Protein AF-0000000080646767 (afdb_homodimer)

Secondary structure (DSSP, 8-state):
--HHHHHHHHHHHHHHHHH-SEEEEEETT-TTGGGHHHHHHHH-S-EEEESS-HHHHHHIIIIISTTS-EEEEEESPPPPGGG-TTHHHHHHSEEE---HHHHHHHHHT--SHHHHHHHHHTGGGGG-HHHHHHHHHH--SS--HHHHHHHHHHHHHT-S--SHHHHHHHHHHHTPPPTT----SS--TTGGGT-HHHHHHHHHHHH---S-SSHHHHHHHHHHHHHTT---GGGHHHHHHHHHHHTBGGGHHHHHHHHHHHHHHHTHHHHHTTS-HHHHTT--SSTTHHHHHHHHHHHHHHHTS--HHHHHHHHHHHTTSTTHHHHHHHHHHHHHHHHHHHHHHHH-----SSHHHHHHHIIIIIHHHHHHHHHHHHHHHTS-TT-THHHHHHHHHHIIIIIIIHHHHHHHHHHHHT-SSS-PPP-TTSPPPEEGGGHHHHHTT--S-EEEEEETT--HHHHHHHHHHHHHTSSEEEEEEEEE--SSB-HHHHHHHTS--S-EEE-TTS-EEETTEE--SHHHHHHHHHHHTTT-EEEEEHHHHHH--HHHHHHHHHT-SEEEEEE-SHHHHHTSTTTGGGHHHHHHHHHHHHHHHHHHHHHHS--SEEEEE-S---EE-SSPPPSSTTTEE-PPPBSSEEES---SS-EEEES-B--SSEEEE-TGGGT-SEE-EEEEESTT-EE--SSS--SEE-BS--HHHHEEEEEEEEE-SS--PEEPPEEEE-SSSEE-SSEEEEEEEESS-SBTTEE-EEEEEEEEETTS-B-B--EEEEE----S-HHHH-EEEEEEB-GGGGGGTTEEEEEEEEEEETTEEEEEEEEEEEEE--------S----/--HHHHHHHHHHHHHHHHH-SEEEEEETT-TTGGGHHHHHHHHTS-EEEESS-HHHHHHIIIIISTTS-EEEEEESPPPPGGG-TTHHHHHHSEEE---HHHHHHHHHT--SHHHHHHHHHTGGGGG-HHHHHHHHHH--SS--HHHHHHHHHHHHHT-S--SHHHHHHHHHHHTPPPTT----TT--TTGGGT-HHHHHHHHHHHH---S-SSHHHHHHHHHHHHHTT---GGGHHHHHHHHHHHTBGGGHHHHHHHHHHHHHHHTHHHHHTTS-HHHHTT--SSTTHHHHHHHHHHHHHHHTS--HHHHHHHHHHHTTSTTHHHHHHHHHHHHHHHHHHHHHHHH-----SSHHHHHHHIIIIIHHHHHHHHHHHHHHHTS-TT-THHHHHHHHHHIIIIIIIHHHHHHHHHHHHT-SSS-PPP-TTSPPPEEGGGHHHHHTT--S-EEEEEETT--HHHHHHHHHHHHHTSSEEEEEEEEE--SSB-HHHHHHHTS--S-EEE-TTS-EEETTEE--SHHHHHHHHHHHTTT-EEEEEHHHHHH--HHHHHHHHHT-SEEEEEE-SHHHHHTSTTTGGGHHHHHHHHHHHHHHHHHHHHHHS--SEEEEE-S---EE-SSPPPSSTTTEE-PPPSSSEEES---SS-EEEES----SSEEEE-TGGGT-SEE-EEEEESTT-EE--SSS--SEE-BS--HHHHEEEEEEEEE-SS--PEEPPEEEE-SSSEE-SSEEEEEEEESS-SBTTEE-EEEEEEEEETTS-B-B--EEEEE----S-HHHH-EEEEEEB-GGGGGGTTEEEEEEEEEEETTEEEEEEEEEEEEE--------S----

Foldseek 3Di:
DPPVLLLVVLVVVLVQCVVFQEEEEEAAACLCVVCQVVSCVNNVAEEAEDDPCQPVVCCVDCPVPNRHGYYYYYYHDAPDLVPGSCSCVVPVGHYDYPPVLCSLCVVLVNNDPQQSVLCVLQVVLVSDPQLSVQLSVLDDDDADSLRSLLSSLCSLLVHSDSDLLVSLLSQLLVQQDDAPDDGDPPDRVCVSRPSLVSNVVCCCPQQVDDDDSDSLVVLLVLLVCVLVPNPDPSRVRSVVSVVVSLQDPVRLVSLLRSLAVSCVVVVVCVVCLPPDLVSLLSDQRHPPSVQSNLLVLLVCLLVVNDALVVLVVSLVSNCSGSRCVVCVLSSQLSNLLRHLSRCLVVVPQDAAPALQRLLCVCLQRVLSNVLSLLSNLVSVVVPDPPGSCVVSNVSSQCSCVPRRQQRSLQNNLVRVLPDPFDFAQHDPPGHGAAELLCQVVVVVPPVFQEEEEAEAACWSSLVVVLQVVLVVVLQKFKDKGKYWYFFQLDDQRLVLSNADADAWAQALQRAIDGVRHGCPDQVSSQVSRCVVVVHQEGEEELVVLLPDDLVRLQVVNVRHRYYYYYHYQLCVQCQDLVRNLCNSVSSVVVSVSVSSSCVRCVVRVVGFKYKYKYSWHKAAHNDDDDPDCVAEPADDFDDDDWGDDDFFFKTKAHGTDDDPFWDKDACVSSPHPDHIIMIGTRRNHTYDDDDGRNRIDGRHDRSRTTIMIIMMMGRDDSDDQAAFFKEKAAPDQEAADQKGKIKIFGPAAAGRSHHKFKKWKFKAAPVGHGFWDIDIDIQHHNRPDRVVSMDIDMTGGDPVVVVQAQHKMKIFIFTQDVNDGDPTSYIDIHTYHHDDPDPPPPPPD/DPPVLLLVVLVVVLVQCVVFQEEEAEAAACLCVVCQVVSCVNNVAEEAEDDPCQPVVCCVDCPVPNRHGYYYYYYHDADPLVPGSCSCVVPVGHYDYPPVLCSLCVVLVNNDPQQSVLCVLQVVLVSDPQLSVQLSVLDDDDADSLRSLLSSLCSLLVHSDSDLLVSLLSQLLVQQDDAPDDGDPPDRVCVSRPSLVSNVVCCCVQQVDDDDSTSLVVLLVLLVCVLVPNPDPSRVRSVVSVVVSLQDPVRLVSLLSSLAVSCVVVVVCVVCLPPDLVSLLSDQRHPPSVQSNLLVLLVCLLVVNDALVVLVVSLVSNCSGSRCVVCVLSSQLSNLLRHLSRCLVVVPQDAAPALQRLLCVCLQRVLSNVLSLLSNLVSVVVPDPPGSCVVSNVVSQCSCVPRRQQRSLQNNLVRVLPDPFDFAQADPPGHGAAELLCQVVVVVPDVFFEEEEAEAACWSSLVVVLQVVLVVVLQKFKDKGKYWYFFQLDDQRLVLSNADADAWAQALQRAIDGVRHGPPDQVSSQVSQCVVVVHQEGEEELVVLLPDDLVRLQVVNVRHRYYYYYHYQLCVQCQDLVRNLCNSVSSVVVSVSVSSSCVRCVVRVVGFKYKYKYSWHKAAHNDDDDPDCVAEPADDFDDDDWGDDDFFFKTKAHGTPDDPFWDKDACVSSPHPDHIIMIGTRRNHTYDDDDGRNRIDGRHDRSRTTIMIIMMMGRDDSDDQAAWFKEKAAPDQEAADQKGKIKIWGPAAAGRSHHKFKKWKFKAAPVGHGFWDIDIDIQHHNRPDRVVSMDIDMTGGDPVVVVQAQGKMKIFIFTQDVNDGDPTSYIDIHHYHHDDPDPVPPPPD

Organism: NCBI:txid888439

pLDDT: mean 85.36, std 12.01, range [19.23, 98.75]

Solvent-accessible surface area (backbone atoms only — not comparable to full-atom values): 88769 Å² total; per-residue (Å²): 124,58,70,67,52,51,51,49,52,32,47,56,52,46,59,49,47,73,81,19,56,40,30,36,33,48,33,52,85,42,84,56,67,85,46,46,67,61,44,26,63,72,55,73,37,58,64,44,75,52,71,94,40,44,64,63,49,47,44,42,53,62,62,74,35,61,82,56,56,38,34,39,36,35,55,45,86,76,64,57,63,90,72,30,79,48,31,66,54,59,70,70,34,40,70,41,59,78,52,64,55,58,55,48,22,53,74,69,67,36,69,51,66,66,40,41,52,51,43,56,73,28,46,66,52,66,72,34,68,68,54,45,53,55,42,52,73,65,58,63,95,85,68,52,59,68,53,46,52,29,43,52,50,13,55,74,66,72,41,91,56,48,47,68,60,48,45,47,43,48,50,51,43,55,56,37,30,56,85,96,47,73,56,73,80,88,73,50,89,40,54,83,37,61,44,41,63,59,51,52,48,45,37,31,73,54,31,61,50,81,73,64,97,40,68,70,52,47,52,40,48,52,54,50,35,57,76,61,63,51,85,52,75,74,31,52,55,38,51,54,40,47,52,51,45,64,42,24,57,92,34,42,69,25,44,53,29,46,27,51,49,39,29,59,77,64,45,42,56,70,65,48,69,79,52,56,62,77,62,54,68,72,57,80,63,53,72,64,50,67,57,52,45,47,34,53,50,33,50,30,45,74,72,61,78,51,46,34,65,60,48,46,54,56,51,58,67,42,58,79,40,90,59,26,77,81,42,41,40,53,51,48,15,50,41,22,40,29,42,23,51,44,48,53,72,67,58,65,80,71,79,55,90,34,46,30,47,41,54,46,49,36,77,53,55,52,40,54,42,57,38,20,45,40,48,15,53,38,24,45,68,68,35,61,64,83,36,55,57,55,66,41,47,56,52,46,52,50,43,47,46,64,64,37,50,47,49,46,28,50,43,46,44,57,28,56,71,68,44,90,36,74,65,59,50,46,48,80,92,43,73,47,63,48,47,40,71,54,45,43,66,64,64,71,66,61,89,52,43,34,39,35,36,39,30,37,38,35,24,32,43,58,40,53,50,41,33,52,57,43,35,70,67,45,42,34,42,27,48,75,44,72,29,32,42,56,76,53,12,32,65,70,52,25,56,46,33,55,40,86,69,91,42,43,32,37,40,90,82,74,42,54,28,50,72,80,36,66,51,75,55,64,69,41,40,20,50,52,35,16,64,74,46,78,53,26,23,39,51,39,47,41,70,58,59,59,70,42,47,59,67,54,40,38,59,58,44,72,58,28,45,34,40,37,32,43,36,57,50,31,42,65,34,15,71,26,54,81,38,26,89,45,33,43,52,29,48,52,52,44,46,56,50,51,51,50,46,50,53,49,44,43,68,39,51,71,33,53,34,37,37,38,32,35,26,15,13,42,45,75,49,86,67,80,78,64,97,41,71,84,44,34,34,81,80,73,70,52,50,80,39,80,39,81,78,78,44,44,20,30,39,39,19,41,73,49,39,64,55,95,55,22,51,41,42,48,20,61,38,48,70,25,76,37,64,41,15,36,31,24,41,45,43,84,31,26,37,74,55,91,74,74,48,81,39,28,44,50,17,26,76,40,68,50,12,22,30,16,24,40,31,44,31,36,56,50,71,79,60,84,71,42,71,46,51,46,42,44,44,62,92,59,78,52,43,55,58,66,53,44,68,32,33,37,35,30,76,39,40,23,54,66,59,22,30,57,42,36,27,40,33,33,34,21,39,83,87,64,48,70,25,28,45,77,39,77,42,74,48,53,48,52,41,79,47,54,77,71,31,42,40,80,44,72,33,44,46,40,83,59,37,65,81,45,53,76,33,65,28,30,39,34,28,16,37,36,60,79,85,38,76,47,70,71,61,24,65,29,83,37,32,28,44,64,67,83,74,74,73,62,84,66,63,87,118,124,60,70,67,52,52,50,50,52,32,46,54,51,47,58,49,47,72,83,19,56,41,32,36,34,48,33,52,84,42,82,55,65,85,45,47,68,61,44,25,64,73,56,71,36,57,63,45,75,51,74,96,41,45,64,62,49,46,45,43,52,62,59,74,35,62,82,57,56,39,33,37,36,34,54,43,86,76,65,57,65,92,71,30,78,46,33,65,53,59,70,69,34,41,69,41,59,77,54,62,54,56,55,48,20,54,74,68,66,37,68,51,66,69,40,40,52,52,44,56,73,28,44,64,53,65,72,34,67,66,53,45,53,55,41,53,74,65,58,64,95,85,69,53,60,68,54,47,51,30,42,53,50,13,54,74,66,71,42,91,55,49,48,68,58,49,45,48,44,48,50,52,43,54,57,36,29,58,85,94,46,73,57,72,78,89,72,53,91,38,53,85,38,63,44,41,62,58,52,52,50,44,39,30,72,56,31,62,50,81,72,65,98,39,69,69,53,46,52,40,48,52,53,51,34,57,77,60,62,51,83,52,75,74,30,52,54,39,50,52,40,47,53,51,45,62,41,24,57,93,33,42,71,26,44,52,28,44,26,51,50,39,28,60,76,62,45,43,56,71,66,49,70,78,53,56,61,78,63,53,70,72,58,79,64,53,70,63,49,66,59,53,46,47,32,54,52,34,52,30,46,74,70,61,78,52,45,33,68,60,47,46,52,55,51,57,66,42,59,80,39,90,59,25,77,82,42,41,39,54,52,50,15,49,41,22,40,29,41,25,48,45,47,54,73,68,59,64,79,70,79,53,90,33,46,29,46,41,53,46,49,34,77,50,54,53,40,54,42,58,39,20,46,40,45,16,52,38,24,43,68,69,36,61,63,85,35,55,56,55,66,40,48,56,52,47,50,49,44,47,48,65,64,37,51,46,50,45,27,49,42,47,43,58,25,55,72,68,44,91,38,74,64,60,49,46,48,80,92,41,72,48,64,48,48,39,70,53,44,42,69,67,64,74,66,62,88,52,44,34,40,34,35,40,29,37,37,36,24,33,43,58,40,52,50,41,34,53,56,43,34,69,66,45,42,36,40,26,47,74,45,72,31,31,43,56,74,52,11,32,64,72,54,25,56,45,32,54,41,86,68,89,41,43,32,36,42,88,83,73,41,54,28,50,70,81,36,65,51,74,57,62,69,40,39,20,50,53,36,16,63,74,46,78,53,26,23,39,50,41,46,40,70,58,58,58,69,41,45,59,67,55,40,37,60,58,43,72,57,28,45,33,38,36,32,45,36,55,50,30,42,64,34,15,72,26,53,82,38,27,88,43,32,44,52,30,48,52,51,44,46,56,50,50,52,50,47,51,53,49,44,44,68,40,52,71,34,54,32,37,36,38,33,37,27,15,13,41,44,72,49,86,68,79,80,65,96,41,71,84,42,34,36,80,79,73,70,52,50,80,40,79,40,81,78,74,43,45,20,30,39,39,20,40,73,50,39,63,56,95,55,24,49,40,41,48,20,64,36,48,71,25,77,35,65,42,15,36,30,24,42,47,43,84,30,27,37,73,56,91,74,73,45,80,38,28,44,51,16,27,75,39,67,49,12,22,30,16,24,40,30,44,31,34,56,51,71,80,60,82,71,43,72,44,51,45,43,42,45,62,94,58,77,52,43,55,58,66,53,44,68,33,33,37,32,32,75,39,39,23,52,61,60,23,29,57,43,36,27,38,32,33,34,22,39,81,87,64,48,70,23,28,45,76,40,79,40,74,47,51,45,51,38,78,48,55,78,70,32,41,39,78,42,71,32,45,46,40,83,59,38,65,82,44,54,77,31,63,27,29,38,35,28,17,37,36,59,79,85,37,77,46,72,71,63,22,64,28,82,37,33,27,42,64,67,82,74,73,72,63,82,66,65,86,117

Nearest PDB structures (foldseek):
  6t26-assembly1_A  TM=4.642E-01  e=2.118E-01  Vibrio sp. G15-21
  6qsq-assembly1_A-2  TM=3.668E-01  e=7.960E-02  Vibrio splendidus
  1ani-assembly1_B  TM=2.324E-01  e=2.991E-02  Escherichia coli
  2fsg-assembly1_A  TM=1.992E-01  e=5.085E-01  Escherichia coli
  6umm-assembly1_G  TM=1.490E-01  e=7.036E+00  Mycolicibacterium smegmatis MC2 155

Sequence (1690 aa):
MSGTNLDQLAGALRDKLIYSRIVSWLDLAGEYAEIIEQMETLLGVPIIVVDGNEFSVKIRVLADHPKEKFVLYRKGELPPVEDDWLADIRLGYATFRADSITLQATELGLTADELVATMRAHAGFFNSRDRVTKLRSRLRDSVDSKTLLAMMTSTLLGTADHSFSHLFAELASSAAPPAGEEPAEGKFPLLKYGLDDFFWDGAAKIWNYDGQKDLPALVLWLFLQEQNNWPESANANARADFRSWFNALPNQQAVQAWAAYAAEKLSSLQQLSARPAGELLQNKTVPGVDELLVRQLADELVAGSTNAEAVRKVAAERQNTIWYERSRNTWKALLSGAECLTLIRTMGKPLFADAADGFFQYTDRWWKIDQAYRQFLYFAAGTGGDSPIAVLKQQVETAYIYDYQQPLAHEWDGAIRQLGGWKIPARGSESAPSRQDRFVALNARSGRRTIVIISDALRFEVGKELEEKLNRQGRFTAQTEPWYTLLPSVTKLGMAALLPHGQLEFTEKSEVRLDGASAEGTERRDQILADAFAGRAGALTFEDARSMNRDQIRDYVRERDVVYIYHNEIDAIGDSGSSEMDTPGACQRTLEALCRLCTQWANYANTARIIITADHGFLYQERALEDNDTVLQGQVPAGKQMVGKMKRRYALGKNLQTDDNWTAFTAEQIGLAGGLDVAVPRGLRRHRVSGKGRQFVHGGASLQEITIPVITVTVGRQNKTEDARIELHYSQTAITTPAISARLVQKDPVGGKTAPFTAQIGLYAQDGALLSDLVTVEVNSPSQSQEQRNRNVQLALTAEANAHNNQDVYIRAHKLVNGNQVAAVAEHKVRLLRSGFNAFGGFDIMSGTNLDQLAGALRDKLIYSRIVSWLDLAGEYAEIIEQMETLLGVPIIVVDGNEFSVKIRVLADHPKEKFVLYRKGELPPVEDDWLADIRLGYATFRADSITLQATELGLTADELVATMRAHAGFFNSRDRVTKLRSRLRDSVDSKTLLAMMTSTLLGTADHSFSHLFAELASSAAPPAGEEPAEGKFPLLKYGLDDFFWDGAAKIWNYDGQKDLPALVLWLFLQEQNNWPESANANARADFRSWFNALPNQQAVQAWAAYAAEKLSSLQQLSARPAGELLQNKTVPGVDELLVRQLADELVAGSTNAEAVRKVAAERQNTIWYERSRNTWKALLSGAECLTLIRTMGKPLFADAADGFFQYTDRWWKIDQAYRQFLYFAAGTGGDSPIAVLKQQVETAYIYDYQQPLAHEWDGAIRQLGGWKIPARGSESAPSRQDRFVALNARSGRRTIVIISDALRFEVGKELEEKLNRQGRFTAQTEPWYTLLPSVTKLGMAALLPHGQLEFTEKSEVRLDGASAEGTERRDQILADAFAGRAGALTFEDARSMNRDQIRDYVRERDVVYIYHNEIDAIGDSGSSEMDTPGACQRTLEALCRLCTQWANYANTARIIITADHGFLYQERALEDNDTVLQGQVPAGKQMVGKMKRRYALGKNLQTDDNWTAFTAEQIGLAGGLDVAVPRGLRRHRVSGKGRQFVHGGASLQEITIPVITVTVGRQNKTEDARIELHYSQTAITTPAISARLVQKDPVGGKTAPFTAQIGLYAQDGALLSDLVTVEVNSPSQSQEQRNRNVQLALTAEANAHNNQDVYIRAHKLVNGNQVAAVAEHKVRLLRSGFNAFGGFDI

InterPro domains:
  IPR014060 Alkaline phosphatase-like protein PglZ [TIGR02687] (9-813)

Structure (mmCIF, N/CA/C/O backbone):
data_AF-0000000080646767-model_v1
#
loop_
_entity.id
_entity.type
_entity.pdbx_description
1 polymer 'TIGR02687 family protein'
#
loop_
_atom_site.group_PDB
_atom_site.id
_atom_site.type_symbol
_atom_site.label_atom_id
_atom_site.label_alt_id
_atom_site.label_comp_id
_atom_site.label_asym_id
_atom_site.label_entity_id
_atom_site.label_seq_id
_atom_site.pdbx_PDB_ins_code
_atom_site.Cartn_x
_atom_site.Cartn_y
_atom_site.Cartn_z
_atom_site.occupancy
_atom_site.B_iso_or_equiv
_atom_site.auth_seq_id
_atom_site.auth_comp_id
_atom_site.auth_asym_id
_atom_site.auth_atom_id
_atom_site.pdbx_PDB_model_num
ATOM 1 N N . MET A 1 1 ? -33.812 25.484 31.984 1 41.75 1 MET A N 1
ATOM 2 C CA . MET A 1 1 ? -33.469 26.812 32.5 1 41.75 1 MET A CA 1
ATOM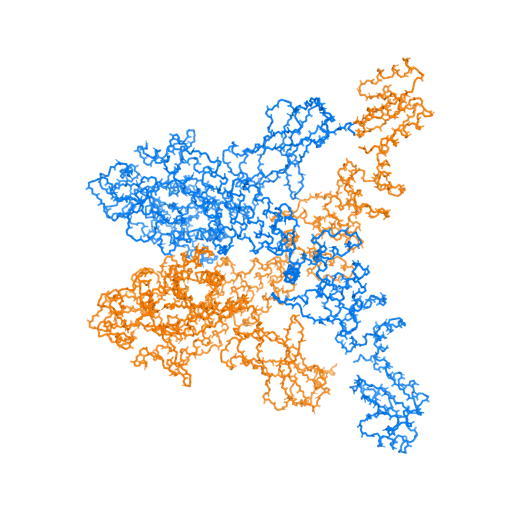 3 C C . MET A 1 1 ? -32.812 26.719 33.875 1 41.75 1 MET A C 1
ATOM 5 O O . MET A 1 1 ? -33.312 26 34.75 1 41.75 1 MET A O 1
ATOM 9 N N . SER A 1 2 ? -31.688 27.125 33.875 1 48.41 2 SER A N 1
ATOM 10 C CA . SER A 1 2 ? -31.016 27.016 35.156 1 48.41 2 SER A CA 1
ATOM 11 C C . SER A 1 2 ? -31.844 27.641 36.281 1 48.41 2 SER A C 1
ATOM 13 O O . SER A 1 2 ? -32.719 28.484 36.031 1 48.41 2 SER A O 1
ATOM 15 N N . GLY A 1 3 ? -31.828 27.109 37.438 1 48.25 3 GLY A N 1
ATOM 16 C CA . GLY A 1 3 ? -32.5 27.578 38.625 1 48.25 3 GLY A CA 1
ATOM 17 C C . GLY A 1 3 ? -32.406 29.094 38.812 1 48.25 3 GLY A C 1
ATOM 18 O O . GLY A 1 3 ? -33.375 29.734 39.188 1 48.25 3 GLY A O 1
ATOM 19 N N . THR A 1 4 ? -31.359 29.578 38.531 1 48.94 4 THR A N 1
ATOM 20 C CA . THR A 1 4 ? -31.109 31.016 38.656 1 48.94 4 THR A CA 1
ATOM 21 C C . THR A 1 4 ? -31.953 31.812 37.656 1 48.94 4 THR A C 1
ATOM 23 O O . THR A 1 4 ? -32.438 32.906 37.969 1 48.94 4 THR A O 1
ATOM 26 N N . ASN A 1 5 ? -32.25 31.172 36.531 1 59.41 5 ASN A N 1
ATOM 27 C CA . ASN A 1 5 ? -33.031 31.844 35.5 1 59.41 5 ASN A CA 1
ATOM 28 C C . ASN A 1 5 ? -34.5 31.906 35.875 1 59.41 5 ASN A C 1
ATOM 30 O O . ASN A 1 5 ? -35.188 32.906 35.594 1 59.41 5 ASN A O 1
ATOM 34 N N . LEU A 1 6 ? -34.781 30.953 36.594 1 69.44 6 LEU A N 1
ATOM 35 C CA . LEU A 1 6 ? -36.188 30.922 37.031 1 69.44 6 LEU A CA 1
ATOM 36 C C . LEU A 1 6 ? -36.438 32 38.094 1 69.44 6 LEU A C 1
ATOM 38 O O . LEU A 1 6 ? -37.469 32.656 38.062 1 69.44 6 LEU A O 1
ATOM 42 N N . ASP A 1 7 ? -35.406 32.188 38.875 1 69.69 7 ASP A N 1
ATOM 43 C CA . ASP A 1 7 ? -35.531 33.188 39.906 1 69.69 7 ASP A CA 1
ATOM 44 C C . ASP A 1 7 ? -35.562 34.594 39.344 1 69.69 7 ASP A C 1
ATOM 46 O O . ASP A 1 7 ? -36.312 35.469 39.781 1 69.69 7 ASP A O 1
ATOM 50 N N . GLN A 1 8 ? -34.75 34.719 38.312 1 71.12 8 GLN A N 1
ATOM 51 C CA . GLN A 1 8 ? -34.719 36.031 37.656 1 71.12 8 GLN A CA 1
ATOM 52 C C . GLN A 1 8 ? -36.031 36.281 36.906 1 71.12 8 GLN A C 1
ATOM 54 O O . GLN A 1 8 ? -36.531 37.406 36.906 1 71.12 8 GLN A O 1
ATOM 59 N N . LEU A 1 9 ? -36.469 35.25 36.281 1 76.19 9 LEU A N 1
ATOM 60 C CA . LEU A 1 9 ? -37.75 35.375 35.594 1 76.19 9 LEU A CA 1
ATOM 61 C C . LEU A 1 9 ? -38.875 35.656 36.594 1 76.19 9 LEU A C 1
ATOM 63 O O . LEU A 1 9 ? -39.719 36.562 36.375 1 76.19 9 LEU A O 1
ATOM 67 N N . ALA A 1 10 ? -38.719 34.969 37.656 1 79.12 10 ALA A N 1
ATOM 68 C CA . ALA A 1 10 ? -39.688 35.188 38.75 1 79.12 10 ALA A CA 1
ATOM 69 C C . ALA A 1 10 ? -39.562 36.594 39.312 1 79.12 10 ALA A C 1
ATOM 71 O O . ALA A 1 10 ? -40.562 37.25 39.625 1 79.12 10 ALA A O 1
ATOM 72 N N . GLY A 1 11 ? -38.281 37.031 39.438 1 77.25 11 GLY A N 1
ATOM 73 C CA . GLY A 1 11 ? -38.062 38.375 39.906 1 77.25 11 GLY A CA 1
ATOM 74 C C . GLY A 1 11 ? -38.625 39.438 39 1 77.25 11 GLY A C 1
ATOM 75 O O . GLY A 1 11 ? -39.25 40.406 39.469 1 77.25 11 GLY A O 1
ATOM 76 N N . ALA A 1 12 ? -38.438 39.281 37.75 1 75.69 12 ALA A N 1
ATOM 77 C CA . ALA A 1 12 ? -38.969 40.25 36.781 1 75.69 12 ALA A CA 1
ATOM 78 C C . ALA A 1 12 ? -40.469 40.281 36.75 1 75.69 12 ALA A C 1
ATOM 80 O O . ALA A 1 12 ? -41.094 41.344 36.656 1 75.69 12 ALA A O 1
ATOM 81 N N . LEU A 1 13 ? -41.031 39.156 36.844 1 82.44 13 LEU A N 1
ATOM 82 C CA . LEU A 1 13 ? -42.469 39.062 36.906 1 82.44 13 LEU A CA 1
ATOM 83 C C . LEU A 1 13 ? -43 39.656 38.188 1 82.44 13 LEU A C 1
ATOM 85 O O . LEU A 1 13 ? -44 40.375 38.188 1 82.44 13 LEU A O 1
ATOM 89 N N . ARG A 1 14 ? -42.25 39.5 39.281 1 80.94 14 ARG A N 1
ATOM 90 C CA . ARG A 1 14 ? -42.625 40.062 40.562 1 80.94 14 ARG A CA 1
ATOM 91 C C . ARG A 1 14 ? -42.594 41.594 40.531 1 80.94 14 ARG A C 1
ATOM 93 O O . ARG A 1 14 ? -43.469 42.25 41.094 1 80.94 14 ARG A O 1
ATOM 100 N N . ASP A 1 15 ? -41.594 42.062 39.875 1 81.06 15 ASP A N 1
ATOM 101 C CA . ASP A 1 15 ? -41.5 43.5 39.75 1 81.06 15 ASP A CA 1
ATOM 102 C C . ASP A 1 15 ? -42.719 44.094 39.031 1 81.06 15 ASP A C 1
ATOM 104 O O . ASP A 1 15 ? -43.219 45.156 39.406 1 81.06 15 ASP A O 1
ATOM 108 N N . LYS A 1 16 ? -43.188 43.375 38.031 1 84 16 LYS A N 1
ATOM 109 C CA . LYS A 1 16 ? -44.375 43.844 37.312 1 84 16 LYS A CA 1
ATOM 110 C C . LYS A 1 16 ? -45.625 43.719 38.156 1 84 16 LYS A C 1
ATOM 112 O O . LYS A 1 16 ? -46.531 44.562 38.094 1 84 16 LYS A O 1
ATOM 117 N N . LEU A 1 17 ? -45.562 42.812 39.031 1 86.44 17 LEU A N 1
ATOM 118 C CA . LEU A 1 17 ? -46.75 42.531 39.844 1 86.44 17 LEU A CA 1
ATOM 119 C C . LEU A 1 17 ? -46.844 43.531 41 1 86.44 17 LEU A C 1
ATOM 121 O O . LEU A 1 17 ? -47.875 43.625 41.656 1 86.44 17 LEU A O 1
ATOM 125 N N . ILE A 1 18 ? -45.75 44.281 41.25 1 83.06 18 ILE A N 1
ATOM 126 C CA . ILE A 1 18 ? -45.781 45.312 42.25 1 83.06 18 ILE A CA 1
ATOM 127 C C . ILE A 1 18 ? -46.719 46.438 41.781 1 83.06 18 ILE A C 1
ATOM 129 O O . ILE A 1 18 ? -47.5 47 42.594 1 83.06 18 ILE A O 1
ATOM 133 N N . TYR A 1 19 ? -46.75 46.688 40.469 1 81.31 19 TYR A N 1
ATOM 134 C CA . TYR A 1 19 ? -47.469 47.875 40 1 81.31 19 TYR A CA 1
ATOM 135 C C . TYR A 1 19 ? -48.719 47.438 39.219 1 81.31 19 TYR A C 1
ATOM 137 O O . TYR A 1 19 ? -49.5 48.281 38.781 1 81.31 19 TYR A O 1
ATOM 145 N N . SER A 1 20 ? -48.875 46.125 38.969 1 85.69 20 SER A N 1
ATOM 146 C CA . SER A 1 20 ? -50.031 45.656 38.219 1 85.69 20 SER A CA 1
ATOM 147 C C . SER A 1 20 ? -50.594 44.375 38.812 1 85.69 20 SER A C 1
ATOM 149 O O . SER A 1 20 ? -49.875 43.438 39.125 1 85.69 20 SER A O 1
ATOM 151 N N . ARG A 1 21 ? -51.844 44.469 39 1 90.38 21 ARG A N 1
ATOM 152 C CA . ARG A 1 21 ? -52.531 43.344 39.594 1 90.38 21 ARG A CA 1
ATOM 153 C C . ARG A 1 21 ? -52.5 42.125 38.656 1 90.38 21 ARG A C 1
ATOM 155 O O . ARG A 1 21 ? -52.406 41 39.125 1 90.38 21 ARG A O 1
ATOM 162 N N . ILE A 1 22 ? -52.656 42.312 37.438 1 91.44 22 ILE A N 1
ATOM 163 C CA . ILE A 1 22 ? -52.594 41.281 36.406 1 91.44 22 ILE A CA 1
ATOM 164 C C . ILE A 1 22 ? -51.406 41.531 35.469 1 91.44 22 ILE A C 1
ATOM 166 O O . ILE A 1 22 ? -51.188 42.688 35.062 1 91.44 22 ILE A O 1
ATOM 170 N N . VAL A 1 23 ? -50.594 40.469 35.188 1 89.94 23 VAL A N 1
ATOM 171 C CA . VAL A 1 23 ? -49.5 40.594 34.219 1 89.94 23 VAL A CA 1
ATOM 172 C C . VAL A 1 23 ? -49.688 39.594 33.094 1 89.94 23 VAL A C 1
ATOM 174 O O . VAL A 1 23 ? -49.875 38.375 33.344 1 89.94 23 VAL A O 1
ATOM 177 N N . SER A 1 24 ? -49.844 40.156 31.891 1 88.19 24 SER A N 1
ATOM 178 C CA . SER A 1 24 ? -49.812 39.281 30.734 1 88.19 24 SER A CA 1
ATOM 179 C C . SER A 1 24 ? -48.406 38.875 30.359 1 88.19 24 SER A C 1
ATOM 181 O O . SER A 1 24 ? -47.625 39.688 29.891 1 88.19 24 SER A O 1
ATOM 183 N N . TRP A 1 25 ? -48 37.625 30.625 1 84.75 25 TRP A N 1
ATOM 184 C CA . TRP A 1 25 ? -46.75 37.062 30.234 1 84.75 25 TRP A CA 1
ATOM 185 C C . TRP A 1 25 ? -46.812 36.5 28.812 1 84.75 25 TRP A C 1
ATOM 187 O O . TRP A 1 25 ? -47.375 35.406 28.594 1 84.75 25 TRP A O 1
ATOM 197 N N . LEU A 1 26 ? -46.25 37.344 27.859 1 78.44 26 LEU A N 1
ATOM 198 C CA . LEU A 1 26 ? -46.281 36.969 26.453 1 78.44 26 LEU A CA 1
ATOM 199 C C . LEU A 1 26 ? -45.031 36.219 26.047 1 78.44 26 LEU A C 1
ATOM 201 O O . LEU A 1 26 ? -43.969 36.781 25.891 1 78.44 26 LEU A O 1
ATOM 205 N N . ASP A 1 27 ? -45.219 34.938 25.922 1 73.81 27 ASP A N 1
ATOM 206 C CA . ASP A 1 27 ? -44.188 34 25.484 1 73.81 27 ASP A CA 1
ATOM 207 C C . ASP A 1 27 ? -44.5 33.469 24.094 1 73.81 27 ASP A C 1
ATOM 209 O O . ASP A 1 27 ? -44.875 32.281 23.953 1 73.81 27 ASP A O 1
ATOM 213 N N . LEU A 1 28 ? -44.312 34.312 23.094 1 65.88 28 LEU A N 1
ATOM 214 C CA . LEU A 1 28 ? -44.812 34.031 21.75 1 65.88 28 LEU A CA 1
ATOM 215 C C . LEU A 1 28 ? -44.188 32.75 21.203 1 65.88 28 LEU A C 1
ATOM 217 O O . LEU A 1 28 ? -44.875 31.984 20.5 1 65.88 28 LEU A O 1
ATOM 221 N N . ALA A 1 29 ? -43.031 32.438 21.578 1 66.12 29 ALA A N 1
ATOM 222 C CA . ALA A 1 29 ? -42.344 31.25 21.047 1 66.12 29 ALA A CA 1
ATOM 223 C C . ALA A 1 29 ? -42.594 30.031 21.938 1 66.12 29 ALA A C 1
ATOM 225 O O . ALA A 1 29 ? -42.219 28.906 21.578 1 66.12 29 ALA A O 1
ATOM 226 N N . GLY A 1 30 ? -43.281 30.281 23.094 1 70 30 GLY A N 1
ATOM 227 C CA . GLY A 1 30 ? -43.625 29.203 24.016 1 70 30 GLY A CA 1
ATOM 228 C C . GLY A 1 30 ? -42.406 28.656 24.75 1 70 30 GLY A C 1
ATOM 229 O O . GLY A 1 30 ? -42.406 27.484 25.141 1 70 30 GLY A O 1
ATOM 230 N N . GLU A 1 31 ? -41.406 29.422 24.906 1 68.25 31 GLU A N 1
ATOM 231 C CA . GLU A 1 31 ? -40.125 29 25.469 1 68.25 31 GLU A CA 1
ATOM 232 C C . GLU A 1 31 ? -40.281 28.594 26.922 1 68.25 31 GLU A C 1
ATOM 234 O O . GLU A 1 31 ? -39.5 27.781 27.422 1 68.25 31 GLU A O 1
ATOM 239 N N . TYR A 1 32 ? -41.375 29.094 27.547 1 73.06 32 TYR A N 1
ATOM 240 C CA . TYR A 1 32 ? -41.469 28.938 29 1 73.06 32 TYR A CA 1
ATOM 241 C C . TYR A 1 32 ? -42.656 28.078 29.375 1 73.06 32 TYR A C 1
ATOM 243 O O . TYR A 1 32 ? -43.062 28.031 30.547 1 73.06 32 TYR A O 1
ATOM 251 N N . ALA A 1 33 ? -43.125 27.422 28.359 1 74.56 33 ALA A N 1
ATOM 252 C CA . ALA A 1 33 ? -44.344 26.641 28.578 1 74.56 33 ALA A CA 1
ATOM 253 C C . ALA A 1 33 ? -44.125 25.531 29.594 1 74.56 33 ALA A C 1
ATOM 255 O O . ALA A 1 33 ? -45 25.219 30.391 1 74.56 33 ALA A O 1
ATOM 256 N N . GLU A 1 34 ? -42.875 25.109 29.688 1 72.94 34 GLU A N 1
ATOM 257 C CA . GLU A 1 34 ? -42.562 23.938 30.516 1 72.94 34 GLU A CA 1
ATOM 258 C C . GLU A 1 34 ? -42.281 24.328 31.953 1 72.94 34 GLU A C 1
ATOM 260 O O . GLU A 1 34 ? -42.312 23.5 32.844 1 72.94 34 GLU A O 1
ATOM 265 N N . ILE A 1 35 ? -42.125 25.562 32.156 1 76.06 35 ILE A N 1
ATOM 266 C CA . ILE A 1 35 ? -41.688 25.938 33.5 1 76.06 35 ILE A CA 1
ATOM 267 C C . ILE A 1 35 ? -42.781 26.688 34.219 1 76.06 35 ILE A C 1
ATOM 269 O O . ILE A 1 35 ? -42.562 27.297 35.281 1 76.06 35 ILE A O 1
ATOM 273 N N . ILE A 1 36 ? -43.969 26.578 33.75 1 82.69 36 ILE A N 1
ATOM 274 C CA . ILE A 1 36 ? -45.031 27.391 34.25 1 82.69 36 ILE A CA 1
ATOM 275 C C . ILE A 1 36 ? -45.344 27 35.688 1 82.69 36 ILE A C 1
ATOM 277 O O . ILE A 1 36 ? -45.531 27.859 36.562 1 82.69 36 ILE A O 1
ATOM 281 N N . GLU A 1 37 ? -45.438 25.766 35.969 1 80.75 37 GLU A N 1
ATOM 282 C CA . GLU A 1 37 ? -45.719 25.297 37.312 1 80.75 37 GLU A CA 1
ATOM 283 C C . GLU A 1 37 ? -44.656 25.719 38.312 1 80.75 37 GLU A C 1
ATOM 285 O O . GLU A 1 37 ? -44.969 26.172 39.406 1 80.75 37 GLU A O 1
ATOM 290 N N . GLN A 1 38 ? -43.469 25.594 37.906 1 81.12 38 GLN A N 1
ATOM 291 C CA . GLN A 1 38 ? -42.344 26 38.75 1 81.12 38 GLN A CA 1
ATOM 292 C C . GLN A 1 38 ? -42.375 27.516 39 1 81.12 38 GLN A C 1
ATOM 294 O O . GLN A 1 38 ? -42.125 27.969 40.094 1 81.12 38 GLN A O 1
ATOM 299 N N . MET A 1 39 ? -42.75 28.125 38 1 84.38 39 MET A N 1
ATOM 300 C CA . MET A 1 39 ? -42.812 29.578 38.062 1 84.38 39 MET A CA 1
ATOM 301 C C . MET A 1 39 ? -43.969 30.016 39 1 84.38 39 MET A C 1
ATOM 303 O O . MET A 1 39 ? -43.812 30.984 39.75 1 84.38 39 MET A O 1
ATOM 307 N N . GLU A 1 40 ? -45.062 29.297 38.938 1 86.31 40 GLU A N 1
ATOM 308 C CA . GLU A 1 40 ? -46.188 29.609 39.812 1 86.31 40 GLU A CA 1
ATOM 309 C C . GLU A 1 40 ? -45.781 29.453 41.281 1 86.31 40 GLU A C 1
ATOM 311 O O . GLU A 1 40 ? -46.125 30.297 42.125 1 86.31 40 GLU A O 1
ATOM 316 N N . THR A 1 41 ? -45 28.469 41.531 1 84.5 41 THR A N 1
ATOM 317 C CA . THR A 1 41 ? -44.562 28.219 42.875 1 84.5 41 THR A CA 1
ATOM 318 C C . THR A 1 41 ? -43.562 29.297 43.344 1 84.5 41 THR A C 1
ATOM 320 O O . THR A 1 41 ? -43.656 29.781 44.469 1 84.5 41 THR A O 1
ATOM 323 N N . LEU A 1 42 ? -42.688 29.672 42.5 1 83.12 42 LEU A N 1
ATOM 324 C CA . LEU A 1 42 ? -41.656 30.656 42.844 1 83.12 42 LEU A CA 1
ATOM 325 C C . LEU A 1 42 ? -42.281 32.062 43 1 83.12 42 LEU A C 1
ATOM 327 O O . LEU A 1 42 ? -41.844 32.812 43.844 1 83.12 42 LEU A O 1
ATOM 331 N N . LEU A 1 43 ? -43.25 32.375 42.219 1 85.38 43 LEU A N 1
ATOM 332 C CA . LEU A 1 43 ? -43.875 33.688 42.219 1 85.38 43 LEU A CA 1
ATOM 333 C C . LEU A 1 43 ? -44.906 33.812 43.375 1 85.38 43 LEU A C 1
ATOM 335 O O . LEU A 1 43 ? -45.094 34.906 43.906 1 85.38 43 LEU A O 1
ATOM 339 N N . GLY A 1 44 ? -45.5 32.781 43.75 1 83.5 44 GLY A N 1
ATOM 340 C CA . GLY A 1 44 ? -46.562 32.781 44.75 1 83.5 44 GLY A CA 1
ATOM 341 C C . GLY A 1 44 ? -47.875 33.375 44.219 1 83.5 44 GLY A C 1
ATOM 342 O O . GLY A 1 44 ? -48.75 33.75 45 1 83.5 44 GLY A O 1
ATOM 343 N N . VAL A 1 45 ? -47.969 33.688 43 1 89.38 45 VAL A N 1
ATOM 344 C CA . VAL A 1 45 ? -49.156 34.188 42.312 1 89.38 45 VAL A CA 1
ATOM 345 C C . VAL A 1 45 ? -49.656 33.188 41.25 1 89.38 45 VAL A C 1
ATOM 347 O O . VAL A 1 45 ? -48.844 32.562 40.562 1 89.38 45 VAL A O 1
ATOM 350 N N . PRO A 1 46 ? -50.906 32.938 41.312 1 89.69 46 PRO A N 1
ATOM 351 C CA . PRO A 1 46 ? -51.406 32 40.312 1 89.69 46 PRO A CA 1
ATOM 352 C C . PRO A 1 46 ? -51.062 32.406 38.875 1 89.69 46 PRO A C 1
ATOM 354 O O . PRO A 1 46 ? -51.219 33.562 38.5 1 89.69 46 PRO A O 1
ATOM 357 N N . ILE A 1 47 ? -50.594 31.422 38.062 1 89.69 47 ILE A N 1
ATOM 358 C CA . ILE A 1 47 ? -50.344 31.594 36.625 1 89.69 47 ILE A CA 1
ATOM 359 C C . ILE A 1 47 ? -51.406 30.859 35.812 1 89.69 47 ILE A C 1
ATOM 361 O O . ILE A 1 47 ? -51.562 29.641 35.969 1 89.69 47 ILE A O 1
ATOM 365 N N . ILE A 1 48 ? -52.156 31.625 35.062 1 89.56 48 ILE A N 1
ATOM 366 C CA . ILE A 1 48 ? -53.188 31.031 34.219 1 89.56 48 ILE A CA 1
ATOM 367 C C . ILE A 1 48 ? -52.688 30.906 32.781 1 89.56 48 ILE A C 1
ATOM 369 O O . ILE A 1 48 ? -52.281 31.906 32.188 1 89.56 48 ILE A O 1
ATOM 373 N N . VAL A 1 49 ? -52.656 29.781 32.219 1 90.19 49 VAL A N 1
ATOM 374 C CA . VAL A 1 49 ? -52.312 29.547 30.812 1 90.19 49 VAL A CA 1
ATOM 375 C C . VAL A 1 49 ? -53.5 29.828 29.906 1 90.19 49 VAL A C 1
ATOM 377 O O . VAL A 1 49 ? -54.562 29.203 30.047 1 90.19 49 VAL A O 1
ATOM 380 N N . VAL A 1 50 ? -53.344 30.797 29.062 1 88.44 50 VAL A N 1
ATOM 381 C CA . VAL A 1 50 ? -54.406 31.188 28.156 1 88.44 50 VAL A CA 1
ATOM 382 C C . VAL A 1 50 ? -54.312 30.391 26.859 1 88.44 50 VAL A C 1
ATOM 384 O O . VAL A 1 50 ? -53.375 30.547 26.094 1 88.44 50 VAL A O 1
ATOM 387 N N . ASP A 1 51 ? -55.156 29.453 26.656 1 86.06 51 ASP A N 1
ATOM 388 C CA . ASP A 1 51 ? -55.188 28.625 25.469 1 86.06 51 ASP A CA 1
ATOM 389 C C . ASP A 1 51 ? -56.625 28.25 25.094 1 86.06 51 ASP A C 1
ATOM 391 O O . ASP A 1 51 ? -57.125 27.188 25.484 1 86.06 51 ASP A O 1
ATOM 395 N N . GLY A 1 52 ? -57.219 29.094 24.328 1 84.75 52 GLY A N 1
ATOM 396 C CA . GLY A 1 52 ? -58.594 28.859 23.906 1 84.75 52 GLY A CA 1
ATOM 397 C C . GLY A 1 52 ? -59.594 29.031 25.031 1 84.75 52 GLY A C 1
ATOM 398 O O . GLY A 1 52 ? -60.75 28.609 24.906 1 84.75 52 GLY A O 1
ATOM 399 N N . ASN A 1 53 ? -59.25 29.609 26.156 1 88.25 53 ASN A N 1
ATOM 400 C CA . ASN A 1 53 ? -60.094 29.812 27.328 1 88.25 53 ASN A CA 1
ATOM 401 C C . ASN A 1 53 ? -60.156 31.281 27.734 1 88.25 53 ASN A C 1
ATOM 403 O O . ASN A 1 53 ? -60.344 31.594 28.906 1 88.25 53 ASN A O 1
ATOM 407 N N . GLU A 1 54 ? -60.031 32.062 26.688 1 91.12 54 GLU A N 1
ATOM 408 C CA . GLU A 1 54 ? -59.875 33.5 26.953 1 91.12 54 GLU A CA 1
ATOM 409 C C . GLU A 1 54 ? -61.094 34.031 27.734 1 91.12 54 GLU A C 1
ATOM 411 O O . GLU A 1 54 ? -60.938 34.812 28.672 1 91.12 54 GLU A O 1
ATOM 416 N N . PHE A 1 55 ? -62.312 33.531 27.406 1 89.31 55 PHE A N 1
ATOM 417 C CA . PHE A 1 55 ? -63.531 34.031 28.047 1 89.31 55 PHE A CA 1
ATOM 418 C C . PHE A 1 55 ? -63.594 33.562 29.5 1 89.31 55 PHE A C 1
ATOM 420 O O . PHE A 1 55 ? -63.906 34.375 30.391 1 89.31 55 PHE A O 1
ATOM 427 N N . SER A 1 56 ? -63.375 32.406 29.719 1 91.31 56 SER A N 1
ATOM 428 C CA . SER A 1 56 ? -63.375 31.875 31.094 1 91.31 56 SER A CA 1
ATOM 429 C C . SER A 1 56 ? -62.312 32.562 31.938 1 91.31 56 SER A C 1
ATOM 431 O O . SER A 1 56 ? -62.531 32.844 33.125 1 91.31 56 SER A O 1
ATOM 433 N N . VAL A 1 57 ? -61.125 32.781 31.344 1 93.31 57 VAL A N 1
ATOM 434 C CA . VAL A 1 57 ? -60.031 33.469 32.062 1 93.31 57 VAL A CA 1
ATOM 435 C C . VAL A 1 57 ? -60.469 34.875 32.406 1 93.31 57 VAL A C 1
ATOM 437 O O . VAL A 1 57 ? -60.219 35.312 33.531 1 93.31 57 VAL A O 1
ATOM 440 N N . LYS A 1 58 ? -61.094 35.5 31.562 1 91.12 58 LYS A N 1
ATOM 441 C CA . LYS A 1 58 ? -61.562 36.875 31.797 1 91.12 58 LYS A CA 1
ATOM 442 C C . LYS A 1 58 ? -62.5 36.938 33 1 91.12 58 LYS A C 1
ATOM 444 O O . LYS A 1 58 ? -62.375 37.781 33.875 1 91.12 58 LYS A O 1
ATOM 449 N N . ILE A 1 59 ? -63.469 36.031 33.062 1 91.12 59 ILE A N 1
ATOM 450 C CA . ILE A 1 59 ? -64.438 36 34.156 1 91.12 59 ILE A CA 1
ATOM 451 C C . ILE A 1 59 ? -63.719 35.688 35.469 1 91.12 59 ILE A C 1
ATOM 453 O O . ILE A 1 59 ? -63.969 36.344 36.5 1 91.12 59 ILE A O 1
ATOM 457 N N . ARG A 1 60 ? -62.812 34.875 35.344 1 93.06 60 ARG A N 1
ATOM 458 C CA . ARG A 1 60 ? -62.094 34.438 36.531 1 93.06 60 ARG A CA 1
ATOM 459 C C . ARG A 1 60 ? -61.281 35.594 37.125 1 93.06 60 ARG A C 1
ATOM 461 O O . ARG A 1 60 ? -61.344 35.844 38.344 1 93.06 60 ARG A O 1
ATOM 468 N N . VAL A 1 61 ? -60.625 36.344 36.312 1 92.81 61 VAL A N 1
ATOM 469 C CA . VAL A 1 61 ? -59.656 37.312 36.812 1 92.81 61 VAL A CA 1
ATOM 470 C C . VAL A 1 61 ? -60.344 38.656 37.125 1 92.81 61 VAL A C 1
ATOM 472 O O . VAL A 1 61 ? -59.938 39.375 38.031 1 92.81 61 VAL A O 1
ATOM 475 N N . LEU A 1 62 ? -61.438 38.906 36.469 1 90.81 62 LEU A N 1
ATOM 476 C CA . LEU A 1 62 ? -62.062 40.219 36.656 1 90.81 62 LEU A CA 1
ATOM 477 C C . LEU A 1 62 ? -63.281 40.125 37.562 1 90.81 62 LEU A C 1
ATOM 479 O O . LEU A 1 62 ? -63.625 41.062 38.25 1 90.81 62 LEU A O 1
ATOM 483 N N . ALA A 1 63 ? -63.969 38.938 37.594 1 89.44 63 ALA A N 1
ATOM 484 C CA . ALA A 1 63 ? -65.25 38.812 38.312 1 89.44 63 ALA A CA 1
ATOM 485 C C . ALA A 1 63 ? -65.125 37.906 39.531 1 89.44 63 ALA A C 1
ATOM 487 O O . ALA A 1 63 ? -65.375 38.344 40.656 1 89.44 63 ALA A O 1
ATOM 488 N N . ASP A 1 64 ? -64.688 36.812 39.281 1 89.94 64 ASP A N 1
ATOM 489 C CA . ASP A 1 64 ? -64.625 35.812 40.344 1 89.94 64 ASP A CA 1
ATOM 490 C C . ASP A 1 64 ? -63.625 36.25 41.406 1 89.94 64 ASP A C 1
ATOM 492 O O . ASP A 1 64 ? -63.906 36.125 42.625 1 89.94 64 ASP A O 1
ATOM 496 N N . HIS A 1 65 ? -62.469 36.688 40.938 1 90.81 65 HIS A N 1
ATOM 497 C CA . HIS A 1 65 ? -61.438 37.094 41.875 1 90.81 65 HIS A CA 1
ATOM 498 C C . HIS A 1 65 ? -60.906 38.469 41.531 1 90.81 65 HIS A C 1
ATOM 500 O O . HIS A 1 65 ? -59.75 38.625 41.094 1 90.81 65 HIS A O 1
ATOM 506 N N . PRO A 1 66 ? -61.656 39.469 41.844 1 85.06 66 PRO A N 1
ATOM 507 C CA . PRO A 1 66 ? -61.344 40.812 41.375 1 85.06 66 PRO A CA 1
ATOM 508 C C . PRO A 1 66 ? -60.219 41.438 42.156 1 85.06 66 PRO A C 1
ATOM 510 O O . PRO A 1 66 ? -59.625 42.438 41.688 1 85.06 66 PRO A O 1
ATOM 513 N N . LYS A 1 67 ? -59.75 40.938 43.188 1 84.62 67 LYS A N 1
ATOM 514 C CA . LYS A 1 67 ? -58.719 41.562 44 1 84.62 67 LYS A CA 1
ATOM 515 C C . LYS A 1 67 ? -57.438 40.75 44 1 84.62 67 LYS A C 1
ATOM 517 O O . LYS A 1 67 ? -56.406 41.25 44.438 1 84.62 67 LYS A O 1
ATOM 522 N N . GLU A 1 68 ? -57.5 39.688 43.5 1 88.81 68 GLU A N 1
ATOM 523 C CA . GLU A 1 68 ? -56.344 38.781 43.5 1 88.81 68 GLU A CA 1
ATOM 524 C C . GLU A 1 68 ? -55.406 39.094 42.375 1 88.81 68 GLU A C 1
ATOM 526 O O . GLU A 1 68 ? -55.812 39.562 41.312 1 88.81 68 GLU A O 1
ATOM 531 N N . LYS A 1 69 ? -54.062 38.812 42.594 1 91.94 69 LYS A N 1
ATOM 532 C CA . LYS A 1 69 ? -53.062 38.969 41.531 1 91.94 69 LYS A CA 1
ATOM 533 C C . LYS A 1 69 ? -52.969 37.75 40.656 1 91.94 69 LYS A C 1
ATOM 535 O O . LYS A 1 69 ? -53.094 36.625 41.156 1 91.94 69 LYS A O 1
ATOM 540 N N . PHE A 1 70 ? -52.844 37.938 39.344 1 93.5 70 PHE A N 1
ATOM 541 C CA . PHE A 1 70 ? -52.688 36.844 38.406 1 93.5 70 PHE A CA 1
ATOM 542 C C . PHE A 1 70 ? -51.594 37.156 37.406 1 93.5 70 PHE A C 1
ATOM 544 O O . PHE A 1 70 ? -51.344 38.312 37.062 1 93.5 70 PHE A O 1
ATOM 551 N N . VAL A 1 71 ? -50.938 36.062 36.906 1 92.06 71 VAL A N 1
ATOM 552 C CA . VAL A 1 71 ? -50.125 36.094 35.719 1 92.06 71 VAL A CA 1
ATOM 553 C C . VAL A 1 71 ? -50.781 35.312 34.594 1 92.06 71 VAL A C 1
ATOM 555 O O . VAL A 1 71 ? -51.125 34.125 34.781 1 92.06 71 VAL A O 1
ATOM 558 N N . LEU A 1 72 ? -51.094 35.969 33.5 1 91.19 72 LEU A N 1
ATOM 559 C CA . LEU A 1 72 ? -51.688 35.312 32.344 1 91.19 72 LEU A CA 1
ATOM 560 C C . LEU A 1 72 ? -50.594 34.938 31.328 1 91.19 72 LEU A C 1
ATOM 562 O O . LEU A 1 72 ? -50.031 35.781 30.672 1 91.19 72 LEU A O 1
ATOM 566 N N . TYR A 1 73 ? -50.312 33.688 31.266 1 90.12 73 TYR A N 1
ATOM 567 C CA . TYR A 1 73 ? -49.312 33.188 30.328 1 90.12 73 TYR A CA 1
ATOM 568 C C . TYR A 1 73 ? -49.938 32.875 28.969 1 90.12 73 TYR A C 1
ATOM 570 O O . TYR A 1 73 ? -50.875 32.094 28.875 1 90.12 73 TYR A O 1
ATOM 578 N N . ARG A 1 74 ? -49.5 33.625 27.969 1 83 74 ARG A N 1
ATOM 579 C CA . ARG A 1 74 ? -50 33.438 26.609 1 83 74 ARG A CA 1
ATOM 580 C C . ARG A 1 74 ? -48.875 33.062 25.656 1 83 74 ARG A C 1
ATOM 582 O O . ARG A 1 74 ? -47.812 33.688 25.656 1 83 74 ARG A O 1
ATOM 589 N N . LYS A 1 75 ? -49.031 31.969 25.031 1 79.12 75 LYS A N 1
ATOM 590 C CA . LYS A 1 75 ? -48.062 31.516 24.016 1 79.12 75 LYS A CA 1
ATOM 591 C C . LYS A 1 75 ? -48.656 31.609 22.609 1 79.12 75 LYS A C 1
ATOM 593 O O . LYS A 1 75 ? -49.875 31.688 22.453 1 79.12 75 LYS A O 1
ATOM 598 N N . GLY A 1 76 ? -47.75 31.75 21.531 1 71.44 76 GLY A N 1
ATOM 599 C CA . GLY A 1 76 ? -48.219 31.797 20.141 1 71.44 76 GLY A CA 1
ATOM 600 C C . GLY A 1 76 ? -48.562 33.188 19.672 1 71.44 76 GLY A C 1
ATOM 601 O O . GLY A 1 76 ? -48.375 34.156 20.406 1 71.44 76 GLY A O 1
ATOM 602 N N . GLU A 1 77 ? -49 33.375 18.422 1 74.44 77 GLU A N 1
ATOM 603 C CA . GLU A 1 77 ? -49.375 34.656 17.859 1 74.44 77 GLU A CA 1
ATOM 604 C C . GLU A 1 77 ? -50.656 35.188 18.547 1 74.44 77 GLU A C 1
ATOM 606 O O . GLU A 1 77 ? -51.625 34.438 18.703 1 74.44 77 GLU A O 1
ATOM 611 N N . LEU A 1 78 ? -50.594 36.375 19.078 1 75.62 78 LEU A N 1
ATOM 612 C CA . LEU A 1 78 ? -51.719 37.031 19.719 1 75.62 78 LEU A CA 1
ATOM 613 C C . LEU A 1 78 ? -52.781 37.438 18.703 1 75.62 78 LEU A C 1
ATOM 615 O O . LEU A 1 78 ? -52.438 37.938 17.625 1 75.62 78 LEU A O 1
ATOM 619 N N . PRO A 1 79 ? -54 37.094 18.891 1 78 79 PRO A N 1
ATOM 620 C CA . PRO A 1 79 ? -55.031 37.625 17.984 1 78 79 PRO A CA 1
ATOM 621 C C . PRO A 1 79 ? -55.062 39.125 17.922 1 78 79 PRO A C 1
ATOM 623 O O . PRO A 1 79 ? -54.562 39.812 18.828 1 78 79 PRO A O 1
ATOM 626 N N . PRO A 1 80 ? -55.531 39.688 16.75 1 81.31 80 PRO A N 1
ATOM 627 C CA . PRO A 1 80 ? -55.75 41.156 16.719 1 81.31 80 PRO A CA 1
ATOM 628 C C . PRO A 1 80 ? -56.562 41.656 17.891 1 81.31 80 PRO A C 1
ATOM 630 O O . PRO A 1 80 ? -57.406 40.906 18.422 1 81.31 80 PRO A O 1
ATOM 633 N N . VAL A 1 81 ? -56.25 42.812 18.359 1 80.94 81 VAL A N 1
ATOM 634 C CA . VAL A 1 81 ? -56.875 43.406 19.547 1 80.94 81 VAL A CA 1
ATOM 635 C C . VAL A 1 81 ? -58.406 43.312 19.453 1 80.94 81 VAL A C 1
ATOM 637 O O . VAL A 1 81 ? -59.062 43 20.453 1 80.94 81 VAL A O 1
ATOM 640 N N . GLU A 1 82 ? -59 43.438 18.297 1 81.69 82 GLU A N 1
ATOM 641 C CA . GLU A 1 82 ? -60.438 43.406 18.078 1 81.69 82 GLU A CA 1
ATOM 642 C C . GLU A 1 82 ? -61 42.031 18.312 1 81.69 82 GLU A C 1
ATOM 644 O O . GLU A 1 82 ? -62.156 41.875 18.656 1 81.69 82 GLU A O 1
ATOM 649 N N . ASP A 1 83 ? -60.125 41.125 18.109 1 83.69 83 ASP A N 1
ATOM 650 C CA . ASP A 1 83 ? -60.594 39.719 18.203 1 83.69 83 ASP A CA 1
ATOM 651 C C . ASP A 1 83 ? -60.094 39.062 19.484 1 83.69 83 ASP A C 1
ATOM 653 O O . ASP A 1 83 ? -60.312 37.875 19.688 1 83.69 83 ASP A O 1
ATOM 657 N N . ASP A 1 84 ? -59.5 39.75 20.234 1 85.56 84 ASP A N 1
ATOM 658 C CA . ASP A 1 84 ? -58.938 39.219 21.469 1 85.56 84 ASP A CA 1
ATOM 659 C C . ASP A 1 84 ? -59.875 39.469 22.641 1 85.56 84 ASP A C 1
ATOM 661 O O . ASP A 1 84 ? -60.094 40.594 23.062 1 85.56 84 ASP A O 1
ATOM 665 N N . TRP A 1 85 ? -60.375 38.375 23.266 1 87.5 85 TRP A N 1
ATOM 666 C CA . TRP A 1 85 ? -61.312 38.5 24.406 1 87.5 85 TRP A CA 1
ATOM 667 C C . TRP A 1 85 ? -60.594 39.094 25.609 1 87.5 85 TRP A C 1
ATOM 669 O O . TRP A 1 85 ? -61.25 39.594 26.531 1 87.5 85 TRP A O 1
ATOM 679 N N . LEU A 1 86 ? -59.312 39.031 25.547 1 88.94 86 LEU A N 1
ATOM 680 C CA . LEU A 1 86 ? -58.562 39.531 26.672 1 88.94 86 LEU A CA 1
ATOM 681 C C . LEU A 1 86 ? -57.844 40.844 26.312 1 88.94 86 LEU A C 1
ATOM 683 O O . LEU A 1 86 ? -56.875 41.219 26.969 1 88.94 86 LEU A O 1
ATOM 687 N N . ALA A 1 87 ? -58.312 41.5 25.312 1 87.56 87 ALA A N 1
ATOM 688 C CA . ALA A 1 87 ? -57.688 42.719 24.828 1 87.56 87 ALA A CA 1
ATOM 689 C C . ALA A 1 87 ? -57.625 43.781 25.922 1 87.56 87 ALA A C 1
ATOM 691 O O . ALA A 1 87 ? -56.656 44.531 26.031 1 87.56 87 ALA A O 1
ATOM 692 N N . ASP A 1 88 ? -58.688 43.875 26.703 1 86 88 ASP A N 1
ATOM 693 C CA . ASP A 1 88 ? -58.75 44.844 27.781 1 86 88 ASP A CA 1
ATOM 694 C C . ASP A 1 88 ? -57.688 44.562 28.844 1 86 88 ASP A C 1
ATOM 696 O O . ASP A 1 88 ? -57.094 45.5 29.375 1 86 88 ASP A O 1
ATOM 700 N N . ILE A 1 89 ? -57.406 43.375 29.094 1 87.69 89 ILE A N 1
ATOM 701 C CA . ILE A 1 89 ? -56.375 43 30.062 1 87.69 89 ILE A CA 1
ATOM 702 C C . ILE A 1 89 ? -55 43.219 29.438 1 87.69 89 ILE A C 1
ATOM 704 O O . ILE A 1 89 ? -54.125 43.781 30.078 1 87.69 89 ILE A O 1
ATOM 708 N N . ARG A 1 90 ? -54.875 42.781 28.188 1 84.56 90 ARG A N 1
ATOM 709 C CA . ARG A 1 90 ? -53.625 42.906 27.438 1 84.56 90 ARG A CA 1
ATOM 710 C C . ARG A 1 90 ? -53.219 44.375 27.344 1 84.56 90 ARG A C 1
ATOM 712 O O . ARG A 1 90 ? -52.031 44.688 27.484 1 84.56 90 ARG A O 1
ATOM 719 N N . LEU A 1 91 ? -54.125 45.188 27.234 1 81.5 91 LEU A N 1
ATOM 720 C CA . LEU A 1 91 ? -53.844 46.625 27.031 1 81.5 91 LEU A CA 1
ATOM 721 C C . LEU A 1 91 ? -53.938 47.375 28.344 1 81.5 91 LEU A C 1
ATOM 723 O O . LEU A 1 91 ? -53.312 48.438 28.484 1 81.5 91 LEU A O 1
ATOM 727 N N . GLY A 1 92 ? -54.719 46.969 29.25 1 83.5 92 GLY A N 1
ATOM 728 C CA . GLY A 1 92 ? -55 47.688 30.469 1 83.5 92 GLY A CA 1
ATOM 729 C C . GLY A 1 92 ? -54.094 47.344 31.609 1 83.5 92 GLY A C 1
ATOM 730 O O . GLY A 1 92 ? -54 48.094 32.594 1 83.5 92 GLY A O 1
ATOM 731 N N . TYR A 1 93 ? -53.5 46.25 31.578 1 86.62 93 TYR A N 1
ATOM 732 C CA . TYR A 1 93 ? -52.594 45.812 32.625 1 86.62 93 TYR A CA 1
ATOM 733 C C . TYR A 1 93 ? -51.188 45.625 32.062 1 86.62 93 TYR A C 1
ATOM 735 O O . TYR A 1 93 ? -50.938 45.781 30.859 1 86.62 93 TYR A O 1
ATOM 743 N N . ALA A 1 94 ? -50.312 45.219 32.969 1 83.06 94 ALA A N 1
ATOM 744 C CA . ALA A 1 94 ? -48.906 45.125 32.625 1 83.06 94 ALA A CA 1
ATOM 745 C C . ALA A 1 94 ? -48.656 43.906 31.734 1 83.06 94 ALA A C 1
ATOM 747 O O . ALA A 1 94 ? -49.312 42.875 31.922 1 83.06 94 ALA A O 1
ATOM 748 N N . THR A 1 95 ? -47.844 44.062 30.734 1 81.06 95 THR A N 1
ATOM 749 C CA . THR A 1 95 ? -47.406 42.969 29.891 1 81.06 95 THR A CA 1
ATOM 750 C C . THR A 1 95 ? -45.938 42.656 30.156 1 81.06 95 THR A C 1
ATOM 752 O O . THR A 1 95 ? -45.125 43.594 30.375 1 81.06 95 THR A O 1
ATOM 755 N N . PHE A 1 96 ? -45.594 41.375 30.328 1 77 96 PHE A N 1
ATOM 756 C CA . PHE A 1 96 ? -44.219 40.906 30.531 1 77 96 PHE A CA 1
ATOM 757 C C . PHE A 1 96 ? -43.781 40.031 29.375 1 77 96 PHE A C 1
ATOM 759 O O . PHE A 1 96 ? -44.5 39.094 28.969 1 77 96 PHE A O 1
ATOM 766 N N . ARG A 1 97 ? -42.875 40.406 28.703 1 64.12 97 ARG A N 1
ATOM 767 C CA . ARG A 1 97 ? -42.188 39.594 27.703 1 64.12 97 ARG A CA 1
ATOM 768 C C . ARG A 1 97 ? -40.781 39.281 28.156 1 64.12 97 ARG A C 1
ATOM 770 O O . ARG A 1 97 ? -39.969 40.156 28.391 1 64.12 97 ARG A O 1
ATOM 777 N N . ALA A 1 98 ? -40.75 38.031 28.672 1 60.28 98 ALA A N 1
ATOM 778 C CA . ALA A 1 98 ? -39.375 37.656 29.031 1 60.28 98 ALA A CA 1
ATOM 779 C C . ALA A 1 98 ? -38.438 37.781 27.828 1 60.28 98 ALA A C 1
ATOM 781 O O . ALA A 1 98 ? -38.75 37.281 26.734 1 60.28 98 ALA A O 1
ATOM 782 N N . ASP A 1 99 ? -37.688 38.781 27.828 1 63.31 99 ASP A N 1
ATOM 783 C CA . ASP A 1 99 ? -36.656 38.875 26.797 1 63.31 99 ASP A CA 1
ATOM 784 C C . ASP A 1 99 ? -35.594 37.812 26.953 1 63.31 99 ASP A C 1
ATOM 786 O O . ASP A 1 99 ? -34.656 37.969 27.719 1 63.31 99 ASP A O 1
ATOM 790 N N . SER A 1 100 ? -36 36.5 26.5 1 71.38 100 SER A N 1
ATOM 791 C CA . SER A 1 100 ? -35.156 35.312 26.641 1 71.38 100 SER A CA 1
ATOM 792 C C . SER A 1 100 ? -33.688 35.656 26.406 1 71.38 100 SER A C 1
ATOM 794 O O . SER A 1 100 ? -32.812 35.125 27.094 1 71.38 100 SER A O 1
ATOM 796 N N . ILE A 1 101 ? -33.5 36.5 25.609 1 80.56 101 ILE A N 1
ATOM 797 C CA . ILE A 1 101 ? -32.125 36.844 25.25 1 80.56 101 ILE A CA 1
ATOM 798 C C . ILE A 1 101 ? -31.453 37.562 26.422 1 80.56 101 ILE A C 1
ATOM 800 O O . ILE A 1 101 ? -30.297 37.312 26.734 1 80.56 101 ILE A O 1
ATOM 804 N N . THR A 1 102 ? -32.188 38.438 27.062 1 76.38 102 THR A N 1
ATOM 805 C CA . THR A 1 102 ? -31.625 39.188 28.188 1 76.38 102 THR A CA 1
ATOM 806 C C . THR A 1 102 ? -31.344 38.281 29.359 1 76.38 102 THR A C 1
ATOM 808 O O . THR A 1 102 ? -30.328 38.438 30.062 1 76.38 102 THR A O 1
ATOM 811 N N . LEU A 1 103 ? -32.188 37.375 29.578 1 73.69 103 LEU A N 1
ATOM 812 C CA . LEU A 1 103 ? -31.984 36.406 30.656 1 73.69 103 LEU A CA 1
ATOM 813 C C . LEU A 1 103 ? -30.75 35.562 30.375 1 73.69 103 LEU A C 1
ATOM 815 O O . LEU A 1 103 ? -29.953 35.312 31.281 1 73.69 103 LEU A O 1
ATOM 819 N N . GLN A 1 104 ? -30.719 35.156 29.203 1 84 104 GLN A N 1
ATOM 820 C CA . GLN A 1 104 ? -29.578 34.344 28.828 1 84 104 GLN A CA 1
ATOM 821 C C . GLN A 1 104 ? -28.281 35.125 28.891 1 84 104 GLN A C 1
ATOM 823 O O . GLN A 1 104 ? -27.234 34.625 29.297 1 84 104 GLN A O 1
ATOM 828 N N . ALA A 1 105 ? -28.328 36.375 28.5 1 85.94 105 ALA A N 1
ATOM 829 C CA . ALA A 1 105 ? -27.172 37.25 28.594 1 85.94 105 ALA A CA 1
ATOM 830 C C . ALA A 1 105 ? -26.688 37.375 30.031 1 85.94 105 ALA A C 1
ATOM 832 O O . ALA A 1 105 ? -25.484 37.344 30.281 1 85.94 105 ALA A O 1
ATOM 833 N N . THR A 1 106 ? -27.578 37.469 30.891 1 77.88 106 THR A N 1
ATOM 834 C CA . THR A 1 106 ? -27.25 37.562 32.312 1 77.88 106 THR A CA 1
ATOM 835 C C . THR A 1 106 ? -26.625 36.25 32.812 1 77.88 106 THR A C 1
ATOM 837 O O . THR A 1 106 ? -25.641 36.281 33.562 1 77.88 106 THR A O 1
ATOM 840 N N . GLU A 1 107 ? -27.172 35.25 32.375 1 76.81 107 GLU A N 1
ATOM 841 C CA . GLU A 1 107 ? -26.656 33.906 32.75 1 76.81 107 GLU A CA 1
ATOM 842 C C . GLU A 1 107 ? -25.234 33.719 32.25 1 76.81 107 GLU A C 1
ATOM 844 O O . GLU A 1 107 ? -24.422 33.094 32.938 1 76.81 107 GLU A O 1
ATOM 849 N N . LEU A 1 108 ? -25.031 34.219 31.078 1 87.94 108 LEU A N 1
ATOM 850 C CA . LEU A 1 108 ? -23.734 34 30.453 1 87.94 108 LEU A CA 1
ATOM 851 C C . LEU A 1 108 ? -22.75 35.094 30.859 1 87.94 108 LEU A C 1
ATOM 853 O O . LEU A 1 108 ? -21.562 35.031 30.516 1 87.94 108 LEU A O 1
ATOM 857 N N . GLY A 1 109 ? -23.266 36.031 31.609 1 82 109 GLY A N 1
ATOM 858 C CA . GLY A 1 109 ? -22.422 37.156 32.031 1 82 109 GLY A CA 1
ATOM 859 C C . GLY A 1 109 ? -22.156 38.156 30.938 1 82 109 GLY A C 1
ATOM 860 O O . GLY A 1 109 ? -21.125 38.844 30.953 1 82 109 GLY A O 1
ATOM 861 N N . LEU A 1 110 ? -23.016 38.156 29.969 1 87.94 110 LEU A N 1
ATOM 862 C CA . LEU A 1 110 ? -22.875 39.062 28.828 1 87.94 110 LEU A CA 1
ATOM 863 C C . LEU A 1 110 ? -23.875 40.219 28.922 1 87.94 110 LEU A C 1
ATOM 865 O O . LEU A 1 110 ? -24.719 40.406 28.031 1 87.94 110 LEU A O 1
ATOM 869 N N . THR A 1 111 ? -23.625 41.062 29.859 1 80.94 111 THR A N 1
ATOM 870 C CA . THR A 1 111 ? -24.656 42 30.234 1 80.94 111 THR A CA 1
ATOM 871 C C . THR A 1 111 ? -24.422 43.375 29.578 1 80.94 111 THR A C 1
ATOM 873 O O . THR A 1 111 ? -25.297 44.25 29.609 1 80.94 111 THR A O 1
ATOM 876 N N . ALA A 1 112 ? -23.281 43.5 28.922 1 84.06 112 ALA A N 1
ATOM 877 C CA . ALA A 1 112 ? -23.047 44.75 28.219 1 84.06 112 ALA A CA 1
ATOM 878 C C . ALA A 1 112 ? -24.078 44.969 27.109 1 84.06 112 ALA A C 1
ATOM 880 O O . ALA A 1 112 ? -24.453 44 26.438 1 84.06 112 ALA A O 1
ATOM 881 N N . ASP A 1 113 ? -24.547 46.156 26.938 1 82.25 113 ASP A N 1
ATOM 882 C CA . ASP A 1 113 ? -25.609 46.5 26 1 82.25 113 ASP A CA 1
ATOM 883 C C . ASP A 1 113 ? -25.25 46.031 24.594 1 82.25 113 ASP A C 1
ATOM 885 O O . ASP A 1 113 ? -26.109 45.5 23.859 1 82.25 113 ASP A O 1
ATOM 889 N N . GLU A 1 114 ? -24.062 46.219 24.266 1 88.44 114 GLU A N 1
ATOM 890 C CA . GLU A 1 114 ? -23.609 45.812 22.938 1 88.44 114 GLU A CA 1
ATOM 891 C C . GLU A 1 114 ? -23.703 44.312 22.75 1 88.44 114 GLU A C 1
ATOM 893 O O . GLU A 1 114 ? -24.047 43.844 21.672 1 88.44 114 GLU A O 1
ATOM 898 N N . LEU A 1 115 ? -23.422 43.562 23.781 1 91.31 115 LEU A N 1
ATOM 899 C CA . LEU A 1 115 ? -23.453 42.094 23.734 1 91.31 115 LEU A CA 1
ATOM 900 C C . LEU A 1 115 ? -24.891 41.594 23.703 1 91.31 115 LEU A C 1
ATOM 902 O O . LEU A 1 115 ? -25.203 40.656 22.984 1 91.31 115 LEU A O 1
ATOM 906 N N . VAL A 1 116 ? -25.734 42.25 24.406 1 85.44 116 VAL A N 1
ATOM 907 C CA . VAL A 1 116 ? -27.141 41.906 24.422 1 85.44 116 VAL A CA 1
ATOM 908 C C . VAL A 1 116 ? -27.75 42.156 23.047 1 85.44 116 VAL A C 1
ATOM 910 O O . VAL A 1 116 ? -28.547 41.344 22.547 1 85.44 116 VAL A O 1
ATOM 913 N N . ALA A 1 117 ? -27.391 43.25 22.531 1 88.5 117 ALA A N 1
ATOM 914 C CA . ALA A 1 117 ? -27.859 43.562 21.188 1 88.5 117 ALA A CA 1
ATOM 915 C C . ALA A 1 117 ? -27.406 42.5 20.188 1 88.5 117 ALA A C 1
ATOM 917 O O . ALA A 1 117 ? -28.172 42.125 19.297 1 88.5 117 ALA A O 1
ATOM 918 N N . THR A 1 118 ? -26.172 42.094 20.297 1 93.19 118 THR A N 1
ATOM 919 C CA . THR A 1 118 ? -25.625 41.062 19.438 1 93.19 118 THR A CA 1
ATOM 920 C C . THR A 1 118 ? -26.391 39.75 19.625 1 93.19 118 THR A C 1
ATOM 922 O O . THR A 1 118 ? -26.719 39.062 18.656 1 93.19 118 THR A O 1
ATOM 925 N N . MET A 1 119 ? -26.703 39.375 20.797 1 91.5 119 MET A N 1
ATOM 926 C CA . MET A 1 119 ? -27.453 38.156 21.094 1 91.5 119 MET A CA 1
ATOM 927 C C . MET A 1 119 ? -28.859 38.219 20.5 1 91.5 119 MET A C 1
ATOM 929 O O . MET A 1 119 ? -29.359 37.25 19.953 1 91.5 119 MET A O 1
ATOM 933 N N . ARG A 1 120 ? -29.406 39.406 20.547 1 85.38 120 ARG A N 1
ATOM 934 C CA . ARG A 1 120 ? -30.75 39.594 20.016 1 85.38 120 ARG A CA 1
ATOM 935 C C . ARG A 1 120 ? -30.766 39.438 18.484 1 85.38 120 ARG A C 1
ATOM 937 O O . ARG A 1 120 ? -31.703 38.844 17.922 1 85.38 120 ARG A O 1
ATOM 944 N N . ALA A 1 121 ? -29.766 39.938 17.938 1 89.69 121 ALA A N 1
ATOM 945 C CA . ALA A 1 121 ? -29.656 39.875 16.484 1 89.69 121 ALA A CA 1
ATOM 946 C C . ALA A 1 121 ? -29.484 38.438 16 1 89.69 121 ALA A C 1
ATOM 948 O O . ALA A 1 121 ? -29.781 38.125 14.844 1 89.69 121 ALA A O 1
ATOM 949 N N . HIS A 1 122 ? -29 37.562 16.875 1 93.06 122 HIS A N 1
ATOM 950 C CA . HIS A 1 122 ? -28.75 36.188 16.531 1 93.06 122 HIS A CA 1
ATOM 951 C C . HIS A 1 122 ? -29.516 35.25 17.469 1 93.06 122 HIS A C 1
ATOM 953 O O . HIS A 1 122 ? -28.953 34.25 17.953 1 93.06 122 HIS A O 1
ATOM 959 N N . ALA A 1 123 ? -30.703 35.562 17.688 1 85.56 123 ALA A N 1
ATOM 960 C CA . ALA A 1 123 ? -31.531 34.906 18.688 1 85.56 123 ALA A CA 1
ATOM 961 C C . ALA A 1 123 ? -31.703 33.406 18.359 1 85.56 123 ALA A C 1
ATOM 963 O O . ALA A 1 123 ? -31.797 32.594 19.266 1 85.56 123 ALA A O 1
ATOM 964 N N . GLY A 1 124 ? -31.625 33.094 17.109 1 85.69 124 GLY A N 1
ATOM 965 C CA . GLY A 1 124 ? -31.766 31.703 16.703 1 85.69 124 GLY A CA 1
ATOM 966 C C . GLY A 1 124 ? -30.703 30.797 17.281 1 85.69 124 GLY A C 1
ATOM 967 O O . GLY A 1 124 ? -30.969 29.625 17.547 1 85.69 124 GLY A O 1
ATOM 968 N N . PHE A 1 125 ? -29.516 31.234 17.484 1 91 125 PHE A N 1
ATOM 969 C CA . PHE A 1 125 ? -28.406 30.484 18.062 1 91 125 PHE A CA 1
ATOM 970 C C . PHE A 1 125 ? -28.734 30.062 19.5 1 91 125 PHE A C 1
ATOM 972 O O . PHE A 1 125 ? -28.406 28.953 19.922 1 91 125 PHE A O 1
ATOM 979 N N . PHE A 1 126 ? -29.438 30.844 20.188 1 87.19 126 PHE A N 1
ATOM 980 C CA . PHE A 1 126 ? -29.609 30.688 21.625 1 87.19 126 PHE A CA 1
ATOM 981 C C . PHE A 1 126 ? -30.875 29.875 21.938 1 87.19 126 PHE A C 1
ATOM 983 O O . PHE A 1 126 ? -31.188 29.609 23.094 1 87.19 126 PHE A O 1
ATOM 990 N N . ASN A 1 127 ? -31.469 29.453 20.844 1 78.44 127 ASN A N 1
ATOM 991 C CA . ASN A 1 127 ? -32.656 28.641 21.016 1 78.44 127 ASN A CA 1
ATOM 992 C C . ASN A 1 127 ? -32.312 27.203 21.391 1 78.44 127 ASN A C 1
ATOM 994 O O . ASN A 1 127 ? -33.188 26.422 21.812 1 78.44 127 ASN A O 1
ATOM 998 N N . SER A 1 128 ? -31.062 26.891 21.297 1 81.06 128 SER A N 1
ATOM 999 C CA . SER A 1 128 ? -30.594 25.562 21.625 1 81.06 128 SER A CA 1
ATOM 1000 C C . SER A 1 128 ? -29.828 25.562 22.953 1 81.06 128 SER A C 1
ATOM 1002 O O . SER A 1 128 ? -28.844 26.281 23.094 1 81.06 128 SER A O 1
ATOM 1004 N N . ARG A 1 129 ? -30.234 24.734 23.812 1 72.38 129 ARG A N 1
ATOM 1005 C CA . ARG A 1 129 ? -29.578 24.641 25.125 1 72.38 129 ARG A CA 1
ATOM 1006 C C . ARG A 1 129 ? -28.172 24.078 24.984 1 72.38 129 ARG A C 1
ATOM 1008 O O . ARG A 1 129 ? -27.266 24.484 25.703 1 72.38 129 ARG A O 1
ATOM 1015 N N . ASP A 1 130 ? -28.094 23.219 24.094 1 83.06 130 ASP A N 1
ATOM 1016 C CA . ASP A 1 130 ? -26.797 22.594 23.859 1 83.06 130 ASP A CA 1
ATOM 1017 C C . ASP A 1 130 ? -25.781 23.641 23.375 1 83.06 130 ASP A C 1
ATOM 1019 O O . ASP A 1 130 ? -24.641 23.672 23.859 1 83.06 130 ASP A O 1
ATOM 1023 N N . ARG A 1 131 ? -26.172 24.453 22.5 1 88.62 131 ARG A N 1
ATOM 1024 C CA . ARG A 1 131 ? -25.281 25.5 21.969 1 88.62 131 ARG A CA 1
ATOM 1025 C C . ARG A 1 131 ? -24.906 26.484 23.062 1 88.62 131 ARG A C 1
ATOM 1027 O O . ARG A 1 131 ? -23.75 26.906 23.156 1 88.62 131 ARG A O 1
ATOM 1034 N N . VAL A 1 132 ? -25.812 26.75 23.875 1 86.19 132 VAL A N 1
ATOM 1035 C CA . VAL A 1 132 ? -25.594 27.719 24.938 1 86.19 132 VAL A CA 1
ATOM 1036 C C . VAL A 1 132 ? -24.609 27.141 25.969 1 86.19 132 VAL A C 1
ATOM 1038 O O . VAL A 1 132 ? -23.703 27.828 26.438 1 86.19 132 VAL A O 1
ATOM 1041 N N . THR A 1 133 ? -24.812 25.922 26.266 1 85.69 133 THR A N 1
ATOM 1042 C CA . THR A 1 133 ? -23.922 25.266 27.203 1 85.69 133 THR A CA 1
ATOM 1043 C C . THR A 1 133 ? -22.5 25.203 26.656 1 85.69 133 THR A C 1
ATOM 1045 O O . THR A 1 133 ? -21.531 25.469 27.391 1 85.69 133 THR A O 1
ATOM 1048 N N . LYS A 1 134 ? -22.391 24.938 25.406 1 88.5 134 LYS A N 1
ATOM 1049 C CA . LYS A 1 134 ? -21.078 24.891 24.781 1 88.5 134 LYS A CA 1
ATOM 1050 C C . LYS A 1 134 ? -20.422 26.266 24.734 1 88.5 134 LYS A C 1
ATOM 1052 O O . LYS A 1 134 ? -19.219 26.391 24.984 1 88.5 134 LYS A O 1
ATOM 1057 N N . LEU A 1 135 ? -21.203 27.219 24.453 1 89.94 135 LEU A N 1
ATOM 1058 C CA . LEU A 1 135 ? -20.688 28.594 24.422 1 89.94 135 LEU A CA 1
ATOM 1059 C C . LEU A 1 135 ? -20.219 29.031 25.797 1 89.94 135 LEU A C 1
ATOM 1061 O O . LEU A 1 135 ? -19.188 29.672 25.922 1 89.94 135 LEU A O 1
ATOM 1065 N N . ARG A 1 136 ? -20.922 28.656 26.797 1 85.38 136 ARG A N 1
ATOM 1066 C CA . ARG A 1 136 ? -20.594 29.031 28.172 1 85.38 136 ARG A CA 1
ATOM 1067 C C . ARG A 1 136 ? -19.234 28.484 28.594 1 85.38 136 ARG A C 1
ATOM 1069 O O . ARG A 1 136 ? -18.453 29.172 29.25 1 85.38 136 ARG A O 1
ATOM 1076 N N . SER A 1 137 ? -19.016 27.359 28.172 1 82.38 137 SER A N 1
ATOM 1077 C CA . SER A 1 137 ? -17.766 26.703 28.531 1 82.38 137 SER A CA 1
ATOM 1078 C C . SER A 1 137 ? -16.578 27.375 27.875 1 82.38 137 SER A C 1
ATOM 1080 O O . SER A 1 137 ? -15.445 27.25 28.344 1 82.38 137 SER A O 1
ATOM 1082 N N . ARG A 1 138 ? -16.859 28.078 26.859 1 81.06 138 ARG A N 1
ATOM 1083 C CA . ARG A 1 138 ? -15.781 28.703 26.094 1 81.06 138 ARG A CA 1
ATOM 1084 C C . ARG A 1 138 ? -15.609 30.172 26.484 1 81.06 138 ARG A C 1
ATOM 1086 O O . ARG A 1 138 ? -14.562 30.766 26.203 1 81.06 138 ARG A O 1
ATOM 1093 N N . LEU A 1 139 ? -16.625 30.656 27.094 1 81.69 139 LEU A N 1
ATOM 1094 C CA . LEU A 1 139 ? -16.641 32.094 27.391 1 81.69 139 LEU A CA 1
ATOM 1095 C C . LEU A 1 139 ? -15.617 32.406 28.469 1 81.69 139 LEU A C 1
ATOM 1097 O O . LEU A 1 139 ? -15.477 31.688 29.453 1 81.69 139 LEU A O 1
ATOM 1101 N N . ARG A 1 140 ? -14.773 33.344 28.031 1 69.44 140 ARG A N 1
ATOM 1102 C CA . ARG A 1 140 ? -13.828 33.906 29.016 1 69.44 140 ARG A CA 1
ATOM 1103 C C . ARG A 1 140 ? -14.328 35.219 29.594 1 69.44 140 ARG A C 1
ATOM 1105 O O . ARG A 1 140 ? -15.352 35.75 29.156 1 69.44 140 ARG A O 1
ATOM 1112 N N . ASP A 1 141 ? -13.617 35.781 30.547 1 61.19 141 ASP A N 1
ATOM 1113 C CA . ASP A 1 141 ? -14.07 36.906 31.375 1 61.19 141 ASP A CA 1
ATOM 1114 C C . ASP A 1 141 ? -14.305 38.156 30.516 1 61.19 141 ASP A C 1
ATOM 1116 O O . ASP A 1 141 ? -15.273 38.875 30.719 1 61.19 141 ASP A O 1
ATOM 1120 N N . SER A 1 142 ? -13.414 38.5 29.531 1 70.56 142 SER A N 1
ATOM 1121 C CA . SER A 1 142 ? -13.641 39.688 28.75 1 70.56 142 SER A CA 1
ATOM 1122 C C . SER A 1 142 ? -13.852 39.375 27.266 1 70.56 142 SER A C 1
ATOM 1124 O O . SER A 1 142 ? -12.961 38.812 26.609 1 70.56 142 SER A O 1
ATOM 1126 N N . VAL A 1 143 ? -15.234 39.438 26.875 1 83 143 VAL A N 1
ATOM 1127 C CA . VAL A 1 143 ? -15.562 39.125 25.484 1 83 143 VAL A CA 1
ATOM 1128 C C . VAL A 1 143 ? -16.219 40.344 24.828 1 83 143 VAL A C 1
ATOM 1130 O O . VAL A 1 143 ? -17.078 41 25.422 1 83 143 VAL A O 1
ATOM 1133 N N . ASP A 1 144 ? -15.727 40.812 23.734 1 87.38 144 ASP A N 1
ATOM 1134 C CA . ASP A 1 144 ? -16.406 41.812 22.938 1 87.38 144 ASP A CA 1
ATOM 1135 C C . ASP A 1 144 ? -17.328 41.188 21.906 1 87.38 144 ASP A C 1
ATOM 1137 O O . ASP A 1 144 ? -17.453 39.969 21.844 1 87.38 144 ASP A O 1
ATOM 1141 N N . SER A 1 145 ? -18.078 42.031 21.25 1 89.94 145 SER A N 1
ATOM 1142 C CA . SER A 1 145 ? -19.078 41.562 20.312 1 89.94 145 SER A CA 1
ATOM 1143 C C . SER A 1 145 ? -18.453 40.688 19.234 1 89.94 145 SER A C 1
ATOM 1145 O O . SER A 1 145 ? -19.016 39.656 18.859 1 89.94 145 SER A O 1
ATOM 1147 N N . LYS A 1 146 ? -17.328 41.094 18.719 1 90.94 146 LYS A N 1
ATOM 1148 C CA . LYS A 1 146 ? -16.656 40.312 17.672 1 90.94 146 LYS A CA 1
ATOM 1149 C C . LYS A 1 146 ? -16.219 38.969 18.172 1 90.94 146 LYS A C 1
ATOM 1151 O O . LYS A 1 146 ? -16.375 37.938 17.484 1 90.94 146 LYS A O 1
ATOM 1156 N N . THR A 1 147 ? -15.719 38.938 19.297 1 90.56 147 THR A N 1
ATOM 1157 C CA . THR A 1 147 ? -15.281 37.688 19.891 1 90.56 147 THR A CA 1
ATOM 1158 C C . THR A 1 147 ? -16.469 36.781 20.188 1 90.56 147 THR A C 1
ATOM 1160 O O . THR A 1 147 ? -16.375 35.562 20.031 1 90.56 147 THR A O 1
ATOM 1163 N N . LEU A 1 148 ? -17.531 37.406 20.656 1 92.44 148 LEU A N 1
ATOM 1164 C CA . LEU A 1 148 ? -18.734 36.625 20.891 1 92.44 148 LEU A CA 1
ATOM 1165 C C . LEU A 1 148 ? -19.219 35.969 19.609 1 92.44 148 LEU A C 1
ATOM 1167 O O . LEU A 1 148 ? -19.562 34.781 19.609 1 92.44 148 LEU A O 1
ATOM 1171 N N . LEU A 1 149 ? -19.25 36.75 18.594 1 94.12 149 LEU A N 1
ATOM 1172 C CA . LEU A 1 149 ? -19.672 36.219 17.312 1 94.12 149 LEU A CA 1
ATOM 1173 C C . LEU A 1 149 ? -18.75 35.062 16.859 1 94.12 149 LEU A C 1
ATOM 1175 O O . LEU A 1 149 ? -19.219 34.062 16.328 1 94.12 149 LEU A O 1
ATOM 1179 N N . ALA A 1 150 ? -17.5 35.219 17.047 1 93.19 150 ALA A N 1
ATOM 1180 C CA . ALA A 1 150 ? -16.531 34.188 16.688 1 93.19 150 ALA A CA 1
ATOM 1181 C C . ALA A 1 150 ? -16.75 32.938 17.5 1 93.19 150 ALA A C 1
ATOM 1183 O O . ALA A 1 150 ? -16.703 31.812 16.953 1 93.19 150 ALA A O 1
ATOM 1184 N N . MET A 1 151 ? -17.047 33.062 18.656 1 90.94 151 MET A N 1
ATOM 1185 C CA . MET A 1 151 ? -17.266 31.938 19.547 1 90.94 151 MET A CA 1
ATOM 1186 C C . MET A 1 151 ? -18.578 31.234 19.203 1 90.94 151 MET A C 1
ATOM 1188 O O . MET A 1 151 ? -18.656 30 19.25 1 90.94 151 MET A O 1
ATOM 1192 N N . MET A 1 152 ? -19.562 32.031 18.891 1 93 152 MET A N 1
ATOM 1193 C CA . MET A 1 152 ? -20.828 31.453 18.438 1 93 152 MET A CA 1
ATOM 1194 C C . MET A 1 152 ? -20.625 30.641 17.172 1 93 152 MET A C 1
ATOM 1196 O O . MET A 1 152 ? -21.125 29.516 17.062 1 93 152 MET A O 1
ATOM 1200 N N . THR A 1 153 ? -19.844 31.172 16.297 1 93 153 THR A N 1
ATOM 1201 C CA . THR A 1 153 ? -19.578 30.5 15.039 1 93 153 THR A CA 1
ATOM 1202 C C . THR A 1 153 ? -18.781 29.219 15.273 1 93 153 THR A C 1
ATOM 1204 O O . THR A 1 153 ? -19.094 28.172 14.688 1 93 153 THR A O 1
ATOM 1207 N N . SER A 1 154 ? -17.797 29.281 16.062 1 91.06 154 SER A N 1
ATOM 1208 C CA . SER A 1 154 ? -16.984 28.109 16.359 1 91.06 154 SER A CA 1
ATOM 1209 C C . SER A 1 154 ? -17.812 27.016 17.047 1 91.06 154 SER A C 1
ATOM 1211 O O . SER A 1 154 ? -17.609 25.828 16.797 1 91.06 154 SER A O 1
ATOM 1213 N N . THR A 1 155 ? -18.719 27.422 17.859 1 89.38 155 THR A N 1
ATOM 1214 C CA . THR A 1 155 ? -19.625 26.484 18.516 1 89.38 155 THR A CA 1
ATOM 1215 C C . THR A 1 155 ? -20.5 25.75 17.5 1 89.38 155 THR A C 1
ATOM 1217 O O . THR A 1 155 ? -20.688 24.547 17.578 1 89.38 155 THR A O 1
ATOM 1220 N N . LEU A 1 156 ? -20.953 26.531 16.641 1 88.31 156 LEU A N 1
ATOM 1221 C CA . LEU A 1 156 ? -21.797 25.953 15.594 1 88.31 156 LEU A CA 1
ATOM 1222 C C . LEU A 1 156 ? -21.016 24.969 14.742 1 88.31 156 LEU A C 1
ATOM 1224 O O . LEU A 1 156 ? -21.562 23.953 14.305 1 88.31 156 LEU A O 1
ATOM 1228 N N . LEU A 1 157 ? -19.766 25.266 14.523 1 88.38 157 LEU A N 1
ATOM 1229 C CA . LEU A 1 157 ? -18.953 24.469 13.625 1 88.38 157 LEU A CA 1
ATOM 1230 C C . LEU A 1 157 ? -18.25 23.344 14.383 1 88.38 157 LEU A C 1
ATOM 1232 O O . LEU A 1 157 ? -17.594 22.484 13.781 1 88.38 157 LEU A O 1
ATOM 1236 N N . GLY A 1 158 ? -18.266 23.359 15.656 1 80.44 158 GLY A N 1
ATOM 1237 C CA . GLY A 1 158 ? -17.734 22.266 16.469 1 80.44 158 GLY A CA 1
ATOM 1238 C C . GLY A 1 158 ? -16.234 22.328 16.641 1 80.44 158 GLY A C 1
ATOM 1239 O O . GLY A 1 158 ? -15.57 21.297 16.734 1 80.44 158 GLY A O 1
ATOM 1240 N N . THR A 1 159 ? -15.688 23.5 16.531 1 80.5 159 THR A N 1
ATOM 1241 C CA . THR A 1 159 ? -14.25 23.672 16.734 1 80.5 159 THR A CA 1
ATOM 1242 C C . THR A 1 159 ? -13.961 24.516 17.969 1 80.5 159 THR A C 1
ATOM 1244 O O . THR A 1 159 ? -14.734 25.422 18.297 1 80.5 159 THR A O 1
ATOM 1247 N N . ALA A 1 160 ? -12.922 24.203 18.625 1 73.75 160 ALA A N 1
ATOM 1248 C CA . ALA A 1 160 ? -12.555 24.922 19.828 1 73.75 160 ALA A CA 1
ATOM 1249 C C . ALA A 1 160 ? -11.93 26.281 19.484 1 73.75 160 ALA A C 1
ATOM 1251 O O . ALA A 1 160 ? -12.133 27.266 20.203 1 73.75 160 ALA A O 1
ATOM 1252 N N . ASP A 1 161 ? -11.219 26.312 18.375 1 76.69 161 ASP A N 1
ATOM 1253 C CA . ASP A 1 161 ? -10.555 27.547 17.953 1 76.69 161 ASP A CA 1
ATOM 1254 C C . ASP A 1 161 ? -11.5 28.453 17.172 1 76.69 161 ASP A C 1
ATOM 1256 O O . ASP A 1 161 ? -12.273 27.969 16.344 1 76.69 161 ASP A O 1
ATOM 1260 N N . HIS A 1 162 ? -11.539 29.75 17.562 1 83.56 162 HIS A N 1
ATOM 1261 C CA . HIS A 1 162 ? -12.492 30.641 16.922 1 83.56 162 HIS A CA 1
ATOM 1262 C C . HIS A 1 162 ? -11.789 31.656 16.016 1 83.56 162 HIS A C 1
ATOM 1264 O O . HIS A 1 162 ? -12.352 32.688 15.688 1 83.56 162 HIS A O 1
ATOM 1270 N N . SER A 1 163 ? -10.516 31.391 15.664 1 84 163 SER A N 1
ATOM 1271 C CA . SER A 1 163 ? -9.859 32.219 14.664 1 84 163 SER A CA 1
ATOM 1272 C C . SER A 1 163 ? -10.508 32.062 13.289 1 84 163 SER A C 1
ATOM 1274 O O . SER A 1 163 ? -11.141 31.031 13.016 1 84 163 SER A O 1
ATOM 1276 N N . PHE A 1 164 ? -10.383 33.062 12.484 1 89.44 164 PHE A N 1
ATOM 1277 C CA . PHE A 1 164 ? -11.016 33.031 11.172 1 89.44 164 PHE A CA 1
ATOM 1278 C C . PHE A 1 164 ? -10.469 31.859 10.344 1 89.44 164 PHE A C 1
ATOM 1280 O O . PHE A 1 164 ? -11.219 31.219 9.609 1 89.44 164 PHE A O 1
ATOM 1287 N N . SER A 1 165 ? -9.18 31.609 10.477 1 88 165 SER A N 1
ATOM 1288 C CA . SER A 1 165 ? -8.539 30.5 9.766 1 88 165 SER A CA 1
ATOM 1289 C C . SER A 1 165 ? -9.188 29.172 10.117 1 88 165 SER A C 1
ATOM 1291 O O . SER A 1 165 ? -9.453 28.344 9.242 1 88 165 SER A O 1
ATOM 1293 N N . HIS A 1 166 ? -9.492 28.969 11.328 1 86.81 166 HIS A N 1
ATOM 1294 C CA . HIS A 1 166 ? -10.078 27.719 11.789 1 86.81 166 HIS A CA 1
ATOM 1295 C C . HIS A 1 166 ? -11.547 27.625 11.406 1 86.81 166 HIS A C 1
ATOM 1297 O O . HIS A 1 166 ? -12.055 26.531 11.102 1 86.81 166 HIS A O 1
ATOM 1303 N N . LEU A 1 167 ? -12.211 28.781 11.523 1 90.81 167 LEU A N 1
ATOM 1304 C CA . LEU A 1 167 ? -13.609 28.797 11.109 1 90.81 167 LEU A CA 1
ATOM 1305 C C . LEU A 1 167 ? -13.742 28.422 9.633 1 90.81 167 LEU A C 1
ATOM 1307 O O . LEU A 1 167 ? -14.594 27.609 9.273 1 90.81 167 LEU A O 1
ATOM 1311 N N . PHE A 1 168 ? -12.867 28.984 8.812 1 92.94 168 PHE A N 1
ATOM 1312 C CA . PHE A 1 168 ? -12.852 28.656 7.387 1 92.94 168 PHE A CA 1
ATOM 1313 C C . PHE A 1 168 ? -12.547 27.172 7.176 1 92.94 168 PHE A C 1
ATOM 1315 O O . PHE A 1 168 ? -13.211 26.516 6.379 1 92.94 168 PHE A O 1
ATOM 1322 N N . ALA A 1 169 ? -11.539 26.688 7.848 1 90.62 169 ALA A N 1
ATOM 1323 C CA . ALA A 1 169 ? -11.109 25.297 7.668 1 90.62 169 ALA A CA 1
ATOM 1324 C C . ALA A 1 169 ? -12.242 24.328 7.969 1 90.62 169 ALA A C 1
ATOM 1326 O O . ALA A 1 169 ? -12.469 23.375 7.223 1 90.62 169 ALA A O 1
ATOM 1327 N N . GLU A 1 170 ? -12.93 24.594 9.023 1 88.88 170 GLU A N 1
ATOM 1328 C CA . GLU A 1 170 ? -14.039 23.719 9.406 1 88.88 170 GLU A CA 1
ATOM 1329 C C . GLU A 1 170 ? -15.18 23.812 8.391 1 88.88 170 GLU A C 1
ATOM 1331 O O . GLU A 1 170 ? -15.797 22.812 8.055 1 88.88 170 GLU A O 1
ATOM 1336 N N . LEU A 1 171 ? -15.461 25 7.996 1 90.06 171 LEU A N 1
ATOM 1337 C CA . LEU A 1 171 ? -16.531 25.203 7.023 1 90.06 171 LEU A CA 1
ATOM 1338 C C . LEU A 1 171 ? -16.188 24.531 5.695 1 90.06 171 LEU A C 1
ATOM 1340 O O . LEU A 1 171 ? -17.031 23.844 5.105 1 90.06 171 LEU A O 1
ATOM 1344 N N . ALA A 1 172 ? -14.969 24.766 5.246 1 90.81 172 ALA A N 1
ATOM 1345 C CA . ALA A 1 172 ? -14.523 24.203 3.979 1 90.81 172 ALA A CA 1
ATOM 1346 C C . ALA A 1 172 ? -14.5 22.672 4.043 1 90.81 172 ALA A C 1
ATOM 1348 O O . ALA A 1 172 ? -14.828 22 3.062 1 90.81 172 ALA A O 1
ATOM 1349 N N . SER A 1 173 ? -14.094 22.141 5.09 1 87.38 173 SER A N 1
ATOM 1350 C CA . SER A 1 173 ? -13.992 20.703 5.238 1 87.38 173 SER A CA 1
ATOM 1351 C C . SER A 1 173 ? -15.367 20.047 5.324 1 87.38 173 SER A C 1
ATOM 1353 O O . SER A 1 173 ? -15.602 19 4.73 1 87.38 173 SER A O 1
ATOM 1355 N N . SER A 1 174 ? -16.281 20.672 5.973 1 82.12 174 SER A N 1
ATOM 1356 C CA . SER A 1 174 ? -17.625 20.109 6.148 1 82.12 174 SER A CA 1
ATOM 1357 C C . SER A 1 174 ? -18.453 20.266 4.879 1 82.12 174 SER A C 1
ATOM 1359 O O . SER A 1 174 ? -19.344 19.453 4.613 1 82.12 174 SER A O 1
ATOM 1361 N N . ALA A 1 175 ? -18.125 21.188 4.141 1 84.62 175 ALA A N 1
ATOM 1362 C CA . ALA A 1 175 ? -18.953 21.5 2.975 1 84.62 175 ALA A CA 1
ATOM 1363 C C . ALA A 1 175 ? -18.312 20.969 1.694 1 84.62 175 ALA A C 1
ATOM 1365 O O . ALA A 1 175 ? -18.781 21.266 0.591 1 84.62 175 ALA A O 1
ATOM 1366 N N . ALA A 1 176 ? -17.266 20.219 1.812 1 86.31 176 ALA A N 1
ATOM 1367 C CA . ALA A 1 176 ? -16.594 19.703 0.624 1 86.31 176 ALA A CA 1
ATOM 1368 C C . ALA A 1 176 ? -17.531 18.812 -0.193 1 86.31 176 ALA A C 1
ATOM 1370 O O . ALA A 1 176 ? -18.281 18.016 0.367 1 86.31 176 ALA A O 1
ATOM 1371 N N . PRO A 1 177 ? -17.5 19.016 -1.466 1 79.06 177 PRO A N 1
ATOM 1372 C CA . PRO A 1 177 ? -18.359 18.172 -2.305 1 79.06 177 PRO A CA 1
ATOM 1373 C C . PRO A 1 177 ? -17.812 16.75 -2.447 1 79.06 177 PRO A C 1
ATOM 1375 O O . PRO A 1 177 ? -16.609 16.531 -2.371 1 79.06 177 PRO A O 1
ATOM 1378 N N . PRO A 1 178 ? -18.75 15.812 -2.58 1 70.25 178 PRO A N 1
ATOM 1379 C CA . PRO A 1 178 ? -18.281 14.484 -2.949 1 70.25 178 PRO A CA 1
ATOM 1380 C C . PRO A 1 178 ? -17.562 14.461 -4.301 1 70.25 178 PRO A C 1
ATOM 1382 O O . PRO A 1 178 ? -17.781 15.352 -5.125 1 70.25 178 PRO A O 1
ATOM 1385 N N . ALA A 1 179 ? -16.688 13.477 -4.391 1 62.75 179 ALA A N 1
ATOM 1386 C CA . ALA A 1 179 ? -15.891 13.375 -5.613 1 62.75 179 ALA A CA 1
ATOM 1387 C C . ALA A 1 179 ? -16.781 13.406 -6.852 1 62.75 179 ALA A C 1
ATOM 1389 O O . ALA A 1 179 ? -17.734 12.625 -6.965 1 62.75 179 ALA A O 1
ATOM 1390 N N . GLY A 1 180 ? -16.547 14.391 -7.691 1 61.38 180 GLY A N 1
ATOM 1391 C CA . GLY A 1 180 ? -17.234 14.477 -8.969 1 61.38 180 GLY A CA 1
ATOM 1392 C C . GLY A 1 180 ? -18.562 15.219 -8.883 1 61.38 180 GLY A C 1
ATOM 1393 O O . GLY A 1 180 ? -19.25 15.383 -9.883 1 61.38 180 GLY A O 1
ATOM 1394 N N . GLU A 1 181 ? -18.875 15.664 -7.656 1 67.31 181 GLU A N 1
ATOM 1395 C CA . GLU A 1 181 ? -20.156 16.375 -7.484 1 67.31 181 GLU A CA 1
ATOM 1396 C C . GLU A 1 181 ? -19.922 17.859 -7.25 1 67.31 181 GLU A C 1
ATOM 1398 O O . GLU A 1 181 ? -18.812 18.281 -6.93 1 67.31 181 GLU A O 1
ATOM 1403 N N . GLU A 1 182 ? -21.016 18.5 -7.559 1 76.44 182 GLU A N 1
ATOM 1404 C CA . GLU A 1 182 ? -21 19.938 -7.293 1 76.44 182 GLU A CA 1
ATOM 1405 C C . GLU A 1 182 ? -21.328 20.234 -5.836 1 76.44 182 GLU A C 1
ATOM 1407 O O . GLU A 1 182 ? -22.109 19.516 -5.207 1 76.44 182 GLU A O 1
ATOM 1412 N N . PRO A 1 183 ? -20.594 21.266 -5.406 1 77.94 183 PRO A N 1
ATOM 1413 C CA . PRO A 1 183 ? -20.953 21.641 -4.043 1 77.94 183 PRO A CA 1
ATOM 1414 C C . PRO A 1 183 ? -22.422 22.062 -3.92 1 77.94 183 PRO A C 1
ATOM 1416 O O . PRO A 1 183 ? -23 22.594 -4.875 1 77.94 183 PRO A O 1
ATOM 1419 N N . ALA A 1 184 ? -23.047 21.625 -2.896 1 62.5 184 ALA A N 1
ATOM 1420 C CA . ALA A 1 184 ? -24.438 21.969 -2.672 1 62.5 184 ALA A CA 1
ATOM 1421 C C . ALA A 1 184 ? -24.625 23.484 -2.641 1 62.5 184 ALA A C 1
ATOM 1423 O O . ALA A 1 184 ? -23.875 24.203 -1.982 1 62.5 184 ALA A O 1
ATOM 1424 N N . GLU A 1 185 ? -25.359 24.016 -3.627 1 58.47 185 GLU A N 1
ATOM 1425 C CA . GLU A 1 185 ? -25.641 25.453 -3.701 1 58.47 185 GLU A CA 1
ATOM 1426 C C . GLU A 1 185 ? -26.484 25.906 -2.514 1 58.47 185 GLU A C 1
ATOM 1428 O O . GLU A 1 185 ? -27.406 25.203 -2.1 1 58.47 185 GLU A O 1
ATOM 1433 N N . GLY A 1 186 ? -26.188 27.094 -1.828 1 54.41 186 GLY A N 1
ATOM 1434 C CA . GLY A 1 186 ? -27.062 27.797 -0.897 1 54.41 186 GLY A CA 1
ATOM 1435 C C . GLY A 1 186 ? -26.938 27.281 0.528 1 54.41 186 GLY A C 1
ATOM 1436 O O . GLY A 1 186 ? -27.469 27.906 1.456 1 54.41 186 GLY A O 1
ATOM 1437 N N . LYS A 1 187 ? -26.219 26.188 0.63 1 58.81 187 LYS A N 1
ATOM 1438 C CA . LYS A 1 187 ? -26.25 25.688 2 1 58.81 187 LYS A CA 1
ATOM 1439 C C . LYS A 1 187 ? -25.016 26.125 2.779 1 58.81 187 LYS A C 1
ATOM 1441 O O . LYS A 1 187 ? -23.953 25.5 2.674 1 58.81 187 LYS A O 1
ATOM 1446 N N . PHE A 1 188 ? -25.156 27.375 3.252 1 69.75 188 PHE A N 1
ATOM 1447 C CA . PHE A 1 188 ? -24.156 27.891 4.184 1 69.75 188 PHE A CA 1
ATOM 1448 C C . PHE A 1 188 ? -24.594 27.656 5.625 1 69.75 188 PHE A C 1
ATOM 1450 O O . PHE A 1 188 ? -25.625 28.203 6.055 1 69.75 188 PHE A O 1
ATOM 1457 N N . PRO A 1 189 ? -23.984 26.734 6.375 1 74.06 189 PRO A N 1
ATOM 1458 C CA . PRO A 1 189 ? -24.469 26.328 7.699 1 74.06 189 PRO A CA 1
ATOM 1459 C C . PRO A 1 189 ? -24.641 27.5 8.656 1 74.06 189 PRO A C 1
ATOM 1461 O O . PRO A 1 189 ? -25.391 27.406 9.633 1 74.06 189 PRO A O 1
ATOM 1464 N N . LEU A 1 190 ? -24.141 28.656 8.336 1 84.81 190 LEU A N 1
ATOM 1465 C CA . LEU A 1 190 ? -24.172 29.797 9.242 1 84.81 190 LEU A CA 1
ATOM 1466 C C . LEU A 1 190 ? -25.375 30.703 8.945 1 84.81 190 LEU A C 1
ATOM 1468 O O . LEU A 1 190 ? -25.75 31.516 9.781 1 84.81 190 LEU A O 1
ATOM 1472 N N . LEU A 1 191 ? -25.969 30.484 7.773 1 74.62 191 LEU A N 1
ATOM 1473 C CA . LEU A 1 191 ? -27.031 31.375 7.305 1 74.62 191 LEU A CA 1
ATOM 1474 C C . LEU A 1 191 ? -28.234 31.297 8.227 1 74.62 191 LEU A C 1
ATOM 1476 O O . LEU A 1 191 ? -28.828 32.344 8.57 1 74.62 191 LEU A O 1
ATOM 1480 N N . LYS A 1 192 ? -28.547 30.172 8.711 1 80.31 192 LYS A N 1
ATOM 1481 C CA . LYS A 1 192 ? -29.719 29.938 9.547 1 80.31 192 LYS A CA 1
ATOM 1482 C C . LYS A 1 192 ? -29.641 30.75 10.836 1 80.31 192 LYS A C 1
ATOM 1484 O O . LYS A 1 192 ? -30.672 31.125 11.398 1 80.31 192 LYS A O 1
ATOM 1489 N N . TYR A 1 193 ? -28.469 31.156 11.188 1 89.06 193 TYR A N 1
ATOM 1490 C CA . TYR A 1 193 ? -28.297 31.797 12.484 1 89.06 193 TYR A CA 1
ATOM 1491 C C . TYR A 1 193 ? -27.812 33.219 12.312 1 89.06 193 TYR A C 1
ATOM 1493 O O . TYR A 1 193 ? -27.453 33.906 13.289 1 89.06 193 TYR A O 1
ATOM 1501 N N . GLY A 1 194 ? -27.781 33.625 11.094 1 88.38 194 GLY A N 1
ATOM 1502 C CA . GLY A 1 194 ? -27.391 35 10.797 1 88.38 194 GLY A CA 1
ATOM 1503 C C . GLY A 1 194 ? -25.906 35.25 11.031 1 88.38 194 GLY A C 1
ATOM 1504 O O . GLY A 1 194 ? -25.516 36.375 11.328 1 88.38 194 GLY A O 1
ATOM 1505 N N . LEU A 1 195 ? -25.188 34.312 11.039 1 93.06 195 LEU A N 1
ATOM 1506 C CA . LEU A 1 195 ? -23.766 34.438 11.336 1 93.06 195 LEU A CA 1
ATOM 1507 C C . LEU A 1 195 ? -22.953 34.5 10.055 1 93.06 195 LEU A C 1
ATOM 1509 O O . LEU A 1 195 ? -21.734 34.656 10.094 1 93.06 195 LEU A O 1
ATOM 1513 N N . ASP A 1 196 ? -23.641 34.5 8.898 1 90.88 196 ASP A N 1
ATOM 1514 C CA . ASP A 1 196 ? -22.953 34.531 7.605 1 90.88 196 ASP A CA 1
ATOM 1515 C C . ASP A 1 196 ? -22.281 35.875 7.375 1 90.88 196 ASP A C 1
ATOM 1517 O O . ASP A 1 196 ? -21.156 35.938 6.879 1 90.88 196 ASP A O 1
ATOM 1521 N N . ASP A 1 197 ? -22.969 36.906 7.789 1 91 197 ASP A N 1
ATOM 1522 C CA . ASP A 1 197 ? -22.391 38.219 7.605 1 91 197 ASP A CA 1
ATOM 1523 C C . ASP A 1 197 ? -21.078 38.375 8.359 1 91 197 ASP A C 1
ATOM 1525 O O . ASP A 1 197 ? -20.141 39 7.871 1 91 197 ASP A O 1
ATOM 1529 N N . PHE A 1 198 ? -21.109 37.844 9.492 1 93.94 198 PHE A N 1
ATOM 1530 C CA . PHE A 1 198 ? -1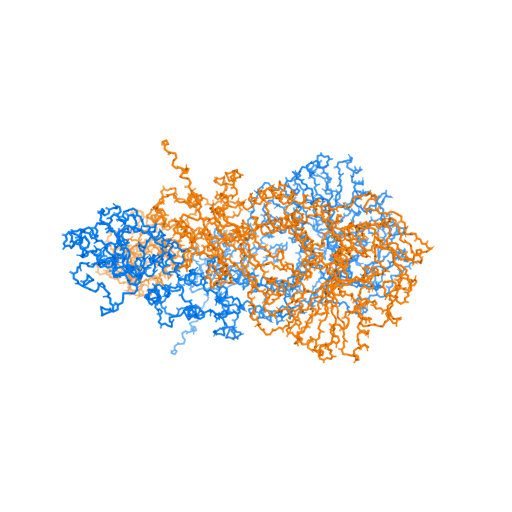9.891 37.875 10.289 1 93.94 198 PHE A CA 1
ATOM 1531 C C . PHE A 1 198 ? -18.75 37.156 9.57 1 93.94 198 PHE A C 1
ATOM 1533 O O . PHE A 1 198 ? -17.625 37.688 9.516 1 93.94 198 PHE A O 1
ATOM 1540 N N . PHE A 1 199 ? -19 36.062 9 1 94.56 199 PHE A N 1
ATOM 1541 C CA . PHE A 1 199 ? -17.984 35.312 8.273 1 94.56 199 PHE A CA 1
ATOM 1542 C C . PHE A 1 199 ? -17.484 36.094 7.074 1 94.56 199 PHE A C 1
ATOM 1544 O O . PHE A 1 199 ? -16.266 36.188 6.867 1 94.56 199 PHE A O 1
ATOM 1551 N N . TRP A 1 200 ? -18.391 36.656 6.379 1 93.38 200 TRP A N 1
ATOM 1552 C CA . TRP A 1 200 ? -18 37.375 5.16 1 93.38 200 TRP A CA 1
ATOM 1553 C C . TRP A 1 200 ? -17.266 38.656 5.488 1 93.38 200 TRP A C 1
ATOM 1555 O O . TRP A 1 200 ? -16.359 39.062 4.758 1 93.38 200 TRP A O 1
ATOM 1565 N N . ASP A 1 201 ? -17.609 39.219 6.602 1 94.12 201 ASP A N 1
ATOM 1566 C CA . ASP A 1 201 ? -16.844 40.375 7.078 1 94.12 201 ASP A CA 1
ATOM 1567 C C . ASP A 1 201 ? -15.398 39.969 7.391 1 94.12 201 ASP A C 1
ATOM 1569 O O . ASP A 1 201 ? -14.469 40.75 7.113 1 94.12 201 ASP A O 1
ATOM 1573 N N . GLY A 1 202 ? -15.312 38.844 7.949 1 94.5 202 GLY A N 1
ATOM 1574 C CA . GLY A 1 202 ? -13.984 38.344 8.203 1 94.5 202 GLY A CA 1
ATOM 1575 C C . GLY A 1 202 ? -13.188 38.062 6.934 1 94.5 202 GLY A C 1
ATOM 1576 O O . GLY A 1 202 ? -12.016 38.438 6.84 1 94.5 202 GLY A O 1
ATOM 1577 N N . ALA A 1 203 ? -13.828 37.531 5.941 1 95.25 203 ALA A N 1
ATOM 1578 C CA . ALA A 1 203 ? -13.172 37.281 4.668 1 95.25 203 ALA A CA 1
ATOM 1579 C C . ALA A 1 203 ? -12.711 38.562 4.004 1 95.25 203 ALA A C 1
ATOM 1581 O O . ALA A 1 203 ? -11.617 38.625 3.436 1 95.25 203 ALA A O 1
ATOM 1582 N N . ALA A 1 204 ? -13.492 39.531 4.148 1 94 204 ALA A N 1
ATOM 1583 C CA . ALA A 1 204 ? -13.18 40.844 3.527 1 94 204 ALA A CA 1
ATOM 1584 C C . ALA A 1 204 ? -12.055 41.531 4.27 1 94 204 ALA A C 1
ATOM 1586 O O . ALA A 1 204 ? -11.102 42.031 3.646 1 94 204 ALA A O 1
ATOM 1587 N N . LYS A 1 205 ? -12.094 41.562 5.555 1 92.81 205 LYS A N 1
ATOM 1588 C CA . LYS A 1 205 ? -11.172 42.344 6.355 1 92.81 205 LYS A CA 1
ATOM 1589 C C . LYS A 1 205 ? -9.836 41.625 6.535 1 92.81 205 LYS A C 1
ATOM 1591 O O . LYS A 1 205 ? -8.781 42.281 6.543 1 92.81 205 LYS A O 1
ATOM 1596 N N . ILE A 1 206 ? -9.938 40.344 6.652 1 91.81 206 ILE A N 1
ATOM 1597 C CA . ILE A 1 206 ? -8.727 39.594 6.973 1 91.81 206 ILE A CA 1
ATOM 1598 C C . ILE A 1 206 ? -8.047 39.156 5.688 1 91.81 206 ILE A C 1
ATOM 1600 O O . ILE A 1 206 ? -6.82 39.188 5.578 1 91.81 206 ILE A O 1
ATOM 1604 N N . TRP A 1 207 ? -8.875 38.75 4.711 1 94.44 207 TRP A N 1
ATOM 1605 C CA . TRP A 1 207 ? -8.312 38.125 3.506 1 94.44 207 TRP A CA 1
ATOM 1606 C C . TRP A 1 207 ? -8.398 39.094 2.324 1 94.44 207 TRP A C 1
ATOM 1608 O O . TRP A 1 207 ? -7.855 38.812 1.253 1 94.44 207 TRP A O 1
ATOM 1618 N N . ASN A 1 208 ? -9.062 40.219 2.488 1 92.62 208 ASN A N 1
ATOM 1619 C CA . ASN A 1 208 ? -9.312 41.156 1.41 1 92.62 208 ASN A CA 1
ATOM 1620 C C . ASN A 1 208 ? -10.117 40.531 0.278 1 92.62 208 ASN A C 1
ATOM 1622 O O . ASN A 1 208 ? -9.836 40.75 -0.898 1 92.62 208 ASN A O 1
ATOM 1626 N N . TYR A 1 209 ? -11.008 39.656 0.669 1 95.31 209 TYR A N 1
ATOM 1627 C CA . TYR A 1 209 ? -11.875 39.031 -0.31 1 95.31 209 TYR A CA 1
ATOM 1628 C C . TYR A 1 209 ? -13.055 39.938 -0.659 1 95.31 209 TYR A C 1
ATOM 1630 O O . TYR A 1 209 ? -13.766 40.406 0.23 1 95.31 209 TYR A O 1
ATOM 1638 N N . ASP A 1 210 ? -13.258 40.125 -1.915 1 89.5 210 ASP A N 1
ATOM 1639 C CA . ASP A 1 210 ? -14.352 41 -2.363 1 89.5 210 ASP A CA 1
ATOM 1640 C C . ASP A 1 210 ? -15.219 40.281 -3.404 1 89.5 210 ASP A C 1
ATOM 1642 O O . ASP A 1 210 ? -15.93 40.906 -4.172 1 89.5 210 ASP A O 1
ATOM 1646 N N . GLY A 1 211 ? -15.188 39.031 -3.443 1 90 211 GLY A N 1
ATOM 1647 C CA . GLY A 1 211 ? -15.961 38.25 -4.422 1 90 211 GLY A CA 1
ATOM 1648 C C . GLY A 1 211 ? -17.344 37.906 -3.936 1 90 211 GLY A C 1
ATOM 1649 O O . GLY A 1 211 ? -17.875 38.531 -3.02 1 90 211 GLY A O 1
ATOM 1650 N N . GLN A 1 212 ? -17.922 36.906 -4.602 1 88.25 212 GLN A N 1
ATOM 1651 C CA . GLN A 1 212 ? -19.266 36.406 -4.266 1 88.25 212 GLN A CA 1
ATOM 1652 C C . GLN A 1 212 ? -19.281 35.75 -2.895 1 88.25 212 GLN A C 1
ATOM 1654 O O . GLN A 1 212 ? -18.375 35 -2.555 1 88.25 212 GLN A O 1
ATOM 1659 N N . LYS A 1 213 ? -20.297 36.062 -2.156 1 88.06 213 LYS A N 1
ATOM 1660 C CA . LYS A 1 213 ? -20.438 35.5 -0.814 1 88.06 213 LYS A CA 1
ATOM 1661 C C . LYS A 1 213 ? -21.016 34.094 -0.864 1 88.06 213 LYS A C 1
ATOM 1663 O O . LYS A 1 213 ? -22.109 33.844 -0.362 1 88.06 213 LYS A O 1
ATOM 1668 N N . ASP A 1 214 ? -20.25 33.312 -1.422 1 86.56 214 ASP A N 1
ATOM 1669 C CA . ASP A 1 214 ? -20.5 31.875 -1.578 1 86.56 214 ASP A CA 1
ATOM 1670 C C . ASP A 1 214 ? -19.234 31.062 -1.362 1 86.56 214 ASP A C 1
ATOM 1672 O O . ASP A 1 214 ? -18.156 31.453 -1.834 1 86.56 214 ASP A O 1
ATOM 1676 N N . LEU A 1 215 ? -19.453 30 -0.639 1 90.31 215 LEU A N 1
ATOM 1677 C CA . LEU A 1 215 ? -18.281 29.266 -0.216 1 90.31 215 LEU A CA 1
ATOM 1678 C C . LEU A 1 215 ? -17.516 28.719 -1.422 1 90.31 215 LEU A C 1
ATOM 1680 O O . LEU A 1 215 ? -16.297 28.859 -1.502 1 90.31 215 LEU A O 1
ATOM 1684 N N . PRO A 1 216 ? -18.219 28.109 -2.453 1 89.19 216 PRO A N 1
ATOM 1685 C CA . PRO A 1 216 ? -17.469 27.625 -3.625 1 89.19 216 PRO A CA 1
ATOM 1686 C C . PRO A 1 216 ? -16.688 28.75 -4.324 1 89.19 216 PRO A C 1
ATOM 1688 O O . PRO A 1 216 ? -15.562 28.531 -4.77 1 89.19 216 PRO A O 1
ATOM 1691 N N . ALA A 1 217 ? -17.312 29.891 -4.328 1 89.81 217 ALA A N 1
ATOM 1692 C CA . ALA A 1 217 ? -16.641 31.016 -4.961 1 89.81 217 ALA A CA 1
ATOM 1693 C C . ALA A 1 217 ? -15.391 31.422 -4.176 1 89.81 217 ALA A C 1
ATOM 1695 O O . ALA A 1 217 ? -14.359 31.75 -4.762 1 89.81 217 ALA A O 1
ATOM 1696 N N . LEU A 1 218 ? -15.531 31.438 -2.932 1 93.56 218 LEU A N 1
ATOM 1697 C CA . LEU A 1 218 ? -14.398 31.766 -2.08 1 93.56 218 LEU A CA 1
ATOM 1698 C C . LEU A 1 218 ? -13.273 30.75 -2.254 1 93.56 218 LEU A C 1
ATOM 1700 O O . LEU A 1 218 ? -12.102 31.125 -2.367 1 93.56 218 LEU A O 1
ATOM 1704 N N . VAL A 1 219 ? -13.656 29.5 -2.225 1 93.75 219 VAL A N 1
ATOM 1705 C CA . VAL A 1 219 ? -12.672 28.438 -2.361 1 93.75 219 VAL A CA 1
ATOM 1706 C C . VAL A 1 219 ? -11.984 28.531 -3.723 1 93.75 219 VAL A C 1
ATOM 1708 O O . VAL A 1 219 ? -10.766 28.406 -3.82 1 93.75 219 VAL A O 1
ATOM 1711 N N . LEU A 1 220 ? -12.734 28.766 -4.75 1 92.5 220 LEU A N 1
ATOM 1712 C CA . LEU A 1 220 ? -12.172 28.938 -6.086 1 92.5 220 LEU A CA 1
ATOM 1713 C C . LEU A 1 220 ? -11.18 30.094 -6.109 1 92.5 220 LEU A C 1
ATOM 1715 O O . LEU A 1 220 ? -10.117 30 -6.738 1 92.5 220 LEU A O 1
ATOM 1719 N N . TRP A 1 221 ? -11.578 31.125 -5.473 1 94.56 221 TRP A N 1
ATOM 1720 C CA . TRP A 1 221 ? -10.703 32.281 -5.395 1 94.56 221 TRP A CA 1
ATOM 1721 C C . TRP A 1 221 ? -9.383 31.938 -4.719 1 94.56 221 TRP A C 1
ATOM 1723 O O . TRP A 1 221 ? -8.312 32.344 -5.188 1 94.56 221 TRP A O 1
ATOM 1733 N N . LEU A 1 222 ? -9.43 31.219 -3.674 1 95.62 222 LEU A N 1
ATOM 1734 C CA . LEU A 1 222 ? -8.234 30.828 -2.943 1 95.62 222 LEU A CA 1
ATOM 1735 C C . LEU A 1 222 ? -7.32 29.984 -3.82 1 95.62 222 LEU A C 1
ATOM 1737 O O . LEU A 1 222 ? -6.113 30.219 -3.881 1 95.62 222 LEU A O 1
ATOM 1741 N N . PHE A 1 223 ? -7.875 29 -4.496 1 94.69 223 PHE A N 1
ATOM 1742 C CA . PHE A 1 223 ? -7.094 28.125 -5.363 1 94.69 223 PHE A CA 1
ATOM 1743 C C . PHE A 1 223 ? -6.484 28.922 -6.516 1 94.69 223 PHE A C 1
ATOM 1745 O O . PHE A 1 223 ? -5.336 28.688 -6.895 1 94.69 223 PHE A O 1
ATOM 1752 N N . LEU A 1 224 ? -7.266 29.797 -7.023 1 91.44 224 LEU A N 1
ATOM 1753 C CA . LEU A 1 224 ? -6.77 30.625 -8.117 1 91.44 224 LEU A CA 1
ATOM 1754 C C . LEU A 1 224 ? -5.605 31.5 -7.656 1 91.44 224 LEU A C 1
ATOM 1756 O O . LEU A 1 224 ? -4.605 31.625 -8.367 1 91.44 224 LEU A O 1
ATOM 1760 N N . GLN A 1 225 ? -5.746 32.125 -6.488 1 92.06 225 GLN A N 1
ATOM 1761 C CA . GLN A 1 225 ? -4.672 32.938 -5.938 1 92.06 225 GLN A CA 1
ATOM 1762 C C . GLN A 1 225 ? -3.4 32.125 -5.734 1 92.06 225 GLN A C 1
ATOM 1764 O O . GLN A 1 225 ? -2.303 32.562 -6.059 1 92.06 225 GLN A O 1
ATOM 1769 N N . GLU A 1 226 ? -3.578 30.953 -5.199 1 91.94 226 GLU A N 1
ATOM 1770 C CA . GLU A 1 226 ? -2.426 30.094 -4.973 1 91.94 226 GLU A CA 1
ATOM 1771 C C . GLU A 1 226 ? -1.735 29.734 -6.289 1 91.94 226 GLU A C 1
ATOM 1773 O O . GLU A 1 226 ? -0.506 29.75 -6.375 1 91.94 226 GLU A O 1
ATOM 1778 N N . GLN A 1 227 ? -2.527 29.375 -7.281 1 87.12 227 GLN A N 1
ATOM 1779 C CA . GLN A 1 227 ? -1.983 29.016 -8.586 1 87.12 227 GLN A CA 1
ATOM 1780 C C . GLN A 1 227 ? -1.22 30.188 -9.203 1 87.12 227 GLN A C 1
ATOM 1782 O O . GLN A 1 227 ? -0.257 29.984 -9.945 1 87.12 227 GLN A O 1
ATOM 1787 N N . ASN A 1 228 ? -1.636 31.359 -8.828 1 85.44 228 ASN A N 1
ATOM 1788 C CA . ASN A 1 228 ? -0.998 32.562 -9.359 1 85.44 228 ASN A CA 1
ATOM 1789 C C . ASN A 1 228 ? 0.084 33.094 -8.414 1 85.44 228 ASN A C 1
ATOM 1791 O O . ASN A 1 228 ? 0.592 34.188 -8.602 1 85.44 228 ASN A O 1
ATOM 1795 N N . ASN A 1 229 ? 0.301 32.438 -7.41 1 83.56 229 ASN A N 1
ATOM 1796 C CA . ASN A 1 229 ? 1.347 32.75 -6.438 1 83.56 229 ASN A CA 1
ATOM 1797 C C . ASN A 1 229 ? 1.059 34.031 -5.68 1 83.56 229 ASN A C 1
ATOM 1799 O O . ASN A 1 229 ? 1.963 34.844 -5.449 1 83.56 229 ASN A O 1
ATOM 1803 N N . TRP A 1 230 ? -0.14 34.281 -5.445 1 86.38 230 TRP A N 1
ATOM 1804 C CA . TRP A 1 230 ? -0.606 35.375 -4.59 1 86.38 230 TRP A CA 1
ATOM 1805 C C . TRP A 1 230 ? 0.034 36.688 -4.992 1 86.38 230 TRP A C 1
ATOM 1807 O O . TRP A 1 230 ? 0.856 37.25 -4.258 1 86.38 230 TRP A O 1
ATOM 1817 N N . PRO A 1 231 ? -0.323 37.344 -6.012 1 81.12 231 PRO A N 1
ATOM 1818 C CA . PRO A 1 231 ? 0.323 38.531 -6.562 1 81.12 231 PRO A CA 1
ATOM 1819 C C . PRO A 1 231 ? 0.169 39.75 -5.664 1 81.12 231 PRO A C 1
ATOM 1821 O O . PRO A 1 231 ? 1.012 40.656 -5.691 1 81.12 231 PRO A O 1
ATOM 1824 N N . GLU A 1 232 ? -0.851 39.781 -4.855 1 79.88 232 GLU A N 1
ATOM 1825 C CA . GLU A 1 232 ? -1.103 40.969 -4.012 1 79.88 232 GLU A CA 1
ATOM 1826 C C . GLU A 1 232 ? -0.617 40.719 -2.584 1 79.88 232 GLU A C 1
ATOM 1828 O O . GLU A 1 232 ? -1.027 39.75 -1.938 1 79.88 232 GLU A O 1
ATOM 1833 N N . SER A 1 233 ? 0.122 41.562 -2.035 1 75.69 233 SER A N 1
ATOM 1834 C CA . SER A 1 233 ? 0.656 41.469 -0.681 1 75.69 233 SER A CA 1
ATOM 1835 C C . SER A 1 233 ? -0.453 41.562 0.361 1 75.69 233 SER A C 1
ATOM 1837 O O . SER A 1 233 ? -0.33 41.031 1.461 1 75.69 233 SER A O 1
ATOM 1839 N N . ALA A 1 234 ? -1.487 42.219 -0.019 1 76.88 234 ALA A N 1
ATOM 1840 C CA . ALA A 1 234 ? -2.617 42.406 0.886 1 76.88 234 ALA A CA 1
ATOM 1841 C C . ALA A 1 234 ? -3.27 41.062 1.241 1 76.88 234 ALA A C 1
ATOM 1843 O O . ALA A 1 234 ? -4.004 40.969 2.229 1 76.88 234 ALA A O 1
ATOM 1844 N N . ASN A 1 235 ? -2.936 40.094 0.499 1 85 235 ASN A N 1
ATOM 1845 C CA . ASN A 1 235 ? -3.562 38.781 0.715 1 85 235 ASN A CA 1
ATOM 1846 C C . ASN A 1 235 ? -2.65 37.844 1.504 1 85 235 ASN A C 1
ATOM 1848 O O . ASN A 1 235 ? -2.822 36.625 1.462 1 85 235 ASN A O 1
ATOM 1852 N N . ALA A 1 236 ? -1.748 38.375 2.242 1 79.44 236 ALA A N 1
ATOM 1853 C CA . ALA A 1 236 ? -0.765 37.562 2.971 1 79.44 236 ALA A CA 1
ATOM 1854 C C . ALA A 1 236 ? -1.443 36.656 3.984 1 79.44 236 ALA A C 1
ATOM 1856 O O . ALA A 1 236 ? -1.041 35.5 4.156 1 79.44 236 ALA A O 1
ATOM 1857 N N . ASN A 1 237 ? -2.488 37.125 4.613 1 83.81 237 ASN A N 1
ATOM 1858 C CA . ASN A 1 237 ? -3.211 36.344 5.59 1 83.81 237 ASN A CA 1
ATOM 1859 C C . ASN A 1 237 ? -3.963 35.188 4.922 1 83.81 237 ASN A C 1
ATOM 1861 O O . ASN A 1 237 ? -3.986 34.062 5.441 1 83.81 237 ASN A O 1
ATOM 1865 N N . ALA A 1 238 ? -4.484 35.531 3.809 1 90.88 238 ALA A N 1
ATOM 1866 C CA . ALA A 1 238 ? -5.195 34.5 3.061 1 90.88 238 ALA A CA 1
ATOM 1867 C C . ALA A 1 238 ? -4.242 33.406 2.609 1 90.88 238 ALA A C 1
ATOM 1869 O O . ALA A 1 238 ? -4.578 32.219 2.678 1 90.88 238 ALA A O 1
ATOM 1870 N N . ARG A 1 239 ? -3.152 33.781 2.184 1 88.75 239 ARG A N 1
ATOM 1871 C CA . ARG A 1 239 ? -2.133 32.844 1.743 1 88.75 239 ARG A CA 1
ATOM 1872 C C . ARG A 1 239 ? -1.727 31.906 2.877 1 88.75 239 ARG A C 1
ATOM 1874 O O . ARG A 1 239 ? -1.715 30.688 2.709 1 88.75 239 ARG A O 1
ATOM 1881 N N . ALA A 1 240 ? -1.452 32.469 3.973 1 82 240 ALA A N 1
ATOM 1882 C CA . ALA A 1 240 ? -1.011 31.703 5.129 1 82 240 ALA A CA 1
ATOM 1883 C C . ALA A 1 240 ? -2.098 30.75 5.594 1 82 240 ALA A C 1
ATOM 1885 O O . ALA A 1 240 ? -1.819 29.578 5.879 1 82 240 ALA A O 1
ATOM 1886 N N . ASP A 1 241 ? -3.324 31.219 5.609 1 87.94 241 ASP A N 1
ATOM 1887 C CA . ASP A 1 241 ? -4.441 30.406 6.082 1 87.94 241 ASP A CA 1
ATOM 1888 C C . ASP A 1 241 ? -4.758 29.281 5.094 1 87.94 241 ASP A C 1
ATOM 1890 O O . ASP A 1 241 ? -5.062 28.156 5.5 1 87.94 241 ASP A O 1
ATOM 1894 N N . PHE A 1 242 ? -4.637 29.609 3.861 1 91.94 242 PHE A N 1
ATOM 1895 C CA . PHE A 1 242 ? -4.875 28.594 2.83 1 91.94 242 PHE A CA 1
ATOM 1896 C C . PHE A 1 242 ? -3.848 27.484 2.922 1 91.94 242 PHE A C 1
ATOM 1898 O O . PHE A 1 242 ? -4.203 26.297 2.914 1 91.94 242 PHE A O 1
ATOM 1905 N N . ARG A 1 243 ? -2.691 27.844 3.049 1 85.12 243 ARG A N 1
ATOM 1906 C CA . ARG A 1 243 ? -1.621 26.844 3.076 1 85.12 243 ARG A CA 1
ATOM 1907 C C . ARG A 1 243 ? -1.697 26 4.34 1 85.12 243 ARG A C 1
ATOM 1909 O O . ARG A 1 243 ? -1.438 24.797 4.297 1 85.12 243 ARG A O 1
ATOM 1916 N N . SER A 1 244 ? -2.086 26.641 5.367 1 83.25 244 SER A N 1
ATOM 1917 C CA . SER A 1 244 ? -2.285 25.891 6.609 1 83.25 244 SER A CA 1
ATOM 1918 C C . SER A 1 244 ? -3.42 24.891 6.473 1 83.25 244 SER A C 1
ATOM 1920 O O . SER A 1 244 ? -3.285 23.734 6.887 1 83.25 244 SER A O 1
ATOM 1922 N N . TRP A 1 245 ? -4.48 25.328 5.906 1 89.38 245 TRP A N 1
ATOM 1923 C CA . TRP A 1 245 ? -5.629 24.453 5.68 1 89.38 245 TRP A CA 1
ATOM 1924 C C . TRP A 1 245 ? -5.281 23.328 4.707 1 89.38 245 TRP A C 1
ATOM 1926 O O . TRP A 1 245 ? -5.586 22.172 4.957 1 89.38 245 TRP A O 1
ATOM 1936 N N . PHE A 1 246 ? -4.602 23.672 3.725 1 90.44 246 PHE A N 1
ATOM 1937 C CA . PHE A 1 246 ? -4.258 22.75 2.639 1 90.44 246 PHE A CA 1
ATOM 1938 C C . PHE A 1 246 ? -3.32 21.656 3.129 1 90.44 246 PHE A C 1
ATOM 1940 O O . PHE A 1 246 ? -3.416 20.516 2.689 1 90.44 246 PHE A O 1
ATOM 1947 N N . ASN A 1 247 ? -2.512 21.938 4.098 1 83.38 247 ASN A N 1
ATOM 1948 C CA . ASN A 1 247 ? -1.456 21.016 4.496 1 83.38 247 ASN A CA 1
ATOM 1949 C C . ASN A 1 247 ? -1.812 20.281 5.785 1 83.38 247 ASN A C 1
ATOM 1951 O O . ASN A 1 247 ? -1.001 19.531 6.316 1 83.38 247 ASN A O 1
ATOM 1955 N N . ALA A 1 248 ? -2.996 20.469 6.238 1 82.69 248 ALA A N 1
ATOM 1956 C CA . ALA A 1 248 ? -3.391 19.812 7.484 1 82.69 248 ALA A CA 1
ATOM 1957 C C . ALA A 1 248 ? -3.928 18.406 7.227 1 82.69 248 ALA A C 1
ATOM 1959 O O . ALA A 1 248 ? -4.797 18.219 6.371 1 82.69 248 ALA A O 1
ATOM 1960 N N . LEU A 1 249 ? -3.455 17.438 8.008 1 80.94 249 LEU A N 1
ATOM 1961 C CA . LEU A 1 249 ? -3.775 16.016 7.832 1 80.94 249 LEU A CA 1
ATOM 1962 C C . LEU A 1 249 ? -5.277 15.781 7.961 1 80.94 249 LEU A C 1
ATOM 1964 O O . LEU A 1 249 ? -5.871 15.078 7.141 1 80.94 249 LEU A O 1
ATOM 1968 N N . PRO A 1 250 ? -5.973 16.406 8.883 1 76.5 250 PRO A N 1
ATOM 1969 C CA . PRO A 1 250 ? -7.398 16.125 9.047 1 76.5 250 PRO A CA 1
ATOM 1970 C C . PRO A 1 250 ? -8.242 16.609 7.879 1 76.5 250 PRO A C 1
ATOM 1972 O O . PRO A 1 250 ? -9.375 16.172 7.699 1 76.5 250 PRO A O 1
ATOM 1975 N N . ASN A 1 251 ? -7.68 17.547 7.109 1 86.31 251 ASN A N 1
ATOM 1976 C CA . ASN A 1 251 ? -8.461 18.203 6.062 1 86.31 251 ASN A CA 1
ATOM 1977 C C . ASN A 1 251 ? -8.211 17.562 4.699 1 86.31 251 ASN A C 1
ATOM 1979 O O . ASN A 1 251 ? -8.773 18 3.691 1 86.31 251 ASN A O 1
ATOM 1983 N N . GLN A 1 252 ? -7.473 16.531 4.621 1 85.06 252 GLN A N 1
ATOM 1984 C CA . GLN A 1 252 ? -6.953 16.062 3.344 1 85.06 252 GLN A CA 1
ATOM 1985 C C . GLN A 1 252 ? -8.078 15.594 2.428 1 85.06 252 GLN A C 1
ATOM 1987 O O . GLN A 1 252 ? -8.062 15.859 1.225 1 85.06 252 GLN A O 1
ATOM 1992 N N . GLN A 1 253 ? -9.031 14.914 2.91 1 82.94 253 GLN A N 1
ATOM 1993 C CA . GLN A 1 253 ? -10.148 14.469 2.076 1 82.94 253 GLN A CA 1
ATOM 1994 C C . GLN A 1 253 ? -10.898 15.656 1.481 1 82.94 253 GLN A C 1
ATOM 1996 O O . GLN A 1 253 ? -11.195 15.672 0.286 1 82.94 253 GLN A O 1
ATOM 2001 N N . ALA A 1 254 ? -11.164 16.594 2.318 1 88.56 254 ALA A N 1
ATOM 2002 C CA . ALA A 1 254 ? -11.867 17.797 1.865 1 88.56 254 ALA A CA 1
ATOM 2003 C C . ALA A 1 254 ? -11.016 18.594 0.887 1 88.56 254 ALA A C 1
ATOM 2005 O O . ALA A 1 254 ? -11.516 19.094 -0.127 1 88.56 254 ALA A O 1
ATOM 2006 N N . VAL A 1 255 ? -9.758 18.734 1.193 1 91.75 255 VAL A N 1
ATOM 2007 C CA . VAL A 1 255 ? -8.828 19.484 0.352 1 91.75 255 VAL A CA 1
ATOM 2008 C C . VAL A 1 255 ? -8.773 18.859 -1.041 1 91.75 255 VAL A C 1
ATOM 2010 O O . VAL A 1 255 ? -8.844 19.562 -2.049 1 91.75 255 VAL A O 1
ATOM 2013 N N . GLN A 1 256 ? -8.695 17.594 -1.103 1 90.5 256 GLN A N 1
ATOM 2014 C CA . GLN A 1 256 ? -8.625 16.906 -2.389 1 90.5 256 GLN A CA 1
ATOM 2015 C C . GLN A 1 256 ? -9.914 17.094 -3.18 1 90.5 256 GLN A C 1
ATOM 2017 O O . GLN A 1 256 ? -9.883 17.281 -4.398 1 90.5 256 GLN A O 1
ATOM 2022 N N . ALA A 1 257 ? -11.023 17.031 -2.521 1 89.25 257 ALA A N 1
ATOM 2023 C CA . ALA A 1 257 ? -12.312 17.234 -3.176 1 89.25 257 ALA A CA 1
ATOM 2024 C C . ALA A 1 257 ? -12.422 18.641 -3.736 1 89.25 257 ALA A C 1
ATOM 2026 O O . ALA A 1 257 ? -12.828 18.828 -4.887 1 89.25 257 ALA A O 1
ATOM 2027 N N . TRP A 1 258 ? -12.023 19.578 -2.928 1 92.88 258 TRP A N 1
ATOM 2028 C CA . TRP A 1 258 ? -12.086 20.984 -3.354 1 92.88 258 TRP A CA 1
ATOM 2029 C C . TRP A 1 258 ? -11.102 21.25 -4.488 1 92.88 258 TRP A C 1
ATOM 2031 O O . TRP A 1 258 ? -11.391 22.031 -5.395 1 92.88 258 TRP A O 1
ATOM 2041 N N . ALA A 1 259 ? -9.969 20.625 -4.363 1 93.25 259 ALA A N 1
ATOM 2042 C CA . ALA A 1 259 ? -8.961 20.797 -5.414 1 93.25 259 ALA A CA 1
ATOM 2043 C C . ALA A 1 259 ? -9.477 20.266 -6.75 1 93.25 259 ALA A C 1
ATOM 2045 O O . ALA A 1 259 ? -9.289 20.891 -7.789 1 93.25 259 ALA A O 1
ATOM 2046 N N . ALA A 1 260 ? -10.117 19.125 -6.762 1 90.25 260 ALA A N 1
ATOM 2047 C CA . ALA A 1 260 ? -10.703 18.562 -7.973 1 90.25 260 ALA A CA 1
ATOM 2048 C C . ALA A 1 260 ? -11.781 19.484 -8.547 1 90.25 260 ALA A C 1
ATOM 2050 O O . ALA A 1 260 ? -11.828 19.703 -9.758 1 90.25 260 ALA A O 1
ATOM 2051 N N . TYR A 1 261 ? -12.578 19.984 -7.684 1 89.62 261 TYR A N 1
ATOM 2052 C CA . TYR A 1 261 ? -13.609 20.922 -8.078 1 89.62 261 TYR A CA 1
ATOM 2053 C C . TYR A 1 261 ? -13 22.172 -8.719 1 89.62 261 TYR A C 1
ATOM 2055 O O . TYR A 1 261 ? -13.414 22.594 -9.797 1 89.62 261 TYR A O 1
ATOM 2063 N N . ALA A 1 262 ? -12.062 22.703 -8.055 1 92.38 262 ALA A N 1
ATOM 2064 C CA . ALA A 1 262 ? -11.414 23.906 -8.539 1 92.38 262 ALA A CA 1
ATOM 2065 C C . ALA A 1 262 ? -10.719 23.656 -9.875 1 92.38 262 ALA A C 1
ATOM 2067 O O . ALA A 1 262 ? -10.789 24.484 -10.789 1 92.38 262 ALA A O 1
ATOM 2068 N N . ALA A 1 263 ? -10.047 22.547 -9.977 1 90.94 263 ALA A N 1
ATOM 2069 C CA . ALA A 1 263 ? -9.344 22.219 -11.219 1 90.94 263 ALA A CA 1
ATOM 2070 C C . ALA A 1 263 ? -10.312 22.125 -12.391 1 90.94 263 ALA A C 1
ATOM 2072 O O . ALA A 1 263 ? -10 22.594 -13.492 1 90.94 263 ALA A O 1
ATOM 2073 N N . GLU A 1 264 ? -11.398 21.594 -12.156 1 87.31 264 GLU A N 1
ATOM 2074 C CA . GLU A 1 264 ? -12.414 21.453 -13.195 1 87.31 264 GLU A CA 1
ATOM 2075 C C . GLU A 1 264 ? -13 22.797 -13.586 1 87.31 264 GLU A C 1
ATOM 2077 O O . GLU A 1 264 ? -13.055 23.141 -14.773 1 87.31 264 GLU A O 1
ATOM 2082 N N . LYS A 1 265 ? -13.375 23.562 -12.633 1 87.69 265 LYS A N 1
ATOM 2083 C CA . LYS A 1 265 ? -14.039 24.844 -12.883 1 87.69 265 LYS A CA 1
ATOM 2084 C C . LYS A 1 265 ? -13.078 25.844 -13.5 1 87.69 265 LYS A C 1
ATOM 2086 O O . LYS A 1 265 ? -13.484 26.688 -14.312 1 87.69 265 LYS A O 1
ATOM 2091 N N . LEU A 1 266 ? -11.836 25.703 -13.148 1 88.81 266 LEU A N 1
ATOM 2092 C CA . LEU A 1 266 ? -10.836 26.656 -13.641 1 88.81 266 LEU A CA 1
ATOM 2093 C C . LEU A 1 266 ? -10.133 26.094 -14.875 1 88.81 266 LEU A C 1
ATOM 2095 O O . LEU A 1 266 ? -9.25 26.75 -15.438 1 88.81 266 LEU A O 1
ATOM 2099 N N . SER A 1 267 ? -10.43 24.875 -15.312 1 87.44 267 SER A N 1
ATOM 2100 C CA . SER A 1 267 ? -9.766 24.203 -16.422 1 87.44 267 SER A CA 1
ATOM 2101 C C . SER A 1 267 ? -8.25 24.25 -16.266 1 87.44 267 SER A C 1
ATOM 2103 O O . SER A 1 267 ? -7.535 24.594 -17.219 1 87.44 267 SER A O 1
ATOM 2105 N N . SER A 1 268 ? -7.887 24.016 -15.047 1 88.44 268 SER A N 1
ATOM 2106 C CA . SER A 1 268 ? -6.488 24.203 -14.672 1 88.44 268 SER A CA 1
ATOM 2107 C C . SER A 1 268 ? -5.586 23.219 -15.422 1 88.44 268 SER A C 1
ATOM 2109 O O . SER A 1 268 ? -4.516 23.609 -15.906 1 88.44 268 SER A O 1
ATOM 2111 N N . LEU A 1 269 ? -6 22 -15.578 1 87.19 269 LEU A N 1
ATOM 2112 C CA . LEU A 1 269 ? -5.152 20.984 -16.188 1 87.19 269 LEU A CA 1
ATOM 2113 C C . LEU A 1 269 ? -4.926 21.266 -17.672 1 87.19 269 LEU A C 1
ATOM 2115 O O . LEU A 1 269 ? -3.824 21.078 -18.188 1 87.19 269 LEU A O 1
ATOM 2119 N N . GLN A 1 270 ? -5.91 21.719 -18.328 1 84.69 270 GLN A N 1
ATOM 2120 C CA . GLN A 1 270 ? -5.793 22.078 -19.734 1 84.69 270 GLN A CA 1
ATOM 2121 C C . GLN A 1 270 ? -4.801 23.219 -19.922 1 84.69 270 GLN A C 1
ATOM 2123 O O . GLN A 1 270 ? -4.008 23.203 -20.859 1 84.69 270 GLN A O 1
ATOM 2128 N N . GLN A 1 271 ? -4.848 24.094 -19.016 1 84.62 271 GLN A N 1
ATOM 2129 C CA . GLN A 1 271 ? -3.959 25.25 -19.094 1 84.62 271 GLN A CA 1
ATOM 2130 C C . GLN A 1 271 ? -2.512 24.844 -18.828 1 84.62 271 GLN A C 1
ATOM 2132 O O . GLN A 1 271 ? -1.586 25.422 -19.391 1 84.62 271 GLN A O 1
ATOM 2137 N N . LEU A 1 272 ? -2.385 23.859 -18 1 88.19 272 LEU A N 1
ATOM 2138 C CA . LEU A 1 272 ? -1.05 23.469 -17.578 1 88.19 272 LEU A CA 1
ATOM 2139 C C . LEU A 1 272 ? -0.439 22.469 -18.562 1 88.19 272 LEU A C 1
ATOM 2141 O O . LEU A 1 272 ? 0.778 22.281 -18.578 1 88.19 272 LEU A O 1
ATOM 2145 N N . SER A 1 273 ? -1.241 21.781 -19.359 1 86.12 273 SER A N 1
ATOM 2146 C CA . SER A 1 273 ? -0.806 20.672 -20.219 1 86.12 273 SER A CA 1
ATOM 2147 C C . SER A 1 273 ? 0.26 21.125 -21.203 1 86.12 273 SER A C 1
ATOM 2149 O O . SER A 1 273 ? 1.104 20.328 -21.625 1 86.12 273 SER A O 1
ATOM 2151 N N . ALA A 1 274 ? 0.317 22.453 -21.484 1 83.5 274 ALA A N 1
ATOM 2152 C CA . ALA A 1 274 ? 1.259 22.953 -22.484 1 83.5 274 ALA A CA 1
ATOM 2153 C C . ALA A 1 274 ? 2.48 23.578 -21.812 1 83.5 274 ALA A C 1
ATOM 2155 O O . ALA A 1 274 ? 3.426 23.984 -22.5 1 83.5 274 ALA A O 1
ATOM 2156 N N . ARG A 1 275 ? 2.484 23.609 -20.547 1 87.5 275 ARG A N 1
ATOM 2157 C CA . ARG A 1 275 ? 3.57 24.266 -19.828 1 87.5 275 ARG A CA 1
ATOM 2158 C C . ARG A 1 275 ? 4.758 23.328 -19.641 1 87.5 275 ARG A C 1
ATOM 2160 O O . ARG A 1 275 ? 4.578 22.125 -19.531 1 87.5 275 ARG A O 1
ATOM 2167 N N . PRO A 1 276 ? 5.953 23.875 -19.609 1 86.31 276 PRO A N 1
ATOM 2168 C CA . PRO A 1 276 ? 7.141 23.047 -19.391 1 86.31 276 PRO A CA 1
ATOM 2169 C C . PRO A 1 276 ? 7.215 22.484 -17.969 1 86.31 276 PRO A C 1
ATOM 2171 O O . PRO A 1 276 ? 6.578 23.031 -17.062 1 86.31 276 PRO A O 1
ATOM 2174 N N . ALA A 1 277 ? 8.055 21.438 -17.781 1 85 277 ALA A N 1
ATOM 2175 C CA . ALA A 1 277 ? 8.164 20.688 -16.531 1 85 277 ALA A CA 1
ATOM 2176 C C . ALA A 1 277 ? 8.57 21.609 -15.375 1 85 277 ALA A C 1
ATOM 2178 O O . ALA A 1 277 ? 8.086 21.469 -14.25 1 85 277 ALA A O 1
ATOM 2179 N N . GLY A 1 278 ? 9.414 22.531 -15.648 1 83.75 278 GLY A N 1
ATOM 2180 C CA . GLY A 1 278 ? 9.867 23.438 -14.609 1 83.75 278 GLY A CA 1
ATOM 2181 C C . GLY A 1 278 ? 8.742 24.25 -13.984 1 83.75 278 GLY A C 1
ATOM 2182 O O . GLY A 1 278 ? 8.727 24.469 -12.773 1 83.75 278 GLY A O 1
ATOM 2183 N N . GLU A 1 279 ? 7.82 24.625 -14.758 1 85.38 279 GLU A N 1
ATOM 2184 C CA . GLU A 1 279 ? 6.668 25.375 -14.273 1 85.38 279 GLU A CA 1
ATOM 2185 C C . GLU A 1 279 ? 5.664 24.469 -13.578 1 85.38 279 GLU A C 1
ATOM 2187 O O . GLU A 1 279 ? 5.066 24.844 -12.562 1 85.38 279 GLU A O 1
ATOM 2192 N N . LEU A 1 280 ? 5.504 23.297 -14.188 1 90.62 280 LEU A N 1
ATOM 2193 C CA . LEU A 1 280 ? 4.582 22.328 -13.609 1 90.62 280 LEU A CA 1
ATOM 2194 C C . LEU A 1 280 ? 5.031 21.938 -12.203 1 90.62 280 LEU A C 1
ATOM 2196 O O . LEU A 1 280 ? 4.199 21.688 -11.328 1 90.62 280 LEU A O 1
ATOM 2200 N N . LEU A 1 281 ? 6.312 21.906 -11.977 1 88.94 281 LEU A N 1
ATOM 2201 C CA . LEU A 1 281 ? 6.902 21.438 -10.734 1 88.94 281 LEU A CA 1
ATOM 2202 C C . LEU A 1 281 ? 6.488 22.328 -9.562 1 88.94 281 LEU A C 1
ATOM 2204 O O . LEU A 1 281 ? 6.375 21.859 -8.43 1 88.94 281 LEU A O 1
ATOM 2208 N N . GLN A 1 282 ? 6.125 23.547 -9.82 1 84.31 282 GLN A N 1
ATOM 2209 C CA . GLN A 1 282 ? 5.789 24.516 -8.773 1 84.31 282 GLN A CA 1
ATOM 2210 C C . GLN A 1 282 ? 4.324 24.391 -8.367 1 84.31 282 GLN A C 1
ATOM 2212 O O . GLN A 1 282 ? 3.934 24.859 -7.289 1 84.31 282 GLN A O 1
ATOM 2217 N N . ASN A 1 283 ? 3.582 23.75 -9.211 1 89.19 283 ASN A N 1
ATOM 2218 C CA . ASN A 1 283 ? 2.162 23.609 -8.906 1 89.19 283 ASN A CA 1
ATOM 2219 C C . ASN A 1 283 ? 1.903 22.438 -7.973 1 89.19 283 ASN A C 1
ATOM 2221 O O . ASN A 1 283 ? 2.121 21.281 -8.352 1 89.19 283 ASN A O 1
ATOM 2225 N N . LYS A 1 284 ? 1.339 22.688 -6.82 1 88.56 284 LYS A N 1
ATOM 2226 C CA . LYS A 1 284 ? 1.118 21.641 -5.832 1 88.56 284 LYS A CA 1
ATOM 2227 C C . LYS A 1 284 ? -0.368 21.484 -5.523 1 88.56 284 LYS A C 1
ATOM 2229 O O . LYS A 1 284 ? -0.75 20.625 -4.715 1 88.56 284 LYS A O 1
ATOM 2234 N N . THR A 1 285 ? -1.221 22.188 -6.223 1 91.94 285 THR A N 1
ATOM 2235 C CA . THR A 1 285 ? -2.619 22.219 -5.805 1 91.94 285 THR A CA 1
ATOM 2236 C C . THR A 1 285 ? -3.502 21.5 -6.828 1 91.94 285 THR A C 1
ATOM 2238 O O . THR A 1 285 ? -4.602 21.062 -6.504 1 91.94 285 THR A O 1
ATOM 2241 N N . VAL A 1 286 ? -3.061 21.453 -8.062 1 92.12 286 VAL A N 1
ATOM 2242 C CA . VAL A 1 286 ? -3.914 20.938 -9.125 1 92.12 286 VAL A CA 1
ATOM 2243 C C . VAL A 1 286 ? -3.721 19.422 -9.266 1 92.12 286 VAL A C 1
ATOM 2245 O O . VAL A 1 286 ? -2.607 18.953 -9.508 1 92.12 286 VAL A O 1
ATOM 2248 N N . PRO A 1 287 ? -4.828 18.656 -9.109 1 91.81 287 PRO A N 1
ATOM 2249 C CA . PRO A 1 287 ? -4.715 17.219 -9.391 1 91.81 287 PRO A CA 1
ATOM 2250 C C . PRO A 1 287 ? -4.387 16.922 -10.852 1 91.81 287 PRO A C 1
ATOM 2252 O O . PRO A 1 287 ? -4.852 17.641 -11.742 1 91.81 287 PRO A O 1
ATOM 2255 N N . GLY A 1 288 ? -3.553 15.945 -11.141 1 90.75 288 GLY A N 1
ATOM 2256 C CA . GLY A 1 288 ? -3.234 15.547 -12.5 1 90.75 288 GLY A CA 1
ATOM 2257 C C . GLY A 1 288 ? -1.896 16.078 -12.977 1 90.75 288 GLY A C 1
ATOM 2258 O O . GLY A 1 288 ? -1.395 15.664 -14.023 1 90.75 288 GLY A O 1
ATOM 2259 N N . VAL A 1 289 ? -1.333 16.938 -12.227 1 93.06 289 VAL A N 1
ATOM 2260 C CA . VAL A 1 289 ? -0.061 17.531 -12.617 1 93.06 289 VAL A CA 1
ATOM 2261 C C . VAL A 1 289 ? 1.025 16.469 -12.648 1 93.06 289 VAL A C 1
ATOM 2263 O O . VAL A 1 289 ? 1.9 16.484 -13.516 1 93.06 289 VAL A O 1
ATOM 2266 N N . ASP A 1 290 ? 1.004 15.547 -11.711 1 92.81 290 ASP A N 1
ATOM 2267 C CA . ASP A 1 290 ? 1.982 14.469 -11.688 1 92.81 290 ASP A CA 1
ATOM 2268 C C . ASP A 1 290 ? 1.956 13.68 -12.992 1 92.81 290 ASP A C 1
ATOM 2270 O O . ASP A 1 290 ? 3.008 13.336 -13.547 1 92.81 290 ASP A O 1
ATOM 2274 N N . GLU A 1 291 ? 0.767 13.422 -13.523 1 90.44 291 GLU A N 1
ATOM 2275 C CA . GLU A 1 291 ? 0.646 12.688 -14.773 1 90.44 291 GLU A CA 1
ATOM 2276 C C . GLU A 1 291 ? 1.244 13.469 -15.938 1 90.44 291 GLU A C 1
ATOM 2278 O O . GLU A 1 291 ? 1.882 12.891 -16.828 1 90.44 291 GLU A O 1
ATOM 2283 N N . LEU A 1 292 ? 1.025 14.758 -15.883 1 91.69 292 LEU A N 1
ATOM 2284 C CA . LEU A 1 292 ? 1.594 15.609 -16.922 1 91.69 292 LEU A CA 1
ATOM 2285 C C . LEU A 1 292 ? 3.117 15.609 -16.859 1 91.69 292 LEU A C 1
ATOM 2287 O O . LEU A 1 292 ? 3.787 15.5 -17.875 1 91.69 292 LEU A O 1
ATOM 2291 N N . LEU A 1 293 ? 3.602 15.742 -15.656 1 94.12 293 LEU A N 1
ATOM 2292 C CA . LEU A 1 293 ? 5.043 15.734 -15.453 1 94.12 293 LEU A CA 1
ATOM 2293 C C . LEU A 1 293 ? 5.652 14.406 -15.898 1 94.12 293 LEU A C 1
ATOM 2295 O O . LEU A 1 293 ? 6.66 14.391 -16.609 1 94.12 293 LEU A O 1
ATOM 2299 N N . VAL A 1 294 ? 5.039 13.305 -15.531 1 94.69 294 VAL A N 1
ATOM 2300 C CA . VAL A 1 294 ? 5.539 11.977 -15.867 1 94.69 294 VAL A CA 1
ATOM 2301 C C . VAL A 1 294 ? 5.52 11.781 -17.391 1 94.69 294 VAL A C 1
ATOM 2303 O O . VAL A 1 294 ? 6.465 11.234 -17.953 1 94.69 294 VAL A O 1
ATOM 2306 N N . ARG A 1 295 ? 4.496 12.234 -18.031 1 92 295 ARG A N 1
ATOM 2307 C CA . ARG A 1 295 ? 4.402 12.125 -19.484 1 92 295 ARG A CA 1
ATOM 2308 C C . ARG A 1 295 ? 5.547 12.867 -20.172 1 92 295 ARG A C 1
ATOM 2310 O O . ARG A 1 295 ? 6.188 12.328 -21.078 1 92 295 ARG A O 1
ATOM 2317 N N . GLN A 1 296 ? 5.742 14.023 -19.734 1 93 296 GLN A N 1
ATOM 2318 C CA . GLN A 1 296 ? 6.812 14.828 -20.312 1 93 296 GLN A CA 1
ATOM 2319 C C . GLN A 1 296 ? 8.172 14.164 -20.094 1 93 296 GLN A C 1
ATOM 2321 O O . GLN A 1 296 ? 8.969 14.062 -21.031 1 93 296 GLN A O 1
ATOM 2326 N N . LEU A 1 297 ? 8.398 13.734 -18.922 1 94.75 297 LEU A N 1
ATOM 2327 C CA . LEU A 1 297 ? 9.68 13.109 -18.594 1 94.75 297 LEU A CA 1
ATOM 2328 C C . LEU A 1 297 ? 9.844 11.789 -19.344 1 94.75 297 LEU A C 1
ATOM 2330 O O . LEU A 1 297 ? 10.953 11.453 -19.766 1 94.75 297 LEU A O 1
ATOM 2334 N N . ALA A 1 298 ? 8.758 11.008 -19.469 1 94.69 298 ALA A N 1
ATOM 2335 C CA . ALA A 1 298 ? 8.797 9.766 -20.234 1 94.69 298 ALA A CA 1
ATOM 2336 C C . ALA A 1 298 ? 9.18 10.023 -21.688 1 94.69 298 ALA A C 1
ATOM 2338 O O . ALA A 1 298 ? 10.031 9.328 -22.25 1 94.69 298 ALA A O 1
ATOM 2339 N N . ASP A 1 299 ? 8.617 11.062 -22.25 1 92.31 299 ASP A N 1
ATOM 2340 C CA . ASP A 1 299 ? 8.93 11.438 -23.625 1 92.31 299 ASP A CA 1
ATOM 2341 C C . ASP A 1 299 ? 10.391 11.844 -23.766 1 92.31 299 ASP A C 1
ATOM 2343 O O . ASP A 1 299 ? 11.055 11.469 -24.734 1 92.31 299 ASP A O 1
ATOM 2347 N N . GLU A 1 300 ? 10.828 12.547 -22.828 1 94 300 GLU A N 1
ATOM 2348 C CA . GLU A 1 300 ? 12.219 12.992 -22.828 1 94 300 GLU A CA 1
ATOM 2349 C C . GLU A 1 300 ? 13.18 11.812 -22.688 1 94 300 GLU A C 1
ATOM 2351 O O . GLU A 1 300 ? 14.258 11.805 -23.297 1 94 300 GLU A O 1
ATOM 2356 N N . LEU A 1 301 ? 12.82 10.867 -21.906 1 95.25 301 LEU A N 1
ATOM 2357 C CA . LEU A 1 301 ? 13.641 9.672 -21.734 1 95.25 301 LEU A CA 1
ATOM 2358 C C . LEU A 1 301 ? 13.719 8.883 -23.031 1 95.25 301 LEU A C 1
ATOM 2360 O O . LEU A 1 301 ? 14.797 8.422 -23.422 1 95.25 301 LEU A O 1
ATOM 2364 N N . VAL A 1 302 ? 12.594 8.766 -23.703 1 93.12 302 VAL A N 1
ATOM 2365 C CA . VAL A 1 302 ? 12.547 8.039 -24.969 1 93.12 302 VAL A CA 1
ATOM 2366 C C . VAL A 1 302 ? 13.398 8.75 -26.016 1 93.12 302 VAL A C 1
ATOM 2368 O O . VAL A 1 302 ? 14.125 8.109 -26.781 1 93.12 302 VAL A O 1
ATOM 2371 N N . ALA A 1 303 ? 13.344 10.055 -25.938 1 91.5 303 ALA A N 1
ATOM 2372 C CA . ALA A 1 303 ? 14.102 10.867 -26.875 1 91.5 303 ALA A CA 1
ATOM 2373 C C . ALA A 1 303 ? 15.586 10.891 -26.516 1 91.5 303 ALA A C 1
ATOM 2375 O O . ALA A 1 303 ? 16.422 11.25 -27.328 1 91.5 303 ALA A O 1
ATOM 2376 N N . GLY A 1 304 ? 15.914 10.539 -25.297 1 92 304 GLY A N 1
ATOM 2377 C CA . GLY A 1 304 ? 17.297 10.516 -24.828 1 92 304 GLY A CA 1
ATOM 2378 C C . GLY A 1 304 ? 17.781 11.867 -24.344 1 92 304 GLY A C 1
ATOM 2379 O O . GLY A 1 304 ? 18.984 12.086 -24.203 1 92 304 GLY A O 1
ATOM 2380 N N . SER A 1 305 ? 16.844 12.789 -24.047 1 92.44 305 SER A N 1
ATOM 2381 C CA . SER A 1 305 ? 17.219 14.156 -23.703 1 92.44 305 SER A CA 1
ATOM 2382 C C . SER A 1 305 ? 17.25 14.344 -22.188 1 92.44 305 SER A C 1
ATOM 2384 O O . SER A 1 305 ? 17.516 15.453 -21.703 1 92.44 305 SER A O 1
ATOM 2386 N N . THR A 1 306 ? 16.891 13.328 -21.438 1 93.44 306 THR A N 1
ATOM 2387 C CA . THR A 1 306 ? 16.953 13.367 -19.969 1 93.44 306 THR A CA 1
ATOM 2388 C C . THR A 1 306 ? 17.484 12.047 -19.422 1 93.44 306 THR A C 1
ATOM 2390 O O . THR A 1 306 ? 17.797 11.133 -20.172 1 93.44 306 THR A O 1
ATOM 2393 N N . ASN A 1 307 ? 17.75 12.023 -18.078 1 94.75 307 ASN A N 1
ATOM 2394 C CA . ASN A 1 307 ? 18.344 10.844 -17.453 1 94.75 307 ASN A CA 1
ATOM 2395 C C . ASN A 1 307 ? 17.75 10.586 -16.062 1 94.75 307 ASN A C 1
ATOM 2397 O O . ASN A 1 307 ? 16.844 11.289 -15.641 1 94.75 307 ASN A O 1
ATOM 2401 N N . ALA A 1 308 ? 18.266 9.508 -15.438 1 96.44 308 ALA A N 1
ATOM 2402 C CA . ALA A 1 308 ? 17.719 9.047 -14.172 1 96.44 308 ALA A CA 1
ATOM 2403 C C . ALA A 1 308 ? 17.891 10.102 -13.078 1 96.44 308 ALA A C 1
ATOM 2405 O O . ALA A 1 308 ? 16.984 10.289 -12.25 1 96.44 308 ALA A O 1
ATOM 2406 N N . GLU A 1 309 ? 18.953 10.789 -13.117 1 94 309 GLU A N 1
ATOM 2407 C CA . GLU A 1 309 ? 19.219 11.797 -12.086 1 94 309 GLU A CA 1
ATOM 2408 C C . GLU A 1 309 ? 18.219 12.953 -12.18 1 94 309 GLU A C 1
ATOM 2410 O O . GLU A 1 309 ? 17.703 13.422 -11.164 1 94 309 GLU A O 1
ATOM 2415 N N . ALA A 1 310 ? 17.984 13.406 -13.359 1 93.56 310 ALA A N 1
ATOM 2416 C CA . ALA A 1 310 ? 17 14.469 -13.578 1 93.56 310 ALA A CA 1
ATOM 2417 C C . ALA A 1 310 ? 15.617 14.039 -13.125 1 93.56 310 ALA A C 1
ATOM 2419 O O . ALA A 1 310 ? 14.906 14.805 -12.477 1 93.56 310 ALA A O 1
ATOM 2420 N N . VAL A 1 311 ? 15.227 12.82 -13.5 1 95.62 311 VAL A N 1
ATOM 2421 C CA . VAL A 1 311 ? 13.922 12.289 -13.109 1 95.62 311 VAL A CA 1
ATOM 2422 C C . VAL A 1 311 ? 13.844 12.18 -11.586 1 95.62 311 VAL A C 1
ATOM 2424 O O . VAL A 1 311 ? 12.812 12.516 -10.992 1 95.62 311 VAL A O 1
ATOM 2427 N N . ARG A 1 312 ? 14.867 11.711 -10.945 1 95 312 ARG A N 1
ATOM 2428 C CA . ARG A 1 312 ? 14.914 11.555 -9.492 1 95 312 ARG A CA 1
ATOM 2429 C C . ARG A 1 312 ? 14.68 12.891 -8.789 1 95 312 ARG A C 1
ATOM 2431 O O . ARG A 1 312 ? 13.969 12.953 -7.789 1 95 312 ARG A O 1
ATOM 2438 N N . LYS A 1 313 ? 15.25 13.938 -9.32 1 90.44 313 LYS A N 1
ATOM 2439 C CA . LYS A 1 313 ? 15.102 15.273 -8.742 1 90.44 313 LYS A CA 1
ATOM 2440 C C . LYS A 1 313 ? 13.656 15.742 -8.797 1 90.44 313 LYS A C 1
ATOM 2442 O O . LYS A 1 313 ? 13.125 16.25 -7.809 1 90.44 313 LYS A O 1
ATOM 2447 N N . VAL A 1 314 ? 13.078 15.539 -9.906 1 92.62 314 VAL A N 1
ATOM 2448 C CA . VAL A 1 314 ? 11.688 15.953 -10.078 1 92.62 314 VAL A CA 1
ATOM 2449 C C . VAL A 1 314 ? 10.789 15.117 -9.172 1 92.62 314 VAL A C 1
ATOM 2451 O O . VAL A 1 314 ? 9.898 15.648 -8.5 1 92.62 314 VAL A O 1
ATOM 2454 N N . ALA A 1 315 ? 11.008 13.797 -9.156 1 93.12 315 ALA A N 1
ATOM 2455 C CA . ALA A 1 315 ? 10.203 12.891 -8.336 1 93.12 315 ALA A CA 1
ATOM 2456 C C . ALA A 1 315 ? 10.32 13.25 -6.855 1 93.12 315 ALA A C 1
ATOM 2458 O O . ALA A 1 315 ? 9.328 13.211 -6.121 1 93.12 315 ALA A O 1
ATOM 2459 N N . ALA A 1 316 ? 11.508 13.633 -6.43 1 86.75 316 ALA A N 1
ATOM 2460 C CA . ALA A 1 316 ? 11.75 13.984 -5.031 1 86.75 316 ALA A CA 1
ATOM 2461 C C . ALA A 1 316 ? 10.945 15.211 -4.625 1 86.75 316 ALA A C 1
ATOM 2463 O O . ALA A 1 316 ? 10.43 15.281 -3.508 1 86.75 316 ALA A O 1
ATOM 2464 N N . GLU A 1 317 ? 10.844 16.094 -5.492 1 84.81 317 GLU A N 1
ATOM 2465 C CA . GLU A 1 317 ? 10.094 17.312 -5.223 1 84.81 317 GLU A CA 1
ATOM 2466 C C . GLU A 1 317 ? 8.602 17.031 -5.098 1 84.81 317 GLU A C 1
ATOM 2468 O O . GLU A 1 317 ? 7.887 17.719 -4.367 1 84.81 317 GLU A O 1
ATOM 2473 N N . ARG A 1 318 ? 8.156 16 -5.789 1 90.19 318 ARG A N 1
ATOM 2474 C CA . ARG A 1 318 ? 6.73 15.695 -5.824 1 90.19 318 ARG A CA 1
ATOM 2475 C C . ARG A 1 318 ? 6.344 14.758 -4.684 1 90.19 318 ARG A C 1
ATOM 2477 O O . ARG A 1 318 ? 5.164 14.641 -4.344 1 90.19 318 ARG A O 1
ATOM 2484 N N . GLN A 1 319 ? 7.262 14.117 -4.074 1 84.69 319 GLN A N 1
ATOM 2485 C CA . GLN A 1 319 ? 7.02 13.117 -3.033 1 84.69 319 GLN A CA 1
ATOM 2486 C C . GLN A 1 319 ? 6.297 13.734 -1.839 1 84.69 319 GLN A C 1
ATOM 2488 O O . GLN A 1 319 ? 5.559 13.047 -1.132 1 84.69 319 GLN A O 1
ATOM 2493 N N . ASN A 1 320 ? 6.453 15.031 -1.635 1 75.25 320 ASN A N 1
ATOM 2494 C CA . ASN A 1 320 ? 5.895 15.672 -0.446 1 75.25 320 ASN A CA 1
ATOM 2495 C C . ASN A 1 320 ? 4.543 16.312 -0.739 1 75.25 320 ASN A C 1
ATOM 2497 O O . ASN A 1 320 ? 3.971 16.984 0.125 1 75.25 320 ASN A O 1
ATOM 2501 N N . THR A 1 321 ? 4.062 16.094 -1.889 1 84.88 321 THR A N 1
ATOM 2502 C CA . THR A 1 321 ? 2.76 16.656 -2.223 1 84.88 321 THR A CA 1
ATOM 2503 C C . THR A 1 321 ? 1.641 15.695 -1.821 1 84.88 321 THR A C 1
ATOM 2505 O O . THR A 1 321 ? 1.881 14.508 -1.606 1 84.88 321 THR A O 1
ATOM 2508 N N . ILE A 1 322 ? 0.415 16.172 -1.771 1 86.31 322 ILE A N 1
ATOM 2509 C CA . ILE A 1 322 ? -0.738 15.383 -1.359 1 86.31 322 ILE A CA 1
ATOM 2510 C C . ILE A 1 322 ? -1.132 14.422 -2.48 1 86.31 322 ILE A C 1
ATOM 2512 O O . ILE A 1 322 ? -1.931 13.508 -2.271 1 86.31 322 ILE A O 1
ATOM 2516 N N . TRP A 1 323 ? -0.473 14.602 -3.594 1 88.62 323 TRP A N 1
ATOM 2517 C CA . TRP A 1 323 ? -0.864 13.828 -4.766 1 88.62 323 TRP A CA 1
ATOM 2518 C C . TRP A 1 323 ? 0.044 12.617 -4.945 1 88.62 323 TRP A C 1
ATOM 2520 O O . TRP A 1 323 ? -0.275 11.703 -5.711 1 88.62 323 TRP A O 1
ATOM 2530 N N . TYR A 1 324 ? 1.115 12.547 -4.277 1 85.69 324 TYR A N 1
ATOM 2531 C CA . TYR A 1 324 ? 2.156 11.555 -4.547 1 85.69 324 TYR A CA 1
ATOM 2532 C C . TYR A 1 324 ? 1.63 10.141 -4.352 1 85.69 324 TYR A C 1
ATOM 2534 O O . TYR A 1 324 ? 1.935 9.242 -5.145 1 85.69 324 TYR A O 1
ATOM 2542 N N . GLU A 1 325 ? 0.897 9.922 -3.342 1 82.06 325 GLU A N 1
ATOM 2543 C CA . GLU A 1 325 ? 0.437 8.57 -3.037 1 82.06 325 GLU A CA 1
ATOM 2544 C C . GLU A 1 325 ? -0.365 7.988 -4.199 1 82.06 325 GLU A C 1
ATOM 2546 O O . GLU A 1 325 ? -0.251 6.801 -4.504 1 82.06 325 GLU A O 1
ATOM 2551 N N . ARG A 1 326 ? -1.104 8.773 -4.797 1 83.25 326 ARG A N 1
ATOM 2552 C CA . ARG A 1 326 ? -1.912 8.328 -5.93 1 83.25 326 ARG A CA 1
ATOM 2553 C C . ARG A 1 326 ? -1.036 8.008 -7.137 1 83.25 326 ARG A C 1
ATOM 2555 O O . ARG A 1 326 ? -1.373 7.137 -7.941 1 83.25 326 ARG A O 1
ATOM 2562 N N . SER A 1 327 ? 0.034 8.727 -7.258 1 90.44 327 SER A N 1
ATOM 2563 C CA . SER A 1 327 ? 0.893 8.578 -8.43 1 90.44 327 SER A CA 1
ATOM 2564 C C . SER A 1 327 ? 2.174 7.828 -8.086 1 90.44 327 SER A C 1
ATOM 2566 O O . SER A 1 327 ? 3.123 7.816 -8.875 1 90.44 327 SER A O 1
ATOM 2568 N N . ARG A 1 328 ? 2.199 7.238 -6.992 1 90.94 328 ARG A N 1
ATOM 2569 C CA . ARG A 1 328 ? 3.414 6.613 -6.48 1 90.94 328 ARG A CA 1
ATOM 2570 C C . ARG A 1 328 ? 3.953 5.574 -7.457 1 90.94 328 ARG A C 1
ATOM 2572 O O . ARG A 1 328 ? 5.133 5.602 -7.809 1 90.94 328 ARG A O 1
ATOM 2579 N N . ASN A 1 329 ? 3.137 4.664 -7.941 1 91.88 329 ASN A N 1
ATOM 2580 C CA . ASN A 1 329 ? 3.576 3.627 -8.867 1 91.88 329 ASN A CA 1
ATOM 2581 C C . ASN A 1 329 ? 4.078 4.223 -10.18 1 91.88 329 ASN A C 1
ATOM 2583 O O . ASN A 1 329 ? 5.062 3.748 -10.75 1 91.88 329 ASN A O 1
ATOM 2587 N N . THR A 1 330 ? 3.398 5.25 -10.594 1 93.75 330 THR A N 1
ATOM 2588 C CA . THR A 1 330 ? 3.785 5.906 -11.836 1 93.75 330 THR A CA 1
ATOM 2589 C C . THR A 1 330 ? 5.164 6.543 -11.711 1 93.75 330 THR A C 1
ATOM 2591 O O . THR A 1 330 ? 6.008 6.398 -12.594 1 93.75 330 THR A O 1
ATOM 2594 N N . TRP A 1 331 ? 5.383 7.199 -10.633 1 95.19 331 TRP A N 1
ATOM 2595 C CA . TRP A 1 331 ? 6.68 7.828 -10.391 1 95.19 331 TRP A CA 1
ATOM 2596 C C . TRP A 1 331 ? 7.777 6.781 -10.242 1 95.19 331 TRP A C 1
ATOM 2598 O O . TRP A 1 331 ? 8.867 6.934 -10.797 1 95.19 331 TRP A O 1
ATOM 2608 N N . LYS A 1 332 ? 7.457 5.738 -9.516 1 96.5 332 LYS A N 1
ATOM 2609 C CA . LYS A 1 332 ? 8.445 4.688 -9.312 1 96.5 332 LYS A CA 1
ATOM 2610 C C . LYS A 1 332 ? 8.766 3.967 -10.617 1 96.5 332 LYS A C 1
ATOM 2612 O O . LYS A 1 332 ? 9.922 3.611 -10.867 1 96.5 332 LYS A O 1
ATOM 2617 N N . ALA A 1 333 ? 7.727 3.719 -11.422 1 96.81 333 ALA A N 1
ATOM 2618 C CA . ALA A 1 333 ? 7.953 3.133 -12.742 1 96.81 333 ALA A CA 1
ATOM 2619 C C . ALA A 1 333 ? 8.836 4.035 -13.602 1 96.81 333 ALA A C 1
ATOM 2621 O O . ALA A 1 333 ? 9.789 3.568 -14.219 1 96.81 333 ALA A O 1
ATOM 2622 N N . LEU A 1 334 ? 8.531 5.312 -13.57 1 97.12 334 LEU A N 1
ATOM 2623 C CA . LEU A 1 334 ? 9.312 6.27 -14.352 1 97.12 334 LEU A CA 1
ATOM 2624 C C . LEU A 1 334 ? 10.766 6.273 -13.906 1 97.12 334 LEU A C 1
ATOM 2626 O O . LEU A 1 334 ? 11.68 6.246 -14.742 1 97.12 334 LEU A O 1
ATOM 2630 N N . LEU A 1 335 ? 10.953 6.309 -12.672 1 97.5 335 LEU A N 1
ATOM 2631 C CA . LEU A 1 335 ? 12.305 6.367 -12.125 1 97.5 335 LEU A CA 1
ATOM 2632 C C . LEU A 1 335 ? 13.078 5.09 -12.453 1 97.5 335 LEU A C 1
ATOM 2634 O O . LEU A 1 335 ? 14.227 5.152 -12.883 1 97.5 335 LEU A O 1
ATOM 2638 N N . SER A 1 336 ? 12.469 3.943 -12.273 1 98.19 336 SER A N 1
ATOM 2639 C CA . SER A 1 336 ? 13.125 2.674 -12.562 1 98.19 336 SER A CA 1
ATOM 2640 C C . SER A 1 336 ? 13.414 2.527 -14.055 1 98.19 336 SER A C 1
ATOM 2642 O O . SER A 1 336 ? 14.461 2.01 -14.445 1 98.19 336 SER A O 1
ATOM 2644 N N . GLY A 1 337 ? 12.453 2.932 -14.859 1 98.12 337 GLY A N 1
ATOM 2645 C CA . GLY A 1 337 ? 12.695 2.949 -16.297 1 98.12 337 GLY A CA 1
ATOM 2646 C C . GLY A 1 337 ? 13.836 3.867 -16.703 1 98.12 337 GLY A C 1
ATOM 2647 O O . GLY A 1 337 ? 14.656 3.508 -17.531 1 98.12 337 GLY A O 1
ATOM 2648 N N . ALA A 1 338 ? 13.852 5.035 -16.062 1 98.12 338 ALA A N 1
ATOM 2649 C CA . ALA A 1 338 ? 14.93 5.988 -16.312 1 98.12 338 ALA A CA 1
ATOM 2650 C C . ALA A 1 338 ? 16.281 5.398 -15.922 1 98.12 338 ALA A C 1
ATOM 2652 O O . ALA A 1 338 ? 17.266 5.539 -16.656 1 98.12 338 ALA A O 1
ATOM 2653 N N . GLU A 1 339 ? 16.328 4.746 -14.812 1 97.94 339 GLU A N 1
ATOM 2654 C CA . GLU A 1 339 ? 17.562 4.102 -14.352 1 97.94 339 GLU A CA 1
ATOM 2655 C C . GLU A 1 339 ? 18.016 3.02 -15.32 1 97.94 339 GLU A C 1
ATOM 2657 O O . GLU A 1 339 ? 19.188 2.949 -15.68 1 97.94 339 GLU A O 1
ATOM 2662 N N . CYS A 1 340 ? 17.109 2.184 -15.773 1 98.25 340 CYS A N 1
ATOM 2663 C CA . CYS A 1 340 ? 17.422 1.109 -16.719 1 98.25 340 CYS A CA 1
ATOM 2664 C C . CYS A 1 340 ? 18.016 1.664 -18 1 98.25 340 CYS A C 1
ATOM 2666 O O . CYS A 1 340 ? 19.109 1.266 -18.406 1 98.25 340 CYS A O 1
ATOM 2668 N N . LEU A 1 341 ? 17.328 2.648 -18.562 1 97.81 341 LEU A N 1
ATOM 2669 C CA . LEU A 1 341 ? 17.766 3.223 -19.828 1 97.81 341 LEU A CA 1
ATOM 2670 C C . LEU A 1 341 ? 19.109 3.941 -19.672 1 97.81 341 LEU A C 1
ATOM 2672 O O . LEU A 1 341 ? 19.984 3.807 -20.516 1 97.81 341 LEU A O 1
ATOM 2676 N N . THR A 1 342 ? 19.219 4.695 -18.578 1 97.25 342 THR A N 1
ATOM 2677 C CA . THR A 1 342 ? 20.453 5.445 -18.359 1 97.25 342 THR A CA 1
ATOM 2678 C C . THR A 1 342 ? 21.641 4.504 -18.203 1 97.25 342 THR A C 1
ATOM 2680 O O . THR A 1 342 ? 22.703 4.734 -18.781 1 97.25 342 THR A O 1
ATOM 2683 N N . LEU A 1 343 ? 21.5 3.436 -17.469 1 97 343 LEU A N 1
ATOM 2684 C CA . LEU A 1 343 ? 22.562 2.463 -17.266 1 97 343 LEU A CA 1
ATOM 2685 C C . LEU A 1 343 ? 22.922 1.77 -18.578 1 97 343 LEU A C 1
ATOM 2687 O O . LEU A 1 343 ? 24.109 1.57 -18.859 1 97 343 LEU A O 1
ATOM 2691 N N . ILE A 1 344 ? 21.938 1.421 -19.359 1 97.31 344 ILE A N 1
ATOM 2692 C CA . ILE A 1 344 ? 22.188 0.735 -20.625 1 97.31 344 ILE A CA 1
ATOM 2693 C C . ILE A 1 344 ? 22.938 1.665 -21.578 1 97.31 344 ILE A C 1
ATOM 2695 O O . ILE A 1 344 ? 23.891 1.253 -22.234 1 97.31 344 ILE A O 1
ATOM 2699 N N . ARG A 1 345 ? 22.5 2.895 -21.594 1 95.31 345 ARG A N 1
ATOM 2700 C CA . ARG A 1 345 ? 23.094 3.869 -22.5 1 95.31 345 ARG A CA 1
ATOM 2701 C C . ARG A 1 345 ? 24.547 4.16 -22.125 1 95.31 345 ARG A C 1
ATOM 2703 O O . ARG A 1 345 ? 25.375 4.473 -22.984 1 95.31 345 ARG A O 1
ATOM 2710 N N . THR A 1 346 ? 24.906 3.994 -20.875 1 93 346 THR A N 1
ATOM 2711 C CA . THR A 1 346 ? 26.25 4.336 -20.406 1 93 346 THR A CA 1
ATOM 2712 C C . THR A 1 346 ? 27.109 3.082 -20.281 1 93 346 THR A C 1
ATOM 2714 O O . THR A 1 346 ? 28.297 3.17 -19.969 1 93 346 THR A O 1
ATOM 2717 N N . MET A 1 347 ? 26.547 1.897 -20.422 1 91.94 347 MET A N 1
ATOM 2718 C CA . MET A 1 347 ? 27.219 0.618 -20.203 1 91.94 347 MET A CA 1
ATOM 2719 C C . MET A 1 347 ? 28.297 0.378 -21.266 1 91.94 347 MET A C 1
ATOM 2721 O O . MET A 1 347 ? 29.312 -0.264 -20.984 1 91.94 347 MET A O 1
ATOM 2725 N N . GLY A 1 348 ? 28.234 0.95 -22.438 1 86.75 348 GLY A N 1
ATOM 2726 C CA . GLY A 1 348 ? 29.109 0.585 -23.531 1 86.75 348 GLY A CA 1
ATOM 2727 C C . GLY A 1 348 ? 28.984 -0.876 -23.938 1 86.75 348 GLY A C 1
ATOM 2728 O O . GLY A 1 348 ? 28.109 -1.591 -23.438 1 86.75 348 GLY A O 1
ATOM 2729 N N . LYS A 1 349 ? 29.812 -1.365 -24.781 1 89.12 349 LYS A N 1
ATOM 2730 C CA . LYS A 1 349 ? 29.828 -2.764 -25.203 1 89.12 349 LYS A CA 1
ATOM 2731 C C . LYS A 1 349 ? 30.531 -3.639 -24.172 1 89.12 349 LYS A C 1
ATOM 2733 O O . LYS A 1 349 ? 31.641 -3.32 -23.719 1 89.12 349 LYS A O 1
ATOM 2738 N N . PRO A 1 350 ? 29.812 -4.668 -23.719 1 92 350 PRO A N 1
ATOM 2739 C CA . PRO A 1 350 ? 30.484 -5.57 -22.766 1 92 350 PRO A CA 1
ATOM 2740 C C . PRO A 1 350 ? 31.703 -6.27 -23.391 1 92 350 PRO A C 1
ATOM 2742 O O . PRO A 1 350 ? 31.641 -6.742 -24.531 1 92 350 PRO A O 1
ATOM 2745 N N . LEU A 1 351 ? 32.812 -6.215 -22.766 1 92.5 351 LEU A N 1
ATOM 2746 C CA . LEU A 1 351 ? 34.031 -6.914 -23.141 1 92.5 351 LEU A CA 1
ATOM 2747 C C . LEU A 1 351 ? 34.625 -7.652 -21.938 1 92.5 351 LEU A C 1
ATOM 2749 O O . LEU A 1 351 ? 34.875 -7.051 -20.891 1 92.5 351 LEU A O 1
ATOM 2753 N N . PHE A 1 352 ? 34.781 -8.961 -22.172 1 94.38 352 PHE A N 1
ATOM 2754 C CA . PHE A 1 352 ? 35.312 -9.789 -21.094 1 94.38 352 PHE A CA 1
ATOM 2755 C C . PHE A 1 352 ? 36.656 -10.359 -21.484 1 94.38 352 PHE A C 1
ATOM 2757 O O . PHE A 1 352 ? 36.812 -10.953 -22.547 1 94.38 352 PHE A O 1
ATOM 2764 N N . ALA A 1 353 ? 37.625 -10.125 -20.609 1 92.88 353 ALA A N 1
ATOM 2765 C CA . ALA A 1 353 ? 38.906 -10.789 -20.812 1 92.88 353 ALA A CA 1
ATOM 2766 C C . ALA A 1 353 ? 38.781 -12.305 -20.656 1 92.88 353 ALA A C 1
ATOM 2768 O O . ALA A 1 353 ? 39.406 -13.07 -21.391 1 92.88 353 ALA A O 1
ATOM 2769 N N . ASP A 1 354 ? 38.125 -12.727 -19.75 1 93.62 354 ASP A N 1
ATOM 2770 C CA . ASP A 1 354 ? 37.844 -14.117 -19.438 1 93.62 354 ASP A CA 1
ATOM 2771 C C . ASP A 1 354 ? 36.594 -14.227 -18.547 1 93.62 354 ASP A C 1
ATOM 2773 O O . ASP A 1 354 ? 35.906 -13.234 -18.328 1 93.62 354 ASP A O 1
ATOM 2777 N N . ALA A 1 355 ? 36.312 -15.461 -18.172 1 95.75 355 ALA A N 1
ATOM 2778 C CA . ALA A 1 355 ? 35.094 -15.703 -17.391 1 95.75 355 ALA A CA 1
ATOM 2779 C C . ALA A 1 355 ? 35.188 -15 -16.031 1 95.75 355 ALA A C 1
ATOM 2781 O O . ALA A 1 355 ? 34.156 -14.539 -15.523 1 95.75 355 ALA A O 1
ATOM 2782 N N . ALA A 1 356 ? 36.375 -14.938 -15.438 1 95.75 356 ALA A N 1
ATOM 2783 C CA . ALA A 1 356 ? 36.531 -14.25 -14.164 1 95.75 356 ALA A CA 1
ATOM 2784 C C . ALA A 1 356 ? 36.188 -12.766 -14.289 1 95.75 356 ALA A C 1
ATOM 2786 O O . ALA A 1 356 ? 35.5 -12.211 -13.43 1 95.75 356 ALA A O 1
ATOM 2787 N N . ASP A 1 357 ? 36.625 -12.195 -15.328 1 95 357 ASP A N 1
ATOM 2788 C CA . ASP A 1 357 ? 36.344 -10.781 -15.586 1 95 357 ASP A CA 1
ATOM 2789 C C . ASP A 1 357 ? 34.875 -10.539 -15.844 1 95 357 ASP A C 1
ATOM 2791 O O . ASP A 1 357 ? 34.312 -9.562 -15.352 1 95 357 ASP A O 1
ATOM 2795 N N . GLY A 1 358 ? 34.281 -11.375 -16.641 1 96.25 358 GLY A N 1
ATOM 2796 C CA . GLY A 1 358 ? 32.875 -11.242 -16.922 1 96.25 358 GLY A CA 1
ATOM 2797 C C . GLY A 1 358 ? 32 -11.344 -15.68 1 96.25 358 GLY A C 1
ATOM 2798 O O . GLY A 1 358 ? 31.094 -10.531 -15.469 1 96.25 358 GLY A O 1
ATOM 2799 N N . PHE A 1 359 ? 32.312 -12.367 -14.867 1 97.44 359 PHE A N 1
ATOM 2800 C CA . PHE A 1 359 ? 31.578 -12.555 -13.625 1 97.44 359 PHE A CA 1
ATOM 2801 C C . PHE A 1 359 ? 31.734 -11.344 -12.711 1 97.44 359 PHE A C 1
ATOM 2803 O O . PHE A 1 359 ? 30.766 -10.883 -12.109 1 97.44 359 PHE A O 1
ATOM 2810 N N . PHE A 1 360 ? 32.875 -10.812 -12.688 1 95.69 360 PHE A N 1
ATOM 2811 C CA . PHE A 1 360 ? 33.156 -9.648 -11.859 1 95.69 360 PHE A CA 1
ATOM 2812 C C . PHE A 1 360 ? 32.406 -8.43 -12.359 1 95.69 360 PHE A C 1
ATOM 2814 O O . PHE A 1 360 ? 31.766 -7.719 -11.578 1 95.69 360 PHE A O 1
ATOM 2821 N N . GLN A 1 361 ? 32.438 -8.164 -13.609 1 95.31 361 GLN A N 1
ATOM 2822 C CA . GLN A 1 361 ? 31.75 -6.996 -14.164 1 95.31 361 GLN A CA 1
ATOM 2823 C C . GLN A 1 361 ? 30.25 -7.059 -13.922 1 95.31 361 GLN A C 1
ATOM 2825 O O . GLN A 1 361 ? 29.625 -6.047 -13.594 1 95.31 361 GLN A O 1
ATOM 2830 N N . TYR A 1 362 ? 29.75 -8.219 -14.086 1 97.5 362 TYR A N 1
ATOM 2831 C CA . TYR A 1 362 ? 28.328 -8.375 -13.859 1 97.5 362 TYR A CA 1
ATOM 2832 C C . TYR A 1 362 ? 27.969 -8.102 -12.398 1 97.5 362 TYR A C 1
ATOM 2834 O O . TYR A 1 362 ? 27.047 -7.336 -12.109 1 97.5 362 TYR A O 1
ATOM 2842 N N . THR A 1 363 ? 28.703 -8.672 -11.438 1 97.31 363 THR A N 1
ATOM 2843 C CA . THR A 1 363 ? 28.359 -8.609 -10.016 1 97.31 363 THR A CA 1
ATOM 2844 C C . THR A 1 363 ? 28.75 -7.25 -9.43 1 97.31 363 THR A C 1
ATOM 2846 O O . THR A 1 363 ? 28.281 -6.875 -8.359 1 97.31 363 THR A O 1
ATOM 2849 N N . ASP A 1 364 ? 29.531 -6.57 -10.188 1 94.56 364 ASP A N 1
ATOM 2850 C CA . ASP A 1 364 ? 29.938 -5.246 -9.734 1 94.56 364 ASP A CA 1
ATOM 2851 C C . ASP A 1 364 ? 28.953 -4.176 -10.227 1 94.56 364 ASP A C 1
ATOM 2853 O O . ASP A 1 364 ? 28.625 -3.25 -9.484 1 94.56 364 ASP A O 1
ATOM 2857 N N . ARG A 1 365 ? 28.516 -4.383 -11.516 1 93.25 365 ARG A N 1
ATOM 2858 C CA . ARG A 1 365 ? 27.812 -3.207 -12.023 1 93.25 365 ARG A CA 1
ATOM 2859 C C . ARG A 1 365 ? 26.578 -3.604 -12.82 1 93.25 365 ARG A C 1
ATOM 2861 O O . ARG A 1 365 ? 25.531 -2.957 -12.719 1 93.25 365 ARG A O 1
ATOM 2868 N N . TRP A 1 366 ? 26.594 -4.637 -13.617 1 95.88 366 TRP A N 1
ATOM 2869 C CA . TRP A 1 366 ? 25.578 -4.855 -14.648 1 95.88 366 TRP A CA 1
ATOM 2870 C C . TRP A 1 366 ? 24.312 -5.441 -14.039 1 95.88 366 TRP A C 1
ATOM 2872 O O . TRP A 1 366 ? 23.219 -5.336 -14.625 1 95.88 366 TRP A O 1
ATOM 2882 N N . TRP A 1 367 ? 24.422 -6.062 -12.852 1 97.62 367 TRP A N 1
ATOM 2883 C CA . TRP A 1 367 ? 23.25 -6.586 -12.156 1 97.62 367 TRP A CA 1
ATOM 2884 C C . TRP A 1 367 ? 22.234 -5.48 -11.891 1 97.62 367 TRP A C 1
ATOM 2886 O O . TRP A 1 367 ? 21.031 -5.746 -11.789 1 97.62 367 TRP A O 1
ATOM 2896 N N . LYS A 1 368 ? 22.641 -4.234 -11.859 1 98.06 368 LYS A N 1
ATOM 2897 C CA . LYS A 1 368 ? 21.781 -3.092 -11.586 1 98.06 368 LYS A CA 1
ATOM 2898 C C . LYS A 1 368 ? 20.781 -2.873 -12.711 1 98.06 368 LYS A C 1
ATOM 2900 O O . LYS A 1 368 ? 19.672 -2.355 -12.492 1 98.06 368 LYS A O 1
ATOM 2905 N N . ILE A 1 369 ? 21.172 -3.232 -13.898 1 98.44 369 ILE A N 1
ATOM 2906 C CA . ILE A 1 369 ? 20.281 -3.096 -15.047 1 98.44 369 ILE A CA 1
ATOM 2907 C C . ILE A 1 369 ? 19.125 -4.086 -14.922 1 98.44 369 ILE A C 1
ATOM 2909 O O . ILE A 1 369 ? 17.969 -3.727 -15.141 1 98.44 369 ILE A O 1
ATOM 2913 N N . ASP A 1 370 ? 19.484 -5.316 -14.508 1 98.69 370 ASP A N 1
ATOM 2914 C CA . ASP A 1 370 ? 18.438 -6.32 -14.281 1 98.69 370 ASP A CA 1
ATOM 2915 C C . ASP A 1 370 ? 17.484 -5.883 -13.172 1 98.69 370 ASP A C 1
ATOM 2917 O O . ASP A 1 370 ? 16.266 -6.074 -13.281 1 98.69 370 ASP A O 1
ATOM 2921 N N . GLN A 1 371 ? 18.016 -5.316 -12.148 1 98.62 371 GLN A N 1
ATOM 2922 C CA . GLN A 1 371 ? 17.188 -4.832 -11.039 1 98.62 371 GLN A CA 1
ATOM 2923 C C . GLN A 1 371 ? 16.25 -3.729 -11.5 1 98.62 371 GLN A C 1
ATOM 2925 O O . GLN A 1 371 ? 15.055 -3.768 -11.203 1 98.62 371 GLN A O 1
ATOM 2930 N N . ALA A 1 372 ? 16.797 -2.748 -12.219 1 98.56 372 ALA A N 1
ATOM 2931 C CA . ALA A 1 372 ? 16 -1.618 -12.688 1 98.56 372 ALA A CA 1
ATOM 2932 C C . ALA A 1 372 ? 14.898 -2.082 -13.625 1 98.56 372 ALA A C 1
ATOM 2934 O O . ALA A 1 372 ? 13.766 -1.595 -13.555 1 98.56 372 ALA A O 1
ATOM 2935 N N . TYR A 1 373 ? 15.234 -2.996 -14.453 1 98.62 373 TYR A N 1
ATOM 2936 C CA . TYR A 1 373 ? 14.25 -3.537 -15.391 1 98.62 373 TYR A CA 1
ATOM 2937 C C . TYR A 1 373 ? 13.109 -4.227 -14.648 1 98.62 373 TYR A C 1
ATOM 2939 O O . TYR A 1 373 ? 11.938 -3.963 -14.922 1 98.62 373 TYR A O 1
ATOM 2947 N N . ARG A 1 374 ? 13.492 -5.074 -13.734 1 98.31 374 ARG A N 1
ATOM 2948 C CA . ARG A 1 374 ? 12.492 -5.801 -12.953 1 98.31 374 ARG A CA 1
ATOM 2949 C C . ARG A 1 374 ? 11.602 -4.844 -12.172 1 98.31 374 ARG A C 1
ATOM 2951 O O . ARG A 1 374 ? 10.375 -5 -12.156 1 98.31 374 ARG A O 1
ATOM 2958 N N . GLN A 1 375 ? 12.188 -3.877 -11.57 1 98.19 375 GLN A N 1
ATOM 2959 C CA . GLN A 1 375 ? 11.438 -2.891 -10.805 1 98.19 375 GLN A CA 1
ATOM 2960 C C . GLN A 1 375 ? 10.508 -2.08 -11.703 1 98.19 375 GLN A C 1
ATOM 2962 O O . GLN A 1 375 ? 9.367 -1.796 -11.336 1 98.19 375 GLN A O 1
ATOM 2967 N N . PHE A 1 376 ? 11.016 -1.726 -12.852 1 98.12 376 PHE A N 1
ATOM 2968 C CA . PHE A 1 376 ? 10.195 -0.994 -13.805 1 98.12 376 PHE A CA 1
ATOM 2969 C C . PHE A 1 376 ? 8.93 -1.774 -14.141 1 98.12 376 PHE A C 1
ATOM 2971 O O . PHE A 1 376 ? 7.828 -1.224 -14.102 1 98.12 376 PHE A O 1
ATOM 2978 N N . LEU A 1 377 ? 9.125 -3.016 -14.406 1 96.19 377 LEU A N 1
ATOM 2979 C CA . LEU A 1 377 ? 7.988 -3.854 -14.773 1 96.19 377 LEU A CA 1
ATOM 2980 C C . LEU A 1 377 ? 6.996 -3.965 -13.625 1 96.19 377 LEU A C 1
ATOM 2982 O O . LEU A 1 377 ? 5.781 -3.9 -13.836 1 96.19 377 LEU A O 1
ATOM 2986 N N . TYR A 1 378 ? 7.469 -4.09 -12.453 1 95.06 378 TYR A N 1
ATOM 2987 C CA . TYR A 1 378 ? 6.613 -4.223 -11.273 1 95.06 378 TYR A CA 1
ATOM 2988 C C . TYR A 1 378 ? 5.742 -2.982 -11.094 1 95.06 378 TYR A C 1
ATOM 2990 O O . TYR A 1 378 ? 4.52 -3.088 -10.977 1 95.06 378 TYR A O 1
ATOM 2998 N N . PHE A 1 379 ? 6.406 -1.911 -11.117 1 94.81 379 PHE A N 1
ATOM 2999 C CA . PHE A 1 379 ? 5.668 -0.68 -10.867 1 94.81 379 PHE A CA 1
ATOM 3000 C C . PHE A 1 379 ? 4.781 -0.327 -12.055 1 94.81 379 PHE A C 1
ATOM 3002 O O . PHE A 1 379 ? 3.689 0.222 -11.883 1 94.81 379 PHE A O 1
ATOM 3009 N N . ALA A 1 380 ? 5.227 -0.556 -13.227 1 92.31 380 ALA A N 1
ATOM 3010 C CA . ALA A 1 380 ? 4.434 -0.281 -14.422 1 92.31 380 ALA A CA 1
ATOM 3011 C C . ALA A 1 380 ? 3.131 -1.074 -14.414 1 92.31 380 ALA A C 1
ATOM 3013 O O . ALA A 1 380 ? 2.098 -0.587 -14.875 1 92.31 380 ALA A O 1
ATOM 3014 N N . ALA A 1 381 ? 3.205 -2.275 -13.883 1 86.12 381 ALA A N 1
ATOM 3015 C CA . ALA A 1 381 ? 2.02 -3.127 -13.82 1 86.12 381 ALA A CA 1
ATOM 3016 C C . ALA A 1 381 ? 0.942 -2.504 -12.938 1 86.12 381 ALA A C 1
ATOM 3018 O O . ALA A 1 381 ? -0.247 -2.783 -13.109 1 86.12 381 ALA A O 1
ATOM 3019 N N . GLY A 1 382 ? 1.443 -1.719 -12.07 1 83.25 382 GLY A N 1
ATOM 3020 C CA . GLY A 1 382 ? 0.514 -1.08 -11.148 1 83.25 382 GLY A CA 1
ATOM 3021 C C . GLY A 1 382 ? -0.059 0.218 -11.688 1 83.25 382 GLY A C 1
ATOM 3022 O O . GLY A 1 382 ? -0.838 0.888 -11.008 1 83.25 382 GLY A O 1
ATOM 3023 N N . THR A 1 383 ? 0.372 0.395 -12.969 1 84.31 383 THR A N 1
ATOM 3024 C CA . THR A 1 383 ? -0.124 1.628 -13.57 1 84.31 383 THR A CA 1
ATOM 3025 C C . THR A 1 383 ? -1.265 1.336 -14.539 1 84.31 383 THR A C 1
ATOM 3027 O O . THR A 1 383 ? -1.418 0.205 -15 1 84.31 383 THR A O 1
ATOM 3030 N N . GLY A 1 384 ? -2.311 2.02 -14.664 1 69.88 384 GLY A N 1
ATOM 3031 C CA . GLY A 1 384 ? -3.424 1.847 -15.586 1 69.88 384 GLY A CA 1
ATOM 3032 C C . GLY A 1 384 ? -3 1.873 -17.047 1 69.88 384 GLY A C 1
ATOM 3033 O O . GLY A 1 384 ? -1.869 2.248 -17.359 1 69.88 384 GLY A O 1
ATOM 3034 N N . GLY A 1 385 ? -3.654 1.213 -17.969 1 62.88 385 GLY A N 1
ATOM 3035 C CA . GLY A 1 385 ? -3.379 1.109 -19.406 1 62.88 385 GLY A CA 1
ATOM 3036 C C . GLY A 1 385 ? -3.127 2.453 -20.062 1 62.88 385 GLY A C 1
ATOM 3037 O O . GLY A 1 385 ? -2.369 2.541 -21.031 1 62.88 385 GLY A O 1
ATOM 3038 N N . ASP A 1 386 ? -3.688 3.479 -19.516 1 65.88 386 ASP A N 1
ATOM 3039 C CA . ASP A 1 386 ? -3.525 4.797 -20.109 1 65.88 386 ASP A CA 1
ATOM 3040 C C . ASP A 1 386 ? -2.387 5.57 -19.453 1 65.88 386 ASP A C 1
ATOM 3042 O O . ASP A 1 386 ? -2.287 6.789 -19.594 1 65.88 386 ASP A O 1
ATOM 3046 N N . SER A 1 387 ? -1.591 4.879 -18.906 1 77.62 387 SER A N 1
ATOM 3047 C CA . SER A 1 387 ? -0.509 5.516 -18.172 1 77.62 387 SER A CA 1
ATOM 3048 C C . SER A 1 387 ? 0.574 6.035 -19.109 1 77.62 387 SER A C 1
ATOM 3050 O O . SER A 1 387 ? 0.837 5.438 -20.156 1 77.62 387 SER A O 1
ATOM 3052 N N . PRO A 1 388 ? 1.122 7.195 -18.797 1 82.88 388 PRO A N 1
ATOM 3053 C CA . PRO A 1 388 ? 2.254 7.715 -19.562 1 82.88 388 PRO A CA 1
ATOM 3054 C C . PRO A 1 388 ? 3.438 6.754 -19.594 1 82.88 388 PRO A C 1
ATOM 3056 O O . PRO A 1 388 ? 4.348 6.918 -20.422 1 82.88 388 PRO A O 1
ATOM 3059 N N . ILE A 1 389 ? 3.299 5.711 -18.828 1 89.88 389 ILE A N 1
ATOM 3060 C CA . ILE A 1 389 ? 4.391 4.754 -18.703 1 89.88 389 ILE A CA 1
ATOM 3061 C C . ILE A 1 389 ? 4.383 3.795 -19.891 1 89.88 389 ILE A C 1
ATOM 3063 O O . ILE A 1 389 ? 5.391 3.148 -20.172 1 89.88 389 ILE A O 1
ATOM 3067 N N . ALA A 1 390 ? 3.279 3.742 -20.625 1 81.81 390 ALA A N 1
ATOM 3068 C CA . ALA A 1 390 ? 3.117 2.77 -21.703 1 81.81 390 ALA A CA 1
ATOM 3069 C C . ALA A 1 390 ? 4.152 2.988 -22.797 1 81.81 390 ALA A C 1
ATOM 3071 O O . ALA A 1 390 ? 4.734 2.029 -23.312 1 81.81 390 ALA A O 1
ATOM 3072 N N . VAL A 1 391 ? 4.441 4.164 -23.125 1 81.19 391 VAL A N 1
ATOM 3073 C CA . VAL A 1 391 ? 5.41 4.469 -24.188 1 81.19 391 VAL A CA 1
ATOM 3074 C C . VAL A 1 391 ? 6.82 4.129 -23.703 1 81.19 391 VAL A C 1
ATOM 3076 O O . VAL A 1 391 ? 7.637 3.611 -24.469 1 81.19 391 VAL A O 1
ATOM 3079 N N . LEU A 1 392 ? 7.031 4.414 -22.516 1 92.62 392 LEU A N 1
ATOM 3080 C CA . LEU A 1 392 ? 8.336 4.129 -21.922 1 92.62 392 LEU A CA 1
ATOM 3081 C C . LEU A 1 392 ? 8.586 2.625 -21.859 1 92.62 392 LEU A C 1
ATOM 3083 O O . LEU A 1 392 ? 9.719 2.174 -22.016 1 92.62 392 LEU A O 1
ATOM 3087 N N . LYS A 1 393 ? 7.531 1.866 -21.703 1 91.25 393 LYS A N 1
ATOM 3088 C CA . LYS A 1 393 ? 7.637 0.418 -21.547 1 91.25 393 LYS A CA 1
ATOM 3089 C C . LYS A 1 393 ? 8.211 -0.224 -22.812 1 91.25 393 LYS A C 1
ATOM 3091 O O . LYS A 1 393 ? 9.086 -1.086 -22.734 1 91.25 393 LYS A O 1
ATOM 3096 N N . GLN A 1 394 ? 7.828 0.243 -23.906 1 88.25 394 GLN A N 1
ATOM 3097 C CA . GLN A 1 394 ? 8.32 -0.297 -25.172 1 88.25 394 GLN A CA 1
ATOM 3098 C C . GLN A 1 394 ? 9.812 -0.023 -25.344 1 88.25 394 GLN A C 1
ATOM 3100 O O . GLN A 1 394 ? 10.57 -0.902 -25.75 1 88.25 394 GLN A O 1
ATOM 3105 N N . GLN A 1 395 ? 10.164 1.106 -25.016 1 94 395 GLN A N 1
ATOM 3106 C CA . GLN A 1 395 ? 11.562 1.489 -25.156 1 94 395 GLN A CA 1
ATOM 3107 C C . GLN A 1 395 ? 12.445 0.725 -24.172 1 94 395 GLN A C 1
ATOM 3109 O O . GLN A 1 395 ? 13.523 0.258 -24.531 1 94 395 GLN A O 1
ATOM 3114 N N . VAL A 1 396 ? 12.023 0.625 -22.953 1 97.06 396 VAL A N 1
ATOM 3115 C CA . VAL A 1 396 ? 12.781 -0.07 -21.922 1 97.06 396 VAL A CA 1
ATOM 3116 C C . VAL A 1 396 ? 12.945 -1.54 -22.312 1 97.06 396 VAL A C 1
ATOM 3118 O O . VAL A 1 396 ? 14.039 -2.096 -22.219 1 97.06 396 VAL A O 1
ATOM 3121 N N . GLU A 1 397 ? 11.922 -2.143 -22.828 1 95 397 GLU A N 1
ATOM 3122 C CA . GLU A 1 397 ? 11.953 -3.543 -23.25 1 95 397 GLU A CA 1
ATOM 3123 C C . GLU A 1 397 ? 12.93 -3.756 -24.391 1 95 397 GLU A C 1
ATOM 3125 O O . GLU A 1 397 ? 13.727 -4.695 -24.375 1 95 397 GLU A O 1
ATOM 3130 N N . THR A 1 398 ? 12.859 -2.908 -25.266 1 94.94 398 THR A N 1
ATOM 3131 C CA . THR A 1 398 ? 13.727 -3.008 -26.438 1 94.94 398 THR A CA 1
ATOM 3132 C C . THR A 1 398 ? 15.188 -2.855 -26.031 1 94.94 398 THR A C 1
ATOM 3134 O O . THR A 1 398 ? 16.031 -3.666 -26.422 1 94.94 398 THR A O 1
ATOM 3137 N N . ALA A 1 399 ? 15.422 -1.869 -25.297 1 96.94 399 ALA A N 1
ATOM 3138 C CA . ALA A 1 399 ? 16.797 -1.612 -24.859 1 96.94 399 ALA A CA 1
ATOM 3139 C C . ALA A 1 399 ? 17.312 -2.752 -23.984 1 96.94 399 ALA A C 1
ATOM 3141 O O . ALA A 1 399 ? 18.469 -3.176 -24.141 1 96.94 399 ALA A O 1
ATOM 3142 N N . TYR A 1 400 ? 16.516 -3.244 -23.141 1 98 400 TYR A N 1
ATOM 3143 C CA . TYR A 1 400 ? 16.922 -4.305 -22.234 1 98 400 TYR A CA 1
ATOM 3144 C C . TYR A 1 400 ? 17.297 -5.57 -23 1 98 400 TYR A C 1
ATOM 3146 O O . TYR A 1 400 ? 18.328 -6.195 -22.703 1 98 400 TYR A O 1
ATOM 3154 N N . ILE A 1 401 ? 16.516 -5.898 -24 1 95.81 401 ILE A N 1
ATOM 3155 C CA . ILE A 1 401 ? 16.719 -7.148 -24.719 1 95.81 401 ILE A CA 1
ATOM 3156 C C . ILE A 1 401 ? 17.859 -6.996 -25.703 1 95.81 401 ILE A C 1
ATOM 3158 O O . ILE A 1 401 ? 18.797 -7.809 -25.719 1 95.81 401 ILE A O 1
ATOM 3162 N N . TYR A 1 402 ? 17.922 -5.918 -26.422 1 94.75 402 TYR A N 1
ATOM 3163 C CA . TYR A 1 402 ? 18.781 -5.863 -27.594 1 94.75 402 TYR A CA 1
ATOM 3164 C C . TYR A 1 402 ? 20.078 -5.105 -27.297 1 94.75 402 TYR A C 1
ATOM 3166 O O . TYR A 1 402 ? 21.109 -5.355 -27.906 1 94.75 402 TYR A O 1
ATOM 3174 N N . ASP A 1 403 ? 20 -4.254 -26.375 1 96.56 403 ASP A N 1
ATOM 3175 C CA . ASP A 1 403 ? 21.172 -3.432 -26.109 1 96.56 403 ASP A CA 1
ATOM 3176 C C . ASP A 1 403 ? 21.906 -3.902 -24.844 1 96.56 403 ASP A C 1
ATOM 3178 O O . ASP A 1 403 ? 23.031 -3.471 -24.578 1 96.56 403 ASP A O 1
ATOM 3182 N N . TYR A 1 404 ? 21.344 -4.793 -24.109 1 97.44 404 TYR A N 1
ATOM 3183 C CA . TYR A 1 404 ? 21.969 -5.25 -22.875 1 97.44 404 TYR A CA 1
ATOM 3184 C C . TYR A 1 404 ? 22.047 -6.773 -22.828 1 97.44 404 TYR A C 1
ATOM 3186 O O . TYR A 1 404 ? 23.125 -7.348 -22.969 1 97.44 404 TYR A O 1
ATOM 3194 N N . GLN A 1 405 ? 20.906 -7.473 -22.75 1 96.31 405 GLN A N 1
ATOM 3195 C CA . GLN A 1 405 ? 20.891 -8.914 -22.531 1 96.31 405 GLN A CA 1
ATOM 3196 C C . GLN A 1 405 ? 21.641 -9.648 -23.625 1 96.31 405 GLN A C 1
ATOM 3198 O O . GLN A 1 405 ? 22.484 -10.5 -23.359 1 96.31 405 GLN A O 1
ATOM 3203 N N . GLN A 1 406 ? 21.328 -9.297 -24.875 1 94.75 406 GLN A N 1
ATOM 3204 C CA . GLN A 1 406 ? 21.906 -10.031 -26 1 94.75 406 GLN A CA 1
ATOM 3205 C C . GLN A 1 406 ? 23.406 -9.789 -26.094 1 94.75 406 GLN A C 1
ATOM 3207 O O . GLN A 1 406 ? 24.188 -10.742 -26.125 1 94.75 406 GLN A O 1
ATOM 3212 N N . PRO A 1 407 ? 23.828 -8.539 -26.078 1 95.94 407 PRO A N 1
ATOM 3213 C CA . PRO A 1 407 ? 25.281 -8.328 -26.125 1 95.94 407 PRO A CA 1
ATOM 3214 C C . PRO A 1 407 ? 26.016 -8.93 -24.938 1 95.94 407 PRO A C 1
ATOM 3216 O O . PRO A 1 407 ? 27.109 -9.484 -25.094 1 95.94 407 PRO A O 1
ATOM 3219 N N . LEU A 1 408 ? 25.469 -8.812 -23.75 1 97 408 LEU A N 1
ATOM 3220 C CA . LEU A 1 408 ? 26.062 -9.391 -22.547 1 97 408 LEU A CA 1
ATOM 3221 C C . LEU A 1 408 ? 26.188 -10.906 -22.672 1 97 408 LEU A C 1
ATOM 3223 O O . LEU A 1 408 ? 27.25 -11.477 -22.375 1 97 408 LEU A O 1
ATOM 3227 N N . ALA A 1 409 ? 25.125 -11.547 -23.141 1 96.06 409 ALA A N 1
ATOM 3228 C CA . ALA A 1 409 ? 25.094 -13 -23.297 1 96.06 409 ALA A CA 1
ATOM 3229 C C . ALA A 1 409 ? 26.094 -13.461 -24.344 1 96.06 409 ALA A C 1
ATOM 3231 O O . ALA A 1 409 ? 26.734 -14.5 -24.188 1 96.06 409 ALA A O 1
ATOM 3232 N N . HIS A 1 410 ? 26.203 -12.695 -25.359 1 94.25 410 HIS A N 1
ATOM 3233 C CA . HIS A 1 410 ? 27.125 -13.031 -26.422 1 94.25 410 HIS A CA 1
ATOM 3234 C C . HIS A 1 410 ? 28.562 -13.047 -25.922 1 94.25 410 HIS A C 1
ATOM 3236 O O . HIS A 1 410 ? 29.312 -14 -26.172 1 94.25 410 HIS A O 1
ATOM 3242 N N . GLU A 1 411 ? 28.922 -12.031 -25.266 1 96.31 411 GLU A N 1
ATOM 3243 C CA . GLU A 1 411 ? 30.266 -11.945 -24.719 1 96.31 411 GLU A CA 1
ATOM 3244 C C . GLU A 1 411 ? 30.516 -13.031 -23.672 1 96.31 411 GLU A C 1
ATOM 3246 O O . GLU A 1 411 ? 31.594 -13.617 -23.625 1 96.31 411 GLU A O 1
ATOM 3251 N N . TRP A 1 412 ? 29.594 -13.281 -22.891 1 97.19 412 TRP A N 1
ATOM 3252 C CA . TRP A 1 412 ? 29.719 -14.289 -21.844 1 97.19 412 TRP A CA 1
ATOM 3253 C C . TRP A 1 412 ? 29.859 -15.68 -22.438 1 97.19 412 TRP A C 1
ATOM 3255 O O . TRP A 1 412 ? 30.625 -16.5 -21.938 1 97.19 412 TRP A O 1
ATOM 3265 N N . ASP A 1 413 ? 29.109 -15.922 -23.484 1 94.56 413 ASP A N 1
ATOM 3266 C CA . ASP A 1 413 ? 29.203 -17.203 -24.172 1 94.56 413 ASP A CA 1
ATOM 3267 C C . ASP A 1 413 ? 30.641 -17.453 -24.656 1 94.56 413 ASP A C 1
ATOM 3269 O O . ASP A 1 413 ? 31.141 -18.578 -24.547 1 94.56 413 ASP A O 1
ATOM 3273 N N . GLY A 1 414 ? 31.203 -16.422 -25.156 1 94.19 414 GLY A N 1
ATOM 3274 C CA . GLY A 1 414 ? 32.594 -16.531 -25.547 1 94.19 414 GLY A CA 1
ATOM 3275 C C . GLY A 1 414 ? 33.5 -16.875 -24.391 1 94.19 414 GLY A C 1
ATOM 3276 O O . GLY A 1 414 ? 34.406 -17.703 -24.531 1 94.19 414 GLY A O 1
ATOM 3277 N N . ALA A 1 415 ? 33.312 -16.344 -23.266 1 95.56 415 ALA A N 1
ATOM 3278 C CA . ALA A 1 415 ? 34.156 -16.562 -22.078 1 95.56 415 ALA A CA 1
ATOM 3279 C C . ALA A 1 415 ? 33.969 -17.984 -21.547 1 95.56 415 ALA A C 1
ATOM 3281 O O . ALA A 1 415 ? 34.969 -18.609 -21.141 1 95.56 415 ALA A O 1
ATOM 3282 N N . ILE A 1 416 ? 32.781 -18.531 -21.547 1 94.44 416 ILE A N 1
ATOM 3283 C CA . ILE A 1 416 ? 32.5 -19.844 -20.984 1 94.44 416 ILE A CA 1
ATOM 3284 C C . ILE A 1 416 ? 33.094 -20.922 -21.875 1 94.44 416 ILE A C 1
ATOM 3286 O O . ILE A 1 416 ? 33.531 -21.969 -21.391 1 94.44 416 ILE A O 1
ATOM 3290 N N . ARG A 1 417 ? 33.031 -20.672 -23.172 1 92.94 417 ARG A N 1
ATOM 3291 C CA . ARG A 1 417 ? 33.562 -21.641 -24.125 1 92.94 417 ARG A CA 1
ATOM 3292 C C . ARG A 1 417 ? 35.062 -21.797 -23.984 1 92.94 417 ARG A C 1
ATOM 3294 O O . ARG A 1 417 ? 35.625 -22.812 -24.406 1 92.94 417 ARG A O 1
ATOM 3301 N N . GLN A 1 418 ? 35.656 -20.875 -23.344 1 92.06 418 GLN A N 1
ATOM 3302 C CA . GLN A 1 418 ? 37.094 -20.906 -23.141 1 92.06 418 GLN A CA 1
ATOM 3303 C C . GLN A 1 418 ? 37.469 -21.609 -21.844 1 92.06 418 GLN A C 1
ATOM 3305 O O . GLN A 1 418 ? 38.625 -21.906 -21.578 1 92.06 418 GLN A O 1
ATOM 3310 N N . LEU A 1 419 ? 36.438 -21.969 -21.109 1 92.81 419 LEU A N 1
ATOM 3311 C CA . LEU A 1 419 ? 36.688 -22.625 -19.828 1 92.81 419 LEU A CA 1
ATOM 3312 C C . LEU A 1 419 ? 36.969 -24.109 -20.016 1 92.81 419 LEU A C 1
ATOM 3314 O O . LEU A 1 419 ? 36.312 -24.766 -20.812 1 92.81 419 LEU A O 1
ATOM 3318 N N . GLY A 1 420 ? 38 -24.625 -19.406 1 84.81 420 GLY A N 1
ATOM 3319 C CA . GLY A 1 420 ? 38.281 -26.047 -19.438 1 84.81 420 GLY A CA 1
ATOM 3320 C C . GLY A 1 420 ? 37.375 -26.844 -18.516 1 84.81 420 GLY A C 1
ATOM 3321 O O . GLY A 1 420 ? 37.281 -28.062 -18.625 1 84.81 420 GLY A O 1
ATOM 3322 N N . GLY A 1 421 ? 36.75 -26.297 -17.703 1 93.25 421 GLY A N 1
ATOM 3323 C CA . GLY A 1 421 ? 35.812 -26.812 -16.719 1 93.25 421 GLY A CA 1
ATOM 3324 C C . GLY A 1 421 ? 34.969 -25.734 -16.078 1 93.25 421 GLY A C 1
ATOM 3325 O O . GLY A 1 421 ? 35.219 -24.547 -16.234 1 93.25 421 GLY A O 1
ATOM 3326 N N . TRP A 1 422 ? 33.906 -26.219 -15.477 1 95.56 422 TRP A N 1
ATOM 3327 C CA . TRP A 1 422 ? 33 -25.25 -14.891 1 95.56 422 TRP A CA 1
ATOM 3328 C C . TRP A 1 422 ? 33.562 -24.734 -13.562 1 95.56 422 TRP A C 1
ATOM 3330 O O . TRP A 1 422 ? 33.062 -25.094 -12.492 1 95.56 422 TRP A O 1
ATOM 3340 N N . LYS A 1 423 ? 34.594 -24.016 -13.672 1 94.19 423 LYS A N 1
ATOM 3341 C CA . LYS A 1 423 ? 35.25 -23.312 -12.586 1 94.19 423 LYS A CA 1
ATOM 3342 C C . LYS A 1 423 ? 35.719 -21.922 -13.023 1 94.19 423 LYS A C 1
ATOM 3344 O O . LYS A 1 423 ? 36.594 -21.812 -13.891 1 94.19 423 LYS A O 1
ATOM 3349 N N . ILE A 1 424 ? 35.188 -20.969 -12.43 1 95.12 424 ILE A N 1
ATOM 3350 C CA . ILE A 1 424 ? 35.562 -19.609 -12.742 1 95.12 424 ILE A CA 1
ATOM 3351 C C . ILE A 1 424 ? 36.844 -19.25 -11.992 1 95.12 424 ILE A C 1
ATOM 3353 O O . ILE A 1 424 ? 36.906 -19.328 -10.766 1 95.12 424 ILE A O 1
ATOM 3357 N N . PRO A 1 425 ? 37.844 -18.812 -12.633 1 91.69 425 PRO A N 1
ATOM 3358 C CA . PRO A 1 425 ? 39.125 -18.547 -11.992 1 91.69 425 PRO A CA 1
ATOM 3359 C C . PRO A 1 425 ? 39.125 -17.234 -11.219 1 91.69 425 PRO A C 1
ATOM 3361 O O . PRO A 1 425 ? 38.156 -16.469 -11.273 1 91.69 425 PRO A O 1
ATOM 3364 N N . ALA A 1 426 ? 40.219 -17.062 -10.461 1 86.62 426 ALA A N 1
ATOM 3365 C CA . ALA A 1 426 ? 40.406 -15.805 -9.75 1 86.62 426 ALA A CA 1
ATOM 3366 C C . ALA A 1 426 ? 40.75 -14.672 -10.719 1 86.62 426 ALA A C 1
ATOM 3368 O O . ALA A 1 426 ? 41.344 -14.898 -11.781 1 86.62 426 ALA A O 1
ATOM 3369 N N . ARG A 1 427 ? 40.219 -13.602 -10.336 1 84.69 427 ARG A N 1
ATOM 3370 C CA . ARG A 1 427 ? 40.562 -12.406 -11.109 1 84.69 427 ARG A CA 1
ATOM 3371 C C . ARG A 1 427 ? 41.75 -11.695 -10.523 1 84.69 427 ARG A C 1
ATOM 3373 O O . ARG A 1 427 ? 41.656 -11.047 -9.484 1 84.69 427 ARG A O 1
ATOM 3380 N N . GLY A 1 428 ? 42.781 -11.781 -11.109 1 76.31 428 GLY A N 1
ATOM 3381 C CA . GLY A 1 428 ? 44 -11.195 -10.578 1 76.31 428 GLY A CA 1
ATOM 3382 C C . GLY A 1 428 ? 44.375 -11.727 -9.211 1 76.31 428 GLY A C 1
ATOM 3383 O O . GLY A 1 428 ? 44.469 -12.938 -9.008 1 76.31 428 GLY A O 1
ATOM 3384 N N . SER A 1 429 ? 44.531 -10.789 -8.289 1 72.19 429 SER A N 1
ATOM 3385 C CA . SER A 1 429 ? 44.938 -11.133 -6.934 1 72.19 429 SER A CA 1
ATOM 3386 C C . SER A 1 429 ? 43.719 -11.398 -6.043 1 72.19 429 SER A C 1
ATOM 3388 O O . SER A 1 429 ? 43.875 -11.766 -4.875 1 72.19 429 SER A O 1
ATOM 3390 N N . GLU A 1 430 ? 42.656 -11.312 -6.777 1 76.88 430 GLU A N 1
ATOM 3391 C CA . GLU A 1 430 ? 41.438 -11.555 -6.016 1 76.88 430 GLU A CA 1
ATOM 3392 C C . GLU A 1 430 ? 41.125 -13.047 -5.902 1 76.88 430 GLU A C 1
ATOM 3394 O O . GLU A 1 430 ? 41.625 -13.844 -6.699 1 76.88 430 GLU A O 1
ATOM 3399 N N . SER A 1 431 ? 40.562 -13.445 -4.879 1 80.06 431 SER A N 1
ATOM 3400 C CA . SER A 1 431 ? 40.156 -14.844 -4.734 1 80.06 431 SER A CA 1
ATOM 3401 C C . SER A 1 431 ? 39.125 -15.234 -5.793 1 80.06 431 SER A C 1
ATOM 3403 O O . SER A 1 431 ? 38.344 -14.391 -6.25 1 80.06 431 SER A O 1
ATOM 3405 N N . ALA A 1 432 ? 39.156 -16.453 -6.188 1 85.88 432 ALA A N 1
ATOM 3406 C CA . ALA A 1 432 ? 38.125 -16.969 -7.094 1 85.88 432 ALA A CA 1
ATOM 3407 C C . ALA A 1 432 ? 36.75 -16.906 -6.461 1 85.88 432 ALA A C 1
ATOM 3409 O O . ALA A 1 432 ? 36.594 -17.094 -5.246 1 85.88 432 ALA A O 1
ATOM 3410 N N . PRO A 1 433 ? 35.812 -16.562 -7.324 1 90 433 PRO A N 1
ATOM 3411 C CA . PRO A 1 433 ? 34.469 -16.609 -6.777 1 90 433 PRO A CA 1
ATOM 3412 C C . PRO A 1 433 ? 34.062 -18 -6.281 1 90 433 PRO A C 1
ATOM 3414 O O . PRO A 1 433 ? 34.469 -19 -6.875 1 90 433 PRO A O 1
ATOM 3417 N N . SER A 1 434 ? 33.344 -18.016 -5.234 1 91.19 434 SER A N 1
ATOM 3418 C CA . SER A 1 434 ? 32.938 -19.281 -4.645 1 91.19 434 SER A CA 1
ATOM 3419 C C . SER A 1 434 ? 31.797 -19.938 -5.449 1 91.19 434 SER A C 1
ATOM 3421 O O . SER A 1 434 ? 30.922 -19.25 -5.965 1 91.19 434 SER A O 1
ATOM 3423 N N . ARG A 1 435 ? 31.953 -21.203 -5.555 1 91.94 435 ARG A N 1
ATOM 3424 C CA . ARG A 1 435 ? 30.922 -22.016 -6.188 1 91.94 435 ARG A CA 1
ATOM 3425 C C . ARG A 1 435 ? 29.984 -22.609 -5.141 1 91.94 435 ARG A C 1
ATOM 3427 O O . ARG A 1 435 ? 30.375 -22.812 -3.99 1 91.94 435 ARG A O 1
ATOM 3434 N N . GLN A 1 436 ? 28.766 -22.875 -5.504 1 92.69 436 GLN A N 1
ATOM 3435 C CA . GLN A 1 436 ? 27.656 -23.172 -4.594 1 92.69 436 GLN A CA 1
ATOM 3436 C C . GLN A 1 436 ? 27.906 -24.469 -3.828 1 92.69 436 GLN A C 1
ATOM 3438 O O . GLN A 1 436 ? 27.453 -24.625 -2.693 1 92.69 436 GLN A O 1
ATOM 3443 N N . ASP A 1 437 ? 28.734 -25.422 -4.367 1 88.38 437 ASP A N 1
ATOM 3444 C CA . ASP A 1 437 ? 28.984 -26.688 -3.703 1 88.38 437 ASP A CA 1
ATOM 3445 C C . ASP A 1 437 ? 29.922 -26.516 -2.508 1 88.38 437 ASP A C 1
ATOM 3447 O O . ASP A 1 437 ? 30.078 -27.422 -1.699 1 88.38 437 ASP A O 1
ATOM 3451 N N . ARG A 1 438 ? 30.406 -25.312 -2.338 1 86.06 438 ARG A N 1
ATOM 3452 C CA . ARG A 1 438 ? 31.297 -25.016 -1.218 1 86.06 438 ARG A CA 1
ATOM 3453 C C . ARG A 1 438 ? 30.531 -24.344 -0.08 1 86.06 438 ARG A C 1
ATOM 3455 O O . ARG A 1 438 ? 31.141 -23.922 0.909 1 86.06 438 ARG A O 1
ATOM 3462 N N . PHE A 1 439 ? 29.297 -24.25 -0.163 1 88.94 439 PHE A N 1
ATOM 3463 C CA . PHE A 1 439 ? 28.469 -23.453 0.729 1 88.94 439 PHE A CA 1
ATOM 3464 C C . PHE A 1 439 ? 28.547 -23.984 2.158 1 88.94 439 PHE A C 1
ATOM 3466 O O . PHE A 1 439 ? 28.609 -23.188 3.107 1 88.94 439 PHE A O 1
ATOM 3473 N N . VAL A 1 440 ? 28.578 -25.25 2.369 1 81 440 VAL A N 1
ATOM 3474 C CA . VAL A 1 440 ? 28.516 -25.828 3.701 1 81 440 VAL A CA 1
ATOM 3475 C C . VAL A 1 440 ? 29.766 -25.469 4.492 1 81 440 VAL A C 1
ATOM 3477 O O . VAL A 1 440 ? 29.719 -25.312 5.719 1 81 440 VAL A O 1
ATOM 3480 N N . ALA A 1 441 ? 30.781 -25.281 3.797 1 71.81 441 ALA A N 1
ATOM 3481 C CA . ALA A 1 441 ? 32.031 -24.891 4.457 1 71.81 441 ALA A CA 1
ATOM 3482 C C . ALA A 1 441 ? 31.875 -23.547 5.152 1 71.81 441 ALA A C 1
ATOM 3484 O O . ALA A 1 441 ? 32.562 -23.281 6.148 1 71.81 441 ALA A O 1
ATOM 3485 N N . LEU A 1 442 ? 31.016 -22.719 4.703 1 66.31 442 LEU A N 1
ATOM 3486 C CA . LEU A 1 442 ? 30.734 -21.422 5.289 1 66.31 442 LEU A CA 1
ATOM 3487 C C . LEU A 1 442 ? 30.047 -21.562 6.645 1 66.31 442 LEU A C 1
ATOM 3489 O O . LEU A 1 442 ? 30.359 -20.828 7.582 1 66.31 442 LEU A O 1
ATOM 3493 N N . ASN A 1 443 ? 29.078 -22.438 6.84 1 62.53 443 ASN A N 1
ATOM 3494 C CA . ASN A 1 443 ? 28.25 -22.609 8.016 1 62.53 443 ASN A CA 1
ATOM 3495 C C . ASN A 1 443 ? 28.984 -23.344 9.133 1 62.53 443 ASN A C 1
ATOM 3497 O O . ASN A 1 443 ? 28.766 -23.078 10.312 1 62.53 443 ASN A O 1
ATOM 3501 N N . ALA A 1 444 ? 29.844 -24.234 8.766 1 58.5 444 ALA A N 1
ATOM 3502 C CA . ALA A 1 444 ? 30.531 -25.094 9.719 1 58.5 444 ALA A CA 1
ATOM 3503 C C . ALA A 1 444 ? 31.531 -24.281 10.555 1 58.5 444 ALA A C 1
ATOM 3505 O O . ALA A 1 444 ? 31.891 -24.703 11.656 1 58.5 444 ALA A O 1
ATOM 3506 N N . ARG A 1 445 ? 31.703 -23.031 10.125 1 55.22 445 ARG A N 1
ATOM 3507 C CA . ARG A 1 445 ? 32.812 -22.297 10.727 1 55.22 445 ARG A CA 1
ATOM 3508 C C . ARG A 1 445 ? 32.344 -21.5 11.945 1 55.22 445 ARG A C 1
ATOM 3510 O O . ARG A 1 445 ? 33.156 -21.016 12.719 1 55.22 445 ARG A O 1
ATOM 3517 N N . SER A 1 446 ? 31.125 -21.297 12.18 1 58.94 446 SER A N 1
ATOM 3518 C CA . SER A 1 446 ? 30.859 -20.156 13.07 1 58.94 446 SER A CA 1
ATOM 3519 C C . SER A 1 446 ? 30.516 -20.641 14.477 1 58.94 446 SER A C 1
ATOM 3521 O O . SER A 1 446 ? 30.672 -19.891 15.445 1 58.94 446 SER A O 1
ATOM 3523 N N . GLY A 1 447 ? 30.5 -21.953 14.82 1 64.75 447 GLY A N 1
ATOM 3524 C CA . GLY A 1 447 ? 30.094 -22.391 16.141 1 64.75 447 GLY A CA 1
ATOM 3525 C C . GLY A 1 447 ? 28.844 -21.672 16.641 1 64.75 447 GLY A C 1
ATOM 3526 O O . GLY A 1 447 ? 28.359 -21.953 17.734 1 64.75 447 GLY A O 1
ATOM 3527 N N . ARG A 1 448 ? 28.344 -20.688 16.031 1 77.12 448 ARG A N 1
ATOM 3528 C CA . ARG A 1 448 ? 27.141 -19.938 16.422 1 77.12 448 ARG A CA 1
ATOM 3529 C C . ARG A 1 448 ? 25.922 -20.453 15.672 1 77.12 448 ARG A C 1
ATOM 3531 O O . ARG A 1 448 ? 26.031 -20.969 14.547 1 77.12 448 ARG A O 1
ATOM 3538 N N . ARG A 1 449 ? 24.812 -20.375 16.344 1 86.94 449 ARG A N 1
ATOM 3539 C CA . ARG A 1 449 ? 23.578 -20.781 15.688 1 86.94 449 ARG A CA 1
ATOM 3540 C C . ARG A 1 449 ? 23.375 -20.016 14.383 1 86.94 449 ARG A C 1
ATOM 3542 O O . ARG A 1 449 ? 23.531 -18.797 14.344 1 86.94 449 ARG A O 1
ATOM 3549 N N . THR A 1 450 ? 23.109 -20.781 13.398 1 90.62 450 THR A N 1
ATOM 3550 C CA . THR A 1 450 ? 22.969 -20.188 12.07 1 90.62 450 THR A CA 1
ATOM 3551 C C . THR A 1 450 ? 21.656 -20.625 11.422 1 90.62 450 THR A C 1
ATOM 3553 O O . THR A 1 450 ? 21.344 -21.812 11.367 1 90.62 450 THR A O 1
ATOM 3556 N N . ILE A 1 451 ? 20.906 -19.625 11.039 1 94.56 451 ILE A N 1
ATOM 3557 C CA . ILE A 1 451 ? 19.719 -19.875 10.227 1 94.56 451 ILE A CA 1
ATOM 3558 C C . ILE A 1 451 ? 20.062 -19.688 8.75 1 94.56 451 ILE A C 1
ATOM 3560 O O . ILE A 1 451 ? 20.625 -18.656 8.359 1 94.56 451 ILE A O 1
ATOM 3564 N N . VAL A 1 452 ? 19.812 -20.703 7.953 1 95.69 452 VAL A N 1
ATOM 3565 C CA . VAL A 1 452 ? 20.062 -20.641 6.52 1 95.69 452 VAL A CA 1
ATOM 3566 C C . VAL A 1 452 ? 18.734 -20.578 5.758 1 95.69 452 VAL A C 1
ATOM 3568 O O . VAL A 1 452 ? 17.891 -21.469 5.891 1 95.69 452 VAL A O 1
ATOM 3571 N N . ILE A 1 453 ? 18.547 -19.562 5.004 1 97.44 453 ILE A N 1
ATOM 3572 C CA . ILE A 1 453 ? 17.359 -19.438 4.164 1 97.44 453 ILE A CA 1
ATOM 3573 C C . ILE A 1 453 ? 17.734 -19.672 2.703 1 97.44 453 ILE A C 1
ATOM 3575 O O . ILE A 1 453 ? 18.578 -18.953 2.152 1 97.44 453 ILE A O 1
ATOM 3579 N N . ILE A 1 454 ? 17.188 -20.672 2.115 1 98.12 454 ILE A N 1
ATOM 3580 C CA . ILE A 1 454 ? 17.375 -20.922 0.688 1 98.12 454 ILE A CA 1
ATOM 3581 C C . ILE A 1 454 ? 16.109 -20.516 -0.067 1 98.12 454 ILE A C 1
ATOM 3583 O O . ILE A 1 454 ? 15.062 -21.156 0.052 1 98.12 454 ILE A O 1
ATOM 3587 N N . SER A 1 455 ? 16.172 -19.453 -0.774 1 98.31 455 SER A N 1
ATOM 3588 C CA . SER A 1 455 ? 15.047 -18.969 -1.572 1 98.31 455 SER A CA 1
ATOM 3589 C C . SER A 1 455 ? 15.211 -19.344 -3.041 1 98.31 455 SER A C 1
ATOM 3591 O O . SER A 1 455 ? 16.141 -18.875 -3.709 1 98.31 455 SER A O 1
ATOM 3593 N N . ASP A 1 456 ? 14.312 -20.219 -3.455 1 97.88 456 ASP A N 1
ATOM 3594 C CA . ASP A 1 456 ? 14.359 -20.75 -4.812 1 97.88 456 ASP A CA 1
ATOM 3595 C C . ASP A 1 456 ? 14.312 -19.641 -5.848 1 97.88 456 ASP A C 1
ATOM 3597 O O . ASP A 1 456 ? 13.375 -18.828 -5.863 1 97.88 456 ASP A O 1
ATOM 3601 N N . ALA A 1 457 ? 15.352 -19.5 -6.664 1 98.44 457 ALA A N 1
ATOM 3602 C CA . ALA A 1 457 ? 15.469 -18.594 -7.801 1 98.44 457 ALA A CA 1
ATOM 3603 C C . ALA A 1 457 ? 15.656 -17.156 -7.332 1 98.44 457 ALA A C 1
ATOM 3605 O O . ALA A 1 457 ? 15.227 -16.203 -8.008 1 98.44 457 ALA A O 1
ATOM 3606 N N . LEU A 1 458 ? 16.219 -16.984 -6.176 1 98.69 458 LEU A N 1
ATOM 3607 C CA . LEU A 1 458 ? 16.562 -15.633 -5.746 1 98.69 458 LEU A CA 1
ATOM 3608 C C . LEU A 1 458 ? 17.734 -15.086 -6.559 1 98.69 458 LEU A C 1
ATOM 3610 O O . LEU A 1 458 ? 18.891 -15.25 -6.176 1 98.69 458 LEU A O 1
ATOM 3614 N N . ARG A 1 459 ? 17.359 -14.438 -7.609 1 98.56 459 ARG A N 1
ATOM 3615 C CA . ARG A 1 459 ? 18.375 -13.883 -8.492 1 98.56 459 ARG A CA 1
ATOM 3616 C C . ARG A 1 459 ? 19.266 -12.883 -7.75 1 98.56 459 ARG A C 1
ATOM 3618 O O . ARG A 1 459 ? 18.812 -12.25 -6.789 1 98.56 459 ARG A O 1
ATOM 3625 N N . PHE A 1 460 ? 20.5 -12.711 -8.18 1 98.69 460 PHE A N 1
ATOM 3626 C CA . PHE A 1 460 ? 21.516 -11.93 -7.492 1 98.69 460 PHE A CA 1
ATOM 3627 C C . PHE A 1 460 ? 21.031 -10.516 -7.219 1 98.69 460 PHE A C 1
ATOM 3629 O O . PHE A 1 460 ? 21.172 -10.008 -6.105 1 98.69 460 PHE A O 1
ATOM 3636 N N . GLU A 1 461 ? 20.438 -9.859 -8.227 1 98.69 461 GLU A N 1
ATOM 3637 C CA . GLU A 1 461 ? 20.016 -8.477 -8.07 1 98.69 461 GLU A CA 1
ATOM 3638 C C . GLU A 1 461 ? 18.859 -8.367 -7.066 1 98.69 461 GLU A C 1
ATOM 3640 O O . GLU A 1 461 ? 18.734 -7.348 -6.383 1 98.69 461 GLU A O 1
ATOM 3645 N N . VAL A 1 462 ? 17.984 -9.383 -6.91 1 98.69 462 VAL A N 1
ATOM 3646 C CA . VAL A 1 462 ? 16.953 -9.398 -5.887 1 98.69 462 VAL A CA 1
ATOM 3647 C C . VAL A 1 462 ? 17.594 -9.5 -4.504 1 98.69 462 VAL A C 1
ATOM 3649 O O . VAL A 1 462 ? 17.141 -8.844 -3.559 1 98.69 462 VAL A O 1
ATOM 3652 N N . GLY A 1 463 ? 18.625 -10.328 -4.445 1 98.75 463 GLY A N 1
ATOM 3653 C CA . GLY A 1 463 ? 19.375 -10.43 -3.205 1 98.75 463 GLY A CA 1
ATOM 3654 C C . GLY A 1 463 ? 20.016 -9.117 -2.787 1 98.75 463 GLY A C 1
ATOM 3655 O O . GLY A 1 463 ? 20.016 -8.766 -1.604 1 98.75 463 GLY A O 1
ATOM 3656 N N . LYS A 1 464 ? 20.531 -8.43 -3.754 1 98.12 464 LYS A N 1
ATOM 3657 C CA . LYS A 1 464 ? 21.125 -7.121 -3.469 1 98.12 464 LYS A CA 1
ATOM 3658 C C . LYS A 1 464 ? 20.078 -6.152 -2.924 1 98.12 464 LYS A C 1
ATOM 3660 O O . LYS A 1 464 ? 20.375 -5.359 -2.025 1 98.12 464 LYS A O 1
ATOM 3665 N N . GLU A 1 465 ? 18.953 -6.215 -3.469 1 98 465 GLU A N 1
ATOM 3666 C CA . GLU A 1 465 ? 17.859 -5.387 -2.963 1 98 465 GLU A CA 1
ATOM 3667 C C . GLU A 1 465 ? 17.469 -5.797 -1.549 1 98 465 GLU A C 1
ATOM 3669 O O . GLU A 1 465 ? 17.156 -4.945 -0.713 1 98 465 GLU A O 1
ATOM 3674 N N . LEU A 1 466 ? 17.422 -7.066 -1.295 1 98.06 466 LEU A N 1
ATOM 3675 C CA . LEU A 1 466 ? 17.141 -7.57 0.044 1 98.06 466 LEU A CA 1
ATOM 3676 C C . LEU A 1 466 ? 18.172 -7.059 1.048 1 98.06 466 LEU A C 1
ATOM 3678 O O . LEU A 1 466 ? 17.812 -6.656 2.156 1 98.06 466 LEU A O 1
ATOM 3682 N N . GLU A 1 467 ? 19.422 -7.102 0.63 1 97.19 467 GLU A N 1
ATOM 3683 C CA . GLU A 1 467 ? 20.484 -6.551 1.452 1 97.19 467 GLU A CA 1
ATOM 3684 C C . GLU A 1 467 ? 20.188 -5.113 1.862 1 97.19 467 GLU A C 1
ATOM 3686 O O . GLU A 1 467 ? 20.297 -4.758 3.037 1 97.19 467 GLU A O 1
ATOM 3691 N N . GLU A 1 468 ? 19.781 -4.359 0.888 1 94.69 468 GLU A N 1
ATOM 3692 C CA . GLU A 1 468 ? 19.469 -2.953 1.138 1 94.69 468 GLU A CA 1
ATOM 3693 C C . GLU A 1 468 ? 18.312 -2.809 2.109 1 94.69 468 GLU A C 1
ATOM 3695 O O . GLU A 1 468 ? 18.359 -1.988 3.027 1 94.69 468 GLU A O 1
ATOM 3700 N N . LYS A 1 469 ? 17.297 -3.58 1.918 1 93.5 469 LYS A N 1
ATOM 3701 C CA . LYS A 1 469 ? 16.109 -3.52 2.766 1 93.5 469 LYS A CA 1
ATOM 3702 C C . LYS A 1 469 ? 16.438 -3.918 4.199 1 93.5 469 LYS A C 1
ATOM 3704 O O . LYS A 1 469 ? 15.969 -3.289 5.148 1 93.5 469 LYS A O 1
ATOM 3709 N N . LEU A 1 470 ? 17.219 -4.898 4.371 1 93.19 470 LEU A N 1
ATOM 3710 C CA . LEU A 1 470 ? 17.594 -5.367 5.699 1 93.19 470 LEU A CA 1
ATOM 3711 C C . LEU A 1 470 ? 18.453 -4.324 6.418 1 93.19 470 LEU A C 1
ATOM 3713 O O . LEU A 1 470 ? 18.234 -4.051 7.598 1 93.19 470 LEU A O 1
ATOM 3717 N N . ASN A 1 471 ? 19.359 -3.721 5.691 1 87.88 471 ASN A N 1
ATOM 3718 C CA . ASN A 1 471 ? 20.234 -2.715 6.277 1 87.88 471 ASN A CA 1
ATOM 3719 C C . ASN A 1 471 ? 19.453 -1.474 6.703 1 87.88 471 ASN A C 1
ATOM 3721 O O . ASN A 1 471 ? 19.844 -0.8 7.664 1 87.88 471 ASN A O 1
ATOM 3725 N N . ARG A 1 472 ? 18.391 -1.22 6.07 1 80.69 472 ARG A N 1
ATOM 3726 C CA . ARG A 1 472 ? 17.578 -0.053 6.379 1 80.69 472 ARG A CA 1
ATOM 3727 C C . ARG A 1 472 ? 16.812 -0.25 7.688 1 80.69 472 ARG A C 1
ATOM 3729 O O . ARG A 1 472 ? 16.359 0.718 8.289 1 80.69 472 ARG A O 1
ATOM 3736 N N . GLN A 1 473 ? 16.688 -1.46 8.102 1 76.31 473 GLN A N 1
ATOM 3737 C CA . GLN A 1 473 ? 15.961 -1.745 9.328 1 76.31 473 GLN A CA 1
ATOM 3738 C C . GLN A 1 473 ? 16.781 -1.393 10.562 1 76.31 473 GLN A C 1
ATOM 3740 O O . GLN A 1 473 ? 16.25 -1.277 11.664 1 76.31 473 GLN A O 1
ATOM 3745 N N . GLY A 1 474 ? 18.078 -1.113 10.477 1 68.88 474 GLY A N 1
ATOM 3746 C CA . GLY A 1 474 ? 18.922 -0.629 11.547 1 68.88 474 GLY A CA 1
ATOM 3747 C C . GLY A 1 474 ? 19.469 -1.74 12.422 1 68.88 474 GLY A C 1
ATOM 3748 O O . GLY A 1 474 ? 20.609 -1.657 12.906 1 68.88 474 GLY A O 1
ATOM 3749 N N . ARG A 1 475 ? 18.719 -2.732 12.594 1 74.75 475 ARG A N 1
ATOM 3750 C CA . ARG A 1 475 ? 19.125 -3.775 13.523 1 74.75 475 ARG A CA 1
ATOM 3751 C C . ARG A 1 475 ? 19.969 -4.832 12.82 1 74.75 475 ARG A C 1
ATOM 3753 O O . ARG A 1 475 ? 20.578 -5.684 13.469 1 74.75 475 ARG A O 1
ATOM 3760 N N . PHE A 1 476 ? 19.969 -4.797 11.547 1 87.06 476 PHE A N 1
ATOM 3761 C CA . PHE A 1 476 ? 20.688 -5.797 10.758 1 87.06 476 PHE A CA 1
ATOM 3762 C C . PHE A 1 476 ? 21.875 -5.176 10.039 1 87.06 476 PHE A C 1
ATOM 3764 O O . PHE A 1 476 ? 21.828 -4.008 9.641 1 87.06 476 PHE A O 1
ATOM 3771 N N . THR A 1 477 ? 22.953 -5.906 10 1 88.94 477 THR A N 1
ATOM 3772 C CA . THR A 1 477 ? 24.031 -5.668 9.047 1 88.94 477 THR A CA 1
ATOM 3773 C C . THR A 1 477 ? 24.109 -6.797 8.023 1 88.94 477 THR A C 1
ATOM 3775 O O . THR A 1 477 ? 24.438 -7.934 8.367 1 88.94 477 THR A O 1
ATOM 3778 N N . ALA A 1 478 ? 23.719 -6.48 6.844 1 94.81 478 ALA A N 1
ATOM 3779 C CA . ALA A 1 478 ? 23.688 -7.488 5.789 1 94.81 478 ALA A CA 1
ATOM 3780 C C . ALA A 1 478 ? 24.734 -7.211 4.723 1 94.81 478 ALA A C 1
ATOM 3782 O O . ALA A 1 478 ? 24.969 -6.059 4.348 1 94.81 478 ALA A O 1
ATOM 3783 N N . GLN A 1 479 ? 25.484 -8.242 4.371 1 94.62 479 GLN A N 1
ATOM 3784 C CA . GLN A 1 479 ? 26.484 -8.164 3.303 1 94.62 479 GLN A CA 1
ATOM 3785 C C . GLN A 1 479 ? 26.281 -9.289 2.291 1 94.62 479 GLN A C 1
ATOM 3787 O O . GLN A 1 479 ? 26.078 -10.445 2.672 1 94.62 479 GLN A O 1
ATOM 3792 N N . THR A 1 480 ? 26.359 -8.945 0.982 1 96.62 480 THR A N 1
ATOM 3793 C CA . THR A 1 480 ? 26.125 -9.93 -0.071 1 96.62 480 THR A CA 1
ATOM 3794 C C . THR A 1 480 ? 27.422 -10.266 -0.798 1 96.62 480 THR A C 1
ATOM 3796 O O . THR A 1 480 ? 28.156 -9.367 -1.223 1 96.62 480 THR A O 1
ATOM 3799 N N . GLU A 1 481 ? 27.766 -11.508 -0.89 1 95.12 481 GLU A N 1
ATOM 3800 C CA . GLU A 1 481 ? 28.828 -12.016 -1.755 1 95.12 481 GLU A CA 1
ATOM 3801 C C . GLU A 1 481 ? 28.25 -12.758 -2.959 1 95.12 481 GLU A C 1
ATOM 3803 O O . GLU A 1 481 ? 27.281 -13.508 -2.828 1 95.12 481 GLU A O 1
ATOM 3808 N N . PRO A 1 482 ? 28.797 -12.484 -4.141 1 97.12 482 PRO A N 1
ATOM 3809 C CA . PRO A 1 482 ? 28.344 -13.227 -5.316 1 97.12 482 PRO A CA 1
ATOM 3810 C C . PRO A 1 482 ? 28.938 -14.625 -5.406 1 97.12 482 PRO A C 1
ATOM 3812 O O . PRO A 1 482 ? 30.156 -14.789 -5.273 1 97.12 482 PRO A O 1
ATOM 3815 N N . TRP A 1 483 ? 28.172 -15.594 -5.531 1 97.25 483 TRP A N 1
ATOM 3816 C CA . TRP A 1 483 ? 28.547 -16.969 -5.824 1 97.25 483 TRP A CA 1
ATOM 3817 C C . TRP A 1 483 ? 27.969 -17.438 -7.156 1 97.25 483 TRP A C 1
ATOM 3819 O O . TRP A 1 483 ? 27.203 -16.703 -7.785 1 97.25 483 TRP A O 1
ATOM 3829 N N . TYR A 1 484 ? 28.453 -18.531 -7.699 1 97.81 484 TYR A N 1
ATOM 3830 C CA . TYR A 1 484 ? 27.844 -19.062 -8.914 1 97.81 484 TYR A CA 1
ATOM 3831 C C . TYR A 1 484 ? 27.453 -20.516 -8.734 1 97.81 484 TYR A C 1
ATOM 3833 O O . TYR A 1 484 ? 28 -21.219 -7.895 1 97.81 484 TYR A O 1
ATOM 3841 N N . THR A 1 485 ? 26.469 -20.969 -9.461 1 97.81 485 THR A N 1
ATOM 3842 C CA . THR A 1 485 ? 25.844 -22.281 -9.312 1 97.81 485 THR A CA 1
ATOM 3843 C C . THR A 1 485 ? 26.641 -23.359 -10.062 1 97.81 485 THR A C 1
ATOM 3845 O O . THR A 1 485 ? 27.562 -23.031 -10.812 1 97.81 485 THR A O 1
ATOM 3848 N N . LEU A 1 486 ? 26.266 -24.594 -9.844 1 95.81 486 LEU A N 1
ATOM 3849 C CA . LEU A 1 486 ? 26.641 -25.688 -10.734 1 95.81 486 LEU A CA 1
ATOM 3850 C C . LEU A 1 486 ? 25.812 -25.641 -12.016 1 95.81 486 LEU A C 1
ATOM 3852 O O . LEU A 1 486 ? 24.891 -24.828 -12.141 1 95.81 486 LEU A O 1
ATOM 3856 N N . LEU A 1 487 ? 26.219 -26.484 -12.977 1 95.69 487 LEU A N 1
ATOM 3857 C CA . LEU A 1 487 ? 25.469 -26.625 -14.219 1 95.69 487 LEU A CA 1
ATOM 3858 C C . LEU A 1 487 ? 24.891 -28.031 -14.344 1 95.69 487 LEU A C 1
ATOM 3860 O O . LEU A 1 487 ? 25.562 -29.016 -14.016 1 95.69 487 LEU A O 1
ATOM 3864 N N . PRO A 1 488 ? 23.688 -28.188 -14.836 1 96.25 488 PRO A N 1
ATOM 3865 C CA . PRO A 1 488 ? 22.766 -27.094 -15.156 1 96.25 488 PRO A CA 1
ATOM 3866 C C . PRO A 1 488 ? 22.281 -26.359 -13.906 1 96.25 488 PRO A C 1
ATOM 3868 O O . PRO A 1 488 ? 22.234 -26.938 -12.82 1 96.25 488 PRO A O 1
ATOM 3871 N N . SER A 1 489 ? 22 -25.078 -14.031 1 97.75 489 SER A N 1
ATOM 3872 C CA . SER A 1 489 ? 21.516 -24.234 -12.93 1 97.75 489 SER A CA 1
ATOM 3873 C C . SER A 1 489 ? 20.047 -24.5 -12.625 1 97.75 489 SER A C 1
ATOM 3875 O O . SER A 1 489 ? 19.203 -23.656 -12.898 1 97.75 489 SER A O 1
ATOM 3877 N N . VAL A 1 490 ? 19.75 -25.672 -12.008 1 96.38 490 VAL A N 1
ATOM 3878 C CA . VAL A 1 490 ? 18.375 -26.109 -11.805 1 96.38 490 VAL A CA 1
ATOM 3879 C C . VAL A 1 490 ? 18.141 -26.422 -10.328 1 96.38 490 VAL A C 1
ATOM 3881 O O . VAL A 1 490 ? 19.094 -26.656 -9.586 1 96.38 490 VAL A O 1
ATOM 3884 N N . THR A 1 491 ? 16.859 -26.453 -9.961 1 95.62 491 THR A N 1
ATOM 3885 C CA . THR A 1 491 ? 16.422 -26.578 -8.578 1 95.62 491 THR A CA 1
ATOM 3886 C C . THR A 1 491 ? 16.969 -27.859 -7.957 1 95.62 491 THR A C 1
ATOM 3888 O O . THR A 1 491 ? 17.594 -27.828 -6.891 1 95.62 491 THR A O 1
ATOM 3891 N N . LYS A 1 492 ? 16.844 -29.047 -8.602 1 94.06 492 LYS A N 1
ATOM 3892 C CA . LYS A 1 492 ? 17.219 -30.328 -8.008 1 94.06 492 LYS A CA 1
ATOM 3893 C C . LYS A 1 492 ? 18.703 -30.391 -7.711 1 94.06 492 LYS A C 1
ATOM 3895 O O . LYS A 1 492 ? 19.125 -30.875 -6.656 1 94.06 492 LYS A O 1
ATOM 3900 N N . LEU A 1 493 ? 19.547 -29.891 -8.602 1 95 493 LEU A N 1
ATOM 3901 C CA . LEU A 1 493 ? 20.984 -29.922 -8.414 1 95 493 LEU A CA 1
ATOM 3902 C C . LEU A 1 493 ? 21.422 -28.859 -7.41 1 95 493 LEU A C 1
ATOM 3904 O O . LEU A 1 493 ? 22.219 -29.141 -6.512 1 95 493 LEU A O 1
ATOM 3908 N N . GLY A 1 494 ? 20.891 -27.609 -7.582 1 96.5 494 GLY A N 1
ATOM 3909 C CA . GLY A 1 494 ? 21.266 -26.516 -6.699 1 96.5 494 GLY A CA 1
ATOM 3910 C C . GLY A 1 494 ? 20.906 -26.766 -5.25 1 96.5 494 GLY A C 1
ATOM 3911 O O . GLY A 1 494 ? 21.703 -26.516 -4.348 1 96.5 494 GLY A O 1
ATOM 3912 N N . MET A 1 495 ? 19.719 -27.281 -5.02 1 96.19 495 MET A N 1
ATOM 3913 C CA . MET A 1 495 ? 19.266 -27.562 -3.66 1 96.19 495 MET A CA 1
ATOM 3914 C C . MET A 1 495 ? 20.125 -28.641 -3.014 1 96.19 495 MET A C 1
ATOM 3916 O O . MET A 1 495 ? 20.438 -28.562 -1.823 1 96.19 495 MET A O 1
ATOM 3920 N N . ALA A 1 496 ? 20.547 -29.609 -3.807 1 95.38 496 ALA A N 1
ATOM 3921 C CA . ALA A 1 496 ? 21.406 -30.672 -3.309 1 95.38 496 ALA A CA 1
ATOM 3922 C C . ALA A 1 496 ? 22.812 -30.156 -3.018 1 95.38 496 ALA A C 1
ATOM 3924 O O . ALA A 1 496 ? 23.406 -30.5 -1.998 1 95.38 496 ALA A O 1
ATOM 3925 N N . ALA A 1 497 ? 23.281 -29.312 -3.854 1 95.12 497 ALA A N 1
ATOM 3926 C CA . ALA A 1 497 ? 24.641 -28.797 -3.752 1 95.12 497 ALA A CA 1
ATOM 3927 C C . ALA A 1 497 ? 24.812 -27.969 -2.477 1 95.12 497 ALA A C 1
ATOM 3929 O O . ALA A 1 497 ? 25.922 -27.859 -1.946 1 95.12 497 ALA A O 1
ATOM 3930 N N . LEU A 1 498 ? 23.75 -27.391 -1.978 1 95.69 498 LEU A N 1
ATOM 3931 C CA . LEU A 1 498 ? 23.812 -26.5 -0.822 1 95.69 498 LEU A CA 1
ATOM 3932 C C . LEU A 1 498 ? 23.75 -27.297 0.478 1 95.69 498 LEU A C 1
ATOM 3934 O O . LEU A 1 498 ? 23.844 -26.719 1.565 1 95.69 498 LEU A O 1
ATOM 3938 N N . LEU A 1 499 ? 23.672 -28.625 0.385 1 95.12 499 LEU A N 1
ATOM 3939 C CA . LEU A 1 499 ? 23.641 -29.516 1.547 1 95.12 499 LEU A CA 1
ATOM 3940 C C . LEU A 1 499 ? 25.016 -30.109 1.802 1 95.12 499 LEU A C 1
ATOM 3942 O O . LEU A 1 499 ? 25.844 -30.188 0.891 1 95.12 499 LEU A O 1
ATOM 3946 N N . PRO A 1 500 ? 25.281 -30.484 3.086 1 92.19 500 PRO A N 1
ATOM 3947 C CA . PRO A 1 500 ? 26.531 -31.219 3.344 1 92.19 500 PRO A CA 1
ATOM 3948 C C . PRO A 1 500 ? 26.625 -32.531 2.547 1 92.19 500 PRO A C 1
ATOM 3950 O O . PRO A 1 500 ? 25.688 -33.312 2.549 1 92.19 500 PRO A O 1
ATOM 3953 N N . HIS A 1 501 ? 27.719 -32.656 1.803 1 91.31 501 HIS A N 1
ATOM 3954 C CA . HIS A 1 501 ? 27.906 -33.875 1.007 1 91.31 501 HIS A CA 1
ATOM 3955 C C . HIS A 1 501 ? 29.375 -34.094 0.697 1 91.31 501 HIS A C 1
ATOM 3957 O O . HIS A 1 501 ? 30.188 -33.188 0.778 1 91.31 501 HIS A O 1
ATOM 3963 N N . GLY A 1 502 ? 29.688 -35.312 0.417 1 88.25 502 GLY A N 1
ATOM 3964 C CA . GLY A 1 502 ? 30.984 -35.656 -0.136 1 88.25 502 GLY A CA 1
ATOM 3965 C C . GLY A 1 502 ? 30.984 -35.719 -1.651 1 88.25 502 GLY A C 1
ATOM 3966 O O . GLY A 1 502 ? 31.875 -35.156 -2.301 1 88.25 502 GLY A O 1
ATOM 3967 N N . GLN A 1 503 ? 29.953 -36.438 -2.174 1 90.31 503 GLN A N 1
ATOM 3968 C CA . GLN A 1 503 ? 29.828 -36.625 -3.619 1 90.31 503 GLN A CA 1
ATOM 3969 C C . GLN A 1 503 ? 28.422 -36.25 -4.102 1 90.31 503 GLN A C 1
ATOM 3971 O O . GLN A 1 503 ? 27.438 -36.531 -3.414 1 90.31 503 GLN A O 1
ATOM 3976 N N . LEU A 1 504 ? 28.359 -35.562 -5.25 1 92.44 504 LEU A N 1
ATOM 3977 C CA . LEU A 1 504 ? 27.125 -35.281 -5.969 1 92.44 504 LEU A CA 1
ATOM 3978 C C . LEU A 1 504 ? 27.125 -35.938 -7.344 1 92.44 504 LEU A C 1
ATOM 3980 O O . LEU A 1 504 ? 28.156 -35.969 -8.023 1 92.44 504 LEU A O 1
ATOM 3984 N N . GLU A 1 505 ? 26.031 -36.5 -7.75 1 90.44 505 GLU A N 1
ATOM 3985 C CA . GLU A 1 505 ? 26 -37.125 -9.062 1 90.44 505 GLU A CA 1
ATOM 3986 C C . GLU A 1 505 ? 24.625 -36.969 -9.719 1 90.44 505 GLU A C 1
ATOM 3988 O O . GLU A 1 505 ? 23.609 -36.875 -9.023 1 90.44 505 GLU A O 1
ATOM 3993 N N . PHE A 1 506 ? 24.578 -36.812 -11.055 1 87.62 506 PHE A N 1
ATOM 3994 C CA . PHE A 1 506 ? 23.375 -37.031 -11.867 1 87.62 506 PHE A CA 1
ATOM 3995 C C . PHE A 1 506 ? 23.281 -38.469 -12.336 1 87.62 506 PHE A C 1
ATOM 3997 O O . PHE A 1 506 ? 24.109 -38.938 -13.125 1 87.62 506 PHE A O 1
ATOM 4004 N N . THR A 1 507 ? 22.25 -39.094 -11.945 1 87.56 507 THR A N 1
ATOM 4005 C CA . THR A 1 507 ? 22.094 -40.5 -12.336 1 87.56 507 THR A CA 1
ATOM 4006 C C . THR A 1 507 ? 21.578 -40.625 -13.766 1 87.56 507 THR A C 1
ATOM 4008 O O . THR A 1 507 ? 21.156 -39.625 -14.359 1 87.56 507 THR A O 1
ATOM 4011 N N . GLU A 1 508 ? 21.562 -41.781 -14.289 1 84.81 508 GLU A N 1
ATOM 4012 C CA . GLU A 1 508 ? 21.109 -42.031 -15.656 1 84.81 508 GLU A CA 1
ATOM 4013 C C . GLU A 1 508 ? 19.609 -41.75 -15.805 1 84.81 508 GLU A C 1
ATOM 4015 O O . GLU A 1 508 ? 19.125 -41.562 -16.922 1 84.81 508 GLU A O 1
ATOM 4020 N N . LYS A 1 509 ? 18.922 -41.656 -14.742 1 84.69 509 LYS A N 1
ATOM 4021 C CA . LYS A 1 509 ? 17.484 -41.312 -14.758 1 84.69 509 LYS A CA 1
ATOM 4022 C C . LYS A 1 509 ? 17.266 -39.844 -14.508 1 84.69 509 LYS A C 1
ATOM 4024 O O . LYS A 1 509 ? 16.156 -39.406 -14.195 1 84.69 509 LYS A O 1
ATOM 4029 N N . SER A 1 510 ? 18.391 -39.094 -14.578 1 86.62 510 SER A N 1
ATOM 4030 C CA . SER A 1 510 ? 18.359 -37.656 -14.406 1 86.62 510 SER A CA 1
ATOM 4031 C C . SER A 1 510 ? 17.969 -37.25 -12.984 1 86.62 510 SER A C 1
ATOM 4033 O O . SER A 1 510 ? 17.312 -36.25 -12.766 1 86.62 510 SER A O 1
ATOM 4035 N N . GLU A 1 511 ? 18.234 -38.188 -12.07 1 89.94 511 GLU A N 1
ATOM 4036 C CA . GLU A 1 511 ? 18.062 -37.875 -10.648 1 89.94 511 GLU A CA 1
ATOM 4037 C C . GLU A 1 511 ? 19.359 -37.406 -10.016 1 89.94 511 GLU A C 1
ATOM 4039 O O . GLU A 1 511 ? 20.438 -37.781 -10.453 1 89.94 511 GLU A O 1
ATOM 4044 N N . VAL A 1 512 ? 19.219 -36.531 -9.039 1 91.75 512 VAL A N 1
ATOM 4045 C CA . VAL A 1 512 ? 20.406 -36.062 -8.312 1 91.75 512 VAL A CA 1
ATOM 4046 C C . VAL A 1 512 ? 20.547 -36.844 -7.008 1 91.75 512 VAL A C 1
ATOM 4048 O O . VAL A 1 512 ? 19.578 -36.969 -6.246 1 91.75 512 VAL A O 1
ATOM 4051 N N . ARG A 1 513 ? 21.703 -37.375 -6.836 1 92.94 513 ARG A N 1
ATOM 4052 C CA . ARG A 1 513 ? 22 -38.125 -5.617 1 92.94 513 ARG A CA 1
ATOM 4053 C C . ARG A 1 513 ? 23.141 -37.5 -4.848 1 92.94 513 ARG A C 1
ATOM 4055 O O . ARG A 1 513 ? 24.125 -37.031 -5.449 1 92.94 513 ARG A O 1
ATOM 4062 N N . LEU A 1 514 ? 22.953 -37.375 -3.602 1 93.12 514 LEU A N 1
ATOM 4063 C CA . LEU A 1 514 ? 23.938 -36.875 -2.639 1 93.12 514 LEU A CA 1
ATOM 4064 C C . LEU A 1 514 ? 24.453 -38.031 -1.771 1 93.12 514 LEU A C 1
ATOM 4066 O O . LEU A 1 514 ? 23.766 -38.469 -0.862 1 93.12 514 LEU A O 1
ATOM 4070 N N . ASP A 1 515 ? 25.734 -38.438 -2.031 1 92.44 515 ASP A N 1
ATOM 4071 C CA . ASP A 1 515 ? 26.312 -39.594 -1.351 1 92.44 515 ASP A CA 1
ATOM 4072 C C . ASP A 1 515 ? 25.391 -40.812 -1.467 1 92.44 515 ASP A C 1
ATOM 4074 O O . ASP A 1 515 ? 25.141 -41.5 -0.478 1 92.44 515 ASP A O 1
ATOM 4078 N N . GLY A 1 516 ? 24.719 -40.875 -2.568 1 89.44 516 GLY A N 1
ATOM 4079 C CA . GLY A 1 516 ? 23.891 -42.031 -2.889 1 89.44 516 GLY A CA 1
ATOM 4080 C C . GLY A 1 516 ? 22.438 -41.844 -2.52 1 89.44 516 GLY A C 1
ATOM 4081 O O . GLY A 1 516 ? 21.562 -42.594 -2.971 1 89.44 516 GLY A O 1
ATOM 4082 N N . ALA A 1 517 ? 22.125 -40.875 -1.781 1 91.69 517 ALA A N 1
ATOM 4083 C CA . ALA A 1 517 ? 20.75 -40.656 -1.31 1 91.69 517 ALA A CA 1
ATOM 4084 C C . ALA A 1 517 ? 20.094 -39.5 -2.064 1 91.69 517 ALA A C 1
ATOM 4086 O O . ALA A 1 517 ? 20.766 -38.625 -2.576 1 91.69 517 ALA A O 1
ATOM 4087 N N . SER A 1 518 ? 18.75 -39.625 -2.156 1 92.31 518 SER A N 1
ATOM 4088 C CA . SER A 1 518 ? 18 -38.531 -2.752 1 92.31 518 SER A CA 1
ATOM 4089 C C . SER A 1 518 ? 17.844 -37.344 -1.778 1 92.31 518 SER A C 1
ATOM 4091 O O . SER A 1 518 ? 17.688 -37.562 -0.573 1 92.31 518 SER A O 1
ATOM 4093 N N . ALA A 1 519 ? 17.953 -36.156 -2.301 1 91.56 519 ALA A N 1
ATOM 4094 C CA . ALA A 1 519 ? 17.75 -34.938 -1.491 1 91.56 519 ALA A CA 1
ATOM 4095 C C . ALA A 1 519 ? 16.438 -34.25 -1.868 1 91.56 519 ALA A C 1
ATOM 4097 O O . ALA A 1 519 ? 16.25 -33.062 -1.59 1 91.56 519 ALA A O 1
ATOM 4098 N N . GLU A 1 520 ? 15.523 -34.938 -2.562 1 90.75 520 GLU A N 1
ATOM 4099 C CA . GLU A 1 520 ? 14.273 -34.344 -3.021 1 90.75 520 GLU A CA 1
ATOM 4100 C C . GLU A 1 520 ? 13.281 -34.188 -1.87 1 90.75 520 GLU A C 1
ATOM 4102 O O . GLU A 1 520 ? 12.977 -35.156 -1.165 1 90.75 520 GLU A O 1
ATOM 4107 N N . GLY A 1 521 ? 12.867 -32.938 -1.693 1 89 521 GLY A N 1
ATOM 4108 C CA . GLY A 1 521 ? 11.891 -32.625 -0.661 1 89 521 GLY A CA 1
ATOM 4109 C C . GLY A 1 521 ? 12.516 -32.188 0.649 1 89 521 GLY A C 1
ATOM 4110 O O . GLY A 1 521 ? 13.648 -32.562 0.955 1 89 521 GLY A O 1
ATOM 4111 N N . THR A 1 522 ? 11.758 -31.469 1.435 1 91.81 522 THR A N 1
ATOM 4112 C CA . THR A 1 522 ? 12.258 -30.891 2.676 1 91.81 522 THR A CA 1
ATOM 4113 C C . THR A 1 522 ? 12.492 -31.984 3.725 1 91.81 522 THR A C 1
ATOM 4115 O O . THR A 1 522 ? 13.422 -31.891 4.523 1 91.81 522 THR A O 1
ATOM 4118 N N . GLU A 1 523 ? 11.703 -33.094 3.684 1 91.12 523 GLU A N 1
ATOM 4119 C CA . GLU A 1 523 ? 11.852 -34.188 4.652 1 91.12 523 GLU A CA 1
ATOM 4120 C C . GLU A 1 523 ? 13.188 -34.875 4.484 1 91.12 523 GLU A C 1
ATOM 4122 O O . GLU A 1 523 ? 13.867 -35.188 5.469 1 91.12 523 GLU A O 1
ATOM 4127 N N . ARG A 1 524 ? 13.539 -35.188 3.277 1 93.38 524 ARG A N 1
ATOM 4128 C CA . ARG A 1 524 ? 14.82 -35.844 3.002 1 93.38 524 ARG A CA 1
ATOM 4129 C C . ARG A 1 524 ? 15.984 -34.906 3.336 1 93.38 524 ARG A C 1
ATOM 4131 O O . ARG A 1 524 ? 17 -35.375 3.865 1 93.38 524 ARG A O 1
ATOM 4138 N N . ARG A 1 525 ? 15.844 -33.656 3.051 1 95.69 525 ARG A N 1
ATOM 4139 C CA . ARG A 1 525 ? 16.891 -32.688 3.354 1 95.69 525 ARG A CA 1
ATOM 4140 C C . ARG A 1 525 ? 17.062 -32.531 4.859 1 95.69 525 ARG A C 1
ATOM 4142 O O . ARG A 1 525 ? 18.188 -32.344 5.344 1 95.69 525 ARG A O 1
ATOM 4149 N N . ASP A 1 526 ? 15.953 -32.594 5.574 1 95.25 526 ASP A N 1
ATOM 4150 C CA . ASP A 1 526 ? 15.984 -32.562 7.031 1 95.25 526 ASP A CA 1
ATOM 4151 C C . ASP A 1 526 ? 16.828 -33.719 7.59 1 95.25 526 ASP A C 1
ATOM 4153 O O . ASP A 1 526 ? 17.656 -33.5 8.477 1 95.25 526 ASP A O 1
ATOM 4157 N N . GLN A 1 527 ? 16.656 -34.875 7.012 1 94.69 527 GLN A N 1
ATOM 4158 C CA . GLN A 1 527 ? 17.406 -36.062 7.453 1 94.69 527 GLN A CA 1
ATOM 4159 C C . GLN A 1 527 ? 18.891 -35.906 7.133 1 94.69 527 GLN A C 1
ATOM 4161 O O . GLN A 1 527 ? 19.734 -36.25 7.961 1 94.69 527 GLN A O 1
ATOM 4166 N N . ILE A 1 528 ? 19.172 -35.438 5.977 1 94.56 528 ILE A N 1
ATOM 4167 C CA . ILE A 1 528 ? 20.547 -35.25 5.555 1 94.56 528 ILE A CA 1
ATOM 4168 C C . ILE A 1 528 ? 21.25 -34.281 6.496 1 94.56 528 ILE A C 1
ATOM 4170 O O . ILE A 1 528 ? 22.391 -34.531 6.926 1 94.56 528 ILE A O 1
ATOM 4174 N N . LEU A 1 529 ? 20.578 -33.219 6.871 1 93.94 529 LEU A N 1
ATOM 4175 C CA . LEU A 1 529 ? 21.141 -32.219 7.77 1 93.94 529 LEU A CA 1
ATOM 4176 C C . LEU A 1 529 ? 21.312 -32.781 9.172 1 93.94 529 LEU A C 1
ATOM 4178 O O . LEU A 1 529 ? 22.359 -32.562 9.805 1 93.94 529 LEU A O 1
ATOM 4182 N N . ALA A 1 530 ? 20.328 -33.5 9.664 1 92.81 530 ALA A N 1
ATOM 4183 C CA . ALA A 1 530 ? 20.422 -34.125 10.992 1 92.81 530 ALA A CA 1
ATOM 4184 C C . ALA A 1 530 ? 21.609 -35.062 11.078 1 92.81 530 ALA A C 1
ATOM 4186 O O . ALA A 1 530 ? 22.344 -35.062 12.07 1 92.81 530 ALA A O 1
ATOM 4187 N N . ASP A 1 531 ? 21.797 -35.781 10.055 1 91.56 531 ASP A N 1
ATOM 4188 C CA . ASP A 1 531 ? 22.891 -36.75 10.023 1 91.56 531 ASP A CA 1
ATOM 4189 C C . ASP A 1 531 ? 24.234 -36.031 9.992 1 91.56 531 ASP A C 1
ATOM 4191 O O . ASP A 1 531 ? 25.172 -36.438 10.688 1 91.56 531 ASP A O 1
ATOM 4195 N N . ALA A 1 532 ? 24.312 -35 9.258 1 89.69 532 ALA A N 1
ATOM 4196 C CA . ALA A 1 532 ? 25.578 -34.281 9.07 1 89.69 532 ALA A CA 1
ATOM 4197 C C . ALA A 1 532 ? 25.984 -33.531 10.328 1 89.69 532 ALA A C 1
ATOM 4199 O O . ALA A 1 532 ? 27.172 -33.344 10.602 1 89.69 532 ALA A O 1
ATOM 4200 N N . PHE A 1 533 ? 25 -33.156 11.086 1 89.56 533 PHE A N 1
ATOM 4201 C CA . PHE A 1 533 ? 25.297 -32.344 12.258 1 89.56 533 PHE A CA 1
ATOM 4202 C C . PHE A 1 533 ? 24.922 -33.062 13.539 1 89.56 533 PHE A C 1
ATOM 4204 O O . PHE A 1 533 ? 24.562 -32.438 14.531 1 89.56 533 PHE A O 1
ATOM 4211 N N . ALA A 1 534 ? 24.922 -34.344 13.523 1 89.81 534 ALA A N 1
ATOM 4212 C CA . ALA A 1 534 ? 24.719 -35.188 14.68 1 89.81 534 ALA A CA 1
ATOM 4213 C C . ALA A 1 534 ? 23.422 -34.844 15.406 1 89.81 534 ALA A C 1
ATOM 4215 O O . ALA A 1 534 ? 23.406 -34.688 16.625 1 89.81 534 ALA A O 1
ATOM 4216 N N . GLY A 1 535 ? 22.453 -34.5 14.586 1 90.62 535 GLY A N 1
ATOM 4217 C CA . GLY A 1 535 ? 21.125 -34.25 15.125 1 90.62 535 GLY A CA 1
ATOM 4218 C C . GLY A 1 535 ? 20.875 -32.812 15.484 1 90.62 535 GLY A C 1
ATOM 4219 O O . GLY A 1 535 ? 19.781 -32.438 15.898 1 90.62 535 GLY A O 1
ATOM 4220 N N . ARG A 1 536 ? 21.828 -31.953 15.273 1 91.5 536 ARG A N 1
ATOM 4221 C CA . ARG A 1 536 ? 21.719 -30.578 15.742 1 91.5 536 ARG A CA 1
ATOM 4222 C C . ARG A 1 536 ? 21.391 -29.625 14.586 1 91.5 536 ARG A C 1
ATOM 4224 O O . ARG A 1 536 ? 21.719 -28.453 14.641 1 91.5 536 ARG A O 1
ATOM 4231 N N . ALA A 1 537 ? 20.875 -30.141 13.531 1 93.06 537 ALA A N 1
ATOM 4232 C CA . ALA A 1 537 ? 20.406 -29.344 12.406 1 93.06 537 ALA A CA 1
ATOM 4233 C C . ALA A 1 537 ? 19.062 -29.828 11.891 1 93.06 537 ALA A C 1
ATOM 4235 O O . ALA A 1 537 ? 18.672 -30.969 12.156 1 93.06 537 ALA A O 1
ATOM 4236 N N . GLY A 1 538 ? 18.359 -28.953 11.227 1 94.31 538 GLY A N 1
ATOM 4237 C CA . GLY A 1 538 ? 17.062 -29.328 10.672 1 94.31 538 GLY A CA 1
ATOM 4238 C C . GLY A 1 538 ? 16.641 -28.422 9.523 1 94.31 538 GLY A C 1
ATOM 4239 O O . GLY A 1 538 ? 17.328 -27.469 9.18 1 94.31 538 GLY A O 1
ATOM 4240 N N . ALA A 1 539 ? 15.539 -28.859 8.875 1 96.44 539 ALA A N 1
ATOM 4241 C CA . ALA A 1 539 ? 14.984 -28.125 7.734 1 96.44 539 ALA A CA 1
ATOM 4242 C C . ALA A 1 539 ? 13.492 -27.859 7.922 1 96.44 539 ALA A C 1
ATOM 4244 O O . ALA A 1 539 ? 12.766 -28.719 8.438 1 96.44 539 ALA A O 1
ATOM 4245 N N . LEU A 1 540 ? 13.062 -26.672 7.574 1 95.44 540 LEU A N 1
ATOM 4246 C CA . LEU A 1 540 ? 11.672 -26.25 7.59 1 95.44 540 LEU A CA 1
ATOM 4247 C C . LEU A 1 540 ? 11.266 -25.656 6.246 1 95.44 540 LEU A C 1
ATOM 4249 O O . LEU A 1 540 ? 12.109 -25.141 5.512 1 95.44 540 LEU A O 1
ATOM 4253 N N . THR A 1 541 ? 9.961 -25.797 5.941 1 92.81 541 THR A N 1
ATOM 4254 C CA . THR A 1 541 ? 9.422 -24.969 4.863 1 92.81 541 THR A CA 1
ATOM 4255 C C . THR A 1 541 ? 9.203 -23.547 5.332 1 92.81 541 THR A C 1
ATOM 4257 O O . THR A 1 541 ? 9.062 -23.281 6.531 1 92.81 541 THR A O 1
ATOM 4260 N N . PHE A 1 542 ? 9.227 -22.688 4.395 1 93.75 542 PHE A N 1
ATOM 4261 C CA . PHE A 1 542 ? 8.938 -21.281 4.703 1 93.75 542 PHE A CA 1
ATOM 4262 C C . PHE A 1 542 ? 7.594 -21.156 5.418 1 93.75 542 PHE A C 1
ATOM 4264 O O . PHE A 1 542 ? 7.477 -20.422 6.398 1 93.75 542 PHE A O 1
ATOM 4271 N N . GLU A 1 543 ? 6.582 -21.828 4.961 1 83.44 543 GLU A N 1
ATOM 4272 C CA . GLU A 1 543 ? 5.234 -21.766 5.523 1 83.44 543 GLU A CA 1
ATOM 4273 C C . GLU A 1 543 ? 5.227 -22.203 6.988 1 83.44 543 GLU A C 1
ATOM 4275 O O . GLU A 1 543 ? 4.59 -21.562 7.824 1 83.44 543 GLU A O 1
ATOM 4280 N N . ASP A 1 544 ? 5.988 -23.25 7.262 1 86.5 544 ASP A N 1
ATOM 4281 C CA . ASP A 1 544 ? 6.086 -23.719 8.641 1 86.5 544 ASP A CA 1
ATOM 4282 C C . ASP A 1 544 ? 6.809 -22.703 9.516 1 86.5 544 ASP A C 1
ATOM 4284 O O . ASP A 1 544 ? 6.352 -22.391 10.617 1 86.5 544 ASP A O 1
ATOM 4288 N N . ALA A 1 545 ? 7.879 -22.219 8.992 1 92.06 545 ALA A N 1
ATOM 4289 C CA . ALA A 1 545 ? 8.711 -21.297 9.758 1 92.06 545 ALA A CA 1
ATOM 4290 C C . ALA A 1 545 ? 7.949 -20 10.07 1 92.06 545 ALA A C 1
ATOM 4292 O O . ALA A 1 545 ? 8.008 -19.5 11.195 1 92.06 545 ALA A O 1
ATOM 4293 N N . ARG A 1 546 ? 7.258 -19.453 9.078 1 85.75 546 ARG A N 1
ATOM 4294 C CA . ARG A 1 546 ? 6.566 -18.188 9.242 1 85.75 546 ARG A CA 1
ATOM 4295 C C . ARG A 1 546 ? 5.398 -18.312 10.211 1 85.75 546 ARG A C 1
ATOM 4297 O O . ARG A 1 546 ? 5.023 -17.344 10.867 1 85.75 546 ARG A O 1
ATOM 4304 N N . SER A 1 547 ? 4.84 -19.516 10.344 1 77.5 547 SER A N 1
ATOM 4305 C CA . SER A 1 547 ? 3.631 -19.719 11.133 1 77.5 547 SER A CA 1
ATOM 4306 C C . SER A 1 547 ? 3.965 -20 12.594 1 77.5 547 SER A C 1
ATOM 4308 O O . SER A 1 547 ? 3.084 -19.969 13.453 1 77.5 547 SER A O 1
ATOM 4310 N N . MET A 1 548 ? 5.25 -20.25 12.914 1 82.62 548 MET A N 1
ATOM 4311 C CA . MET A 1 548 ? 5.664 -20.562 14.281 1 82.62 548 MET A CA 1
ATOM 4312 C C . MET A 1 548 ? 5.617 -19.312 15.156 1 82.62 548 MET A C 1
ATOM 4314 O O . MET A 1 548 ? 5.965 -18.219 14.711 1 82.62 548 MET A O 1
ATOM 4318 N N . ASN A 1 549 ? 5.18 -19.516 16.406 1 75.56 549 ASN A N 1
ATOM 4319 C CA . ASN A 1 549 ? 5.25 -18.438 17.391 1 75.56 549 ASN A CA 1
ATOM 4320 C C . ASN A 1 549 ? 6.578 -18.438 18.141 1 75.56 549 ASN A C 1
ATOM 4322 O O . ASN A 1 549 ? 7.445 -19.266 17.859 1 75.56 549 ASN A O 1
ATOM 4326 N N . ARG A 1 550 ? 6.754 -17.562 19.062 1 79.75 550 ARG A N 1
ATOM 4327 C CA . ARG A 1 550 ? 7.996 -17.359 19.797 1 79.75 550 ARG A CA 1
ATOM 4328 C C . ARG A 1 550 ? 8.414 -18.641 20.516 1 79.75 550 ARG A C 1
ATOM 4330 O O . ARG A 1 550 ? 9.555 -19.094 20.375 1 79.75 550 ARG A O 1
ATOM 4337 N N . ASP A 1 551 ? 7.449 -19.266 21.156 1 81.19 551 ASP A N 1
ATOM 4338 C CA . ASP A 1 551 ? 7.766 -20.453 21.953 1 81.19 551 ASP A CA 1
ATOM 4339 C C . ASP A 1 551 ? 8.125 -21.641 21.047 1 81.19 551 ASP A C 1
ATOM 4341 O O . ASP A 1 551 ? 9.039 -22.406 21.359 1 81.19 551 ASP A O 1
ATOM 4345 N N . GLN A 1 552 ? 7.438 -21.703 19.969 1 86 552 GLN A N 1
ATOM 4346 C CA . GLN A 1 552 ? 7.699 -22.797 19.031 1 86 552 GLN A CA 1
ATOM 4347 C C . GLN A 1 552 ? 9.086 -22.656 18.406 1 86 552 GLN A C 1
ATOM 4349 O O . GLN A 1 552 ? 9.789 -23.656 18.234 1 86 552 GLN A O 1
ATOM 4354 N N . ILE A 1 553 ? 9.445 -21.422 18.078 1 91.75 553 ILE A N 1
ATOM 4355 C CA . ILE A 1 553 ? 10.758 -21.188 17.484 1 91.75 553 ILE A CA 1
ATOM 4356 C C . ILE A 1 553 ? 11.852 -21.484 18.516 1 91.75 553 ILE A C 1
ATOM 4358 O O . ILE A 1 553 ? 12.836 -22.156 18.203 1 91.75 553 ILE A O 1
ATOM 4362 N N . ARG A 1 554 ? 11.625 -21.141 19.75 1 89.06 554 ARG A N 1
ATOM 4363 C CA . ARG A 1 554 ? 12.602 -21.375 20.812 1 89.06 554 ARG A CA 1
ATOM 4364 C C . ARG A 1 554 ? 12.773 -22.875 21.078 1 89.06 554 ARG A C 1
ATOM 4366 O O . ARG A 1 554 ? 13.891 -23.359 21.25 1 89.06 554 ARG A O 1
ATOM 4373 N N . ASP A 1 555 ? 11.648 -23.516 21.047 1 91.81 555 ASP A N 1
ATOM 4374 C CA . ASP A 1 555 ? 11.688 -24.953 21.25 1 91.81 555 ASP A CA 1
ATOM 4375 C C . ASP A 1 555 ? 12.414 -25.656 20.094 1 91.81 555 ASP A C 1
ATOM 4377 O O . ASP A 1 555 ? 13.18 -26.594 20.312 1 91.81 555 ASP A O 1
ATOM 4381 N N . TYR A 1 556 ? 12.227 -25.172 18.969 1 93.94 556 TYR A N 1
ATOM 4382 C CA . TYR A 1 556 ? 12.805 -25.797 17.781 1 93.94 556 TYR A CA 1
ATOM 4383 C C . TYR A 1 556 ? 14.32 -25.594 17.766 1 93.94 556 TYR A C 1
ATOM 4385 O O . TYR A 1 556 ? 15.062 -26.516 17.422 1 93.94 556 TYR A O 1
ATOM 4393 N N . VAL A 1 557 ? 14.805 -24.469 18.188 1 93.31 557 VAL A N 1
ATOM 4394 C CA . VAL A 1 557 ? 16.219 -24.141 18.031 1 93.31 557 VAL A CA 1
ATOM 4395 C C . VAL A 1 557 ? 17 -24.625 19.25 1 93.31 557 VAL A C 1
ATOM 4397 O O . VAL A 1 557 ? 18.234 -24.656 19.234 1 93.31 557 VAL A O 1
ATOM 4400 N N . ARG A 1 558 ? 16.297 -25 20.297 1 89.25 558 ARG A N 1
ATOM 4401 C CA . ARG A 1 558 ? 16.953 -25.516 21.5 1 89.25 558 ARG A CA 1
ATOM 4402 C C . ARG A 1 558 ? 17.828 -26.719 21.156 1 89.25 558 ARG A C 1
ATOM 4404 O O . ARG A 1 558 ? 18.922 -26.891 21.703 1 89.25 558 ARG A O 1
ATOM 4411 N N . GLU A 1 559 ? 17.344 -27.438 20.203 1 89.12 559 GLU A N 1
ATOM 4412 C CA . GLU A 1 559 ? 18.047 -28.688 19.875 1 89.12 559 GLU A CA 1
ATOM 4413 C C . GLU A 1 559 ? 18.781 -28.562 18.547 1 89.12 559 GLU A C 1
ATOM 4415 O O . GLU A 1 559 ? 19.328 -29.547 18.047 1 89.12 559 GLU A O 1
ATOM 4420 N N . ARG A 1 560 ? 18.781 -27.406 18.031 1 92 560 ARG A N 1
ATOM 4421 C CA . ARG A 1 560 ? 19.344 -27.266 16.688 1 92 560 ARG A CA 1
ATOM 4422 C C . ARG A 1 560 ? 20.219 -26.016 16.594 1 92 560 ARG A C 1
ATOM 4424 O O . ARG A 1 560 ? 19.766 -24.906 16.922 1 92 560 ARG A O 1
ATOM 4431 N N . ASP A 1 561 ? 21.438 -26.25 16.062 1 88.5 561 ASP A N 1
ATOM 4432 C CA . ASP A 1 561 ? 22.375 -25.156 15.875 1 88.5 561 ASP A CA 1
ATOM 4433 C C . ASP A 1 561 ? 22.281 -24.578 14.461 1 88.5 561 ASP A C 1
ATOM 4435 O O . ASP A 1 561 ? 22.656 -23.438 14.219 1 88.5 561 ASP A O 1
ATOM 4439 N N . VAL A 1 562 ? 21.828 -25.438 13.562 1 92.19 562 VAL A N 1
ATOM 4440 C CA . VAL A 1 562 ? 21.672 -25.016 12.172 1 92.19 562 VAL A CA 1
ATOM 4441 C C . VAL A 1 562 ? 20.25 -25.328 11.703 1 92.19 562 VAL A C 1
ATOM 4443 O O . VAL A 1 562 ? 19.781 -26.453 11.844 1 92.19 562 VAL A O 1
ATOM 4446 N N . VAL A 1 563 ? 19.609 -24.312 11.211 1 94.56 563 VAL A N 1
ATOM 4447 C CA . VAL A 1 563 ? 18.25 -24.484 10.695 1 94.56 563 VAL A CA 1
ATOM 4448 C C . VAL A 1 563 ? 18.172 -23.984 9.258 1 94.56 563 VAL A C 1
ATOM 4450 O O . VAL A 1 563 ? 18.484 -22.828 8.977 1 94.56 563 VAL A O 1
ATOM 4453 N N . TYR A 1 564 ? 17.781 -24.891 8.336 1 96.38 564 TYR A N 1
ATOM 4454 C CA . TYR A 1 564 ? 17.531 -24.531 6.953 1 96.38 564 TYR A CA 1
ATOM 4455 C C . TYR A 1 564 ? 16.047 -24.219 6.738 1 96.38 564 TYR A C 1
ATOM 4457 O O . TYR A 1 564 ? 15.18 -25 7.156 1 96.38 564 TYR A O 1
ATOM 4465 N N . ILE A 1 565 ? 15.766 -23.109 6.164 1 96.88 565 ILE A N 1
ATOM 4466 C CA . ILE A 1 565 ? 14.398 -22.75 5.793 1 96.88 565 ILE A CA 1
ATOM 4467 C C . ILE A 1 565 ? 14.305 -22.594 4.277 1 96.88 565 ILE A C 1
ATOM 4469 O O . ILE A 1 565 ? 15.031 -21.797 3.684 1 96.88 565 ILE A O 1
ATOM 4473 N N . TYR A 1 566 ? 13.406 -23.359 3.662 1 97.06 566 TYR A N 1
ATOM 4474 C CA . TYR A 1 566 ? 13.273 -23.344 2.209 1 97.06 566 TYR A CA 1
ATOM 4475 C C . TYR A 1 566 ? 12.094 -22.484 1.774 1 97.06 566 TYR A C 1
ATOM 4477 O O . TYR A 1 566 ? 10.953 -22.719 2.191 1 97.06 566 TYR A O 1
ATOM 4485 N N . HIS A 1 567 ? 12.359 -21.484 0.969 1 96.44 567 HIS A N 1
ATOM 4486 C CA . HIS A 1 567 ? 11.375 -20.547 0.435 1 96.44 567 HIS A CA 1
ATOM 4487 C C . HIS A 1 567 ? 11.242 -20.688 -1.078 1 96.44 567 HIS A C 1
ATOM 4489 O O . HIS A 1 567 ? 12.242 -20.875 -1.776 1 96.44 567 HIS A O 1
ATOM 4495 N N . ASN A 1 568 ? 9.977 -20.703 -1.645 1 94 568 ASN A N 1
ATOM 4496 C CA . ASN A 1 568 ? 9.789 -20.938 -3.072 1 94 568 ASN A CA 1
ATOM 4497 C C . ASN A 1 568 ? 8.664 -20.078 -3.639 1 94 568 ASN A C 1
ATOM 4499 O O . ASN A 1 568 ? 7.637 -20.594 -4.074 1 94 568 ASN A O 1
ATOM 4503 N N . GLU A 1 569 ? 8.906 -18.812 -3.857 1 93.06 569 GLU A N 1
ATOM 4504 C CA . GLU A 1 569 ? 7.898 -17.922 -4.422 1 93.06 569 GLU A CA 1
ATOM 4505 C C . GLU A 1 569 ? 8.234 -17.547 -5.863 1 93.06 569 GLU A C 1
ATOM 4507 O O . GLU A 1 569 ? 7.395 -17.672 -6.758 1 93.06 569 GLU A O 1
ATOM 4512 N N . ILE A 1 570 ? 9.414 -17.188 -6.141 1 96.44 570 ILE A N 1
ATOM 4513 C CA . ILE A 1 570 ? 9.812 -16.672 -7.445 1 96.44 570 ILE A CA 1
ATOM 4514 C C . ILE A 1 570 ? 9.719 -17.781 -8.484 1 96.44 570 ILE A C 1
ATOM 4516 O O . ILE A 1 570 ? 9.055 -17.625 -9.516 1 96.44 570 ILE A O 1
ATOM 4520 N N . ASP A 1 571 ? 10.297 -18.906 -8.195 1 95.38 571 ASP A N 1
ATOM 4521 C CA . ASP A 1 571 ? 10.305 -20 -9.156 1 95.38 571 ASP A CA 1
ATOM 4522 C C . ASP A 1 571 ? 8.906 -20.578 -9.352 1 95.38 571 ASP A C 1
ATOM 4524 O O . ASP A 1 571 ? 8.508 -20.906 -10.477 1 95.38 571 ASP A O 1
ATOM 4528 N N . ALA A 1 572 ? 8.156 -20.703 -8.289 1 90.44 572 ALA A N 1
ATOM 4529 C CA . ALA A 1 572 ? 6.797 -21.234 -8.359 1 90.44 572 ALA A CA 1
ATOM 4530 C C . ALA A 1 572 ? 5.934 -20.391 -9.297 1 90.44 572 ALA A C 1
ATOM 4532 O O . ALA A 1 572 ? 5.121 -20.938 -10.055 1 90.44 572 ALA A O 1
ATOM 4533 N N . ILE A 1 573 ? 6.141 -19.125 -9.289 1 90 573 ILE A N 1
ATOM 4534 C CA . ILE A 1 573 ? 5.359 -18.203 -10.117 1 90 573 ILE A CA 1
ATOM 4535 C C . ILE A 1 573 ? 5.949 -18.141 -11.523 1 90 573 ILE A C 1
ATOM 4537 O O . ILE A 1 573 ? 5.219 -18.234 -12.508 1 90 573 ILE A O 1
ATOM 4541 N N . GLY A 1 574 ? 7.242 -18.078 -11.594 1 91.62 574 GLY A N 1
ATOM 4542 C CA . GLY A 1 574 ? 7.906 -17.844 -12.867 1 91.62 574 GLY A CA 1
ATOM 4543 C C . GLY A 1 574 ? 7.918 -19.078 -13.758 1 91.62 574 GLY A C 1
ATOM 4544 O O . GLY A 1 574 ? 7.844 -18.969 -14.984 1 91.62 574 GLY A O 1
ATOM 4545 N N . ASP A 1 575 ? 8.031 -20.203 -13.148 1 88.88 575 ASP A N 1
ATOM 4546 C CA . ASP A 1 575 ? 8.203 -21.438 -13.914 1 88.88 575 ASP A CA 1
ATOM 4547 C C . ASP A 1 575 ? 6.855 -22.062 -14.258 1 88.88 575 ASP A C 1
ATOM 4549 O O . ASP A 1 575 ? 6.688 -23.281 -14.156 1 88.88 575 ASP A O 1
ATOM 4553 N N . SER A 1 576 ? 5.883 -21.266 -14.406 1 82.75 576 SER A N 1
ATOM 4554 C CA . SER A 1 576 ? 4.555 -21.656 -14.867 1 82.75 576 SER A CA 1
ATOM 4555 C C . SER A 1 576 ? 4.051 -20.734 -15.969 1 82.75 576 SER A C 1
ATOM 4557 O O . SER A 1 576 ? 3.99 -19.516 -15.781 1 82.75 576 SER A O 1
ATOM 4559 N N . GLY A 1 577 ? 3.707 -21.422 -17.094 1 79.19 577 GLY A N 1
ATOM 4560 C CA . GLY A 1 577 ? 3.252 -20.656 -18.234 1 79.19 577 GLY A CA 1
ATOM 4561 C C . GLY A 1 577 ? 2.092 -19.734 -17.922 1 79.19 577 GLY A C 1
ATOM 4562 O O . GLY A 1 577 ? 1.956 -18.672 -18.516 1 79.19 577 GLY A O 1
ATOM 4563 N N . SER A 1 578 ? 1.291 -20.094 -16.938 1 74.69 578 SER A N 1
ATOM 4564 C CA . SER A 1 578 ? 0.078 -19.344 -16.625 1 74.69 578 SER A CA 1
ATOM 4565 C C . SER A 1 578 ? 0.378 -18.156 -15.727 1 74.69 578 SER A C 1
ATOM 4567 O O . SER A 1 578 ? -0.398 -17.188 -15.68 1 74.69 578 SER A O 1
ATOM 4569 N N . SER A 1 579 ? 1.595 -18.125 -15.039 1 83.06 579 SER A N 1
ATOM 4570 C CA . SER A 1 579 ? 1.828 -17.094 -14.039 1 83.06 579 SER A CA 1
ATOM 4571 C C . SER A 1 579 ? 3.156 -16.375 -14.273 1 83.06 579 SER A C 1
ATOM 4573 O O . SER A 1 579 ? 3.488 -15.422 -13.57 1 83.06 579 SER A O 1
ATOM 4575 N N . GLU A 1 580 ? 3.891 -16.734 -15.289 1 88.94 580 GLU A N 1
ATOM 4576 C CA . GLU A 1 580 ? 5.262 -16.266 -15.461 1 88.94 580 GLU A CA 1
ATOM 4577 C C . GLU A 1 580 ? 5.316 -14.742 -15.594 1 88.94 580 GLU A C 1
ATOM 4579 O O . GLU A 1 580 ? 6.316 -14.117 -15.234 1 88.94 580 GLU A O 1
ATOM 4584 N N . MET A 1 581 ? 4.262 -14.117 -16 1 87.31 581 MET A N 1
ATOM 4585 C CA . MET A 1 581 ? 4.254 -12.672 -16.219 1 87.31 581 MET A CA 1
ATOM 4586 C C . MET A 1 581 ? 4.285 -11.93 -14.883 1 87.31 581 MET A C 1
ATOM 4588 O O . MET A 1 581 ? 4.598 -10.734 -14.836 1 87.31 581 MET A O 1
ATOM 4592 N N . ASP A 1 582 ? 4.023 -12.625 -13.805 1 89.75 582 ASP A N 1
ATOM 4593 C CA . ASP A 1 582 ? 4.016 -11.984 -12.492 1 89.75 582 ASP A CA 1
ATOM 4594 C C . ASP A 1 582 ? 5.352 -12.18 -11.781 1 89.75 582 ASP A C 1
ATOM 4596 O O . ASP A 1 582 ? 5.441 -12.023 -10.562 1 89.75 582 ASP A O 1
ATOM 4600 N N . THR A 1 583 ? 6.398 -12.508 -12.492 1 95.5 583 THR A N 1
ATOM 4601 C CA . THR A 1 583 ? 7.723 -12.719 -11.922 1 95.5 583 THR A CA 1
ATOM 4602 C C . THR A 1 583 ? 8.188 -11.477 -11.156 1 95.5 583 THR A C 1
ATOM 4604 O O . THR A 1 583 ? 8.656 -11.586 -10.023 1 95.5 583 THR A O 1
ATOM 4607 N N . PRO A 1 584 ? 8.008 -10.25 -11.727 1 96.75 584 PRO A N 1
ATOM 4608 C CA . PRO A 1 584 ? 8.398 -9.078 -10.945 1 96.75 584 PRO A CA 1
ATOM 4609 C C . PRO A 1 584 ? 7.637 -8.961 -9.625 1 96.75 584 PRO A C 1
ATOM 4611 O O . PRO A 1 584 ? 8.227 -8.617 -8.602 1 96.75 584 PRO A O 1
ATOM 4614 N N . GLY A 1 585 ? 6.379 -9.227 -9.664 1 93.62 585 GLY A N 1
ATOM 4615 C CA . GLY A 1 585 ? 5.582 -9.219 -8.445 1 93.62 585 GLY A CA 1
ATOM 4616 C C . GLY A 1 585 ? 6.023 -10.266 -7.438 1 93.62 585 GLY A C 1
ATOM 4617 O O . GLY A 1 585 ? 6.035 -10 -6.234 1 93.62 585 GLY A O 1
ATOM 4618 N N . ALA A 1 586 ? 6.348 -11.414 -7.902 1 94.94 586 ALA A N 1
ATOM 4619 C CA . ALA A 1 586 ? 6.84 -12.484 -7.039 1 94.94 586 ALA A CA 1
ATOM 4620 C C . ALA A 1 586 ? 8.125 -12.07 -6.336 1 94.94 586 ALA A C 1
ATOM 4622 O O . ALA A 1 586 ? 8.328 -12.375 -5.156 1 94.94 586 ALA A O 1
ATOM 4623 N N . CYS A 1 587 ? 9.008 -11.398 -7.066 1 98.06 587 CYS A N 1
ATOM 4624 C CA . CYS A 1 587 ? 10.242 -10.898 -6.473 1 98.06 587 CYS A CA 1
ATOM 4625 C C . CYS A 1 587 ? 9.953 -9.922 -5.344 1 98.06 587 CYS A C 1
ATOM 4627 O O . CYS A 1 587 ? 10.562 -9.992 -4.277 1 98.06 587 CYS A O 1
ATOM 4629 N N . GLN A 1 588 ? 8.984 -9.055 -5.621 1 95.5 588 GLN A N 1
ATOM 4630 C CA . GLN A 1 588 ? 8.617 -8.078 -4.602 1 95.5 588 GLN A CA 1
ATOM 4631 C C . GLN A 1 588 ? 8.062 -8.758 -3.357 1 95.5 588 GLN A C 1
ATOM 4633 O O . GLN A 1 588 ? 8.43 -8.406 -2.234 1 95.5 588 GLN A O 1
ATOM 4638 N N . ARG A 1 589 ? 7.207 -9.68 -3.52 1 92.19 589 ARG A N 1
ATOM 4639 C CA . ARG A 1 589 ? 6.629 -10.414 -2.395 1 92.19 589 ARG A CA 1
ATOM 4640 C C . ARG A 1 589 ? 7.703 -11.188 -1.639 1 92.19 589 ARG A C 1
ATOM 4642 O O . ARG A 1 589 ? 7.641 -11.305 -0.412 1 92.19 589 ARG A O 1
ATOM 4649 N N . THR A 1 590 ? 8.648 -11.695 -2.359 1 97 590 THR A N 1
ATOM 4650 C CA . THR A 1 590 ? 9.766 -12.414 -1.747 1 97 590 THR A CA 1
ATOM 4651 C C . THR A 1 590 ? 10.57 -11.492 -0.843 1 97 590 THR A C 1
ATOM 4653 O O . THR A 1 590 ? 10.914 -11.859 0.281 1 97 590 THR A O 1
ATOM 4656 N N . LEU A 1 591 ? 10.844 -10.297 -1.318 1 97.25 591 LEU A N 1
ATOM 4657 C CA . LEU A 1 591 ? 11.586 -9.328 -0.525 1 97.25 591 LEU A CA 1
ATOM 4658 C C . LEU A 1 591 ? 10.883 -9.062 0.804 1 97.25 591 LEU A C 1
ATOM 4660 O O . LEU A 1 591 ? 11.516 -9.102 1.861 1 97.25 591 LEU A O 1
ATOM 4664 N N . GLU A 1 592 ? 9.617 -8.844 0.731 1 90.31 592 GLU A N 1
ATOM 4665 C CA . GLU A 1 592 ? 8.852 -8.555 1.938 1 90.31 592 GLU A CA 1
ATOM 4666 C C . GLU A 1 592 ? 8.805 -9.766 2.865 1 90.31 592 GLU A C 1
ATOM 4668 O O . GLU A 1 592 ? 8.992 -9.633 4.078 1 90.31 592 GLU A O 1
ATOM 4673 N N . ALA A 1 593 ? 8.625 -10.898 2.305 1 91.5 593 ALA A N 1
ATOM 4674 C CA . ALA A 1 593 ? 8.508 -12.125 3.078 1 91.5 593 ALA A CA 1
ATOM 4675 C C . ALA A 1 593 ? 9.812 -12.453 3.797 1 91.5 593 ALA A C 1
ATOM 4677 O O . ALA A 1 593 ? 9.812 -12.789 4.98 1 91.5 593 ALA A O 1
ATOM 4678 N N . LEU A 1 594 ? 10.898 -12.336 3.102 1 96.62 594 LEU A N 1
ATOM 4679 C CA . LEU A 1 594 ? 12.188 -12.695 3.684 1 96.62 594 LEU A CA 1
ATOM 4680 C C . LEU A 1 594 ? 12.609 -11.68 4.746 1 96.62 594 LEU A C 1
ATOM 4682 O O . LEU A 1 594 ? 13.219 -12.055 5.754 1 96.62 594 LEU A O 1
ATOM 4686 N N . CYS A 1 595 ? 12.289 -10.422 4.531 1 92.81 595 CYS A N 1
ATOM 4687 C CA . CYS A 1 595 ? 12.562 -9.422 5.562 1 92.81 595 CYS A CA 1
ATOM 4688 C C . CYS A 1 595 ? 11.805 -9.75 6.844 1 92.81 595 CYS A C 1
ATOM 4690 O O . CYS A 1 595 ? 12.375 -9.703 7.938 1 92.81 595 CYS A O 1
ATOM 4692 N N . ARG A 1 596 ? 10.578 -10.086 6.727 1 87.44 596 ARG A N 1
ATOM 4693 C CA . ARG A 1 596 ? 9.75 -10.422 7.879 1 87.44 596 ARG A CA 1
ATOM 4694 C C . ARG A 1 596 ? 10.266 -11.68 8.578 1 87.44 596 ARG A C 1
ATOM 4696 O O . ARG A 1 596 ? 10.281 -11.75 9.805 1 87.44 596 ARG A O 1
ATOM 4703 N N . LEU A 1 597 ? 10.664 -12.633 7.773 1 92.25 597 LEU A N 1
ATOM 4704 C CA . LEU A 1 597 ? 11.18 -13.875 8.328 1 92.25 597 LEU A CA 1
ATOM 4705 C C . LEU A 1 597 ? 12.461 -13.625 9.117 1 92.25 597 LEU A C 1
ATOM 4707 O O . LEU A 1 597 ? 12.641 -14.164 10.211 1 92.25 597 LEU A O 1
ATOM 4711 N N . CYS A 1 598 ? 13.352 -12.844 8.516 1 93.06 598 CYS A N 1
ATOM 4712 C CA . CYS A 1 598 ? 14.602 -12.5 9.195 1 93.06 598 CYS A CA 1
ATOM 4713 C C . CYS A 1 598 ? 14.32 -11.828 10.531 1 93.06 598 CYS A C 1
ATOM 4715 O O . CYS A 1 598 ? 14.922 -12.18 11.547 1 93.06 598 CYS A O 1
ATOM 4717 N N . THR A 1 599 ? 13.406 -10.938 10.531 1 87.19 599 THR A N 1
ATOM 4718 C CA . THR A 1 599 ? 13.055 -10.219 11.75 1 87.19 599 THR A CA 1
ATOM 4719 C C . THR A 1 599 ? 12.484 -11.172 12.797 1 87.19 599 THR A C 1
ATOM 4721 O O . THR A 1 599 ? 12.883 -11.141 13.961 1 87.19 599 THR A O 1
ATOM 4724 N N . GLN A 1 600 ? 11.609 -12.031 12.383 1 85.94 600 GLN A N 1
ATOM 4725 C CA . GLN A 1 600 ? 10.961 -12.992 13.266 1 85.94 600 GLN A CA 1
ATOM 4726 C C . GLN A 1 600 ? 11.984 -13.938 13.898 1 85.94 600 GLN A C 1
ATOM 4728 O O . GLN A 1 600 ? 11.992 -14.125 15.117 1 85.94 600 GLN A O 1
ATOM 4733 N N . TRP A 1 601 ? 12.852 -14.477 13.164 1 91 601 TRP A N 1
ATOM 4734 C CA . TRP A 1 601 ? 13.773 -15.5 13.648 1 91 601 TRP A CA 1
ATOM 4735 C C . TRP A 1 601 ? 14.953 -14.859 14.367 1 91 601 TRP A C 1
ATOM 4737 O O . TRP A 1 601 ? 15.547 -15.469 15.266 1 91 601 TRP A O 1
ATOM 4747 N N . ALA A 1 602 ? 15.32 -13.633 13.938 1 88.12 602 ALA A N 1
ATOM 4748 C CA . ALA A 1 602 ? 16.328 -12.906 14.703 1 88.12 602 ALA A CA 1
ATOM 4749 C C . ALA A 1 602 ? 15.828 -12.602 16.109 1 88.12 602 ALA A C 1
ATOM 4751 O O . ALA A 1 602 ? 16.578 -12.711 17.078 1 88.12 602 ALA A O 1
ATOM 4752 N N . ASN A 1 603 ? 14.617 -12.336 16.25 1 79.75 603 ASN A N 1
ATOM 4753 C CA . ASN A 1 603 ? 14.031 -11.945 17.531 1 79.75 603 ASN A CA 1
ATOM 4754 C C . ASN A 1 603 ? 13.781 -13.156 18.438 1 79.75 603 ASN A C 1
ATOM 4756 O O . ASN A 1 603 ? 14 -13.094 19.641 1 79.75 603 ASN A O 1
ATOM 4760 N N . TYR A 1 604 ? 13.445 -14.227 17.844 1 84.19 604 TYR A N 1
ATOM 4761 C CA . TYR A 1 604 ? 12.914 -15.305 18.656 1 84.19 604 TYR A CA 1
ATOM 4762 C C . TYR A 1 604 ? 13.938 -16.422 18.812 1 84.19 604 TYR A C 1
ATOM 4764 O O . TYR A 1 604 ? 13.914 -17.172 19.797 1 84.19 604 TYR A O 1
ATOM 4772 N N . ALA A 1 605 ? 14.742 -16.578 17.844 1 85.81 605 ALA A N 1
ATOM 4773 C CA . ALA A 1 605 ? 15.711 -17.672 17.875 1 85.81 605 ALA A CA 1
ATOM 4774 C C . ALA A 1 605 ? 17 -17.234 18.562 1 85.81 605 ALA A C 1
ATOM 4776 O O . ALA A 1 605 ? 17.906 -18.047 18.766 1 85.81 605 ALA A O 1
ATOM 4777 N N . ASN A 1 606 ? 17.031 -16 19.016 1 76.62 606 ASN A N 1
ATOM 4778 C CA . ASN A 1 606 ? 18.25 -15.461 19.578 1 76.62 606 ASN A CA 1
ATOM 4779 C C . ASN A 1 606 ? 19.469 -15.805 18.719 1 76.62 606 ASN A C 1
ATOM 4781 O O . ASN A 1 606 ? 20.469 -16.312 19.219 1 76.62 606 ASN A O 1
ATOM 4785 N N . THR A 1 607 ? 19.203 -15.695 17.453 1 77.19 607 THR A N 1
ATOM 4786 C CA . THR A 1 607 ? 20.234 -16.062 16.484 1 77.19 607 THR A CA 1
ATOM 4787 C C . THR A 1 607 ? 21.172 -14.891 16.219 1 77.19 607 THR A C 1
ATOM 4789 O O . THR A 1 607 ? 20.75 -13.734 16.203 1 77.19 607 THR A O 1
ATOM 4792 N N . ALA A 1 608 ? 22.438 -15.289 16.094 1 73.69 608 ALA A N 1
ATOM 4793 C CA . ALA A 1 608 ? 23.469 -14.281 15.852 1 73.69 608 ALA A CA 1
ATOM 4794 C C . ALA A 1 608 ? 23.672 -14.055 14.352 1 73.69 608 ALA A C 1
ATOM 4796 O O . ALA A 1 608 ? 24.141 -12.992 13.938 1 73.69 608 ALA A O 1
ATOM 4797 N N . ARG A 1 609 ? 23.234 -15.156 13.609 1 88.56 609 ARG A N 1
ATOM 4798 C CA . ARG A 1 609 ? 23.609 -15.094 12.203 1 88.56 609 ARG A CA 1
ATOM 4799 C C . ARG A 1 609 ? 22.547 -15.734 11.312 1 88.56 609 ARG A C 1
ATOM 4801 O O . ARG A 1 609 ? 22.031 -16.797 11.641 1 88.56 609 ARG A O 1
ATOM 4808 N N . ILE A 1 610 ? 22.203 -15.062 10.219 1 94.44 610 ILE A N 1
ATOM 4809 C CA . ILE A 1 610 ? 21.312 -15.578 9.188 1 94.44 610 ILE A CA 1
ATOM 4810 C C . ILE A 1 610 ? 22 -15.523 7.832 1 94.44 610 ILE A C 1
ATOM 4812 O O . ILE A 1 610 ? 22.609 -14.508 7.484 1 94.44 610 ILE A O 1
ATOM 4816 N N . ILE A 1 611 ? 22 -16.625 7.109 1 95.44 611 ILE A N 1
ATOM 4817 C CA . ILE A 1 611 ? 22.547 -16.656 5.754 1 95.44 611 ILE A CA 1
ATOM 4818 C C . ILE A 1 611 ? 21.406 -16.891 4.758 1 95.44 611 ILE A C 1
ATOM 4820 O O . ILE A 1 611 ? 20.594 -17.797 4.93 1 95.44 611 ILE A O 1
ATOM 4824 N N . ILE A 1 612 ? 21.312 -16.031 3.77 1 97.69 612 ILE A N 1
ATOM 4825 C CA . ILE A 1 612 ? 20.297 -16.172 2.738 1 97.69 612 ILE A CA 1
ATOM 4826 C C . ILE A 1 612 ? 20.953 -16.422 1.386 1 97.69 612 ILE A C 1
ATOM 4828 O O . ILE A 1 612 ? 21.891 -15.719 1.005 1 97.69 612 ILE A O 1
ATOM 4832 N N . THR A 1 613 ? 20.516 -17.453 0.684 1 97.81 613 THR A N 1
ATOM 4833 C CA . THR A 1 613 ? 21.078 -17.719 -0.632 1 97.81 613 THR A CA 1
ATOM 4834 C C . THR A 1 613 ? 20.047 -18.375 -1.541 1 97.81 613 THR A C 1
ATOM 4836 O O . THR A 1 613 ? 18.844 -18.359 -1.233 1 97.81 613 THR A O 1
ATOM 4839 N N . ALA A 1 614 ? 20.484 -18.797 -2.746 1 98.44 614 ALA A N 1
ATOM 4840 C CA . ALA A 1 614 ? 19.594 -19.375 -3.754 1 98.44 614 ALA A CA 1
ATOM 4841 C C . ALA A 1 614 ? 20.219 -20.609 -4.387 1 98.44 614 ALA A C 1
ATOM 4843 O O . ALA A 1 614 ? 21.422 -20.859 -4.254 1 98.44 614 ALA A O 1
ATOM 4844 N N . ASP A 1 615 ? 19.344 -21.391 -4.965 1 97.94 615 ASP A N 1
ATOM 4845 C CA . ASP A 1 615 ? 19.812 -22.547 -5.727 1 97.94 615 ASP A CA 1
ATOM 4846 C C . ASP A 1 615 ? 20.188 -22.141 -7.152 1 97.94 615 ASP A C 1
ATOM 4848 O O . ASP A 1 615 ? 21.047 -22.781 -7.773 1 97.94 615 ASP A O 1
ATOM 4852 N N . HIS A 1 616 ? 19.547 -21.156 -7.656 1 98.44 616 HIS A N 1
ATOM 4853 C CA . HIS A 1 616 ? 19.844 -20.594 -8.969 1 98.44 616 HIS A CA 1
ATOM 4854 C C . HIS A 1 616 ? 19.141 -19.266 -9.172 1 98.44 616 HIS A C 1
ATOM 4856 O O . HIS A 1 616 ? 18.375 -18.812 -8.312 1 98.44 616 HIS A O 1
ATOM 4862 N N . GLY A 1 617 ? 19.547 -18.594 -10.289 1 98.5 617 GLY A N 1
ATOM 4863 C CA . GLY A 1 617 ? 18.797 -17.438 -10.766 1 98.5 617 GLY A CA 1
ATOM 4864 C C . GLY A 1 617 ? 17.859 -17.75 -11.906 1 98.5 617 GLY A C 1
ATOM 4865 O O . GLY A 1 617 ? 17.281 -18.844 -11.953 1 98.5 617 GLY A O 1
ATOM 4866 N N . PHE A 1 618 ? 17.594 -16.688 -12.789 1 98.56 618 PHE A N 1
ATOM 4867 C CA . PHE A 1 618 ? 16.688 -16.922 -13.898 1 98.56 618 PHE A CA 1
ATOM 4868 C C . PHE A 1 618 ? 16.859 -15.844 -14.969 1 98.56 618 PHE A C 1
ATOM 4870 O O . PHE A 1 618 ? 17.391 -14.766 -14.695 1 98.56 618 PHE A O 1
ATOM 4877 N N . LEU A 1 619 ? 16.469 -16.203 -16.141 1 97.31 619 LEU A N 1
ATOM 4878 C CA . LEU A 1 619 ? 16.25 -15.242 -17.219 1 97.31 619 LEU A CA 1
ATOM 4879 C C . LEU A 1 619 ? 14.781 -14.82 -17.281 1 97.31 619 LEU A C 1
ATOM 4881 O O . LEU A 1 619 ? 13.883 -15.648 -17.094 1 97.31 619 LEU A O 1
ATOM 4885 N N . TYR A 1 620 ? 14.602 -13.523 -17.5 1 97.44 620 TYR A N 1
ATOM 4886 C CA . TYR A 1 620 ? 13.227 -13.062 -17.641 1 97.44 620 TYR A CA 1
ATOM 4887 C C . TYR A 1 620 ? 13.133 -11.883 -18.594 1 97.44 620 TYR A C 1
ATOM 4889 O O . TYR A 1 620 ? 14 -11.008 -18.609 1 97.44 620 TYR A O 1
ATOM 4897 N N . GLN A 1 621 ? 12.203 -11.914 -19.406 1 94.94 621 GLN A N 1
ATOM 4898 C CA . GLN A 1 621 ? 11.734 -10.773 -20.188 1 94.94 621 GLN A CA 1
ATOM 4899 C C . GLN A 1 621 ? 10.211 -10.773 -20.312 1 94.94 621 GLN A C 1
ATOM 4901 O O . GLN A 1 621 ? 9.586 -11.836 -20.312 1 94.94 621 GLN A O 1
ATOM 4906 N N . GLU A 1 622 ? 9.664 -9.641 -20.359 1 92.19 622 GLU A N 1
ATOM 4907 C CA . GLU A 1 622 ? 8.211 -9.578 -20.438 1 92.19 622 GLU A CA 1
ATOM 4908 C C . GLU A 1 622 ? 7.727 -9.828 -21.859 1 92.19 622 GLU A C 1
ATOM 4910 O O . GLU A 1 622 ? 6.73 -10.523 -22.078 1 92.19 622 GLU A O 1
ATOM 4915 N N . ARG A 1 623 ? 8.43 -9.281 -22.812 1 88.69 623 ARG A N 1
ATOM 4916 C CA . ARG A 1 623 ? 8.062 -9.43 -24.219 1 88.69 623 ARG A CA 1
ATOM 4917 C C . ARG A 1 623 ? 8.094 -10.898 -24.641 1 88.69 623 ARG A C 1
ATOM 4919 O O . ARG A 1 623 ? 9.023 -11.625 -24.297 1 88.69 623 ARG A O 1
ATOM 4926 N N . ALA A 1 624 ? 7.074 -11.289 -25.359 1 86.25 624 ALA A N 1
ATOM 4927 C CA . ALA A 1 624 ? 7.02 -12.656 -25.859 1 86.25 624 ALA A CA 1
ATOM 4928 C C . ALA A 1 624 ? 8.156 -12.922 -26.844 1 86.25 624 ALA A C 1
ATOM 4930 O O . ALA A 1 624 ? 8.516 -12.047 -27.641 1 86.25 624 ALA A O 1
ATOM 4931 N N . LEU A 1 625 ? 8.672 -14.102 -26.75 1 88.5 625 LEU A N 1
ATOM 4932 C CA . LEU A 1 625 ? 9.766 -14.469 -27.641 1 88.5 625 LEU A CA 1
ATOM 4933 C C . LEU A 1 625 ? 9.242 -14.727 -29.062 1 88.5 625 LEU A C 1
ATOM 4935 O O . LEU A 1 625 ? 8.18 -15.336 -29.234 1 88.5 625 LEU A O 1
ATOM 4939 N N . GLU A 1 626 ? 9.938 -14.195 -29.922 1 81.81 626 GLU A N 1
ATOM 4940 C CA . GLU A 1 626 ? 9.602 -14.453 -31.328 1 81.81 626 GLU A CA 1
ATOM 4941 C C . GLU A 1 626 ? 9.883 -15.906 -31.703 1 81.81 626 GLU A C 1
ATOM 4943 O O . GLU A 1 626 ? 10.836 -16.5 -31.203 1 81.81 626 GLU A O 1
ATOM 4948 N N . ASP A 1 627 ? 9.023 -16.406 -32.469 1 79.12 627 ASP A N 1
ATOM 4949 C CA . ASP A 1 627 ? 9.211 -17.781 -32.906 1 79.12 627 ASP A CA 1
ATOM 4950 C C . ASP A 1 627 ? 10.203 -17.844 -34.094 1 79.12 627 ASP A C 1
ATOM 4952 O O . ASP A 1 627 ? 9.812 -18.094 -35.219 1 79.12 627 ASP A O 1
ATOM 4956 N N . ASN A 1 628 ? 11.461 -17.531 -33.781 1 76.75 628 ASN A N 1
ATOM 4957 C CA . ASN A 1 628 ? 12.508 -17.656 -34.781 1 76.75 628 ASN A CA 1
ATOM 4958 C C . ASN A 1 628 ? 13.75 -18.359 -34.25 1 76.75 628 ASN A C 1
ATOM 4960 O O . ASN A 1 628 ? 13.867 -18.547 -33.031 1 76.75 628 ASN A O 1
ATOM 4964 N N . ASP A 1 629 ? 14.594 -18.766 -35.062 1 69.12 629 ASP A N 1
ATOM 4965 C CA . ASP A 1 629 ? 15.711 -19.656 -34.75 1 69.12 629 ASP A CA 1
ATOM 4966 C C . ASP A 1 629 ? 16.781 -18.922 -33.969 1 69.12 629 ASP A C 1
ATOM 4968 O O . ASP A 1 629 ? 17.672 -19.547 -33.375 1 69.12 629 ASP A O 1
ATOM 4972 N N . THR A 1 630 ? 16.719 -17.656 -33.938 1 68.69 630 THR A N 1
ATOM 4973 C CA . THR A 1 630 ? 17.719 -16.891 -33.219 1 68.69 630 THR A CA 1
ATOM 4974 C C . THR A 1 630 ? 17.406 -16.875 -31.703 1 68.69 630 THR A C 1
ATOM 4976 O O . THR A 1 630 ? 18.297 -16.594 -30.891 1 68.69 630 THR A O 1
ATOM 4979 N N . VAL A 1 631 ? 16.234 -17.203 -31.438 1 76.94 631 VAL A N 1
ATOM 4980 C CA . VAL A 1 631 ? 15.805 -17.141 -30.047 1 76.94 631 VAL A CA 1
ATOM 4981 C C . VAL A 1 631 ? 15.445 -18.547 -29.562 1 76.94 631 VAL A C 1
ATOM 4983 O O . VAL A 1 631 ? 15.75 -18.922 -28.422 1 76.94 631 VAL A O 1
ATOM 4986 N N . LEU A 1 632 ? 14.812 -19.312 -30.5 1 76.81 632 LEU A N 1
ATOM 4987 C CA . LEU A 1 632 ? 14.383 -20.688 -30.219 1 76.81 632 LEU A CA 1
ATOM 4988 C C . LEU A 1 632 ? 15.125 -21.688 -31.094 1 76.81 632 LEU A C 1
ATOM 4990 O O . LEU A 1 632 ? 15.055 -21.594 -32.344 1 76.81 632 LEU A O 1
ATOM 4994 N N . GLN A 1 633 ? 15.93 -22.516 -30.391 1 76.25 633 GLN A N 1
ATOM 4995 C CA . GLN A 1 633 ? 16.688 -23.453 -31.188 1 76.25 633 GLN A CA 1
ATOM 4996 C C . GLN A 1 633 ? 16.031 -24.828 -31.203 1 76.25 633 GLN A C 1
ATOM 4998 O O . GLN A 1 633 ? 15.406 -25.234 -30.219 1 76.25 633 GLN A O 1
ATOM 5003 N N . GLY A 1 634 ? 16.031 -25.5 -32.344 1 75.75 634 GLY A N 1
ATOM 5004 C CA . GLY A 1 634 ? 15.414 -26.797 -32.5 1 75.75 634 GLY A CA 1
ATOM 5005 C C . GLY A 1 634 ? 16.422 -27.938 -32.5 1 75.75 634 GLY A C 1
ATOM 5006 O O . GLY A 1 634 ? 16.062 -29.094 -32.25 1 75.75 634 GLY A O 1
ATOM 5007 N N . GLN A 1 635 ? 17.688 -27.641 -32.688 1 78.12 635 GLN A N 1
ATOM 5008 C CA . GLN A 1 635 ? 18.703 -28.672 -32.812 1 78.12 635 GLN A CA 1
ATOM 5009 C C . GLN A 1 635 ? 19.125 -29.219 -31.438 1 78.12 635 GLN A C 1
ATOM 5011 O O . GLN A 1 635 ? 19.359 -28.438 -30.516 1 78.12 635 GLN A O 1
ATOM 5016 N N . VAL A 1 636 ? 19.125 -30.5 -31.297 1 83.38 636 VAL A N 1
ATOM 5017 C CA . VAL A 1 636 ? 19.609 -31.141 -30.078 1 83.38 636 VAL A CA 1
ATOM 5018 C C . VAL A 1 636 ? 21.141 -31.188 -30.094 1 83.38 636 VAL A C 1
ATOM 5020 O O . VAL A 1 636 ? 21.766 -31.203 -31.156 1 83.38 636 VAL A O 1
ATOM 5023 N N . PRO A 1 637 ? 21.719 -31.156 -28.875 1 86.25 637 PRO A N 1
ATOM 5024 C CA . PRO A 1 637 ? 23.188 -31.25 -28.828 1 86.25 637 PRO A CA 1
ATOM 5025 C C . PRO A 1 637 ? 23.719 -32.5 -29.5 1 86.25 637 PRO A C 1
ATOM 5027 O O . PRO A 1 637 ? 23.062 -33.562 -29.469 1 86.25 637 PRO A O 1
ATOM 5030 N N . ALA A 1 638 ? 24.859 -32.312 -30.078 1 79.62 638 ALA A N 1
ATOM 5031 C CA . ALA A 1 638 ? 25.531 -33.5 -30.625 1 79.62 638 ALA A CA 1
ATOM 5032 C C . ALA A 1 638 ? 26 -34.438 -29.516 1 79.62 638 ALA A C 1
ATOM 5034 O O . ALA A 1 638 ? 26.469 -33.969 -28.469 1 79.62 638 ALA A O 1
ATOM 5035 N N . GLY A 1 639 ? 25.672 -35.625 -29.594 1 74.75 639 GLY A N 1
ATOM 5036 C CA . GLY A 1 639 ? 26.109 -36.594 -28.609 1 74.75 639 GLY A CA 1
ATOM 5037 C C . GLY A 1 639 ? 25.609 -38 -28.891 1 74.75 639 GLY A C 1
ATOM 5038 O O . GLY A 1 639 ? 24.969 -38.219 -29.922 1 74.75 639 GLY A O 1
ATOM 5039 N N . LYS A 1 640 ? 26.047 -38.875 -28.109 1 68.88 640 LYS A N 1
ATOM 5040 C CA . LYS A 1 640 ? 25.672 -40.281 -28.297 1 68.88 640 LYS A CA 1
ATOM 5041 C C . LYS A 1 640 ? 24.203 -40.5 -27.938 1 68.88 640 LYS A C 1
ATOM 5043 O O . LYS A 1 640 ? 23.484 -41.219 -28.656 1 68.88 640 LYS A O 1
ATOM 5048 N N . GLN A 1 641 ? 23.859 -39.938 -26.719 1 78.12 641 GLN A N 1
ATOM 5049 C CA . GLN A 1 641 ? 22.531 -40.25 -26.203 1 78.12 641 GLN A CA 1
ATOM 5050 C C . GLN A 1 641 ? 22 -39.094 -25.344 1 78.12 641 GLN A C 1
ATOM 5052 O O . GLN A 1 641 ? 22.703 -38.656 -24.422 1 78.12 641 GLN A O 1
ATOM 5057 N N . MET A 1 642 ? 20.844 -38.625 -25.734 1 81.81 642 MET A N 1
ATOM 5058 C CA . MET A 1 642 ? 20.141 -37.719 -24.859 1 81.81 642 MET A CA 1
ATOM 5059 C C . MET A 1 642 ? 19.406 -38.469 -23.766 1 81.81 642 MET A C 1
ATOM 5061 O O . MET A 1 642 ? 18.891 -39.562 -23.984 1 81.81 642 MET A O 1
ATOM 5065 N N . VAL A 1 643 ? 19.5 -37.969 -22.641 1 77.12 643 VAL A N 1
ATOM 5066 C CA . VAL A 1 643 ? 18.828 -38.594 -21.531 1 77.12 643 VAL A CA 1
ATOM 5067 C C . VAL A 1 643 ? 17.766 -37.656 -20.969 1 77.12 643 VAL A C 1
ATOM 5069 O O . VAL A 1 643 ? 18.047 -36.5 -20.672 1 77.12 643 VAL A O 1
ATOM 5072 N N . GLY A 1 644 ? 16.547 -38.25 -20.797 1 74.19 644 GLY A N 1
ATOM 5073 C CA . GLY A 1 644 ? 15.43 -37.5 -20.25 1 74.19 644 GLY A CA 1
ATOM 5074 C C . GLY A 1 644 ? 14.844 -36.5 -21.234 1 74.19 644 GLY A C 1
ATOM 5075 O O . GLY A 1 644 ? 15.148 -36.562 -22.438 1 74.19 644 GLY A O 1
ATOM 5076 N N . LYS A 1 645 ? 13.953 -35.688 -20.75 1 77.94 645 LYS A N 1
ATOM 5077 C CA . LYS A 1 645 ? 13.281 -34.688 -21.578 1 77.94 645 LYS A CA 1
ATOM 5078 C C . LYS A 1 645 ? 14.164 -33.438 -21.766 1 77.94 645 LYS A C 1
ATOM 5080 O O . LYS A 1 645 ? 14.836 -33 -20.828 1 77.94 645 LYS A O 1
ATOM 5085 N N . MET A 1 646 ? 14.234 -33.031 -23.016 1 83.5 646 MET A N 1
ATOM 5086 C CA . MET A 1 646 ? 14.914 -31.781 -23.328 1 83.5 646 MET A CA 1
ATOM 5087 C C . MET A 1 646 ? 14.258 -30.609 -22.578 1 83.5 646 MET A C 1
ATOM 5089 O O . MET A 1 646 ? 13.031 -30.562 -22.453 1 83.5 646 MET A O 1
ATOM 5093 N N . LYS A 1 647 ? 15.117 -29.812 -21.969 1 90.88 647 LYS A N 1
ATOM 5094 C CA . LYS A 1 647 ? 14.633 -28.609 -21.312 1 90.88 647 LYS A CA 1
ATOM 5095 C C . LYS A 1 647 ? 14.992 -27.359 -22.125 1 90.88 647 LYS A C 1
ATOM 5097 O O . LYS A 1 647 ? 15.781 -27.438 -23.062 1 90.88 647 LYS A O 1
ATOM 5102 N N . ARG A 1 648 ? 14.422 -26.328 -21.844 1 92.81 648 ARG A N 1
ATOM 5103 C CA . ARG A 1 648 ? 14.57 -25.094 -22.609 1 92.81 648 ARG A CA 1
ATOM 5104 C C . ARG A 1 648 ? 16 -24.562 -22.547 1 92.81 648 ARG A C 1
ATOM 5106 O O . ARG A 1 648 ? 16.5 -23.984 -23.5 1 92.81 648 ARG A O 1
ATOM 5113 N N . ARG A 1 649 ? 16.641 -24.797 -21.359 1 95.69 649 ARG A N 1
ATOM 5114 C CA . ARG A 1 649 ? 17.906 -24.109 -21.172 1 95.69 649 ARG A CA 1
ATOM 5115 C C . ARG A 1 649 ? 19.031 -25.109 -20.922 1 95.69 649 ARG A C 1
ATOM 5117 O O . ARG A 1 649 ? 20.172 -24.719 -20.672 1 95.69 649 ARG A O 1
ATOM 5124 N N . TYR A 1 650 ? 18.781 -26.453 -20.984 1 95.06 650 TYR A N 1
ATOM 5125 C CA . TYR A 1 650 ? 19.844 -27.438 -20.828 1 95.06 650 TYR A CA 1
ATOM 5126 C C . TYR A 1 650 ? 19.406 -28.797 -21.375 1 95.06 650 TYR A C 1
ATOM 5128 O O . TYR A 1 650 ? 18.219 -29.031 -21.578 1 95.06 650 TYR A O 1
ATOM 5136 N N . ALA A 1 651 ? 20.344 -29.562 -21.625 1 93.44 651 ALA A N 1
ATOM 5137 C CA . ALA A 1 651 ? 20.156 -30.969 -22.031 1 93.44 651 ALA A CA 1
ATOM 5138 C C . ALA A 1 651 ? 21.141 -31.875 -21.297 1 93.44 651 ALA A C 1
ATOM 5140 O O . ALA A 1 651 ? 22.25 -31.469 -20.969 1 93.44 651 ALA A O 1
ATOM 5141 N N . LEU A 1 652 ? 20.688 -33.062 -20.969 1 93.62 652 LEU A N 1
ATOM 5142 C CA . LEU A 1 652 ? 21.516 -34.062 -20.328 1 93.62 652 LEU A CA 1
ATOM 5143 C C . LEU A 1 652 ? 21.734 -35.25 -21.266 1 93.62 652 LEU A C 1
ATOM 5145 O O . LEU A 1 652 ? 20.844 -35.625 -22.016 1 93.62 652 LEU A O 1
ATOM 5149 N N . GLY A 1 653 ? 22.938 -35.75 -21.203 1 92.75 653 GLY A N 1
ATOM 5150 C CA . GLY A 1 653 ? 23.234 -36.875 -22.062 1 92.75 653 GLY A CA 1
ATOM 5151 C C . GLY A 1 653 ? 24.609 -37.469 -21.828 1 92.75 653 GLY A C 1
ATOM 5152 O O . GLY A 1 653 ? 25.25 -37.156 -20.812 1 92.75 653 GLY A O 1
ATOM 5153 N N . LYS A 1 654 ? 24.969 -38.406 -22.766 1 91 654 LYS A N 1
ATOM 5154 C CA . LYS A 1 654 ? 26.281 -39.031 -22.719 1 91 654 LYS A CA 1
ATOM 5155 C C . LYS A 1 654 ? 27.141 -38.625 -23.906 1 91 654 LYS A C 1
ATOM 5157 O O . LYS A 1 654 ? 26.656 -38.562 -25.047 1 91 654 LYS A O 1
ATOM 5162 N N . ASN A 1 655 ? 28.328 -38.281 -23.656 1 90.81 655 ASN A N 1
ATOM 5163 C CA . ASN A 1 655 ? 29.312 -37.875 -24.656 1 90.81 655 ASN A CA 1
ATOM 5164 C C . ASN A 1 655 ? 28.828 -36.688 -25.484 1 90.81 655 ASN A C 1
ATOM 5166 O O . ASN A 1 655 ? 28.844 -36.719 -26.719 1 90.81 655 ASN A O 1
ATOM 5170 N N . LEU A 1 656 ? 28.234 -35.75 -24.75 1 92.62 656 LEU A N 1
ATOM 5171 C CA . LEU A 1 656 ? 27.781 -34.531 -25.422 1 92.62 656 LEU A CA 1
ATOM 5172 C C . LEU A 1 656 ? 28.953 -33.688 -25.891 1 92.62 656 LEU A C 1
ATOM 5174 O O . LEU A 1 656 ? 30.016 -33.688 -25.266 1 92.62 656 LEU A O 1
ATOM 5178 N N . GLN A 1 657 ? 28.734 -32.969 -27.047 1 90.56 657 GLN A N 1
ATOM 5179 C CA . GLN A 1 657 ? 29.812 -32.188 -27.641 1 90.56 657 GLN A CA 1
ATOM 5180 C C . GLN A 1 657 ? 29.391 -30.719 -27.766 1 90.56 657 GLN A C 1
ATOM 5182 O O . GLN A 1 657 ? 28.219 -30.422 -28 1 90.56 657 GLN A O 1
ATOM 5187 N N . THR A 1 658 ? 30.422 -29.906 -27.594 1 91.62 658 THR A N 1
ATOM 5188 C CA . THR A 1 658 ? 30.219 -28.484 -27.859 1 91.62 658 THR A CA 1
ATOM 5189 C C . THR A 1 658 ? 30.141 -28.219 -29.359 1 91.62 658 THR A C 1
ATOM 5191 O O . THR A 1 658 ? 30.906 -28.781 -30.141 1 91.62 658 THR A O 1
ATOM 5194 N N . ASP A 1 659 ? 29.094 -27.469 -29.703 1 89.5 659 ASP A N 1
ATOM 5195 C CA . ASP A 1 659 ? 28.969 -27.031 -31.094 1 89.5 659 ASP A CA 1
ATOM 5196 C C . ASP A 1 659 ? 28.5 -25.578 -31.172 1 89.5 659 ASP A C 1
ATOM 5198 O O . ASP A 1 659 ? 28.703 -24.812 -30.234 1 89.5 659 ASP A O 1
ATOM 5202 N N . ASP A 1 660 ? 27.938 -25.203 -32.406 1 86.88 660 ASP A N 1
ATOM 5203 C CA . ASP A 1 660 ? 27.594 -23.797 -32.594 1 86.88 660 ASP A CA 1
ATOM 5204 C C . ASP A 1 660 ? 26.406 -23.391 -31.75 1 86.88 660 ASP A C 1
ATOM 5206 O O . ASP A 1 660 ? 26.219 -22.219 -31.438 1 86.88 660 ASP A O 1
ATOM 5210 N N . ASN A 1 661 ? 25.703 -24.391 -31.312 1 89.44 661 ASN A N 1
ATOM 5211 C CA . ASN A 1 661 ? 24.453 -24.094 -30.625 1 89.44 661 ASN A CA 1
ATOM 5212 C C . ASN A 1 661 ? 24.516 -24.438 -29.141 1 89.44 661 ASN A C 1
ATOM 5214 O O . ASN A 1 661 ? 23.719 -23.938 -28.344 1 89.44 661 ASN A O 1
ATOM 5218 N N . TRP A 1 662 ? 25.438 -25.344 -28.797 1 92.38 662 TRP A N 1
ATOM 5219 C CA . TRP A 1 662 ? 25.484 -25.859 -27.438 1 92.38 662 TRP A CA 1
ATOM 5220 C C . TRP A 1 662 ? 26.922 -25.844 -26.906 1 92.38 662 TRP A C 1
ATOM 5222 O O . TRP A 1 662 ? 27.859 -26.094 -27.641 1 92.38 662 TRP A O 1
ATOM 5232 N N . THR A 1 663 ? 27.094 -25.469 -25.688 1 93.81 663 THR A N 1
ATOM 5233 C CA . THR A 1 663 ? 28.312 -25.703 -24.938 1 93.81 663 THR A CA 1
ATOM 5234 C C . THR A 1 663 ? 28.156 -26.875 -23.984 1 93.81 663 THR A C 1
ATOM 5236 O O . THR A 1 663 ? 27.266 -26.859 -23.125 1 93.81 663 THR A O 1
ATOM 5239 N N . ALA A 1 664 ? 28.953 -27.859 -24.094 1 94.38 664 ALA A N 1
ATOM 5240 C CA . ALA A 1 664 ? 28.797 -29.078 -23.328 1 94.38 664 ALA A CA 1
ATOM 5241 C C . ALA A 1 664 ? 29.938 -29.25 -22.312 1 94.38 664 ALA A C 1
ATOM 5243 O O . ALA A 1 664 ? 31.078 -28.859 -22.578 1 94.38 664 ALA A O 1
ATOM 5244 N N . PHE A 1 665 ? 29.656 -29.797 -21.172 1 95.25 665 PHE A N 1
ATOM 5245 C CA . PHE A 1 665 ? 30.578 -30.172 -20.109 1 95.25 665 PHE A CA 1
ATOM 5246 C C . PHE A 1 665 ? 30.328 -31.594 -19.656 1 95.25 665 PHE A C 1
ATOM 5248 O O . PHE A 1 665 ? 29.172 -32.031 -19.531 1 95.25 665 PHE A O 1
ATOM 5255 N N . THR A 1 666 ? 31.422 -32.281 -19.406 1 93.88 666 THR A N 1
ATOM 5256 C CA . THR A 1 666 ? 31.266 -33.594 -18.797 1 93.88 666 THR A CA 1
ATOM 5257 C C . THR A 1 666 ? 30.906 -33.469 -17.328 1 93.88 666 THR A C 1
ATOM 5259 O O . THR A 1 666 ? 31.094 -32.406 -16.719 1 93.88 666 THR A O 1
ATOM 5262 N N . ALA A 1 667 ? 30.375 -34.562 -16.781 1 93.19 667 ALA A N 1
ATOM 5263 C CA . ALA A 1 667 ? 30.047 -34.594 -15.359 1 93.19 667 ALA A CA 1
ATOM 5264 C C . ALA A 1 667 ? 31.25 -34.188 -14.508 1 93.19 667 ALA A C 1
ATOM 5266 O O . ALA A 1 667 ? 31.125 -33.406 -13.57 1 93.19 667 ALA A O 1
ATOM 5267 N N . GLU A 1 668 ? 32.438 -34.656 -14.805 1 92.12 668 GLU A N 1
ATOM 5268 C CA . GLU A 1 668 ? 33.656 -34.344 -14.07 1 92.12 668 GLU A CA 1
ATOM 5269 C C . GLU A 1 668 ? 34.031 -32.875 -14.195 1 92.12 668 GLU A C 1
ATOM 5271 O O . GLU A 1 668 ? 34.5 -32.281 -13.234 1 92.12 668 GLU A O 1
ATOM 5276 N N . GLN A 1 669 ? 33.812 -32.375 -15.297 1 93.81 669 GLN A N 1
ATOM 5277 C CA . GLN A 1 669 ? 34.188 -31 -15.562 1 93.81 669 GLN A CA 1
ATOM 5278 C C . GLN A 1 669 ? 33.312 -30.047 -14.742 1 93.81 669 GLN A C 1
ATOM 5280 O O . GLN A 1 669 ? 33.719 -28.891 -14.531 1 93.81 669 GLN A O 1
ATOM 5285 N N . ILE A 1 670 ? 32.156 -30.453 -14.391 1 93.38 670 ILE A N 1
ATOM 5286 C CA . ILE A 1 670 ? 31.281 -29.562 -13.633 1 93.38 670 ILE A CA 1
ATOM 5287 C C . ILE A 1 670 ? 31.328 -29.922 -12.156 1 93.38 670 ILE A C 1
ATOM 5289 O O . ILE A 1 670 ? 30.484 -29.484 -11.375 1 93.38 670 ILE A O 1
ATOM 5293 N N . GLY A 1 671 ? 32.25 -30.797 -11.758 1 88.06 671 GLY A N 1
ATOM 5294 C CA . GLY A 1 671 ? 32.469 -31.094 -10.352 1 88.06 671 GLY A CA 1
ATOM 5295 C C . GLY A 1 671 ? 31.609 -32.219 -9.828 1 88.06 671 GLY A C 1
ATOM 5296 O O . GLY A 1 671 ? 31.453 -32.375 -8.617 1 88.06 671 GLY A O 1
ATOM 5297 N N . LEU A 1 672 ? 30.969 -33 -10.703 1 92.5 672 LEU A N 1
ATOM 5298 C CA . LEU A 1 672 ? 30.156 -34.125 -10.289 1 92.5 672 LEU A CA 1
ATOM 5299 C C . LEU A 1 672 ? 30.969 -35.438 -10.336 1 92.5 672 LEU A C 1
ATOM 5301 O O . LEU A 1 672 ? 31.906 -35.562 -11.125 1 92.5 672 LEU A O 1
ATOM 5305 N N . ALA A 1 673 ? 30.734 -36.312 -9.422 1 88.38 673 ALA A N 1
ATOM 5306 C CA . ALA A 1 673 ? 31.484 -37.562 -9.305 1 88.38 673 ALA A CA 1
ATOM 5307 C C . ALA A 1 673 ? 31.172 -38.5 -10.469 1 88.38 673 ALA A C 1
ATOM 5309 O O . ALA A 1 673 ? 31.953 -39.406 -10.773 1 88.38 673 ALA A O 1
ATOM 5310 N N . GLY A 1 674 ? 30.156 -38.312 -11.18 1 81.12 674 GLY A N 1
ATOM 5311 C CA . GLY A 1 674 ? 29.797 -39.156 -12.312 1 81.12 674 GLY A CA 1
ATOM 5312 C C . GLY A 1 674 ? 28.406 -38.875 -12.836 1 81.12 674 GLY A C 1
ATOM 5313 O O . GLY A 1 674 ? 27.734 -37.938 -12.391 1 81.12 674 GLY A O 1
ATOM 5314 N N . GLY A 1 675 ? 28.219 -39.562 -13.945 1 83.94 675 GLY A N 1
ATOM 5315 C CA . GLY A 1 675 ? 26.875 -39.5 -14.492 1 83.94 675 GLY A CA 1
ATOM 5316 C C . GLY A 1 675 ? 26.797 -38.812 -15.844 1 83.94 675 GLY A C 1
ATOM 5317 O O . GLY A 1 675 ? 27.625 -39.062 -16.719 1 83.94 675 GLY A O 1
ATOM 5318 N N . LEU A 1 676 ? 25.781 -37.906 -15.969 1 91.31 676 LEU A N 1
ATOM 5319 C CA . LEU A 1 676 ? 25.406 -37.375 -17.266 1 91.31 676 LEU A CA 1
ATOM 5320 C C . LEU A 1 676 ? 26.156 -36.094 -17.578 1 91.31 676 LEU A C 1
ATOM 5322 O O . LEU A 1 676 ? 26.438 -35.281 -16.672 1 91.31 676 LEU A O 1
ATOM 5326 N N . ASP A 1 677 ? 26.531 -35.938 -18.875 1 93.19 677 ASP A N 1
ATOM 5327 C CA . ASP A 1 677 ? 27.031 -34.656 -19.391 1 93.19 677 ASP A CA 1
ATOM 5328 C C . ASP A 1 677 ? 25.906 -33.625 -19.453 1 93.19 677 ASP A C 1
ATOM 5330 O O . ASP A 1 677 ? 24.734 -33.969 -19.5 1 93.19 677 ASP A O 1
ATOM 5334 N N . VAL A 1 678 ? 26.312 -32.375 -19.375 1 94.88 678 VAL A N 1
ATOM 5335 C CA . VAL A 1 678 ? 25.344 -31.281 -19.469 1 94.88 678 VAL A CA 1
ATOM 5336 C C . VAL A 1 678 ? 25.688 -30.375 -20.656 1 94.88 678 VAL A C 1
ATOM 5338 O O . VAL A 1 678 ? 26.859 -30.094 -20.906 1 94.88 678 VAL A O 1
ATOM 5341 N N . ALA A 1 679 ? 24.703 -30.078 -21.469 1 94.56 679 ALA A N 1
ATOM 5342 C CA . ALA A 1 679 ? 24.844 -29.094 -22.531 1 94.56 679 ALA A CA 1
ATOM 5343 C C . ALA A 1 679 ? 23.906 -27.906 -22.297 1 94.56 679 ALA A C 1
ATOM 5345 O O . ALA A 1 679 ? 22.75 -28.094 -21.938 1 94.56 679 ALA A O 1
ATOM 5346 N N . VAL A 1 680 ? 24.406 -26.688 -22.453 1 95.5 680 VAL A N 1
ATOM 5347 C CA . VAL A 1 680 ? 23.609 -25.484 -22.312 1 95.5 680 VAL A CA 1
ATOM 5348 C C . VAL A 1 680 ? 23.594 -24.703 -23.625 1 95.5 680 VAL A C 1
ATOM 5350 O O . VAL A 1 680 ? 24.609 -24.656 -24.328 1 95.5 680 VAL A O 1
ATOM 5353 N N . PRO A 1 681 ? 22.438 -24.141 -23.984 1 93.94 681 PRO A N 1
ATOM 5354 C CA . PRO A 1 681 ? 22.359 -23.422 -25.25 1 93.94 681 PRO A CA 1
ATOM 5355 C C . PRO A 1 681 ? 23.188 -22.141 -25.25 1 93.94 681 PRO A C 1
ATOM 5357 O O . PRO A 1 681 ? 23.469 -21.578 -24.188 1 93.94 681 PRO A O 1
ATOM 5360 N N . ARG A 1 682 ? 23.484 -21.719 -26.422 1 90.69 682 ARG A N 1
ATOM 5361 C CA . ARG A 1 682 ? 24.266 -20.5 -26.609 1 90.69 682 ARG A CA 1
ATOM 5362 C C . ARG A 1 682 ? 23.469 -19.266 -26.203 1 90.69 682 ARG A C 1
ATOM 5364 O O . ARG A 1 682 ? 22.312 -19.125 -26.578 1 90.69 682 ARG A O 1
ATOM 5371 N N . GLY A 1 683 ? 24.141 -18.406 -25.516 1 92.25 683 GLY A N 1
ATOM 5372 C CA . GLY A 1 683 ? 23.562 -17.109 -25.172 1 92.25 683 GLY A CA 1
ATOM 5373 C C . GLY A 1 683 ? 22.25 -17.219 -24.438 1 92.25 683 GLY A C 1
ATOM 5374 O O . GLY A 1 683 ? 22.141 -17.922 -23.422 1 92.25 683 GLY A O 1
ATOM 5375 N N . LEU A 1 684 ? 21.219 -16.531 -25.062 1 93.94 684 LEU A N 1
ATOM 5376 C CA . LEU A 1 684 ? 19.906 -16.453 -24.453 1 93.94 684 LEU A CA 1
ATOM 5377 C C . LEU A 1 684 ? 18.938 -17.422 -25.125 1 93.94 684 LEU A C 1
ATOM 5379 O O . LEU A 1 684 ? 17.734 -17.391 -24.875 1 93.94 684 LEU A O 1
ATOM 5383 N N . ARG A 1 685 ? 19.438 -18.312 -25.891 1 92.56 685 ARG A N 1
ATOM 5384 C CA . ARG A 1 685 ? 18.578 -19.188 -26.688 1 92.56 685 ARG A CA 1
ATOM 5385 C C . ARG A 1 685 ? 17.859 -20.203 -25.797 1 92.56 685 ARG A C 1
ATOM 5387 O O . ARG A 1 685 ? 18.359 -20.562 -24.719 1 92.56 685 ARG A O 1
ATOM 5394 N N . ARG A 1 686 ? 16.672 -20.562 -26.234 1 93.38 686 ARG A N 1
ATOM 5395 C CA . ARG A 1 686 ? 15.852 -21.594 -25.609 1 93.38 686 ARG A CA 1
ATOM 5396 C C . ARG A 1 686 ? 15.578 -22.734 -26.578 1 93.38 686 ARG A C 1
ATOM 5398 O O . ARG A 1 686 ? 15.336 -22.5 -27.766 1 93.38 686 ARG A O 1
ATOM 5405 N N . HIS A 1 687 ? 15.727 -23.875 -26.125 1 90.81 687 HIS A N 1
ATOM 5406 C CA . HIS A 1 687 ? 15.305 -25 -26.953 1 90.81 687 HIS A CA 1
ATOM 5407 C C . HIS A 1 687 ? 13.781 -25.047 -27.078 1 90.81 687 HIS A C 1
ATOM 5409 O O . HIS A 1 687 ? 13.062 -24.781 -26.125 1 90.81 687 HIS A O 1
ATOM 5415 N N . ARG A 1 688 ? 13.328 -25.406 -28.203 1 86.94 688 ARG A N 1
ATOM 5416 C CA . ARG A 1 688 ? 11.891 -25.5 -28.469 1 86.94 688 ARG A CA 1
ATOM 5417 C C . ARG A 1 688 ? 11.273 -26.672 -27.719 1 86.94 688 ARG A C 1
ATOM 5419 O O . ARG A 1 688 ? 11.609 -27.828 -27.984 1 86.94 688 ARG A O 1
ATOM 5426 N N . VAL A 1 689 ? 10.617 -26.438 -26.734 1 83.31 689 VAL A N 1
ATOM 5427 C CA . VAL A 1 689 ? 9.844 -27.406 -25.969 1 83.31 689 VAL A CA 1
ATOM 5428 C C . VAL A 1 689 ? 8.367 -27.047 -26.016 1 83.31 689 VAL A C 1
ATOM 5430 O O . VAL A 1 689 ? 8.016 -25.859 -26.125 1 83.31 689 VAL A O 1
ATOM 5433 N N . SER A 1 690 ? 7.504 -28.047 -26.062 1 76.31 690 SER A N 1
ATOM 5434 C CA . SER A 1 690 ? 6.07 -27.797 -26.141 1 76.31 690 SER A CA 1
ATOM 5435 C C . SER A 1 690 ? 5.566 -27.078 -24.891 1 76.31 690 SER A C 1
ATOM 5437 O O . SER A 1 690 ? 6.109 -27.266 -23.797 1 76.31 690 SER A O 1
ATOM 5439 N N . GLY A 1 691 ? 4.684 -26.234 -25.125 1 73.5 691 GLY A N 1
ATOM 5440 C CA . GLY A 1 691 ? 4.004 -25.625 -24 1 73.5 691 GLY A CA 1
ATOM 5441 C C . GLY A 1 691 ? 4.391 -24.172 -23.781 1 73.5 691 GLY A C 1
ATOM 5442 O O . GLY A 1 691 ? 5.309 -23.656 -24.438 1 73.5 691 GLY 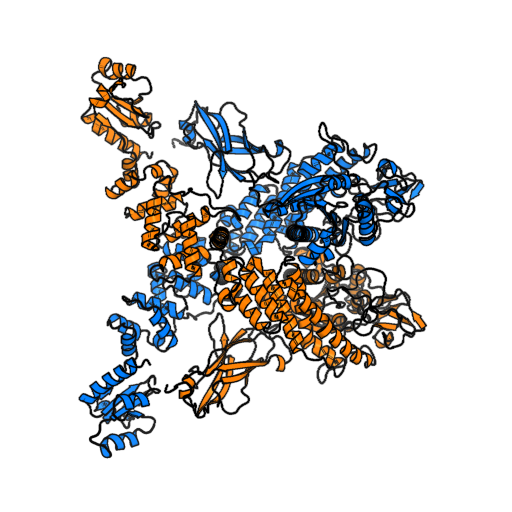A O 1
ATOM 5443 N N . LYS A 1 692 ? 3.645 -23.516 -22.812 1 74.38 692 LYS A N 1
ATOM 5444 C CA . LYS A 1 692 ? 3.885 -22.125 -22.453 1 74.38 692 LYS A CA 1
ATOM 5445 C C . LYS A 1 692 ? 5.031 -22.016 -21.453 1 74.38 692 LYS A C 1
ATOM 5447 O O . LYS A 1 692 ? 5.574 -23.031 -21 1 74.38 692 LYS A O 1
ATOM 5452 N N . GLY A 1 693 ? 5.598 -20.766 -21.234 1 83.81 693 GLY A N 1
ATOM 5453 C CA . GLY A 1 693 ? 6.617 -20.531 -20.219 1 83.81 693 GLY A CA 1
ATOM 5454 C C . GLY A 1 693 ? 7.992 -20.281 -20.812 1 83.81 693 GLY A C 1
ATOM 5455 O O . GLY A 1 693 ? 8.969 -20.938 -20.422 1 83.81 693 GLY A O 1
ATOM 5456 N N . ARG A 1 694 ? 8.07 -19.312 -21.703 1 90.31 694 ARG A N 1
ATOM 5457 C CA . ARG A 1 694 ? 9.328 -19.047 -22.391 1 90.31 694 ARG A CA 1
ATOM 5458 C C . ARG A 1 694 ? 9.969 -17.766 -21.875 1 90.31 694 ARG A C 1
ATOM 5460 O O . ARG A 1 694 ? 11.148 -17.5 -22.125 1 90.31 694 ARG A O 1
ATOM 5467 N N . GLN A 1 695 ? 9.211 -17.047 -21.172 1 93.19 695 GLN A N 1
ATOM 5468 C CA . GLN A 1 695 ? 9.703 -15.742 -20.734 1 93.19 695 GLN A CA 1
ATOM 5469 C C . GLN A 1 695 ? 10.539 -15.859 -19.469 1 93.19 695 GLN A C 1
ATOM 5471 O O . GLN A 1 695 ? 11.523 -15.133 -19.312 1 93.19 695 GLN A O 1
ATOM 5476 N N . PHE A 1 696 ? 10.164 -16.719 -18.562 1 96.25 696 PHE A N 1
ATOM 5477 C CA . PHE A 1 696 ? 10.953 -17.109 -17.391 1 96.25 696 PHE A CA 1
ATOM 5478 C C . PHE A 1 696 ? 11.617 -18.469 -17.609 1 96.25 696 PHE A C 1
ATOM 5480 O O . PHE A 1 696 ? 10.93 -19.469 -17.766 1 96.25 696 PHE A O 1
ATOM 5487 N N . VAL A 1 697 ? 12.945 -18.484 -17.578 1 96.81 697 VAL A N 1
ATOM 5488 C CA . VAL A 1 697 ? 13.633 -19.766 -17.766 1 96.81 697 VAL A CA 1
ATOM 5489 C C . VAL A 1 697 ? 14.883 -19.812 -16.906 1 96.81 697 VAL A C 1
ATOM 5491 O O . VAL A 1 697 ? 15.406 -18.781 -16.5 1 96.81 697 VAL A O 1
ATOM 5494 N N . HIS A 1 698 ? 15.281 -21.016 -16.594 1 97.38 698 HIS A N 1
ATOM 5495 C CA . HIS A 1 698 ? 16.547 -21.266 -15.922 1 97.38 698 HIS A CA 1
ATOM 5496 C C . HIS A 1 698 ? 17.125 -22.609 -16.328 1 97.38 698 HIS A C 1
ATOM 5498 O O . HIS A 1 698 ? 16.5 -23.375 -17.078 1 97.38 698 HIS A O 1
ATOM 5504 N N . GLY A 1 699 ? 18.328 -22.875 -15.953 1 97.31 699 GLY A N 1
ATOM 5505 C CA . GLY A 1 699 ? 19.016 -24.109 -16.266 1 97.31 699 GLY A CA 1
ATOM 5506 C C . GLY A 1 699 ? 20.266 -23.906 -17.109 1 97.31 699 GLY A C 1
ATOM 5507 O O . GLY A 1 699 ? 21.094 -24.797 -17.234 1 97.31 699 GLY A O 1
ATOM 5508 N N . GLY A 1 700 ? 20.391 -22.766 -17.625 1 97.19 700 GLY A N 1
ATOM 5509 C CA . GLY A 1 700 ? 21.516 -22.438 -18.5 1 97.19 700 GLY A CA 1
ATOM 5510 C C . GLY A 1 700 ? 22.672 -21.797 -17.766 1 97.19 700 GLY A C 1
ATOM 5511 O O . GLY A 1 700 ? 22.781 -21.922 -16.531 1 97.19 700 GLY A O 1
ATOM 5512 N N . ALA A 1 701 ? 23.562 -21.125 -18.578 1 97.5 701 ALA A N 1
ATOM 5513 C CA . ALA A 1 701 ? 24.812 -20.641 -18.016 1 97.5 701 ALA A CA 1
ATOM 5514 C C . ALA A 1 701 ? 24.859 -19.109 -18.047 1 97.5 701 ALA A C 1
ATOM 5516 O O . ALA A 1 701 ? 25.891 -18.516 -17.734 1 97.5 701 ALA A O 1
ATOM 5517 N N . SER A 1 702 ? 23.703 -18.469 -18.422 1 97.75 702 SER A N 1
ATOM 5518 C CA . SER A 1 702 ? 23.766 -17.016 -18.453 1 97.75 702 SER A CA 1
ATOM 5519 C C . SER A 1 702 ? 24.109 -16.453 -17.062 1 97.75 702 SER A C 1
ATOM 5521 O O . SER A 1 702 ? 23.891 -17.125 -16.047 1 97.75 702 SER A O 1
ATOM 5523 N N . LEU A 1 703 ? 24.672 -15.266 -17.031 1 98.5 703 LEU A N 1
ATOM 5524 C CA . LEU A 1 703 ? 25.062 -14.656 -15.766 1 98.5 703 LEU A CA 1
ATOM 5525 C C . LEU A 1 703 ? 23.875 -14.508 -14.828 1 98.5 703 LEU A C 1
ATOM 5527 O O . LEU A 1 703 ? 24 -14.703 -13.617 1 98.5 703 LEU A O 1
ATOM 5531 N N . GLN A 1 704 ? 22.703 -14.211 -15.375 1 98.44 704 GLN A N 1
ATOM 5532 C CA . GLN A 1 704 ? 21.5 -14.039 -14.586 1 98.44 704 GLN A CA 1
ATOM 5533 C C . GLN A 1 704 ? 21.047 -15.367 -13.984 1 98.44 704 GLN A C 1
ATOM 5535 O O . GLN A 1 704 ? 20.438 -15.398 -12.914 1 98.44 704 GLN A O 1
ATOM 5540 N N . GLU A 1 705 ? 21.344 -16.469 -14.602 1 98.56 705 GLU A N 1
ATOM 5541 C CA . GLU A 1 705 ? 20.906 -17.797 -14.172 1 98.56 705 GLU A CA 1
ATOM 5542 C C . GLU A 1 705 ? 21.875 -18.375 -13.141 1 98.56 705 GLU A C 1
ATOM 5544 O O . GLU A 1 705 ? 21.453 -19.094 -12.227 1 98.56 705 GLU A O 1
ATOM 5549 N N . ILE A 1 706 ? 23.156 -18.047 -13.234 1 98.5 706 ILE A N 1
ATOM 5550 C CA . ILE A 1 706 ? 24.141 -18.797 -12.453 1 98.5 706 ILE A CA 1
ATOM 5551 C C . ILE A 1 706 ? 24.562 -17.969 -11.242 1 98.5 706 ILE A C 1
ATOM 5553 O O . ILE A 1 706 ? 25.109 -18.516 -10.273 1 98.5 706 ILE A O 1
ATOM 5557 N N . THR A 1 707 ? 24.469 -16.625 -11.297 1 98.62 707 THR A N 1
ATOM 5558 C CA . THR A 1 707 ? 24.938 -15.789 -10.195 1 98.62 707 THR A CA 1
ATOM 5559 C C . THR A 1 707 ? 23.922 -15.781 -9.047 1 98.62 707 THR A C 1
ATOM 5561 O O . THR A 1 707 ? 22.75 -15.43 -9.242 1 98.62 707 THR A O 1
ATOM 5564 N N . ILE A 1 708 ? 24.312 -16.188 -7.867 1 98.38 708 ILE A N 1
ATOM 5565 C CA . ILE A 1 708 ? 23.406 -16.219 -6.723 1 98.38 708 ILE A CA 1
ATOM 5566 C C . ILE A 1 708 ? 23.984 -15.383 -5.582 1 98.38 708 ILE A C 1
ATOM 5568 O O . ILE A 1 708 ? 25.203 -15.25 -5.461 1 98.38 708 ILE A O 1
ATOM 5572 N N . PRO A 1 709 ? 23.109 -14.805 -4.828 1 98.44 709 PRO A N 1
ATOM 5573 C CA . PRO A 1 709 ? 23.562 -14.047 -3.66 1 98.44 709 PRO A CA 1
ATOM 5574 C C . PRO A 1 709 ? 23.797 -14.922 -2.436 1 98.44 709 PRO A C 1
ATOM 5576 O O . PRO A 1 709 ? 23.016 -15.852 -2.18 1 98.44 709 PRO A O 1
ATOM 5579 N N . VAL A 1 710 ? 24.844 -14.711 -1.776 1 97.06 710 VAL A N 1
ATOM 5580 C CA . VAL A 1 710 ? 25.031 -15.188 -0.409 1 97.06 710 VAL A CA 1
ATOM 5581 C C . VAL A 1 710 ? 25.062 -14 0.551 1 97.06 710 VAL A C 1
ATOM 5583 O O . VAL A 1 710 ? 26.047 -13.273 0.622 1 97.06 710 VAL A O 1
ATOM 5586 N N . ILE A 1 711 ? 23.953 -13.836 1.201 1 97.31 711 ILE A N 1
ATOM 5587 C CA . ILE A 1 711 ? 23.781 -12.688 2.094 1 97.31 711 ILE A CA 1
ATOM 5588 C C . ILE A 1 711 ? 24.031 -13.125 3.537 1 97.31 711 ILE A C 1
ATOM 5590 O O . ILE A 1 711 ? 23.312 -13.977 4.066 1 97.31 711 ILE A O 1
ATOM 5594 N N . THR A 1 712 ? 25 -12.539 4.141 1 94.44 712 THR A N 1
ATOM 5595 C CA . THR A 1 712 ? 25.25 -12.758 5.559 1 94.44 712 THR A CA 1
ATOM 5596 C C . THR A 1 712 ? 24.656 -11.625 6.391 1 94.44 712 THR A C 1
ATOM 5598 O O . THR A 1 712 ? 25.031 -10.461 6.223 1 94.44 712 THR A O 1
ATOM 5601 N N . VAL A 1 713 ? 23.719 -11.992 7.188 1 94.44 713 VAL A N 1
ATOM 5602 C CA . VAL A 1 713 ? 23.016 -11.023 8.031 1 94.44 713 VAL A CA 1
ATOM 5603 C C . VAL A 1 713 ? 23.453 -11.203 9.484 1 94.44 713 VAL A C 1
ATOM 5605 O O . VAL A 1 713 ? 23.266 -12.273 10.07 1 94.44 713 VAL A O 1
ATOM 5608 N N . THR A 1 714 ? 24.078 -10.242 10 1 88.75 714 THR A N 1
ATOM 5609 C CA . THR A 1 714 ? 24.422 -10.242 11.422 1 88.75 714 THR A CA 1
ATOM 5610 C C . THR A 1 714 ? 23.438 -9.398 12.227 1 88.75 714 THR A C 1
ATOM 5612 O O . THR A 1 714 ? 23.031 -8.328 11.781 1 88.75 714 THR A O 1
ATOM 5615 N N . VAL A 1 715 ? 23.016 -10.031 13.289 1 77.56 715 VAL A N 1
ATOM 5616 C CA . VAL A 1 715 ? 22.016 -9.383 14.125 1 77.56 715 VAL A CA 1
ATOM 5617 C C . VAL A 1 715 ? 22.703 -8.617 15.258 1 77.56 715 VAL A C 1
ATOM 5619 O O . VAL A 1 715 ? 23.438 -9.203 16.047 1 77.56 715 VAL A O 1
ATOM 5622 N N . GLY A 1 716 ? 23.172 -7.414 15.055 1 62.66 716 GLY A N 1
ATOM 5623 C CA . GLY A 1 716 ? 23.828 -6.625 16.078 1 62.66 716 GLY A CA 1
ATOM 5624 C C . GLY A 1 716 ? 22.859 -5.914 17 1 62.66 716 GLY A C 1
ATOM 5625 O O . GLY A 1 716 ? 21.656 -5.859 16.734 1 62.66 716 GLY A O 1
ATOM 5626 N N . ARG A 1 717 ? 23.406 -5.621 18.266 1 48.66 717 ARG A N 1
ATOM 5627 C CA . ARG A 1 717 ? 22.734 -4.574 19.031 1 48.66 717 ARG A CA 1
ATOM 5628 C C . ARG A 1 717 ? 22.594 -3.299 18.203 1 48.66 717 ARG A C 1
ATOM 5630 O O . ARG A 1 717 ? 23.359 -3.074 17.266 1 48.66 717 ARG A O 1
ATOM 5637 N N . GLN A 1 718 ? 21.719 -2.523 18.219 1 45 718 GLN A N 1
ATOM 5638 C CA . GLN A 1 718 ? 21.406 -1.319 17.453 1 45 718 GLN A CA 1
ATOM 5639 C C . GLN A 1 718 ? 22.672 -0.609 17 1 45 718 GLN A C 1
ATOM 5641 O O . GLN A 1 718 ? 23.391 -0.011 17.828 1 45 718 GLN A O 1
ATOM 5646 N N . ASN A 1 719 ? 23.688 -1.203 16.266 1 40.59 719 ASN A N 1
ATOM 5647 C CA . ASN A 1 719 ? 24.906 -0.527 15.812 1 40.59 719 ASN A CA 1
ATOM 5648 C C . ASN A 1 719 ? 24.578 0.702 14.969 1 40.59 719 ASN A C 1
ATOM 5650 O O . ASN A 1 719 ? 23.625 0.697 14.195 1 40.59 719 ASN A O 1
ATOM 5654 N N . LYS A 1 720 ? 25.547 1.799 15.227 1 42.03 720 LYS A N 1
ATOM 5655 C CA . LYS A 1 720 ? 25.547 3.143 14.648 1 42.03 720 LYS A CA 1
ATOM 5656 C C . LYS A 1 720 ? 26 3.117 13.195 1 42.03 720 LYS A C 1
ATOM 5658 O O . LYS A 1 720 ? 27.062 2.576 12.875 1 42.03 720 LYS A O 1
ATOM 5663 N N . THR A 1 721 ? 25.422 3.111 12.242 1 48.81 721 THR A N 1
ATOM 5664 C CA . THR A 1 721 ? 25.781 3.271 10.836 1 48.81 721 THR A CA 1
ATOM 5665 C C . THR A 1 721 ? 26.688 4.488 10.656 1 48.81 721 THR A C 1
ATOM 5667 O O . THR A 1 721 ? 26.453 5.539 11.258 1 48.81 721 THR A O 1
ATOM 5670 N N . GLU A 1 722 ? 28.172 4.316 9.938 1 57.78 722 GLU A N 1
ATOM 5671 C CA . GLU A 1 722 ? 29.078 5.422 9.656 1 57.78 722 GLU A CA 1
ATOM 5672 C C . GLU A 1 722 ? 28.859 5.965 8.25 1 57.78 722 GLU A C 1
ATOM 5674 O O . GLU A 1 722 ? 28.516 5.215 7.332 1 57.78 722 GLU A O 1
ATOM 5679 N N . ASP A 1 723 ? 29.219 7.227 7.969 1 63.47 723 ASP A N 1
ATOM 5680 C CA . ASP A 1 723 ? 29.047 7.895 6.688 1 63.47 723 ASP A CA 1
ATOM 5681 C C . ASP A 1 723 ? 30.094 7.445 5.676 1 63.47 723 ASP A C 1
ATOM 5683 O O . ASP A 1 723 ? 31.25 7.184 6.043 1 63.47 723 ASP A O 1
ATOM 5687 N N . ALA A 1 724 ? 29.922 7.422 4.348 1 75.88 724 ALA A N 1
ATOM 5688 C CA . ALA A 1 724 ? 30.875 7.125 3.279 1 75.88 724 ALA A CA 1
ATOM 5689 C C . ALA A 1 724 ? 31.953 8.203 3.188 1 75.88 724 ALA A C 1
ATOM 5691 O O . ALA A 1 724 ? 31.656 9.398 3.215 1 75.88 724 ALA A O 1
ATOM 5692 N N . ARG A 1 725 ? 33.312 7.777 3.031 1 79.56 725 ARG A N 1
ATOM 5693 C CA . ARG A 1 725 ? 34.406 8.734 2.873 1 79.56 725 ARG A CA 1
ATOM 5694 C C . ARG A 1 725 ? 34.5 9.227 1.433 1 79.56 725 ARG A C 1
ATOM 5696 O O . ARG A 1 725 ? 34.375 8.445 0.492 1 79.56 725 ARG A O 1
ATOM 5703 N N . ILE A 1 726 ? 34.625 10.57 1.205 1 83.12 726 ILE A N 1
ATOM 5704 C CA . ILE A 1 726 ? 34.75 11.18 -0.118 1 83.12 726 ILE A CA 1
ATOM 5705 C C . ILE A 1 726 ? 36.031 12.023 -0.187 1 83.12 726 ILE A C 1
ATOM 5707 O O . ILE A 1 726 ? 36.531 12.484 0.841 1 83.12 726 ILE A O 1
ATOM 5711 N N . GLU A 1 727 ? 36.719 12.039 -1.502 1 83.88 727 GLU A N 1
ATOM 5712 C CA . GLU A 1 727 ? 37.812 12.945 -1.828 1 83.88 727 GLU A CA 1
ATOM 5713 C C . GLU A 1 727 ? 37.469 13.844 -3.006 1 83.88 727 GLU A C 1
ATOM 5715 O O . GLU A 1 727 ? 36.688 13.445 -3.891 1 83.88 727 GLU A O 1
ATOM 5720 N N . LEU A 1 728 ? 37.938 15.047 -2.982 1 85.5 728 LEU A N 1
ATOM 5721 C CA . LEU A 1 728 ? 37.75 15.984 -4.082 1 85.5 728 LEU A CA 1
ATOM 5722 C C . LEU A 1 728 ? 39.062 16.188 -4.852 1 85.5 728 LEU A C 1
ATOM 5724 O O . LEU A 1 728 ? 40.125 16.328 -4.246 1 85.5 728 LEU A O 1
ATOM 5728 N N . HIS A 1 729 ? 38.875 15.945 -6.215 1 82.88 729 HIS A N 1
ATOM 5729 C CA . HIS A 1 729 ? 40.031 16.125 -7.078 1 82.88 729 HIS A CA 1
ATOM 5730 C C . HIS A 1 729 ? 39.75 17.141 -8.172 1 82.88 729 HIS A C 1
ATOM 5732 O O . HIS A 1 729 ? 38.625 17.25 -8.664 1 82.88 729 HIS A O 1
ATOM 5738 N N . TYR A 1 730 ? 40.75 18.016 -8.492 1 83.25 730 TYR A N 1
ATOM 5739 C CA . TYR A 1 730 ? 40.75 18.953 -9.617 1 83.25 730 TYR A CA 1
ATOM 5740 C C . TYR A 1 730 ? 42.031 18.781 -10.453 1 83.25 730 TYR A C 1
ATOM 5742 O O . TYR A 1 730 ? 43.125 18.828 -9.922 1 83.25 730 TYR A O 1
ATOM 5750 N N . SER A 1 731 ? 41.844 18.438 -11.727 1 76.75 731 SER A N 1
ATOM 5751 C CA . SER A 1 731 ? 42.906 17.969 -12.586 1 76.75 731 SER A CA 1
ATOM 5752 C C . SER A 1 731 ? 43.906 19.078 -12.906 1 76.75 731 SER A C 1
ATOM 5754 O O . SER A 1 731 ? 45.062 18.828 -13.18 1 76.75 731 SER A O 1
ATOM 5756 N N . GLN A 1 732 ? 43.438 20.391 -12.93 1 77.94 732 GLN A N 1
ATOM 5757 C CA . GLN A 1 732 ? 44.312 21.484 -13.297 1 77.94 732 GLN A CA 1
ATOM 5758 C C . GLN A 1 732 ? 45 22.078 -12.062 1 77.94 732 GLN A C 1
ATOM 5760 O O . GLN A 1 732 ? 44.5 21.891 -10.938 1 77.94 732 GLN A O 1
ATOM 5765 N N . THR A 1 733 ? 46.156 22.641 -12.227 1 75.94 733 THR A N 1
ATOM 5766 C CA . THR A 1 733 ? 46.938 23.203 -11.133 1 75.94 733 THR A CA 1
ATOM 5767 C C . THR A 1 733 ? 46.375 24.547 -10.695 1 75.94 733 THR A C 1
ATOM 5769 O O . THR A 1 733 ? 46.625 25.016 -9.586 1 75.94 733 THR A O 1
ATOM 5772 N N . ALA A 1 734 ? 45.656 25.219 -11.664 1 81.25 734 ALA A N 1
ATOM 5773 C CA . ALA A 1 734 ? 45.031 26.516 -11.383 1 81.25 734 ALA A CA 1
ATOM 5774 C C . ALA A 1 734 ? 43.656 26.641 -12.039 1 81.25 734 ALA A C 1
ATOM 5776 O O . ALA A 1 734 ? 43.406 26.016 -13.07 1 81.25 734 ALA A O 1
ATOM 5777 N N . ILE A 1 735 ? 42.781 27.344 -11.367 1 84.19 735 ILE A N 1
ATOM 5778 C CA . ILE A 1 735 ? 41.469 27.656 -11.914 1 84.19 735 ILE A CA 1
ATOM 5779 C C . ILE A 1 735 ? 41.531 28.938 -12.75 1 84.19 735 ILE A C 1
ATOM 5781 O O . ILE A 1 735 ? 41.844 30 -12.227 1 84.19 735 ILE A O 1
ATOM 5785 N N . THR A 1 736 ? 41.281 28.875 -14.039 1 79.56 736 THR A N 1
ATOM 5786 C CA . THR A 1 736 ? 41.375 30.016 -14.938 1 79.56 736 THR A CA 1
ATOM 5787 C C . THR A 1 736 ? 40.031 30.266 -15.625 1 79.56 736 THR A C 1
ATOM 5789 O O . THR A 1 736 ? 39.875 31.219 -16.391 1 79.56 736 THR A O 1
ATOM 5792 N N . THR A 1 737 ? 39.031 29.438 -15.406 1 78.56 737 THR A N 1
ATOM 5793 C CA . THR A 1 737 ? 37.75 29.484 -16.109 1 78.56 737 THR A CA 1
ATOM 5794 C C . THR A 1 737 ? 36.625 29.859 -15.148 1 78.56 737 THR A C 1
ATOM 5796 O O . THR A 1 737 ? 36.781 29.688 -13.938 1 78.56 737 THR A O 1
ATOM 5799 N N . PRO A 1 738 ? 35.594 30.531 -15.617 1 75.94 738 PRO A N 1
ATOM 5800 C CA . PRO A 1 738 ? 34.438 30.906 -14.773 1 75.94 738 PRO A CA 1
ATOM 5801 C C . PRO A 1 738 ? 33.688 29.703 -14.242 1 75.94 738 PRO A C 1
ATOM 5803 O O . PRO A 1 738 ? 32.906 29.828 -13.289 1 75.94 738 PRO A O 1
ATOM 5806 N N . ALA A 1 739 ? 34 28.672 -14.797 1 81.19 739 ALA A N 1
ATOM 5807 C CA . ALA A 1 739 ? 33.406 27.438 -14.305 1 81.19 739 ALA A CA 1
ATOM 5808 C C . ALA A 1 739 ? 34.406 26.297 -14.281 1 81.19 739 ALA A C 1
ATOM 5810 O O . ALA A 1 739 ? 35.281 26.203 -15.164 1 81.19 739 ALA A O 1
ATOM 5811 N N . ILE A 1 740 ? 34.219 25.516 -13.148 1 84.19 740 ILE A N 1
ATOM 5812 C CA . ILE A 1 740 ? 35.188 24.406 -13.062 1 84.19 740 ILE A CA 1
ATOM 5813 C C . ILE A 1 740 ? 34.438 23.094 -12.891 1 84.19 740 ILE A C 1
ATOM 5815 O O . ILE A 1 740 ? 33.281 23.078 -12.43 1 84.19 740 ILE A O 1
ATOM 5819 N N . SER A 1 741 ? 35.219 22.141 -13.281 1 83.12 741 SER A N 1
ATOM 5820 C CA . SER A 1 741 ? 34.75 20.781 -13.055 1 83.12 741 SER A CA 1
ATOM 5821 C C . SER A 1 741 ? 35.625 20.047 -12.055 1 83.12 741 SER A C 1
ATOM 5823 O O . SER A 1 741 ? 36.781 19.688 -12.359 1 83.12 741 SER A O 1
ATOM 5825 N N . ALA A 1 742 ? 35.094 19.797 -10.898 1 86.25 742 ALA A N 1
ATOM 5826 C CA . ALA A 1 742 ? 35.781 19.031 -9.867 1 86.25 742 ALA A CA 1
ATOM 5827 C C . ALA A 1 742 ? 35.281 17.594 -9.836 1 86.25 742 ALA A C 1
ATOM 5829 O O . ALA A 1 742 ? 34.125 17.312 -10.148 1 86.25 742 ALA A O 1
ATOM 5830 N N . ARG A 1 743 ? 36.281 16.828 -9.391 1 84.31 743 ARG A N 1
ATOM 5831 C CA . ARG A 1 743 ? 35.938 15.422 -9.305 1 84.31 743 ARG A CA 1
ATOM 5832 C C . ARG A 1 743 ? 35.75 14.992 -7.859 1 84.31 743 ARG A C 1
ATOM 5834 O O . ARG A 1 743 ? 36.656 15.164 -7.027 1 84.31 743 ARG A O 1
ATOM 5841 N N . LEU A 1 744 ? 34.531 14.414 -7.637 1 86.56 744 LEU A N 1
ATOM 5842 C CA . LEU A 1 744 ? 34.25 13.758 -6.359 1 86.56 744 LEU A CA 1
ATOM 5843 C C . LEU A 1 744 ? 34.5 12.258 -6.449 1 86.56 744 LEU A C 1
ATOM 5845 O O . LEU A 1 744 ? 33.875 11.562 -7.25 1 86.56 744 LEU A O 1
ATOM 5849 N N . VAL A 1 745 ? 35.469 11.938 -5.551 1 83.94 745 VAL A N 1
ATOM 5850 C CA . VAL A 1 745 ? 35.812 10.523 -5.473 1 83.94 745 VAL A CA 1
ATOM 5851 C C . VAL A 1 745 ? 35.25 9.914 -4.195 1 83.94 745 VAL A C 1
ATOM 5853 O O . VAL A 1 745 ? 35.656 10.258 -3.088 1 83.94 745 VAL A O 1
ATOM 5856 N N . GLN A 1 746 ? 34.344 9.094 -4.309 1 79.06 746 GLN A N 1
ATOM 5857 C CA . GLN A 1 746 ? 33.812 8.312 -3.191 1 79.06 746 GLN A CA 1
ATOM 5858 C C . GLN A 1 746 ? 34.656 7.082 -2.93 1 79.06 746 GLN A C 1
ATOM 5860 O O . GLN A 1 746 ? 34.688 6.141 -3.727 1 79.06 746 GLN A O 1
ATOM 5865 N N . LYS A 1 747 ? 35.312 7.203 -1.816 1 80 747 LYS A N 1
ATOM 5866 C CA . LYS A 1 747 ? 36.312 6.184 -1.512 1 80 747 LYS A CA 1
ATOM 5867 C C . LYS A 1 747 ? 35.656 4.879 -1.069 1 80 747 LYS A C 1
ATOM 5869 O O . LYS A 1 747 ? 36.125 3.793 -1.379 1 80 747 LYS A O 1
ATOM 5874 N N . ASP A 1 748 ? 34.5 5.148 -0.388 1 78.06 748 ASP A N 1
ATOM 5875 C CA . ASP A 1 748 ? 33.812 3.975 0.142 1 78.06 748 ASP A CA 1
ATOM 5876 C C . ASP A 1 748 ? 32.469 3.762 -0.552 1 78.06 748 ASP A C 1
ATOM 5878 O O . ASP A 1 748 ? 31.703 4.707 -0.717 1 78.06 748 ASP A O 1
ATOM 5882 N N . PRO A 1 749 ? 32.188 2.727 -1.089 1 74.88 749 PRO A N 1
ATOM 5883 C CA . PRO A 1 749 ? 30.844 2.467 -1.594 1 74.88 749 PRO A CA 1
ATOM 5884 C C . PRO A 1 749 ? 29.797 2.447 -0.486 1 74.88 749 PRO A C 1
ATOM 5886 O O . PRO A 1 749 ? 30.062 1.97 0.618 1 74.88 749 PRO A O 1
ATOM 5889 N N . VAL A 1 750 ? 28.672 3.1 -0.832 1 72.62 750 VAL A N 1
ATOM 5890 C CA . VAL A 1 750 ? 27.594 3.066 0.148 1 72.62 750 VAL A CA 1
ATOM 5891 C C . VAL A 1 750 ? 26.969 1.671 0.189 1 72.62 750 VAL A C 1
ATOM 5893 O O . VAL A 1 750 ? 26.781 1.033 -0.851 1 72.62 750 VAL A O 1
ATOM 5896 N N . GLY A 1 751 ? 26.891 1.102 1.548 1 64.25 751 GLY A N 1
ATOM 5897 C CA . GLY A 1 751 ? 26.391 -0.24 1.808 1 64.25 751 GLY A CA 1
ATOM 5898 C C . GLY A 1 751 ? 26.938 -0.84 3.09 1 64.25 751 GLY A C 1
ATOM 5899 O O . GLY A 1 751 ? 28.031 -0.489 3.531 1 64.25 751 GLY A O 1
ATOM 5900 N N . GLY A 1 752 ? 26.234 -1.631 3.836 1 58.84 752 GLY A N 1
ATOM 5901 C CA . GLY A 1 752 ? 26.641 -2.236 5.098 1 58.84 752 GLY A CA 1
ATOM 5902 C C . GLY A 1 752 ? 26.719 -1.24 6.238 1 58.84 752 GLY A C 1
ATOM 5903 O O . GLY A 1 752 ? 25.703 -0.689 6.664 1 58.84 752 GLY A O 1
ATOM 5904 N N . LYS A 1 753 ? 28.078 -0.9 6.621 1 59.31 753 LYS A N 1
ATOM 5905 C CA . LYS A 1 753 ? 28.375 0.013 7.723 1 59.31 753 LYS A CA 1
ATOM 5906 C C . LYS A 1 753 ? 28.578 1.438 7.215 1 59.31 753 LYS A C 1
ATOM 5908 O O . LYS A 1 753 ? 28.812 2.355 8 1 59.31 753 LYS A O 1
ATOM 5913 N N . THR A 1 754 ? 28.516 1.59 5.941 1 66.94 754 THR A N 1
ATOM 5914 C CA . THR A 1 754 ? 28.703 2.91 5.355 1 66.94 754 THR A CA 1
ATOM 5915 C C . THR A 1 754 ? 27.391 3.49 4.867 1 66.94 754 THR A C 1
ATOM 5917 O O . THR A 1 754 ? 26.734 2.914 3.996 1 66.94 754 THR A O 1
ATOM 5920 N N . ALA A 1 755 ? 27.047 4.539 5.426 1 64.31 755 ALA A N 1
ATOM 5921 C CA . ALA A 1 755 ? 25.766 5.188 5.152 1 64.31 755 ALA A CA 1
ATOM 5922 C C . ALA A 1 755 ? 25.906 6.219 4.035 1 64.31 755 ALA A C 1
ATOM 5924 O O . ALA A 1 755 ? 26.891 6.957 3.98 1 64.31 755 ALA A O 1
ATOM 5925 N N . PRO A 1 756 ? 25.062 6.094 3.127 1 68.38 756 PRO A N 1
ATOM 5926 C CA . PRO A 1 756 ? 25.047 7.227 2.197 1 68.38 756 PRO A CA 1
ATOM 5927 C C . PRO A 1 756 ? 24.672 8.539 2.875 1 68.38 756 PRO A C 1
ATOM 5929 O O . PRO A 1 756 ? 24.031 8.539 3.93 1 68.38 756 PRO A O 1
ATOM 5932 N N . PHE A 1 757 ? 25.359 9.617 2.295 1 69.88 757 PHE A N 1
ATOM 5933 C CA . PHE A 1 757 ? 25 10.945 2.779 1 69.88 757 PHE A CA 1
ATOM 5934 C C . PHE A 1 757 ? 24.969 11.953 1.637 1 69.88 757 PHE A C 1
ATOM 5936 O O . PHE A 1 757 ? 25.453 11.664 0.539 1 69.88 757 PHE A O 1
ATOM 5943 N N . THR A 1 758 ? 24.281 12.93 1.876 1 75.81 758 THR A N 1
ATOM 5944 C CA . THR A 1 758 ? 24.266 14.031 0.917 1 75.81 758 THR A CA 1
ATOM 5945 C C . THR A 1 758 ? 25.344 15.047 1.232 1 75.81 758 THR A C 1
ATOM 5947 O O . THR A 1 758 ? 25.484 15.492 2.377 1 75.81 758 THR A O 1
ATOM 5950 N N . ALA A 1 759 ? 26.109 15.266 0.102 1 80.56 759 ALA A N 1
ATOM 5951 C CA . ALA A 1 759 ? 27.172 16.266 0.248 1 80.56 759 ALA A CA 1
ATOM 5952 C C . ALA A 1 759 ? 26.875 17.5 -0.581 1 80.56 759 ALA A C 1
ATOM 5954 O O . ALA A 1 759 ? 26.312 17.406 -1.679 1 80.56 759 ALA A O 1
ATOM 5955 N N . GLN A 1 760 ? 27.188 18.594 -0.042 1 79.88 760 GLN A N 1
ATOM 5956 C CA . GLN A 1 760 ? 27.172 19.859 -0.771 1 79.88 760 GLN A CA 1
ATOM 5957 C C . GLN A 1 760 ? 28.594 20.328 -1.072 1 79.88 760 GLN A C 1
ATOM 5959 O O . GLN A 1 760 ? 29.406 20.5 -0.158 1 79.88 760 GLN A O 1
ATOM 5964 N N . ILE A 1 761 ? 28.797 20.516 -2.406 1 86.25 761 ILE A N 1
ATOM 5965 C CA . ILE A 1 761 ? 30.156 20.828 -2.859 1 86.25 761 ILE A CA 1
ATOM 5966 C C . ILE A 1 761 ? 30.188 22.25 -3.418 1 86.25 761 ILE A C 1
ATOM 5968 O O . ILE A 1 761 ? 29.297 22.656 -4.168 1 86.25 761 ILE A O 1
ATOM 5972 N N . GLY A 1 762 ? 31.25 22.969 -3.016 1 86.06 762 GLY A N 1
ATOM 5973 C CA . GLY A 1 762 ? 31.5 24.312 -3.5 1 86.06 762 GLY A CA 1
ATOM 5974 C C . GLY A 1 762 ? 32.969 24.688 -3.447 1 86.06 762 GLY A C 1
ATOM 5975 O O . GLY A 1 762 ? 33.781 23.969 -2.879 1 86.06 762 GLY A O 1
ATOM 5976 N N . LEU A 1 763 ? 33.344 25.781 -4.145 1 86 763 LEU A N 1
ATOM 5977 C CA . LEU A 1 763 ? 34.656 26.406 -4.078 1 86 763 LEU A CA 1
ATOM 5978 C C . LEU A 1 763 ? 34.719 27.469 -2.99 1 86 763 LEU A C 1
ATOM 5980 O O . LEU A 1 763 ? 33.875 28.359 -2.959 1 86 763 LEU A O 1
ATOM 5984 N N . TYR A 1 764 ? 35.75 27.219 -2.215 1 83.94 764 TYR A N 1
ATOM 5985 C CA . TYR A 1 764 ? 35.812 28.125 -1.071 1 83.94 764 TYR A CA 1
ATOM 5986 C C . TYR A 1 764 ? 37.188 28.812 -1.001 1 83.94 764 TYR A C 1
ATOM 5988 O O . TYR A 1 764 ? 38.188 28.203 -1.342 1 83.94 764 TYR A O 1
ATOM 5996 N N . ALA A 1 765 ? 37.156 30.047 -0.567 1 81.06 765 ALA A N 1
ATOM 5997 C CA . ALA A 1 765 ? 38.375 30.75 -0.267 1 81.06 765 ALA A CA 1
ATOM 5998 C C . ALA A 1 765 ? 38.969 30.281 1.062 1 81.06 765 ALA A C 1
ATOM 6000 O O . ALA A 1 765 ? 38.312 29.562 1.813 1 81.06 765 ALA A O 1
ATOM 6001 N N . GLN A 1 766 ? 40.219 30.547 1.277 1 76.94 766 GLN A N 1
ATOM 6002 C CA . GLN A 1 766 ? 40.906 30.172 2.5 1 76.94 766 GLN A CA 1
ATOM 6003 C C . GLN A 1 766 ? 40.156 30.688 3.734 1 76.94 766 GLN A C 1
ATOM 6005 O O . GLN A 1 766 ? 40.156 30.031 4.781 1 76.94 766 GLN A O 1
ATOM 6010 N N . ASP A 1 767 ? 39.469 31.703 3.57 1 69.19 767 ASP A N 1
ATOM 6011 C CA . ASP A 1 767 ? 38.781 32.312 4.691 1 69.19 767 ASP A CA 1
ATOM 6012 C C . ASP A 1 767 ? 37.344 31.766 4.828 1 69.19 767 ASP A C 1
ATOM 6014 O O . ASP A 1 767 ? 36.594 32.219 5.68 1 69.19 767 ASP A O 1
ATOM 6018 N N . GLY A 1 768 ? 37 30.859 3.971 1 74.38 768 GLY A N 1
ATOM 6019 C CA . GLY A 1 768 ? 35.719 30.172 4.082 1 74.38 768 GLY A CA 1
ATOM 6020 C C . GLY A 1 768 ? 34.656 30.75 3.166 1 74.38 768 GLY A C 1
ATOM 6021 O O . GLY A 1 768 ? 33.531 30.25 3.117 1 74.38 768 GLY A O 1
ATOM 6022 N N . ALA A 1 769 ? 34.938 31.719 2.445 1 76.81 769 ALA A N 1
ATOM 6023 C CA . ALA A 1 769 ? 34 32.312 1.504 1 76.81 769 ALA A CA 1
ATOM 6024 C C . ALA A 1 769 ? 33.688 31.359 0.348 1 76.81 769 ALA A C 1
ATOM 6026 O O . ALA A 1 769 ? 34.625 30.75 -0.214 1 76.81 769 ALA A O 1
ATOM 6027 N N . LEU A 1 770 ? 32.406 31.297 0.014 1 81.88 770 LEU A N 1
ATOM 6028 C CA . LEU A 1 770 ? 32 30.469 -1.113 1 81.88 770 LEU A CA 1
ATOM 6029 C C . LEU A 1 770 ? 32.219 31.188 -2.434 1 81.88 770 LEU A C 1
ATOM 6031 O O . LEU A 1 770 ? 31.734 32.312 -2.621 1 81.88 770 LEU A O 1
ATOM 6035 N N . LEU A 1 771 ? 32.844 30.609 -3.387 1 82.06 771 LEU A N 1
ATOM 6036 C CA . LEU A 1 771 ? 33.281 31.219 -4.637 1 82.06 771 LEU A CA 1
ATOM 6037 C C . LEU A 1 771 ? 32.531 30.609 -5.828 1 82.06 771 LEU A C 1
ATOM 6039 O O . LEU A 1 771 ? 32.844 30.938 -6.977 1 82.06 771 LEU A O 1
ATOM 6043 N N . SER A 1 772 ? 31.656 29.75 -5.566 1 83.12 772 SER A N 1
ATOM 6044 C CA . SER A 1 772 ? 30.922 29.062 -6.625 1 83.12 772 SER A CA 1
ATOM 6045 C C . SER A 1 772 ? 29.484 28.781 -6.203 1 83.12 772 SER A C 1
ATOM 6047 O O . SER A 1 772 ? 29.094 29.062 -5.066 1 83.12 772 SER A O 1
ATOM 6049 N N . ASP A 1 773 ? 28.812 28.391 -7.102 1 78.94 773 ASP A N 1
ATOM 6050 C CA . ASP A 1 773 ? 27.547 27.812 -6.711 1 78.94 773 ASP A CA 1
ATOM 6051 C C . ASP A 1 773 ? 27.75 26.516 -5.918 1 78.94 773 ASP A C 1
ATOM 6053 O O . ASP A 1 773 ? 28.859 25.984 -5.883 1 78.94 773 ASP A O 1
ATOM 6057 N N . LEU A 1 774 ? 26.781 26.297 -5.059 1 80.44 774 LEU A N 1
ATOM 6058 C CA . LEU A 1 774 ? 26.797 25.047 -4.297 1 80.44 774 LEU A CA 1
ATOM 6059 C C . LEU A 1 774 ? 26.094 23.938 -5.055 1 80.44 774 LEU A C 1
ATOM 6061 O O . LEU A 1 774 ? 24.969 24.125 -5.539 1 80.44 774 LEU A O 1
ATOM 6065 N N . VAL A 1 775 ? 26.75 22.859 -5.121 1 79.19 775 VAL A N 1
ATOM 6066 C CA . VAL A 1 775 ? 26.188 21.688 -5.789 1 79.19 775 VAL A CA 1
ATOM 6067 C C . VAL A 1 775 ? 26 20.562 -4.785 1 79.19 775 VAL A C 1
ATOM 6069 O O . VAL A 1 775 ? 26.938 20.188 -4.078 1 79.19 775 VAL A O 1
ATOM 6072 N N . THR A 1 776 ? 24.797 20.172 -4.656 1 78.31 776 THR A N 1
ATOM 6073 C CA . THR A 1 776 ? 24.5 19.047 -3.766 1 78.31 776 THR A CA 1
ATOM 6074 C C . THR A 1 776 ? 24.609 17.719 -4.512 1 78.31 776 THR A C 1
ATOM 6076 O O . THR A 1 776 ? 24.031 17.547 -5.582 1 78.31 776 THR A O 1
ATOM 6079 N N . VAL A 1 777 ? 25.391 16.859 -3.881 1 79 777 VAL A N 1
ATOM 6080 C CA . VAL A 1 777 ? 25.625 15.547 -4.473 1 79 777 VAL A CA 1
ATOM 6081 C C . VAL A 1 777 ? 25.266 14.453 -3.465 1 79 777 VAL A C 1
ATOM 6083 O O . VAL A 1 777 ? 25.641 14.539 -2.293 1 79 777 VAL A O 1
ATOM 6086 N N . GLU A 1 778 ? 24.641 13.562 -3.838 1 76.06 778 GLU A N 1
ATOM 6087 C CA . GLU A 1 778 ? 24.406 12.383 -3.012 1 76.06 778 GLU A CA 1
ATOM 6088 C C . GLU A 1 778 ? 25.547 11.383 -3.141 1 76.06 778 GLU A C 1
ATOM 6090 O O . GLU A 1 778 ? 25.844 10.906 -4.238 1 76.06 778 GLU A O 1
ATOM 6095 N N . VAL A 1 779 ? 26.109 11.211 -1.975 1 78 779 VAL A N 1
ATOM 6096 C CA . VAL A 1 779 ? 27.172 10.211 -1.871 1 78 779 VAL A CA 1
ATOM 6097 C C . VAL A 1 779 ? 26.578 8.859 -1.496 1 78 779 VAL A C 1
ATOM 6099 O O . VAL A 1 779 ? 26.438 8.547 -0.312 1 78 779 VAL A O 1
ATOM 6102 N N . ASN A 1 780 ? 26.109 8.219 -2.467 1 69.81 780 ASN A N 1
ATOM 6103 C CA . ASN A 1 780 ? 25.328 7.023 -2.182 1 69.81 780 ASN A CA 1
ATOM 6104 C C . ASN A 1 780 ? 25.641 5.895 -3.16 1 69.81 780 ASN A C 1
ATOM 6106 O O . ASN A 1 780 ? 24.875 4.941 -3.291 1 69.81 780 ASN A O 1
ATOM 6110 N N . SER A 1 781 ? 26.703 6.012 -3.828 1 72.94 781 SER A N 1
ATOM 6111 C CA . SER A 1 781 ? 27.047 4.996 -4.82 1 72.94 781 SER A CA 1
ATOM 6112 C C . SER A 1 781 ? 27.484 3.697 -4.152 1 72.94 781 SER A C 1
ATOM 6114 O O . SER A 1 781 ? 28.438 3.689 -3.365 1 72.94 781 SER A O 1
ATOM 6116 N N . PRO A 1 782 ? 26.875 2.75 -4.297 1 67.38 782 PRO A N 1
ATOM 6117 C CA . PRO A 1 782 ? 27.297 1.457 -3.756 1 67.38 782 PRO A CA 1
ATOM 6118 C C . PRO A 1 782 ? 28.297 0.735 -4.664 1 67.38 782 PRO A C 1
ATOM 6120 O O . PRO A 1 782 ? 28.672 -0.406 -4.387 1 67.38 782 PRO A O 1
ATOM 6123 N N . SER A 1 783 ? 28.781 1.291 -5.719 1 71.5 783 SER A N 1
ATOM 6124 C CA . SER A 1 783 ? 29.641 0.642 -6.695 1 71.5 783 SER A CA 1
ATOM 6125 C C . SER A 1 783 ? 30.969 0.241 -6.074 1 71.5 783 SER A C 1
ATOM 6127 O O . SER A 1 783 ? 31.562 1.01 -5.312 1 71.5 783 SER A O 1
ATOM 6129 N N . GLN A 1 784 ? 31.453 -0.914 -6.332 1 68.88 784 GLN A N 1
ATOM 6130 C CA . GLN A 1 784 ? 32.75 -1.383 -5.855 1 68.88 784 GLN A CA 1
ATOM 6131 C C . GLN A 1 784 ? 33.906 -0.796 -6.688 1 68.88 784 GLN A C 1
ATOM 6133 O O . GLN A 1 784 ? 35.062 -0.821 -6.27 1 68.88 784 GLN A O 1
ATOM 6138 N N . SER A 1 785 ? 33.688 -0.345 -7.891 1 70.31 785 SER A N 1
ATOM 6139 C CA . SER A 1 785 ? 34.688 0.354 -8.68 1 70.31 785 SER A CA 1
ATOM 6140 C C . SER A 1 785 ? 34.781 1.82 -8.273 1 70.31 785 SER A C 1
ATOM 6142 O O . SER A 1 785 ? 33.812 2.551 -8.312 1 70.31 785 SER A O 1
ATOM 6144 N N . GLN A 1 786 ? 35.969 2.137 -7.902 1 72.75 786 GLN A N 1
ATOM 6145 C CA . GLN A 1 786 ? 36.188 3.514 -7.469 1 72.75 786 GLN A CA 1
ATOM 6146 C C . GLN A 1 786 ? 35.906 4.496 -8.602 1 72.75 786 GLN A C 1
ATOM 6148 O O . GLN A 1 786 ? 35.344 5.574 -8.367 1 72.75 786 GLN A O 1
ATOM 6153 N N . GLU A 1 787 ? 36.25 4.086 -9.844 1 73.88 787 GLU A N 1
ATOM 6154 C CA . GLU A 1 787 ? 36.062 4.984 -10.977 1 73.88 787 GLU A CA 1
ATOM 6155 C C . GLU A 1 787 ? 34.594 5.281 -11.211 1 73.88 787 GLU A C 1
ATOM 6157 O O . GLU A 1 787 ? 34.219 6.41 -11.547 1 73.88 787 GLU A O 1
ATOM 6162 N N . GLN A 1 788 ? 33.875 4.324 -10.742 1 71.56 788 GLN A N 1
ATOM 6163 C CA . GLN A 1 788 ? 32.469 4.477 -10.992 1 71.56 788 GLN A CA 1
ATOM 6164 C C . GLN A 1 788 ? 31.781 5.262 -9.875 1 71.56 788 GLN A C 1
ATOM 6166 O O . GLN A 1 788 ? 30.656 5.75 -10.039 1 71.56 788 GLN A O 1
ATOM 6171 N N . ARG A 1 789 ? 32.469 5.332 -8.883 1 77.44 789 ARG A N 1
ATOM 6172 C CA . ARG A 1 789 ? 31.922 6.102 -7.77 1 77.44 789 ARG A CA 1
ATOM 6173 C C . ARG A 1 789 ? 32.25 7.582 -7.906 1 77.44 789 ARG A C 1
ATOM 6175 O O . ARG A 1 789 ? 31.75 8.414 -7.16 1 77.44 789 ARG A O 1
ATOM 6182 N N . ASN A 1 790 ? 33 7.781 -8.961 1 79.38 790 ASN A N 1
ATOM 6183 C CA . ASN A 1 790 ? 33.438 9.156 -9.141 1 79.38 790 ASN A CA 1
ATOM 6184 C C . ASN A 1 790 ? 32.375 10.008 -9.812 1 79.38 790 ASN A C 1
ATOM 6186 O O . ASN A 1 790 ? 31.625 9.516 -10.672 1 79.38 790 ASN A O 1
ATOM 6190 N N . ARG A 1 791 ? 32.188 11.195 -9.289 1 79.19 791 ARG A N 1
ATOM 6191 C CA . ARG A 1 791 ? 31.25 12.164 -9.859 1 79.19 791 ARG A CA 1
ATOM 6192 C C . ARG A 1 791 ? 31.953 13.484 -10.172 1 79.19 791 ARG A C 1
ATOM 6194 O O . ARG A 1 791 ? 32.75 13.977 -9.359 1 79.19 791 ARG A O 1
ATOM 6201 N N . ASN A 1 792 ? 31.703 13.898 -11.453 1 79.62 792 ASN A N 1
ATOM 6202 C CA . ASN A 1 792 ? 32.156 15.25 -11.758 1 79.62 792 ASN A CA 1
ATOM 6203 C C . ASN A 1 792 ? 31.156 16.297 -11.289 1 79.62 792 ASN A C 1
ATOM 6205 O O . ASN A 1 792 ? 29.953 16.188 -11.555 1 79.62 792 ASN A O 1
ATOM 6209 N N . VAL A 1 793 ? 31.625 17.203 -10.617 1 82.19 793 VAL A N 1
ATOM 6210 C CA . VAL A 1 793 ? 30.812 18.281 -10.078 1 82.19 793 VAL A CA 1
ATOM 6211 C C . VAL A 1 793 ? 31.219 19.609 -10.742 1 82.19 793 VAL A C 1
ATOM 6213 O O . VAL A 1 793 ? 32.375 20.031 -10.648 1 82.19 793 VAL A O 1
ATOM 6216 N N . GLN A 1 794 ? 30.234 20.141 -11.406 1 79.12 794 GLN A N 1
ATOM 6217 C CA . GLN A 1 794 ? 30.5 21.438 -12.031 1 79.12 794 GLN A CA 1
ATOM 6218 C C . GLN A 1 794 ? 30.172 22.578 -11.078 1 79.12 794 GLN A C 1
ATOM 6220 O O . GLN A 1 794 ? 29.078 22.656 -10.531 1 79.12 794 GLN A O 1
ATOM 6225 N N . LEU A 1 795 ? 31.125 23.359 -10.945 1 83.12 795 LEU A N 1
ATOM 6226 C CA . LEU A 1 795 ? 31 24.531 -10.094 1 83.12 795 LEU A CA 1
ATOM 6227 C C . LEU A 1 795 ? 31.141 25.812 -10.914 1 83.12 795 LEU A C 1
ATOM 6229 O O . LEU A 1 795 ? 32.156 26.031 -11.57 1 83.12 795 LEU A O 1
ATOM 6233 N N . ALA A 1 796 ? 30.078 26.562 -10.898 1 79 796 ALA A N 1
ATOM 6234 C CA . ALA A 1 796 ? 30.156 27.875 -11.539 1 79 796 ALA A CA 1
ATOM 6235 C C . ALA A 1 796 ? 30.625 28.938 -10.547 1 79 796 ALA A C 1
ATOM 6237 O O . ALA A 1 796 ? 30.016 29.125 -9.492 1 79 796 ALA A O 1
ATOM 6238 N N . LEU A 1 797 ? 31.594 29.594 -11.039 1 79.56 797 LEU A N 1
ATOM 6239 C CA . LEU A 1 797 ? 32.156 30.594 -10.148 1 79.56 797 LEU A CA 1
ATOM 6240 C C . LEU A 1 797 ? 31.297 31.859 -10.125 1 79.56 797 LEU A C 1
ATOM 6242 O O . LEU A 1 797 ? 30.734 32.25 -11.141 1 79.56 797 LEU A O 1
ATOM 6246 N N . THR A 1 798 ? 31.219 32.312 -9 1 76 798 THR A N 1
ATOM 6247 C CA . THR A 1 798 ? 30.453 33.562 -8.836 1 76 798 THR A CA 1
ATOM 6248 C C . THR A 1 798 ? 31.375 34.781 -8.961 1 76 798 THR A C 1
ATOM 6250 O O . THR A 1 798 ? 32.594 34.625 -9.031 1 76 798 THR A O 1
ATOM 6253 N N . ALA A 1 799 ? 30.734 35.938 -8.938 1 69.88 799 ALA A N 1
ATOM 6254 C CA . ALA A 1 799 ? 31.5 37.188 -9.055 1 69.88 799 ALA A CA 1
ATOM 6255 C C . ALA A 1 799 ? 32.438 37.344 -7.859 1 69.88 799 ALA A C 1
ATOM 6257 O O . ALA A 1 799 ? 33.469 38 -7.965 1 69.88 799 ALA A O 1
ATOM 6258 N N . GLU A 1 800 ? 32.312 36.562 -6.879 1 73.94 800 GLU A N 1
ATOM 6259 C CA . GLU A 1 800 ? 33.156 36.625 -5.672 1 73.94 800 GLU A CA 1
ATOM 6260 C C . GLU A 1 800 ? 34.5 36 -5.895 1 73.94 800 GLU A C 1
ATOM 6262 O O . GLU A 1 800 ? 35.5 36.375 -5.223 1 73.94 800 GLU A O 1
ATOM 6267 N N . ALA A 1 801 ? 34.5 35.312 -6.812 1 78.81 801 ALA A N 1
ATOM 6268 C CA . ALA A 1 801 ? 35.75 34.625 -7.109 1 78.81 801 ALA A CA 1
ATOM 6269 C C . ALA A 1 801 ? 36.812 35.594 -7.633 1 78.81 801 ALA A C 1
ATOM 6271 O O . ALA A 1 801 ? 38 35.344 -7.473 1 78.81 801 ALA A O 1
ATOM 6272 N N . ASN A 1 802 ? 36.312 36.656 -8.148 1 73 802 ASN A N 1
ATOM 6273 C CA . ASN A 1 802 ? 37.25 37.625 -8.695 1 73 802 ASN A CA 1
ATOM 6274 C C . ASN A 1 802 ? 38.062 38.281 -7.598 1 73 802 ASN A C 1
ATOM 6276 O O . ASN A 1 802 ? 39.219 38.656 -7.82 1 73 802 ASN A O 1
ATOM 6280 N N . ALA A 1 803 ? 37.562 38.312 -6.438 1 74.06 803 ALA A N 1
ATOM 6281 C CA . ALA A 1 803 ? 38.25 38.938 -5.312 1 74.06 803 ALA A CA 1
ATOM 6282 C C . ALA A 1 803 ? 39.344 38.031 -4.742 1 74.06 803 ALA A C 1
ATOM 6284 O O . ALA A 1 803 ? 40.188 38.469 -3.965 1 74.06 803 ALA A O 1
ATOM 6285 N N . HIS A 1 804 ? 39.469 36.844 -5.273 1 80.25 804 HIS A N 1
ATOM 6286 C CA . HIS A 1 804 ? 40.438 35.875 -4.742 1 80.25 804 HIS A CA 1
ATOM 6287 C C . HIS A 1 804 ? 41.344 35.344 -5.84 1 80.25 804 HIS A C 1
ATOM 6289 O O . HIS A 1 804 ? 41.844 34.219 -5.738 1 80.25 804 HIS A O 1
ATOM 6295 N N . ASN A 1 805 ? 41.469 36.219 -6.738 1 77.94 805 ASN A N 1
ATOM 6296 C CA . ASN A 1 805 ? 42.375 35.875 -7.844 1 77.94 805 ASN A CA 1
ATOM 6297 C C . ASN A 1 805 ? 43.812 35.75 -7.375 1 77.94 805 ASN A C 1
ATOM 6299 O O . ASN A 1 805 ? 44.281 36.531 -6.539 1 77.94 805 ASN A O 1
ATOM 6303 N N . ASN A 1 806 ? 44.531 34.844 -7.852 1 78 806 ASN A N 1
ATOM 6304 C CA . ASN A 1 806 ? 45.906 34.5 -7.566 1 78 806 ASN A CA 1
ATOM 6305 C C . ASN A 1 806 ? 46.094 34 -6.133 1 78 806 ASN A C 1
ATOM 6307 O O . ASN A 1 806 ? 47.125 34.25 -5.512 1 78 806 ASN A O 1
ATOM 6311 N N . GLN A 1 807 ? 45.031 33.375 -5.484 1 83 807 GLN A N 1
ATOM 6312 C CA . GLN A 1 807 ? 45.094 32.781 -4.148 1 83 807 GLN A CA 1
ATOM 6313 C C . GLN A 1 807 ? 44.75 31.281 -4.199 1 83 807 GLN A C 1
ATOM 6315 O O . GLN A 1 807 ? 44.188 30.797 -5.18 1 83 807 GLN A O 1
ATOM 6320 N N . ASP A 1 808 ? 45.156 30.703 -3.145 1 83.75 808 ASP A N 1
ATOM 6321 C CA . ASP A 1 808 ? 44.75 29.312 -2.977 1 83.75 808 ASP A CA 1
ATOM 6322 C C . ASP A 1 808 ? 43.281 29.234 -2.557 1 83.75 808 ASP A C 1
ATOM 6324 O O . ASP A 1 808 ? 42.812 29.984 -1.695 1 83.75 808 ASP A O 1
ATOM 6328 N N . VAL A 1 809 ? 42.562 28.453 -3.27 1 86.44 809 VAL A N 1
ATOM 6329 C CA . VAL A 1 809 ? 41.156 28.188 -2.977 1 86.44 809 VAL A CA 1
ATOM 6330 C C . VAL A 1 809 ? 40.969 26.688 -2.77 1 86.44 809 VAL A C 1
ATOM 6332 O O . VAL A 1 809 ? 41.844 25.891 -3.074 1 86.44 809 VAL A O 1
ATOM 6335 N N . TYR A 1 810 ? 39.781 26.391 -2.127 1 87.75 810 TYR A N 1
ATOM 6336 C CA . TYR A 1 810 ? 39.5 25.016 -1.756 1 87.75 810 TYR A CA 1
ATOM 6337 C C . TYR A 1 810 ? 38.156 24.547 -2.324 1 87.75 810 TYR A C 1
ATOM 6339 O O . TYR A 1 810 ? 37.125 25.219 -2.139 1 87.75 810 TYR A O 1
ATOM 6347 N N . ILE A 1 811 ? 38.25 23.453 -2.924 1 88.44 811 ILE A N 1
ATOM 6348 C CA . ILE A 1 811 ? 37.031 22.703 -3.207 1 88.44 811 ILE A CA 1
ATOM 6349 C C . ILE A 1 811 ? 36.656 21.875 -1.991 1 88.44 811 ILE A C 1
ATOM 6351 O O . ILE A 1 811 ? 37.406 20.984 -1.578 1 88.44 811 ILE A O 1
ATOM 6355 N N . ARG A 1 812 ? 35.5 22.188 -1.415 1 87.19 812 ARG A N 1
ATOM 6356 C CA . ARG A 1 812 ? 35.062 21.5 -0.206 1 87.19 812 ARG A CA 1
ATOM 6357 C C . ARG A 1 812 ? 33.719 20.812 -0.412 1 87.19 812 ARG A C 1
ATOM 6359 O O . ARG A 1 812 ? 32.844 21.344 -1.088 1 87.19 812 ARG A O 1
ATOM 6366 N N . ALA A 1 813 ? 33.625 19.625 0.205 1 85.88 813 ALA A N 1
ATOM 6367 C CA . ALA A 1 813 ? 32.375 18.891 0.316 1 85.88 813 ALA A CA 1
ATOM 6368 C C . ALA A 1 813 ? 31.891 18.844 1.763 1 85.88 813 ALA A C 1
ATOM 6370 O O . ALA A 1 813 ? 32.594 18.359 2.645 1 85.88 813 ALA A O 1
ATOM 6371 N N . HIS A 1 814 ? 30.781 19.328 1.997 1 79.12 814 HIS A N 1
ATOM 6372 C CA . HIS A 1 814 ? 30.156 19.266 3.312 1 79.12 814 HIS A CA 1
ATOM 6373 C C . HIS A 1 814 ? 29.016 18.25 3.336 1 79.12 814 HIS A C 1
ATOM 6375 O O . HIS A 1 814 ? 28.234 18.172 2.391 1 79.12 814 HIS A O 1
ATOM 6381 N N . LYS A 1 815 ? 29.047 17.406 4.258 1 75.38 815 LYS A N 1
ATOM 6382 C CA . LYS A 1 815 ? 27.938 16.484 4.465 1 75.38 815 LYS A CA 1
ATOM 6383 C C . LYS A 1 815 ? 26.688 17.219 4.926 1 75.38 815 LYS A C 1
ATOM 6385 O O . LYS A 1 815 ? 26.75 18.078 5.816 1 75.38 815 LYS A O 1
ATOM 6390 N N . LEU A 1 816 ? 25.703 16.906 4.195 1 68.56 816 LEU A N 1
ATOM 6391 C CA . LEU A 1 816 ? 24.422 17.469 4.602 1 68.56 816 LEU A CA 1
ATOM 6392 C C . LEU A 1 816 ? 23.703 16.516 5.559 1 68.56 816 LEU A C 1
ATOM 6394 O O . LEU A 1 816 ? 23.547 15.336 5.266 1 68.56 816 LEU A O 1
ATOM 6398 N N . VAL A 1 817 ? 23.594 16.969 6.684 1 56.5 817 VAL A N 1
ATOM 6399 C CA . VAL A 1 817 ? 22.844 16.219 7.68 1 56.5 817 VAL A CA 1
ATOM 6400 C C . VAL A 1 817 ? 21.562 16.969 8.031 1 56.5 817 VAL A C 1
ATOM 6402 O O . VAL A 1 817 ? 21.609 18.094 8.539 1 56.5 817 VAL A O 1
ATOM 6405 N N . ASN A 1 818 ? 20.375 16.531 7.609 1 45.44 818 ASN A N 1
ATOM 6406 C CA . ASN A 1 818 ? 19.078 17.156 7.766 1 45.44 818 ASN A CA 1
ATOM 6407 C C . ASN A 1 818 ? 19.016 18.531 7.102 1 45.44 818 ASN A C 1
ATOM 6409 O O . ASN A 1 818 ? 18.531 19.5 7.695 1 45.44 818 ASN A O 1
ATOM 6413 N N . GLY A 1 819 ? 19.734 18.719 5.938 1 51.97 819 GLY A N 1
ATOM 6414 C CA . GLY A 1 819 ? 19.781 19.906 5.113 1 51.97 819 GLY A CA 1
ATOM 6415 C C . GLY A 1 819 ? 20.844 20.906 5.547 1 51.97 819 GLY A C 1
ATOM 6416 O O . GLY A 1 819 ? 21.047 21.922 4.891 1 51.97 819 GLY A O 1
ATOM 6417 N N . ASN A 1 820 ? 21.562 20.688 6.57 1 51.53 820 ASN A N 1
ATOM 6418 C CA . ASN A 1 820 ? 22.609 21.578 7.039 1 51.53 820 ASN A CA 1
ATOM 6419 C C . ASN A 1 820 ? 24 20.984 6.797 1 51.53 820 ASN A C 1
ATOM 6421 O O . ASN A 1 820 ? 24.188 19.781 6.906 1 51.53 820 ASN A O 1
ATOM 6425 N N . GLN A 1 821 ? 24.875 22.031 6.414 1 62 821 GLN A N 1
ATOM 6426 C CA . GLN A 1 821 ? 26.25 21.625 6.207 1 62 821 GLN A CA 1
ATOM 6427 C C . GLN A 1 821 ? 26.953 21.328 7.535 1 62 821 GLN A C 1
ATOM 6429 O O . GLN A 1 821 ? 26.828 22.109 8.484 1 62 821 GLN A O 1
ATOM 6434 N N . VAL A 1 822 ? 27.469 20.141 7.605 1 59.31 822 VAL A N 1
ATOM 6435 C CA . VAL A 1 822 ? 28.312 19.844 8.75 1 59.31 822 VAL A CA 1
ATOM 6436 C C . VAL A 1 822 ? 29.781 20.031 8.375 1 59.31 822 VAL A C 1
ATOM 6438 O O . VAL A 1 822 ? 30.094 20.5 7.273 1 59.31 822 VAL A O 1
ATOM 6441 N N . ALA A 1 823 ? 30.688 19.516 9.172 1 63.84 823 ALA A N 1
ATOM 6442 C CA . ALA A 1 823 ? 32.125 19.688 8.914 1 63.84 823 ALA A CA 1
ATOM 6443 C C . ALA A 1 823 ? 32.5 19.125 7.543 1 63.84 823 ALA A C 1
ATOM 6445 O O . ALA A 1 823 ? 31.844 18.219 7.035 1 63.84 823 ALA A O 1
ATOM 6446 N N . ALA A 1 824 ? 33.406 19.891 6.918 1 74.5 824 ALA A N 1
ATOM 6447 C CA . ALA A 1 824 ? 33.875 19.422 5.613 1 74.5 824 ALA A CA 1
ATOM 6448 C C . ALA A 1 824 ? 34.375 17.984 5.68 1 74.5 824 ALA A C 1
ATOM 6450 O O . ALA A 1 824 ? 35.156 17.625 6.547 1 74.5 824 ALA A O 1
ATOM 6451 N N . VAL A 1 825 ? 33.812 17.125 4.781 1 76 825 VAL A N 1
ATOM 6452 C CA . VAL A 1 825 ? 34.156 15.711 4.75 1 76 825 VAL A CA 1
ATOM 6453 C C . VAL A 1 825 ? 35.281 15.477 3.74 1 76 825 VAL A C 1
ATOM 6455 O O . VAL A 1 825 ? 35.938 14.422 3.75 1 76 825 VAL A O 1
ATOM 6458 N N . ALA A 1 826 ? 35.438 16.406 2.852 1 83.56 826 ALA A N 1
ATOM 6459 C CA . ALA A 1 826 ? 36.531 16.344 1.891 1 83.56 826 ALA A CA 1
ATOM 6460 C C . ALA A 1 826 ? 36.906 17.75 1.392 1 83.56 826 ALA A C 1
ATOM 6462 O O . ALA A 1 826 ? 36.031 18.625 1.296 1 83.56 826 ALA A O 1
ATOM 6463 N N . GLU A 1 827 ? 38.25 18 1.165 1 83.44 827 GLU A N 1
ATOM 6464 C CA . GLU A 1 827 ? 38.719 19.281 0.622 1 83.44 827 GLU A CA 1
ATOM 6465 C C . GLU A 1 827 ? 39.875 19.078 -0.342 1 83.44 827 GLU A C 1
ATOM 6467 O O . GLU A 1 827 ? 40.625 18.125 -0.216 1 83.44 827 GLU A O 1
ATOM 6472 N N . HIS A 1 828 ? 40 19.875 -1.43 1 86.44 828 HIS A N 1
ATOM 6473 C CA . HIS A 1 828 ? 41.094 19.922 -2.396 1 86.44 828 HIS A CA 1
ATOM 6474 C C . HIS A 1 828 ? 41.562 21.359 -2.627 1 86.44 828 HIS A C 1
ATOM 6476 O O . HIS A 1 828 ? 40.781 22.219 -3.02 1 86.44 828 HIS A O 1
ATOM 6482 N N . LYS A 1 829 ? 42.844 21.547 -2.383 1 85.12 829 LYS A N 1
ATOM 6483 C CA . LYS A 1 829 ? 43.469 22.859 -2.545 1 85.12 829 LYS A CA 1
ATOM 6484 C C . LYS A 1 829 ? 43.875 23.109 -3.992 1 85.12 829 LYS A C 1
ATOM 6486 O O . LYS A 1 829 ? 44.5 22.25 -4.617 1 85.12 829 LYS A O 1
ATOM 6491 N N . VAL A 1 830 ? 43.438 24.297 -4.555 1 85.38 830 VAL A N 1
ATOM 6492 C CA . VAL A 1 830 ? 43.812 24.688 -5.91 1 85.38 830 VAL A CA 1
ATOM 6493 C C . VAL A 1 830 ? 44.031 26.203 -5.977 1 85.38 830 VAL A C 1
ATOM 6495 O O . VAL A 1 830 ? 43.5 26.953 -5.164 1 85.38 830 VAL A O 1
ATOM 6498 N N . ARG A 1 831 ? 44.875 26.609 -7.016 1 85.06 831 ARG A N 1
ATOM 6499 C CA . ARG A 1 831 ? 45.156 28.031 -7.207 1 85.06 831 ARG A CA 1
ATOM 6500 C C . ARG A 1 831 ? 44.156 28.656 -8.172 1 85.06 831 ARG A C 1
ATOM 6502 O O . ARG A 1 831 ? 43.844 28.078 -9.211 1 85.06 831 ARG A O 1
ATOM 6509 N N . LEU A 1 832 ? 43.594 29.75 -7.824 1 84.31 832 LEU A N 1
ATOM 6510 C CA . LEU A 1 832 ? 42.688 30.484 -8.703 1 84.31 832 LEU A CA 1
ATOM 6511 C C . LEU A 1 832 ? 43.438 31.562 -9.477 1 84.31 832 LEU A C 1
ATOM 6513 O O . LEU A 1 832 ? 44.062 32.469 -8.883 1 84.31 832 LEU A O 1
ATOM 6517 N N . LEU A 1 833 ? 43.469 31.406 -10.938 1 79.88 833 LEU A N 1
ATOM 6518 C CA . LEU A 1 833 ? 44.094 32.344 -11.852 1 79.88 833 LEU A CA 1
ATOM 6519 C C . LEU A 1 833 ? 43.125 32.812 -12.914 1 79.88 833 LEU A C 1
ATOM 6521 O O . LEU A 1 833 ? 42.812 32.094 -13.859 1 79.88 833 LEU A O 1
ATOM 6525 N N . ARG A 1 834 ? 42.25 33.688 -12.742 1 63.81 834 ARG A N 1
ATOM 6526 C CA . ARG A 1 834 ? 41.312 34.219 -13.727 1 63.81 834 ARG A CA 1
ATOM 6527 C C . ARG A 1 834 ? 41.969 35.25 -14.641 1 63.81 834 ARG A C 1
ATOM 6529 O O . ARG A 1 834 ? 42.625 36.188 -14.172 1 63.81 834 ARG A O 1
ATOM 6536 N N . SER A 1 835 ? 42.156 34.906 -15.875 1 52.75 835 SER A N 1
ATOM 6537 C CA . SER A 1 835 ? 42.594 35.875 -16.844 1 52.75 835 SER A CA 1
ATOM 6538 C C . SER A 1 835 ? 41.625 37.031 -16.969 1 52.75 835 SER A C 1
ATOM 6540 O O . SER A 1 835 ? 40.469 36.938 -16.547 1 52.75 835 SER A O 1
ATOM 6542 N N . GLY A 1 836 ? 41.625 37.906 -18.094 1 44.03 836 GLY A N 1
ATOM 6543 C CA . GLY A 1 836 ? 41 39.156 -18.5 1 44.03 836 GLY A CA 1
ATOM 6544 C C . GLY A 1 836 ? 39.5 39.031 -18.703 1 44.03 836 GLY A C 1
ATOM 6545 O O . GLY A 1 836 ? 39.031 38.406 -19.656 1 44.03 836 GLY A O 1
ATOM 6546 N N . PHE A 1 837 ? 38.781 38.75 -17.844 1 36.44 837 PHE A N 1
ATOM 6547 C CA . PHE A 1 837 ? 37.344 38.875 -18.125 1 36.44 837 PHE A CA 1
ATOM 6548 C C . PHE A 1 837 ? 37.094 40.188 -18.875 1 36.44 837 PHE A C 1
ATOM 6550 O O . PHE A 1 837 ? 37.281 41.25 -18.344 1 36.44 837 PHE A O 1
ATOM 6557 N N . ASN A 1 838 ? 37.156 40.219 -20.188 1 30.69 838 ASN A N 1
ATOM 6558 C CA . ASN A 1 838 ? 36.469 41.281 -20.953 1 30.69 838 ASN A CA 1
ATOM 6559 C C . ASN A 1 838 ? 35.031 41.469 -20.484 1 30.69 838 ASN A C 1
ATOM 6561 O O . ASN A 1 838 ? 34.375 40.469 -20.141 1 30.69 838 ASN A O 1
ATOM 6565 N N . ALA A 1 839 ? 34.656 42.719 -20.047 1 32.31 839 ALA A N 1
ATOM 6566 C CA . ALA A 1 839 ? 33.406 43.406 -19.828 1 32.31 839 ALA A CA 1
ATOM 6567 C C . ALA A 1 839 ? 32.375 43 -20.875 1 32.31 839 ALA A C 1
ATOM 6569 O O . ALA A 1 839 ? 32.25 43.656 -21.922 1 32.31 839 ALA A O 1
ATOM 6570 N N . PHE A 1 840 ? 32.219 41.906 -21.453 1 27.11 840 PHE A N 1
ATOM 6571 C CA . PHE A 1 840 ? 31.266 41.812 -22.562 1 27.11 840 PHE A CA 1
ATOM 6572 C C . PHE A 1 840 ? 29.906 42.375 -22.156 1 27.11 840 PHE A C 1
ATOM 6574 O O . PHE A 1 840 ? 29.156 42.875 -23 1 27.11 840 PHE A O 1
ATOM 6581 N N . GLY A 1 841 ? 29.156 42 -21.172 1 27.83 841 GLY A N 1
ATOM 6582 C CA . GLY A 1 841 ? 27.828 42.562 -21.391 1 27.83 841 GLY A CA 1
ATOM 6583 C C . GLY A 1 841 ? 27.766 44.062 -21.172 1 27.83 841 GLY A C 1
ATOM 6584 O O . GLY A 1 841 ? 26.688 44.656 -21.156 1 27.83 841 GLY A O 1
ATOM 6585 N N . GLY A 1 842 ? 28.641 44.875 -20.578 1 23.17 842 GLY A N 1
ATOM 6586 C CA . GLY A 1 842 ? 28.281 46.281 -20.797 1 23.17 842 GLY A CA 1
ATOM 6587 C C . GLY A 1 842 ? 28.453 46.719 -22.25 1 23.17 842 GLY A C 1
ATOM 6588 O O . GLY A 1 842 ? 29.578 46.75 -22.75 1 23.17 842 GLY A O 1
ATOM 6589 N N . PHE A 1 843 ? 27.641 46.219 -23.234 1 21.06 843 PHE A N 1
ATOM 6590 C CA . PHE A 1 843 ? 27.453 47.156 -24.344 1 21.06 843 PHE A CA 1
ATOM 6591 C C . PHE A 1 843 ? 27.281 48.562 -23.844 1 21.06 843 PHE A C 1
ATOM 6593 O O . PHE A 1 843 ? 26.609 48.812 -22.844 1 21.06 843 PHE A O 1
ATOM 6600 N N . ASP A 1 844 ? 28.344 49.344 -23.875 1 20.22 844 ASP A N 1
ATOM 6601 C CA . ASP A 1 844 ? 28.328 50.812 -24.125 1 20.22 844 ASP A CA 1
ATOM 6602 C C . ASP A 1 844 ? 27.25 51.188 -25.125 1 20.22 844 ASP A C 1
ATOM 6604 O O . ASP A 1 844 ? 27.125 52.344 -25.516 1 20.22 844 ASP A O 1
ATOM 6608 N N . ILE A 1 845 ? 26.109 50.375 -25.516 1 19.25 845 ILE A N 1
ATOM 6609 C CA . ILE A 1 845 ? 25.109 51.25 -26.094 1 19.25 845 ILE A CA 1
ATOM 6610 C C . ILE A 1 845 ? 24.422 52.031 -24.984 1 19.25 845 ILE A C 1
ATOM 6612 O O . ILE A 1 845 ? 24.094 51.5 -23.938 1 19.25 845 ILE A O 1
ATOM 6616 N N . MET B 1 1 ? 29.172 44.906 -0.437 1 41.62 1 MET B N 1
ATOM 6617 C CA . MET B 1 1 ? 28.656 46.094 0.217 1 41.62 1 MET B CA 1
ATOM 6618 C C . MET B 1 1 ? 27.969 47.031 -0.789 1 41.62 1 MET B C 1
ATOM 6620 O O . MET B 1 1 ? 28.516 47.281 -1.869 1 41.62 1 MET B O 1
ATOM 6624 N N . SER B 1 2 ? 26.812 47.156 -0.56 1 48.44 2 SER B N 1
ATOM 6625 C CA . SER B 1 2 ? 26.109 48 -1.524 1 48.44 2 SER B CA 1
ATOM 6626 C C . SER B 1 2 ? 26.812 49.344 -1.726 1 48.44 2 SER B C 1
ATOM 6628 O O . SER B 1 2 ? 27.578 49.781 -0.863 1 48.44 2 SER B O 1
ATOM 6630 N N . GLY B 1 3 ? 26.797 49.875 -2.879 1 48.19 3 GLY B N 1
ATOM 6631 C CA . GLY B 1 3 ? 27.359 51.156 -3.252 1 48.19 3 GLY B CA 1
ATOM 6632 C C . GLY B 1 3 ? 27.078 52.25 -2.234 1 48.19 3 GLY B C 1
ATOM 6633 O O . GLY B 1 3 ? 27.953 53.062 -1.926 1 48.19 3 GLY B O 1
ATOM 6634 N N . THR B 1 4 ? 25.984 52.25 -1.736 1 48.84 4 THR B N 1
ATOM 6635 C CA . THR B 1 4 ? 25.562 53.25 -0.762 1 48.84 4 THR B CA 1
ATOM 6636 C C . THR B 1 4 ? 26.344 53.094 0.544 1 48.84 4 THR B C 1
ATOM 6638 O O . THR B 1 4 ? 26.688 54.094 1.188 1 48.84 4 THR B O 1
ATOM 6641 N N . ASN B 1 5 ? 26.734 51.875 0.825 1 59.31 5 ASN B N 1
ATOM 6642 C CA . ASN B 1 5 ? 27.484 51.594 2.045 1 59.31 5 ASN B CA 1
ATOM 6643 C C . ASN B 1 5 ? 28.938 52.062 1.935 1 59.31 5 ASN B C 1
ATOM 6645 O O . ASN B 1 5 ? 29.5 52.562 2.906 1 59.31 5 ASN B O 1
ATOM 6649 N N . LEU B 1 6 ? 29.297 52.031 0.739 1 69.19 6 LEU B N 1
ATOM 6650 C CA . LEU B 1 6 ? 30.656 52.5 0.522 1 69.19 6 LEU B CA 1
ATOM 6651 C C . LEU B 1 6 ? 30.75 54.031 0.667 1 69.19 6 LEU B C 1
ATOM 6653 O O . LEU B 1 6 ? 31.703 54.531 1.254 1 69.19 6 LEU B O 1
ATOM 6657 N N . ASP B 1 7 ? 29.656 54.625 0.236 1 69.06 7 ASP B N 1
ATOM 6658 C CA . ASP B 1 7 ? 29.625 56.062 0.323 1 69.06 7 ASP B CA 1
ATOM 6659 C C . ASP B 1 7 ? 29.5 56.531 1.773 1 69.06 7 ASP B C 1
ATOM 6661 O O . ASP B 1 7 ? 30.125 57.5 2.174 1 69.06 7 ASP B O 1
ATOM 6665 N N . GLN B 1 8 ? 28.75 55.75 2.484 1 70.75 8 GLN B N 1
ATOM 6666 C CA . GLN B 1 8 ? 28.594 56.094 3.895 1 70.75 8 GLN B CA 1
ATOM 6667 C C . GLN B 1 8 ? 29.891 55.844 4.668 1 70.75 8 GLN B C 1
ATOM 6669 O O . GLN B 1 8 ? 30.266 56.625 5.539 1 70.75 8 GLN B O 1
ATOM 6674 N N . LEU B 1 9 ? 30.484 54.781 4.309 1 75.88 9 LEU B N 1
ATOM 6675 C CA . LEU B 1 9 ? 31.781 54.469 4.914 1 75.88 9 LEU B CA 1
ATOM 6676 C C . LEU B 1 9 ? 32.812 55.531 4.543 1 75.88 9 LEU B C 1
ATOM 6678 O O . LEU B 1 9 ? 33.531 56.031 5.406 1 75.88 9 LEU B O 1
ATOM 6682 N N . ALA B 1 10 ? 32.688 55.906 3.324 1 78.69 10 ALA B N 1
ATOM 6683 C CA . ALA B 1 10 ? 33.594 56.938 2.85 1 78.69 10 ALA B CA 1
ATOM 6684 C C . ALA B 1 10 ? 33.281 58.281 3.521 1 78.69 10 ALA B C 1
ATOM 6686 O O . ALA B 1 10 ? 34.188 59.031 3.893 1 78.69 10 ALA B O 1
ATOM 6687 N N . GLY B 1 11 ? 31.938 58.5 3.709 1 76.69 11 GLY B N 1
ATOM 6688 C CA . GLY B 1 11 ? 31.531 59.688 4.402 1 76.69 11 GLY B CA 1
ATOM 6689 C C . GLY B 1 11 ? 32 59.75 5.844 1 76.69 11 GLY B C 1
ATOM 6690 O O . GLY B 1 11 ? 32.5 60.781 6.297 1 76.69 11 GLY B O 1
ATOM 6691 N N . ALA B 1 12 ? 31.922 58.688 6.535 1 75.38 12 ALA B N 1
ATOM 6692 C CA . ALA B 1 12 ? 32.375 58.625 7.926 1 75.38 12 ALA B CA 1
ATOM 6693 C C . ALA B 1 12 ? 33.875 58.781 8.031 1 75.38 12 ALA B C 1
ATOM 6695 O O . ALA B 1 12 ? 34.375 59.438 8.945 1 75.38 12 ALA B O 1
ATOM 6696 N N . LEU B 1 13 ? 34.531 58.188 7.141 1 82.12 13 LEU B N 1
ATOM 6697 C CA . LEU B 1 13 ? 35.969 58.344 7.121 1 82.12 13 LEU B CA 1
ATOM 6698 C C . LEU B 1 13 ? 36.375 59.75 6.762 1 82.12 13 LEU B C 1
ATOM 6700 O O . LEU B 1 13 ? 37.312 60.312 7.355 1 82.12 13 LEU B O 1
ATOM 6704 N N . ARG B 1 14 ? 35.594 60.406 5.895 1 80.62 14 ARG B N 1
ATOM 6705 C CA . ARG B 1 14 ? 35.844 61.781 5.508 1 80.62 14 ARG B CA 1
ATOM 6706 C C . ARG B 1 14 ? 35.625 62.719 6.684 1 80.62 14 ARG B C 1
ATOM 6708 O O . ARG B 1 14 ? 36.406 63.656 6.871 1 80.62 14 ARG B O 1
ATOM 6715 N N . ASP B 1 15 ? 34.625 62.406 7.43 1 80.88 15 ASP B N 1
ATOM 6716 C CA . ASP B 1 15 ? 34.375 63.25 8.602 1 80.88 15 ASP B CA 1
ATOM 6717 C C . ASP B 1 15 ? 35.531 63.188 9.578 1 80.88 15 ASP B C 1
ATOM 6719 O O . ASP B 1 15 ? 35.938 64.188 10.156 1 80.88 15 ASP B O 1
ATOM 6723 N N . LYS B 1 16 ? 36.156 62.031 9.727 1 83.62 16 LYS B N 1
ATOM 6724 C CA . LYS B 1 16 ? 37.344 61.906 10.609 1 83.62 16 LYS B CA 1
ATOM 6725 C C . LYS B 1 16 ? 38.531 62.625 10.016 1 83.62 16 LYS B C 1
ATOM 6727 O O . LYS B 1 16 ? 39.344 63.219 10.75 1 83.62 16 LYS B O 1
ATOM 6732 N N . LEU B 1 17 ? 38.531 62.688 8.766 1 86.44 17 LEU B N 1
ATOM 6733 C CA . LEU B 1 17 ? 39.688 63.25 8.078 1 86.44 17 LEU B CA 1
ATOM 6734 C C . LEU B 1 17 ? 39.625 64.812 8.094 1 86.44 17 LEU B C 1
ATOM 6736 O O . LEU B 1 17 ? 40.625 65.438 7.801 1 86.44 17 LEU B O 1
ATOM 6740 N N . ILE B 1 18 ? 38.438 65.312 8.445 1 82.56 18 ILE B N 1
ATOM 6741 C CA . ILE B 1 18 ? 38.312 66.75 8.594 1 82.56 18 ILE B CA 1
ATOM 6742 C C . ILE B 1 18 ? 39.125 67.25 9.797 1 82.56 18 ILE B C 1
ATOM 6744 O O . ILE B 1 18 ? 39.781 68.25 9.734 1 82.56 18 ILE B O 1
ATOM 6748 N N . TYR B 1 19 ? 39.188 66.438 10.844 1 80.62 19 TYR B N 1
ATOM 6749 C CA . TYR B 1 19 ? 39.812 66.875 12.07 1 80.62 19 TYR B CA 1
ATOM 6750 C C . TYR B 1 19 ? 41.125 66.125 12.336 1 80.62 19 TYR B C 1
ATOM 6752 O O . TYR B 1 19 ? 41.844 66.438 13.297 1 80.62 19 TYR B O 1
ATOM 6760 N N . SER B 1 20 ? 41.438 65.125 11.477 1 85.31 20 SER B N 1
ATOM 6761 C CA . SER B 1 20 ? 42.688 64.375 11.672 1 85.31 20 SER B CA 1
ATOM 6762 C C . SER B 1 20 ? 43.375 64.125 10.344 1 85.31 20 SER B C 1
ATOM 6764 O O . SER B 1 20 ? 42.719 63.656 9.391 1 85.31 20 SER B O 1
ATOM 6766 N N . ARG B 1 21 ? 44.594 64.438 10.375 1 90.06 21 ARG B N 1
ATOM 6767 C CA . ARG B 1 21 ? 45.375 64.188 9.164 1 90.06 21 ARG B CA 1
ATOM 6768 C C . ARG B 1 21 ? 45.5 62.719 8.852 1 90.06 21 ARG B C 1
ATOM 6770 O O . ARG B 1 21 ? 45.531 62.344 7.68 1 90.06 21 ARG B O 1
ATOM 6777 N N . ILE B 1 22 ? 45.719 61.938 9.781 1 91.19 22 ILE B N 1
ATOM 6778 C CA . ILE B 1 22 ? 45.812 60.469 9.664 1 91.19 22 ILE B CA 1
ATOM 6779 C C . ILE B 1 22 ? 44.656 59.812 10.406 1 91.19 22 ILE B C 1
ATOM 6781 O O . ILE B 1 22 ? 44.344 60.219 11.531 1 91.19 22 ILE B O 1
ATOM 6785 N N . VAL B 1 23 ? 44 58.812 9.75 1 89.56 23 VAL B N 1
ATOM 6786 C CA . VAL B 1 23 ? 42.938 58.062 10.391 1 89.56 23 VAL B CA 1
ATOM 6787 C C . VAL B 1 23 ? 43.281 56.562 10.359 1 89.56 23 VAL B C 1
ATOM 6789 O O . VAL B 1 23 ? 43.562 56 9.297 1 89.56 23 VAL B O 1
ATOM 6792 N N . SER B 1 24 ? 43.406 56.062 11.578 1 87.88 24 SER B N 1
ATOM 6793 C CA . SER B 1 24 ? 43.562 54.594 11.648 1 87.88 24 SER B CA 1
ATOM 6794 C C . SER B 1 24 ? 42.219 53.906 11.508 1 87.88 24 SER B C 1
ATOM 6796 O O . SER B 1 24 ? 41.375 53.969 12.406 1 87.88 24 SER B O 1
ATOM 6798 N N . TRP B 1 25 ? 41.938 53.25 10.391 1 84.25 25 TRP B N 1
ATOM 6799 C CA . TRP B 1 25 ? 40.75 52.438 10.141 1 84.25 25 TRP B CA 1
ATOM 6800 C C . TRP B 1 25 ? 40.969 51.031 10.633 1 84.25 25 TRP B C 1
ATOM 6802 O O . TRP B 1 25 ? 41.656 50.219 9.984 1 84.25 25 TRP B O 1
ATOM 6812 N N . LEU B 1 26 ? 40.375 50.781 11.875 1 77.94 26 LEU B N 1
ATOM 6813 C CA . LEU B 1 26 ? 40.531 49.5 12.508 1 77.94 26 LEU B CA 1
ATOM 6814 C C . LEU B 1 26 ? 39.375 48.562 12.117 1 77.94 26 LEU B C 1
ATOM 6816 O O . LEU B 1 26 ? 38.25 48.688 12.609 1 77.94 26 LEU B O 1
ATOM 6820 N N . ASP B 1 27 ? 39.688 47.656 11.258 1 73.69 27 ASP B N 1
ATOM 6821 C CA . ASP B 1 27 ? 38.812 46.625 10.773 1 73.69 27 ASP B CA 1
ATOM 6822 C C . ASP B 1 27 ? 39.219 45.25 11.281 1 73.69 27 ASP B C 1
ATOM 6824 O O . ASP B 1 27 ? 39.719 44.406 10.508 1 73.69 27 ASP B O 1
ATOM 6828 N N . LEU B 1 28 ? 39 45 12.586 1 65.69 28 LEU B N 1
ATOM 6829 C CA . LEU B 1 28 ? 39.562 43.844 13.273 1 65.69 28 LEU B CA 1
ATOM 6830 C C . LEU B 1 28 ? 39.125 42.531 12.617 1 65.69 28 LEU B C 1
ATOM 6832 O O . LEU B 1 28 ? 39.906 41.594 12.523 1 65.69 28 LEU B O 1
ATOM 6836 N N . ALA B 1 29 ? 37.969 42.5 12.07 1 66.06 29 ALA B N 1
ATOM 6837 C CA . ALA B 1 29 ? 37.469 41.281 11.477 1 66.06 29 ALA B CA 1
ATOM 6838 C C . ALA B 1 29 ? 37.812 41.188 10 1 66.06 29 ALA B C 1
ATOM 6840 O O . ALA B 1 29 ? 37.594 40.156 9.359 1 66.06 29 ALA B O 1
ATOM 6841 N N . GLY B 1 30 ? 38.406 42.281 9.461 1 69.75 30 GLY B N 1
ATOM 6842 C CA . GLY B 1 30 ? 38.844 42.344 8.07 1 69.75 30 GLY B CA 1
ATOM 6843 C C . GLY B 1 30 ? 37.656 42.406 7.098 1 69.75 30 GLY B C 1
ATOM 6844 O O . GLY B 1 30 ? 37.781 41.938 5.961 1 69.75 30 GLY B O 1
ATOM 6845 N N . GLU B 1 31 ? 36.562 42.906 7.531 1 67.94 31 GLU B N 1
ATOM 6846 C CA . GLU B 1 31 ? 35.312 42.938 6.781 1 67.94 31 GLU B CA 1
ATOM 6847 C C . GLU B 1 31 ? 35.438 43.781 5.531 1 67.94 31 GLU B C 1
ATOM 6849 O O . GLU B 1 31 ? 34.75 43.562 4.543 1 67.94 31 GLU B O 1
ATOM 6854 N N . TYR B 1 32 ? 36.438 44.719 5.551 1 72.75 32 TYR B N 1
ATOM 6855 C CA . TYR B 1 32 ? 36.469 45.719 4.496 1 72.75 32 TYR B CA 1
ATOM 6856 C C . TYR B 1 32 ? 37.75 45.562 3.664 1 72.75 32 TYR B C 1
ATOM 6858 O O . TYR B 1 32 ? 38.094 46.469 2.889 1 72.75 32 TYR B O 1
ATOM 6866 N N . ALA B 1 33 ? 38.344 44.438 3.842 1 74.31 33 ALA B N 1
ATOM 6867 C CA . ALA B 1 33 ? 39.625 44.219 3.174 1 74.31 33 ALA B CA 1
ATOM 6868 C C . ALA B 1 33 ? 39.469 44.281 1.656 1 74.31 33 ALA B C 1
ATOM 6870 O O . ALA B 1 33 ? 40.344 44.781 0.948 1 74.31 33 ALA B O 1
ATOM 6871 N N . GLU B 1 34 ? 38.281 43.938 1.216 1 72.56 34 GLU B N 1
ATOM 6872 C CA . GLU B 1 34 ? 38.094 43.781 -0.223 1 72.56 34 GLU B CA 1
ATOM 6873 C C . GLU B 1 34 ? 37.656 45.094 -0.866 1 72.56 34 GLU B C 1
ATOM 6875 O O . GLU B 1 34 ? 37.75 45.25 -2.086 1 72.56 34 GLU B O 1
ATOM 6880 N N . ILE B 1 35 ? 37.344 46.031 -0.091 1 75.56 35 ILE B N 1
ATOM 6881 C CA . ILE B 1 35 ? 36.812 47.219 -0.697 1 75.56 35 ILE B CA 1
ATOM 6882 C C . ILE B 1 35 ? 37.812 48.375 -0.52 1 75.56 35 ILE B C 1
ATOM 6884 O O . ILE B 1 35 ? 37.469 49.531 -0.762 1 75.56 35 ILE B O 1
ATOM 6888 N N . ILE B 1 36 ? 39 48.094 -0.246 1 82.5 36 ILE B N 1
ATOM 6889 C CA . ILE B 1 36 ? 39.969 49.125 0.105 1 82.5 36 ILE B CA 1
ATOM 6890 C C . ILE B 1 36 ? 40.25 50 -1.114 1 82.5 36 ILE B C 1
ATOM 6892 O O . ILE B 1 36 ? 40.281 51.219 -1.012 1 82.5 36 ILE B O 1
ATOM 6896 N N . GLU B 1 37 ? 40.438 49.406 -2.215 1 80.31 37 GLU B N 1
ATOM 6897 C CA . GLU B 1 37 ? 40.719 50.156 -3.428 1 80.31 37 GLU B CA 1
ATOM 6898 C C . GLU B 1 37 ? 39.562 51.062 -3.812 1 80.31 37 GLU B C 1
ATOM 6900 O O . GLU B 1 37 ? 39.781 52.219 -4.168 1 80.31 37 GLU B O 1
ATOM 6905 N N . GLN B 1 38 ? 38.406 50.562 -3.725 1 80.62 38 GLN B N 1
ATOM 6906 C CA . GLN B 1 38 ? 37.219 51.344 -4.016 1 80.62 38 GLN B CA 1
ATOM 6907 C C . GLN B 1 38 ? 37.062 52.5 -3.025 1 80.62 38 GLN B C 1
ATOM 6909 O O . GLN B 1 38 ? 36.719 53.625 -3.41 1 80.62 38 GLN B O 1
ATOM 6914 N N . MET B 1 39 ? 37.406 52.188 -1.878 1 83.81 39 MET B N 1
ATOM 6915 C CA . MET B 1 39 ? 37.312 53.188 -0.821 1 83.81 39 MET B CA 1
ATOM 6916 C C . MET B 1 39 ? 38.344 54.281 -1.034 1 83.81 39 MET B C 1
ATOM 6918 O O . MET B 1 39 ? 38.062 55.469 -0.786 1 83.81 39 MET B O 1
ATOM 6922 N N . GLU B 1 40 ? 39.531 53.906 -1.463 1 86.25 40 GLU B N 1
ATOM 6923 C CA . GLU B 1 40 ? 40.562 54.875 -1.736 1 86.25 40 GLU B CA 1
ATOM 6924 C C . GLU B 1 40 ? 40.125 55.875 -2.826 1 86.25 40 GLU B C 1
ATOM 6926 O O . GLU B 1 40 ? 40.344 57.062 -2.707 1 86.25 40 GLU B O 1
ATOM 6931 N N . THR B 1 41 ? 39.469 55.312 -3.777 1 83.88 41 THR B N 1
ATOM 6932 C CA . THR B 1 41 ? 38.969 56.125 -4.879 1 83.88 41 THR B CA 1
ATOM 6933 C C . THR B 1 41 ? 37.875 57.062 -4.402 1 83.88 41 THR B C 1
ATOM 6935 O O . THR B 1 41 ? 37.844 58.25 -4.766 1 83.88 41 THR B O 1
ATOM 6938 N N . LEU B 1 42 ? 36.969 56.594 -3.623 1 82.69 42 LEU B N 1
ATOM 6939 C CA . LEU B 1 42 ? 35.812 57.344 -3.143 1 82.69 42 LEU B CA 1
ATOM 6940 C C . LEU B 1 42 ? 36.25 58.438 -2.164 1 82.69 42 LEU B C 1
ATOM 6942 O O . LEU B 1 42 ? 35.688 59.531 -2.152 1 82.69 42 LEU B O 1
ATOM 6946 N N . LEU B 1 43 ? 37.25 58.188 -1.367 1 85.19 43 LEU B N 1
ATOM 6947 C CA . LEU B 1 43 ? 37.719 59.094 -0.336 1 85.19 43 LEU B CA 1
ATOM 6948 C C . LEU B 1 43 ? 38.656 60.125 -0.931 1 85.19 43 LEU B C 1
ATOM 6950 O O . LEU B 1 43 ? 38.719 61.281 -0.441 1 85.19 43 LEU B O 1
ATOM 6954 N N . GLY B 1 44 ? 39.375 59.844 -1.948 1 83.06 44 GLY B N 1
ATOM 6955 C CA . GLY B 1 44 ? 40.375 60.688 -2.529 1 83.06 44 GLY B CA 1
ATOM 6956 C C . GLY B 1 44 ? 41.625 60.812 -1.669 1 83.06 44 GLY B C 1
ATOM 6957 O O . GLY B 1 44 ? 42.406 61.75 -1.817 1 83.06 44 GLY B O 1
ATOM 6958 N N . VAL B 1 45 ? 41.75 60.094 -0.626 1 89.06 45 VAL B N 1
ATOM 6959 C CA . VAL B 1 45 ? 42.906 60.031 0.278 1 89.06 45 VAL B CA 1
ATOM 6960 C C . VAL B 1 45 ? 43.531 58.656 0.21 1 89.06 45 VAL B C 1
ATOM 6962 O O . VAL B 1 45 ? 42.844 57.656 0.154 1 89.06 45 VAL B O 1
ATOM 6965 N N . PRO B 1 46 ? 44.844 58.688 0.075 1 89.38 46 PRO B N 1
ATOM 6966 C CA . PRO B 1 46 ? 45.469 57.375 0.029 1 89.38 46 PRO B CA 1
ATOM 6967 C C . PRO B 1 46 ? 45.156 56.5 1.245 1 89.38 46 PRO B C 1
ATOM 6969 O O . PRO B 1 46 ? 45.188 56.969 2.379 1 89.38 46 PRO B O 1
ATOM 6972 N N . ILE B 1 47 ? 44.812 55.188 1.005 1 89.56 47 ILE B N 1
ATOM 6973 C CA . ILE B 1 47 ? 44.625 54.188 2.053 1 89.56 47 ILE B CA 1
ATOM 6974 C C . ILE B 1 47 ? 45.812 53.219 2.062 1 89.56 47 ILE B C 1
ATOM 6976 O O . ILE B 1 47 ? 46.094 52.562 1.056 1 89.56 47 ILE B O 1
ATOM 6980 N N . ILE B 1 48 ? 46.5 53.219 3.174 1 89.31 48 ILE B N 1
ATOM 6981 C CA . ILE B 1 48 ? 47.656 52.344 3.312 1 89.31 48 ILE B CA 1
ATOM 6982 C C . ILE B 1 48 ? 47.25 51.094 4.129 1 89.31 48 ILE B C 1
ATOM 6984 O O . ILE B 1 48 ? 46.75 51.25 5.258 1 89.31 48 ILE B O 1
ATOM 6988 N N . VAL B 1 49 ? 47.344 49.938 3.656 1 89.88 49 VAL B N 1
ATOM 6989 C CA . VAL B 1 49 ? 47.062 48.688 4.367 1 89.88 49 VAL B CA 1
ATOM 6990 C C . VAL B 1 49 ? 48.281 48.312 5.227 1 89.88 49 VAL B C 1
ATOM 6992 O O . VAL B 1 49 ? 49.375 48.125 4.711 1 89.88 49 VAL B O 1
ATOM 6995 N N . VAL B 1 50 ? 48.062 48.281 6.5 1 88.25 50 VAL B N 1
ATOM 6996 C CA . VAL B 1 50 ? 49.125 47.938 7.441 1 88.25 50 VAL B CA 1
ATOM 6997 C C . VAL B 1 50 ? 49.188 46.438 7.668 1 88.25 50 VAL B C 1
ATOM 6999 O O . VAL B 1 50 ? 48.25 45.875 8.242 1 88.25 50 VAL B O 1
ATOM 7002 N N . ASP B 1 51 ? 50.125 45.781 7.145 1 85.75 51 ASP B N 1
ATOM 7003 C CA . ASP B 1 51 ? 50.281 44.344 7.277 1 85.75 51 ASP B CA 1
ATOM 7004 C C . ASP B 1 51 ? 51.781 43.969 7.316 1 85.75 51 ASP B C 1
ATOM 7006 O O . ASP B 1 51 ? 52.375 43.656 6.285 1 85.75 51 ASP B O 1
ATOM 7010 N N . GLY B 1 52 ? 52.312 44 8.484 1 84.06 52 GLY B N 1
ATOM 7011 C CA . GLY B 1 52 ? 53.719 43.688 8.664 1 84.06 52 GLY B CA 1
ATOM 7012 C C . GLY B 1 52 ? 54.656 44.781 8.117 1 84.06 52 GLY B C 1
ATOM 7013 O O . GLY B 1 52 ? 55.844 44.531 7.926 1 84.06 52 GLY B O 1
ATOM 7014 N N . ASN B 1 53 ? 54.188 45.938 7.797 1 87 53 ASN B N 1
ATOM 7015 C CA . ASN B 1 53 ? 54.969 47.062 7.242 1 87 53 ASN B CA 1
ATOM 7016 C C . ASN B 1 53 ? 54.812 48.312 8.094 1 87 53 ASN B C 1
ATOM 7018 O O . ASN B 1 53 ? 54.938 49.438 7.586 1 87 53 ASN B O 1
ATOM 7022 N N . GLU B 1 54 ? 54.656 48 9.367 1 90.75 54 GLU B N 1
ATOM 7023 C CA . GLU B 1 54 ? 54.344 49.094 10.266 1 90.75 54 GLU B CA 1
ATOM 7024 C C . GLU B 1 54 ? 55.438 50.156 10.234 1 90.75 54 GLU B C 1
ATOM 7026 O O . GLU B 1 54 ? 55.156 51.375 10.203 1 90.75 54 GLU B O 1
ATOM 7031 N N . PHE B 1 55 ? 56.75 49.75 10.125 1 88.88 55 PHE B N 1
ATOM 7032 C CA . PHE B 1 55 ? 57.844 50.688 10.148 1 88.88 55 PHE B CA 1
ATOM 7033 C C . PHE B 1 55 ? 57.906 51.5 8.875 1 88.88 55 PHE B C 1
ATOM 7035 O O . PHE B 1 55 ? 58.062 52.719 8.922 1 88.88 55 PHE B O 1
ATOM 7042 N N . SER B 1 56 ? 57.781 50.906 7.824 1 90.94 56 SER B N 1
ATOM 7043 C CA . SER B 1 56 ? 57.781 51.594 6.547 1 90.94 56 SER B CA 1
ATOM 7044 C C . SER B 1 56 ? 56.594 52.562 6.453 1 90.94 56 SER B C 1
ATOM 7046 O O . SER B 1 56 ? 56.75 53.688 5.938 1 90.94 56 SER B O 1
ATOM 7048 N N . VAL B 1 57 ? 55.469 52.125 6.945 1 92.5 57 VAL B N 1
ATOM 7049 C CA . VAL B 1 57 ? 54.25 53 6.934 1 92.5 57 VAL B CA 1
ATOM 7050 C C . VAL B 1 57 ? 54.5 54.219 7.797 1 92.5 57 VAL B C 1
ATOM 7052 O O . VAL B 1 57 ? 54.156 55.344 7.402 1 92.5 57 VAL B O 1
ATOM 7055 N N . LYS B 1 58 ? 55.094 54.031 8.875 1 90.62 58 LYS B N 1
ATOM 7056 C CA . LYS B 1 58 ? 55.375 55.125 9.773 1 90.62 58 LYS B CA 1
ATOM 7057 C C . LYS B 1 58 ? 56.281 56.188 9.094 1 90.62 58 LYS B C 1
ATOM 7059 O O . LYS B 1 58 ? 56 57.375 9.172 1 90.62 58 LYS B O 1
ATOM 7064 N N . ILE B 1 59 ? 57.344 55.781 8.43 1 90.75 59 ILE B N 1
ATOM 7065 C CA . ILE B 1 59 ? 58.25 56.688 7.738 1 90.75 59 ILE B CA 1
ATOM 7066 C C . ILE B 1 59 ? 57.5 57.406 6.625 1 90.75 59 ILE B C 1
ATOM 7068 O O . ILE B 1 59 ? 57.625 58.625 6.465 1 90.75 59 ILE B O 1
ATOM 7072 N N . ARG B 1 60 ? 56.719 56.719 6.035 1 92.69 60 ARG B N 1
ATOM 7073 C CA . ARG B 1 60 ? 56 57.281 4.902 1 92.69 60 ARG B CA 1
ATOM 7074 C C . ARG B 1 60 ? 55.031 58.344 5.355 1 92.69 60 ARG B C 1
ATOM 7076 O O . ARG B 1 60 ? 54.969 59.438 4.77 1 92.69 60 ARG B O 1
ATOM 7083 N N . VAL B 1 61 ? 54.312 58.156 6.426 1 92.06 61 VAL B N 1
ATOM 7084 C CA . VAL B 1 61 ? 53.219 59.062 6.785 1 92.06 61 VAL B CA 1
ATOM 7085 C C . VAL B 1 61 ? 53.75 60.188 7.637 1 92.06 61 VAL B C 1
ATOM 7087 O O . VAL B 1 61 ? 53.219 61.312 7.59 1 92.06 61 VAL B O 1
ATOM 7090 N N . LEU B 1 62 ? 54.812 60 8.32 1 90.31 62 LEU B N 1
ATOM 7091 C CA . LEU B 1 62 ? 55.281 61.031 9.227 1 90.31 62 LEU B CA 1
ATOM 7092 C C . LEU B 1 62 ? 56.469 61.781 8.633 1 90.31 62 LEU B C 1
ATOM 7094 O O . LEU B 1 62 ? 56.688 62.969 8.938 1 90.31 62 LEU B O 1
ATOM 7098 N N . ALA B 1 63 ? 57.281 61.125 7.738 1 89.06 63 ALA B N 1
ATOM 7099 C CA . ALA B 1 63 ? 58.5 61.719 7.262 1 89.06 63 ALA B CA 1
ATOM 7100 C C . ALA B 1 63 ? 58.438 62.062 5.773 1 89.06 63 ALA B C 1
ATOM 7102 O O . ALA B 1 63 ? 58.594 63.219 5.379 1 89.06 63 ALA B O 1
ATOM 7103 N N . ASP B 1 64 ? 58.156 61.125 5.082 1 89.88 64 ASP B N 1
ATOM 7104 C CA . ASP B 1 64 ? 58.156 61.312 3.635 1 89.88 64 ASP B CA 1
ATOM 7105 C C . ASP B 1 64 ? 57.062 62.281 3.199 1 89.88 64 ASP B C 1
ATOM 7107 O O . ASP B 1 64 ? 57.281 63.156 2.35 1 89.88 64 ASP B O 1
ATOM 7111 N N . HIS B 1 65 ? 55.875 62.062 3.789 1 90.56 65 HIS B N 1
ATOM 7112 C CA . HIS B 1 65 ? 54.75 62.938 3.441 1 90.56 65 HIS B CA 1
ATOM 7113 C C . HIS B 1 65 ? 54.094 63.5 4.691 1 90.56 65 HIS B C 1
ATOM 7115 O O . HIS B 1 65 ? 52.938 63.125 5.012 1 90.56 65 HIS B O 1
ATOM 7121 N N . PRO B 1 66 ? 54.719 64.438 5.262 1 84.62 66 PRO B N 1
ATOM 7122 C CA . PRO B 1 66 ? 54.281 64.938 6.578 1 84.62 66 PRO B CA 1
ATOM 7123 C C . PRO B 1 66 ? 53.031 65.75 6.512 1 84.62 66 PRO B C 1
ATOM 7125 O O . PRO B 1 66 ? 52.375 66 7.531 1 84.62 66 PRO B O 1
ATOM 7128 N N . LYS B 1 67 ? 52.625 66.188 5.426 1 84.38 67 LYS B N 1
ATOM 7129 C CA . LYS B 1 67 ? 51.469 67.125 5.344 1 84.38 67 LYS B CA 1
ATOM 7130 C C . LYS B 1 67 ? 50.281 66.438 4.645 1 84.38 67 LYS B C 1
ATOM 7132 O O . LYS B 1 67 ? 49.156 66.938 4.688 1 84.38 67 LYS B O 1
ATOM 7137 N N . GLU B 1 68 ? 50.5 65.375 4.125 1 88.44 68 GLU B N 1
ATOM 7138 C CA . GLU B 1 68 ? 49.438 64.688 3.375 1 88.44 68 GLU B CA 1
ATOM 7139 C C . GLU B 1 68 ? 48.531 63.906 4.305 1 88.44 68 GLU B C 1
ATOM 7141 O O . GLU B 1 68 ? 48.969 63.438 5.363 1 88.44 68 GLU B O 1
ATOM 7146 N N . LYS B 1 69 ? 47.25 63.75 3.875 1 91.81 69 LYS B N 1
ATOM 7147 C CA . LYS B 1 69 ? 46.281 62.969 4.629 1 91.81 69 LYS B CA 1
ATOM 7148 C C . LYS B 1 69 ? 46.375 61.5 4.254 1 91.81 69 LYS B C 1
ATOM 7150 O O . LYS B 1 69 ? 46.594 61.156 3.09 1 91.81 69 LYS B O 1
ATOM 7155 N N . PHE B 1 70 ? 46.281 60.625 5.238 1 93.31 70 PHE B N 1
ATOM 7156 C CA . PHE B 1 70 ? 46.312 59.188 5.016 1 93.31 70 PHE B CA 1
ATOM 7157 C C . PHE B 1 70 ? 45.219 58.469 5.828 1 93.31 70 PHE B C 1
ATOM 7159 O O . PHE B 1 70 ? 44.875 58.938 6.914 1 93.31 70 PHE B O 1
ATOM 7166 N N . VAL B 1 71 ? 44.719 57.344 5.297 1 91.94 71 VAL B N 1
ATOM 7167 C CA . VAL B 1 71 ? 43.938 56.344 6.062 1 91.94 71 VAL B CA 1
ATOM 7168 C C . VAL B 1 71 ? 44.75 55.062 6.203 1 91.94 71 VAL B C 1
ATOM 7170 O O . VAL B 1 71 ? 45.219 54.5 5.207 1 91.94 71 VAL B O 1
ATOM 7173 N N . LEU B 1 72 ? 45.062 54.719 7.434 1 90.88 72 LEU B N 1
ATOM 7174 C CA . LEU B 1 72 ? 45.781 53.469 7.691 1 90.88 72 LEU B CA 1
ATOM 7175 C C . LEU B 1 72 ? 44.781 52.344 8 1 90.88 72 LEU B C 1
ATOM 7177 O O . LEU B 1 72 ? 44.156 52.344 9.062 1 90.88 72 LEU B O 1
ATOM 7181 N N . TYR B 1 73 ? 44.625 51.469 7.113 1 90.12 73 TYR B N 1
ATOM 7182 C CA . TYR B 1 73 ? 43.719 50.312 7.273 1 90.12 73 TYR B CA 1
ATOM 7183 C C . TYR B 1 73 ? 44.469 49.188 7.961 1 90.12 73 TYR B C 1
ATOM 7185 O O . TYR B 1 73 ? 45.469 48.688 7.469 1 90.12 73 TYR B O 1
ATOM 7193 N N . ARG B 1 74 ? 44 48.844 9.141 1 82.12 74 ARG B N 1
ATOM 7194 C CA . ARG B 1 74 ? 44.594 47.75 9.914 1 82.12 74 ARG B CA 1
ATOM 7195 C C . ARG B 1 74 ? 43.562 46.656 10.188 1 82.12 74 ARG B C 1
ATOM 7197 O O . ARG B 1 74 ? 42.438 46.938 10.609 1 82.12 74 ARG B O 1
ATOM 7204 N N . LYS B 1 75 ? 43.812 45.469 9.773 1 79.06 75 LYS B N 1
ATOM 7205 C CA . LYS B 1 75 ? 42.969 44.312 10.039 1 79.06 75 LYS B CA 1
ATOM 7206 C C . LYS B 1 75 ? 43.625 43.375 11.039 1 79.06 75 LYS B C 1
ATOM 7208 O O . LYS B 1 75 ? 44.812 43.438 11.266 1 79.06 75 LYS B O 1
ATOM 7213 N N . GLY B 1 76 ? 42.781 42.531 11.812 1 71.44 76 GLY B N 1
ATOM 7214 C CA . GLY B 1 76 ? 43.25 41.562 12.773 1 71.44 76 GLY B CA 1
ATOM 7215 C C . GLY B 1 76 ? 43.5 42.156 14.156 1 71.44 76 GLY B C 1
ATOM 7216 O O . GLY B 1 76 ? 43.188 43.312 14.406 1 71.44 76 GLY B O 1
ATOM 7217 N N . GLU B 1 77 ? 43.938 41.344 15.125 1 74.06 77 GLU B N 1
ATOM 7218 C CA . GLU B 1 77 ? 44.219 41.781 16.484 1 74.06 77 GLU B CA 1
ATOM 7219 C C . GLU B 1 77 ? 45.375 42.781 16.516 1 74.06 77 GLU B C 1
ATOM 7221 O O . GLU B 1 77 ? 46.438 42.531 15.914 1 74.06 77 GLU B O 1
ATOM 7226 N N . LEU B 1 78 ? 45.156 43.969 17.078 1 75.38 78 LEU B N 1
ATOM 7227 C CA . LEU B 1 78 ? 46.188 44.969 17.188 1 75.38 78 LEU B CA 1
ATOM 7228 C C . LEU B 1 78 ? 47.219 44.594 18.25 1 75.38 78 LEU B C 1
ATOM 7230 O O . LEU B 1 78 ? 46.875 44.062 19.297 1 75.38 78 LEU B O 1
ATOM 7234 N N . PRO B 1 79 ? 48.469 44.656 17.938 1 77.75 79 PRO B N 1
ATOM 7235 C CA . PRO B 1 79 ? 49.469 44.375 18.969 1 77.75 79 PRO B CA 1
ATOM 7236 C C . PRO B 1 79 ? 49.344 45.312 20.172 1 77.75 79 PRO B C 1
ATOM 7238 O O . PRO B 1 79 ? 48.75 46.406 20.047 1 77.75 79 PRO B O 1
ATOM 7241 N N . PRO B 1 80 ? 49.781 44.844 21.359 1 81.12 80 PRO B N 1
ATOM 7242 C CA . PRO B 1 80 ? 49.844 45.781 22.484 1 81.12 80 PRO B CA 1
ATOM 7243 C C . PRO B 1 80 ? 50.562 47.094 22.156 1 81.12 80 PRO B C 1
ATOM 7245 O O . PRO B 1 80 ? 51.438 47.094 21.297 1 81.12 80 PRO B O 1
ATOM 7248 N N . VAL B 1 81 ? 50.094 48.156 22.734 1 80.75 81 VAL B N 1
ATOM 7249 C CA . VAL B 1 81 ? 50.594 49.5 22.438 1 80.75 81 VAL B CA 1
ATOM 7250 C C . VAL B 1 81 ? 52.125 49.5 22.5 1 80.75 81 VAL B C 1
ATOM 7252 O O . VAL B 1 81 ? 52.781 50.156 21.672 1 80.75 81 VAL B O 1
ATOM 7255 N N . GLU B 1 82 ? 52.75 48.781 23.391 1 81.06 82 GLU B N 1
ATOM 7256 C CA . GLU B 1 82 ? 54.188 48.781 23.578 1 81.06 82 GLU B CA 1
ATOM 7257 C C . GLU B 1 82 ? 54.906 48.094 22.406 1 81.06 82 GLU B C 1
ATOM 7259 O O . GLU B 1 82 ? 56.062 48.406 22.125 1 81.06 82 GLU B O 1
ATOM 7264 N N . ASP B 1 83 ? 54.156 47.281 21.797 1 82.81 83 ASP B N 1
ATOM 7265 C CA . ASP B 1 83 ? 54.781 46.531 20.719 1 82.81 83 ASP B CA 1
ATOM 7266 C C . ASP B 1 83 ? 54.312 47.031 19.344 1 82.81 83 ASP B C 1
ATOM 7268 O O . ASP B 1 83 ? 54.625 46.438 18.312 1 82.81 83 ASP B O 1
ATOM 7272 N N . ASP B 1 84 ? 53.562 47.969 19.344 1 85.25 84 ASP B N 1
ATOM 7273 C CA . ASP B 1 84 ? 53.031 48.5 18.094 1 85.25 84 ASP B CA 1
ATOM 7274 C C . ASP B 1 84 ? 53.875 49.656 17.578 1 85.25 84 ASP B C 1
ATOM 7276 O O . ASP B 1 84 ? 53.906 50.719 18.172 1 85.25 84 ASP B O 1
ATOM 7280 N N . TRP B 1 85 ? 54.469 49.5 16.391 1 87.19 85 TRP B N 1
ATOM 7281 C CA . TRP B 1 85 ? 55.312 50.531 15.797 1 87.19 85 TRP B CA 1
ATOM 7282 C C . TRP B 1 85 ? 54.5 51.75 15.422 1 87.19 85 TRP B C 1
ATOM 7284 O O . TRP B 1 85 ? 55.031 52.844 15.234 1 87.19 85 TRP B O 1
ATOM 7294 N N . LEU B 1 86 ? 53.25 51.531 15.359 1 88.12 86 LEU B N 1
ATOM 7295 C CA . LEU B 1 86 ? 52.375 52.625 14.969 1 88.12 86 LEU B CA 1
ATOM 7296 C C . LEU B 1 86 ? 51.562 53.125 16.156 1 88.12 86 LEU B C 1
ATOM 7298 O O . LEU B 1 86 ? 50.5 53.75 15.977 1 88.12 86 LEU B O 1
ATOM 7302 N N . ALA B 1 87 ? 51.969 52.812 17.328 1 87.12 87 ALA B N 1
ATOM 7303 C CA . ALA B 1 87 ? 51.25 53.156 18.547 1 87.12 87 ALA B CA 1
ATOM 7304 C C . ALA B 1 87 ? 51.031 54.656 18.641 1 87.12 87 ALA B C 1
ATOM 7306 O O . ALA B 1 87 ? 49.969 55.125 19.062 1 87.12 87 ALA B O 1
ATOM 7307 N N . ASP B 1 88 ? 52.031 55.438 18.234 1 85.69 88 ASP B N 1
ATOM 7308 C CA . ASP B 1 88 ? 51.938 56.875 18.297 1 85.69 88 ASP B CA 1
ATOM 7309 C C . ASP B 1 88 ? 50.844 57.406 17.344 1 85.69 88 ASP B C 1
ATOM 7311 O O . ASP B 1 88 ? 50.125 58.344 17.672 1 85.69 88 ASP B O 1
ATOM 7315 N N . ILE B 1 89 ? 50.719 56.781 16.25 1 87.12 89 ILE B N 1
ATOM 7316 C CA . ILE B 1 89 ? 49.688 57.188 15.297 1 87.12 89 ILE B CA 1
ATOM 7317 C C . ILE B 1 89 ? 48.312 56.719 15.781 1 87.12 89 ILE B C 1
ATOM 7319 O O . ILE B 1 89 ? 47.344 57.469 15.758 1 87.12 89 ILE B O 1
ATOM 7323 N N . ARG B 1 90 ? 48.281 55.438 16.25 1 83.81 90 ARG B N 1
ATOM 7324 C CA . ARG B 1 90 ? 47.062 54.844 16.766 1 83.81 90 ARG B CA 1
ATOM 7325 C C . ARG B 1 90 ? 46.5 55.656 17.922 1 83.81 90 ARG B C 1
ATOM 7327 O O . ARG B 1 90 ? 45.281 55.844 18.016 1 83.81 90 ARG B O 1
ATOM 7334 N N . LEU B 1 91 ? 47.312 56.188 18.672 1 81.19 91 LEU B N 1
ATOM 7335 C CA . LEU B 1 91 ? 46.906 56.906 19.859 1 81.19 91 LEU B CA 1
ATOM 7336 C C . LEU B 1 91 ? 46.844 58.406 19.609 1 81.19 91 LEU B C 1
ATOM 7338 O O . LEU B 1 91 ? 46.062 59.125 20.281 1 81.19 91 LEU B O 1
ATOM 7342 N N . GLY B 1 92 ? 47.625 58.906 18.734 1 83.06 92 GLY B N 1
ATOM 7343 C CA . GLY B 1 92 ? 47.75 60.344 18.531 1 83.06 92 GLY B CA 1
ATOM 7344 C C . GLY B 1 92 ? 46.812 60.875 17.469 1 83.06 92 GLY B C 1
ATOM 7345 O O . GLY B 1 92 ? 46.594 62.094 17.375 1 83.06 92 GLY B O 1
ATOM 7346 N N . TYR B 1 93 ? 46.375 60.094 16.625 1 86 93 TYR B N 1
ATOM 7347 C CA . TYR B 1 93 ? 45.469 60.5 15.57 1 86 93 TYR B CA 1
ATOM 7348 C C . TYR B 1 93 ? 44.125 59.812 15.695 1 86 93 TYR B C 1
ATOM 7350 O O . TYR B 1 93 ? 43.938 58.969 16.578 1 86 93 TYR B O 1
ATOM 7358 N N . ALA B 1 94 ? 43.25 60.188 14.758 1 82.75 94 ALA B N 1
ATOM 7359 C CA . ALA B 1 94 ? 41.875 59.656 14.828 1 82.75 94 ALA B CA 1
ATOM 7360 C C . ALA B 1 94 ? 41.812 58.188 14.445 1 82.75 94 ALA B C 1
ATOM 7362 O O . ALA B 1 94 ? 42.562 57.75 13.586 1 82.75 94 ALA B O 1
ATOM 7363 N N . THR B 1 95 ? 41.062 57.469 15.203 1 80.62 95 THR B N 1
ATOM 7364 C CA . THR B 1 95 ? 40.781 56.062 14.883 1 80.62 95 THR B CA 1
ATOM 7365 C C . THR B 1 95 ? 39.344 55.906 14.406 1 80.62 95 THR B C 1
ATOM 7367 O O . THR B 1 95 ? 38.438 56.562 14.906 1 80.62 95 THR B O 1
ATOM 7370 N N . PHE B 1 96 ? 39.156 55.156 13.289 1 76.31 96 PHE B N 1
ATOM 7371 C CA . PHE B 1 96 ? 37.844 54.875 12.734 1 76.31 96 PHE B CA 1
ATOM 7372 C C . PHE B 1 96 ? 37.562 53.375 12.781 1 76.31 96 PHE B C 1
ATOM 7374 O O . PHE B 1 96 ? 38.375 52.562 12.383 1 76.31 96 PHE B O 1
ATOM 7381 N N . ARG B 1 97 ? 36.656 53 13.469 1 63.81 97 ARG B N 1
ATOM 7382 C CA . ARG B 1 97 ? 36.094 51.656 13.445 1 63.81 97 ARG B CA 1
ATOM 7383 C C . ARG B 1 97 ? 34.719 51.625 12.82 1 63.81 97 ARG B C 1
ATOM 7385 O O . ARG B 1 97 ? 33.812 52.312 13.305 1 63.81 97 ARG B O 1
ATOM 7392 N N . ALA B 1 98 ? 34.812 51.219 11.547 1 60.06 98 ALA B N 1
ATOM 7393 C CA . ALA B 1 98 ? 33.5 51.094 10.953 1 60.06 98 ALA B CA 1
ATOM 7394 C C . ALA B 1 98 ? 32.594 50.188 11.781 1 60.06 98 ALA B C 1
ATOM 7396 O O . ALA B 1 98 ? 33 49.062 12.109 1 60.06 98 ALA B O 1
ATOM 7397 N N . ASP B 1 99 ? 31.75 50.75 12.477 1 63.06 99 ASP B N 1
ATOM 7398 C CA . ASP B 1 99 ? 30.766 49.906 13.172 1 63.06 99 ASP B CA 1
ATOM 7399 C C . ASP B 1 99 ? 29.844 49.219 12.188 1 63.06 99 ASP B C 1
ATOM 7401 O O . ASP B 1 99 ? 28.828 49.781 11.758 1 63.06 99 ASP B O 1
ATOM 7405 N N . SER B 1 100 ? 30.406 48.062 11.508 1 71.19 100 SER B N 1
ATOM 7406 C CA . SER B 1 100 ? 29.703 47.312 10.484 1 71.19 100 SER B CA 1
ATOM 7407 C C . SER B 1 100 ? 28.219 47.156 10.812 1 71.19 100 SER B C 1
ATOM 7409 O O . SER B 1 100 ? 27.375 47.25 9.922 1 71.19 100 SER B O 1
ATOM 7411 N N . ILE B 1 101 ? 28 47.094 11.961 1 80.44 101 ILE B N 1
ATOM 7412 C CA . ILE B 1 101 ? 26.609 46.906 12.375 1 80.44 101 ILE B CA 1
ATOM 7413 C C . ILE B 1 101 ? 25.797 48.156 12.117 1 80.44 101 ILE B C 1
ATOM 7415 O O . ILE B 1 101 ? 24.672 48.094 11.633 1 80.44 101 ILE B O 1
ATOM 7419 N N . THR B 1 102 ? 26.375 49.312 12.383 1 76.19 102 THR B N 1
ATOM 7420 C CA . THR B 1 102 ? 25.672 50.562 12.172 1 76.19 102 THR B CA 1
ATOM 7421 C C . THR B 1 102 ? 25.438 50.812 10.688 1 76.19 102 THR B C 1
ATOM 7423 O O . THR B 1 102 ? 24.391 51.312 10.297 1 76.19 102 THR B O 1
ATOM 7426 N N . LEU B 1 103 ? 26.391 50.5 9.922 1 73.62 103 LEU B N 1
ATOM 7427 C CA . LEU B 1 103 ? 26.234 50.656 8.477 1 73.62 103 LEU B CA 1
ATOM 7428 C C . LEU B 1 103 ? 25.125 49.75 7.949 1 73.62 103 LEU B C 1
ATOM 7430 O O . LEU B 1 103 ? 24.328 50.156 7.121 1 73.62 103 LEU B O 1
ATOM 7434 N N . GLN B 1 104 ? 25.219 48.594 8.398 1 84.06 104 GLN B N 1
ATOM 7435 C CA . GLN B 1 104 ? 24.188 47.656 7.984 1 84.06 104 GLN B CA 1
ATOM 7436 C C . GLN B 1 104 ? 22.812 48.062 8.469 1 84.06 104 GLN B C 1
ATOM 7438 O O . GLN B 1 104 ? 21.812 47.906 7.762 1 84.06 104 GLN B O 1
ATOM 7443 N N . ALA B 1 105 ? 22.734 48.562 9.648 1 85.94 105 ALA B N 1
ATOM 7444 C CA . ALA B 1 105 ? 21.469 49.094 10.188 1 85.94 105 ALA B CA 1
ATOM 7445 C C . ALA B 1 105 ? 20.906 50.188 9.289 1 85.94 105 ALA B C 1
ATOM 7447 O O . ALA B 1 105 ? 19.688 50.219 9.047 1 85.94 105 ALA B O 1
ATOM 7448 N N . THR B 1 106 ? 21.719 51 8.852 1 77.81 106 THR B N 1
ATOM 7449 C CA . THR B 1 106 ? 21.312 52.094 7.969 1 77.81 106 THR B CA 1
ATOM 7450 C C . THR B 1 106 ? 20.812 51.531 6.633 1 77.81 106 THR B C 1
ATOM 7452 O O . THR B 1 106 ? 19.797 51.969 6.102 1 77.81 106 THR B O 1
ATOM 7455 N N . GLU B 1 107 ? 21.516 50.594 6.172 1 76.81 107 GLU B N 1
ATOM 7456 C CA . GLU B 1 107 ? 21.141 49.969 4.906 1 76.81 107 GLU B CA 1
ATOM 7457 C C . GLU B 1 107 ? 19.781 49.281 5.016 1 76.81 107 GLU B C 1
ATOM 7459 O O . GLU B 1 107 ? 19 49.281 4.055 1 76.81 107 GLU B O 1
ATOM 7464 N N . LEU B 1 108 ? 19.578 48.719 6.141 1 88 108 LEU B N 1
ATOM 7465 C CA . LEU B 1 108 ? 18.359 47.938 6.348 1 88 108 LEU B CA 1
ATOM 7466 C C . LEU B 1 108 ? 17.234 48.844 6.832 1 88 108 LEU B C 1
ATOM 7468 O O . LEU B 1 108 ? 16.078 48.406 6.957 1 88 108 LEU B O 1
ATOM 7472 N N . GLY B 1 109 ? 17.578 50.094 7.066 1 81.81 109 GLY B N 1
ATOM 7473 C CA . GLY B 1 109 ? 16.594 51.062 7.566 1 81.81 109 GLY B CA 1
ATOM 7474 C C . GLY B 1 109 ? 16.266 50.844 9.031 1 81.81 109 GLY B C 1
ATOM 7475 O O . GLY B 1 109 ? 15.164 51.188 9.477 1 81.81 109 GLY B O 1
ATOM 7476 N N . LEU B 1 110 ? 17.172 50.219 9.734 1 88 110 LEU B N 1
ATOM 7477 C CA . LEU B 1 110 ? 16.984 49.938 11.148 1 88 110 LEU B CA 1
ATOM 7478 C C . LEU B 1 110 ? 17.828 50.875 12.008 1 88 110 LEU B C 1
ATOM 7480 O O . LEU B 1 110 ? 18.688 50.438 12.773 1 88 110 LEU B O 1
ATOM 7484 N N . THR B 1 111 ? 17.453 52.094 12.008 1 80.75 111 THR B N 1
ATOM 7485 C CA . THR B 1 111 ? 18.344 53.125 12.531 1 80.75 111 THR B CA 1
ATOM 7486 C C . THR B 1 111 ? 17.984 53.469 13.977 1 80.75 111 THR B C 1
ATOM 7488 O O . THR B 1 111 ? 18.734 54.188 14.656 1 80.75 111 THR B O 1
ATOM 7491 N N . ALA B 1 112 ? 16.875 52.969 14.438 1 83.94 112 ALA B N 1
ATOM 7492 C CA . ALA B 1 112 ? 16.531 53.219 15.828 1 83.94 112 ALA B CA 1
ATOM 7493 C C . ALA B 1 112 ? 17.594 52.625 16.766 1 83.94 112 ALA B C 1
ATOM 7495 O O . ALA B 1 112 ? 18.125 51.562 16.516 1 83.94 112 ALA B O 1
ATOM 7496 N N . ASP B 1 113 ? 17.938 53.344 17.812 1 82.12 113 ASP B N 1
ATOM 7497 C CA . ASP B 1 113 ? 18.984 52.969 18.734 1 82.12 113 ASP B CA 1
ATOM 7498 C C . ASP B 1 113 ? 18.766 51.562 19.297 1 82.12 113 ASP B C 1
ATOM 7500 O O . ASP B 1 113 ? 19.703 50.781 19.422 1 82.12 113 ASP B O 1
ATOM 7504 N N . GLU B 1 114 ? 17.562 51.344 19.594 1 88.25 114 GLU B N 1
ATOM 7505 C CA . GLU B 1 114 ? 17.234 50.031 20.156 1 88.25 114 GLU B CA 1
ATOM 7506 C C . GLU B 1 114 ? 17.516 48.906 19.141 1 88.25 114 GLU B C 1
ATOM 7508 O O . GLU B 1 114 ? 17.969 47.812 19.516 1 88.25 114 GLU B O 1
ATOM 7513 N N . LEU B 1 115 ? 17.266 49.156 17.875 1 91.25 115 LEU B N 1
ATOM 7514 C CA . LEU B 1 115 ? 17.469 48.156 16.828 1 91.25 115 LEU B CA 1
ATOM 7515 C C . LEU B 1 115 ? 18.953 47.969 16.531 1 91.25 115 LEU B C 1
ATOM 7517 O O . LEU B 1 115 ? 19.422 46.844 16.328 1 91.25 115 LEU B O 1
ATOM 7521 N N . VAL B 1 116 ? 19.672 49.031 16.609 1 85.5 116 VAL B N 1
ATOM 7522 C CA . VAL B 1 116 ? 21.125 48.969 16.406 1 85.5 116 VAL B CA 1
ATOM 7523 C C . VAL B 1 116 ? 21.766 48.188 17.531 1 85.5 116 VAL B C 1
ATOM 7525 O O . VAL B 1 116 ? 22.672 47.375 17.312 1 85.5 116 VAL B O 1
ATOM 7528 N N . ALA B 1 117 ? 21.297 48.469 18.688 1 88.5 117 ALA B N 1
ATOM 7529 C CA . ALA B 1 117 ? 21.797 47.719 19.844 1 88.5 117 ALA B CA 1
ATOM 7530 C C . ALA B 1 117 ? 21.531 46.219 19.688 1 88.5 117 ALA B C 1
ATOM 7532 O O . ALA B 1 117 ? 22.375 45.406 20.031 1 88.5 117 ALA B O 1
ATOM 7533 N N . THR B 1 118 ? 20.359 45.906 19.219 1 93.19 118 THR B N 1
ATOM 7534 C CA . THR B 1 118 ? 19.984 44.531 18.984 1 93.19 118 THR B CA 1
ATOM 7535 C C . THR B 1 118 ? 20.891 43.906 17.922 1 93.19 118 THR B C 1
ATOM 7537 O O . THR B 1 118 ? 21.344 42.75 18.078 1 93.19 118 THR B O 1
ATOM 7540 N N . MET B 1 119 ? 21.172 44.562 16.906 1 91.5 119 MET B N 1
ATOM 7541 C CA . MET B 1 119 ? 22.047 44.062 15.836 1 91.5 119 MET B CA 1
ATOM 7542 C C . MET B 1 119 ? 23.453 43.844 16.344 1 91.5 119 MET B C 1
ATOM 7544 O O . MET B 1 119 ? 24.094 42.844 16 1 91.5 119 MET B O 1
ATOM 7548 N N . ARG B 1 120 ? 23.875 44.719 17.219 1 85.38 120 ARG B N 1
ATOM 7549 C CA . ARG B 1 120 ? 25.203 44.594 17.781 1 85.38 120 ARG B CA 1
ATOM 7550 C C . ARG B 1 120 ? 25.312 43.344 18.672 1 85.38 120 ARG B C 1
ATOM 7552 O O . ARG B 1 120 ? 26.344 42.656 18.656 1 85.38 120 ARG B O 1
ATOM 7559 N N . ALA B 1 121 ? 24.297 43.156 19.375 1 89.75 121 ALA B N 1
ATOM 7560 C CA . ALA B 1 121 ? 24.281 42 20.281 1 89.75 121 ALA B CA 1
ATOM 7561 C C . ALA B 1 121 ? 24.297 40.688 19.516 1 89.75 121 ALA B C 1
ATOM 7563 O O . ALA B 1 121 ? 24.688 39.656 20.047 1 89.75 121 ALA B O 1
ATOM 7564 N N . HIS B 1 122 ? 23.875 40.719 18.25 1 93.19 122 HIS B N 1
ATOM 7565 C CA . HIS B 1 122 ? 23.812 39.531 17.422 1 93.19 122 HIS B CA 1
ATOM 7566 C C . HIS B 1 122 ? 24.625 39.719 16.141 1 93.19 122 HIS B C 1
ATOM 7568 O O . HIS B 1 122 ? 24.156 39.375 15.055 1 93.19 122 HIS B O 1
ATOM 7574 N N . ALA B 1 123 ? 25.75 40.219 16.312 1 85.69 123 ALA B N 1
ATOM 7575 C CA . ALA B 1 123 ? 26.594 40.625 15.203 1 85.69 123 ALA B CA 1
ATOM 7576 C C . ALA B 1 123 ? 26.938 39.438 14.312 1 85.69 123 ALA B C 1
ATOM 7578 O O . ALA B 1 123 ? 27.094 39.594 13.094 1 85.69 123 ALA B O 1
ATOM 7579 N N . GLY B 1 124 ? 26.969 38.281 14.875 1 85.69 124 GLY B N 1
ATOM 7580 C CA . GLY B 1 124 ? 27.312 37.094 14.109 1 85.69 124 GLY B CA 1
ATOM 7581 C C . GLY B 1 124 ? 26.328 36.812 12.992 1 85.69 124 GLY B C 1
ATOM 7582 O O . GLY B 1 124 ? 26.719 36.281 11.945 1 85.69 124 GLY B O 1
ATOM 7583 N N . PHE B 1 125 ? 25.078 37.125 13.125 1 91 125 PHE B N 1
ATOM 7584 C CA . PHE B 1 125 ? 24.047 36.938 12.117 1 91 125 PHE B CA 1
ATOM 7585 C C . PHE B 1 125 ? 24.344 37.781 10.875 1 91 125 PHE B C 1
ATOM 7587 O O . PHE B 1 125 ? 24.125 37.312 9.75 1 91 125 PHE B O 1
ATOM 7594 N N . PHE B 1 126 ? 24.906 38.875 11.055 1 87.12 126 PHE B N 1
ATOM 7595 C CA . PHE B 1 126 ? 25.031 39.875 9.992 1 87.12 126 PHE B CA 1
ATOM 7596 C C . PHE B 1 126 ? 26.359 39.719 9.258 1 87.12 126 PHE B C 1
ATOM 7598 O O . PHE B 1 126 ? 26.641 40.438 8.305 1 87.12 126 PHE B O 1
ATOM 7605 N N . ASN B 1 127 ? 27.062 38.688 9.695 1 78.38 127 ASN B N 1
ATOM 7606 C CA . ASN B 1 127 ? 28.328 38.438 9.031 1 78.38 127 ASN B CA 1
ATOM 7607 C C . ASN B 1 127 ? 28.125 37.719 7.688 1 78.38 127 ASN B C 1
ATOM 7609 O O . ASN B 1 127 ? 29.047 37.625 6.879 1 78.38 127 ASN B O 1
ATOM 7613 N N . SER B 1 128 ? 26.938 37.312 7.465 1 81 128 SER B N 1
ATOM 7614 C CA . SER B 1 128 ? 26.594 36.656 6.215 1 81 128 SER B CA 1
ATOM 7615 C C . SER B 1 128 ? 25.766 37.531 5.305 1 81 128 SER B C 1
ATOM 7617 O O . SER B 1 128 ? 24.703 38 5.695 1 81 128 SER B O 1
ATOM 7619 N N . ARG B 1 129 ? 26.234 37.688 4.148 1 72.38 129 ARG B N 1
ATOM 7620 C CA . ARG B 1 129 ? 25.516 38.531 3.186 1 72.38 129 ARG B CA 1
ATOM 7621 C C . ARG B 1 129 ? 24.203 37.906 2.77 1 72.38 129 ARG B C 1
ATOM 7623 O O . ARG B 1 129 ? 23.219 38.594 2.541 1 72.38 129 ARG B O 1
ATOM 7630 N N . ASP B 1 130 ? 24.297 36.688 2.686 1 82.94 130 ASP B N 1
ATOM 7631 C CA . ASP B 1 130 ? 23.078 35.938 2.312 1 82.94 130 ASP B CA 1
ATOM 7632 C C . ASP B 1 130 ? 21.984 36.156 3.352 1 82.94 130 ASP B C 1
ATOM 7634 O O . ASP B 1 130 ? 20.828 36.406 2.998 1 82.94 130 ASP B O 1
ATOM 7638 N N . ARG B 1 131 ? 22.328 36.062 4.562 1 88.5 131 ARG B N 1
ATOM 7639 C CA . ARG B 1 131 ? 21.344 36.25 5.637 1 88.5 131 ARG B CA 1
ATOM 7640 C C . ARG B 1 131 ? 20.797 37.656 5.645 1 88.5 131 ARG B C 1
ATOM 7642 O O . ARG B 1 131 ? 19.594 37.875 5.824 1 88.5 131 ARG B O 1
ATOM 7649 N N . VAL B 1 132 ? 21.625 38.531 5.359 1 86 132 VAL B N 1
ATOM 7650 C CA . VAL B 1 132 ? 21.234 39.938 5.371 1 86 132 VAL B CA 1
ATOM 7651 C C . VAL B 1 132 ? 20.281 40.219 4.211 1 86 132 VAL B C 1
ATOM 7653 O O . VAL B 1 132 ? 19.281 40.938 4.371 1 86 132 VAL B O 1
ATOM 7656 N N . THR B 1 133 ? 20.609 39.688 3.121 1 85.75 133 THR B N 1
ATOM 7657 C CA . THR B 1 133 ? 19.75 39.844 1.95 1 85.75 133 THR B CA 1
ATOM 7658 C C . THR B 1 133 ? 18.375 39.25 2.189 1 85.75 133 THR B C 1
ATOM 7660 O O . THR B 1 133 ? 17.359 39.844 1.852 1 85.75 133 THR B O 1
ATOM 7663 N N . LYS B 1 134 ? 18.375 38.125 2.803 1 88.56 134 LYS B N 1
ATOM 7664 C CA . LYS B 1 134 ? 17.109 37.469 3.105 1 88.56 134 LYS B CA 1
ATOM 7665 C C . LYS B 1 134 ? 16.297 38.25 4.133 1 88.56 134 LYS B C 1
ATOM 7667 O O . LYS B 1 134 ? 15.078 38.375 4.004 1 88.56 134 LYS B O 1
ATOM 7672 N N . LEU B 1 135 ? 16.953 38.75 5.074 1 89.94 135 LEU B N 1
ATOM 7673 C CA . LEU B 1 135 ? 16.297 39.562 6.098 1 89.94 135 LEU B CA 1
ATOM 7674 C C . LEU B 1 135 ? 15.711 40.812 5.492 1 89.94 135 LEU B C 1
ATOM 7676 O O . LEU B 1 135 ? 14.594 41.219 5.828 1 89.94 135 LEU B O 1
ATOM 7680 N N . ARG B 1 136 ? 16.406 41.406 4.59 1 85.44 136 ARG B N 1
ATOM 7681 C CA . ARG B 1 136 ? 15.977 42.656 3.949 1 85.44 136 ARG B CA 1
ATOM 7682 C C . ARG B 1 136 ? 14.664 42.438 3.191 1 85.44 136 ARG B C 1
ATOM 7684 O O . ARG B 1 136 ? 13.781 43.312 3.236 1 85.44 136 ARG B O 1
ATOM 7691 N N . SER B 1 137 ? 14.602 41.375 2.6 1 82.31 137 SER B N 1
ATOM 7692 C CA . SER B 1 137 ? 13.422 41.062 1.793 1 82.31 137 SER B CA 1
ATOM 7693 C C . SER B 1 137 ? 12.188 40.875 2.666 1 82.31 137 SER B C 1
ATOM 7695 O O . SER B 1 137 ? 11.062 41.031 2.195 1 82.31 137 SER B O 1
ATOM 7697 N N . ARG B 1 138 ? 12.445 40.625 3.877 1 81.19 138 ARG B N 1
ATOM 7698 C CA . ARG B 1 138 ? 11.336 40.312 4.781 1 81.19 138 ARG B CA 1
ATOM 7699 C C . ARG B 1 138 ? 10.969 41.531 5.621 1 81.19 138 ARG B C 1
ATOM 7701 O O . ARG B 1 138 ? 9.875 41.594 6.188 1 81.19 138 ARG B O 1
ATOM 7708 N N . LEU B 1 139 ? 11.891 42.438 5.645 1 81.81 139 LEU B N 1
ATOM 7709 C CA . LEU B 1 139 ? 11.719 43.594 6.523 1 81.81 139 LEU B CA 1
ATOM 7710 C C . LEU B 1 139 ? 10.609 44.5 6.008 1 81.81 139 LEU B C 1
ATOM 7712 O O . LEU B 1 139 ? 10.508 44.75 4.801 1 81.81 139 LEU B O 1
ATOM 7716 N N . ARG B 1 140 ? 9.688 44.688 6.953 1 69.69 140 ARG B N 1
ATOM 7717 C CA . ARG B 1 140 ? 8.641 45.656 6.668 1 69.69 140 ARG B CA 1
ATOM 7718 C C . ARG B 1 140 ? 8.953 47.031 7.305 1 69.69 140 ARG B C 1
ATOM 7720 O O . ARG B 1 140 ? 9.938 47.156 8.039 1 69.69 140 ARG B O 1
ATOM 7727 N N . ASP B 1 141 ? 8.141 48.031 7.062 1 61.28 141 ASP B N 1
ATOM 7728 C CA . ASP B 1 141 ? 8.414 49.438 7.395 1 61.28 141 ASP B CA 1
ATOM 7729 C C . ASP B 1 141 ? 8.547 49.625 8.898 1 61.28 141 ASP B C 1
ATOM 7731 O O . ASP B 1 141 ? 9.406 50.375 9.367 1 61.28 141 ASP B O 1
ATOM 7735 N N . SER B 1 142 ? 7.664 49 9.742 1 70.81 142 SER B N 1
ATOM 7736 C CA . SER B 1 142 ? 7.777 49.219 11.18 1 70.81 142 SER B CA 1
ATOM 7737 C C . SER B 1 142 ? 8.094 47.938 11.922 1 70.81 142 SER B C 1
ATOM 7739 O O . SER B 1 142 ? 7.309 47 11.898 1 70.81 142 SER B O 1
ATOM 7741 N N . VAL B 1 143 ? 9.477 47.844 12.312 1 83 143 VAL B N 1
ATOM 7742 C CA . VAL B 1 143 ? 9.906 46.625 13.008 1 83 143 VAL B CA 1
ATOM 7743 C C . VAL B 1 143 ? 10.461 47 14.383 1 83 143 VAL B C 1
ATOM 7745 O O . VAL B 1 143 ? 11.203 47.969 14.523 1 83 143 VAL B O 1
ATOM 7748 N N . ASP B 1 144 ? 9.969 46.438 15.422 1 87.44 144 ASP B N 1
ATOM 7749 C CA . ASP B 1 144 ? 10.57 46.594 16.75 1 87.44 144 ASP B CA 1
ATOM 7750 C C . ASP B 1 144 ? 11.617 45.5 17 1 87.44 144 ASP B C 1
ATOM 7752 O O . ASP B 1 144 ? 11.883 44.656 16.141 1 87.44 144 ASP B O 1
ATOM 7756 N N . SER B 1 145 ? 12.289 45.656 18.109 1 90 145 SER B N 1
ATOM 7757 C CA . SER B 1 145 ? 13.391 44.75 18.422 1 90 145 SER B CA 1
ATOM 7758 C C . SER B 1 145 ? 12.922 43.281 18.453 1 90 145 SER B C 1
ATOM 7760 O O . SER B 1 145 ? 13.617 42.406 17.953 1 90 145 SER B O 1
ATOM 7762 N N . LYS B 1 146 ? 11.797 43.031 19.031 1 91.06 146 LYS B N 1
ATOM 7763 C CA . LYS B 1 146 ? 11.266 41.688 19.109 1 91.06 146 LYS B CA 1
ATOM 7764 C C . LYS B 1 146 ? 10.969 41.125 17.719 1 91.06 146 LYS B C 1
ATOM 7766 O O . LYS B 1 146 ? 11.289 39.969 17.438 1 91.06 146 LYS B O 1
ATOM 7771 N N . THR B 1 147 ? 10.414 41.875 16.953 1 90.69 147 THR B N 1
ATOM 7772 C CA . THR B 1 147 ? 10.094 41.469 15.594 1 90.69 147 THR B CA 1
ATOM 7773 C C . THR B 1 147 ? 11.375 41.219 14.789 1 90.69 147 THR B C 1
ATOM 7775 O O . THR B 1 147 ? 11.438 40.312 13.969 1 90.69 147 THR B O 1
ATOM 7778 N N . LEU B 1 148 ? 12.32 42.094 15 1 92.44 148 LEU B N 1
ATOM 7779 C CA . LEU B 1 148 ? 13.602 41.938 14.32 1 92.44 148 LEU B CA 1
ATOM 7780 C C . LEU B 1 148 ? 14.227 40.594 14.695 1 92.44 148 LEU B C 1
ATOM 7782 O O . LEU B 1 148 ? 14.695 39.844 13.82 1 92.44 148 LEU B O 1
ATOM 7786 N N . LEU B 1 149 ? 14.211 40.344 15.961 1 94.12 149 LEU B N 1
ATOM 7787 C CA . LEU B 1 149 ? 14.758 39.062 16.422 1 94.12 149 LEU B CA 1
ATOM 7788 C C . LEU B 1 149 ? 14.008 37.906 15.82 1 94.12 149 LEU B C 1
ATOM 7790 O O . LEU B 1 149 ? 14.617 36.906 15.438 1 94.12 149 LEU B O 1
ATOM 7794 N N . ALA B 1 150 ? 12.742 38 15.75 1 93.19 150 ALA B N 1
ATOM 7795 C CA . ALA B 1 150 ? 11.914 36.938 15.156 1 93.19 150 ALA B CA 1
ATOM 7796 C C . ALA B 1 150 ? 12.25 36.75 13.68 1 93.19 150 ALA B C 1
ATOM 7798 O O . ALA B 1 150 ? 12.359 35.594 13.211 1 93.19 150 ALA B O 1
ATOM 7799 N N . MET B 1 151 ? 12.453 37.75 13.047 1 91 151 MET B N 1
ATOM 7800 C CA . MET B 1 151 ? 12.758 37.688 11.617 1 91 151 MET B CA 1
ATOM 7801 C C . MET B 1 151 ? 14.156 37.125 11.391 1 91 151 MET B C 1
ATOM 7803 O O . MET B 1 151 ? 14.383 36.375 10.438 1 91 151 MET B O 1
ATOM 7807 N N . MET B 1 152 ? 15.062 37.531 12.25 1 93 152 MET B N 1
ATOM 7808 C CA . MET B 1 152 ? 16.406 36.969 12.188 1 93 152 MET B CA 1
ATOM 7809 C C . MET B 1 152 ? 16.375 35.469 12.398 1 93 152 MET B C 1
ATOM 7811 O O . MET B 1 152 ? 17 34.719 11.656 1 93 152 MET B O 1
ATOM 7815 N N . THR B 1 153 ? 15.57 35.062 13.328 1 93.06 153 THR B N 1
ATOM 7816 C CA . THR B 1 153 ? 15.453 33.656 13.633 1 93.06 153 THR B CA 1
ATOM 7817 C C . THR B 1 153 ? 14.805 32.906 12.477 1 93.06 153 THR B C 1
ATOM 7819 O O . THR B 1 153 ? 15.258 31.812 12.102 1 93.06 153 THR B O 1
ATOM 7822 N N . SER B 1 154 ? 13.773 33.406 11.953 1 91.06 154 SER B N 1
ATOM 7823 C CA . SER B 1 154 ? 13.094 32.781 10.828 1 91.06 154 SER B CA 1
ATOM 7824 C C . SER B 1 154 ? 14.016 32.688 9.609 1 91.06 154 SER B C 1
ATOM 7826 O O . SER B 1 154 ? 13.961 31.688 8.867 1 91.06 154 SER B O 1
ATOM 7828 N N . THR B 1 155 ? 14.82 33.656 9.43 1 89.25 155 THR B N 1
ATOM 7829 C CA . THR B 1 155 ? 15.789 33.656 8.336 1 89.25 155 THR B CA 1
ATOM 7830 C C . THR B 1 155 ? 16.797 32.5 8.516 1 89.25 155 THR B C 1
ATOM 7832 O O . THR B 1 155 ? 17.125 31.812 7.555 1 89.25 155 THR B O 1
ATOM 7835 N N . LEU B 1 156 ? 17.203 32.406 9.68 1 88.25 156 LEU B N 1
ATOM 7836 C CA . LEU B 1 156 ? 18.156 31.359 9.984 1 88.25 156 LEU B CA 1
ATOM 7837 C C . LEU B 1 156 ? 17.547 29.984 9.766 1 88.25 156 LEU B C 1
ATOM 7839 O O . LEU B 1 156 ? 18.219 29.062 9.32 1 88.25 156 LEU B O 1
ATOM 7843 N N . LEU B 1 157 ? 16.281 29.875 10.07 1 88.38 157 LEU B N 1
ATOM 7844 C CA . LEU B 1 157 ? 15.617 28.578 10.016 1 88.38 157 LEU B CA 1
ATOM 7845 C C . LEU B 1 157 ? 15.008 28.344 8.633 1 88.38 157 LEU B C 1
ATOM 7847 O O . LEU B 1 157 ? 14.5 27.25 8.359 1 88.38 157 LEU B O 1
ATOM 7851 N N . GLY B 1 158 ? 14.969 29.297 7.805 1 80.44 158 GLY B N 1
ATOM 7852 C CA . GLY B 1 158 ? 14.531 29.141 6.426 1 80.44 158 GLY B CA 1
ATOM 7853 C C . GLY B 1 158 ? 13.023 29.125 6.277 1 80.44 158 GLY B C 1
ATOM 7854 O O . GLY B 1 158 ? 12.484 28.438 5.414 1 80.44 158 GLY B O 1
ATOM 7855 N N . THR B 1 159 ? 12.352 29.766 7.195 1 80.5 159 THR B N 1
ATOM 7856 C CA . THR B 1 159 ? 10.898 29.844 7.109 1 80.5 159 THR B CA 1
ATOM 7857 C C . THR B 1 159 ? 10.445 31.297 6.914 1 80.5 159 THR B C 1
ATOM 7859 O O . THR B 1 159 ? 11.086 32.219 7.414 1 80.5 159 THR B O 1
ATOM 7862 N N . ALA B 1 160 ? 9.422 31.453 6.188 1 73.69 160 ALA B N 1
ATOM 7863 C CA . ALA B 1 160 ? 8.906 32.781 5.914 1 73.69 160 ALA B CA 1
ATOM 7864 C C . ALA B 1 160 ? 8.141 33.344 7.113 1 73.69 160 ALA B C 1
ATOM 7866 O O . ALA B 1 160 ? 8.188 34.531 7.398 1 73.69 160 ALA B O 1
ATOM 7867 N N . ASP B 1 161 ? 7.484 32.438 7.84 1 76.5 161 ASP B N 1
ATOM 7868 C CA . ASP B 1 161 ? 6.703 32.844 9 1 76.5 161 ASP B CA 1
ATOM 7869 C C . ASP B 1 161 ? 7.582 32.938 10.242 1 76.5 161 ASP B C 1
ATOM 7871 O O . ASP B 1 161 ? 8.453 32.094 10.469 1 76.5 161 ASP B O 1
ATOM 7875 N N . HIS B 1 162 ? 7.445 34.094 10.969 1 83.81 162 HIS B N 1
ATOM 7876 C CA . HIS B 1 162 ? 8.32 34.312 12.117 1 83.81 162 HIS B CA 1
ATOM 7877 C C . HIS B 1 162 ? 7.547 34.219 13.43 1 83.81 162 HIS B C 1
ATOM 7879 O O . HIS B 1 162 ? 8 34.719 14.461 1 83.81 162 HIS B O 1
ATOM 7885 N N . SER B 1 163 ? 6.332 33.625 13.398 1 83.94 163 SER B N 1
ATOM 7886 C CA . SER B 1 163 ? 5.633 33.344 14.648 1 83.94 163 SER B CA 1
ATOM 7887 C C . SER B 1 163 ? 6.367 32.281 15.461 1 83.94 163 SER B C 1
ATOM 7889 O O . SER B 1 163 ? 7.129 31.484 14.906 1 83.94 163 SER B O 1
ATOM 7891 N N . PHE B 1 164 ? 6.172 32.312 16.75 1 89.44 164 PHE B N 1
ATOM 7892 C CA . PHE B 1 164 ? 6.871 31.391 17.609 1 89.44 164 PHE B CA 1
ATOM 7893 C C . PHE B 1 164 ? 6.512 29.953 17.25 1 89.44 164 PHE B C 1
ATOM 7895 O O . PHE B 1 164 ? 7.367 29.062 17.281 1 89.44 164 PHE B O 1
ATOM 7902 N N . SER B 1 165 ? 5.254 29.734 16.906 1 88 165 SER B N 1
ATOM 7903 C CA . SER B 1 165 ? 4.785 28.406 16.516 1 88 165 SER B CA 1
ATOM 7904 C C . SER B 1 165 ? 5.562 27.875 15.312 1 88 165 SER B C 1
ATOM 7906 O O . SER B 1 165 ? 5.973 26.719 15.297 1 88 165 SER B O 1
ATOM 7908 N N . HIS B 1 166 ? 5.828 28.688 14.383 1 86.75 166 HIS B N 1
ATOM 7909 C CA . HIS B 1 166 ? 6.531 28.281 13.172 1 86.75 166 HIS B CA 1
ATOM 7910 C C . HIS B 1 166 ? 8.023 28.109 13.438 1 86.75 166 HIS B C 1
ATOM 7912 O O . HIS B 1 166 ? 8.664 27.234 12.844 1 86.75 166 HIS B O 1
ATOM 7918 N N . LEU B 1 167 ? 8.539 29.031 14.258 1 90.81 167 LEU B N 1
ATOM 7919 C CA . LEU B 1 167 ? 9.945 28.891 14.617 1 90.81 167 LEU B CA 1
ATOM 7920 C C . LEU B 1 167 ? 10.203 27.562 15.32 1 90.81 167 LEU B C 1
ATOM 7922 O O . LEU B 1 167 ? 11.156 26.844 14.992 1 90.81 167 LEU B O 1
ATOM 7926 N N . PHE B 1 168 ? 9.32 27.203 16.234 1 92.88 168 PHE B N 1
ATOM 7927 C CA . PHE B 1 168 ? 9.422 25.922 16.922 1 92.88 168 PHE B CA 1
ATOM 7928 C C . PHE B 1 168 ? 9.297 24.766 15.938 1 92.88 168 PHE B C 1
ATOM 7930 O O . PHE B 1 168 ? 10.078 23.812 16 1 92.88 168 PHE B O 1
ATOM 7937 N N . ALA B 1 169 ? 8.312 24.828 15.078 1 90.62 169 ALA B N 1
ATOM 7938 C CA . ALA B 1 169 ? 8.055 23.75 14.133 1 90.62 169 ALA B CA 1
ATOM 7939 C C . ALA B 1 169 ? 9.281 23.469 13.266 1 90.62 169 ALA B C 1
ATOM 7941 O O . ALA B 1 169 ? 9.656 22.312 13.055 1 90.62 169 ALA B O 1
ATOM 7942 N N . GLU B 1 170 ? 9.875 24.516 12.812 1 88.81 170 GLU B N 1
ATOM 7943 C CA . GLU B 1 170 ? 11.062 24.359 11.969 1 88.81 170 GLU B CA 1
ATOM 7944 C C . GLU B 1 170 ? 12.234 23.797 12.766 1 88.81 170 GLU B C 1
ATOM 7946 O O . GLU B 1 170 ? 12.984 22.953 12.258 1 88.81 170 GLU B O 1
ATOM 7951 N N . LEU B 1 171 ? 12.391 24.297 13.922 1 90.06 171 LEU B N 1
ATOM 7952 C CA . LEU B 1 171 ? 13.477 23.828 14.773 1 90.06 171 LEU B CA 1
ATOM 7953 C C . LEU B 1 171 ? 13.289 22.359 15.125 1 90.06 171 LEU B C 1
ATOM 7955 O O . LEU B 1 171 ? 14.234 21.562 15.047 1 90.06 171 LEU B O 1
ATOM 7959 N N . ALA B 1 172 ? 12.078 22.031 15.539 1 90.75 172 ALA B N 1
ATOM 7960 C CA . ALA B 1 172 ? 11.773 20.656 15.922 1 90.75 172 ALA B CA 1
ATOM 7961 C C . ALA B 1 172 ? 11.93 19.703 14.734 1 90.75 172 ALA B C 1
ATOM 7963 O O . ALA B 1 172 ? 12.383 18.578 14.891 1 90.75 172 ALA B O 1
ATOM 7964 N N . SER B 1 173 ? 11.523 20.109 13.625 1 87.38 173 SER B N 1
ATOM 7965 C CA . SER B 1 173 ? 11.578 19.266 12.438 1 87.38 173 SER B CA 1
ATOM 7966 C C . SER B 1 173 ? 13.016 19.062 11.969 1 87.38 173 SER B C 1
ATOM 7968 O O . SER B 1 173 ? 13.406 17.953 11.586 1 87.38 173 SER B O 1
ATOM 7970 N N . SER B 1 174 ? 13.82 20.062 12.055 1 82.06 174 SER B N 1
ATOM 7971 C CA . SER B 1 174 ? 15.203 19.984 11.594 1 82.06 174 SER B CA 1
ATOM 7972 C C . SER B 1 174 ? 16.078 19.234 12.586 1 82.06 174 SER B C 1
ATOM 7974 O O . SER B 1 174 ? 17.062 18.609 12.203 1 82.06 174 SER B O 1
ATOM 7976 N N . ALA B 1 175 ? 15.688 19.25 13.758 1 84.62 175 ALA B N 1
ATOM 7977 C CA . ALA B 1 175 ? 16.531 18.672 14.805 1 84.62 175 ALA B CA 1
ATOM 7978 C C . ALA B 1 175 ? 16.031 17.297 15.211 1 84.62 175 ALA B C 1
ATOM 7980 O O . ALA B 1 175 ? 16.516 16.703 16.188 1 84.62 175 ALA B O 1
ATOM 7981 N N . ALA B 1 176 ? 15.07 16.781 14.516 1 86.44 176 ALA B N 1
ATOM 7982 C CA . ALA B 1 176 ? 14.531 15.469 14.875 1 86.44 176 ALA B CA 1
ATOM 7983 C C . ALA B 1 176 ? 15.609 14.383 14.789 1 86.44 176 ALA B C 1
ATOM 7985 O O . ALA B 1 176 ? 16.406 14.375 13.859 1 86.44 176 ALA B O 1
ATOM 7986 N N . PRO B 1 177 ? 15.625 13.555 15.781 1 79.06 177 PRO B N 1
ATOM 7987 C CA . PRO B 1 177 ? 16.609 12.477 15.742 1 79.06 177 PRO B CA 1
ATOM 7988 C C . PRO B 1 177 ? 16.266 11.383 14.742 1 79.06 177 PRO B C 1
ATOM 7990 O O . PRO B 1 177 ? 15.086 11.156 14.453 1 79.06 177 PRO B O 1
ATOM 7993 N N . PRO B 1 178 ? 17.312 10.789 14.172 1 70.06 178 PRO B N 1
ATOM 7994 C CA . PRO B 1 178 ? 17.016 9.594 13.391 1 70.06 178 PRO B CA 1
ATOM 7995 C C . PRO B 1 178 ? 16.391 8.477 14.227 1 70.06 178 PRO B C 1
ATOM 7997 O O . PRO B 1 178 ? 16.547 8.461 15.453 1 70.06 178 PRO B O 1
ATOM 8000 N N . ALA B 1 179 ? 15.633 7.664 13.5 1 62.72 179 ALA B N 1
ATOM 8001 C CA . ALA B 1 179 ? 14.93 6.59 14.195 1 62.72 179 ALA B CA 1
ATOM 8002 C C . ALA B 1 179 ? 15.875 5.789 15.078 1 62.72 179 ALA B C 1
ATOM 8004 O O . ALA B 1 179 ? 16.906 5.305 14.609 1 62.72 179 ALA B O 1
ATOM 8005 N N . GLY B 1 180 ? 15.586 5.766 16.344 1 61.22 180 GLY B N 1
ATOM 8006 C CA . GLY B 1 180 ? 16.328 4.945 17.281 1 61.22 180 GLY B CA 1
ATOM 8007 C C . GLY B 1 180 ? 17.547 5.652 17.859 1 61.22 180 GLY B C 1
ATOM 8008 O O . GLY B 1 180 ? 18.266 5.09 18.688 1 61.22 180 GLY B O 1
ATOM 8009 N N . GLU B 1 181 ? 17.734 6.902 17.406 1 67.25 181 GLU B N 1
ATOM 8010 C CA . GLU B 1 181 ? 18.906 7.641 17.891 1 67.25 181 GLU B CA 1
ATOM 8011 C C . GLU B 1 181 ? 18.5 8.758 18.844 1 67.25 181 GLU B C 1
ATOM 8013 O O . GLU B 1 181 ? 17.328 9.141 18.891 1 67.25 181 GLU B O 1
ATOM 8018 N N . GLU B 1 182 ? 19.516 9.055 19.594 1 76.19 182 GLU B N 1
ATOM 8019 C CA . GLU B 1 182 ? 19.312 10.18 20.5 1 76.19 182 GLU B CA 1
ATOM 8020 C C . GLU B 1 182 ? 19.516 11.516 19.797 1 76.19 182 GLU B C 1
ATOM 8022 O O . GLU B 1 182 ? 20.344 11.609 18.875 1 76.19 182 GLU B O 1
ATOM 8027 N N . PRO B 1 183 ? 18.641 12.406 20.234 1 77.75 183 PRO B N 1
ATOM 8028 C CA . PRO B 1 183 ? 18.891 13.727 19.641 1 77.75 183 PRO B CA 1
ATOM 8029 C C . PRO B 1 183 ? 20.281 14.273 19.969 1 77.75 183 PRO B C 1
ATOM 8031 O O . PRO B 1 183 ? 20.828 13.969 21.016 1 77.75 183 PRO B O 1
ATOM 8034 N N . ALA B 1 184 ? 20.891 14.828 18.984 1 62.16 184 ALA B N 1
ATOM 8035 C CA . ALA B 1 184 ? 22.234 15.391 19.188 1 62.16 184 ALA B CA 1
ATOM 8036 C C . ALA B 1 184 ? 22.234 16.422 20.297 1 62.16 184 ALA B C 1
ATOM 8038 O O . ALA B 1 184 ? 21.359 17.297 20.359 1 62.16 184 ALA B O 1
ATOM 8039 N N . GLU B 1 185 ? 22.922 16.109 21.406 1 58.28 185 GLU B N 1
ATOM 8040 C CA . GLU B 1 185 ? 23.031 17.016 22.531 1 58.28 185 GLU B CA 1
ATOM 8041 C C . GLU B 1 185 ? 23.75 18.312 22.141 1 58.28 185 GLU B C 1
ATOM 8043 O O . GLU B 1 185 ? 24.734 18.266 21.391 1 58.28 185 GLU B O 1
ATOM 8048 N N . GLY B 1 186 ? 23.297 19.547 22.562 1 54.38 186 GLY B N 1
ATOM 8049 C CA . GLY B 1 186 ? 24.016 20.812 22.531 1 54.38 186 GLY B CA 1
ATOM 8050 C C . GLY B 1 186 ? 23.875 21.531 21.203 1 54.38 186 GLY B C 1
ATOM 8051 O O . GLY B 1 186 ? 24.281 22.688 21.078 1 54.38 186 GLY B O 1
ATOM 8052 N N . LYS B 1 187 ? 23.297 20.812 20.25 1 58.66 187 LYS B N 1
ATOM 8053 C CA . LYS B 1 187 ? 23.312 21.516 18.969 1 58.66 187 LYS B CA 1
ATOM 8054 C C . LYS B 1 187 ? 22 22.234 18.719 1 58.66 187 LYS B C 1
ATOM 8056 O O . LYS B 1 187 ? 21.031 21.625 18.266 1 58.66 187 LYS B O 1
ATOM 8061 N N . PHE B 1 188 ? 21.953 23.422 19.375 1 69.75 188 PHE B N 1
ATOM 8062 C CA . PHE B 1 188 ? 20.859 24.328 19.078 1 69.75 188 PHE B CA 1
ATOM 8063 C C . PHE B 1 188 ? 21.25 25.328 17.984 1 69.75 188 PHE B C 1
ATOM 8065 O O . PHE B 1 188 ? 22.172 26.109 18.172 1 69.75 188 PHE B O 1
ATOM 8072 N N . PRO B 1 189 ? 20.719 25.219 16.766 1 74.06 189 PRO B N 1
ATOM 8073 C CA . PRO B 1 189 ? 21.172 26 15.617 1 74.06 189 PRO B CA 1
ATOM 8074 C C . PRO B 1 189 ? 21.156 27.5 15.883 1 74.06 189 PRO B C 1
ATOM 8076 O O . PRO B 1 189 ? 21.859 28.266 15.203 1 74.06 189 PRO B O 1
ATOM 8079 N N . LEU B 1 190 ? 20.562 27.953 16.938 1 84.94 190 LEU B N 1
ATOM 8080 C CA . LEU B 1 190 ? 20.406 29.375 17.203 1 84.94 190 LEU B CA 1
ATOM 8081 C C . LEU B 1 190 ? 21.5 29.875 18.125 1 84.94 190 LEU B C 1
ATOM 8083 O O . LEU B 1 190 ? 21.75 31.078 18.219 1 84.94 190 LEU B O 1
ATOM 8087 N N . LEU B 1 191 ? 22.172 28.922 18.781 1 74.75 191 LEU B N 1
ATOM 8088 C CA . LEU B 1 191 ? 23.141 29.266 19.812 1 74.75 191 LEU B CA 1
ATOM 8089 C C . LEU B 1 191 ? 24.297 30.062 19.219 1 74.75 191 LEU B C 1
ATOM 8091 O O . LEU B 1 191 ? 24.75 31.047 19.797 1 74.75 191 LEU B O 1
ATOM 8095 N N . LYS B 1 192 ? 24.703 29.719 18.062 1 80.38 192 LYS B N 1
ATOM 8096 C CA . LYS B 1 192 ? 25.859 30.328 17.391 1 80.38 192 LYS B CA 1
ATOM 8097 C C . LYS B 1 192 ? 25.625 31.812 17.141 1 80.38 192 LYS B C 1
ATOM 8099 O O . LYS B 1 192 ? 26.578 32.594 17.125 1 80.38 192 LYS B O 1
ATOM 8104 N N . TYR B 1 193 ? 24.391 32.219 17.156 1 89.12 193 TYR B N 1
ATOM 8105 C CA . TYR B 1 193 ? 24.078 33.594 16.781 1 89.12 193 TYR B CA 1
ATOM 8106 C C . TYR B 1 193 ? 23.438 34.344 17.938 1 89.12 193 TYR B C 1
ATOM 8108 O O . TYR B 1 193 ? 22.953 35.469 17.766 1 89.12 193 TYR B O 1
ATOM 8116 N N . GLY B 1 194 ? 23.438 33.656 19.031 1 88.44 194 GLY B N 1
ATOM 8117 C CA . GLY B 1 194 ? 22.891 34.281 20.234 1 88.44 194 GLY B CA 1
ATOM 8118 C C . GLY B 1 194 ? 21.391 34.469 20.188 1 88.44 194 GLY B C 1
ATOM 8119 O O . GLY B 1 194 ? 20.844 35.375 20.828 1 88.44 194 GLY B O 1
ATOM 8120 N N . LEU B 1 195 ? 20.797 33.781 19.438 1 93.06 195 LEU B N 1
ATOM 8121 C CA . LEU B 1 195 ? 19.344 33.938 19.266 1 93.06 195 LEU B CA 1
ATOM 8122 C C . LEU B 1 195 ? 18.594 32.906 20.109 1 93.06 195 LEU B C 1
ATOM 8124 O O . LEU B 1 195 ? 17.375 32.875 20.125 1 93.06 195 LEU B O 1
ATOM 8128 N N . ASP B 1 196 ? 19.344 32.094 20.891 1 90.81 196 ASP B N 1
ATOM 8129 C CA . ASP B 1 196 ? 18.734 31.078 21.734 1 90.81 196 ASP B CA 1
ATOM 8130 C C . ASP B 1 196 ? 17.906 31.703 22.859 1 90.81 196 ASP B C 1
ATOM 8132 O O . ASP B 1 196 ? 16.812 31.234 23.172 1 90.81 196 ASP B O 1
ATOM 8136 N N . ASP B 1 197 ? 18.453 32.75 23.406 1 91 197 ASP B N 1
ATOM 8137 C CA . ASP B 1 197 ? 17.734 33.406 24.484 1 91 197 ASP B CA 1
ATOM 8138 C C . ASP B 1 197 ? 16.375 33.938 24.016 1 91 197 ASP B C 1
ATOM 8140 O O . ASP B 1 197 ? 15.391 33.844 24.766 1 91 197 ASP B O 1
ATOM 8144 N N . PHE B 1 198 ? 16.406 34.438 22.875 1 94 198 PHE B N 1
ATOM 8145 C CA . PHE B 1 198 ? 15.148 34.906 22.312 1 94 198 PHE B CA 1
ATOM 8146 C C . PHE B 1 198 ? 14.133 33.781 22.203 1 94 198 PHE B C 1
ATOM 8148 O O . PHE B 1 198 ? 12.969 33.938 22.547 1 94 198 PHE B O 1
ATOM 8155 N N . PHE B 1 199 ? 14.547 32.656 21.75 1 94.56 199 PHE B N 1
ATOM 8156 C CA . PHE B 1 199 ? 13.672 31.5 21.609 1 94.56 199 PHE B CA 1
ATOM 8157 C C . PHE B 1 199 ? 13.133 31.062 22.953 1 94.56 199 PHE B C 1
ATOM 8159 O O . PHE B 1 199 ? 11.938 30.828 23.109 1 94.56 199 PHE B O 1
ATOM 8166 N N . TRP B 1 200 ? 14.016 31.016 23.906 1 93.31 200 TRP B N 1
ATOM 8167 C CA . TRP B 1 200 ? 13.609 30.516 25.203 1 93.31 200 TRP B CA 1
ATOM 8168 C C . TRP B 1 200 ? 12.711 31.516 25.922 1 93.31 200 TRP B C 1
ATOM 8170 O O . TRP B 1 200 ? 11.805 31.125 26.656 1 93.31 200 TRP B O 1
ATOM 8180 N N . ASP B 1 201 ? 12.922 32.75 25.625 1 94.06 201 ASP B N 1
ATOM 8181 C CA . ASP B 1 201 ? 12.008 33.781 26.141 1 94.06 201 ASP B CA 1
ATOM 8182 C C . ASP B 1 201 ? 10.602 33.594 25.562 1 94.06 201 ASP B C 1
ATOM 8184 O O . ASP B 1 201 ? 9.609 33.75 26.266 1 94.06 201 ASP B O 1
ATOM 8188 N N . GLY B 1 202 ? 10.625 33.25 24.344 1 94.5 202 GLY B N 1
ATOM 8189 C CA . GLY B 1 202 ? 9.352 32.938 23.719 1 94.5 202 GLY B CA 1
ATOM 8190 C C . GLY B 1 202 ? 8.664 31.734 24.312 1 94.5 202 GLY B C 1
ATOM 8191 O O . GLY B 1 202 ? 7.461 31.781 24.594 1 94.5 202 GLY B O 1
ATOM 8192 N N . ALA B 1 203 ? 9.414 30.719 24.594 1 95.19 203 ALA B N 1
ATOM 8193 C CA . ALA B 1 203 ? 8.852 29.516 25.203 1 95.19 203 ALA B CA 1
ATOM 8194 C C . ALA B 1 203 ? 8.281 29.812 26.578 1 95.19 203 ALA B C 1
ATOM 8196 O O . ALA B 1 203 ? 7.219 29.297 26.938 1 95.19 203 ALA B O 1
ATOM 8197 N N . ALA B 1 204 ? 8.938 30.641 27.266 1 93.94 204 ALA B N 1
ATOM 8198 C CA . ALA B 1 204 ? 8.516 30.969 28.625 1 93.94 204 ALA B CA 1
ATOM 8199 C C . ALA B 1 204 ? 7.273 31.859 28.594 1 93.94 204 ALA B C 1
ATOM 8201 O O . ALA B 1 204 ? 6.305 31.594 29.312 1 93.94 204 ALA B O 1
ATOM 8202 N N . LYS B 1 205 ? 7.242 32.844 27.781 1 92.81 205 LYS B N 1
ATOM 8203 C CA . LYS B 1 205 ? 6.191 33.844 27.797 1 92.81 205 LYS B CA 1
ATOM 8204 C C . LYS B 1 205 ? 4.941 33.375 27.062 1 92.81 205 LYS B C 1
ATOM 8206 O O . LYS B 1 205 ? 3.818 33.656 27.469 1 92.81 205 LYS B O 1
ATOM 8211 N N . ILE B 1 206 ? 5.18 32.625 26.031 1 91.88 206 ILE B N 1
ATOM 8212 C CA . ILE B 1 206 ? 4.051 32.25 25.188 1 91.88 206 ILE B CA 1
ATOM 8213 C C . ILE B 1 206 ? 3.5 30.906 25.656 1 91.88 206 ILE B C 1
ATOM 8215 O O . ILE B 1 206 ? 2.283 30.703 25.703 1 91.88 206 ILE B O 1
ATOM 8219 N N . TRP B 1 207 ? 4.418 30 26.047 1 94.38 207 TRP B N 1
ATOM 8220 C CA . TRP B 1 207 ? 3.998 28.641 26.344 1 94.38 207 TRP B CA 1
ATOM 8221 C C . TRP B 1 207 ? 4.035 28.391 27.859 1 94.38 207 TRP B C 1
ATOM 8223 O O . TRP B 1 207 ? 3.584 27.344 28.328 1 94.38 207 TRP B O 1
ATOM 8233 N N . ASN B 1 208 ? 4.562 29.312 28.625 1 92.69 208 ASN B N 1
ATOM 8234 C CA . ASN B 1 208 ? 4.766 29.156 30.062 1 92.69 208 ASN B CA 1
ATOM 8235 C C . ASN B 1 208 ? 5.695 27.984 30.375 1 92.69 208 ASN B C 1
ATOM 8237 O O . ASN B 1 208 ? 5.453 27.219 31.312 1 92.69 208 ASN B O 1
ATOM 8241 N N . TYR B 1 209 ? 6.648 27.828 29.531 1 95.25 209 TYR B N 1
ATOM 8242 C CA . TYR B 1 209 ? 7.637 26.781 29.734 1 95.25 209 TYR B CA 1
ATOM 8243 C C . TYR B 1 209 ? 8.719 27.234 30.703 1 95.25 209 TYR B C 1
ATOM 8245 O O . TYR B 1 209 ? 9.32 28.297 30.516 1 95.25 209 TYR B O 1
ATOM 8253 N N . ASP B 1 210 ? 8.969 26.453 31.688 1 89.44 210 ASP B N 1
ATOM 8254 C CA . ASP B 1 210 ? 9.977 26.797 32.688 1 89.44 210 ASP B CA 1
ATOM 8255 C C . ASP B 1 210 ? 10.969 25.656 32.875 1 89.44 210 ASP B C 1
ATOM 8257 O O . ASP B 1 210 ? 11.641 25.578 33.906 1 89.44 210 ASP B O 1
ATOM 8261 N N . GLY B 1 211 ? 11.102 24.812 31.969 1 89.94 211 GLY B N 1
ATOM 8262 C CA . GLY B 1 211 ? 12 23.672 32.094 1 89.94 211 GLY B CA 1
ATOM 8263 C C . GLY B 1 211 ? 13.391 23.969 31.562 1 89.94 211 GLY B C 1
ATOM 8264 O O . GLY B 1 211 ? 13.797 25.125 31.469 1 89.94 211 GLY B O 1
ATOM 8265 N N . GLN B 1 212 ? 14.117 22.875 31.281 1 88.12 212 GLN B N 1
ATOM 8266 C CA . GLN B 1 212 ? 15.484 22.969 30.781 1 88.12 212 GLN B CA 1
ATOM 8267 C C . GLN B 1 212 ? 15.508 23.578 29.375 1 88.12 212 GLN B C 1
ATOM 8269 O O . GLN B 1 212 ? 14.68 23.234 28.531 1 88.12 212 GLN B O 1
ATOM 8274 N N . LYS B 1 213 ? 16.438 24.453 29.188 1 88 213 LYS B N 1
ATOM 8275 C CA . LYS B 1 213 ? 16.578 25.109 27.891 1 88 213 LYS B CA 1
ATOM 8276 C C . LYS B 1 213 ? 17.312 24.219 26.891 1 88 213 LYS B C 1
ATOM 8278 O O . LYS B 1 213 ? 18.406 24.562 26.438 1 88 213 LYS B O 1
ATOM 8283 N N . ASP B 1 214 ? 16.672 23.203 26.625 1 86.44 214 ASP B N 1
ATOM 8284 C CA . ASP B 1 214 ? 17.094 22.172 25.672 1 86.44 214 ASP B CA 1
ATOM 8285 C C . ASP B 1 214 ? 15.922 21.656 24.859 1 86.44 214 ASP B C 1
ATOM 8287 O O . ASP B 1 214 ? 14.836 21.422 25.391 1 86.44 214 ASP B O 1
ATOM 8291 N N . LEU B 1 215 ? 16.234 21.547 23.594 1 90.38 215 LEU B N 1
ATOM 8292 C CA . LEU B 1 215 ? 15.125 21.234 22.688 1 90.38 215 LEU B CA 1
ATOM 8293 C C . LEU B 1 215 ? 14.492 19.891 23.031 1 90.38 215 LEU B C 1
ATOM 8295 O O . LEU B 1 215 ? 13.266 19.781 23.125 1 90.38 215 LEU B O 1
ATOM 8299 N N . PRO B 1 216 ? 15.312 18.812 23.297 1 89.12 216 PRO B N 1
ATOM 8300 C CA . PRO B 1 216 ? 14.695 17.531 23.672 1 89.12 216 PRO B CA 1
ATOM 8301 C C . PRO B 1 216 ? 13.828 17.641 24.922 1 89.12 216 PRO B C 1
ATOM 8303 O O . PRO B 1 216 ? 12.758 17.031 24.984 1 89.12 216 PRO B O 1
ATOM 8306 N N . ALA B 1 217 ? 14.32 18.453 25.812 1 89.69 217 ALA B N 1
ATOM 8307 C CA . ALA B 1 217 ? 13.547 18.625 27.047 1 89.69 217 ALA B CA 1
ATOM 8308 C C . ALA B 1 217 ? 12.219 19.344 26.766 1 89.69 217 ALA B C 1
ATOM 8310 O O . ALA B 1 217 ? 11.188 19 27.344 1 89.69 217 ALA B O 1
ATOM 8311 N N . LEU B 1 218 ? 12.297 20.297 25.953 1 93.44 218 LEU B N 1
ATOM 8312 C CA . LEU B 1 218 ? 11.086 21.016 25.578 1 93.44 218 LEU B CA 1
ATOM 8313 C C . LEU B 1 218 ? 10.102 20.094 24.875 1 93.44 218 LEU B C 1
ATOM 8315 O O . LEU B 1 218 ? 8.898 20.125 25.172 1 93.44 218 LEU B O 1
ATOM 8319 N N . VAL B 1 219 ? 10.617 19.344 23.938 1 93.62 219 VAL B N 1
ATOM 8320 C CA . VAL B 1 219 ? 9.773 18.438 23.172 1 93.62 219 VAL B CA 1
ATOM 8321 C C . VAL B 1 219 ? 9.156 17.406 24.109 1 93.62 219 VAL B C 1
ATOM 8323 O O . VAL B 1 219 ? 7.965 17.094 24.016 1 93.62 219 VAL B O 1
ATOM 8326 N N . LEU B 1 220 ? 9.93 16.875 25 1 92.44 220 LEU B N 1
ATOM 8327 C CA . LEU B 1 220 ? 9.414 15.922 25.984 1 92.44 220 LEU B CA 1
ATOM 8328 C C . LEU B 1 220 ? 8.297 16.531 26.812 1 92.44 220 LEU B C 1
ATOM 8330 O O . LEU B 1 220 ? 7.293 15.883 27.094 1 92.44 220 LEU B O 1
ATOM 8334 N N . TRP B 1 221 ? 8.547 17.734 27.188 1 94.5 221 TRP B N 1
ATOM 8335 C CA . TRP B 1 221 ? 7.535 18.453 27.953 1 94.5 221 TRP B CA 1
ATOM 8336 C C . TRP B 1 221 ? 6.23 18.562 27.172 1 94.5 221 TRP B C 1
ATOM 8338 O O . TRP B 1 221 ? 5.148 18.344 27.719 1 94.5 221 TRP B O 1
ATOM 8348 N N . LEU B 1 222 ? 6.309 18.891 25.953 1 95.62 222 LEU B N 1
ATOM 8349 C CA . LEU B 1 222 ? 5.129 19.047 25.109 1 95.62 222 LEU B CA 1
ATOM 8350 C C . LEU B 1 222 ? 4.371 17.719 25 1 95.62 222 LEU B C 1
ATOM 8352 O O . LEU B 1 222 ? 3.146 17.688 25.156 1 95.62 222 LEU B O 1
ATOM 8356 N N . PHE B 1 223 ? 5.074 16.641 24.75 1 94.62 223 PHE B N 1
ATOM 8357 C CA . PHE B 1 223 ? 4.445 15.336 24.625 1 94.62 223 PHE B CA 1
ATOM 8358 C C . PHE B 1 223 ? 3.807 14.914 25.938 1 94.62 223 PHE B C 1
ATOM 8360 O O . PHE B 1 223 ? 2.713 14.344 25.953 1 94.62 223 PHE B O 1
ATOM 8367 N N . LEU B 1 224 ? 4.504 15.195 26.984 1 91.31 224 LEU B N 1
ATOM 8368 C CA . LEU B 1 224 ? 3.971 14.859 28.297 1 91.31 224 LEU B CA 1
ATOM 8369 C C . LEU B 1 224 ? 2.689 15.641 28.578 1 91.31 224 LEU B C 1
ATOM 8371 O O . LEU B 1 224 ? 1.718 15.078 29.094 1 91.31 224 LEU B O 1
ATOM 8375 N N . GLN B 1 225 ? 2.697 16.938 28.281 1 92.06 225 GLN B N 1
ATOM 8376 C CA . GLN B 1 225 ? 1.507 17.766 28.469 1 92.06 225 GLN B CA 1
ATOM 8377 C C . GLN B 1 225 ? 0.333 17.234 27.656 1 92.06 225 GLN B C 1
ATOM 8379 O O . GLN B 1 225 ? -0.792 17.156 28.141 1 92.06 225 GLN B O 1
ATOM 8384 N N . GLU B 1 226 ? 0.62 16.891 26.438 1 91.94 226 GLU B N 1
ATOM 8385 C CA . GLU B 1 226 ? -0.433 16.359 25.578 1 91.94 226 GLU B CA 1
ATOM 8386 C C . GLU B 1 226 ? -1.004 15.055 26.141 1 91.94 226 GLU B C 1
ATOM 8388 O O . GLU B 1 226 ? -2.221 14.859 26.156 1 91.94 226 GLU B O 1
ATOM 8393 N N . GLN B 1 227 ? -0.126 14.18 26.578 1 87 227 GLN B N 1
ATOM 8394 C CA . GLN B 1 227 ? -0.554 12.898 27.141 1 87 227 GLN B CA 1
ATOM 8395 C C . GLN B 1 227 ? -1.419 13.109 28.375 1 87 227 GLN B C 1
ATOM 8397 O O . GLN B 1 227 ? -2.311 12.305 28.656 1 87 227 GLN B O 1
ATOM 8402 N N . ASN B 1 228 ? -1.168 14.203 29.031 1 85.5 228 ASN B N 1
ATOM 8403 C CA . ASN B 1 228 ? -1.916 14.516 30.25 1 85.5 228 ASN B CA 1
ATOM 8404 C C . ASN B 1 228 ? -3.1 15.43 29.969 1 85.5 228 ASN B C 1
ATOM 8406 O O . ASN B 1 228 ? -3.725 15.961 30.891 1 85.5 228 ASN B O 1
ATOM 8410 N N . ASN B 1 229 ? -3.287 15.742 28.797 1 83.56 229 ASN B N 1
ATOM 8411 C CA . ASN B 1 229 ? -4.41 16.531 28.328 1 83.56 229 ASN B CA 1
ATOM 8412 C C . ASN B 1 229 ? -4.32 17.984 28.812 1 83.56 229 ASN B C 1
ATOM 8414 O O . ASN B 1 229 ? -5.328 18.562 29.219 1 83.56 229 ASN B O 1
ATOM 8418 N N . TRP B 1 230 ? -3.176 18.453 28.906 1 86.38 230 TRP B N 1
ATOM 8419 C CA . TRP B 1 230 ? -2.891 19.859 29.172 1 86.38 230 TRP B CA 1
ATOM 8420 C C . TRP B 1 230 ? -3.66 20.344 30.406 1 86.38 230 TRP B C 1
ATOM 8422 O O . TRP B 1 230 ? -4.578 21.156 30.281 1 86.38 230 TRP B O 1
ATOM 8432 N N . PRO B 1 231 ? -3.332 20.047 31.578 1 81.06 231 PRO B N 1
ATOM 8433 C CA . PRO B 1 231 ? -4.082 20.328 32.812 1 81.06 231 PRO B CA 1
ATOM 8434 C C . PRO B 1 231 ? -4.121 21.812 33.125 1 81.06 231 PRO B C 1
ATOM 8436 O O . PRO B 1 231 ? -5.062 22.281 33.781 1 81.06 231 PRO B O 1
ATOM 8439 N N . GLU B 1 232 ? -3.15 22.578 32.688 1 80.06 232 GLU B N 1
ATOM 8440 C CA . GLU B 1 232 ? -3.084 23.984 33.031 1 80.06 232 GLU B CA 1
ATOM 8441 C C . GLU B 1 232 ? -3.611 24.844 31.875 1 80.06 232 GLU B C 1
ATOM 8443 O O . GLU B 1 232 ? -3.127 24.75 30.75 1 80.06 232 GLU B O 1
ATOM 8448 N N . SER B 1 233 ? -4.48 25.734 32.094 1 75.69 233 SER B N 1
ATOM 8449 C CA . SER B 1 233 ? -5.066 26.609 31.109 1 75.69 233 SER B CA 1
ATOM 8450 C C . SER B 1 233 ? -4.035 27.594 30.562 1 75.69 233 SER B C 1
ATOM 8452 O O . SER B 1 233 ? -4.145 28.047 29.422 1 75.69 233 SER B O 1
ATOM 8454 N N . ALA B 1 234 ? -3.068 27.844 31.344 1 77.06 234 ALA B N 1
ATOM 8455 C CA . ALA B 1 234 ? -2.016 28.781 30.953 1 77.06 234 ALA B CA 1
ATOM 8456 C C . ALA B 1 234 ? -1.228 28.266 29.766 1 77.06 234 ALA B C 1
ATOM 8458 O O . ALA B 1 234 ? -0.537 29.031 29.078 1 77.06 234 ALA B O 1
ATOM 8459 N N . ASN B 1 235 ? -1.408 27.031 29.484 1 84.88 235 ASN B N 1
ATOM 8460 C CA . ASN B 1 235 ? -0.643 26.422 28.406 1 84.88 235 ASN B CA 1
ATOM 8461 C C . ASN B 1 235 ? -1.474 26.281 27.141 1 84.88 235 ASN B C 1
ATOM 8463 O O . ASN B 1 235 ? -1.159 25.484 26.266 1 84.88 235 ASN B O 1
ATOM 8467 N N . ALA B 1 236 ? -2.479 27.062 26.984 1 79.44 236 ALA B N 1
ATOM 8468 C CA . ALA B 1 236 ? -3.396 26.984 25.859 1 79.44 236 ALA B CA 1
ATOM 8469 C C . ALA B 1 236 ? -2.666 27.219 24.531 1 79.44 236 ALA B C 1
ATOM 8471 O O . ALA B 1 236 ? -2.932 26.547 23.547 1 79.44 236 ALA B O 1
ATOM 8472 N N . ASN B 1 237 ? -1.719 28.141 24.547 1 83.62 237 ASN B N 1
ATOM 8473 C CA . ASN B 1 237 ? -0.957 28.422 23.344 1 83.62 237 ASN B CA 1
ATOM 8474 C C . ASN B 1 237 ? -0.039 27.266 22.969 1 83.62 237 ASN B C 1
ATOM 8476 O O . ASN B 1 237 ? 0.092 26.938 21.781 1 83.62 237 ASN B O 1
ATOM 8480 N N . ALA B 1 238 ? 0.501 26.719 23.984 1 90.81 238 ALA B N 1
ATOM 8481 C CA . ALA B 1 238 ? 1.368 25.578 23.75 1 90.81 238 ALA B CA 1
ATOM 8482 C C . ALA B 1 238 ? 0.58 24.406 23.156 1 90.81 238 ALA B C 1
ATOM 8484 O O . ALA B 1 238 ? 1.049 23.719 22.25 1 90.81 238 ALA B O 1
ATOM 8485 N N . ARG B 1 239 ? -0.526 24.219 23.672 1 88.75 239 ARG B N 1
ATOM 8486 C CA . ARG B 1 239 ? -1.401 23.141 23.188 1 88.75 239 ARG B CA 1
ATOM 8487 C C . ARG B 1 239 ? -1.753 23.344 21.719 1 88.75 239 ARG B C 1
ATOM 8489 O O . ARG B 1 239 ? -1.613 22.422 20.906 1 88.75 239 ARG B O 1
ATOM 8496 N N . ALA B 1 240 ? -2.148 24.516 21.422 1 81.81 240 ALA B N 1
ATOM 8497 C CA . ALA B 1 240 ? -2.557 24.828 20.062 1 81.81 240 ALA B CA 1
ATOM 8498 C C . ALA B 1 240 ? -1.389 24.672 19.094 1 81.81 240 ALA B C 1
ATOM 8500 O O . ALA B 1 240 ? -1.539 24.094 18.016 1 81.81 240 ALA B O 1
ATOM 8501 N N . ASP B 1 241 ? -0.235 25.141 19.5 1 87.88 241 ASP B N 1
ATOM 8502 C CA . ASP B 1 241 ? 0.945 25.094 18.641 1 87.88 241 ASP B CA 1
ATOM 8503 C C . ASP B 1 241 ? 1.441 23.656 18.469 1 87.88 241 ASP B C 1
ATOM 8505 O O . ASP B 1 241 ? 1.854 23.266 17.375 1 87.88 241 ASP B O 1
ATOM 8509 N N . PHE B 1 242 ? 1.353 22.922 19.516 1 92 242 PHE B N 1
ATOM 8510 C CA . PHE B 1 242 ? 1.761 21.531 19.453 1 92 242 PHE B CA 1
ATOM 8511 C C . PHE B 1 242 ? 0.869 20.75 18.5 1 92 242 PHE B C 1
ATOM 8513 O O . PHE B 1 242 ? 1.362 20.016 17.641 1 92 242 PHE B O 1
ATOM 8520 N N . ARG B 1 243 ? -0.332 20.938 18.625 1 85.12 243 ARG B N 1
ATOM 8521 C CA . ARG B 1 243 ? -1.276 20.188 17.797 1 85.12 243 ARG B CA 1
ATOM 8522 C C . ARG B 1 243 ? -1.169 20.594 16.344 1 85.12 243 ARG B C 1
ATOM 8524 O O . ARG B 1 243 ? -1.283 19.75 15.445 1 85.12 243 ARG B O 1
ATOM 8531 N N . SER B 1 244 ? -0.91 21.828 16.156 1 83.19 244 SER B N 1
ATOM 8532 C CA . SER B 1 244 ? -0.69 22.297 14.789 1 83.19 244 SER B CA 1
ATOM 8533 C C . SER B 1 244 ? 0.562 21.672 14.188 1 83.19 244 SER B C 1
ATOM 8535 O O . SER B 1 244 ? 0.541 21.203 13.039 1 83.19 244 SER B O 1
ATOM 8537 N N . TRP B 1 245 ? 1.59 21.656 14.945 1 89.38 245 TRP B N 1
ATOM 8538 C CA . TRP B 1 245 ? 2.842 21.062 14.508 1 89.38 245 TRP B CA 1
ATOM 8539 C C . TRP B 1 245 ? 2.678 19.562 14.289 1 89.38 245 TRP B C 1
ATOM 8541 O O . TRP B 1 245 ? 3.104 19.016 13.266 1 89.38 245 TRP B O 1
ATOM 8551 N N . PHE B 1 246 ? 2.018 18.953 15.148 1 90.44 246 PHE B N 1
ATOM 8552 C CA . PHE B 1 246 ? 1.843 17.5 15.164 1 90.44 246 PHE B CA 1
ATOM 8553 C C . PHE B 1 246 ? 1.016 17.047 13.969 1 90.44 246 PHE B C 1
ATOM 8555 O O . PHE B 1 246 ? 1.269 15.984 13.398 1 90.44 246 PHE B O 1
ATOM 8562 N N . ASN B 1 247 ? 0.126 17.859 13.5 1 83.5 247 ASN B N 1
ATOM 8563 C CA . ASN B 1 247 ? -0.833 17.438 12.484 1 83.5 247 ASN B CA 1
ATOM 8564 C C . ASN B 1 247 ? -0.465 17.969 11.102 1 83.5 247 ASN B C 1
ATOM 8566 O O . ASN B 1 247 ? -1.212 17.781 10.141 1 83.5 247 ASN B O 1
ATOM 8570 N N . ALA B 1 248 ? 0.668 18.562 11 1 82.75 248 ALA B N 1
ATOM 8571 C CA . ALA B 1 248 ? 1.067 19.125 9.711 1 82.75 248 ALA B CA 1
ATOM 8572 C C . ALA B 1 248 ? 1.78 18.078 8.859 1 82.75 248 ALA B C 1
ATOM 8574 O O . ALA B 1 248 ? 2.709 17.406 9.32 1 82.75 248 ALA B O 1
ATOM 8575 N N . LEU B 1 249 ? 1.381 17.969 7.582 1 80.94 249 LEU B N 1
ATOM 8576 C CA . LEU B 1 249 ? 1.874 16.953 6.66 1 80.94 249 LEU B CA 1
ATOM 8577 C C . LEU B 1 249 ? 3.383 17.078 6.473 1 80.94 249 LEU B C 1
ATOM 8579 O O . LEU B 1 249 ? 4.098 16.078 6.52 1 80.94 249 LEU B O 1
ATOM 8583 N N . PRO B 1 250 ? 3.951 18.266 6.375 1 76.56 250 PRO B N 1
ATOM 8584 C CA . PRO B 1 250 ? 5.391 18.359 6.121 1 76.56 250 PRO B CA 1
ATOM 8585 C C . PRO B 1 250 ? 6.234 17.906 7.312 1 76.56 250 PRO B C 1
ATOM 8587 O O . PRO B 1 250 ? 7.422 17.625 7.156 1 76.56 250 PRO B O 1
ATOM 8590 N N . ASN B 1 251 ? 5.605 17.875 8.492 1 86.25 251 ASN B N 1
ATOM 8591 C CA . ASN B 1 251 ? 6.359 17.609 9.711 1 86.25 251 ASN B CA 1
ATOM 8592 C C . ASN B 1 251 ? 6.262 16.141 10.109 1 86.25 251 ASN B C 1
ATOM 8594 O O . ASN B 1 251 ? 6.82 15.727 11.133 1 86.25 251 ASN B O 1
ATOM 8598 N N . GLN B 1 252 ? 5.656 15.32 9.352 1 85.06 252 GLN B N 1
ATOM 8599 C CA . GLN B 1 252 ? 5.262 13.992 9.812 1 85.06 252 GLN B CA 1
ATOM 8600 C C . GLN B 1 252 ? 6.484 13.133 10.125 1 85.06 252 GLN B C 1
ATOM 8602 O O . GLN B 1 252 ? 6.496 12.398 11.117 1 85.06 252 GLN B O 1
ATOM 8607 N N . GLN B 1 253 ? 7.488 13.172 9.359 1 83 253 GLN B N 1
ATOM 8608 C CA . GLN B 1 253 ? 8.688 12.391 9.633 1 83 253 GLN B CA 1
ATOM 8609 C C . GLN B 1 253 ? 9.32 12.805 10.961 1 83 253 GLN B C 1
ATOM 8611 O O . GLN B 1 253 ? 9.68 11.953 11.773 1 83 253 GLN B O 1
ATOM 8616 N N . ALA B 1 254 ? 9.43 14.07 11.125 1 88.62 254 ALA B N 1
ATOM 8617 C CA . ALA B 1 254 ? 10.008 14.594 12.359 1 88.62 254 ALA B CA 1
ATOM 8618 C C . ALA B 1 254 ? 9.117 14.281 13.555 1 88.62 254 ALA B C 1
ATOM 8620 O O . ALA B 1 254 ? 9.609 13.898 14.625 1 88.62 254 ALA B O 1
ATOM 8621 N N . VAL B 1 255 ? 7.844 14.453 13.391 1 91.69 255 VAL B N 1
ATOM 8622 C CA . VAL B 1 255 ? 6.883 14.195 14.461 1 91.69 255 VAL B CA 1
ATOM 8623 C C . VAL B 1 255 ? 6.977 12.742 14.906 1 91.69 255 VAL B C 1
ATOM 8625 O O . VAL B 1 255 ? 7.008 12.453 16.109 1 91.69 255 VAL B O 1
ATOM 8628 N N . GLN B 1 256 ? 7.047 11.859 14 1 90.38 256 GLN B N 1
ATOM 8629 C CA . GLN B 1 256 ? 7.129 10.445 14.328 1 90.38 256 GLN B CA 1
ATOM 8630 C C . GLN B 1 256 ? 8.43 10.117 15.055 1 90.38 256 GLN B C 1
ATOM 8632 O O . GLN B 1 256 ? 8.438 9.328 16 1 90.38 256 GLN B O 1
ATOM 8637 N N . ALA B 1 257 ? 9.492 10.703 14.633 1 89.19 257 ALA B N 1
ATOM 8638 C CA . ALA B 1 257 ? 10.781 10.5 15.289 1 89.19 257 ALA B CA 1
ATOM 8639 C C . ALA B 1 257 ? 10.75 11.016 16.719 1 89.19 257 ALA B C 1
ATOM 8641 O O . ALA B 1 257 ? 11.188 10.32 17.641 1 89.19 257 ALA B O 1
ATOM 8642 N N . TRP B 1 258 ? 10.211 12.18 16.875 1 92.88 258 TRP B N 1
ATOM 8643 C CA . TRP B 1 258 ? 10.117 12.781 18.203 1 92.88 258 TRP B CA 1
ATOM 8644 C C . TRP B 1 258 ? 9.172 11.984 19.094 1 92.88 258 TRP B C 1
ATOM 8646 O O . TRP B 1 258 ? 9.414 11.844 20.297 1 92.88 258 TRP B O 1
ATOM 8656 N N . ALA B 1 259 ? 8.117 11.547 18.5 1 93.19 259 ALA B N 1
ATOM 8657 C CA . ALA B 1 259 ? 7.156 10.75 19.25 1 93.19 259 ALA B CA 1
ATOM 8658 C C . ALA B 1 259 ? 7.797 9.461 19.766 1 93.19 259 ALA B C 1
ATOM 8660 O O . ALA B 1 259 ? 7.586 9.07 20.922 1 93.19 259 ALA B O 1
ATOM 8661 N N . ALA B 1 260 ? 8.57 8.781 18.953 1 90.12 260 ALA B N 1
ATOM 8662 C CA . ALA B 1 260 ? 9.281 7.574 19.344 1 90.12 260 ALA B CA 1
ATOM 8663 C C . ALA B 1 260 ? 10.273 7.871 20.469 1 90.12 260 ALA B C 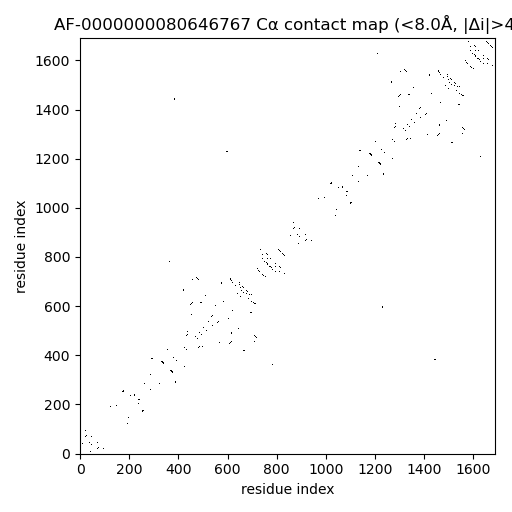1
ATOM 8665 O O . ALA B 1 260 ? 10.352 7.117 21.453 1 90.12 260 ALA B O 1
ATOM 8666 N N . TYR B 1 261 ? 10.961 8.93 20.328 1 89.56 261 TYR B N 1
ATOM 8667 C CA . TYR B 1 261 ? 11.898 9.375 21.359 1 89.56 261 TYR B CA 1
ATOM 8668 C C . TYR B 1 261 ? 11.18 9.633 22.672 1 89.56 261 TYR B C 1
ATOM 8670 O O . TYR B 1 261 ? 11.602 9.141 23.734 1 89.56 261 TYR B O 1
ATOM 8678 N N . ALA B 1 262 ? 10.148 10.375 22.578 1 92.25 262 ALA B N 1
ATOM 8679 C CA . ALA B 1 262 ? 9.391 10.719 23.781 1 92.25 262 ALA B CA 1
ATOM 8680 C C . ALA B 1 262 ? 8.797 9.469 24.438 1 92.25 262 ALA B C 1
ATOM 8682 O O . ALA B 1 262 ? 8.82 9.336 25.656 1 92.25 262 ALA B O 1
ATOM 8683 N N . ALA B 1 263 ? 8.273 8.586 23.641 1 90.75 263 ALA B N 1
ATOM 8684 C CA . ALA B 1 263 ? 7.68 7.363 24.156 1 90.75 263 ALA B CA 1
ATOM 8685 C C . ALA B 1 263 ? 8.711 6.535 24.922 1 90.75 263 ALA B C 1
ATOM 8687 O O . ALA B 1 263 ? 8.406 5.984 25.984 1 90.75 263 ALA B O 1
ATOM 8688 N N . GLU B 1 264 ? 9.844 6.496 24.422 1 87.25 264 GLU B N 1
ATOM 8689 C CA . GLU B 1 264 ? 10.922 5.742 25.047 1 87.25 264 GLU B CA 1
ATOM 8690 C C . GLU B 1 264 ? 11.359 6.395 26.359 1 87.25 264 GLU B C 1
ATOM 8692 O O . GLU B 1 264 ? 11.438 5.734 27.391 1 87.25 264 GLU B O 1
ATOM 8697 N N . LYS B 1 265 ? 11.586 7.66 26.328 1 87.56 265 LYS B N 1
ATOM 8698 C CA . LYS B 1 265 ? 12.109 8.383 27.484 1 87.56 265 LYS B CA 1
ATOM 8699 C C . LYS B 1 265 ? 11.07 8.453 28.594 1 87.56 265 LYS B C 1
ATOM 8701 O O . LYS B 1 265 ? 11.422 8.43 29.781 1 87.56 265 LYS B O 1
ATOM 8706 N N . LEU B 1 266 ? 9.836 8.477 28.188 1 88.75 266 LEU B N 1
ATOM 8707 C CA . LEU B 1 266 ? 8.766 8.602 29.172 1 88.75 266 LEU B CA 1
ATOM 8708 C C . LEU B 1 266 ? 8.195 7.23 29.531 1 88.75 266 LEU B C 1
ATOM 8710 O O . LEU B 1 266 ? 7.273 7.133 30.344 1 88.75 266 LEU B O 1
ATOM 8714 N N . SER B 1 267 ? 8.648 6.148 28.922 1 87.31 267 SER B N 1
ATOM 8715 C CA . SER B 1 267 ? 8.133 4.801 29.109 1 87.31 267 SER B CA 1
ATOM 8716 C C . SER B 1 267 ? 6.613 4.762 28.969 1 87.31 267 SER B C 1
ATOM 8718 O O . SER B 1 267 ? 5.914 4.188 29.797 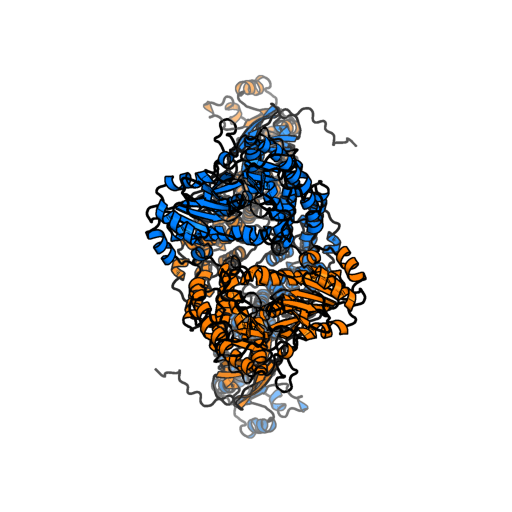1 87.31 267 SER B O 1
ATOM 8720 N N . SER B 1 268 ? 6.219 5.492 27.953 1 88.31 268 SER B N 1
ATOM 8721 C CA . SER B 1 268 ? 4.793 5.723 27.766 1 88.31 268 SER B CA 1
ATOM 8722 C C . SER B 1 268 ? 4.051 4.422 27.484 1 88.31 268 SER B C 1
ATOM 8724 O O . SER B 1 268 ? 2.973 4.184 28.031 1 88.31 268 SER B O 1
ATOM 8726 N N . LEU B 1 269 ? 4.617 3.559 26.688 1 87.06 269 LEU B N 1
ATOM 8727 C CA . LEU B 1 269 ? 3.928 2.34 26.281 1 87.06 269 LEU B CA 1
ATOM 8728 C C . LEU B 1 269 ? 3.75 1.393 27.453 1 87.06 269 LEU B C 1
ATOM 8730 O O . LEU B 1 269 ? 2.705 0.749 27.594 1 87.06 269 LEU B O 1
ATOM 8734 N N . GLN B 1 270 ? 4.703 1.309 28.281 1 84.62 270 GLN B N 1
ATOM 8735 C CA . GLN B 1 270 ? 4.617 0.473 29.469 1 84.62 270 GLN B CA 1
ATOM 8736 C C . GLN B 1 270 ? 3.512 0.958 30.406 1 84.62 270 GLN B C 1
ATOM 8738 O O . GLN B 1 270 ? 2.777 0.15 30.984 1 84.62 270 GLN B O 1
ATOM 8743 N N . GLN B 1 271 ? 3.4 2.213 30.469 1 84.44 271 GLN B N 1
ATOM 8744 C CA . GLN B 1 271 ? 2.387 2.807 31.328 1 84.44 271 GLN B CA 1
ATOM 8745 C C . GLN B 1 271 ? 0.984 2.574 30.781 1 84.44 271 GLN B C 1
ATOM 8747 O O . GLN B 1 271 ? 0.027 2.418 31.547 1 84.44 271 GLN B O 1
ATOM 8752 N N . LEU B 1 272 ? 0.934 2.535 29.5 1 88.06 272 LEU B N 1
ATOM 8753 C CA . LEU B 1 272 ? -0.363 2.434 28.844 1 88.06 272 LEU B CA 1
ATOM 8754 C C . LEU B 1 272 ? -0.798 0.978 28.719 1 88.06 272 LEU B C 1
ATOM 8756 O O . LEU B 1 272 ? -1.98 0.694 28.516 1 88.06 272 LEU B O 1
ATOM 8760 N N . SER B 1 273 ? 0.126 0.03 28.766 1 85.94 273 SER B N 1
ATOM 8761 C CA . SER B 1 273 ? -0.13 -1.376 28.469 1 85.94 273 SER B CA 1
ATOM 8762 C C . SER B 1 273 ? -1.188 -1.953 29.406 1 85.94 273 SER B C 1
ATOM 8764 O O . SER B 1 273 ? -1.906 -2.885 29.031 1 85.94 273 SER B O 1
ATOM 8766 N N . ALA B 1 274 ? -1.391 -1.318 30.562 1 83.38 274 ALA B N 1
ATOM 8767 C CA . ALA B 1 274 ? -2.33 -1.854 31.547 1 83.38 274 ALA B CA 1
ATOM 8768 C C . ALA B 1 274 ? -3.65 -1.09 31.516 1 83.38 274 ALA B C 1
ATOM 8770 O O . ALA B 1 274 ? -4.598 -1.448 32.219 1 83.38 274 ALA B O 1
ATOM 8771 N N . ARG B 1 275 ? -3.725 -0.108 30.703 1 87.44 275 ARG B N 1
ATOM 8772 C CA . ARG B 1 275 ? -4.918 0.73 30.672 1 87.44 275 ARG B CA 1
ATOM 8773 C C . ARG B 1 275 ? -5.992 0.126 29.781 1 87.44 275 ARG B C 1
ATOM 8775 O O . ARG B 1 275 ? -5.684 -0.566 28.812 1 87.44 275 ARG B O 1
ATOM 8782 N N . PRO B 1 276 ? -7.242 0.352 30.109 1 86.19 276 PRO B N 1
ATOM 8783 C CA . PRO B 1 276 ? -8.336 -0.156 29.266 1 86.19 276 PRO B CA 1
ATOM 8784 C C . PRO B 1 276 ? -8.414 0.542 27.906 1 86.19 276 PRO B C 1
ATOM 8786 O O . PRO B 1 276 ? -7.895 1.648 27.75 1 86.19 276 PRO B O 1
ATOM 8789 N N . ALA B 1 277 ? -9.125 -0.097 26.953 1 84.81 277 ALA B N 1
ATOM 8790 C CA . ALA B 1 277 ? -9.219 0.351 25.562 1 84.81 277 ALA B CA 1
ATOM 8791 C C . ALA B 1 277 ? -9.797 1.762 25.469 1 84.81 277 ALA B C 1
ATOM 8793 O O . ALA B 1 277 ? -9.352 2.568 24.656 1 84.81 277 ALA B O 1
ATOM 8794 N N . GLY B 1 278 ? -10.734 2.039 26.297 1 83.56 278 GLY B N 1
ATOM 8795 C CA . GLY B 1 278 ? -11.344 3.357 26.266 1 83.56 278 GLY B CA 1
ATOM 8796 C C . GLY B 1 278 ? -10.359 4.48 26.531 1 83.56 278 GLY B C 1
ATOM 8797 O O . GLY B 1 278 ? -10.43 5.531 25.891 1 83.56 278 GLY B O 1
ATOM 8798 N N . GLU B 1 279 ? -9.445 4.262 27.375 1 85.31 279 GLU B N 1
ATOM 8799 C CA . GLU B 1 279 ? -8.422 5.254 27.672 1 85.31 279 GLU B CA 1
ATOM 8800 C C . GLU B 1 279 ? -7.355 5.301 26.578 1 85.31 279 GLU B C 1
ATOM 8802 O O . GLU B 1 279 ? -6.863 6.379 26.234 1 85.31 279 GLU B O 1
ATOM 8807 N N . LEU B 1 280 ? -7.031 4.113 26.125 1 90.56 280 LEU B N 1
ATOM 8808 C CA . LEU B 1 280 ? -6.031 4.027 25.062 1 90.56 280 LEU B CA 1
ATOM 8809 C C . LEU B 1 280 ? -6.496 4.766 23.812 1 90.56 280 LEU B C 1
ATOM 8811 O O . LEU B 1 280 ? -5.688 5.352 23.094 1 90.56 280 LEU B O 1
ATOM 8815 N N . LEU B 1 281 ? -7.773 4.762 23.562 1 88.94 281 LEU B N 1
ATOM 8816 C CA . LEU B 1 281 ? -8.367 5.324 22.359 1 88.94 281 LEU B CA 1
ATOM 8817 C C . LEU B 1 281 ? -8.117 6.828 22.281 1 88.94 281 LEU B C 1
ATOM 8819 O O . LEU B 1 281 ? -8.008 7.387 21.188 1 88.94 281 LEU B O 1
ATOM 8823 N N . GLN B 1 282 ? -7.891 7.473 23.391 1 84.12 282 GLN B N 1
ATOM 8824 C CA . GLN B 1 282 ? -7.723 8.922 23.438 1 84.12 282 GLN B CA 1
ATOM 8825 C C . GLN B 1 282 ? -6.277 9.32 23.156 1 84.12 282 GLN B C 1
ATOM 8827 O O . GLN B 1 282 ? -6 10.477 22.812 1 84.12 282 GLN B O 1
ATOM 8832 N N . ASN B 1 283 ? -5.422 8.359 23.281 1 89.12 283 ASN B N 1
ATOM 8833 C CA . ASN B 1 283 ? -4.012 8.656 23.047 1 89.12 283 ASN B CA 1
ATOM 8834 C C . ASN B 1 283 ? -3.666 8.625 21.562 1 89.12 283 ASN B C 1
ATOM 8836 O O . ASN B 1 283 ? -3.734 7.574 20.938 1 89.12 283 ASN B O 1
ATOM 8840 N N . LYS B 1 284 ? -3.193 9.727 21.047 1 88.56 284 LYS B N 1
ATOM 8841 C CA . LYS B 1 284 ? -2.9 9.812 19.609 1 88.56 284 LYS B CA 1
ATOM 8842 C C . LYS B 1 284 ? -1.424 10.117 19.375 1 88.56 284 LYS B C 1
ATOM 8844 O O . LYS B 1 284 ? -0.986 10.219 18.219 1 88.56 284 LYS B O 1
ATOM 8849 N N . THR B 1 285 ? -0.625 10.148 20.406 1 91.88 285 THR B N 1
ATOM 8850 C CA . THR B 1 285 ? 0.737 10.641 20.234 1 91.88 285 THR B CA 1
ATOM 8851 C C . THR B 1 285 ? 1.748 9.516 20.422 1 91.88 285 THR B C 1
ATOM 8853 O O . THR B 1 285 ? 2.879 9.594 19.938 1 91.88 285 THR B O 1
ATOM 8856 N N . VAL B 1 286 ? 1.382 8.492 21.156 1 92 286 VAL B N 1
ATOM 8857 C CA . VAL B 1 286 ? 2.346 7.461 21.531 1 92 286 VAL B CA 1
ATOM 8858 C C . VAL B 1 286 ? 2.338 6.355 20.469 1 92 286 VAL B C 1
ATOM 8860 O O . VAL B 1 286 ? 1.303 5.734 20.219 1 92 286 VAL B O 1
ATOM 8863 N N . PRO B 1 287 ? 3.508 6.102 19.859 1 91.69 287 PRO B N 1
ATOM 8864 C CA . PRO B 1 287 ? 3.576 4.945 18.969 1 91.69 287 PRO B CA 1
ATOM 8865 C C . PRO B 1 287 ? 3.361 3.621 19.688 1 91.69 287 PRO B C 1
ATOM 8867 O O . PRO B 1 287 ? 3.785 3.469 20.844 1 91.69 287 PRO B O 1
ATOM 8870 N N . GLY B 1 288 ? 2.674 2.674 19.094 1 90.62 288 GLY B N 1
ATOM 8871 C CA . GLY B 1 288 ? 2.475 1.357 19.688 1 90.62 288 GLY B CA 1
ATOM 8872 C C . GLY B 1 288 ? 1.109 1.188 20.312 1 90.62 288 GLY B C 1
ATOM 8873 O O . GLY B 1 288 ? 0.716 0.073 20.672 1 90.62 288 GLY B O 1
ATOM 8874 N N . VAL B 1 289 ? 0.415 2.244 20.438 1 93.06 289 VAL B N 1
ATOM 8875 C CA . VAL B 1 289 ? -0.897 2.191 21.062 1 93.06 289 VAL B CA 1
ATOM 8876 C C . VAL B 1 289 ? -1.846 1.341 20.219 1 93.06 289 VAL B C 1
ATOM 8878 O O . VAL B 1 289 ? -2.668 0.598 20.766 1 93.06 289 VAL B O 1
ATOM 8881 N N . ASP B 1 290 ? -1.768 1.448 18.922 1 92.81 290 ASP B N 1
ATOM 8882 C CA . ASP B 1 290 ? -2.609 0.645 18.047 1 92.81 290 ASP B CA 1
ATOM 8883 C C . ASP B 1 290 ? -2.42 -0.847 18.312 1 92.81 290 ASP B C 1
ATOM 8885 O O . ASP B 1 290 ? -3.393 -1.603 18.359 1 92.81 290 ASP B O 1
ATOM 8889 N N . GLU B 1 291 ? -1.179 -1.261 18.531 1 90.44 291 GLU B N 1
ATOM 8890 C CA . GLU B 1 291 ? -0.906 -2.668 18.812 1 90.44 291 GLU B CA 1
ATOM 8891 C C . GLU B 1 291 ? -1.531 -3.098 20.141 1 90.44 291 GLU B C 1
ATOM 8893 O O . GLU B 1 291 ? -2.049 -4.211 20.25 1 90.44 291 GLU B O 1
ATOM 8898 N N . LEU B 1 292 ? -1.474 -2.193 21.078 1 91.62 292 LEU B N 1
ATOM 8899 C CA . LEU B 1 292 ? -2.084 -2.482 22.375 1 91.62 292 LEU B CA 1
ATOM 8900 C C . LEU B 1 292 ? -3.598 -2.613 22.234 1 91.62 292 LEU B C 1
ATOM 8902 O O . LEU B 1 292 ? -4.195 -3.535 22.797 1 91.62 292 LEU B O 1
ATOM 8906 N N . LEU B 1 293 ? -4.156 -1.695 21.531 1 94 293 LEU B N 1
ATOM 8907 C CA . LEU B 1 293 ? -5.598 -1.715 21.312 1 94 293 LEU B CA 1
ATOM 8908 C C . LEU B 1 293 ? -6.016 -2.986 20.578 1 94 293 LEU B C 1
ATOM 8910 O O . LEU B 1 293 ? -6.977 -3.65 20.969 1 94 293 LEU B O 1
ATOM 8914 N N . VAL B 1 294 ? -5.301 -3.352 19.531 1 94.69 294 VAL B N 1
ATOM 8915 C CA . VAL B 1 294 ? -5.625 -4.527 18.734 1 94.69 294 VAL B CA 1
ATOM 8916 C C . VAL B 1 294 ? -5.504 -5.785 19.594 1 94.69 294 VAL B C 1
ATOM 8918 O O . VAL B 1 294 ? -6.344 -6.684 19.516 1 94.69 294 VAL B O 1
ATOM 8921 N N . ARG B 1 295 ? -4.504 -5.855 20.422 1 92 295 ARG B N 1
ATOM 8922 C CA . ARG B 1 295 ? -4.316 -7.008 21.297 1 92 295 ARG B CA 1
ATOM 8923 C C . ARG B 1 295 ? -5.5 -7.168 22.234 1 92 295 ARG B C 1
ATOM 8925 O O . ARG B 1 295 ? -6.027 -8.273 22.406 1 92 295 ARG B O 1
ATOM 8932 N N . GLN B 1 296 ? -5.855 -6.105 22.812 1 93 296 GLN B N 1
ATOM 8933 C CA . GLN B 1 296 ? -6.98 -6.148 23.734 1 93 296 GLN B CA 1
ATOM 8934 C C . GLN B 1 296 ? -8.266 -6.578 23.031 1 93 296 GLN B C 1
ATOM 8936 O O . GLN B 1 296 ? -8.992 -7.441 23.516 1 93 296 GLN B O 1
ATOM 8941 N N . LEU B 1 297 ? -8.5 -6 21.922 1 94.69 297 LEU B N 1
ATOM 8942 C CA . LEU B 1 297 ? -9.711 -6.312 21.172 1 94.69 297 LEU B CA 1
ATOM 8943 C C . LEU B 1 297 ? -9.68 -7.75 20.656 1 94.69 297 LEU B C 1
ATOM 8945 O O . LEU B 1 297 ? -10.711 -8.422 20.641 1 94.69 297 LEU B O 1
ATOM 8949 N N . ALA B 1 298 ? -8.508 -8.234 20.219 1 94.69 298 ALA B N 1
ATOM 8950 C CA . ALA B 1 298 ? -8.367 -9.617 19.781 1 94.69 298 ALA B CA 1
ATOM 8951 C C . ALA B 1 298 ? -8.695 -10.586 20.922 1 94.69 298 ALA B C 1
ATOM 8953 O O . ALA B 1 298 ? -9.422 -11.562 20.719 1 94.69 298 ALA B O 1
ATOM 8954 N N . ASP B 1 299 ? -8.219 -10.258 22.094 1 92.25 299 ASP B N 1
ATOM 8955 C CA . ASP B 1 299 ? -8.5 -11.086 23.266 1 92.25 299 ASP B CA 1
ATOM 8956 C C . ASP B 1 299 ? -9.992 -11.094 23.578 1 92.25 299 ASP B C 1
ATOM 8958 O O . ASP B 1 299 ? -10.555 -12.148 23.906 1 92.25 299 ASP B O 1
ATOM 8962 N N . GLU B 1 300 ? -10.562 -9.984 23.469 1 93.94 300 GLU B N 1
ATOM 8963 C CA . GLU B 1 300 ? -11.992 -9.867 23.734 1 93.94 300 GLU B CA 1
ATOM 8964 C C . GLU B 1 300 ? -12.812 -10.641 22.703 1 93.94 300 GLU B C 1
ATOM 8966 O O . GLU B 1 300 ? -13.844 -11.227 23.031 1 93.94 300 GLU B O 1
ATOM 8971 N N . LEU B 1 301 ? -12.383 -10.625 21.5 1 95.25 301 LEU B N 1
ATOM 8972 C CA . LEU B 1 301 ? -13.062 -11.375 20.438 1 95.25 301 LEU B CA 1
ATOM 8973 C C . LEU B 1 301 ? -12.977 -12.875 20.703 1 95.25 301 LEU B C 1
ATOM 8975 O O . LEU B 1 301 ? -13.969 -13.594 20.547 1 95.25 301 LEU B O 1
ATOM 8979 N N . VAL B 1 302 ? -11.812 -13.32 21.109 1 93.31 302 VAL B N 1
ATOM 8980 C CA . VAL B 1 302 ? -11.609 -14.734 21.406 1 93.31 302 VAL B CA 1
ATOM 8981 C C . VAL B 1 302 ? -12.484 -15.148 22.594 1 93.31 302 VAL B C 1
ATOM 8983 O O . VAL B 1 302 ? -13.094 -16.219 22.562 1 93.31 302 VAL B O 1
ATOM 8986 N N . ALA B 1 303 ? -12.594 -14.234 23.5 1 91.56 303 ALA B N 1
ATOM 8987 C CA . ALA B 1 303 ? -13.398 -14.5 24.703 1 91.56 303 ALA B CA 1
ATOM 8988 C C . ALA B 1 303 ? -14.891 -14.383 24.391 1 91.56 303 ALA B C 1
ATOM 8990 O O . ALA B 1 303 ? -15.727 -14.852 25.172 1 91.56 303 ALA B O 1
ATOM 8991 N N . GLY B 1 304 ? -15.234 -13.742 23.297 1 92 304 GLY B N 1
ATOM 8992 C CA . GLY B 1 304 ? -16.625 -13.57 22.906 1 92 304 GLY B CA 1
ATOM 8993 C C . GLY B 1 304 ? -17.297 -12.383 23.578 1 92 304 GLY B C 1
ATOM 8994 O O . GLY B 1 304 ? -18.516 -12.281 23.594 1 92 304 GLY B O 1
ATOM 8995 N N . SER B 1 305 ? -16.484 -11.453 24.125 1 92.44 305 SER B N 1
ATOM 8996 C CA . SER B 1 305 ? -17.047 -10.352 24.891 1 92.44 305 SER B CA 1
ATOM 8997 C C . SER B 1 305 ? -17.188 -9.094 24.047 1 92.44 305 SER B C 1
ATOM 8999 O O . SER B 1 305 ? -17.594 -8.039 24.531 1 92.44 305 SER B O 1
ATOM 9001 N N . THR B 1 306 ? -16.734 -9.141 22.797 1 93.38 306 THR B N 1
ATOM 9002 C CA . THR B 1 306 ? -16.891 -8.031 21.859 1 93.38 306 THR B CA 1
ATOM 9003 C C . THR B 1 306 ? -17.281 -8.539 20.469 1 93.38 306 THR B C 1
ATOM 9005 O O . THR B 1 306 ? -17.438 -9.742 20.266 1 93.38 306 THR B O 1
ATOM 9008 N N . ASN B 1 307 ? -17.609 -7.578 19.562 1 94.75 307 ASN B N 1
ATOM 9009 C CA . ASN B 1 307 ? -18.078 -7.957 18.234 1 94.75 307 ASN B CA 1
ATOM 9010 C C . ASN B 1 307 ? -17.547 -7.016 17.156 1 94.75 307 ASN B C 1
ATOM 9012 O O . ASN B 1 307 ? -16.75 -6.121 17.453 1 94.75 307 ASN B O 1
ATOM 9016 N N . ALA B 1 308 ? -17.969 -7.301 15.906 1 96.5 308 ALA B N 1
ATOM 9017 C CA . ALA B 1 308 ? -17.438 -6.59 14.75 1 96.5 308 ALA B CA 1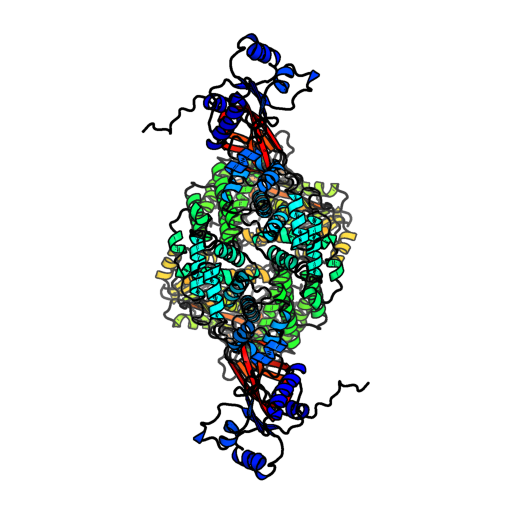
ATOM 9018 C C . ALA B 1 308 ? -17.781 -5.105 14.812 1 96.5 308 ALA B C 1
ATOM 9020 O O . ALA B 1 308 ? -16.953 -4.254 14.461 1 96.5 308 ALA B O 1
ATOM 9021 N N . GLU B 1 309 ? -18.922 -4.816 15.305 1 94.12 309 GLU B N 1
ATOM 9022 C CA . GLU B 1 309 ? -19.359 -3.422 15.359 1 94.12 309 GLU B CA 1
ATOM 9023 C C . GLU B 1 309 ? -18.5 -2.621 16.344 1 94.12 309 GLU B C 1
ATOM 9025 O O . GLU B 1 309 ? -18.109 -1.494 16.047 1 94.12 309 GLU B O 1
ATOM 9030 N N . ALA B 1 310 ? -18.266 -3.178 17.469 1 93.5 310 ALA B N 1
ATOM 9031 C CA . ALA B 1 310 ? -17.406 -2.539 18.453 1 93.5 310 ALA B CA 1
ATOM 9032 C C . ALA B 1 310 ? -16 -2.314 17.906 1 93.5 310 ALA B C 1
ATOM 9034 O O . ALA B 1 310 ? -15.422 -1.241 18.094 1 93.5 310 ALA B O 1
ATOM 9035 N N . VAL B 1 311 ? -15.453 -3.34 17.266 1 95.62 311 VAL B N 1
ATOM 9036 C CA . VAL B 1 311 ? -14.117 -3.242 16.688 1 95.62 311 VAL B CA 1
ATOM 9037 C C . VAL B 1 311 ? -14.102 -2.16 15.609 1 95.62 311 VAL B C 1
ATOM 9039 O O . VAL B 1 311 ? -13.156 -1.373 15.531 1 95.62 311 VAL B O 1
ATOM 9042 N N . ARG B 1 312 ? -15.094 -2.094 14.789 1 95 312 ARG B N 1
ATOM 9043 C CA . ARG B 1 312 ? -15.195 -1.113 13.711 1 95 312 ARG B CA 1
ATOM 9044 C C . ARG B 1 312 ? -15.164 0.309 14.258 1 95 312 ARG B C 1
ATOM 9046 O O . ARG B 1 312 ? -14.516 1.188 13.688 1 95 312 ARG B O 1
ATOM 9053 N N . LYS B 1 313 ? -15.82 0.529 15.359 1 90.44 313 LYS B N 1
ATOM 9054 C CA . LYS B 1 313 ? -15.867 1.847 15.984 1 90.44 313 LYS B CA 1
ATOM 9055 C C . LYS B 1 313 ? -14.484 2.283 16.453 1 90.44 313 LYS B C 1
ATOM 9057 O O . LYS B 1 313 ? -14.07 3.416 16.203 1 90.44 313 LYS B O 1
ATOM 9062 N N . VAL B 1 314 ? -13.828 1.384 17.062 1 92.56 314 VAL B N 1
ATOM 9063 C CA . VAL B 1 314 ? -12.492 1.688 17.562 1 92.56 314 VAL B CA 1
ATOM 9064 C C . VAL B 1 314 ? -11.547 1.924 16.391 1 92.56 314 VAL B C 1
ATOM 9066 O O . VAL B 1 314 ? -10.773 2.883 16.391 1 92.56 314 VAL B O 1
ATOM 9069 N N . ALA B 1 315 ? -11.609 1.051 15.375 1 93.12 315 ALA B N 1
ATOM 9070 C CA . ALA B 1 315 ? -10.75 1.173 14.203 1 93.12 315 ALA B CA 1
ATOM 9071 C C . ALA B 1 315 ? -10.984 2.5 13.484 1 93.12 315 ALA B C 1
ATOM 9073 O O . ALA B 1 315 ? -10.039 3.141 13.023 1 93.12 315 ALA B O 1
ATOM 9074 N N . ALA B 1 316 ? -12.227 2.934 13.43 1 86.69 316 ALA B N 1
ATOM 9075 C CA . ALA B 1 316 ? -12.586 4.18 12.758 1 86.69 316 ALA B CA 1
ATOM 9076 C C . ALA B 1 316 ? -11.953 5.379 13.453 1 86.69 316 ALA B C 1
ATOM 9078 O O . ALA B 1 316 ? -11.508 6.324 12.797 1 86.69 316 ALA B O 1
ATOM 9079 N N . GLU B 1 317 ? -11.914 5.32 14.688 1 84.88 317 GLU B N 1
ATOM 9080 C CA . GLU B 1 317 ? -11.328 6.402 15.469 1 84.88 317 GLU B CA 1
ATOM 9081 C C . GLU B 1 317 ? -9.82 6.488 15.25 1 84.88 317 GLU B C 1
ATOM 9083 O O . GLU B 1 317 ? -9.234 7.57 15.328 1 84.88 317 GLU B O 1
ATOM 9088 N N . ARG B 1 318 ? -9.227 5.355 14.961 1 90.12 318 ARG B N 1
ATOM 9089 C CA . ARG B 1 318 ? -7.773 5.297 14.836 1 90.12 318 ARG B CA 1
ATOM 9090 C C . ARG B 1 318 ? -7.34 5.59 13.406 1 90.12 318 ARG B C 1
ATOM 9092 O O . ARG B 1 318 ? -6.172 5.906 13.156 1 90.12 318 ARG B O 1
ATOM 9099 N N . GLN B 1 319 ? -8.203 5.52 12.461 1 84.75 319 GLN B N 1
ATOM 9100 C CA . GLN B 1 319 ? -7.902 5.676 11.047 1 84.75 319 GLN B CA 1
ATOM 9101 C C . GLN B 1 319 ? -7.32 7.055 10.758 1 84.75 319 GLN B C 1
ATOM 9103 O O . GLN B 1 319 ? -6.539 7.223 9.812 1 84.75 319 GLN B O 1
ATOM 9108 N N . ASN B 1 320 ? -7.641 8.031 11.586 1 75.25 320 ASN B N 1
ATOM 9109 C CA . ASN B 1 320 ? -7.223 9.406 11.305 1 75.25 320 ASN B CA 1
ATOM 9110 C C . ASN B 1 320 ? -5.949 9.766 12.062 1 75.25 320 ASN B C 1
ATOM 9112 O O . ASN B 1 320 ? -5.504 10.914 12.023 1 75.25 320 ASN B O 1
ATOM 9116 N N . THR B 1 321 ? -5.387 8.805 12.68 1 84.94 321 THR B N 1
ATOM 9117 C CA . THR B 1 321 ? -4.141 9.078 13.391 1 84.94 321 THR B CA 1
ATOM 9118 C C . THR B 1 321 ? -2.938 8.883 12.477 1 84.94 321 THR B C 1
ATOM 9120 O O . THR B 1 321 ? -3.047 8.25 11.422 1 84.94 321 THR B O 1
ATOM 9123 N N . ILE B 1 322 ? -1.78 9.383 12.867 1 86.31 322 ILE B N 1
ATOM 9124 C CA . ILE B 1 322 ? -0.563 9.312 12.07 1 86.31 322 ILE B CA 1
ATOM 9125 C C . ILE B 1 322 ? -0 7.891 12.109 1 86.31 322 ILE B C 1
ATOM 9127 O O . ILE B 1 322 ? 0.892 7.547 11.328 1 86.31 322 ILE B O 1
ATOM 9131 N N . TRP B 1 323 ? -0.626 7.098 12.938 1 88.56 323 TRP B N 1
ATOM 9132 C CA . TRP B 1 323 ? -0.084 5.762 13.148 1 88.56 323 TRP B CA 1
ATOM 9133 C C . TRP B 1 323 ? -0.829 4.73 12.305 1 88.56 323 TRP B C 1
ATOM 9135 O O . TRP B 1 323 ? -0.364 3.6 12.141 1 88.56 323 TRP B O 1
ATOM 9145 N N . TYR B 1 324 ? -1.914 5.055 11.758 1 85.5 324 TYR B N 1
ATOM 9146 C CA . TYR B 1 324 ? -2.814 4.09 11.133 1 85.5 324 TYR B CA 1
ATOM 9147 C C . TYR B 1 324 ? -2.133 3.375 9.977 1 85.5 324 TYR B C 1
ATOM 9149 O O . TYR B 1 324 ? -2.285 2.162 9.812 1 85.5 324 TYR B O 1
ATOM 9157 N N . GLU B 1 325 ? -1.428 4.078 9.188 1 81.88 325 GLU B N 1
ATOM 9158 C CA . GLU B 1 325 ? -0.826 3.484 8 1 81.88 325 GLU B CA 1
ATOM 9159 C C . GLU B 1 325 ? 0.099 2.328 8.375 1 81.88 325 GLU B C 1
ATOM 9161 O O . GLU B 1 325 ? 0.139 1.31 7.68 1 81.88 325 GLU B O 1
ATOM 9166 N N . ARG B 1 326 ? 0.774 2.467 9.398 1 83.19 326 ARG B N 1
ATOM 9167 C CA . ARG B 1 326 ? 1.686 1.423 9.852 1 83.19 326 ARG B CA 1
ATOM 9168 C C . ARG B 1 326 ? 0.917 0.209 10.367 1 83.19 326 ARG B C 1
ATOM 9170 O O . ARG B 1 326 ? 1.396 -0.922 10.266 1 83.19 326 ARG B O 1
ATOM 9177 N N . SER B 1 327 ? -0.229 0.463 10.914 1 90.44 327 SER B N 1
ATOM 9178 C CA . SER B 1 327 ? -1.003 -0.609 11.531 1 90.44 327 SER B CA 1
ATOM 9179 C C . SER B 1 327 ? -2.201 -0.993 10.672 1 90.44 327 SER B C 1
ATOM 9181 O O . SER B 1 327 ? -3.098 -1.707 11.125 1 90.44 327 SER B O 1
ATOM 9183 N N . ARG B 1 328 ? -2.215 -0.555 9.516 1 90.88 328 ARG B N 1
ATOM 9184 C CA . ARG B 1 328 ? -3.371 -0.72 8.641 1 90.88 328 ARG B CA 1
ATOM 9185 C C . ARG B 1 328 ? -3.73 -2.193 8.477 1 90.88 328 ARG B C 1
ATOM 9187 O O . ARG B 1 328 ? -4.887 -2.582 8.664 1 90.88 328 ARG B O 1
ATOM 9194 N N . ASN B 1 329 ? -2.789 -3.059 8.156 1 91.75 329 ASN B N 1
ATOM 9195 C CA . ASN B 1 329 ? -3.053 -4.48 7.969 1 91.75 329 ASN B CA 1
ATOM 9196 C C . ASN B 1 329 ? -3.551 -5.137 9.25 1 91.75 329 ASN B C 1
ATOM 9198 O O . ASN B 1 329 ? -4.445 -5.98 9.219 1 91.75 329 ASN B O 1
ATOM 9202 N N . THR B 1 330 ? -2.977 -4.699 10.336 1 93.69 330 THR B N 1
ATOM 9203 C CA . THR B 1 330 ? -3.373 -5.25 11.625 1 93.69 330 THR B CA 1
ATOM 9204 C C . THR B 1 330 ? -4.824 -4.898 11.938 1 93.69 330 THR B C 1
ATOM 9206 O O . THR B 1 330 ? -5.598 -5.758 12.367 1 93.69 330 THR B O 1
ATOM 9209 N N . TRP B 1 331 ? -5.176 -3.682 11.703 1 95.19 331 TRP B N 1
ATOM 9210 C CA . TRP B 1 331 ? -6.547 -3.248 11.953 1 95.19 331 TRP B CA 1
ATOM 9211 C C . TRP B 1 331 ? -7.52 -3.947 11.008 1 95.19 331 TRP B C 1
ATOM 9213 O O . TRP B 1 331 ? -8.586 -4.395 11.422 1 95.19 331 TRP B O 1
ATOM 9223 N N . LYS B 1 332 ? -7.121 -4.051 9.766 1 96.5 332 LYS B N 1
ATOM 9224 C CA . LYS B 1 332 ? -7.988 -4.695 8.789 1 96.5 332 LYS B CA 1
ATOM 9225 C C . LYS B 1 332 ? -8.148 -6.184 9.094 1 96.5 332 LYS B C 1
ATOM 9227 O O . LYS B 1 332 ? -9.242 -6.738 8.93 1 96.5 332 LYS B O 1
ATOM 9232 N N . ALA B 1 333 ? -7.047 -6.828 9.492 1 96.88 333 ALA B N 1
ATOM 9233 C CA . ALA B 1 333 ? -7.133 -8.227 9.914 1 96.88 333 ALA B CA 1
ATOM 9234 C C . ALA B 1 333 ? -8.07 -8.383 11.102 1 96.88 333 ALA B C 1
ATOM 9236 O O . ALA B 1 333 ? -8.93 -9.266 11.109 1 96.88 333 ALA B O 1
ATOM 9237 N N . LEU B 1 334 ? -7.918 -7.488 12.062 1 97.06 334 LEU B N 1
ATOM 9238 C CA . LEU B 1 334 ? -8.766 -7.543 13.25 1 97.06 334 LEU B CA 1
ATOM 9239 C C . LEU B 1 334 ? -10.234 -7.379 12.875 1 97.06 334 LEU B C 1
ATOM 9241 O O . LEU B 1 334 ? -11.086 -8.125 13.359 1 97.06 334 LEU B O 1
ATOM 9245 N N . LEU B 1 335 ? -10.484 -6.453 12.078 1 97.56 335 LEU B N 1
ATOM 9246 C CA . LEU B 1 335 ? -11.859 -6.168 11.688 1 97.56 335 LEU B CA 1
ATOM 9247 C C . LEU B 1 335 ? -12.453 -7.332 10.906 1 97.56 335 LEU B C 1
ATOM 9249 O O . LEU B 1 335 ? -13.586 -7.754 11.172 1 97.56 335 LEU B O 1
ATOM 9253 N N . SER B 1 336 ? -11.727 -7.875 9.961 1 98.19 336 SER B N 1
ATOM 9254 C CA . SER B 1 336 ? -12.219 -9 9.172 1 98.19 336 SER B CA 1
ATOM 9255 C C . SER B 1 336 ? -12.406 -10.242 10.031 1 98.19 336 SER B C 1
ATOM 9257 O O . SER B 1 336 ? -13.367 -10.992 9.844 1 98.19 336 SER B O 1
ATOM 9259 N N . GLY B 1 337 ? -11.461 -10.469 10.914 1 98.12 337 GLY B N 1
ATOM 9260 C CA . GLY B 1 337 ? -11.625 -11.562 11.859 1 98.12 337 GLY B CA 1
ATOM 9261 C C . GLY B 1 337 ? -12.844 -11.398 12.75 1 98.12 337 GLY B C 1
ATOM 9262 O O . GLY B 1 337 ? -13.578 -12.359 12.992 1 98.12 337 GLY B O 1
ATOM 9263 N N . ALA B 1 338 ? -13.031 -10.164 13.211 1 98.12 338 ALA B N 1
ATOM 9264 C CA . ALA B 1 338 ? -14.203 -9.859 14.031 1 98.12 338 ALA B CA 1
ATOM 9265 C C . ALA B 1 338 ? -15.492 -10.109 13.25 1 98.12 338 ALA B C 1
ATOM 9267 O O . ALA B 1 338 ? -16.438 -10.68 13.789 1 98.12 338 ALA B O 1
ATOM 9268 N N . GLU B 1 339 ? -15.516 -9.711 12.031 1 97.94 339 GLU B N 1
ATOM 9269 C CA . GLU B 1 339 ? -16.672 -9.93 11.18 1 97.94 339 GLU B CA 1
ATOM 9270 C C . GLU B 1 339 ? -16.953 -11.414 10.984 1 97.94 339 GLU B C 1
ATOM 9272 O O . GLU B 1 339 ? -18.094 -11.867 11.109 1 97.94 339 GLU B O 1
ATOM 9277 N N . CYS B 1 340 ? -15.93 -12.188 10.703 1 98.25 340 CYS B N 1
ATOM 9278 C CA . CYS B 1 340 ? -16.047 -13.633 10.5 1 98.25 340 CYS B CA 1
ATOM 9279 C C . CYS B 1 340 ? -16.641 -14.305 11.734 1 98.25 340 CYS B C 1
ATOM 9281 O O . CYS B 1 340 ? -17.656 -14.992 11.648 1 98.25 340 CYS B O 1
ATOM 9283 N N . LEU B 1 341 ? -16.062 -13.992 12.883 1 97.88 341 LEU B N 1
ATOM 9284 C CA . LEU B 1 341 ? -16.5 -14.617 14.125 1 97.88 341 LEU B CA 1
ATOM 9285 C C . LEU B 1 341 ? -17.906 -14.195 14.484 1 97.88 341 LEU B C 1
ATOM 9287 O O . LEU B 1 341 ? -18.734 -15.023 14.898 1 97.88 341 LEU B O 1
ATOM 9291 N N . THR B 1 342 ? -18.172 -12.906 14.32 1 97.31 342 THR B N 1
ATOM 9292 C CA . THR B 1 342 ? -19.484 -12.391 14.664 1 97.31 342 THR B CA 1
ATOM 9293 C C . THR B 1 342 ? -20.562 -13.031 13.797 1 97.31 342 THR B C 1
ATOM 9295 O O . THR B 1 342 ? -21.609 -13.453 14.297 1 97.31 342 THR B O 1
ATOM 9298 N N . LEU B 1 343 ? -20.344 -13.164 12.516 1 97 343 LEU B N 1
ATOM 9299 C CA . LEU B 1 343 ? -21.297 -13.773 11.594 1 97 343 LEU B CA 1
ATOM 9300 C C . LEU B 1 343 ? -21.5 -15.25 11.922 1 97 343 LEU B C 1
ATOM 9302 O O . LEU B 1 343 ? -22.625 -15.742 11.906 1 97 343 LEU B O 1
ATOM 9306 N N . ILE B 1 344 ? -20.438 -15.953 12.242 1 97.31 344 ILE B N 1
ATOM 9307 C CA . ILE B 1 344 ? -20.531 -17.375 12.555 1 97.31 344 ILE B CA 1
ATOM 9308 C C . ILE B 1 344 ? -21.328 -17.562 13.844 1 97.31 344 ILE B C 1
ATOM 9310 O O . ILE B 1 344 ? -22.188 -18.438 13.914 1 97.31 344 ILE B O 1
ATOM 9314 N N . ARG B 1 345 ? -21.047 -16.719 14.797 1 95.25 345 ARG B N 1
ATOM 9315 C CA . ARG B 1 345 ? -21.703 -16.828 16.094 1 95.25 345 ARG B CA 1
ATOM 9316 C C . ARG B 1 345 ? -23.188 -16.531 15.984 1 95.25 345 ARG B C 1
ATOM 9318 O O . ARG B 1 345 ? -24 -17.078 16.734 1 95.25 345 ARG B O 1
ATOM 9325 N N . THR B 1 346 ? -23.594 -15.758 15.016 1 93 346 THR B N 1
ATOM 9326 C CA . THR B 1 346 ? -24.984 -15.344 14.891 1 93 346 THR B CA 1
ATOM 9327 C C . THR B 1 346 ? -25.703 -16.172 13.82 1 93 346 THR B C 1
ATOM 9329 O O . THR B 1 346 ? -26.906 -16.016 13.617 1 93 346 THR B O 1
ATOM 9332 N N . MET B 1 347 ? -25 -16.984 13.062 1 91.94 347 MET B N 1
ATOM 9333 C CA . MET B 1 347 ? -25.516 -17.734 11.93 1 91.94 347 MET B CA 1
ATOM 9334 C C . MET B 1 347 ? -26.5 -18.812 12.391 1 91.94 347 MET B C 1
ATOM 9336 O O . MET B 1 347 ? -27.438 -19.141 11.672 1 91.94 347 MET B O 1
ATOM 9340 N N . GLY B 1 348 ? -26.438 -19.312 13.594 1 86.81 348 GLY B N 1
ATOM 9341 C CA . GLY B 1 348 ? -27.188 -20.484 14.008 1 86.81 348 GLY B CA 1
ATOM 9342 C C . GLY B 1 348 ? -26.891 -21.719 13.172 1 86.81 348 GLY B C 1
ATOM 9343 O O . GLY B 1 348 ? -25.953 -21.719 12.375 1 86.81 348 GLY B O 1
ATOM 9344 N N . LYS B 1 349 ? -27.609 -22.766 13.328 1 89.12 349 LYS B N 1
ATOM 9345 C CA . LYS B 1 349 ? -27.438 -24 12.555 1 89.12 349 LYS B CA 1
ATOM 9346 C C . LYS B 1 349 ? -28.094 -23.875 11.18 1 89.12 349 LYS B C 1
ATOM 9348 O O . LYS B 1 349 ? -29.25 -23.469 11.062 1 89.12 349 LYS B O 1
ATOM 9353 N N . PRO B 1 350 ? -27.281 -24.125 10.148 1 91.94 350 PRO B N 1
ATOM 9354 C CA . PRO B 1 350 ? -27.891 -24.078 8.812 1 91.94 350 PRO B CA 1
ATOM 9355 C C . PRO B 1 350 ? -28.969 -25.141 8.633 1 91.94 350 PRO B C 1
ATOM 9357 O O . PRO B 1 350 ? -28.781 -26.297 9.031 1 91.94 350 PRO B O 1
ATOM 9360 N N . LEU B 1 351 ? -30.125 -24.766 8.188 1 92.5 351 LEU B N 1
ATOM 9361 C CA . LEU B 1 351 ? -31.234 -25.656 7.848 1 92.5 351 LEU B CA 1
ATOM 9362 C C . LEU B 1 351 ? -31.797 -25.312 6.473 1 92.5 351 LEU B C 1
ATOM 9364 O O . LEU B 1 351 ? -32.188 -24.172 6.219 1 92.5 351 LEU B O 1
ATOM 9368 N N . PHE B 1 352 ? -31.766 -26.359 5.641 1 94.44 352 PHE B N 1
ATOM 9369 C CA . PHE B 1 352 ? -32.25 -26.156 4.285 1 94.44 352 PHE B CA 1
ATOM 9370 C C . PHE B 1 352 ? -33.5 -26.984 4.031 1 94.44 352 PHE B C 1
ATOM 9372 O O . PHE B 1 352 ? -33.531 -28.188 4.273 1 94.44 352 PHE B O 1
ATOM 9379 N N . ALA B 1 353 ? -34.531 -26.312 3.58 1 92.88 353 ALA B N 1
ATOM 9380 C CA . ALA B 1 353 ? -35.719 -27.047 3.148 1 92.88 353 ALA B CA 1
ATOM 9381 C C . ALA B 1 353 ? -35.406 -27.891 1.914 1 92.88 353 ALA B C 1
ATOM 9383 O O . ALA B 1 353 ? -35.875 -29.031 1.798 1 92.88 353 ALA B O 1
ATOM 9384 N N . ASP B 1 354 ? -34.781 -27.422 1.047 1 93.69 354 ASP B N 1
ATOM 9385 C CA . ASP B 1 354 ? -34.312 -28.062 -0.189 1 93.69 354 ASP B CA 1
ATOM 9386 C C . ASP B 1 354 ? -33.125 -27.312 -0.789 1 93.69 354 ASP B C 1
ATOM 9388 O O . ASP B 1 354 ? -32.562 -26.406 -0.16 1 93.69 354 ASP B O 1
ATOM 9392 N N . ALA B 1 355 ? -32.75 -27.797 -1.95 1 95.75 355 ALA B N 1
ATOM 9393 C CA . ALA B 1 355 ? -31.547 -27.219 -2.582 1 95.75 355 ALA B CA 1
ATOM 9394 C C . ALA B 1 355 ? -31.781 -25.766 -2.953 1 95.75 355 ALA B C 1
ATOM 9396 O O . ALA B 1 355 ? -30.844 -24.953 -2.896 1 95.75 355 ALA B O 1
ATOM 9397 N N . ALA B 1 356 ? -33 -25.422 -3.361 1 95.75 356 ALA B N 1
ATOM 9398 C CA . ALA B 1 356 ? -33.312 -24.031 -3.695 1 95.75 356 ALA B CA 1
ATOM 9399 C C . ALA B 1 356 ? -33.156 -23.125 -2.486 1 95.75 356 ALA B C 1
ATOM 9401 O O . ALA B 1 356 ? -32.562 -22.031 -2.6 1 95.75 356 ALA B O 1
ATOM 9402 N N . ASP B 1 357 ? -33.594 -23.578 -1.4 1 95 357 ASP B N 1
ATOM 9403 C CA . ASP B 1 357 ? -33.469 -22.812 -0.158 1 95 357 ASP B CA 1
ATOM 9404 C C . ASP B 1 357 ? -32 -22.672 0.271 1 95 357 ASP B C 1
ATOM 9406 O O . ASP B 1 357 ? -31.594 -21.594 0.705 1 95 357 ASP B O 1
ATOM 9410 N N . GLY B 1 358 ? -31.297 -23.75 0.211 1 96.25 358 GLY B N 1
ATOM 9411 C CA . GLY B 1 358 ? -29.875 -23.703 0.565 1 96.25 358 GLY B CA 1
ATOM 9412 C C . GLY B 1 358 ? -29.078 -22.734 -0.289 1 96.25 358 GLY B C 1
ATOM 9413 O O . GLY B 1 358 ? -28.297 -21.938 0.233 1 96.25 358 GLY B O 1
ATOM 9414 N N . PHE B 1 359 ? -29.328 -22.828 -1.599 1 97.44 359 PHE B N 1
ATOM 9415 C CA . PHE B 1 359 ? -28.641 -21.938 -2.523 1 97.44 359 PHE B CA 1
ATOM 9416 C C . PHE B 1 359 ? -28.984 -20.484 -2.234 1 97.44 359 PHE B C 1
ATOM 9418 O O . PHE B 1 359 ? -28.109 -19.609 -2.225 1 97.44 359 PHE B O 1
ATOM 9425 N N . PHE B 1 360 ? -30.188 -20.25 -1.918 1 95.69 360 PHE B N 1
ATOM 9426 C CA . PHE B 1 360 ? -30.656 -18.891 -1.608 1 95.69 360 PHE B CA 1
ATOM 9427 C C . PHE B 1 360 ? -30.016 -18.391 -0.322 1 95.69 360 PHE B C 1
ATOM 9429 O O . PHE B 1 360 ? -29.5 -17.266 -0.276 1 95.69 360 PHE B O 1
ATOM 9436 N N . GLN B 1 361 ? -30 -19.156 0.69 1 95.38 361 GLN B N 1
ATOM 9437 C CA . GLN B 1 361 ? -29.438 -18.719 1.97 1 95.38 361 GLN B CA 1
ATOM 9438 C C . GLN B 1 361 ? -27.953 -18.406 1.846 1 95.38 361 GLN B C 1
ATOM 9440 O O . GLN B 1 361 ? -27.469 -17.422 2.422 1 95.38 361 GLN B O 1
ATOM 9445 N N . TYR B 1 362 ? -27.312 -19.219 1.117 1 97.5 362 TYR B N 1
ATOM 9446 C CA . TYR B 1 362 ? -25.891 -18.969 0.927 1 97.5 362 TYR B CA 1
ATOM 9447 C C . TYR B 1 362 ? -25.656 -17.672 0.182 1 97.5 362 TYR B C 1
ATOM 9449 O O . TYR B 1 362 ? -24.844 -16.844 0.614 1 97.5 362 TYR B O 1
ATOM 9457 N N . THR B 1 363 ? -26.359 -17.406 -0.925 1 97.31 363 THR B N 1
ATOM 9458 C CA . THR B 1 363 ? -26.109 -16.266 -1.795 1 97.31 363 THR B CA 1
ATOM 9459 C C . THR B 1 363 ? -26.688 -14.984 -1.187 1 97.31 363 THR B C 1
ATOM 9461 O O . THR B 1 363 ? -26.328 -13.883 -1.593 1 97.31 363 THR B O 1
ATOM 9464 N N . ASP B 1 364 ? -27.5 -15.195 -0.213 1 94.56 364 ASP B N 1
ATOM 9465 C CA . ASP B 1 364 ? -28.078 -14.039 0.456 1 94.56 364 ASP B CA 1
ATOM 9466 C C . ASP B 1 364 ? -27.219 -13.594 1.634 1 94.56 364 ASP B C 1
ATOM 9468 O O . ASP B 1 364 ? -27.031 -12.398 1.853 1 94.56 364 ASP B O 1
ATOM 9472 N N . ARG B 1 365 ? -26.688 -14.641 2.346 1 93.31 365 ARG B N 1
ATOM 9473 C CA . ARG B 1 365 ? -26.109 -14.172 3.602 1 93.31 365 ARG B CA 1
ATOM 9474 C C . ARG B 1 365 ? -24.781 -14.883 3.898 1 93.31 365 ARG B C 1
ATOM 9476 O O . ARG B 1 365 ? -23.828 -14.258 4.367 1 93.31 365 ARG B O 1
ATOM 9483 N N . TRP B 1 366 ? -24.641 -16.156 3.65 1 96 366 TRP B N 1
ATOM 9484 C CA . TRP B 1 366 ? -23.547 -16.953 4.223 1 96 366 TRP B CA 1
ATOM 9485 C C . TRP B 1 366 ? -22.25 -16.719 3.453 1 96 366 TRP B C 1
ATOM 9487 O O . TRP B 1 366 ? -21.156 -16.953 3.984 1 96 366 TRP B O 1
ATOM 9497 N N . TRP B 1 367 ? -22.359 -16.25 2.199 1 97.69 367 TRP B N 1
ATOM 9498 C CA . TRP B 1 367 ? -21.172 -15.938 1.413 1 97.69 367 TRP B CA 1
ATOM 9499 C C . TRP B 1 367 ? -20.312 -14.898 2.123 1 97.69 367 TRP B C 1
ATOM 9501 O O . TRP B 1 367 ? -19.094 -14.852 1.923 1 97.69 367 TRP B O 1
ATOM 9511 N N . LYS B 1 368 ? -20.859 -14.109 3.016 1 98.06 368 LYS B N 1
ATOM 9512 C CA . LYS B 1 368 ? -20.156 -13.055 3.736 1 98.06 368 LYS B CA 1
ATOM 9513 C C . LYS B 1 368 ? -19.125 -13.633 4.703 1 98.06 368 LYS B C 1
ATOM 9515 O O . LYS B 1 368 ? -18.125 -13 5 1 98.06 368 LYS B O 1
ATOM 9520 N N . ILE B 1 369 ? -19.422 -14.805 5.191 1 98.44 369 ILE B N 1
ATOM 9521 C CA . ILE B 1 369 ? -18.484 -15.477 6.102 1 98.44 369 ILE B CA 1
ATOM 9522 C C . ILE B 1 369 ? -17.234 -15.891 5.34 1 98.44 369 ILE B C 1
ATOM 9524 O O . ILE B 1 369 ? -16.109 -15.68 5.816 1 98.44 369 ILE B O 1
ATOM 9528 N N . ASP B 1 370 ? -17.453 -16.422 4.125 1 98.69 370 ASP B N 1
ATOM 9529 C CA . ASP B 1 370 ? -16.328 -16.781 3.281 1 98.69 370 ASP B CA 1
ATOM 9530 C C . ASP B 1 370 ? -15.477 -15.555 2.932 1 98.69 370 ASP B C 1
ATOM 9532 O O . ASP B 1 370 ? -14.25 -15.617 2.926 1 98.69 370 ASP B O 1
ATOM 9536 N N . GLN B 1 371 ? -16.125 -14.477 2.645 1 98.62 371 GLN B N 1
ATOM 9537 C CA . GLN B 1 371 ? -15.43 -13.234 2.32 1 98.62 371 GLN B CA 1
ATOM 9538 C C . GLN B 1 371 ? -14.602 -12.75 3.502 1 98.62 371 GLN B C 1
ATOM 9540 O O . GLN B 1 371 ? -13.422 -12.414 3.342 1 98.62 371 GLN B O 1
ATOM 9545 N N . ALA B 1 372 ? -15.227 -12.711 4.68 1 98.56 372 ALA B N 1
ATOM 9546 C CA . ALA B 1 372 ? -14.547 -12.227 5.879 1 98.56 372 ALA B CA 1
ATOM 9547 C C . ALA B 1 372 ? -13.344 -13.109 6.215 1 98.56 372 ALA B C 1
ATOM 9549 O O . ALA B 1 372 ? -12.281 -12.602 6.594 1 98.56 372 ALA B O 1
ATOM 9550 N N . TYR B 1 373 ? -13.523 -14.359 6.051 1 98.62 373 TYR B N 1
ATOM 9551 C CA . TYR B 1 373 ? -12.438 -15.297 6.316 1 98.62 373 TYR B CA 1
ATOM 9552 C C . TYR B 1 373 ? -11.266 -15.055 5.375 1 98.62 373 TYR B C 1
ATOM 9554 O O . TYR B 1 373 ? -10.117 -14.945 5.812 1 98.62 373 TYR B O 1
ATOM 9562 N N . ARG B 1 374 ? -11.586 -14.969 4.113 1 98.31 374 ARG B N 1
ATOM 9563 C CA . ARG B 1 374 ? -10.555 -14.742 3.104 1 98.31 374 ARG B CA 1
ATOM 9564 C C . ARG B 1 374 ? -9.82 -13.422 3.354 1 98.31 374 ARG B C 1
ATOM 9566 O O . ARG B 1 374 ? -8.594 -13.367 3.289 1 98.31 374 ARG B O 1
ATOM 9573 N N . GLN B 1 375 ? -10.555 -12.414 3.654 1 98.19 375 GLN B N 1
ATOM 9574 C CA . GLN B 1 375 ? -9.969 -11.109 3.926 1 98.19 375 GLN B CA 1
ATOM 9575 C C . GLN B 1 375 ? -9.102 -11.148 5.18 1 98.19 375 GLN B C 1
ATOM 9577 O O . GLN B 1 375 ? -8.023 -10.547 5.211 1 98.19 375 GLN B O 1
ATOM 9582 N N . PHE B 1 376 ? -9.578 -11.836 6.172 1 98.12 376 PHE B N 1
ATOM 9583 C CA . PHE B 1 376 ? -8.797 -11.977 7.395 1 98.12 376 PHE B CA 1
ATOM 9584 C C . PHE B 1 376 ? -7.438 -12.586 7.102 1 98.12 376 PHE B C 1
ATOM 9586 O O . PHE B 1 376 ? -6.41 -12.07 7.551 1 98.12 376 PHE B O 1
ATOM 9593 N N . LEU B 1 377 ? -7.465 -13.609 6.328 1 96.25 377 LEU B N 1
ATOM 9594 C CA . LEU B 1 377 ? -6.223 -14.305 6.008 1 96.25 377 LEU B CA 1
ATOM 9595 C C . LEU B 1 377 ? -5.285 -13.391 5.215 1 96.25 377 LEU B C 1
ATOM 9597 O O . LEU B 1 377 ? -4.082 -13.367 5.469 1 96.25 377 LEU B O 1
ATOM 9601 N N . TYR B 1 378 ? -5.805 -12.656 4.328 1 95.06 378 TYR B N 1
ATOM 9602 C CA . TYR B 1 378 ? -5.008 -11.758 3.502 1 95.06 378 TYR B CA 1
ATOM 9603 C C . TYR B 1 378 ? -4.301 -10.711 4.355 1 95.06 378 TYR B C 1
ATOM 9605 O O . TYR B 1 378 ? -3.08 -10.547 4.262 1 95.06 378 TYR B O 1
ATOM 9613 N N . PHE B 1 379 ? -5.082 -10.109 5.141 1 94.81 379 PHE B N 1
ATOM 9614 C CA . PHE B 1 379 ? -4.508 -9.031 5.934 1 94.81 379 PHE B CA 1
ATOM 9615 C C . PHE B 1 379 ? -3.605 -9.586 7.027 1 94.81 379 PHE B C 1
ATOM 9617 O O . PHE B 1 379 ? -2.598 -8.969 7.379 1 94.81 379 PHE B O 1
ATOM 9624 N N . ALA B 1 380 ? -3.957 -10.664 7.609 1 92.31 380 ALA B N 1
ATOM 9625 C CA . ALA B 1 380 ? -3.141 -11.289 8.648 1 92.31 380 ALA B CA 1
ATOM 9626 C C . ALA B 1 380 ? -1.754 -11.641 8.117 1 92.31 380 ALA B C 1
ATOM 9628 O O . ALA B 1 380 ? -0.762 -11.547 8.844 1 92.31 380 ALA B O 1
ATOM 9629 N N . ALA B 1 381 ? -1.709 -12.039 6.867 1 86.12 381 ALA B N 1
ATOM 9630 C CA . ALA B 1 381 ? -0.437 -12.406 6.25 1 86.12 381 ALA B CA 1
ATOM 9631 C C . ALA B 1 381 ? 0.512 -11.211 6.195 1 86.12 381 ALA B C 1
ATOM 9633 O O . ALA B 1 381 ? 1.732 -11.383 6.164 1 86.12 381 ALA B O 1
ATOM 9634 N N . GLY B 1 382 ? -0.128 -10.102 6.184 1 83.19 382 GLY B N 1
ATOM 9635 C CA . GLY B 1 382 ? 0.669 -8.891 6.109 1 83.19 382 GLY B CA 1
ATOM 9636 C C . GLY B 1 382 ? 1.111 -8.383 7.465 1 83.19 382 GLY B C 1
ATOM 9637 O O . GLY B 1 382 ? 1.763 -7.34 7.562 1 83.19 382 GLY B O 1
ATOM 9638 N N . THR B 1 383 ? 0.745 -9.273 8.43 1 84.44 383 THR B N 1
ATOM 9639 C CA . THR B 1 383 ? 1.121 -8.859 9.773 1 84.44 383 THR B CA 1
ATOM 9640 C C . THR B 1 383 ? 2.34 -9.641 10.258 1 84.44 383 THR B C 1
ATOM 9642 O O . THR B 1 383 ? 2.65 -10.711 9.727 1 84.44 383 THR B O 1
ATOM 9645 N N . GLY B 1 384 ? 3.297 -9.156 10.914 1 69.88 384 GLY B N 1
ATOM 9646 C CA . GLY B 1 384 ? 4.469 -9.828 11.445 1 69.88 384 GLY B CA 1
ATOM 9647 C C . GLY B 1 384 ? 4.125 -10.953 12.398 1 69.88 384 GLY B C 1
ATOM 9648 O O . GLY B 1 384 ? 2.977 -11.086 12.828 1 69.88 384 GLY B O 1
ATOM 9649 N N . GLY B 1 385 ? 4.906 -12 12.562 1 62.78 385 GLY B N 1
ATOM 9650 C CA . GLY B 1 385 ? 4.723 -13.172 13.406 1 62.78 385 GLY B CA 1
ATOM 9651 C C . GLY B 1 385 ? 4.344 -12.828 14.836 1 62.78 385 GLY B C 1
ATOM 9652 O O . GLY B 1 385 ? 3.633 -13.586 15.492 1 62.78 385 GLY B O 1
ATOM 9653 N N . ASP B 1 386 ? 4.742 -11.68 15.273 1 65.94 386 ASP B N 1
ATOM 9654 C CA . ASP B 1 386 ? 4.453 -11.289 16.656 1 65.94 386 ASP B CA 1
ATOM 9655 C C . ASP B 1 386 ? 3.199 -10.43 16.734 1 65.94 386 ASP B C 1
ATOM 9657 O O . ASP B 1 386 ? 2.959 -9.758 17.734 1 65.94 386 ASP B O 1
ATOM 9661 N N . SER B 1 387 ? 2.465 -10.578 15.82 1 77.81 387 SER B N 1
ATOM 9662 C CA . SER B 1 387 ? 1.277 -9.734 15.742 1 77.81 387 SER B CA 1
ATOM 9663 C C . SER B 1 387 ? 0.189 -10.219 16.688 1 77.81 387 SER B C 1
ATOM 9665 O O . SER B 1 387 ? 0.053 -11.43 16.922 1 77.81 387 SER B O 1
ATOM 9667 N N . PRO B 1 388 ? -0.51 -9.312 17.328 1 83.06 388 PRO B N 1
ATOM 9668 C CA . PRO B 1 388 ? -1.654 -9.68 18.156 1 83.06 388 PRO B CA 1
ATOM 9669 C C . PRO B 1 388 ? -2.713 -10.469 17.391 1 83.06 388 PRO B C 1
ATOM 9671 O O . PRO B 1 388 ? -3.592 -11.086 18 1 83.06 388 PRO B O 1
ATOM 9674 N N . ILE B 1 389 ? -2.494 -10.547 16.125 1 90 389 ILE B N 1
ATOM 9675 C CA . ILE B 1 389 ? -3.473 -11.203 15.258 1 90 389 ILE B CA 1
ATOM 9676 C C . ILE B 1 389 ? -3.281 -12.719 15.32 1 90 389 ILE B C 1
ATOM 9678 O O . ILE B 1 389 ? -4.188 -13.477 14.969 1 90 389 ILE B O 1
ATOM 9682 N N . ALA B 1 390 ? -2.148 -13.18 15.828 1 81.81 390 ALA B N 1
ATOM 9683 C CA . ALA B 1 390 ? -1.812 -14.602 15.82 1 81.81 390 ALA B CA 1
ATOM 9684 C C . ALA B 1 390 ? -2.811 -15.406 16.656 1 81.81 390 ALA B C 1
ATOM 9686 O O . ALA B 1 390 ? -3.244 -16.484 16.234 1 81.81 390 ALA B O 1
ATOM 9687 N N . VAL B 1 391 ? -3.225 -14.922 17.719 1 81.25 391 VAL B N 1
ATOM 9688 C CA . VAL B 1 391 ? -4.164 -15.625 18.594 1 81.25 391 VAL B CA 1
ATOM 9689 C C . VAL B 1 391 ? -5.547 -15.656 17.938 1 81.25 391 VAL B C 1
ATOM 9691 O O . VAL B 1 391 ? -6.25 -16.672 18 1 81.25 391 VAL B O 1
ATOM 9694 N N . LEU B 1 392 ? -5.844 -14.609 17.375 1 92.69 392 LEU B N 1
ATOM 9695 C CA . LEU B 1 392 ? -7.133 -14.508 16.688 1 92.69 392 LEU B CA 1
ATOM 9696 C C . LEU B 1 392 ? -7.199 -15.469 15.508 1 92.69 392 LEU B C 1
ATOM 9698 O O . LEU B 1 392 ? -8.266 -16.016 15.211 1 92.69 392 LEU B O 1
ATOM 9702 N N . LYS B 1 393 ? -6.074 -15.711 14.898 1 91.19 393 LYS B N 1
ATOM 9703 C CA . LYS B 1 393 ? -6.012 -16.547 13.703 1 91.19 393 LYS B CA 1
ATOM 9704 C C . LYS B 1 393 ? -6.434 -17.984 14.023 1 91.19 393 LYS B C 1
ATOM 9706 O O . LYS B 1 393 ? -7.207 -18.594 13.281 1 91.19 393 LYS B O 1
ATOM 9711 N N . GLN B 1 394 ? -6.047 -18.453 15.117 1 88.38 394 GLN B N 1
ATOM 9712 C CA . GLN B 1 394 ? -6.406 -19.812 15.516 1 88.38 394 GLN B CA 1
ATOM 9713 C C . GLN B 1 394 ? -7.906 -19.938 15.758 1 88.38 394 GLN B C 1
ATOM 9715 O O . GLN B 1 394 ? -8.531 -20.906 15.328 1 88.38 394 GLN B O 1
ATOM 9720 N N . GLN B 1 395 ? -8.406 -19 16.375 1 94.12 395 GLN B N 1
ATOM 9721 C CA . GLN B 1 395 ? -9.836 -19.016 16.672 1 94.12 395 GLN B CA 1
ATOM 9722 C C . GLN B 1 395 ? -10.672 -18.891 15.406 1 94.12 395 GLN B C 1
ATOM 9724 O O . GLN B 1 395 ? -11.664 -19.594 15.234 1 94.12 395 GLN B O 1
ATOM 9729 N N . VAL B 1 396 ? -10.305 -18 14.555 1 97.12 396 VAL B N 1
ATOM 9730 C CA . VAL B 1 396 ? -11.031 -17.766 13.312 1 97.12 396 VAL B CA 1
ATOM 9731 C C . VAL B 1 396 ? -11 -19.031 12.453 1 97.12 396 VAL B C 1
ATOM 9733 O O . VAL B 1 396 ? -12.031 -19.453 11.922 1 97.12 396 VAL B O 1
ATOM 9736 N N . GLU B 1 397 ? -9.883 -19.688 12.398 1 95.06 397 GLU B N 1
ATOM 9737 C CA . GLU B 1 397 ? -9.727 -20.922 11.625 1 95.06 397 GLU B CA 1
ATOM 9738 C C . GLU B 1 397 ? -10.609 -22.031 12.172 1 95.06 397 GLU B C 1
ATOM 9740 O O . GLU B 1 397 ? -11.297 -22.734 11.414 1 95.06 397 GLU B O 1
ATOM 9745 N N . THR B 1 398 ? -10.594 -22.125 13.391 1 95 398 THR B N 1
ATOM 9746 C CA . THR B 1 398 ? -11.383 -23.172 14.039 1 95 398 THR B CA 1
ATOM 9747 C C . THR B 1 398 ? -12.867 -22.938 13.805 1 95 398 THR B C 1
ATOM 9749 O O . THR B 1 398 ? -13.586 -23.859 13.414 1 95 398 THR B O 1
ATOM 9752 N N . ALA B 1 399 ? -13.258 -21.781 14.055 1 97 399 ALA B N 1
ATOM 9753 C CA . ALA B 1 399 ? -14.664 -21.453 13.891 1 97 399 ALA B CA 1
ATOM 9754 C C . ALA B 1 399 ? -15.094 -21.594 12.43 1 97 399 ALA B C 1
ATOM 9756 O O . ALA B 1 399 ? -16.172 -22.125 12.148 1 97 399 ALA B O 1
ATOM 9757 N N . TYR B 1 400 ? -14.289 -21.188 11.539 1 98.06 400 TYR B N 1
ATOM 9758 C CA . TYR B 1 400 ? -14.617 -21.25 10.117 1 98.06 400 TYR B CA 1
ATOM 9759 C C . TYR B 1 400 ? -14.797 -22.688 9.656 1 98.06 400 TYR B C 1
ATOM 9761 O O . TYR B 1 400 ? -15.758 -23 8.945 1 98.06 400 TYR B O 1
ATOM 9769 N N . ILE B 1 401 ? -13.93 -23.547 10.117 1 95.81 401 ILE B N 1
ATOM 9770 C CA . ILE B 1 401 ? -13.93 -24.938 9.656 1 95.81 401 ILE B CA 1
ATOM 9771 C C . ILE B 1 401 ? -15.039 -25.719 10.359 1 95.81 401 ILE B C 1
ATOM 9773 O O . ILE B 1 401 ? -15.867 -26.359 9.703 1 95.81 401 ILE B O 1
ATOM 9777 N N . TYR B 1 402 ? -15.188 -25.547 11.633 1 94.81 402 TYR B N 1
ATOM 9778 C CA . TYR B 1 402 ? -15.984 -26.5 12.406 1 94.81 402 TYR B CA 1
ATOM 9779 C C . TYR B 1 402 ? -17.375 -25.922 12.695 1 94.81 402 TYR B C 1
ATOM 9781 O O . TYR B 1 402 ? -18.328 -26.672 12.867 1 94.81 402 TYR B O 1
ATOM 9789 N N . ASP B 1 403 ? -17.453 -24.672 12.727 1 96.56 403 ASP B N 1
ATOM 9790 C CA . ASP B 1 403 ? -18.734 -24.078 13.102 1 96.56 403 ASP B CA 1
ATOM 9791 C C . ASP B 1 403 ? -19.469 -23.531 11.883 1 96.56 403 ASP B C 1
ATOM 9793 O O . ASP B 1 403 ? -20.641 -23.188 11.961 1 96.56 403 ASP B O 1
ATOM 9797 N N . TYR B 1 404 ? -18.844 -23.484 10.758 1 97.44 404 TYR B N 1
ATOM 9798 C CA . TYR B 1 404 ? -19.484 -22.938 9.562 1 97.44 404 TYR B CA 1
ATOM 9799 C C . TYR B 1 404 ? -19.375 -23.906 8.398 1 97.44 404 TYR B C 1
ATOM 9801 O O . TYR B 1 404 ? -20.375 -24.516 7.996 1 97.44 404 TYR B O 1
ATOM 9809 N N . GLN B 1 405 ? -18.156 -24.172 7.887 1 96.38 405 GLN B N 1
ATOM 9810 C CA . GLN B 1 405 ? -17.984 -24.938 6.66 1 96.38 405 GLN B CA 1
ATOM 9811 C C . GLN B 1 405 ? -18.578 -26.344 6.797 1 96.38 405 GLN B C 1
ATOM 9813 O O . GLN B 1 405 ? -19.328 -26.797 5.93 1 96.38 405 GLN B O 1
ATOM 9818 N N . GLN B 1 406 ? -18.25 -27 7.898 1 94.75 406 GLN B N 1
ATOM 9819 C CA . GLN B 1 406 ? -18.672 -28.391 8.062 1 94.75 406 GLN B CA 1
ATOM 9820 C C . GLN B 1 406 ? -20.188 -28.484 8.227 1 94.75 406 GLN B C 1
ATOM 9822 O O . GLN B 1 406 ? -20.859 -29.219 7.488 1 94.75 406 GLN B O 1
ATOM 9827 N N . PRO B 1 407 ? -20.766 -27.703 9.117 1 96 407 PRO B N 1
ATOM 9828 C CA . PRO B 1 407 ? -22.219 -27.781 9.234 1 96 407 PRO B CA 1
ATOM 9829 C C . PRO B 1 407 ? -22.938 -27.375 7.957 1 96 407 PRO B C 1
ATOM 9831 O O . PRO B 1 407 ? -23.953 -27.984 7.586 1 96 407 PRO B O 1
ATOM 9834 N N . LEU B 1 408 ? -22.469 -26.344 7.289 1 97 408 LEU B N 1
ATOM 9835 C CA . LEU B 1 408 ? -23.062 -25.891 6.035 1 97 408 LEU B CA 1
ATOM 9836 C C . LEU B 1 408 ? -23 -27 4.98 1 97 408 LEU B C 1
ATOM 9838 O O . LEU B 1 408 ? -24 -27.281 4.312 1 97 408 LEU B O 1
ATOM 9842 N N . ALA B 1 409 ? -21.844 -27.625 4.867 1 96.06 409 ALA B N 1
ATOM 9843 C CA . ALA B 1 409 ? -21.641 -28.688 3.883 1 96.06 409 ALA B CA 1
ATOM 9844 C C . ALA B 1 409 ? -22.516 -29.891 4.18 1 96.06 409 ALA B C 1
ATOM 9846 O O . ALA B 1 409 ? -23.031 -30.531 3.26 1 96.06 409 ALA B O 1
ATOM 9847 N N . HIS B 1 410 ? -22.656 -30.156 5.414 1 94.25 410 HIS B N 1
ATOM 9848 C CA . HIS B 1 410 ? -23.469 -31.297 5.824 1 94.25 410 HIS B CA 1
ATOM 9849 C C . HIS B 1 410 ? -24.922 -31.094 5.402 1 94.25 410 HIS B C 1
ATOM 9851 O O . HIS B 1 410 ? -25.531 -32 4.809 1 94.25 410 HIS B O 1
ATOM 9857 N N . GLU B 1 411 ? -25.438 -29.984 5.703 1 96.38 411 GLU B N 1
ATOM 9858 C CA . GLU B 1 411 ? -26.812 -29.688 5.336 1 96.38 411 GLU B CA 1
ATOM 9859 C C . GLU B 1 411 ? -26.984 -29.641 3.818 1 96.38 411 GLU B C 1
ATOM 9861 O O . GLU B 1 411 ? -27.984 -30.109 3.287 1 96.38 411 GLU B O 1
ATOM 9866 N N . TRP B 1 412 ? -26.094 -29.094 3.164 1 97.19 412 TRP B N 1
ATOM 9867 C CA . TRP B 1 412 ? -26.141 -28.984 1.711 1 97.19 412 TRP B CA 1
ATOM 9868 C C . TRP B 1 412 ? -26.078 -30.359 1.054 1 97.19 412 TRP B C 1
ATOM 9870 O O . TRP B 1 412 ? -26.781 -30.609 0.07 1 97.19 412 TRP B O 1
ATOM 9880 N N . ASP B 1 413 ? -25.266 -31.219 1.599 1 94.56 413 ASP B N 1
ATOM 9881 C CA . ASP B 1 413 ? -25.172 -32.594 1.096 1 94.56 413 ASP B CA 1
ATOM 9882 C C . ASP B 1 413 ? -26.531 -33.281 1.145 1 94.56 413 ASP B C 1
ATOM 9884 O O . ASP B 1 413 ? -26.906 -33.969 0.21 1 94.56 413 ASP B O 1
ATOM 9888 N N . GLY B 1 414 ? -27.172 -33.031 2.225 1 94.19 414 GLY B N 1
ATOM 9889 C CA . GLY B 1 414 ? -28.531 -33.562 2.326 1 94.19 414 GLY B CA 1
ATOM 9890 C C . GLY B 1 414 ? -29.469 -33.031 1.255 1 94.19 414 GLY B C 1
ATOM 9891 O O . GLY B 1 414 ? -30.25 -33.812 0.678 1 94.19 414 GLY B O 1
ATOM 9892 N N . ALA B 1 415 ? -29.391 -31.828 0.925 1 95.56 415 ALA B N 1
ATOM 9893 C CA . ALA B 1 415 ? -30.25 -31.172 -0.064 1 95.56 415 ALA B CA 1
ATOM 9894 C C . ALA B 1 415 ? -29.953 -31.672 -1.471 1 95.56 415 ALA B C 1
ATOM 9896 O O . ALA B 1 415 ? -30.859 -31.906 -2.268 1 95.56 415 ALA B O 1
ATOM 9897 N N . ILE B 1 416 ? -28.688 -31.906 -1.813 1 94.44 416 ILE B N 1
ATOM 9898 C CA . ILE B 1 416 ? -28.297 -32.312 -3.16 1 94.44 416 ILE B CA 1
ATOM 9899 C C . ILE B 1 416 ? -28.703 -33.75 -3.408 1 94.44 416 ILE B C 1
ATOM 9901 O O . ILE B 1 416 ? -29.047 -34.125 -4.535 1 94.44 416 ILE B O 1
ATOM 9905 N N . ARG B 1 417 ? -28.609 -34.531 -2.354 1 92.94 417 ARG B N 1
ATOM 9906 C CA . ARG B 1 417 ? -28.953 -35.969 -2.477 1 92.94 417 ARG B CA 1
ATOM 9907 C C . ARG B 1 417 ? -30.438 -36.125 -2.764 1 92.94 417 ARG B C 1
ATOM 9909 O O . ARG B 1 417 ? -30.859 -37.188 -3.266 1 92.94 417 ARG B O 1
ATOM 9916 N N . GLN B 1 418 ? -31.156 -35.125 -2.535 1 91.94 418 GLN B N 1
ATOM 9917 C CA . GLN B 1 418 ? -32.594 -35.156 -2.773 1 91.94 418 GLN B CA 1
ATOM 9918 C C . GLN B 1 418 ? -32.938 -34.688 -4.184 1 91.94 418 GLN B C 1
ATOM 9920 O O . GLN B 1 418 ? -34.094 -34.812 -4.633 1 91.94 418 GLN B O 1
ATOM 9925 N N . LEU B 1 419 ? -31.922 -34.25 -4.871 1 92.69 419 LEU B N 1
ATOM 9926 C CA . LEU B 1 419 ? -32.156 -33.75 -6.223 1 92.69 419 LEU B CA 1
ATOM 9927 C C . LEU B 1 419 ? -32.25 -34.906 -7.219 1 92.69 419 LEU B C 1
ATOM 9929 O O . LEU B 1 419 ? -31.484 -35.844 -7.145 1 92.69 419 LEU B O 1
ATOM 9933 N N . GLY B 1 420 ? -33.25 -34.906 -8.062 1 84.56 420 GLY B N 1
ATOM 9934 C CA . GLY B 1 420 ? -33.375 -35.875 -9.133 1 84.56 420 GLY B CA 1
ATOM 9935 C C . GLY B 1 420 ? -32.406 -35.625 -10.281 1 84.56 420 GLY B C 1
ATOM 9936 O O . GLY B 1 420 ? -32.188 -36.5 -11.117 1 84.56 420 GLY B O 1
ATOM 9937 N N . GLY B 1 421 ? -31.906 -34.562 -10.383 1 93.12 421 GLY B N 1
ATOM 9938 C CA . GLY B 1 421 ? -30.969 -34.062 -11.375 1 93.12 421 GLY B CA 1
ATOM 9939 C C . GLY B 1 421 ? -30.281 -32.781 -10.945 1 93.12 421 GLY B C 1
ATOM 9940 O O . GLY B 1 421 ? -30.688 -32.156 -9.961 1 93.12 421 GLY B O 1
ATOM 9941 N N . TRP B 1 422 ? -29.234 -32.531 -11.648 1 95.56 422 TRP B N 1
ATOM 9942 C CA . TRP B 1 422 ? -28.469 -31.328 -11.266 1 95.56 422 TRP B CA 1
ATOM 9943 C C . TRP B 1 422 ? -29.156 -30.062 -11.781 1 95.56 422 TRP B C 1
ATOM 9945 O O . TRP B 1 422 ? -28.672 -29.438 -12.719 1 95.56 422 TRP B O 1
ATOM 9955 N N . LYS B 1 423 ? -30.25 -29.812 -11.227 1 94.25 423 LYS B N 1
ATOM 9956 C CA . LYS B 1 423 ? -31.062 -28.609 -11.453 1 94.25 423 LYS B CA 1
ATOM 9957 C C . LYS B 1 423 ? -31.672 -28.094 -10.148 1 94.25 423 LYS B C 1
ATOM 9959 O O . LYS B 1 423 ? -32.469 -28.781 -9.523 1 94.25 423 LYS B O 1
ATOM 9964 N N . ILE B 1 424 ? -31.266 -26.969 -9.805 1 95.19 424 ILE B N 1
ATOM 9965 C CA . ILE B 1 424 ? -31.797 -26.344 -8.594 1 95.19 424 ILE B CA 1
ATOM 9966 C C . ILE B 1 424 ? -33.156 -25.703 -8.898 1 95.19 424 ILE B C 1
ATOM 9968 O O . ILE B 1 424 ? -33.25 -24.844 -9.766 1 95.19 424 ILE B O 1
ATOM 9972 N N . PRO B 1 425 ? -34.125 -26.016 -8.203 1 91.69 425 PRO B N 1
ATOM 9973 C CA . PRO B 1 425 ? -35.5 -25.5 -8.5 1 91.69 425 PRO B CA 1
ATOM 9974 C C . PRO B 1 425 ? -35.688 -24.078 -8.023 1 91.69 425 PRO B C 1
ATOM 9976 O O . PRO B 1 425 ? -34.812 -23.5 -7.367 1 91.69 425 PRO B O 1
ATOM 9979 N N . ALA B 1 426 ? -36.812 -23.531 -8.445 1 86.88 426 ALA B N 1
ATOM 9980 C CA . ALA B 1 426 ? -37.219 -22.203 -7.984 1 86.88 426 ALA B CA 1
ATOM 9981 C C . ALA B 1 426 ? -37.625 -22.219 -6.512 1 86.88 426 ALA B C 1
ATOM 9983 O O . ALA B 1 426 ? -38.125 -23.234 -6.016 1 86.88 426 ALA B O 1
ATOM 9984 N N . ARG B 1 427 ? -37.25 -21.188 -5.934 1 84.88 427 ARG B N 1
ATOM 9985 C CA . ARG B 1 427 ? -37.688 -21.031 -4.547 1 84.88 427 ARG B CA 1
ATOM 9986 C C . ARG B 1 427 ? -39 -20.266 -4.461 1 84.88 427 ARG B C 1
ATOM 9988 O O . ARG B 1 427 ? -39.031 -19.047 -4.664 1 84.88 427 ARG B O 1
ATOM 9995 N N . GLY B 1 428 ? -39.969 -20.891 -4.191 1 76.69 428 GLY B N 1
ATOM 9996 C CA . GLY B 1 428 ? -41.25 -20.25 -4.164 1 76.69 428 GLY B CA 1
ATOM 9997 C C . GLY B 1 428 ? -41.625 -19.594 -5.484 1 76.69 428 GLY B C 1
ATOM 9998 O O . GLY B 1 428 ? -41.594 -20.25 -6.531 1 76.69 428 GLY B O 1
ATOM 9999 N N . SER B 1 429 ? -41.938 -18.312 -5.387 1 72.25 429 SER B N 1
ATOM 10000 C CA . SER B 1 429 ? -42.375 -17.562 -6.562 1 72.25 429 SER B CA 1
ATOM 10001 C C . SER B 1 429 ? -41.188 -16.922 -7.281 1 72.25 429 SER B C 1
ATOM 10003 O O . SER B 1 429 ? -41.375 -16.312 -8.336 1 72.25 429 SER B O 1
ATOM 10005 N N . GLU B 1 430 ? -40.094 -17.297 -6.68 1 77.19 430 GLU B N 1
ATOM 10006 C CA . GLU B 1 430 ? -38.906 -16.734 -7.293 1 77.19 430 GLU B CA 1
ATOM 10007 C C . GLU B 1 430 ? -38.438 -17.594 -8.469 1 77.19 430 GLU B C 1
ATOM 10009 O O . GLU B 1 430 ? -38.781 -18.766 -8.555 1 77.19 430 GLU B O 1
ATOM 10014 N N . SER B 1 431 ? -37.875 -17.031 -9.422 1 80.56 431 SER B N 1
ATOM 10015 C CA . SER B 1 431 ? -37.312 -17.781 -10.539 1 80.56 431 SER B CA 1
ATOM 10016 C C . SER B 1 431 ? -36.188 -18.703 -10.086 1 80.56 431 SER B C 1
ATOM 10018 O O . SER B 1 431 ? -35.5 -18.406 -9.109 1 80.56 431 SER B O 1
ATOM 10020 N N . ALA B 1 432 ? -36.094 -19.797 -10.742 1 86.25 432 ALA B N 1
ATOM 10021 C CA . ALA B 1 432 ? -34.969 -20.703 -10.484 1 86.25 432 ALA B CA 1
ATOM 10022 C C . ALA B 1 432 ? -33.625 -20.016 -10.789 1 86.25 432 ALA B C 1
ATOM 10024 O O . ALA B 1 432 ? -33.531 -19.203 -11.711 1 86.25 432 ALA B O 1
ATOM 10025 N N . PRO B 1 433 ? -32.688 -20.312 -9.914 1 90.5 433 PRO B N 1
ATOM 10026 C CA . PRO B 1 433 ? -31.375 -19.781 -10.242 1 90.5 433 PRO B CA 1
ATOM 10027 C C . PRO B 1 433 ? -30.859 -20.266 -11.586 1 90.5 433 PRO B C 1
ATOM 10029 O O . PRO B 1 433 ? -31.094 -21.422 -11.961 1 90.5 433 PRO B O 1
ATOM 10032 N N . SER B 1 434 ? -30.172 -19.422 -12.258 1 91.5 434 SER B N 1
ATOM 10033 C CA . SER B 1 434 ? -29.656 -19.75 -13.578 1 91.5 434 SER B CA 1
ATOM 10034 C C . SER B 1 434 ? -28.422 -20.656 -13.477 1 91.5 434 SER B C 1
ATOM 10036 O O . SER B 1 434 ? -27.594 -20.484 -12.57 1 91.5 434 SER B O 1
ATOM 10038 N N . ARG B 1 435 ? -28.422 -21.578 -14.367 1 92.19 435 ARG B N 1
ATOM 10039 C CA . ARG B 1 435 ? -27.25 -22.453 -14.5 1 92.19 435 ARG B CA 1
ATOM 10040 C C . ARG B 1 435 ? -26.312 -21.953 -15.594 1 92.19 435 ARG B C 1
ATOM 10042 O O . ARG B 1 435 ? -26.75 -21.266 -16.531 1 92.19 435 ARG B O 1
ATOM 10049 N N . GLN B 1 436 ? -25.047 -22.234 -15.477 1 92.81 436 GLN B N 1
ATOM 10050 C CA . GLN B 1 436 ? -23.969 -21.609 -16.25 1 92.81 436 GLN B CA 1
ATOM 10051 C C . GLN B 1 436 ? -24.109 -21.922 -17.734 1 92.81 436 GLN B C 1
ATOM 10053 O O . GLN B 1 436 ? -23.703 -21.109 -18.578 1 92.81 436 GLN B O 1
ATOM 10058 N N . ASP B 1 437 ? -24.781 -23.047 -18.125 1 88.5 437 ASP B N 1
ATOM 10059 C CA . ASP B 1 437 ? -24.906 -23.406 -19.531 1 88.5 437 ASP B CA 1
ATOM 10060 C C . ASP B 1 437 ? -25.922 -22.516 -20.25 1 88.5 437 ASP B C 1
ATOM 10062 O O . ASP B 1 437 ? -26.016 -22.531 -21.469 1 88.5 437 ASP B O 1
ATOM 10066 N N . ARG B 1 438 ? -26.562 -21.672 -19.484 1 86.5 438 ARG B N 1
ATOM 10067 C CA . ARG B 1 438 ? -27.547 -20.75 -20.062 1 86.5 438 ARG B CA 1
ATOM 10068 C C . ARG B 1 438 ? -26.922 -19.359 -20.281 1 86.5 438 ARG B C 1
ATOM 10070 O O . ARG B 1 438 ? -27.625 -18.422 -20.656 1 86.5 438 ARG B O 1
ATOM 10077 N N . PHE B 1 439 ? -25.703 -19.234 -20.078 1 89.25 439 PHE B N 1
ATOM 10078 C CA . PHE B 1 439 ? -25.031 -17.938 -20.031 1 89.25 439 PHE B CA 1
ATOM 10079 C C . PHE B 1 439 ? -25.125 -17.219 -21.359 1 89.25 439 PHE B C 1
ATOM 10081 O O . PHE B 1 439 ? -25.359 -16.016 -21.406 1 89.25 439 PHE B O 1
ATOM 10088 N N . VAL B 1 440 ? -25 -17.891 -22.438 1 81.25 440 VAL B N 1
ATOM 10089 C CA . VAL B 1 440 ? -24.922 -17.281 -23.766 1 81.25 440 VAL B CA 1
ATOM 10090 C C . VAL B 1 440 ? -26.266 -16.594 -24.078 1 81.25 440 VAL B C 1
ATOM 10092 O O . VAL B 1 440 ? -26.297 -15.578 -24.781 1 81.25 440 VAL B O 1
ATOM 10095 N N . ALA B 1 441 ? -27.25 -17.156 -23.562 1 71.25 441 ALA B N 1
ATOM 10096 C CA . ALA B 1 441 ? -28.562 -16.578 -23.781 1 71.25 441 ALA B CA 1
ATOM 10097 C C . ALA B 1 441 ? -28.656 -15.172 -23.188 1 71.25 441 ALA B C 1
ATOM 10099 O O . ALA B 1 441 ? -29.453 -14.352 -23.656 1 71.25 441 ALA B O 1
ATOM 10100 N N . LEU B 1 442 ? -27.906 -14.852 -22.203 1 65.75 442 LEU B N 1
ATOM 10101 C CA . LEU B 1 442 ? -27.844 -13.539 -21.578 1 65.75 442 LEU B CA 1
ATOM 10102 C C . LEU B 1 442 ? -27.219 -12.508 -22.516 1 65.75 442 LEU B C 1
ATOM 10104 O O . LEU B 1 442 ? -27.656 -11.359 -22.578 1 65.75 442 LEU B O 1
ATOM 10108 N N . ASN B 1 443 ? -26.141 -12.781 -23.281 1 61.59 443 ASN B N 1
ATOM 10109 C CA . ASN B 1 443 ? -25.312 -11.883 -24.094 1 61.59 443 ASN B CA 1
ATOM 10110 C C . ASN B 1 443 ? -25.953 -11.617 -25.453 1 61.59 443 ASN B C 1
ATOM 10112 O O . ASN B 1 443 ? -25.797 -10.531 -26.016 1 61.59 443 ASN B O 1
ATOM 10116 N N . ALA B 1 444 ? -26.594 -12.609 -26.047 1 55.66 444 ALA B N 1
ATOM 10117 C CA . ALA B 1 444 ? -27.125 -12.555 -27.406 1 55.66 444 ALA B CA 1
ATOM 10118 C C . ALA B 1 444 ? -28.234 -11.5 -27.516 1 55.66 444 ALA B C 1
ATOM 10120 O O . ALA B 1 444 ? -28.5 -10.992 -28.609 1 55.66 444 ALA B O 1
ATOM 10121 N N . ARG B 1 445 ? -28.625 -10.969 -26.328 1 52.72 445 ARG B N 1
ATOM 10122 C CA . ARG B 1 445 ? -29.875 -10.219 -26.391 1 52.72 445 ARG B CA 1
ATOM 10123 C C . ARG B 1 445 ? -29.609 -8.719 -26.516 1 52.72 445 ARG B C 1
ATOM 10125 O O . ARG B 1 445 ? -30.531 -7.941 -26.781 1 52.72 445 ARG B O 1
ATOM 10132 N N . SER B 1 446 ? -28.422 -8.258 -26.328 1 56.94 446 SER B N 1
ATOM 10133 C CA . SER B 1 446 ? -28.469 -6.836 -26 1 56.94 446 SER B CA 1
ATOM 10134 C C . SER B 1 446 ? -28.141 -5.98 -27.219 1 56.94 446 SER B C 1
ATOM 10136 O O . SER B 1 446 ? -28.484 -4.797 -27.266 1 56.94 446 SER B O 1
ATOM 10138 N N . GLY B 1 447 ? -27.953 -6.551 -28.484 1 63.72 447 GLY B N 1
ATOM 10139 C CA . GLY B 1 447 ? -27.547 -5.734 -29.609 1 63.72 447 GLY B CA 1
ATOM 10140 C C . GLY B 1 447 ? -26.438 -4.762 -29.281 1 63.72 447 GLY B C 1
ATOM 10141 O O . GLY B 1 447 ? -25.938 -4.059 -30.172 1 63.72 447 GLY B O 1
ATOM 10142 N N . ARG B 1 448 ? -26.047 -4.582 -28.094 1 76.56 448 ARG B N 1
ATOM 10143 C CA . ARG B 1 448 ? -24.969 -3.688 -27.688 1 76.56 448 ARG B CA 1
ATOM 10144 C C . ARG B 1 448 ? -23.656 -4.449 -27.5 1 76.56 448 ARG B C 1
ATOM 10146 O O . ARG B 1 448 ? -23.672 -5.633 -27.156 1 76.56 448 ARG B O 1
ATOM 10153 N N . ARG B 1 449 ? -22.609 -3.771 -27.828 1 86.81 449 ARG B N 1
ATOM 10154 C CA . ARG B 1 449 ? -21.297 -4.387 -27.625 1 86.81 449 ARG B CA 1
ATOM 10155 C C . ARG B 1 449 ? -21.125 -4.852 -26.188 1 86.81 449 ARG B C 1
ATOM 10157 O O . ARG B 1 449 ? -21.422 -4.109 -25.25 1 86.81 449 ARG B O 1
ATOM 10164 N N . THR B 1 450 ? -20.719 -6.059 -26.109 1 90.5 450 THR B N 1
ATOM 10165 C CA . THR B 1 450 ? -20.578 -6.652 -24.781 1 90.5 450 THR B CA 1
ATOM 10166 C C . THR B 1 450 ? -19.188 -7.258 -24.594 1 90.5 450 THR B C 1
ATOM 10168 O O . THR B 1 450 ? -18.734 -8.031 -25.438 1 90.5 450 THR B O 1
ATOM 10171 N N . ILE B 1 451 ? -18.547 -6.801 -23.562 1 94.56 451 ILE B N 1
ATOM 10172 C CA . ILE B 1 451 ? -17.297 -7.434 -23.141 1 94.56 451 ILE B CA 1
ATOM 10173 C C . ILE B 1 451 ? -17.578 -8.461 -22.047 1 94.56 451 ILE B C 1
ATOM 10175 O O . ILE B 1 451 ? -18.234 -8.141 -21.047 1 94.56 451 ILE B O 1
ATOM 10179 N N . VAL B 1 452 ? -17.156 -9.68 -22.266 1 95.69 452 VAL B N 1
ATOM 10180 C CA . VAL B 1 452 ? -17.344 -10.75 -21.281 1 95.69 452 VAL B CA 1
ATOM 10181 C C . VAL B 1 452 ? -15.992 -11.125 -20.672 1 95.69 452 VAL B C 1
ATOM 10183 O O . VAL B 1 452 ? -15.062 -11.5 -21.391 1 95.69 452 VAL B O 1
ATOM 10186 N N . ILE B 1 453 ? -15.891 -11 -19.406 1 97.44 453 ILE B N 1
ATOM 10187 C CA . ILE B 1 453 ? -14.68 -11.406 -18.688 1 97.44 453 ILE B CA 1
ATOM 10188 C C . ILE B 1 453 ? -14.945 -12.695 -17.906 1 97.44 453 ILE B C 1
ATOM 10190 O O . ILE B 1 453 ? -15.836 -12.742 -17.062 1 97.44 453 ILE B O 1
ATOM 10194 N N . ILE B 1 454 ? -14.258 -13.727 -18.25 1 98.06 454 ILE B N 1
ATOM 10195 C CA . ILE B 1 454 ? -14.328 -14.977 -17.5 1 98.06 454 ILE B CA 1
ATOM 10196 C C . ILE B 1 454 ? -13.086 -15.125 -16.625 1 98.06 454 ILE B C 1
ATOM 10198 O O . ILE B 1 454 ? -11.984 -15.336 -17.141 1 98.06 454 ILE B O 1
ATOM 10202 N N . SER B 1 455 ? -13.242 -14.969 -15.375 1 98.31 455 SER B N 1
ATOM 10203 C CA . SER B 1 455 ? -12.148 -15.117 -14.422 1 98.31 455 SER B CA 1
ATOM 10204 C C . SER B 1 455 ? -12.18 -16.484 -13.742 1 98.31 455 SER B C 1
ATOM 10206 O O . SER B 1 455 ? -13.117 -16.781 -13 1 98.31 455 SER B O 1
ATOM 10208 N N . ASP B 1 456 ? -11.156 -17.25 -14.07 1 97.88 456 ASP B N 1
ATOM 10209 C CA . ASP B 1 456 ? -11.062 -18.609 -13.578 1 97.88 456 ASP B CA 1
ATOM 10210 C C . ASP B 1 456 ? -11.086 -18.656 -12.055 1 97.88 456 ASP B C 1
ATOM 10212 O O . ASP B 1 456 ? -10.258 -18.031 -11.391 1 97.88 456 ASP B O 1
ATOM 10216 N N . ALA B 1 457 ? -12.102 -19.312 -11.461 1 98.5 457 ALA B N 1
ATOM 10217 C CA . ALA B 1 457 ? -12.258 -19.578 -10.039 1 98.5 457 ALA B CA 1
ATOM 10218 C C . ALA B 1 457 ? -12.641 -18.312 -9.281 1 98.5 457 ALA B C 1
ATOM 10220 O O . ALA B 1 457 ? -12.289 -18.156 -8.109 1 98.5 457 ALA B O 1
ATOM 10221 N N . LEU B 1 458 ? -13.281 -17.406 -9.945 1 98.69 458 LEU B N 1
ATOM 10222 C CA . LEU B 1 458 ? -13.805 -16.25 -9.234 1 98.69 458 LEU B CA 1
ATOM 10223 C C . LEU B 1 458 ? -14.984 -16.641 -8.352 1 98.69 458 LEU B C 1
ATOM 10225 O O . LEU B 1 458 ? -16.141 -16.594 -8.797 1 98.69 458 LEU B O 1
ATOM 10229 N N . ARG B 1 459 ? -14.633 -16.953 -7.148 1 98.56 459 ARG B N 1
ATOM 10230 C CA . ARG B 1 459 ? -15.672 -17.375 -6.207 1 98.56 459 ARG B CA 1
ATOM 10231 C C . ARG B 1 459 ? -16.703 -16.266 -6 1 98.56 459 ARG B C 1
ATOM 10233 O O . ARG B 1 459 ? -16.391 -15.086 -6.145 1 98.56 459 ARG B O 1
ATOM 10240 N N . PHE B 1 460 ? -17.938 -16.625 -5.664 1 98.62 460 PHE B N 1
ATOM 10241 C CA . PHE B 1 460 ? -19.078 -15.719 -5.586 1 98.62 460 PHE B CA 1
ATOM 10242 C C . PHE B 1 460 ? -18.781 -14.531 -4.684 1 98.62 460 PHE B C 1
ATOM 10244 O O . PHE B 1 460 ? -19.031 -13.383 -5.051 1 98.62 460 PHE B O 1
ATOM 10251 N N . GLU B 1 461 ? -18.203 -14.797 -3.504 1 98.69 461 GLU B N 1
ATOM 10252 C CA . GLU B 1 461 ? -17.953 -13.727 -2.551 1 98.69 461 GLU B CA 1
ATOM 10253 C C . GLU B 1 461 ? -16.875 -12.766 -3.064 1 98.69 461 GLU B C 1
ATOM 10255 O O . GLU B 1 461 ? -16.906 -11.578 -2.752 1 98.69 461 GLU B O 1
ATOM 10260 N N . VAL B 1 462 ? -15.906 -13.203 -3.857 1 98.69 462 VAL B N 1
ATOM 10261 C CA . VAL B 1 462 ? -14.922 -12.32 -4.492 1 98.69 462 VAL B CA 1
ATOM 10262 C C . VAL B 1 462 ? -15.617 -11.43 -5.52 1 98.69 462 VAL B C 1
ATOM 10264 O O . VAL B 1 462 ? -15.312 -10.242 -5.629 1 98.69 462 VAL B O 1
ATOM 10267 N N . GLY B 1 463 ? -16.547 -12.055 -6.234 1 98.75 463 GLY B N 1
ATOM 10268 C CA . GLY B 1 463 ? -17.359 -11.281 -7.172 1 98.75 463 GLY B CA 1
ATOM 10269 C C . GLY B 1 463 ? -18.156 -10.188 -6.5 1 98.75 463 GLY B C 1
ATOM 10270 O O . GLY B 1 463 ? -18.266 -9.07 -7.023 1 98.75 463 GLY B O 1
ATOM 10271 N N . LYS B 1 464 ? -18.703 -10.523 -5.379 1 98.19 464 LYS B N 1
ATOM 10272 C CA . LYS B 1 464 ? -19.469 -9.531 -4.621 1 98.19 464 LYS B CA 1
ATOM 10273 C C . LYS B 1 464 ? -18.578 -8.367 -4.199 1 98.19 464 LYS B C 1
ATOM 10275 O O . LYS B 1 464 ? -19 -7.211 -4.219 1 98.19 464 LYS B O 1
ATOM 10280 N N . GLU B 1 465 ? -17.422 -8.672 -3.824 1 98 465 GLU B N 1
ATOM 10281 C CA . GLU B 1 465 ? -16.469 -7.625 -3.48 1 98 465 GLU B CA 1
ATOM 10282 C C . GLU B 1 465 ? -16.094 -6.789 -4.703 1 98 465 GLU B C 1
ATOM 10284 O O . GLU B 1 465 ? -15.938 -5.57 -4.598 1 98 465 GLU B O 1
ATOM 10289 N N . LEU B 1 466 ? -15.922 -7.426 -5.816 1 98.12 466 LEU B N 1
ATOM 10290 C CA . LEU B 1 466 ? -15.648 -6.719 -7.066 1 98.12 466 LEU B CA 1
ATOM 10291 C C . LEU B 1 466 ? -16.781 -5.754 -7.402 1 98.12 466 LEU B C 1
ATOM 10293 O O . LEU B 1 466 ? -16.531 -4.617 -7.809 1 98.12 466 LEU B O 1
ATOM 10297 N N . GLU B 1 467 ? -17.984 -6.238 -7.223 1 97.19 467 GLU B N 1
ATOM 10298 C CA . GLU B 1 467 ? -19.156 -5.391 -7.41 1 97.19 467 GLU B CA 1
ATOM 10299 C C . GLU B 1 467 ? -19.062 -4.109 -6.59 1 97.19 467 GLU B C 1
ATOM 10301 O O . GLU B 1 467 ? -19.281 -3.012 -7.109 1 97.19 467 GLU B O 1
ATOM 10306 N N . GLU B 1 468 ? -18.688 -4.301 -5.359 1 94.69 468 GLU B N 1
ATOM 10307 C CA . GLU B 1 468 ? -18.562 -3.16 -4.457 1 94.69 468 GLU B CA 1
ATOM 10308 C C . GLU B 1 468 ? -17.484 -2.199 -4.926 1 94.69 468 GLU B C 1
ATOM 10310 O O . GLU B 1 468 ? -17.672 -0.982 -4.926 1 94.69 468 GLU B O 1
ATOM 10315 N N . LYS B 1 469 ? -16.375 -2.723 -5.32 1 93.62 469 LYS B N 1
ATOM 10316 C CA . LYS B 1 469 ? -15.25 -1.907 -5.77 1 93.62 469 LYS B CA 1
ATOM 10317 C C . LYS B 1 469 ? -15.609 -1.13 -7.031 1 93.62 469 LYS B C 1
ATOM 10319 O O . LYS B 1 469 ? -15.266 0.049 -7.16 1 93.62 469 LYS B O 1
ATOM 10324 N N . LEU B 1 470 ? -16.281 -1.73 -7.918 1 93.38 470 LEU B N 1
ATOM 10325 C CA . LEU B 1 470 ? -16.672 -1.086 -9.164 1 93.38 470 LEU B CA 1
ATOM 10326 C C . LEU B 1 470 ? -17.672 0.028 -8.906 1 93.38 470 LEU B C 1
ATOM 10328 O O . LEU B 1 470 ? -17.562 1.119 -9.469 1 93.38 470 LEU B O 1
ATOM 10332 N N . ASN B 1 471 ? -18.609 -0.232 -8.031 1 87.88 471 ASN B N 1
ATOM 10333 C CA . ASN B 1 471 ? -19.625 0.758 -7.711 1 87.88 471 ASN B CA 1
ATOM 10334 C C . ASN B 1 471 ? -19.031 1.98 -7.023 1 87.88 471 ASN B C 1
ATOM 10336 O O . ASN B 1 471 ? -19.531 3.094 -7.176 1 87.88 471 ASN B O 1
ATOM 10340 N N . ARG B 1 472 ? -17.984 1.797 -6.355 1 80.88 472 ARG B N 1
ATOM 10341 C CA . ARG B 1 472 ? -17.328 2.887 -5.641 1 80.88 472 ARG B CA 1
ATOM 10342 C C . ARG B 1 472 ? -16.625 3.83 -6.609 1 80.88 472 ARG B C 1
ATOM 10344 O O . ARG B 1 472 ? -16.312 4.973 -6.258 1 80.88 472 ARG B O 1
ATOM 10351 N N . GLN B 1 473 ? -16.359 3.369 -7.785 1 76.5 473 GLN B N 1
ATOM 10352 C CA . GLN B 1 473 ? -15.672 4.191 -8.766 1 76.5 473 GLN B CA 1
ATOM 10353 C C . GLN B 1 473 ? -16.594 5.242 -9.367 1 76.5 473 GLN B C 1
ATOM 10355 O O . GLN B 1 473 ? -16.141 6.211 -9.969 1 76.5 473 GLN B O 1
ATOM 10360 N N . GLY B 1 474 ? -17.891 5.199 -9.164 1 69.12 474 GLY B N 1
ATOM 10361 C CA . GLY B 1 474 ? -18.859 6.215 -9.555 1 69.12 474 GLY B CA 1
ATOM 10362 C C . GLY B 1 474 ? -19.312 6.086 -11 1 69.12 474 GLY B C 1
ATOM 10363 O O . GLY B 1 474 ? -20.453 6.379 -11.328 1 69.12 474 GLY B O 1
ATOM 10364 N N . ARG B 1 475 ? -18.453 5.656 -11.812 1 75.12 475 ARG B N 1
ATOM 10365 C CA . ARG B 1 475 ? -18.781 5.621 -13.234 1 75.12 475 ARG B CA 1
ATOM 10366 C C . ARG B 1 475 ? -19.453 4.305 -13.609 1 75.12 475 ARG B C 1
ATOM 10368 O O . ARG B 1 475 ? -19.984 4.164 -14.711 1 75.12 475 ARG B O 1
ATOM 10375 N N . PHE B 1 476 ? -19.406 3.373 -12.734 1 87.31 476 PHE B N 1
ATOM 10376 C CA . PHE B 1 476 ? -19.953 2.049 -13 1 87.31 476 PHE B CA 1
ATOM 10377 C C . PHE B 1 476 ? -21.156 1.772 -12.125 1 87.31 476 PHE B C 1
ATOM 10379 O O . PHE B 1 476 ? -21.234 2.244 -10.984 1 87.31 476 PHE B O 1
ATOM 10386 N N . THR B 1 477 ? -22.141 1.133 -12.703 1 88.94 477 THR B N 1
ATOM 10387 C CA . THR B 1 477 ? -23.188 0.446 -11.953 1 88.94 477 THR B CA 1
ATOM 10388 C C . THR B 1 477 ? -23.078 -1.065 -12.125 1 88.94 477 THR B C 1
ATOM 10390 O O . THR B 1 477 ? -23.281 -1.587 -13.227 1 88.94 477 THR B O 1
ATOM 10393 N N . ALA B 1 478 ? -22.672 -1.696 -11.086 1 94.88 478 ALA B N 1
ATOM 10394 C CA . ALA B 1 478 ? -22.453 -3.139 -11.141 1 94.88 478 ALA B CA 1
ATOM 10395 C C . ALA B 1 478 ? -23.484 -3.881 -10.289 1 94.88 478 ALA B C 1
ATOM 10397 O O . ALA B 1 478 ? -23.828 -3.434 -9.188 1 94.88 478 ALA B O 1
ATOM 10398 N N . GLN B 1 479 ? -24.078 -4.91 -10.867 1 94.62 479 GLN B N 1
ATOM 10399 C CA . GLN B 1 479 ? -25.016 -5.781 -10.156 1 94.62 479 GLN B CA 1
ATOM 10400 C C . GLN B 1 479 ? -24.625 -7.246 -10.32 1 94.62 479 GLN B C 1
ATOM 10402 O O . GLN B 1 479 ? -24.297 -7.691 -11.422 1 94.62 479 GLN B O 1
ATOM 10407 N N . THR B 1 480 ? -24.688 -8.016 -9.203 1 96.69 480 THR B N 1
ATOM 10408 C CA . THR B 1 480 ? -24.281 -9.414 -9.234 1 96.69 480 THR B CA 1
ATOM 10409 C C . THR B 1 480 ? -25.484 -10.328 -9.07 1 96.69 480 THR B C 1
ATOM 10411 O O . THR B 1 480 ? -26.297 -10.141 -8.164 1 96.69 480 THR B O 1
ATOM 10414 N N . GLU B 1 481 ? -25.656 -11.25 -9.969 1 95.19 481 GLU B N 1
ATOM 10415 C CA . GLU B 1 481 ? -26.609 -12.359 -9.828 1 95.19 481 GLU B CA 1
ATOM 10416 C C . GLU B 1 481 ? -25.875 -13.672 -9.562 1 95.19 481 GLU B C 1
ATOM 10418 O O . GLU B 1 481 ? -24.828 -13.945 -10.156 1 95.19 481 GLU B O 1
ATOM 10423 N N . PRO B 1 482 ? -26.406 -14.453 -8.602 1 97.19 482 PRO B N 1
ATOM 10424 C CA . PRO B 1 482 ? -25.781 -15.758 -8.359 1 97.19 482 PRO B CA 1
ATOM 10425 C C . PRO B 1 482 ? -26.219 -16.812 -9.375 1 97.19 482 PRO B C 1
ATOM 10427 O O . PRO B 1 482 ? -27.406 -16.969 -9.648 1 97.19 482 PRO B O 1
ATOM 10430 N N . TRP B 1 483 ? -25.344 -17.453 -9.984 1 97.38 483 TRP B N 1
ATOM 10431 C CA . TRP B 1 483 ? -25.531 -18.609 -10.844 1 97.38 483 TRP B CA 1
ATOM 10432 C C . TRP B 1 483 ? -24.828 -19.844 -10.273 1 97.38 483 TRP B C 1
ATOM 10434 O O . TRP B 1 483 ? -24.125 -19.734 -9.273 1 97.38 483 TRP B O 1
ATOM 10444 N N . TYR B 1 484 ? -25.141 -21.031 -10.766 1 97.81 484 TYR B N 1
ATOM 10445 C CA . TYR B 1 484 ? -24.406 -22.203 -10.32 1 97.81 484 TYR B CA 1
ATOM 10446 C C . TYR B 1 484 ? -23.859 -22.984 -11.508 1 97.81 484 TYR B C 1
ATOM 10448 O O . TYR B 1 484 ? -24.359 -22.875 -12.625 1 97.81 484 TYR B O 1
ATOM 10456 N N . THR B 1 485 ? -22.797 -23.703 -11.32 1 97.81 485 THR B N 1
ATOM 10457 C CA . THR B 1 485 ? -22.016 -24.375 -12.359 1 97.81 485 THR B CA 1
ATOM 10458 C C . THR B 1 485 ? -22.641 -25.719 -12.711 1 97.81 485 THR B C 1
ATOM 10460 O O . THR B 1 485 ? -23.562 -26.188 -12.031 1 97.81 485 THR B O 1
ATOM 10463 N N . LEU B 1 486 ? -22.141 -26.328 -13.75 1 95.88 486 LEU B N 1
ATOM 10464 C CA . LEU B 1 486 ? -22.328 -27.75 -14 1 95.88 486 LEU B CA 1
ATOM 10465 C C . LEU B 1 486 ? -21.453 -28.578 -13.078 1 95.88 486 LEU B C 1
ATOM 10467 O O . LEU B 1 486 ? -20.625 -28.031 -12.336 1 95.88 486 LEU B O 1
ATOM 10471 N N . LEU B 1 487 ? -21.703 -29.891 -13.086 1 95.69 487 LEU B N 1
ATOM 10472 C CA . LEU B 1 487 ? -20.859 -30.828 -12.336 1 95.69 487 LEU B CA 1
ATOM 10473 C C . LEU B 1 487 ? -20.125 -31.766 -13.273 1 95.69 487 LEU B C 1
ATOM 10475 O O . LEU B 1 487 ? -20.703 -32.25 -14.258 1 95.69 487 LEU B O 1
ATOM 10479 N N . PRO B 1 488 ? -18.891 -32.094 -13 1 96.19 488 PRO B N 1
ATOM 10480 C CA . PRO B 1 488 ? -18.078 -31.5 -11.93 1 96.19 488 PRO B CA 1
ATOM 10481 C C . PRO B 1 488 ? -17.75 -30.031 -12.172 1 96.19 488 PRO B C 1
ATOM 10483 O O . PRO B 1 488 ? -17.719 -29.594 -13.32 1 96.19 488 PRO B O 1
ATOM 10486 N N . SER B 1 489 ? -17.625 -29.266 -11.117 1 97.75 489 SER B N 1
ATOM 10487 C CA . SER B 1 489 ? -17.312 -27.844 -11.188 1 97.75 489 SER B CA 1
ATOM 10488 C C . SER B 1 489 ? -15.844 -27.609 -11.508 1 97.75 489 SER B C 1
ATOM 10490 O O . SER B 1 489 ? -15.078 -27.156 -10.656 1 97.75 489 SER B O 1
ATOM 10492 N N . VAL B 1 490 ? -15.438 -27.859 -12.773 1 96.44 490 VAL B N 1
ATOM 10493 C CA . VAL B 1 490 ? -14.031 -27.828 -13.164 1 96.44 490 VAL B CA 1
ATOM 10494 C C . VAL B 1 490 ? -13.844 -26.906 -14.359 1 96.44 490 VAL B C 1
ATOM 10496 O O . VAL B 1 490 ? -14.805 -26.609 -15.078 1 96.44 490 VAL B O 1
ATOM 10499 N N . THR B 1 491 ? -12.586 -26.5 -14.555 1 95.62 491 THR B N 1
ATOM 10500 C CA . THR B 1 491 ? -12.211 -25.484 -15.547 1 95.62 491 THR B CA 1
ATOM 10501 C C . THR B 1 491 ? -12.633 -25.922 -16.938 1 95.62 491 THR B C 1
ATOM 10503 O O . THR B 1 491 ? -13.312 -25.172 -17.656 1 95.62 491 THR B O 1
ATOM 10506 N N . LYS B 1 492 ? -12.336 -27.172 -17.406 1 94.12 492 LYS B N 1
ATOM 10507 C CA . LYS B 1 492 ? -12.578 -27.609 -18.781 1 94.12 492 LYS B CA 1
ATOM 10508 C C . LYS B 1 492 ? -14.07 -27.609 -19.094 1 94.12 492 LYS B C 1
ATOM 10510 O O . LYS B 1 492 ? -14.477 -27.172 -20.172 1 94.12 492 LYS B O 1
ATOM 10515 N N . LEU B 1 493 ? -14.914 -28.047 -18.188 1 95 493 LEU B N 1
ATOM 10516 C CA . LEU B 1 493 ? -16.344 -28.109 -18.422 1 95 493 LEU B CA 1
ATOM 10517 C C . LEU B 1 493 ? -16.969 -26.719 -18.297 1 95 493 LEU B C 1
ATOM 10519 O O . LEU B 1 493 ? -17.781 -26.312 -19.141 1 95 493 LEU B O 1
ATOM 10523 N N . GLY B 1 494 ? -16.578 -25.953 -17.219 1 96.56 494 GLY B N 1
ATOM 10524 C CA . GLY B 1 494 ? -17.125 -24.625 -17.016 1 96.56 494 GLY B CA 1
ATOM 10525 C C . GLY B 1 494 ? -16.812 -23.656 -18.141 1 96.56 494 GLY B C 1
ATOM 10526 O O . GLY B 1 494 ? -17.688 -22.922 -18.594 1 96.56 494 GLY B O 1
ATOM 10527 N N . MET B 1 495 ? -15.586 -23.688 -18.609 1 96.25 495 MET B N 1
ATOM 10528 C CA . MET B 1 495 ? -15.172 -22.797 -19.688 1 96.25 495 MET B CA 1
ATOM 10529 C C . MET B 1 495 ? -15.938 -23.125 -20.969 1 96.25 495 MET B C 1
ATOM 10531 O O . MET B 1 495 ? -16.312 -22.219 -21.719 1 96.25 495 MET B O 1
ATOM 10535 N N . ALA B 1 496 ? -16.188 -24.391 -21.188 1 95.5 496 ALA B N 1
ATOM 10536 C CA . ALA B 1 496 ? -16.953 -24.828 -22.359 1 95.5 496 ALA B CA 1
ATOM 10537 C C . ALA B 1 496 ? -18.422 -24.438 -22.234 1 95.5 496 ALA B C 1
ATOM 10539 O O . ALA B 1 496 ? -19.031 -23.969 -23.203 1 95.5 496 ALA B O 1
ATOM 10540 N N . ALA B 1 497 ? -18.938 -24.578 -21.094 1 95.25 497 ALA B N 1
ATOM 10541 C CA . ALA B 1 497 ? -20.359 -24.312 -20.844 1 95.25 497 ALA B CA 1
ATOM 10542 C C . ALA B 1 497 ? -20.703 -22.844 -21.078 1 95.25 497 ALA B C 1
ATOM 10544 O O . ALA B 1 497 ? -21.844 -22.5 -21.406 1 95.25 497 ALA B O 1
ATOM 10545 N N . LEU B 1 498 ? -19.734 -21.953 -20.922 1 95.81 498 LEU B N 1
ATOM 10546 C CA . LEU B 1 498 ? -19.953 -20.516 -21.016 1 95.81 498 LEU B CA 1
ATOM 10547 C C . LEU B 1 498 ? -19.875 -20.062 -22.469 1 95.81 498 LEU B C 1
ATOM 10549 O O . LEU B 1 498 ? -20.094 -18.891 -22.781 1 95.81 498 LEU B O 1
ATOM 10553 N N . LEU B 1 499 ? -19.641 -21 -23.406 1 95.25 499 LEU B N 1
ATOM 10554 C CA . LEU B 1 499 ? -19.562 -20.703 -24.844 1 95.25 499 LEU B CA 1
ATOM 10555 C C . LEU B 1 499 ? -20.875 -21.078 -25.531 1 95.25 499 LEU B C 1
ATOM 10557 O O . LEU B 1 499 ? -21.625 -21.906 -25.031 1 95.25 499 LEU B O 1
ATOM 10561 N N . PRO B 1 500 ? -21.141 -20.391 -26.672 1 92.25 500 PRO B N 1
ATOM 10562 C CA . PRO B 1 500 ? -22.297 -20.828 -27.469 1 92.25 500 PRO B CA 1
ATOM 10563 C C . PRO B 1 500 ? -22.203 -22.281 -27.922 1 92.25 500 PRO B C 1
ATOM 10565 O O . PRO B 1 500 ? -21.172 -22.688 -28.453 1 92.25 500 PRO B O 1
ATOM 10568 N N . HIS B 1 501 ? -23.234 -23.062 -27.594 1 91.31 501 HIS B N 1
ATOM 10569 C CA . HIS B 1 501 ? -23.219 -24.469 -27.969 1 91.31 501 HIS B CA 1
ATOM 10570 C C . HIS B 1 501 ? -24.641 -25.031 -28.016 1 91.31 501 HIS B C 1
ATOM 10572 O O . HIS B 1 501 ? -25.562 -24.453 -27.422 1 91.31 501 HIS B O 1
ATOM 10578 N N . GLY B 1 502 ? -24.781 -26.062 -28.75 1 88.31 502 GLY B N 1
ATOM 10579 C CA . GLY B 1 502 ? -26 -26.859 -28.719 1 88.31 502 GLY B CA 1
ATOM 10580 C C . GLY B 1 502 ? -25.922 -28.047 -27.766 1 88.31 502 GLY B C 1
ATOM 10581 O O . GLY B 1 502 ? -26.828 -28.281 -26.984 1 88.31 502 GLY B O 1
ATOM 10582 N N . GLN B 1 503 ? -24.781 -28.766 -27.906 1 90.25 503 GLN B N 1
ATOM 10583 C CA . GLN B 1 503 ? -24.562 -29.938 -27.062 1 90.25 503 GLN B CA 1
ATOM 10584 C C . GLN B 1 503 ? -23.188 -29.906 -26.406 1 90.25 503 GLN B C 1
ATOM 10586 O 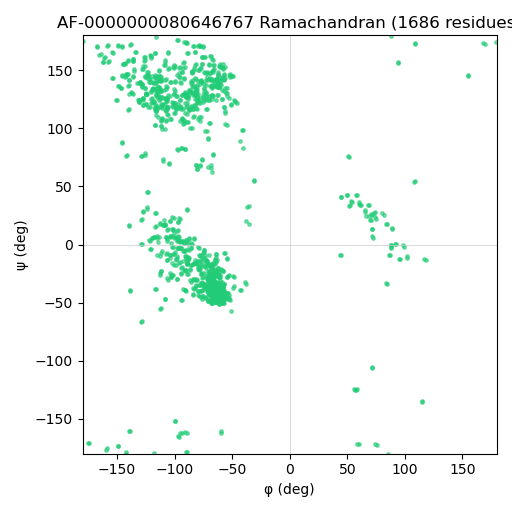O . GLN B 1 503 ? -22.219 -29.453 -27 1 90.25 503 GLN B O 1
ATOM 10591 N N . LEU B 1 504 ? -23.156 -30.297 -25.125 1 92.5 504 LEU B N 1
ATOM 10592 C CA . LEU B 1 504 ? -21.922 -30.5 -24.359 1 92.5 504 LEU B CA 1
ATOM 10593 C C . LEU B 1 504 ? -21.766 -31.953 -23.953 1 92.5 504 LEU B C 1
ATOM 10595 O O . LEU B 1 504 ? -22.75 -32.594 -23.578 1 92.5 504 LEU B O 1
ATOM 10599 N N . GLU B 1 505 ? -20.594 -32.5 -24.031 1 90.44 505 GLU B N 1
ATOM 10600 C CA . GLU B 1 505 ? -20.406 -33.875 -23.625 1 90.44 505 GLU B CA 1
ATOM 10601 C C . GLU B 1 505 ? -19.047 -34.094 -23 1 90.44 505 GLU B C 1
ATOM 10603 O O . GLU B 1 505 ? -18.078 -33.406 -23.328 1 90.44 505 GLU B O 1
ATOM 10608 N N . PHE B 1 506 ? -18.938 -35 -22 1 87.56 506 PHE B N 1
ATOM 10609 C CA . PHE B 1 506 ? -17.688 -35.594 -21.547 1 87.56 506 PHE B CA 1
ATOM 10610 C C . PHE B 1 506 ? -17.391 -36.875 -22.312 1 87.56 506 PHE B C 1
ATOM 10612 O O . PHE B 1 506 ? -18.109 -37.875 -22.172 1 87.56 506 PHE B O 1
ATOM 10619 N N . THR B 1 507 ? -16.312 -36.875 -23 1 87.62 507 THR B N 1
ATOM 10620 C CA . THR B 1 507 ? -15.969 -38.062 -23.781 1 87.62 507 THR B CA 1
ATOM 10621 C C . THR B 1 507 ? -15.375 -39.156 -22.891 1 87.62 507 THR B C 1
ATOM 10623 O O . THR B 1 507 ? -15.055 -38.906 -21.719 1 87.62 507 THR B O 1
ATOM 10626 N N . GLU B 1 508 ? -15.18 -40.312 -23.406 1 84.88 508 GLU B N 1
ATOM 10627 C CA . GLU B 1 508 ? -14.625 -41.438 -22.672 1 84.88 508 GLU B CA 1
ATOM 10628 C C . GLU B 1 508 ? -13.18 -41.188 -22.266 1 84.88 508 GLU B C 1
ATOM 10630 O O . GLU B 1 508 ? -12.648 -41.844 -21.375 1 84.88 508 GLU B O 1
ATOM 10635 N N . LYS B 1 509 ? -12.547 -40.219 -22.875 1 84.75 509 LYS B N 1
ATOM 10636 C CA . LYS B 1 509 ? -11.172 -39.875 -22.547 1 84.75 509 LYS B CA 1
ATOM 10637 C C . LYS B 1 509 ? -11.141 -38.688 -21.578 1 84.75 509 LYS B C 1
ATOM 10639 O O . LYS B 1 509 ? -10.102 -38.031 -21.422 1 84.75 509 LYS B O 1
ATOM 10644 N N . SER B 1 510 ? -12.336 -38.375 -21.047 1 86.69 510 SER B N 1
ATOM 10645 C CA . SER B 1 510 ? -12.484 -37.312 -20.062 1 86.69 510 SER B CA 1
ATOM 10646 C C . SER B 1 510 ? -12.227 -35.938 -20.703 1 86.69 510 SER B C 1
ATOM 10648 O O . SER B 1 510 ? -11.711 -35.031 -20.062 1 86.69 510 SER B O 1
ATOM 10650 N N . GLU B 1 511 ? -12.43 -35.906 -22 1 90.06 511 GLU B N 1
ATOM 10651 C CA . GLU B 1 511 ? -12.367 -34.625 -22.719 1 90.06 511 GLU B CA 1
ATOM 10652 C C . GLU B 1 511 ? -13.75 -34 -22.844 1 90.06 511 GLU B C 1
ATOM 10654 O O . GLU B 1 511 ? -14.758 -34.688 -22.906 1 90.06 511 GLU B O 1
ATOM 10659 N N . VAL B 1 512 ? -13.773 -32.656 -22.844 1 91.81 512 VAL B N 1
ATOM 10660 C CA . VAL B 1 512 ? -15.031 -31.953 -23.047 1 91.81 512 VAL B CA 1
ATOM 10661 C C . VAL B 1 512 ? -15.148 -31.516 -24.5 1 91.81 512 VAL B C 1
ATOM 10663 O O . VAL B 1 512 ? -14.219 -30.922 -25.047 1 91.81 512 VAL B O 1
ATOM 10666 N N . ARG B 1 513 ? -16.234 -31.875 -25.062 1 92.94 513 ARG B N 1
ATOM 10667 C CA . ARG B 1 513 ? -16.516 -31.5 -26.453 1 92.94 513 ARG B CA 1
ATOM 10668 C C . ARG B 1 513 ? -17.766 -30.641 -26.547 1 92.94 513 ARG B C 1
ATOM 10670 O O . ARG B 1 513 ? -18.75 -30.906 -25.859 1 92.94 513 ARG B O 1
ATOM 10677 N N . LEU B 1 514 ? -17.672 -29.609 -27.266 1 93.12 514 LEU B N 1
ATOM 10678 C CA . LEU B 1 514 ? -18.75 -28.688 -27.594 1 93.12 514 LEU B CA 1
ATOM 10679 C C . LEU B 1 514 ? -19.172 -28.844 -29.047 1 93.12 514 LEU B C 1
ATOM 10681 O O . LEU B 1 514 ? -18.469 -28.391 -29.953 1 93.12 514 LEU B O 1
ATOM 10685 N N . ASP B 1 515 ? -20.375 -29.469 -29.266 1 92.44 515 ASP B N 1
ATOM 10686 C CA . ASP B 1 515 ? -20.844 -29.781 -30.609 1 92.44 515 ASP B CA 1
ATOM 10687 C C . ASP B 1 515 ? -19.781 -30.547 -31.391 1 92.44 515 ASP B C 1
ATOM 10689 O O . ASP B 1 515 ? -19.5 -30.234 -32.562 1 92.44 515 ASP B O 1
ATOM 10693 N N . GLY B 1 516 ? -19.047 -31.359 -30.688 1 89.44 516 GLY B N 1
ATOM 10694 C CA . GLY B 1 516 ? -18.078 -32.25 -31.281 1 89.44 516 GLY B CA 1
ATOM 10695 C C . GLY B 1 516 ? -16.672 -31.656 -31.297 1 89.44 516 GLY B C 1
ATOM 10696 O O . GLY B 1 516 ? -15.695 -32.375 -31.516 1 89.44 516 GLY B O 1
ATOM 10697 N N . ALA B 1 517 ? -16.516 -30.438 -31.047 1 91.69 517 ALA B N 1
ATOM 10698 C CA . ALA B 1 517 ? -15.219 -29.781 -31.125 1 91.69 517 ALA B CA 1
ATOM 10699 C C . ALA B 1 517 ? -14.664 -29.516 -29.734 1 91.69 517 ALA B C 1
ATOM 10701 O O . ALA B 1 517 ? -15.414 -29.391 -28.766 1 91.69 517 ALA B O 1
ATOM 10702 N N . SER B 1 518 ? -13.312 -29.484 -29.672 1 92.31 518 SER B N 1
ATOM 10703 C CA . SER B 1 518 ? -12.664 -29.125 -28.422 1 92.31 518 SER B CA 1
ATOM 10704 C C . SER B 1 518 ? -12.711 -27.609 -28.188 1 92.31 518 SER B C 1
ATOM 10706 O O . SER B 1 518 ? -12.609 -26.828 -29.125 1 92.31 518 SER B O 1
ATOM 10708 N N . ALA B 1 519 ? -12.93 -27.219 -26.938 1 91.5 519 ALA B N 1
ATOM 10709 C CA . ALA B 1 519 ? -12.914 -25.812 -26.562 1 91.5 519 ALA B CA 1
ATOM 10710 C C . ALA B 1 519 ? -11.68 -25.469 -25.734 1 91.5 519 ALA B C 1
ATOM 10712 O O . ALA B 1 519 ? -11.656 -24.469 -25.031 1 91.5 519 ALA B O 1
ATOM 10713 N N . GLU B 1 520 ? -10.648 -26.344 -25.75 1 90.75 520 GLU B N 1
ATOM 10714 C CA . GLU B 1 520 ? -9.453 -26.141 -24.922 1 90.75 520 GLU B CA 1
ATOM 10715 C C . GLU B 1 520 ? -8.562 -25.047 -25.516 1 90.75 520 GLU B C 1
ATOM 10717 O O . GLU B 1 520 ? -8.18 -25.125 -26.688 1 90.75 520 GLU B O 1
ATOM 10722 N N . GLY B 1 521 ? -8.297 -24.047 -24.656 1 89 521 GLY B N 1
ATOM 10723 C CA . GLY B 1 521 ? -7.414 -22.969 -25.078 1 89 521 GLY B CA 1
ATOM 10724 C C . GLY B 1 521 ? -8.164 -21.781 -25.641 1 89 521 GLY B C 1
ATOM 10725 O O . GLY B 1 521 ? -9.258 -21.938 -26.188 1 89 521 GLY B O 1
ATOM 10726 N N . THR B 1 522 ? -7.539 -20.625 -25.594 1 91.81 522 THR B N 1
ATOM 10727 C CA . THR B 1 522 ? -8.172 -19.391 -26.016 1 91.81 522 THR B CA 1
ATOM 10728 C C . THR B 1 522 ? -8.328 -19.344 -27.531 1 91.81 522 THR B C 1
ATOM 10730 O O . THR B 1 522 ? -9.312 -18.797 -28.047 1 91.81 522 THR B O 1
ATOM 10733 N N . GLU B 1 523 ? -7.422 -20 -28.281 1 91.06 523 GLU B N 1
ATOM 10734 C CA . GLU B 1 523 ? -7.488 -20 -29.75 1 91.06 523 GLU B CA 1
ATOM 10735 C C . GLU B 1 523 ? -8.719 -20.75 -30.234 1 91.06 523 GLU B C 1
ATOM 10737 O O . GLU B 1 523 ? -9.414 -20.281 -31.141 1 91.06 523 GLU B O 1
ATOM 10742 N N . ARG B 1 524 ? -8.977 -21.891 -29.688 1 93.38 524 ARG B N 1
ATOM 10743 C CA . ARG B 1 524 ? -10.148 -22.672 -30.062 1 93.38 524 ARG B CA 1
ATOM 10744 C C . ARG B 1 524 ? -11.438 -21.953 -29.656 1 93.38 524 ARG B C 1
ATOM 10746 O O . ARG B 1 524 ? -12.422 -21.969 -30.391 1 93.38 524 ARG B O 1
ATOM 10753 N N . ARG B 1 525 ? -11.43 -21.344 -28.516 1 95.69 525 ARG B N 1
ATOM 10754 C CA . ARG B 1 525 ? -12.594 -20.594 -28.031 1 95.69 525 ARG B CA 1
ATOM 10755 C C . ARG B 1 525 ? -12.867 -19.391 -28.922 1 95.69 525 ARG B C 1
ATOM 10757 O O . ARG B 1 525 ? -14.023 -19.047 -29.172 1 95.69 525 ARG B O 1
ATOM 10764 N N . ASP B 1 526 ? -11.797 -18.781 -29.391 1 95.19 526 ASP B N 1
ATOM 10765 C CA . ASP B 1 526 ? -11.914 -17.672 -30.328 1 95.19 526 ASP B CA 1
ATOM 10766 C C . ASP B 1 526 ? -12.633 -18.094 -31.609 1 95.19 526 ASP B C 1
ATOM 10768 O O . ASP B 1 526 ? -13.531 -17.406 -32.094 1 95.19 526 ASP B O 1
ATOM 10772 N N . GLN B 1 527 ? -12.312 -19.266 -32.094 1 94.69 527 GLN B N 1
ATOM 10773 C CA . GLN B 1 527 ? -12.93 -19.797 -33.281 1 94.69 527 GLN B CA 1
ATOM 10774 C C . GLN B 1 527 ? -14.398 -20.125 -33.062 1 94.69 527 GLN B C 1
ATOM 10776 O O . GLN B 1 527 ? -15.25 -19.844 -33.906 1 94.69 527 GLN B O 1
ATOM 10781 N N . ILE B 1 528 ? -14.672 -20.703 -31.953 1 94.56 528 ILE B N 1
ATOM 10782 C CA . ILE B 1 528 ? -16.031 -21.062 -31.609 1 94.56 528 ILE B CA 1
ATOM 10783 C C . ILE B 1 528 ? -16.906 -19.812 -31.547 1 94.56 528 ILE B C 1
ATOM 10785 O O . ILE B 1 528 ? -18.016 -19.797 -32.062 1 94.56 528 ILE B O 1
ATOM 10789 N N . LEU B 1 529 ? -16.391 -18.766 -30.953 1 93.94 529 LEU B N 1
ATOM 10790 C CA . LEU B 1 529 ? -17.094 -17.5 -30.828 1 93.94 529 LEU B CA 1
ATOM 10791 C C . LEU B 1 529 ? -17.297 -16.844 -32.188 1 93.94 529 LEU B C 1
ATOM 10793 O O . LEU B 1 529 ? -18.375 -16.359 -32.5 1 93.94 529 LEU B O 1
ATOM 10797 N N . ALA B 1 530 ? -16.266 -16.844 -33 1 92.69 530 ALA B N 1
ATOM 10798 C CA . ALA B 1 530 ? -16.344 -16.266 -34.344 1 92.69 530 ALA B CA 1
ATOM 10799 C C . ALA B 1 530 ? -17.422 -16.969 -35.188 1 92.69 530 ALA B C 1
ATOM 10801 O O . ALA B 1 530 ? -18.203 -16.312 -35.875 1 92.69 530 ALA B O 1
ATOM 10802 N N . ASP B 1 531 ? -17.453 -18.219 -35.062 1 91.44 531 ASP B N 1
ATOM 10803 C CA . ASP B 1 531 ? -18.422 -19 -35.812 1 91.44 531 ASP B CA 1
ATOM 10804 C C . ASP B 1 531 ? -19.844 -18.719 -35.344 1 91.44 531 ASP B C 1
ATOM 10806 O O . ASP B 1 531 ? -20.766 -18.594 -36.156 1 91.44 531 ASP B O 1
ATOM 10810 N N . ALA B 1 532 ? -20 -18.594 -34.062 1 89.5 532 ALA B N 1
ATOM 10811 C CA . ALA B 1 532 ? -21.328 -18.422 -33.5 1 89.5 532 ALA B CA 1
ATOM 10812 C C . ALA B 1 532 ? -21.891 -17.031 -33.781 1 89.5 532 ALA B C 1
ATOM 10814 O O . ALA B 1 532 ? -23.109 -16.859 -33.875 1 89.5 532 ALA B O 1
ATOM 10815 N N . PHE B 1 533 ? -21 -16.094 -33.938 1 89.38 533 PHE B N 1
ATOM 10816 C CA . PHE B 1 533 ? -21.453 -14.719 -34.125 1 89.38 533 PHE B CA 1
ATOM 10817 C C . PHE B 1 533 ? -21.062 -14.195 -35.5 1 89.38 533 PHE B C 1
ATOM 10819 O O . PHE B 1 533 ? -20.828 -12.992 -35.656 1 89.38 533 PHE B O 1
ATOM 10826 N N . ALA B 1 534 ? -20.922 -15.047 -36.438 1 89.56 534 ALA B N 1
ATOM 10827 C CA . ALA B 1 534 ? -20.672 -14.703 -37.844 1 89.56 534 ALA B CA 1
ATOM 10828 C C . ALA B 1 534 ? -19.469 -13.773 -37.969 1 89.56 534 ALA B C 1
ATOM 10830 O O . ALA B 1 534 ? -19.531 -12.758 -38.656 1 89.56 534 ALA B O 1
ATOM 10831 N N . GLY B 1 535 ? -18.5 -14.055 -37.125 1 90.38 535 GLY B N 1
ATOM 10832 C CA . GLY B 1 535 ? -17.25 -13.336 -37.219 1 90.38 535 GLY B CA 1
ATOM 10833 C C . GLY B 1 535 ? -17.203 -12.086 -36.344 1 90.38 535 GLY B C 1
ATOM 10834 O O . GLY B 1 535 ? -16.188 -11.406 -36.281 1 90.38 535 GLY B O 1
ATOM 10835 N N . ARG B 1 536 ? -18.234 -11.805 -35.625 1 91.44 536 ARG B N 1
ATOM 10836 C CA . ARG B 1 536 ? -18.312 -10.547 -34.906 1 91.44 536 ARG B CA 1
ATOM 10837 C C . ARG B 1 536 ? -18.047 -10.75 -33.406 1 91.44 536 ARG B C 1
ATOM 10839 O O . ARG B 1 536 ? -18.516 -9.969 -32.562 1 91.44 536 ARG B O 1
ATOM 10846 N N . ALA B 1 537 ? -17.422 -11.812 -33.062 1 93 537 ALA B N 1
ATOM 10847 C CA . ALA B 1 537 ? -17 -12.07 -31.688 1 93 537 ALA B CA 1
ATOM 10848 C C . ALA B 1 537 ? -15.57 -12.617 -31.656 1 93 537 ALA B C 1
ATOM 10850 O O . ALA B 1 537 ? -15.055 -13.109 -32.656 1 93 537 ALA B O 1
ATOM 10851 N N . GLY B 1 538 ? -14.945 -12.461 -30.516 1 94.31 538 GLY B N 1
ATOM 10852 C CA . GLY B 1 538 ? -13.586 -12.953 -30.359 1 94.31 538 GLY B CA 1
ATOM 10853 C C . GLY B 1 538 ? -13.195 -13.172 -28.906 1 94.31 538 GLY B C 1
ATOM 10854 O O . GLY B 1 538 ? -13.977 -12.883 -28 1 94.31 538 GLY B O 1
ATOM 10855 N N . ALA B 1 539 ? -12.016 -13.812 -28.734 1 96.44 539 ALA B N 1
ATOM 10856 C CA . ALA B 1 539 ? -11.5 -14.125 -27.406 1 96.44 539 ALA B CA 1
ATOM 10857 C C . ALA B 1 539 ? -10.055 -13.633 -27.25 1 96.44 539 ALA B C 1
ATOM 10859 O O . ALA B 1 539 ? -9.266 -13.719 -28.188 1 96.44 539 ALA B O 1
ATOM 10860 N N . LEU B 1 540 ? -9.758 -13.062 -26.109 1 95.38 540 LEU B N 1
ATOM 10861 C CA . LEU B 1 540 ? -8.422 -12.609 -25.734 1 95.38 540 LEU B CA 1
ATOM 10862 C C . LEU B 1 540 ? -8.023 -13.172 -24.375 1 95.38 540 LEU B C 1
ATOM 10864 O O . LEU B 1 540 ? -8.883 -13.492 -23.547 1 95.38 540 LEU B O 1
ATOM 10868 N N . THR B 1 541 ? -6.695 -13.344 -24.219 1 92.75 541 THR B N 1
ATOM 10869 C CA . THR B 1 541 ? -6.199 -13.547 -22.859 1 92.75 541 THR B CA 1
ATOM 10870 C C . THR B 1 541 ? -6.176 -12.234 -22.078 1 92.75 541 THR B C 1
ATOM 10872 O O . THR B 1 541 ? -6.137 -11.156 -22.672 1 92.75 541 THR B O 1
ATOM 10875 N N . PHE B 1 542 ? -6.242 -12.375 -20.828 1 93.75 542 PHE B N 1
ATOM 10876 C CA . PHE B 1 542 ? -6.141 -11.195 -19.969 1 93.75 542 PHE B CA 1
ATOM 10877 C C . PHE B 1 542 ? -4.863 -10.414 -20.281 1 93.75 542 PHE B C 1
ATOM 10879 O O . PHE B 1 542 ? -4.887 -9.188 -20.359 1 93.75 542 PHE B O 1
ATOM 10886 N N . GLU B 1 543 ? -3.762 -11.078 -20.422 1 83.44 543 GLU B N 1
ATOM 10887 C CA . GLU B 1 543 ? -2.467 -10.453 -20.672 1 83.44 543 GLU B CA 1
ATOM 10888 C C . GLU B 1 543 ? -2.484 -9.648 -21.969 1 83.44 543 GLU B C 1
ATOM 10890 O O . GLU B 1 543 ? -1.975 -8.523 -22.016 1 83.44 543 GLU B O 1
ATOM 10895 N N . ASP B 1 544 ? -3.129 -10.219 -22.969 1 86.31 544 ASP B N 1
ATOM 10896 C CA . ASP B 1 544 ? -3.246 -9.508 -24.234 1 86.31 544 ASP B CA 1
ATOM 10897 C C . ASP B 1 544 ? -4.133 -8.266 -24.094 1 86.31 544 ASP B C 1
ATOM 10899 O O . ASP B 1 544 ? -3.771 -7.184 -24.547 1 86.31 544 ASP B O 1
ATOM 10903 N N . ALA B 1 545 ? -5.219 -8.469 -23.438 1 92 545 ALA B N 1
ATOM 10904 C CA . ALA B 1 545 ? -6.191 -7.387 -23.297 1 92 545 ALA B CA 1
ATOM 10905 C C . ALA B 1 545 ? -5.609 -6.227 -22.5 1 92 545 ALA B C 1
ATOM 10907 O O . ALA B 1 545 ? -5.789 -5.062 -22.859 1 92 545 ALA B O 1
ATOM 10908 N N . ARG B 1 546 ? -4.938 -6.531 -21.391 1 85.75 546 ARG B N 1
ATOM 10909 C CA . ARG B 1 546 ? -4.414 -5.496 -20.516 1 85.75 546 ARG B CA 1
ATOM 10910 C C . ARG B 1 546 ? -3.289 -4.715 -21.188 1 85.75 546 ARG B C 1
ATOM 10912 O O . ARG B 1 546 ? -3.072 -3.539 -20.875 1 85.75 546 ARG B O 1
ATOM 10919 N N . SER B 1 547 ? -2.6 -5.34 -22.141 1 77.44 547 SER B N 1
ATOM 10920 C CA . SER B 1 547 ? -1.419 -4.742 -22.75 1 77.44 547 SER B CA 1
ATOM 10921 C C . SER B 1 547 ? -1.799 -3.865 -23.938 1 77.44 547 SER B C 1
ATOM 10923 O O . SER B 1 547 ? -0.976 -3.094 -24.438 1 77.44 547 SER B O 1
ATOM 10925 N N . MET B 1 548 ? -3.059 -3.938 -24.422 1 82.5 548 MET B N 1
ATOM 10926 C CA . MET B 1 548 ? -3.51 -3.166 -25.562 1 82.5 548 MET B CA 1
ATOM 10927 C C . MET B 1 548 ? -3.654 -1.69 -25.219 1 82.5 548 MET B C 1
ATOM 10929 O O . MET B 1 548 ? -4.109 -1.352 -24.125 1 82.5 548 MET B O 1
ATOM 10933 N N . ASN B 1 549 ? -3.27 -0.841 -26.172 1 75.38 549 ASN B N 1
ATOM 10934 C CA . ASN B 1 549 ? -3.518 0.589 -26.016 1 75.38 549 ASN B CA 1
ATOM 10935 C C . ASN B 1 549 ? -4.879 0.984 -26.594 1 75.38 549 ASN B C 1
ATOM 10937 O O . ASN B 1 549 ? -5.621 0.132 -27.078 1 75.38 549 ASN B O 1
ATOM 10941 N N . ARG B 1 550 ? -5.203 2.234 -26.547 1 79.62 550 ARG B N 1
ATOM 10942 C CA . ARG B 1 550 ? -6.496 2.768 -26.969 1 79.62 550 ARG B CA 1
ATOM 10943 C C . ARG B 1 550 ? -6.797 2.416 -28.422 1 79.62 550 ARG B C 1
ATOM 10945 O O . ARG B 1 550 ? -7.859 1.875 -28.719 1 79.62 550 ARG B O 1
ATOM 10952 N N . ASP B 1 551 ? -5.797 2.604 -29.266 1 81.06 551 ASP B N 1
ATOM 10953 C CA . ASP B 1 551 ? -6.008 2.381 -30.703 1 81.06 551 ASP B CA 1
ATOM 10954 C C . ASP B 1 551 ? -6.176 0.893 -31 1 81.06 551 ASP B C 1
ATOM 10956 O O . ASP B 1 551 ? -7.012 0.513 -31.812 1 81.06 551 ASP B O 1
ATOM 10960 N N . GLN B 1 552 ? -5.434 0.118 -30.297 1 85.75 552 GLN B N 1
ATOM 10961 C CA . GLN B 1 552 ? -5.512 -1.325 -30.5 1 85.75 552 GLN B CA 1
ATOM 10962 C C . GLN B 1 552 ? -6.871 -1.869 -30.047 1 85.75 552 GLN B C 1
ATOM 10964 O O . GLN B 1 552 ? -7.441 -2.732 -30.719 1 85.75 552 GLN B O 1
ATOM 10969 N N . ILE B 1 553 ? -7.359 -1.341 -28.953 1 91.69 553 ILE B N 1
ATOM 10970 C CA . ILE B 1 553 ? -8.656 -1.78 -28.438 1 91.69 553 ILE B CA 1
ATOM 10971 C C . ILE B 1 553 ? -9.758 -1.342 -29.406 1 91.69 553 ILE B C 1
ATOM 10973 O O . ILE B 1 553 ? -10.641 -2.135 -29.75 1 91.69 553 ILE B O 1
ATOM 10977 N N . ARG B 1 554 ? -9.648 -0.173 -29.953 1 89.06 554 ARG B N 1
ATOM 10978 C CA . ARG B 1 554 ? -10.648 0.347 -30.875 1 89.06 554 ARG B CA 1
ATOM 10979 C C . ARG B 1 554 ? -10.648 -0.447 -32.188 1 89.06 554 ARG B C 1
ATOM 10981 O O . ARG B 1 554 ? -11.711 -0.767 -32.719 1 89.06 554 ARG B O 1
ATOM 10988 N N . ASP B 1 555 ? -9.469 -0.752 -32.594 1 91.81 555 ASP B N 1
ATOM 10989 C CA . ASP B 1 555 ? -9.352 -1.546 -33.812 1 91.81 555 ASP B CA 1
ATOM 10990 C C . ASP B 1 555 ? -9.922 -2.949 -33.594 1 91.81 555 ASP B C 1
ATOM 10992 O O . ASP B 1 555 ? -10.578 -3.49 -34.5 1 91.81 555 ASP B O 1
ATOM 10996 N N . TYR B 1 556 ? -9.727 -3.457 -32.5 1 93.88 556 TYR B N 1
ATOM 10997 C CA . TYR B 1 556 ? -10.164 -4.816 -32.188 1 93.88 556 TYR B CA 1
ATOM 10998 C C . TYR B 1 556 ? -11.688 -4.891 -32.125 1 93.88 556 TYR B C 1
ATOM 11000 O O . TYR B 1 556 ? -12.297 -5.84 -32.625 1 93.88 556 TYR B O 1
ATOM 11008 N N . VAL B 1 557 ? -12.328 -3.895 -31.578 1 93.19 557 VAL B N 1
ATOM 11009 C CA . VAL B 1 557 ? -13.758 -3.967 -31.312 1 93.19 557 VAL B CA 1
ATOM 11010 C C . VAL B 1 557 ? -14.539 -3.465 -32.531 1 93.19 557 VAL B C 1
ATOM 11012 O O . VAL B 1 557 ? -15.758 -3.635 -32.594 1 93.19 557 VAL B O 1
ATOM 11015 N N . ARG B 1 558 ? -13.852 -2.838 -33.469 1 89.06 558 ARG B N 1
ATOM 11016 C CA . ARG B 1 558 ? -14.516 -2.365 -34.656 1 89.06 558 ARG B CA 1
ATOM 11017 C C . ARG B 1 558 ? -15.227 -3.508 -35.375 1 89.06 558 ARG B C 1
ATOM 11019 O O . ARG B 1 558 ? -16.312 -3.324 -35.938 1 89.06 558 ARG B O 1
ATOM 11026 N N . GLU B 1 559 ? -14.617 -4.633 -35.281 1 88.94 559 GLU B N 1
ATOM 11027 C CA . GLU B 1 559 ? -15.148 -5.77 -36.031 1 88.94 559 GLU B CA 1
ATOM 11028 C C . GLU B 1 559 ? -15.82 -6.773 -35.094 1 88.94 559 GLU B C 1
ATOM 11030 O O . GLU B 1 559 ? -16.219 -7.855 -35.531 1 88.94 559 GLU B O 1
ATOM 11035 N N . ARG B 1 560 ? -15.914 -6.406 -33.875 1 91.94 560 ARG B N 1
ATOM 11036 C CA . ARG B 1 560 ? -16.422 -7.379 -32.906 1 91.94 560 ARG B CA 1
ATOM 11037 C C . ARG B 1 560 ? -17.422 -6.742 -31.953 1 91.94 560 ARG B C 1
ATOM 11039 O O . ARG B 1 560 ? -17.125 -5.723 -31.328 1 91.94 560 ARG B O 1
ATOM 11046 N N . ASP B 1 561 ? -18.562 -7.445 -31.859 1 88.5 561 ASP B N 1
ATOM 11047 C CA . ASP B 1 561 ? -19.609 -6.977 -30.953 1 88.5 561 ASP B CA 1
ATOM 11048 C C . ASP B 1 561 ? -19.516 -7.652 -29.594 1 88.5 561 ASP B C 1
ATOM 11050 O O . ASP B 1 561 ? -20.016 -7.129 -28.594 1 88.5 561 ASP B O 1
ATOM 11054 N N . VAL B 1 562 ? -18.922 -8.82 -29.625 1 92.12 562 VAL B N 1
ATOM 11055 C CA . VAL B 1 562 ? -18.734 -9.57 -28.375 1 92.12 562 VAL B CA 1
ATOM 11056 C C . VAL B 1 562 ? -17.266 -9.953 -28.234 1 92.12 562 VAL B C 1
ATOM 11058 O O . VAL B 1 562 ? -16.672 -10.531 -29.141 1 92.12 562 VAL B O 1
ATOM 11061 N N . VAL B 1 563 ? -16.734 -9.578 -27.109 1 94.62 563 VAL B N 1
ATOM 11062 C CA . VAL B 1 563 ? -15.336 -9.914 -26.828 1 94.62 563 VAL B CA 1
ATOM 11063 C C . VAL B 1 563 ? -15.234 -10.656 -25.5 1 94.62 563 VAL B C 1
ATOM 11065 O O . VAL B 1 563 ? -15.664 -10.141 -24.453 1 94.62 563 VAL B O 1
ATOM 11068 N N . TYR B 1 564 ? -14.688 -11.891 -25.547 1 96.44 564 TYR B N 1
ATOM 11069 C CA . TYR B 1 564 ? -14.398 -12.656 -24.344 1 96.44 564 TYR B CA 1
ATOM 11070 C C . TYR B 1 564 ? -12.961 -12.438 -23.891 1 96.44 564 TYR B C 1
ATOM 11072 O O . TYR B 1 564 ? -12.031 -12.531 -24.703 1 96.44 564 TYR B O 1
ATOM 11080 N N . ILE B 1 565 ? -12.781 -12.109 -22.656 1 96.88 565 ILE B N 1
ATOM 11081 C CA . ILE B 1 565 ? -11.453 -11.992 -22.078 1 96.88 565 ILE B CA 1
ATOM 11082 C C . ILE B 1 565 ? -11.289 -13.008 -20.953 1 96.88 565 ILE B C 1
ATOM 11084 O O . ILE B 1 565 ? -12.07 -13.016 -19.984 1 96.88 565 ILE B O 1
ATOM 11088 N N . TYR B 1 566 ? -10.273 -13.859 -21.062 1 97.06 566 TYR B N 1
ATOM 11089 C CA . TYR B 1 566 ? -10.062 -14.93 -20.094 1 97.06 566 TYR B CA 1
ATOM 11090 C C . TYR B 1 566 ? -8.969 -14.547 -19.094 1 97.06 566 TYR B C 1
ATOM 11092 O O . TYR B 1 566 ? -7.84 -14.25 -19.5 1 97.06 566 TYR B O 1
ATOM 11100 N N . HIS B 1 567 ? -9.312 -14.531 -17.828 1 96.5 567 HIS B N 1
ATOM 11101 C CA . HIS B 1 567 ? -8.422 -14.203 -16.734 1 96.5 567 HIS B CA 1
ATOM 11102 C C . HIS B 1 567 ? -8.195 -15.406 -15.828 1 96.5 567 HIS B C 1
ATOM 11104 O O . HIS B 1 567 ? -9.125 -16.172 -15.562 1 96.5 567 HIS B O 1
ATOM 11110 N N . ASN B 1 568 ? -6.906 -15.688 -15.398 1 94 568 ASN B N 1
ATOM 11111 C CA . ASN B 1 568 ? -6.605 -16.891 -14.617 1 94 568 ASN B CA 1
ATOM 11112 C C . ASN B 1 568 ? -5.57 -16.609 -13.531 1 94 568 ASN B C 1
ATOM 11114 O O . ASN B 1 568 ? -4.457 -17.141 -13.578 1 94 568 ASN B O 1
ATOM 11118 N N . GLU B 1 569 ? -5.949 -15.992 -12.445 1 93.06 569 GLU B N 1
ATOM 11119 C CA . GLU B 1 569 ? -5.027 -15.711 -11.352 1 93.06 569 GLU B CA 1
ATOM 11120 C C . GLU B 1 569 ? -5.328 -16.594 -10.141 1 93.06 569 GLU B C 1
ATOM 11122 O O . GLU B 1 569 ? -4.43 -17.25 -9.602 1 93.06 569 GLU B O 1
ATOM 11127 N N . ILE B 1 570 ? -6.516 -16.703 -9.758 1 96.5 570 ILE B N 1
ATOM 11128 C CA . ILE B 1 570 ? -6.902 -17.391 -8.531 1 96.5 570 ILE B CA 1
ATOM 11129 C C . ILE B 1 570 ? -6.621 -18.891 -8.672 1 96.5 570 ILE B C 1
ATOM 11131 O O . ILE B 1 570 ? -5.926 -19.469 -7.84 1 96.5 570 ILE B O 1
ATOM 11135 N N . ASP B 1 571 ? -7.078 -19.469 -9.742 1 95.5 571 ASP B N 1
ATOM 11136 C CA . ASP B 1 571 ? -6.906 -20.906 -9.93 1 95.5 571 ASP B CA 1
ATOM 11137 C C . ASP B 1 571 ? -5.438 -21.266 -10.156 1 95.5 571 ASP B C 1
ATOM 11139 O O . ASP B 1 571 ? -4.945 -22.266 -9.625 1 95.5 571 ASP B O 1
ATOM 11143 N N . ALA B 1 572 ? -4.73 -20.453 -10.906 1 90.56 572 ALA B N 1
ATOM 11144 C CA . ALA B 1 572 ? -3.316 -20.688 -11.18 1 90.56 572 ALA B CA 1
ATOM 11145 C C . ALA B 1 572 ? -2.51 -20.75 -9.883 1 90.56 572 ALA B C 1
ATOM 11147 O O . ALA B 1 572 ? -1.603 -21.578 -9.75 1 90.56 572 ALA B O 1
ATOM 11148 N N . ILE B 1 573 ? -2.869 -19.938 -8.953 1 90.12 573 ILE B N 1
ATOM 11149 C CA . ILE B 1 573 ? -2.156 -19.859 -7.68 1 90.12 573 ILE B CA 1
ATOM 11150 C C . ILE B 1 573 ? -2.672 -20.953 -6.734 1 90.12 573 ILE B C 1
ATOM 11152 O O . ILE B 1 573 ? -1.884 -21.656 -6.105 1 90.12 573 ILE B O 1
ATOM 11156 N N . GLY B 1 574 ? -3.957 -21.109 -6.699 1 91.75 574 GLY B N 1
ATOM 11157 C CA . GLY B 1 574 ? -4.574 -22 -5.734 1 91.75 574 GLY B CA 1
ATOM 11158 C C . GLY B 1 574 ? -4.387 -23.469 -6.07 1 91.75 574 GLY B C 1
ATOM 11159 O O . GLY B 1 574 ? -4.262 -24.312 -5.172 1 91.75 574 GLY B O 1
ATOM 11160 N N . ASP B 1 575 ? -4.398 -23.75 -7.32 1 88.81 575 ASP B N 1
ATOM 11161 C CA . ASP B 1 575 ? -4.379 -25.156 -7.746 1 88.81 575 ASP B CA 1
ATOM 11162 C C . ASP B 1 575 ? -2.947 -25.656 -7.91 1 88.81 575 ASP B C 1
ATOM 11164 O O . ASP B 1 575 ? -2.643 -26.391 -8.859 1 88.81 575 ASP B O 1
ATOM 11168 N N . SER B 1 576 ? -2.072 -25.125 -7.164 1 82.81 576 SER B N 1
ATOM 11169 C CA . SER B 1 576 ? -0.685 -25.562 -7.082 1 82.81 576 SER B CA 1
ATOM 11170 C C . SER B 1 576 ? -0.241 -25.734 -5.633 1 82.81 576 SER B C 1
ATOM 11172 O O . SER B 1 576 ? -0.341 -24.797 -4.836 1 82.81 576 SER B O 1
ATOM 11174 N N . GLY B 1 577 ? 0.246 -26.984 -5.383 1 79.12 577 GLY B N 1
ATOM 11175 C CA . GLY B 1 577 ? 0.666 -27.281 -4.023 1 79.12 577 GLY B CA 1
ATOM 11176 C C . GLY B 1 577 ? 1.687 -26.297 -3.482 1 79.12 577 GLY B C 1
ATOM 11177 O O . GLY B 1 577 ? 1.728 -26.031 -2.277 1 79.12 577 GLY B O 1
ATOM 11178 N N . SER B 1 578 ? 2.477 -25.703 -4.363 1 74.69 578 SER B N 1
ATOM 11179 C CA . SER B 1 578 ? 3.57 -24.844 -3.928 1 74.69 578 SER B CA 1
ATOM 11180 C C . SER B 1 578 ? 3.082 -23.422 -3.652 1 74.69 578 SER B C 1
ATOM 11182 O O . SER B 1 578 ? 3.734 -22.672 -2.928 1 74.69 578 SER B O 1
ATOM 11184 N N . SER B 1 579 ? 1.839 -23.031 -4.16 1 83.06 579 SER B N 1
ATOM 11185 C CA . SER B 1 579 ? 1.428 -21.641 -4.066 1 83.06 579 SER B CA 1
ATOM 11186 C C . SER B 1 579 ? 0.04 -21.516 -3.445 1 83.06 579 SER B C 1
ATOM 11188 O O . SER B 1 579 ? -0.44 -20.406 -3.207 1 83.06 579 SER B O 1
ATOM 11190 N N . GLU B 1 580 ? -0.59 -22.594 -3.074 1 88.94 580 GLU B N 1
ATOM 11191 C CA . GLU B 1 580 ? -1.998 -22.578 -2.688 1 88.94 580 GLU B CA 1
ATOM 11192 C C . GLU B 1 580 ? -2.227 -21.703 -1.462 1 88.94 580 GLU B C 1
ATOM 11194 O O . GLU B 1 580 ? -3.312 -21.141 -1.285 1 88.94 580 GLU B O 1
ATOM 11199 N N . MET B 1 581 ? -1.235 -21.469 -0.664 1 87.38 581 MET B N 1
ATOM 11200 C CA . MET B 1 581 ? -1.39 -20.688 0.557 1 87.38 581 MET B CA 1
ATOM 11201 C C . MET B 1 581 ? -1.575 -19.203 0.233 1 87.38 581 MET B C 1
ATOM 11203 O O . MET B 1 581 ? -2.027 -18.438 1.079 1 87.38 581 MET B O 1
ATOM 11207 N N . ASP B 1 582 ? -1.295 -18.828 -0.986 1 89.81 582 ASP B N 1
ATOM 11208 C CA . ASP B 1 582 ? -1.436 -17.422 -1.373 1 89.81 582 ASP B CA 1
ATOM 11209 C C . ASP B 1 582 ? -2.775 -17.172 -2.061 1 89.81 582 ASP B C 1
ATOM 11211 O O . ASP B 1 582 ? -2.947 -16.172 -2.754 1 89.81 582 ASP B O 1
ATOM 11215 N N . THR B 1 583 ? -3.734 -18.047 -1.883 1 95.56 583 THR B N 1
ATOM 11216 C CA . THR B 1 583 ? -5.055 -17.906 -2.494 1 95.56 583 THR B CA 1
ATOM 11217 C C . THR B 1 583 ? -5.699 -16.594 -2.1 1 95.56 583 THR B C 1
ATOM 11219 O O . THR B 1 583 ? -6.215 -15.867 -2.953 1 95.56 583 THR B O 1
ATOM 11222 N N . PRO B 1 584 ? -5.637 -16.188 -0.792 1 96.81 584 PRO B N 1
ATOM 11223 C CA . PRO B 1 584 ? -6.215 -14.883 -0.455 1 96.81 584 PRO B CA 1
ATOM 11224 C C . PRO B 1 584 ? -5.543 -13.734 -1.2 1 96.81 584 PRO B C 1
ATOM 11226 O O . PRO B 1 584 ? -6.223 -12.805 -1.651 1 96.81 584 PRO B O 1
ATOM 11229 N N . GLY B 1 585 ? -4.258 -13.789 -1.309 1 93.62 585 GLY B N 1
ATOM 11230 C CA . GLY B 1 585 ? -3.531 -12.773 -2.064 1 93.62 585 GLY B CA 1
ATOM 11231 C C . GLY B 1 585 ? -3.9 -12.75 -3.535 1 93.62 585 GLY B C 1
ATOM 11232 O O . GLY B 1 585 ? -4.012 -11.68 -4.137 1 93.62 585 GLY B O 1
ATOM 11233 N N . ALA B 1 586 ? -4.066 -13.891 -4.105 1 95 586 ALA B N 1
ATOM 11234 C CA . ALA B 1 586 ? -4.473 -14 -5.504 1 95 586 ALA B CA 1
ATOM 11235 C C . ALA B 1 586 ? -5.836 -13.359 -5.73 1 95 586 ALA B C 1
ATOM 11237 O O . ALA B 1 586 ? -6.062 -12.703 -6.75 1 95 586 ALA B O 1
ATOM 11238 N N . CYS B 1 587 ? -6.75 -13.57 -4.793 1 98.12 587 CYS B N 1
ATOM 11239 C CA . CYS B 1 587 ? -8.062 -12.945 -4.879 1 98.12 587 CYS B CA 1
ATOM 11240 C C . CYS B 1 587 ? -7.949 -11.43 -4.875 1 98.12 587 CYS B C 1
ATOM 11242 O O . CYS B 1 587 ? -8.602 -10.75 -5.668 1 98.12 587 CYS B O 1
ATOM 11244 N N . GLN B 1 588 ? -7.082 -10.961 -3.994 1 95.56 588 GLN B N 1
ATOM 11245 C CA . GLN B 1 588 ? -6.895 -9.516 -3.914 1 95.56 588 GLN B CA 1
ATOM 11246 C C . GLN B 1 588 ? -6.324 -8.961 -5.219 1 95.56 588 GLN B C 1
ATOM 11248 O O . GLN B 1 588 ? -6.797 -7.938 -5.723 1 95.56 588 GLN B O 1
ATOM 11253 N N . ARG B 1 589 ? -5.352 -9.578 -5.754 1 92.25 589 ARG B N 1
ATOM 11254 C CA . ARG B 1 589 ? -4.754 -9.148 -7.012 1 92.25 589 ARG B CA 1
ATOM 11255 C C . ARG B 1 589 ? -5.766 -9.211 -8.148 1 92.25 589 ARG B C 1
ATOM 11257 O O . ARG B 1 589 ? -5.758 -8.367 -9.047 1 92.25 589 ARG B O 1
ATOM 11264 N N . THR B 1 590 ? -6.609 -10.203 -8.109 1 97.06 590 THR B N 1
ATOM 11265 C CA . THR B 1 590 ? -7.664 -10.344 -9.109 1 97.06 590 THR B CA 1
ATOM 11266 C C . THR B 1 590 ? -8.625 -9.156 -9.055 1 97.06 590 THR B C 1
ATOM 11268 O O . THR B 1 590 ? -8.984 -8.594 -10.094 1 97.06 590 THR B O 1
ATOM 11271 N N . LEU B 1 591 ? -9.008 -8.766 -7.867 1 97.31 591 LEU B N 1
ATOM 11272 C CA . LEU B 1 591 ? -9.906 -7.621 -7.703 1 97.31 591 LEU B CA 1
ATOM 11273 C C . LEU B 1 591 ? -9.312 -6.371 -8.344 1 97.31 591 LEU B C 1
ATOM 11275 O O . LEU B 1 591 ? -9.992 -5.684 -9.109 1 97.31 591 LEU B O 1
ATOM 11279 N N . GLU B 1 592 ? -8.07 -6.133 -8.07 1 90.44 592 GLU B N 1
ATOM 11280 C CA . GLU B 1 592 ? -7.41 -4.953 -8.609 1 90.44 592 GLU B CA 1
ATOM 11281 C C . GLU B 1 592 ? -7.273 -5.043 -10.125 1 90.44 592 GLU B C 1
ATOM 11283 O O . GLU B 1 592 ? -7.539 -4.07 -10.836 1 90.44 592 GLU B O 1
ATOM 11288 N N . ALA B 1 593 ? -6.926 -6.176 -10.586 1 91.56 593 ALA B N 1
ATOM 11289 C CA . ALA B 1 593 ? -6.707 -6.387 -12.016 1 91.56 593 ALA B CA 1
ATOM 11290 C C . ALA B 1 593 ? -8 -6.219 -12.797 1 91.56 593 ALA B C 1
ATOM 11292 O O . ALA B 1 593 ? -8.023 -5.551 -13.836 1 91.56 593 ALA B O 1
ATOM 11293 N N . LEU B 1 594 ? -9.062 -6.785 -12.312 1 96.62 594 LEU B N 1
ATOM 11294 C CA . LEU B 1 594 ? -10.328 -6.738 -13.039 1 96.62 594 LEU B CA 1
ATOM 11295 C C . LEU B 1 594 ? -10.914 -5.336 -13.008 1 96.62 594 LEU B C 1
ATOM 11297 O O . LEU B 1 594 ? -11.531 -4.895 -13.984 1 96.62 594 LEU B O 1
ATOM 11301 N N . CYS B 1 595 ? -10.734 -4.637 -11.906 1 92.94 595 CYS B N 1
ATOM 11302 C CA . CYS B 1 595 ? -11.18 -3.248 -11.859 1 92.94 595 CYS B CA 1
ATOM 11303 C C . CYS B 1 595 ? -10.461 -2.408 -12.906 1 92.94 595 CYS B C 1
ATOM 11305 O O . CYS B 1 595 ? -11.094 -1.634 -13.625 1 92.94 595 CYS B O 1
ATOM 11307 N N . ARG B 1 596 ? -9.203 -2.578 -13.016 1 87.62 596 ARG B N 1
ATOM 11308 C CA . ARG B 1 596 ? -8.406 -1.835 -13.984 1 87.62 596 ARG B CA 1
ATOM 11309 C C . ARG B 1 596 ? -8.805 -2.195 -15.406 1 87.62 596 ARG B C 1
ATOM 11311 O O . ARG B 1 596 ? -8.883 -1.323 -16.281 1 87.62 596 ARG B O 1
ATOM 11318 N N . LEU B 1 597 ? -9.047 -3.459 -15.609 1 92.25 597 LEU B N 1
ATOM 11319 C CA . LEU B 1 597 ? -9.438 -3.916 -16.938 1 92.25 597 LEU B CA 1
ATOM 11320 C C . LEU B 1 597 ? -10.781 -3.318 -17.344 1 92.25 597 LEU B C 1
ATOM 11322 O O . LEU B 1 597 ? -10.953 -2.869 -18.484 1 92.25 597 LEU B O 1
ATOM 11326 N N . CYS B 1 598 ? -11.727 -3.363 -16.406 1 93.06 598 CYS B N 1
ATOM 11327 C CA . CYS B 1 598 ? -13.031 -2.779 -16.672 1 93.06 598 CYS B CA 1
ATOM 11328 C C . CYS B 1 598 ? -12.906 -1.305 -17.031 1 93.06 598 CYS B C 1
ATOM 11330 O O . CYS B 1 598 ? -13.516 -0.847 -18 1 93.06 598 CYS B O 1
ATOM 11332 N N . THR B 1 599 ? -12.109 -0.618 -16.312 1 87.38 599 THR B N 1
ATOM 11333 C CA . THR B 1 599 ? -11.914 0.806 -16.562 1 87.38 599 THR B CA 1
ATOM 11334 C C . THR B 1 599 ? -11.289 1.034 -17.938 1 87.38 599 THR B C 1
ATOM 11336 O O . THR B 1 599 ? -11.75 1.882 -18.703 1 87.38 599 THR B O 1
ATOM 11339 N N . GLN B 1 600 ? -10.305 0.269 -18.266 1 85.94 600 GLN B N 1
ATOM 11340 C CA . GLN B 1 600 ? -9.594 0.379 -19.531 1 85.94 600 GLN B CA 1
ATOM 11341 C C . GLN B 1 600 ? -10.523 0.114 -20.703 1 85.94 600 GLN B C 1
ATOM 11343 O O . GLN B 1 600 ? -10.578 0.903 -21.656 1 85.94 600 GLN B O 1
ATOM 11348 N N . TRP B 1 601 ? -11.281 -0.892 -20.672 1 91 601 TRP B N 1
ATOM 11349 C CA . TRP B 1 601 ? -12.109 -1.301 -21.812 1 91 601 TRP B CA 1
ATOM 11350 C C . TRP B 1 601 ? -13.391 -0.486 -21.859 1 91 601 TRP B C 1
ATOM 11352 O O . TRP B 1 601 ? -13.953 -0.282 -22.953 1 91 601 TRP B O 1
ATOM 11362 N N . ALA B 1 602 ? -13.867 -0.051 -20.688 1 88.12 602 ALA B N 1
ATOM 11363 C CA . ALA B 1 602 ? -14.992 0.882 -20.703 1 88.12 602 ALA B CA 1
ATOM 11364 C C . ALA B 1 602 ? -14.609 2.193 -21.391 1 88.12 602 ALA B C 1
ATOM 11366 O O . ALA B 1 602 ? -15.398 2.754 -22.156 1 88.12 602 ALA B O 1
ATOM 11367 N N . ASN B 1 603 ? -13.453 2.617 -21.203 1 79.75 603 ASN B N 1
ATOM 11368 C CA . ASN B 1 603 ? -12.984 3.896 -21.734 1 79.75 603 ASN B CA 1
ATOM 11369 C C . ASN B 1 603 ? -12.648 3.805 -23.219 1 79.75 603 ASN B C 1
ATOM 11371 O O . ASN B 1 603 ? -12.938 4.727 -23.984 1 79.75 603 ASN B O 1
ATOM 11375 N N . TYR B 1 604 ? -12.156 2.697 -23.609 1 84.12 604 TYR B N 1
ATOM 11376 C CA . TYR B 1 604 ? -11.547 2.674 -24.938 1 84.12 604 TYR B CA 1
ATOM 11377 C C . TYR B 1 604 ? -12.43 1.928 -25.922 1 84.12 604 TYR B C 1
ATOM 11379 O O . TYR B 1 604 ? -12.383 2.184 -27.125 1 84.12 604 TYR B O 1
ATOM 11387 N N . ALA B 1 605 ? -13.164 1.009 -25.453 1 85.94 605 ALA B N 1
ATOM 11388 C CA . ALA B 1 605 ? -13.992 0.21 -26.344 1 85.94 605 ALA B CA 1
ATOM 11389 C C . ALA B 1 605 ? -15.367 0.85 -26.531 1 85.94 605 ALA B C 1
ATOM 11391 O O . ALA B 1 605 ? -16.188 0.362 -27.312 1 85.94 605 ALA B O 1
ATOM 11392 N N . ASN B 1 606 ? -15.555 2.002 -25.906 1 76.62 606 ASN B N 1
ATOM 11393 C CA . ASN B 1 606 ? -16.875 2.633 -25.938 1 76.62 606 ASN B CA 1
ATOM 11394 C C . ASN B 1 606 ? -17.984 1.619 -25.688 1 76.62 606 ASN B C 1
ATOM 11396 O O . ASN B 1 606 ? -18.953 1.546 -26.453 1 76.62 606 ASN B O 1
ATOM 11400 N N . THR B 1 607 ? -17.656 0.767 -24.75 1 77.25 607 THR B N 1
ATOM 11401 C CA . THR B 1 607 ? -18.578 -0.321 -24.438 1 77.25 607 THR B CA 1
ATOM 11402 C C . THR B 1 607 ? -19.656 0.141 -23.453 1 77.25 607 THR B C 1
ATOM 11404 O O . THR B 1 607 ? -19.359 0.932 -22.547 1 77.25 607 THR B O 1
ATOM 11407 N N . ALA B 1 608 ? -20.844 -0.367 -23.719 1 73.81 608 ALA B N 1
ATOM 11408 C CA . ALA B 1 608 ? -21.984 -0.022 -22.859 1 73.81 608 ALA B CA 1
ATOM 11409 C C . ALA B 1 608 ? -22.125 -1.018 -21.719 1 73.81 608 ALA B C 1
ATOM 11411 O O . ALA B 1 608 ? -22.688 -0.693 -20.672 1 73.81 608 ALA B O 1
ATOM 11412 N N . ARG B 1 609 ? -21.516 -2.246 -22.031 1 88.56 609 ARG B N 1
ATOM 11413 C CA . ARG B 1 609 ? -21.828 -3.303 -21.062 1 88.56 609 ARG B CA 1
ATOM 11414 C C . ARG B 1 609 ? -20.656 -4.254 -20.906 1 88.56 609 ARG B C 1
ATOM 11416 O O . ARG B 1 609 ? -20.016 -4.645 -21.891 1 88.56 609 ARG B O 1
ATOM 11423 N N . ILE B 1 610 ? -20.328 -4.594 -19.656 1 94.44 610 ILE B N 1
ATOM 11424 C CA . ILE B 1 610 ? -19.328 -5.598 -19.328 1 94.44 610 ILE B CA 1
ATOM 11425 C C . ILE B 1 610 ? -19.953 -6.66 -18.422 1 94.44 610 ILE B C 1
ATOM 11427 O O . ILE B 1 610 ? -20.656 -6.332 -17.469 1 94.44 610 ILE B O 1
ATOM 11431 N N . ILE B 1 611 ? -19.781 -7.918 -18.766 1 95.44 611 ILE B N 1
ATOM 11432 C CA . ILE B 1 611 ? -20.234 -9.016 -17.922 1 95.44 611 ILE B CA 1
ATOM 11433 C C . ILE B 1 611 ? -19.031 -9.781 -17.375 1 95.44 611 ILE B C 1
ATOM 11435 O O . ILE B 1 611 ? -18.125 -10.148 -18.141 1 95.44 611 ILE B O 1
ATOM 11439 N N . ILE B 1 612 ? -18.984 -9.953 -16.078 1 97.75 612 ILE B N 1
ATOM 11440 C CA . ILE B 1 612 ? -17.906 -10.688 -15.445 1 97.75 612 ILE B CA 1
ATOM 11441 C C . ILE B 1 612 ? -18.453 -11.945 -14.781 1 97.75 612 ILE B C 1
ATOM 11443 O O . ILE B 1 612 ? -19.453 -11.883 -14.047 1 97.75 612 ILE B O 1
ATOM 11447 N N . THR B 1 613 ? -17.859 -13.086 -15.062 1 97.88 613 THR B N 1
ATOM 11448 C CA . THR B 1 613 ? -18.312 -14.32 -14.43 1 97.88 613 THR B CA 1
ATOM 11449 C C . THR B 1 613 ? -17.156 -15.297 -14.258 1 97.88 613 THR B C 1
ATOM 11451 O O . THR B 1 613 ? -15.992 -14.914 -14.383 1 97.88 613 THR B O 1
ATOM 11454 N N . ALA B 1 614 ? -17.484 -16.531 -13.805 1 98.5 614 ALA B N 1
ATOM 11455 C CA . ALA B 1 614 ? -16.484 -17.562 -13.516 1 98.5 614 ALA B CA 1
ATOM 11456 C C . ALA B 1 614 ? -16.906 -18.922 -14.062 1 98.5 614 ALA B C 1
ATOM 11458 O O . ALA B 1 614 ? -18.078 -19.125 -14.406 1 98.5 614 ALA B O 1
ATOM 11459 N N . ASP B 1 615 ? -15.914 -19.75 -14.211 1 98 615 ASP B N 1
ATOM 11460 C CA . ASP B 1 615 ? -16.188 -21.125 -14.602 1 98 615 ASP B CA 1
ATOM 11461 C C . ASP B 1 615 ? -16.547 -21.984 -13.383 1 98 615 ASP B C 1
ATOM 11463 O O . ASP B 1 615 ? -17.281 -22.969 -13.5 1 98 615 ASP B O 1
ATOM 11467 N N . HIS B 1 616 ? -16 -21.641 -12.273 1 98.5 616 HIS B N 1
ATOM 11468 C CA . HIS B 1 616 ? -16.297 -22.297 -11 1 98.5 616 HIS B CA 1
ATOM 11469 C C . HIS B 1 616 ? -15.75 -21.484 -9.828 1 98.5 616 HIS B C 1
ATOM 11471 O O . HIS B 1 616 ? -15.078 -20.469 -10.023 1 98.5 616 HIS B O 1
ATOM 11477 N N . GLY B 1 617 ? -16.156 -21.938 -8.609 1 98.5 617 GLY B N 1
ATOM 11478 C CA . GLY B 1 617 ? -15.547 -21.453 -7.387 1 98.5 617 GLY B CA 1
ATOM 11479 C C . GLY B 1 617 ? -14.5 -22.391 -6.824 1 98.5 617 GLY B C 1
ATOM 11480 O O . GLY B 1 617 ? -13.797 -23.078 -7.578 1 98.5 617 GLY B O 1
ATOM 11481 N N . PHE B 1 618 ? -14.336 -22.328 -5.434 1 98.62 618 PHE B N 1
ATOM 11482 C CA . PHE B 1 618 ? -13.336 -23.203 -4.816 1 98.62 618 PHE B CA 1
ATOM 11483 C C . PHE B 1 618 ? -13.586 -23.328 -3.316 1 98.62 618 PHE B C 1
ATOM 11485 O O . PHE B 1 618 ? -14.258 -22.484 -2.723 1 98.62 618 PHE B O 1
ATOM 11492 N N . LEU B 1 619 ? -13.078 -24.391 -2.787 1 97.31 619 LEU B N 1
ATOM 11493 C CA . LEU B 1 619 ? -12.914 -24.531 -1.345 1 97.31 619 LEU B CA 1
ATOM 11494 C C . LEU B 1 619 ? -11.508 -24.141 -0.913 1 97.31 619 LEU B C 1
ATOM 11496 O O . LEU B 1 619 ? -10.531 -24.438 -1.609 1 97.31 619 LEU B O 1
ATOM 11500 N N . TYR B 1 620 ? -11.469 -23.453 0.217 1 97.44 620 TYR B N 1
ATOM 11501 C CA . TYR B 1 620 ? -10.156 -23.094 0.727 1 97.44 620 TYR B CA 1
ATOM 11502 C C . TYR B 1 620 ? -10.156 -23.031 2.25 1 97.44 620 TYR B C 1
ATOM 11504 O O . TYR B 1 620 ? -11.117 -22.578 2.861 1 97.44 620 TYR B O 1
ATOM 11512 N N . GLN B 1 621 ? -9.18 -23.547 2.816 1 94.94 621 GLN B N 1
ATOM 11513 C CA . GLN B 1 621 ? -8.805 -23.328 4.211 1 94.94 621 GLN B CA 1
ATOM 11514 C C . GLN B 1 621 ? -7.293 -23.25 4.371 1 94.94 621 GLN B C 1
ATOM 11516 O O . GLN B 1 621 ? -6.547 -23.859 3.604 1 94.94 621 GLN B O 1
ATOM 11521 N N . GLU B 1 622 ? -6.891 -22.469 5.281 1 92.25 622 GLU B N 1
ATOM 11522 C CA . GLU B 1 622 ? -5.449 -22.312 5.461 1 92.25 622 GLU B CA 1
ATOM 11523 C C . GLU B 1 622 ? -4.863 -23.484 6.242 1 92.25 622 GLU B C 1
ATOM 11525 O O . GLU B 1 622 ? -3.785 -23.984 5.914 1 92.25 622 GLU B O 1
ATOM 11530 N N . ARG B 1 623 ? -5.566 -23.938 7.234 1 88.81 623 ARG B N 1
ATOM 11531 C CA . ARG B 1 623 ? -5.105 -25.031 8.07 1 88.81 623 ARG B CA 1
ATOM 11532 C C . ARG B 1 623 ? -4.941 -26.312 7.25 1 88.81 623 ARG B C 1
ATOM 11534 O O . ARG B 1 623 ? -5.801 -26.656 6.434 1 88.81 623 ARG B O 1
ATOM 11541 N N . ALA B 1 624 ? -3.84 -26.969 7.492 1 86.38 624 ALA B N 1
ATOM 11542 C CA . ALA B 1 624 ? -3.596 -28.234 6.801 1 86.38 624 ALA B CA 1
ATOM 11543 C C . ALA B 1 624 ? -4.641 -29.281 7.188 1 86.38 624 ALA B C 1
ATOM 11545 O O . ALA B 1 624 ? -5.062 -29.359 8.344 1 86.38 624 ALA B O 1
ATOM 11546 N N . LEU B 1 625 ? -5.031 -30.047 6.211 1 88.62 625 LEU B N 1
ATOM 11547 C CA . LEU B 1 625 ? -6.016 -31.078 6.469 1 88.62 625 LEU B CA 1
ATOM 11548 C C . LEU B 1 625 ? -5.391 -32.25 7.23 1 88.62 625 LEU B C 1
ATOM 11550 O O . LEU B 1 625 ? -4.258 -32.656 6.945 1 88.62 625 LEU B O 1
ATOM 11554 N N . GLU B 1 626 ? -6.086 -32.625 8.172 1 81.69 626 GLU B N 1
ATOM 11555 C CA . GLU B 1 626 ? -5.641 -33.812 8.914 1 81.69 626 GLU B CA 1
ATOM 11556 C C . GLU B 1 626 ? -5.73 -35.062 8.062 1 81.69 626 GLU B C 1
ATOM 11558 O O . GLU B 1 626 ? -6.629 -35.188 7.227 1 81.69 626 GLU B O 1
ATOM 11563 N N . ASP B 1 627 ? -4.777 -35.875 8.25 1 79.12 627 ASP B N 1
ATOM 11564 C CA . ASP B 1 627 ? -4.777 -37.125 7.508 1 79.12 627 ASP B CA 1
ATOM 11565 C C . ASP B 1 627 ? -5.691 -38.156 8.172 1 79.12 627 ASP B C 1
ATOM 11567 O O . ASP B 1 627 ? -5.215 -39.125 8.773 1 79.12 627 ASP B O 1
ATOM 11571 N N . ASN B 1 628 ? -6.992 -37.875 8.125 1 76.56 628 ASN B N 1
ATOM 11572 C CA . ASN B 1 628 ? -7.969 -38.844 8.656 1 76.56 628 ASN B CA 1
ATOM 11573 C C . ASN B 1 628 ? -9.141 -39.031 7.695 1 76.56 628 ASN B C 1
ATOM 11575 O O . ASN B 1 628 ? -9.297 -38.25 6.742 1 76.56 628 ASN B O 1
ATOM 11579 N N . ASP B 1 629 ? -9.898 -40.031 7.898 1 68.62 629 ASP B N 1
ATOM 11580 C CA . ASP B 1 629 ? -10.906 -40.5 6.957 1 68.62 629 ASP B CA 1
ATOM 11581 C C . ASP B 1 629 ? -12.109 -39.562 6.938 1 68.62 629 ASP B C 1
ATOM 11583 O O . ASP B 1 629 ? -12.945 -39.625 6.027 1 68.62 629 ASP B O 1
ATOM 11587 N N . THR B 1 630 ? -12.18 -38.688 7.859 1 68.5 630 THR B N 1
ATOM 11588 C CA . THR B 1 630 ? -13.312 -37.781 7.895 1 68.5 630 THR B CA 1
ATOM 11589 C C . THR B 1 630 ? -13.086 -36.594 6.938 1 68.5 630 THR B C 1
ATOM 11591 O O . THR B 1 630 ? -14.031 -35.906 6.559 1 68.5 630 THR B O 1
ATOM 11594 N N . VAL B 1 631 ? -11.891 -36.469 6.586 1 77 631 VAL B N 1
ATOM 11595 C CA . VAL B 1 631 ? -11.539 -35.344 5.73 1 77 631 VAL B CA 1
ATOM 11596 C C . VAL B 1 631 ? -11.047 -35.844 4.379 1 77 631 VAL B C 1
ATOM 11598 O O . VAL B 1 631 ? -11.367 -35.281 3.336 1 77 631 VAL B O 1
ATOM 11601 N N . LEU B 1 632 ? -10.289 -36.969 4.457 1 76.88 632 LEU B N 1
ATOM 11602 C CA . LEU B 1 632 ? -9.719 -37.594 3.271 1 76.88 632 LEU B CA 1
ATOM 11603 C C . LEU B 1 632 ? -10.297 -39 3.066 1 76.88 632 LEU B C 1
ATOM 11605 O O . LEU B 1 632 ? -10.18 -39.875 3.945 1 76.88 632 LEU B O 1
ATOM 11609 N N . GLN B 1 633 ? -11.031 -39.094 1.924 1 76.25 633 GLN B N 1
ATOM 11610 C CA . GLN B 1 633 ? -11.633 -40.406 1.707 1 76.25 633 GLN B CA 1
ATOM 11611 C C . GLN B 1 633 ? -10.82 -41.25 0.722 1 76.25 633 GLN B C 1
ATOM 11613 O O . GLN B 1 633 ? -10.203 -40.688 -0.194 1 76.25 633 GLN B O 1
ATOM 11618 N N . GLY B 1 634 ? -10.68 -42.531 0.981 1 75.5 634 GLY B N 1
ATOM 11619 C CA . GLY B 1 634 ? -9.906 -43.406 0.132 1 75.5 634 GLY B CA 1
ATOM 11620 C C . GLY B 1 634 ? -10.773 -44.312 -0.754 1 75.5 634 GLY B C 1
ATOM 11621 O O . GLY B 1 634 ? -10.297 -44.812 -1.765 1 75.5 634 GLY B O 1
ATOM 11622 N N . GLN B 1 635 ? -12.047 -44.375 -0.493 1 77.94 635 GLN B N 1
ATOM 11623 C CA . GLN B 1 635 ? -12.922 -45.281 -1.235 1 77.94 635 GLN B CA 1
ATOM 11624 C C . GLN B 1 635 ? -13.352 -44.656 -2.559 1 77.94 635 GLN B C 1
ATOM 11626 O O . GLN B 1 635 ? -13.727 -43.469 -2.605 1 77.94 635 GLN B O 1
ATOM 11631 N N . VAL B 1 636 ? -13.195 -45.406 -3.604 1 83.06 636 VAL B N 1
ATOM 11632 C CA . VAL B 1 636 ? -13.664 -44.969 -4.918 1 83.06 636 VAL B CA 1
ATOM 11633 C C . VAL B 1 636 ? -15.172 -45.188 -5.027 1 83.06 636 VAL B C 1
ATOM 11635 O O . VAL B 1 636 ? -15.734 -46.062 -4.363 1 83.06 636 VAL B O 1
ATOM 11638 N N . PRO B 1 637 ? -15.828 -44.312 -5.832 1 86 637 PRO B N 1
ATOM 11639 C CA . PRO B 1 637 ? -17.266 -44.5 -6 1 86 637 PRO B CA 1
ATOM 11640 C C . PRO B 1 637 ? -17.609 -45.906 -6.535 1 86 637 PRO B C 1
ATOM 11642 O O . PRO B 1 637 ? -16.844 -46.469 -7.309 1 86 637 PRO B O 1
ATOM 11645 N N . ALA B 1 638 ? -18.734 -46.344 -6.07 1 79.25 638 ALA B N 1
ATOM 11646 C CA . ALA B 1 638 ? -19.234 -47.594 -6.617 1 79.25 638 ALA B CA 1
ATOM 11647 C C . ALA B 1 638 ? -19.641 -47.438 -8.078 1 79.25 638 ALA B C 1
ATOM 11649 O O . ALA B 1 638 ? -20.219 -46.406 -8.461 1 79.25 638 ALA B O 1
ATOM 11650 N N . GLY B 1 639 ? -19.188 -48.25 -8.883 1 74.19 639 GLY B N 1
ATOM 11651 C CA . GLY B 1 639 ? -19.547 -48.188 -10.289 1 74.19 639 GLY B CA 1
ATOM 11652 C C . GLY B 1 639 ? -18.875 -49.25 -11.125 1 74.19 639 GLY B C 1
ATOM 11653 O O . GLY B 1 639 ? -18.141 -50.094 -10.586 1 74.19 639 GLY B O 1
ATOM 11654 N N . LYS B 1 640 ? -19.234 -49.312 -12.336 1 68.38 640 LYS B N 1
ATOM 11655 C CA . LYS B 1 640 ? -18.703 -50.312 -13.242 1 68.38 640 LYS B CA 1
ATOM 11656 C C . LYS B 1 640 ? -17.234 -50 -13.578 1 68.38 640 LYS B C 1
ATOM 11658 O O . LYS B 1 640 ? -16.406 -50.906 -13.594 1 68.38 640 LYS B O 1
ATOM 11663 N N . GLN B 1 641 ? -17.031 -48.688 -13.945 1 78.69 641 GLN B N 1
ATOM 11664 C CA . GLN B 1 641 ? -15.695 -48.344 -14.438 1 78.69 641 GLN B CA 1
ATOM 11665 C C . GLN B 1 641 ? -15.359 -46.875 -14.133 1 78.69 641 GLN B C 1
ATOM 11667 O O . GLN B 1 641 ? -16.141 -45.969 -14.43 1 78.69 641 GLN B O 1
ATOM 11672 N N . MET B 1 642 ? -14.242 -46.75 -13.461 1 81.44 642 MET B N 1
ATOM 11673 C CA . MET B 1 642 ? -13.695 -45.406 -13.312 1 81.44 642 MET B CA 1
ATOM 11674 C C . MET B 1 642 ? -12.93 -44.969 -14.562 1 81.44 642 MET B C 1
ATOM 11676 O O . MET B 1 642 ? -12.289 -45.812 -15.211 1 81.44 642 MET B O 1
ATOM 11680 N N . VAL B 1 643 ? -13.164 -43.844 -14.938 1 77 643 VAL B N 1
ATOM 11681 C CA . VAL B 1 643 ? -12.477 -43.312 -16.125 1 77 643 VAL B CA 1
ATOM 11682 C C . VAL B 1 643 ? -11.562 -42.156 -15.727 1 77 643 VAL B C 1
ATOM 11684 O O . VAL B 1 643 ? -12 -41.219 -15.07 1 77 643 VAL B O 1
ATOM 11687 N N . GLY B 1 644 ? -10.289 -42.281 -16.203 1 73.94 644 GLY B N 1
ATOM 11688 C CA . GLY B 1 644 ? -9.312 -41.219 -15.938 1 73.94 644 GLY B CA 1
ATOM 11689 C C . GLY B 1 644 ? -8.789 -41.25 -14.516 1 73.94 644 GLY B C 1
ATOM 11690 O O . GLY B 1 644 ? -9.039 -42.219 -13.773 1 73.94 644 GLY B O 1
ATOM 11691 N N . LYS B 1 645 ? -8.039 -40.25 -14.164 1 77.75 645 LYS B N 1
ATOM 11692 C CA . LYS B 1 645 ? -7.449 -40.125 -12.828 1 77.75 645 LYS B CA 1
ATOM 11693 C C . LYS B 1 645 ? -8.453 -39.562 -11.836 1 77.75 645 LYS B C 1
ATOM 11695 O O . LYS B 1 645 ? -9.227 -38.656 -12.164 1 77.75 645 LYS B O 1
ATOM 11700 N N . MET B 1 646 ? -8.523 -40.25 -10.719 1 83.44 646 MET B N 1
ATOM 11701 C CA . MET B 1 646 ? -9.32 -39.75 -9.609 1 83.44 646 MET B CA 1
ATOM 11702 C C . MET B 1 646 ? -8.844 -38.344 -9.195 1 83.44 646 MET B C 1
ATOM 11704 O O . MET B 1 646 ? -7.645 -38.094 -9.164 1 83.44 646 MET B O 1
ATOM 11708 N N . LYS B 1 647 ? -9.828 -37.469 -9.055 1 90.88 647 LYS B N 1
ATOM 11709 C CA . LYS B 1 647 ? -9.516 -36.156 -8.555 1 90.88 647 LYS B CA 1
ATOM 11710 C C . LYS B 1 647 ? -9.977 -35.969 -7.113 1 90.88 647 LYS B C 1
ATOM 11712 O O . LYS B 1 647 ? -10.695 -36.844 -6.578 1 90.88 647 LYS B O 1
ATOM 11717 N N . ARG B 1 648 ? -9.555 -35.031 -6.488 1 92.81 648 ARG B N 1
ATOM 11718 C CA . ARG B 1 648 ? -9.805 -34.812 -5.062 1 92.81 648 ARG B CA 1
ATOM 11719 C C . ARG B 1 648 ? -11.289 -34.594 -4.793 1 92.81 648 ARG B C 1
ATOM 11721 O O . ARG B 1 648 ? -11.797 -34.969 -3.742 1 92.81 648 ARG B O 1
ATOM 11728 N N . ARG B 1 649 ? -11.953 -33.938 -5.77 1 95.69 649 ARG B N 1
ATOM 11729 C CA . ARG B 1 649 ? -13.312 -33.5 -5.453 1 95.69 649 ARG B CA 1
ATOM 11730 C C . ARG B 1 649 ? -14.32 -34.094 -6.426 1 95.69 649 ARG B C 1
ATOM 11732 O O . ARG B 1 649 ? -15.516 -33.781 -6.359 1 95.69 649 ARG B O 1
ATOM 11739 N N . TYR B 1 650 ? -13.898 -34.969 -7.383 1 95.06 650 TYR B N 1
ATOM 11740 C CA . TYR B 1 650 ? -14.844 -35.625 -8.273 1 95.06 650 TYR B CA 1
ATOM 11741 C C . TYR B 1 650 ? -14.227 -36.875 -8.906 1 95.06 650 TYR B C 1
ATOM 11743 O O . TYR B 1 650 ? -13.008 -37.062 -8.883 1 95.06 650 TYR B O 1
ATOM 11751 N N . ALA B 1 651 ? -15.047 -37.688 -9.375 1 93.38 651 ALA B N 1
ATOM 11752 C CA . ALA B 1 651 ? -14.672 -38.875 -10.148 1 93.38 651 ALA B CA 1
ATOM 11753 C C . ALA B 1 651 ? -15.57 -39.031 -11.367 1 93.38 651 ALA B C 1
ATOM 11755 O O . ALA B 1 651 ? -16.75 -38.656 -11.336 1 93.38 651 ALA B O 1
ATOM 11756 N N . LEU B 1 652 ? -15 -39.5 -12.422 1 93.56 652 LEU B N 1
ATOM 11757 C CA . LEU B 1 652 ? -15.734 -39.781 -13.656 1 93.56 652 LEU B CA 1
ATOM 11758 C C . LEU B 1 652 ? -15.773 -41.281 -13.922 1 93.56 652 LEU B C 1
ATOM 11760 O O . LEU B 1 652 ? -14.789 -42 -13.672 1 93.56 652 LEU B O 1
ATOM 11764 N N . GLY B 1 653 ? -16.891 -41.719 -14.398 1 92.75 653 GLY B N 1
ATOM 11765 C CA . GLY B 1 653 ? -17.016 -43.125 -14.703 1 92.75 653 GLY B CA 1
ATOM 11766 C C . GLY B 1 653 ? -18.328 -43.5 -15.359 1 92.75 653 GLY B C 1
ATOM 11767 O O . GLY B 1 653 ? -19.047 -42.625 -15.852 1 92.75 653 GLY B O 1
ATOM 11768 N N . LYS B 1 654 ? -18.516 -44.844 -15.461 1 90.88 654 LYS B N 1
ATOM 11769 C CA . LYS B 1 654 ? -19.75 -45.375 -16.031 1 90.88 654 LYS B CA 1
ATOM 11770 C C . LYS B 1 654 ? -20.578 -46.094 -14.969 1 90.88 654 LYS B C 1
ATOM 11772 O O . LYS B 1 654 ? -20.047 -46.875 -14.156 1 90.88 654 LYS B O 1
ATOM 11777 N N . ASN B 1 655 ? -21.828 -45.812 -14.953 1 90.81 655 ASN B N 1
ATOM 11778 C CA . ASN B 1 655 ? -22.797 -46.438 -14.039 1 90.81 655 ASN B CA 1
ATOM 11779 C C . ASN B 1 655 ? -22.406 -46.219 -12.586 1 90.81 655 ASN B C 1
ATOM 11781 O O . ASN B 1 655 ? -22.359 -47.188 -11.805 1 90.81 655 ASN B O 1
ATOM 11785 N N . LEU B 1 656 ? -21.984 -44.969 -12.336 1 92.56 656 LEU B N 1
ATOM 11786 C CA . LEU B 1 656 ? -21.625 -44.625 -10.961 1 92.56 656 LEU B CA 1
ATOM 11787 C C . LEU B 1 656 ? -22.875 -44.594 -10.078 1 92.56 656 LEU B C 1
ATOM 11789 O O . LEU B 1 656 ? -23.953 -44.219 -10.539 1 92.56 656 LEU B O 1
ATOM 11793 N N . GLN B 1 657 ? -22.672 -44.969 -8.773 1 90.5 657 GLN B N 1
ATOM 11794 C CA . GLN B 1 657 ? -23.797 -45 -7.844 1 90.5 657 GLN B CA 1
ATOM 11795 C C . GLN B 1 657 ? -23.547 -44.125 -6.637 1 90.5 657 GLN B C 1
ATOM 11797 O O . GLN B 1 657 ? -22.406 -43.938 -6.203 1 90.5 657 GLN B O 1
ATOM 11802 N N . THR B 1 658 ? -24.688 -43.562 -6.203 1 91.56 658 THR B N 1
ATOM 11803 C CA . THR B 1 658 ? -24.641 -42.812 -4.961 1 91.56 658 THR B CA 1
ATOM 11804 C C . THR B 1 658 ? -24.516 -43.75 -3.76 1 91.56 658 THR B C 1
ATOM 11806 O O . THR B 1 658 ? -25.172 -44.781 -3.703 1 91.56 658 THR B O 1
ATOM 11809 N N . ASP B 1 659 ? -23.547 -43.375 -2.908 1 89.44 659 ASP B N 1
ATOM 11810 C CA . ASP B 1 659 ? -23.391 -44.125 -1.657 1 89.44 659 ASP B CA 1
ATOM 11811 C C . ASP B 1 659 ? -23.094 -43.188 -0.494 1 89.44 659 ASP B C 1
ATOM 11813 O O . ASP B 1 659 ? -23.438 -42 -0.552 1 89.44 659 ASP B O 1
ATOM 11817 N N . ASP B 1 660 ? -22.516 -43.781 0.623 1 86.75 660 ASP B N 1
ATOM 11818 C CA . ASP B 1 660 ? -22.328 -42.969 1.827 1 86.75 660 ASP B CA 1
ATOM 11819 C C . ASP B 1 660 ? -21.234 -41.938 1.624 1 86.75 660 ASP B C 1
ATOM 11821 O O . ASP B 1 660 ? -21.203 -40.906 2.312 1 86.75 660 ASP B O 1
ATOM 11825 N N . ASN B 1 661 ? -20.453 -42.188 0.626 1 89.31 661 ASN B N 1
ATOM 11826 C CA . ASN B 1 661 ? -19.281 -41.312 0.465 1 89.31 661 ASN B CA 1
ATOM 11827 C C . ASN B 1 661 ? -19.391 -40.438 -0.781 1 89.31 661 ASN B C 1
ATOM 11829 O O . ASN B 1 661 ? -18.703 -39.438 -0.891 1 89.31 661 ASN B O 1
ATOM 11833 N N . TRP B 1 662 ? -20.203 -40.906 -1.729 1 92.25 662 TRP B N 1
ATOM 11834 C CA . TRP B 1 662 ? -20.281 -40.219 -3.02 1 92.25 662 TRP B CA 1
ATOM 11835 C C . TRP B 1 662 ? -21.719 -39.969 -3.436 1 92.25 662 TRP B C 1
ATOM 11837 O O . TRP B 1 662 ? -22.594 -40.812 -3.182 1 92.25 662 TRP B O 1
ATOM 11847 N N . THR B 1 663 ? -22 -38.844 -3.975 1 93.75 663 THR B N 1
ATOM 11848 C CA . THR B 1 663 ? -23.234 -38.594 -4.711 1 93.75 663 THR B CA 1
ATOM 11849 C C . THR B 1 663 ? -22.984 -38.625 -6.219 1 93.75 663 THR B C 1
ATOM 11851 O O . THR B 1 663 ? -22.141 -37.875 -6.727 1 93.75 663 THR B O 1
ATOM 11854 N N . ALA B 1 664 ? -23.656 -39.438 -6.91 1 94.25 664 ALA B N 1
ATOM 11855 C CA . ALA B 1 664 ? -23.406 -39.656 -8.336 1 94.25 664 ALA B CA 1
ATOM 11856 C C . ALA B 1 664 ? -24.562 -39.125 -9.188 1 94.25 664 ALA B C 1
ATOM 11858 O O . ALA B 1 664 ? -25.719 -39.219 -8.781 1 94.25 664 ALA B O 1
ATOM 11859 N N . PHE B 1 665 ? -24.281 -38.594 -10.328 1 95.19 665 PHE B N 1
ATOM 11860 C CA . PHE B 1 665 ? -25.203 -38.156 -11.367 1 95.19 665 PHE B CA 1
ATOM 11861 C C . PHE B 1 665 ? -24.797 -38.719 -12.727 1 95.19 665 PHE B C 1
ATOM 11863 O O . PHE B 1 665 ? -23.625 -38.781 -13.062 1 95.19 665 PHE B O 1
ATOM 11870 N N . THR B 1 666 ? -25.828 -39.125 -13.461 1 93.75 666 THR B N 1
ATOM 11871 C CA . THR B 1 666 ? -25.547 -39.5 -14.836 1 93.75 666 THR B CA 1
ATOM 11872 C C . THR B 1 666 ? -25.281 -38.281 -15.703 1 93.75 666 THR B C 1
ATOM 11874 O O . THR B 1 666 ? -25.625 -37.156 -15.32 1 93.75 666 THR B O 1
ATOM 11877 N N . ALA B 1 667 ? -24.656 -38.531 -16.844 1 93.19 667 ALA B N 1
ATOM 11878 C CA . ALA B 1 667 ? -24.406 -37.438 -17.781 1 93.19 667 ALA B CA 1
ATOM 11879 C C . ALA B 1 667 ? -25.688 -36.688 -18.109 1 93.19 667 ALA B C 1
ATOM 11881 O O . ALA B 1 667 ? -25.719 -35.438 -18.125 1 93.19 667 ALA B O 1
ATOM 11882 N N . GLU B 1 668 ? -26.781 -37.344 -18.312 1 92.06 668 GLU B N 1
ATOM 11883 C CA . GLU B 1 668 ? -28.078 -36.75 -18.656 1 92.06 668 GLU B CA 1
ATOM 11884 C C . GLU B 1 668 ? -28.625 -35.938 -17.484 1 92.06 668 GLU B C 1
ATOM 11886 O O . GLU B 1 668 ? -29.219 -34.875 -17.688 1 92.06 668 GLU B O 1
ATOM 11891 N N . GLN B 1 669 ? -28.391 -36.406 -16.375 1 93.81 669 GLN B N 1
ATOM 11892 C CA . GLN B 1 669 ? -28.906 -35.75 -15.188 1 93.81 669 GLN B CA 1
ATOM 11893 C C . GLN B 1 669 ? -28.219 -34.406 -14.961 1 93.81 669 GLN B C 1
ATOM 11895 O O . GLN B 1 669 ? -28.734 -33.531 -14.258 1 93.81 669 GLN B O 1
ATOM 11900 N N . ILE B 1 670 ? -27.031 -34.281 -15.445 1 93.5 670 ILE B N 1
ATOM 11901 C CA . ILE B 1 670 ? -26.328 -33 -15.234 1 93.5 670 ILE B CA 1
ATOM 11902 C C . ILE B 1 670 ? -26.391 -32.156 -16.5 1 93.5 670 ILE B C 1
ATOM 11904 O O . ILE B 1 670 ? -25.656 -31.172 -16.625 1 93.5 670 ILE B O 1
ATOM 11908 N N . GLY B 1 671 ? -27.219 -32.531 -17.453 1 88.06 671 GLY B N 1
ATOM 11909 C CA . GLY B 1 671 ? -27.5 -31.703 -18.609 1 88.06 671 GLY B CA 1
ATOM 11910 C C . GLY B 1 671 ? -26.531 -31.938 -19.766 1 88.06 671 GLY B C 1
ATOM 11911 O O . GLY B 1 671 ? -26.422 -31.125 -20.672 1 88.06 671 GLY B O 1
ATOM 11912 N N . LEU B 1 672 ? -25.766 -33.031 -19.719 1 92.5 672 LEU B N 1
ATOM 11913 C CA . LEU B 1 672 ? -24.844 -33.344 -20.797 1 92.5 672 LEU B CA 1
ATOM 11914 C C . LEU B 1 672 ? -25.484 -34.344 -21.781 1 92.5 672 LEU B C 1
ATOM 11916 O O . LEU B 1 672 ? -26.344 -35.125 -21.406 1 92.5 672 LEU B O 1
ATOM 11920 N N . ALA B 1 673 ? -25.203 -34.219 -23.031 1 88.38 673 ALA B N 1
ATOM 11921 C CA . ALA B 1 673 ? -25.781 -35.031 -24.094 1 88.38 673 ALA B CA 1
ATOM 11922 C C . ALA B 1 673 ? -25.297 -36.469 -24.016 1 88.38 673 ALA B C 1
ATOM 11924 O O . ALA B 1 673 ? -25.938 -37.375 -24.531 1 88.38 673 ALA B O 1
ATOM 11925 N N . GLY B 1 674 ? -24.281 -36.75 -23.328 1 81.12 674 GLY B N 1
ATOM 11926 C CA . GLY B 1 674 ? -23.766 -38.094 -23.188 1 81.12 674 GLY B CA 1
ATOM 11927 C C . GLY B 1 674 ? -22.391 -38.156 -22.562 1 81.12 674 GLY B C 1
ATOM 11928 O O . GLY B 1 674 ? -21.859 -37.125 -22.125 1 81.12 674 GLY B O 1
ATOM 11929 N N . GLY B 1 675 ? -22.047 -39.406 -22.344 1 83.75 675 GLY B N 1
ATOM 11930 C CA . GLY B 1 675 ? -20.703 -39.594 -21.859 1 83.75 675 GLY B CA 1
ATOM 11931 C C . GLY B 1 675 ? -20.641 -40.156 -20.438 1 83.75 675 GLY B C 1
ATOM 11932 O O . GLY B 1 675 ? -21.375 -41.094 -20.094 1 83.75 675 GLY B O 1
ATOM 11933 N N . LEU B 1 676 ? -19.734 -39.531 -19.625 1 91.31 676 LEU B N 1
ATOM 11934 C CA . LEU B 1 676 ? -19.359 -40.125 -18.344 1 91.31 676 LEU B CA 1
ATOM 11935 C C . LEU B 1 676 ? -20.25 -39.594 -17.219 1 91.31 676 LEU B C 1
ATOM 11937 O O . LEU B 1 676 ? -20.656 -38.438 -17.234 1 91.31 676 LEU B O 1
ATOM 11941 N N . ASP B 1 677 ? -20.562 -40.531 -16.266 1 93.12 677 ASP B N 1
ATOM 11942 C CA . ASP B 1 677 ? -21.188 -40.125 -15 1 93.12 677 ASP B CA 1
ATOM 11943 C C . ASP B 1 677 ? -20.188 -39.344 -14.125 1 93.12 677 ASP B C 1
ATOM 11945 O O . ASP B 1 677 ? -18.984 -39.5 -14.289 1 93.12 677 ASP B O 1
ATOM 11949 N N . VAL B 1 678 ? -20.75 -38.531 -13.266 1 94.88 678 VAL B N 1
ATOM 11950 C CA . VAL B 1 678 ? -19.922 -37.781 -12.344 1 94.88 678 VAL B CA 1
ATOM 11951 C C . VAL B 1 678 ? -20.297 -38.125 -10.906 1 94.88 678 VAL B C 1
ATOM 11953 O O . VAL B 1 678 ? -21.469 -38.25 -10.578 1 94.88 678 VAL B O 1
ATOM 11956 N N . ALA B 1 679 ? -19.312 -38.406 -10.094 1 94.5 679 ALA B N 1
ATOM 11957 C CA . ALA B 1 679 ? -19.516 -38.594 -8.656 1 94.5 679 ALA B CA 1
ATOM 11958 C C . ALA B 1 679 ? -18.734 -37.531 -7.867 1 94.5 679 ALA B C 1
ATOM 11960 O O . ALA B 1 679 ? -17.578 -37.25 -8.172 1 94.5 679 ALA B O 1
ATOM 11961 N N . VAL B 1 680 ? -19.375 -36.906 -6.883 1 95.5 680 VAL B N 1
ATOM 11962 C CA . VAL B 1 680 ? -18.734 -35.906 -6.031 1 95.5 680 VAL B CA 1
ATOM 11963 C C . VAL B 1 680 ? -18.75 -36.375 -4.578 1 95.5 680 VAL B C 1
ATOM 11965 O O . VAL B 1 680 ? -19.703 -37 -4.133 1 95.5 680 VAL B O 1
ATOM 11968 N N . PRO B 1 681 ? -17.641 -36.156 -3.867 1 93.88 681 PRO B N 1
ATOM 11969 C CA . PRO B 1 681 ? -17.578 -36.625 -2.48 1 93.88 681 PRO B CA 1
ATOM 11970 C C . PRO B 1 681 ? -18.562 -35.875 -1.564 1 93.88 681 PRO B C 1
ATOM 11972 O O . PRO B 1 681 ? -18.969 -34.75 -1.864 1 93.88 681 PRO B O 1
ATOM 11975 N N . ARG B 1 682 ? -18.844 -36.531 -0.488 1 90.69 682 ARG B N 1
ATOM 11976 C CA . ARG B 1 682 ? -19.75 -35.969 0.501 1 90.69 682 ARG B CA 1
ATOM 11977 C C . ARG B 1 682 ? -19.125 -34.75 1.201 1 90.69 682 ARG B C 1
ATOM 11979 O O . ARG B 1 682 ? -17.969 -34.812 1.615 1 90.69 682 ARG B O 1
ATOM 11986 N N . GLY B 1 683 ? -19.922 -33.75 1.349 1 92.19 683 GLY B N 1
ATOM 11987 C CA . GLY B 1 683 ? -19.516 -32.594 2.125 1 92.19 683 GLY B CA 1
ATOM 11988 C C . GLY B 1 683 ? -18.234 -31.969 1.628 1 92.19 683 GLY B C 1
ATOM 11989 O O . GLY B 1 683 ? -18.109 -31.656 0.443 1 92.19 683 GLY B O 1
ATOM 11990 N N . LEU B 1 684 ? -17.281 -31.859 2.611 1 93.94 684 LEU B N 1
ATOM 11991 C CA . LEU B 1 684 ? -16 -31.188 2.332 1 93.94 684 LEU B CA 1
ATOM 11992 C C . LEU B 1 684 ? -14.898 -32.219 2.105 1 93.94 684 LEU B C 1
ATOM 11994 O O . LEU B 1 684 ? -13.719 -31.844 2.027 1 93.94 684 LEU B O 1
ATOM 11998 N N . ARG B 1 685 ? -15.242 -33.406 1.922 1 92.5 685 ARG B N 1
ATOM 11999 C CA . ARG B 1 685 ? -14.25 -34.469 1.838 1 92.5 685 ARG B CA 1
ATOM 12000 C C . ARG B 1 685 ? -13.469 -34.406 0.531 1 92.5 685 ARG B C 1
ATOM 12002 O O . ARG B 1 685 ? -13.969 -33.875 -0.468 1 92.5 685 ARG B O 1
ATOM 12009 N N . ARG B 1 686 ? -12.219 -34.812 0.619 1 93.31 686 ARG B N 1
ATOM 12010 C CA . ARG B 1 686 ? -11.32 -34.906 -0.529 1 93.31 686 ARG B CA 1
ATOM 12011 C C . ARG B 1 686 ? -10.859 -36.344 -0.727 1 93.31 686 ARG B C 1
ATOM 12013 O O . ARG B 1 686 ? -10.578 -37.062 0.244 1 93.31 686 ARG B O 1
ATOM 12020 N N . HIS B 1 687 ? -10.891 -36.781 -1.885 1 90.75 687 HIS B N 1
ATOM 12021 C CA . HIS B 1 687 ? -10.297 -38.062 -2.166 1 90.75 687 HIS B CA 1
ATOM 12022 C C . HIS B 1 687 ? -8.781 -38.031 -2.025 1 90.75 687 HIS B C 1
ATOM 12024 O O . HIS B 1 687 ? -8.148 -37.031 -2.426 1 90.75 687 HIS B O 1
ATOM 12030 N N . ARG B 1 688 ? -8.227 -39.031 -1.528 1 86.88 688 ARG B N 1
ATOM 12031 C CA . ARG B 1 688 ? -6.777 -39.125 -1.349 1 86.88 688 ARG B CA 1
ATOM 12032 C C . ARG B 1 688 ? -6.066 -39.25 -2.689 1 86.88 688 ARG B C 1
ATOM 12034 O O . ARG B 1 688 ? -6.258 -40.25 -3.402 1 86.88 688 ARG B O 1
ATOM 12041 N N . VAL B 1 689 ? -5.492 -38.281 -3.129 1 83.19 689 VAL B N 1
ATOM 12042 C CA . VAL B 1 689 ? -4.652 -38.25 -4.32 1 83.19 689 VAL B CA 1
ATOM 12043 C C . VAL B 1 689 ? -3.223 -37.875 -3.936 1 83.19 689 VAL B C 1
ATOM 12045 O O . VAL B 1 689 ? -3.008 -37.156 -2.969 1 83.19 689 VAL B O 1
ATOM 12048 N N . SER B 1 690 ? -2.254 -38.469 -4.605 1 76.19 690 SER B N 1
ATOM 12049 C CA . SER B 1 690 ? -0.857 -38.188 -4.293 1 76.19 690 SER B CA 1
ATOM 12050 C C . SER B 1 690 ? -0.508 -36.719 -4.562 1 76.19 690 SER B C 1
ATOM 12052 O O . SER B 1 690 ? -1.078 -36.125 -5.461 1 76.19 690 SER B O 1
ATOM 12054 N N . GLY B 1 691 ? 0.275 -36.25 -3.725 1 73.5 691 GLY B N 1
ATOM 12055 C CA . GLY B 1 691 ? 0.817 -34.938 -3.98 1 73.5 691 GLY B CA 1
ATOM 12056 C C . GLY B 1 691 ? 0.251 -33.875 -3.061 1 73.5 691 GLY B C 1
ATOM 12057 O O . GLY B 1 691 ? -0.683 -34.125 -2.299 1 73.5 691 GLY B O 1
ATOM 12058 N N . LYS B 1 692 ? 0.854 -32.625 -3.174 1 74.31 692 LYS B N 1
ATOM 12059 C CA . LYS B 1 692 ? 0.433 -31.469 -2.391 1 74.31 692 LYS B CA 1
ATOM 12060 C C . LYS B 1 692 ? -0.772 -30.797 -3.027 1 74.31 692 LYS B C 1
ATOM 12062 O O . LYS B 1 692 ? -1.218 -31.188 -4.109 1 74.31 692 LYS B O 1
ATOM 12067 N N . GLY B 1 693 ? -1.488 -29.875 -2.26 1 83.94 693 GLY B N 1
ATOM 12068 C CA . GLY B 1 693 ? -2.584 -29.094 -2.814 1 83.94 693 GLY B CA 1
ATOM 12069 C C . GLY B 1 693 ? -3.945 -29.547 -2.307 1 83.94 693 GLY B C 1
ATOM 12070 O O . GLY B 1 693 ? -4.859 -29.781 -3.098 1 83.94 693 GLY B O 1
ATOM 12071 N N . ARG B 1 694 ? -4.082 -29.594 -1.009 1 90.38 694 ARG B N 1
ATOM 12072 C CA . ARG B 1 694 ? -5.324 -30.078 -0.421 1 90.38 694 ARG B CA 1
ATOM 12073 C C . ARG B 1 694 ? -6.137 -28.938 0.169 1 90.38 694 ARG B C 1
ATOM 12075 O O . ARG B 1 694 ? -7.32 -29.094 0.469 1 90.38 694 ARG B O 1
ATOM 12082 N N . GLN B 1 695 ? -5.508 -27.859 0.291 1 93.31 695 GLN B N 1
ATOM 12083 C CA . GLN B 1 695 ? -6.176 -26.734 0.961 1 93.31 695 GLN B CA 1
ATOM 12084 C C . GLN B 1 695 ? -7.066 -25.969 -0.009 1 93.31 695 GLN B C 1
ATOM 12086 O O . GLN B 1 695 ? -8.133 -25.484 0.372 1 93.31 695 GLN B O 1
ATOM 12091 N N . PHE B 1 696 ? -6.637 -25.797 -1.245 1 96.31 696 PHE B N 1
ATOM 12092 C CA . PHE B 1 696 ? -7.438 -25.266 -2.342 1 96.31 696 PHE B CA 1
ATOM 12093 C C . PHE B 1 696 ? -7.918 -26.391 -3.254 1 96.31 696 PHE B C 1
ATOM 12095 O O . PHE B 1 696 ? -7.109 -27.094 -3.863 1 96.31 696 PHE B O 1
ATOM 12102 N N . VAL B 1 697 ? -9.242 -26.531 -3.361 1 96.81 697 VAL B N 1
ATOM 12103 C CA . VAL B 1 697 ? -9.758 -27.594 -4.219 1 96.81 697 VAL B CA 1
ATOM 12104 C C . VAL B 1 697 ? -11.039 -27.125 -4.898 1 96.81 697 VAL B C 1
ATOM 12106 O O . VAL B 1 697 ? -11.711 -26.203 -4.418 1 96.81 697 VAL B O 1
ATOM 12109 N N . HIS B 1 698 ? -11.305 -27.734 -6.02 1 97.38 698 HIS B N 1
ATOM 12110 C CA . HIS B 1 698 ? -12.57 -27.547 -6.723 1 97.38 698 HIS B CA 1
ATOM 12111 C C . HIS B 1 698 ? -12.969 -28.812 -7.492 1 97.38 698 HIS B C 1
ATOM 12113 O O . HIS B 1 698 ? -12.203 -29.781 -7.535 1 97.38 698 HIS B O 1
ATOM 12119 N N . GLY B 1 699 ? -14.141 -28.828 -8.008 1 97.31 699 GLY B N 1
ATOM 12120 C CA . GLY B 1 699 ? -14.664 -29.953 -8.766 1 97.31 699 GLY B CA 1
ATOM 12121 C C . GLY B 1 699 ? -15.883 -30.594 -8.109 1 97.31 699 GLY B C 1
ATOM 12122 O O . GLY B 1 699 ? -16.594 -31.375 -8.742 1 97.31 699 GLY B O 1
ATOM 12123 N N . GLY B 1 700 ? -16.125 -30.25 -6.926 1 97.19 700 GLY B N 1
ATOM 12124 C CA . GLY B 1 700 ? -17.219 -30.828 -6.172 1 97.19 700 GLY B CA 1
ATOM 12125 C C . GLY B 1 700 ? -18.484 -29.984 -6.234 1 97.19 700 GLY B C 1
ATOM 12126 O O . GLY B 1 700 ? -18.656 -29.172 -7.148 1 97.19 700 GLY B O 1
ATOM 12127 N N . ALA B 1 701 ? -19.406 -30.281 -5.234 1 97.5 701 ALA B N 1
ATOM 12128 C CA . ALA B 1 701 ? -20.734 -29.688 -5.301 1 97.5 701 ALA B CA 1
ATOM 12129 C C . ALA B 1 701 ? -20.953 -28.703 -4.148 1 97.5 701 ALA B C 1
ATOM 12131 O O . ALA B 1 701 ? -22.062 -28.203 -3.957 1 97.5 701 ALA B O 1
ATOM 12132 N N . SER B 1 702 ? -19.875 -28.453 -3.363 1 97.75 702 SER B N 1
ATOM 12133 C CA . SER B 1 702 ? -20.094 -27.516 -2.264 1 97.75 702 SER B CA 1
ATOM 12134 C C . SER B 1 702 ? -20.578 -26.156 -2.773 1 97.75 702 SER B C 1
ATOM 12136 O O . SER B 1 702 ? -20.344 -25.812 -3.936 1 97.75 702 SER B O 1
ATOM 12138 N N . LEU B 1 703 ? -21.266 -25.422 -1.943 1 98.5 703 LEU B N 1
ATOM 12139 C CA . LEU B 1 703 ? -21.812 -24.125 -2.346 1 98.5 703 LEU B CA 1
ATOM 12140 C C . LEU B 1 703 ? -20.703 -23.188 -2.791 1 98.5 703 LEU B C 1
ATOM 12142 O O . LEU B 1 703 ? -20.859 -22.422 -3.744 1 98.5 703 LEU B O 1
ATOM 12146 N N . GLN B 1 704 ? -19.547 -23.266 -2.139 1 98.44 704 GLN B N 1
ATOM 12147 C CA . GLN B 1 704 ? -18.406 -22.422 -2.473 1 98.44 704 GLN B CA 1
ATOM 12148 C C . GLN B 1 704 ? -17.828 -22.781 -3.836 1 98.44 704 GLN B C 1
ATOM 12150 O O . GLN B 1 704 ? -17.266 -21.922 -4.531 1 98.44 704 GLN B O 1
ATOM 12155 N N . GLU B 1 705 ? -17.969 -24 -4.27 1 98.56 705 GLU B N 1
ATOM 12156 C CA . GLU B 1 705 ? -17.406 -24.484 -5.523 1 98.56 705 GLU B CA 1
ATOM 12157 C C . GLU B 1 705 ? -18.344 -24.219 -6.695 1 98.56 705 GLU B C 1
ATOM 12159 O O . GLU B 1 705 ? -17.891 -23.938 -7.809 1 98.56 705 GLU B O 1
ATOM 12164 N N . ILE B 1 706 ? -19.656 -24.219 -6.449 1 98.5 706 ILE B N 1
ATOM 12165 C CA . ILE B 1 706 ? -20.578 -24.25 -7.586 1 98.5 706 ILE B CA 1
ATOM 12166 C C . ILE B 1 706 ? -21.172 -22.859 -7.793 1 98.5 706 ILE B C 1
ATOM 12168 O O . ILE B 1 706 ? -21.688 -22.547 -8.867 1 98.5 706 ILE B O 1
ATOM 12172 N N . THR B 1 707 ? -21.219 -22 -6.742 1 98.62 707 THR B N 1
ATOM 12173 C CA . THR B 1 707 ? -21.844 -20.688 -6.875 1 98.62 707 THR B CA 1
ATOM 12174 C C . THR B 1 707 ? -20.906 -19.703 -7.574 1 98.62 707 THR B C 1
ATOM 12176 O O . THR B 1 707 ? -19.781 -19.484 -7.121 1 98.62 707 THR B O 1
ATOM 12179 N N . ILE B 1 708 ? -21.312 -19.125 -8.664 1 98.44 708 ILE B N 1
ATOM 12180 C CA . ILE B 1 708 ? -20.469 -18.188 -9.398 1 98.44 708 ILE B CA 1
ATOM 12181 C C . ILE B 1 708 ? -21.203 -16.859 -9.555 1 98.44 708 ILE B C 1
ATOM 12183 O O . ILE B 1 708 ? -22.438 -16.812 -9.594 1 98.44 708 ILE B O 1
ATOM 12187 N N . PRO B 1 709 ? -20.438 -15.797 -9.586 1 98.5 709 PRO B N 1
ATOM 12188 C CA . PRO B 1 709 ? -21.047 -14.484 -9.805 1 98.5 709 PRO B CA 1
ATOM 12189 C C . PRO B 1 709 ? -21.25 -14.172 -11.289 1 98.5 709 PRO B C 1
ATOM 12191 O O . PRO B 1 709 ? -20.375 -14.492 -12.109 1 98.5 709 PRO B O 1
ATOM 12194 N N . VAL B 1 710 ? -22.344 -13.656 -11.625 1 97.19 710 VAL B N 1
ATOM 12195 C CA . VAL B 1 710 ? -22.547 -12.969 -12.898 1 97.19 710 VAL B CA 1
ATOM 12196 C C . VAL B 1 710 ? -22.766 -11.477 -12.641 1 97.19 710 VAL B C 1
ATOM 12198 O O . VAL B 1 710 ? -23.828 -11.07 -12.195 1 97.19 710 VAL B O 1
ATOM 12201 N N . ILE B 1 711 ? -21.719 -10.75 -12.883 1 97.38 711 ILE B N 1
ATOM 12202 C CA . ILE B 1 711 ? -21.734 -9.32 -12.609 1 97.38 711 ILE B CA 1
ATOM 12203 C C . ILE B 1 711 ? -22 -8.547 -13.898 1 97.38 711 ILE B C 1
ATOM 12205 O O . ILE B 1 711 ? -21.219 -8.625 -14.852 1 97.38 711 ILE B O 1
ATOM 12209 N N . THR B 1 712 ? -23.062 -7.832 -13.914 1 94.62 712 THR B N 1
ATOM 12210 C CA . THR B 1 712 ? -23.359 -6.941 -15.031 1 94.62 712 THR B CA 1
ATOM 12211 C C . THR B 1 712 ? -22.953 -5.508 -14.703 1 94.62 712 THR B C 1
ATOM 12213 O O . THR B 1 712 ? -23.453 -4.922 -13.734 1 94.62 712 THR B O 1
ATOM 12216 N N . VAL B 1 713 ? -22.031 -5.031 -15.453 1 94.5 713 VAL B N 1
ATOM 12217 C CA . VAL B 1 713 ? -21.5 -3.688 -15.25 1 94.5 713 VAL B CA 1
ATOM 12218 C C . VAL B 1 713 ? -21.984 -2.766 -16.375 1 94.5 713 VAL B C 1
ATOM 12220 O O . VAL B 1 713 ? -21.719 -3.014 -17.547 1 94.5 713 VAL B O 1
ATOM 12223 N N . THR B 1 714 ? -22.734 -1.825 -16.016 1 88.81 714 THR B N 1
ATOM 12224 C CA . THR B 1 714 ? -23.156 -0.81 -16.984 1 88.81 714 THR B CA 1
ATOM 12225 C C . THR B 1 714 ? -22.328 0.459 -16.828 1 88.81 714 THR B C 1
ATOM 12227 O O . THR B 1 714 ? -22.016 0.873 -15.711 1 88.81 714 THR B O 1
ATOM 12230 N N . VAL B 1 715 ? -21.906 0.909 -17.984 1 77.69 715 VAL B N 1
ATOM 12231 C CA . VAL B 1 715 ? -21.031 2.08 -18 1 77.69 715 VAL B CA 1
ATOM 12232 C C . VAL B 1 715 ? -21.859 3.342 -18.203 1 77.69 715 VAL B C 1
ATOM 12234 O O . VAL B 1 715 ? -22.578 3.463 -19.203 1 77.69 715 VAL B O 1
ATOM 12237 N N . GLY B 1 716 ? -22.453 3.936 -17.203 1 62.81 716 GLY B N 1
ATOM 12238 C CA . GLY B 1 716 ? -23.266 5.141 -17.328 1 62.81 716 GLY B CA 1
ATOM 12239 C C . GLY B 1 716 ? -22.438 6.41 -17.359 1 62.81 716 GLY B C 1
ATOM 12240 O O . GLY B 1 716 ? -21.234 6.387 -17.078 1 62.81 716 GLY B O 1
ATOM 12241 N N . ARG B 1 717 ? -23.078 7.48 -18.016 1 48.69 717 ARG B N 1
ATOM 12242 C CA . ARG B 1 717 ? -22.578 8.82 -17.719 1 48.69 717 ARG B CA 1
ATOM 12243 C C . ARG B 1 717 ? -22.531 9.055 -16.203 1 48.69 717 ARG B C 1
ATOM 12245 O O . ARG B 1 717 ? -23.25 8.406 -15.453 1 48.69 717 ARG B O 1
ATOM 12252 N N . GLN B 1 718 ? -21.766 9.688 -15.617 1 45.09 718 GLN B N 1
ATOM 12253 C CA . GLN B 1 718 ? -21.562 9.945 -14.195 1 45.09 718 GLN B CA 1
ATOM 12254 C C . GLN B 1 718 ? -22.875 9.906 -13.43 1 45.09 718 GLN B C 1
ATOM 12256 O O . GLN B 1 718 ? -23.703 10.812 -13.57 1 45.09 718 GLN B O 1
ATOM 12261 N N . ASN B 1 719 ? -23.766 8.844 -13.438 1 40.28 719 ASN B N 1
ATOM 12262 C CA . ASN B 1 719 ? -25.031 8.789 -12.711 1 40.28 719 ASN B CA 1
ATOM 12263 C C . ASN B 1 719 ? -24.812 9 -11.211 1 40.28 719 ASN B C 1
ATOM 12265 O O . ASN B 1 719 ? -23.828 8.539 -10.648 1 40.28 719 ASN B O 1
ATOM 12269 N N . LYS B 1 720 ? -25.906 9.812 -10.633 1 41.84 720 LYS B N 1
ATOM 12270 C CA . LYS B 1 720 ? -26.047 10.25 -9.242 1 41.84 720 LYS B CA 1
ATOM 12271 C C . LYS B 1 720 ? -26.406 9.086 -8.336 1 41.84 720 LYS B C 1
ATOM 12273 O O . LYS B 1 720 ? -27.375 8.359 -8.602 1 41.84 720 LYS B O 1
ATOM 12278 N N . THR B 1 721 ? -25.781 8.445 -7.691 1 48.66 721 THR B N 1
ATOM 12279 C CA . THR B 1 721 ? -26.109 7.445 -6.676 1 48.66 721 THR B CA 1
ATOM 12280 C C . THR B 1 721 ? -27.141 7.98 -5.699 1 48.66 721 THR B C 1
ATOM 12282 O O . THR B 1 721 ? -27.094 9.148 -5.301 1 48.66 721 THR B O 1
ATOM 12285 N N . GLU B 1 722 ? -28.547 7.141 -5.477 1 57.53 722 GLU B N 1
ATOM 12286 C CA . GLU B 1 722 ? -29.578 7.535 -4.523 1 57.53 722 GLU B CA 1
ATOM 12287 C C . GLU B 1 722 ? -29.359 6.855 -3.172 1 57.53 722 GLU B C 1
ATOM 12289 O O . GLU B 1 722 ? -28.875 5.723 -3.107 1 57.53 722 GLU B O 1
ATOM 12294 N N . ASP B 1 723 ? -29.875 7.414 -2.072 1 63.44 723 ASP B N 1
ATOM 12295 C CA . ASP B 1 723 ? -29.719 6.906 -0.711 1 63.44 723 ASP B CA 1
ATOM 12296 C C . ASP B 1 723 ? -30.656 5.727 -0.458 1 63.44 723 ASP B C 1
ATOM 12298 O O . ASP B 1 723 ? -31.781 5.688 -0.974 1 63.44 723 ASP B O 1
ATOM 12302 N N . ALA B 1 724 ? -30.422 4.738 0.404 1 75.62 724 ALA B N 1
ATOM 12303 C CA . ALA B 1 724 ? -31.266 3.623 0.814 1 75.62 724 ALA B CA 1
ATOM 12304 C C . ALA B 1 724 ? -32.469 4.117 1.606 1 75.62 724 ALA B C 1
ATOM 12306 O O . ALA B 1 724 ? -32.344 4.945 2.508 1 75.62 724 ALA B O 1
ATOM 12307 N N . ARG B 1 725 ? -33.781 3.551 1.273 1 79.44 725 ARG B N 1
ATOM 12308 C CA . ARG B 1 725 ? -34.969 3.916 2.02 1 79.44 725 ARG B CA 1
ATOM 12309 C C . ARG B 1 725 ? -35.062 3.139 3.328 1 79.44 725 ARG B C 1
ATOM 12311 O O . ARG B 1 725 ? -34.781 1.935 3.359 1 79.44 725 ARG B O 1
ATOM 12318 N N . ILE B 1 726 ? -35.344 3.836 4.48 1 82.94 726 ILE B N 1
ATOM 12319 C CA . ILE B 1 726 ? -35.469 3.213 5.793 1 82.94 726 ILE B CA 1
ATOM 12320 C C . ILE B 1 726 ? -36.844 3.551 6.391 1 82.94 726 ILE B C 1
ATOM 12322 O O . ILE B 1 726 ? -37.469 4.562 6.027 1 82.94 726 ILE B O 1
ATOM 12326 N N . GLU B 1 727 ? -37.5 2.471 7.191 1 83.75 727 GLU B N 1
ATOM 12327 C CA . GLU B 1 727 ? -38.688 2.68 8.008 1 83.75 727 GLU B CA 1
ATOM 12328 C C . GLU B 1 727 ? -38.375 2.418 9.484 1 83.75 727 GLU B C 1
ATOM 12330 O O . GLU B 1 727 ? -37.531 1.585 9.82 1 83.75 727 GLU B O 1
ATOM 12335 N N . LEU B 1 728 ? -39 3.16 10.336 1 85.44 728 LEU B N 1
ATOM 12336 C CA . LEU B 1 728 ? -38.906 2.963 11.773 1 85.44 728 LEU B CA 1
ATOM 12337 C C . LEU B 1 728 ? -40.188 2.352 12.336 1 85.44 728 LEU B C 1
ATOM 12339 O O . LEU B 1 728 ? -41.281 2.768 11.969 1 85.44 728 LEU B O 1
ATOM 12343 N N . HIS B 1 729 ? -39.938 1.173 13.062 1 82.69 729 HIS B N 1
ATOM 12344 C CA . HIS B 1 729 ? -41.062 0.494 13.68 1 82.69 729 HIS B CA 1
ATOM 12345 C C . HIS B 1 729 ? -40.875 0.365 15.188 1 82.69 729 HIS B C 1
ATOM 12347 O O . HIS B 1 729 ? -39.75 0.199 15.664 1 82.69 729 HIS B O 1
ATOM 12353 N N . TYR B 1 730 ? -41.969 0.568 15.977 1 83.31 730 TYR B N 1
ATOM 12354 C CA . TYR B 1 730 ? -42.031 0.314 17.422 1 83.31 730 TYR B CA 1
ATOM 12355 C C . TYR B 1 730 ? -43.219 -0.581 17.75 1 83.31 730 TYR B C 1
ATOM 12357 O O . TYR B 1 730 ? -44.375 -0.28 17.359 1 83.31 730 TYR B O 1
ATOM 12365 N N . SER B 1 731 ? -42.938 -1.743 18.328 1 76.44 731 SER B N 1
ATOM 12366 C CA . SER B 1 731 ? -43.906 -2.83 18.453 1 76.44 731 SER B CA 1
ATOM 12367 C C . SER B 1 731 ? -45 -2.469 19.438 1 76.44 731 SER B C 1
ATOM 12369 O O . SER B 1 731 ? -46.125 -2.975 19.344 1 76.44 731 SER B O 1
ATOM 12371 N N . GLN B 1 732 ? -44.719 -1.575 20.469 1 77.94 732 GLN B N 1
ATOM 12372 C CA . GLN B 1 732 ? -45.75 -1.247 21.469 1 77.94 732 GLN B CA 1
ATOM 12373 C C . GLN B 1 732 ? -46.531 -0.018 21.062 1 77.94 732 GLN B C 1
ATOM 12375 O O . GLN B 1 732 ? -46.094 0.77 20.219 1 77.94 732 GLN B O 1
ATOM 12380 N N . THR B 1 733 ? -47.781 0.077 21.5 1 76.06 733 THR B N 1
ATOM 12381 C CA . THR B 1 733 ? -48.688 1.174 21.156 1 76.06 733 THR B CA 1
ATOM 12382 C C . THR B 1 733 ? -48.312 2.438 21.922 1 76.06 733 THR B C 1
ATOM 12384 O O . THR B 1 733 ? -48.656 3.545 21.531 1 76.06 733 THR B O 1
ATOM 12387 N N . ALA B 1 734 ? -47.625 2.223 23.109 1 81.25 734 ALA B N 1
ATOM 12388 C CA . ALA B 1 734 ? -47.219 3.344 23.953 1 81.25 734 ALA B CA 1
ATOM 12389 C C . ALA B 1 734 ? -45.844 3.088 24.578 1 81.25 734 ALA B C 1
ATOM 12391 O O . ALA B 1 734 ? -45.469 1.936 24.781 1 81.25 734 ALA B O 1
ATOM 12392 N N . ILE B 1 735 ? -45.094 4.164 24.734 1 84.12 735 ILE B N 1
ATOM 12393 C CA . ILE B 1 735 ? -43.812 4.102 25.406 1 84.12 735 ILE B CA 1
ATOM 12394 C C . ILE B 1 735 ? -44 4.293 26.922 1 84.12 735 ILE B C 1
ATOM 12396 O O . ILE B 1 735 ? -44.469 5.344 27.359 1 84.12 735 ILE B O 1
ATOM 12400 N N . THR B 1 736 ? -43.688 3.311 27.734 1 79.38 736 THR B N 1
ATOM 12401 C CA . THR B 1 736 ? -43.875 3.365 29.188 1 79.38 736 THR B CA 1
ATOM 12402 C C . THR B 1 736 ? -42.531 3.17 29.906 1 79.38 736 THR B C 1
ATOM 12404 O O . THR B 1 736 ? -42.469 3.24 31.141 1 79.38 736 THR B O 1
ATOM 12407 N N . THR B 1 737 ? -41.469 2.922 29.203 1 78.31 737 THR B N 1
ATOM 12408 C CA . THR B 1 737 ? -40.188 2.586 29.797 1 78.31 737 THR B CA 1
ATOM 12409 C C . THR B 1 737 ? -39.156 3.693 29.531 1 78.31 737 THR B C 1
ATOM 12411 O O . THR B 1 737 ? -39.312 4.488 28.609 1 78.31 737 THR B O 1
ATOM 12414 N N . PRO B 1 738 ? -38.188 3.914 30.406 1 75.75 738 PRO B N 1
ATOM 12415 C CA . PRO B 1 738 ? -37.156 4.941 30.234 1 75.75 738 PRO B CA 1
ATOM 12416 C C . PRO B 1 738 ? -36.25 4.664 29.031 1 75.75 738 PRO B C 1
ATOM 12418 O O . PRO B 1 738 ? -35.531 5.566 28.562 1 75.75 738 PRO B O 1
ATOM 12421 N N . ALA B 1 739 ? -36.406 3.523 28.594 1 80.94 739 ALA B N 1
ATOM 12422 C CA . ALA B 1 739 ? -35.656 3.178 27.375 1 80.94 739 ALA B CA 1
ATOM 12423 C C . ALA B 1 739 ? -36.531 2.336 26.438 1 80.94 739 ALA B C 1
ATOM 12425 O O . ALA B 1 739 ? -37.312 1.513 26.891 1 80.94 739 ALA B O 1
ATOM 12426 N N . ILE B 1 740 ? -36.312 2.701 25.125 1 83.94 740 ILE B N 1
ATOM 12427 C CA . ILE B 1 740 ? -37.094 1.938 24.172 1 83.94 740 ILE B CA 1
ATOM 12428 C C . ILE B 1 740 ? -36.156 1.317 23.109 1 83.94 740 ILE B C 1
ATOM 12430 O O . ILE B 1 740 ? -35.062 1.797 22.891 1 83.94 740 ILE B O 1
ATOM 12434 N N . SER B 1 741 ? -36.812 0.319 22.594 1 82.88 741 SER B N 1
ATOM 12435 C CA . SER B 1 741 ? -36.156 -0.327 21.453 1 82.88 741 SER B CA 1
ATOM 12436 C C . SER B 1 741 ? -37 -0.156 20.172 1 82.88 741 SER B C 1
ATOM 12438 O O . SER B 1 741 ? -38.062 -0.756 20.031 1 82.88 741 SER B O 1
ATOM 12440 N N . ALA B 1 742 ? -36.469 0.622 19.281 1 86.12 742 ALA B N 1
ATOM 12441 C CA . ALA B 1 742 ? -37.125 0.821 17.984 1 86.12 742 ALA B CA 1
ATOM 12442 C C . ALA B 1 742 ? -36.438 -0.027 16.906 1 86.12 742 ALA B C 1
ATOM 12444 O O . ALA B 1 742 ? -35.219 -0.3 16.984 1 86.12 742 ALA B O 1
ATOM 12445 N N . ARG B 1 743 ? -37.312 -0.301 15.992 1 84.25 743 ARG B N 1
ATOM 12446 C CA . ARG B 1 743 ? -36.781 -1.105 14.898 1 84.25 743 ARG B CA 1
ATOM 12447 C C . ARG B 1 743 ? -36.625 -0.266 13.641 1 84.25 743 ARG B C 1
ATOM 12449 O O . ARG B 1 743 ? -37.562 0.363 13.164 1 84.25 743 ARG B O 1
ATOM 12456 N N . LEU B 1 744 ? -35.344 -0.337 13.156 1 86.69 744 LEU B N 1
ATOM 12457 C CA . LEU B 1 744 ? -35.062 0.236 11.844 1 86.69 744 LEU B CA 1
ATOM 12458 C C . LEU B 1 744 ? -35.094 -0.833 10.758 1 86.69 744 LEU B C 1
ATOM 12460 O O . LEU B 1 744 ? -34.344 -1.808 10.812 1 86.69 744 LEU B O 1
ATOM 12464 N N . VAL B 1 745 ? -36.031 -0.473 9.859 1 83.88 745 VAL B N 1
ATOM 12465 C CA . VAL B 1 745 ? -36.188 -1.367 8.719 1 83.88 745 VAL B CA 1
ATOM 12466 C C . VAL B 1 745 ? -35.594 -0.725 7.469 1 83.88 745 VAL B C 1
ATOM 12468 O O . VAL B 1 745 ? -36.125 0.284 6.977 1 83.88 745 VAL B O 1
ATOM 12471 N N . GLN B 1 746 ? -34.594 -1.227 6.996 1 79.25 746 GLN B N 1
ATOM 12472 C CA . GLN B 1 746 ? -34.031 -0.83 5.715 1 79.25 746 GLN B CA 1
ATOM 12473 C C . GLN B 1 746 ? -34.719 -1.534 4.559 1 79.25 746 GLN B C 1
ATOM 12475 O O . GLN B 1 746 ? -34.562 -2.742 4.375 1 79.25 746 GLN B O 1
ATOM 12480 N N . LYS B 1 747 ? -35.406 -0.696 3.877 1 79.88 747 LYS B N 1
ATOM 12481 C CA . LYS B 1 747 ? -36.281 -1.248 2.842 1 79.88 747 LYS B CA 1
ATOM 12482 C C . LYS B 1 747 ? -35.469 -1.68 1.62 1 79.88 747 LYS B C 1
ATOM 12484 O O . LYS B 1 747 ? -35.812 -2.68 0.976 1 79.88 747 LYS B O 1
ATOM 12489 N N . ASP B 1 748 ? -34.438 -0.851 1.45 1 78.12 748 ASP B N 1
ATOM 12490 C CA . ASP B 1 748 ? -33.625 -1.131 0.27 1 78.12 748 ASP B CA 1
ATOM 12491 C C . ASP B 1 748 ? -32.219 -1.617 0.663 1 78.12 748 ASP B C 1
ATOM 12493 O O . ASP B 1 748 ? -31.578 -1.028 1.53 1 78.12 748 ASP B O 1
ATOM 12497 N N . PRO B 1 749 ? -31.781 -2.656 0.256 1 74.94 749 PRO B N 1
ATOM 12498 C CA . PRO B 1 749 ? -30.375 -3.035 0.493 1 74.94 749 PRO B CA 1
ATOM 12499 C C . PRO B 1 749 ? -29.391 -2.086 -0.176 1 74.94 749 PRO B C 1
ATOM 12501 O O . PRO B 1 749 ? -29.656 -1.59 -1.275 1 74.94 749 PRO B O 1
ATOM 12504 N N . VAL B 1 750 ? -28.344 -1.807 0.61 1 72.56 750 VAL B N 1
ATOM 12505 C CA . VAL B 1 750 ? -27.312 -0.963 0.015 1 72.56 750 VAL B CA 1
ATOM 12506 C C . VAL B 1 750 ? -26.516 -1.764 -1.019 1 72.56 750 VAL B C 1
ATOM 12508 O O . VAL B 1 750 ? -26.219 -2.941 -0.805 1 72.56 750 VAL B O 1
ATOM 12511 N N . GLY B 1 751 ? -26.438 -1.1 -2.318 1 64.12 751 GLY B N 1
ATOM 12512 C CA . GLY B 1 751 ? -25.781 -1.718 -3.461 1 64.12 751 GLY B CA 1
ATOM 12513 C C . GLY B 1 751 ? -26.297 -1.205 -4.793 1 64.12 751 GLY B C 1
ATOM 12514 O O . GLY B 1 751 ? -27.453 -0.78 -4.898 1 64.12 751 GLY B O 1
ATOM 12515 N N . GLY B 1 752 ? -25.531 -1.071 -5.805 1 58.81 752 GLY B N 1
ATOM 12516 C CA . GLY B 1 752 ? -25.906 -0.562 -7.117 1 58.81 752 GLY B CA 1
ATOM 12517 C C . GLY B 1 752 ? -26.172 0.931 -7.125 1 58.81 752 GLY B C 1
ATOM 12518 O O . GLY B 1 752 ? -25.25 1.729 -6.906 1 58.81 752 GLY B O 1
ATOM 12519 N N . LYS B 1 753 ? -27.594 1.279 -7.215 1 59.66 753 LYS B N 1
ATOM 12520 C CA . LYS B 1 753 ? -28.062 2.662 -7.277 1 59.66 753 LYS B CA 1
ATOM 12521 C C . LYS B 1 753 ? -28.422 3.178 -5.887 1 59.66 753 LYS B C 1
ATOM 12523 O O . LYS B 1 753 ? -28.812 4.34 -5.734 1 59.66 753 LYS B O 1
ATOM 12528 N N . THR B 1 754 ? -28.312 2.33 -4.93 1 66.69 754 THR B N 1
ATOM 12529 C CA . THR B 1 754 ? -28.641 2.721 -3.568 1 66.69 754 THR B CA 1
ATOM 12530 C C . THR B 1 754 ? -27.391 2.895 -2.723 1 66.69 754 THR B C 1
ATOM 12532 O O . THR B 1 754 ? -26.625 1.946 -2.537 1 66.69 754 THR B O 1
ATOM 12535 N N . ALA B 1 755 ? 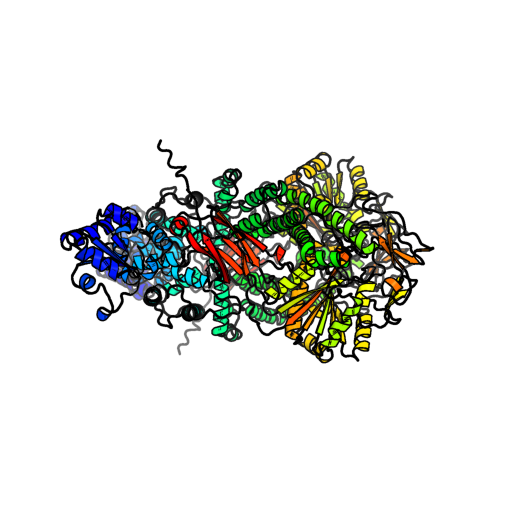-27.234 4.043 -2.287 1 64.06 755 ALA B N 1
ATOM 12536 C CA . ALA B 1 755 ? -26.031 4.414 -1.53 1 64.06 755 ALA B CA 1
ATOM 12537 C C . ALA B 1 755 ? -26.25 4.23 -0.032 1 64.06 755 ALA B C 1
ATOM 12539 O O . ALA B 1 755 ? -27.328 4.547 0.488 1 64.06 755 ALA B O 1
ATOM 12540 N N . PRO B 1 756 ? -25.359 3.58 0.534 1 68.25 756 PRO B N 1
ATOM 12541 C CA . PRO B 1 756 ? -25.438 3.613 1.995 1 68.25 756 PRO B CA 1
ATOM 12542 C C . PRO B 1 756 ? -25.281 5.023 2.562 1 68.25 756 PRO B C 1
ATOM 12544 O O . PRO B 1 756 ? -24.703 5.891 1.913 1 68.25 756 PRO B O 1
ATOM 12547 N N . PHE B 1 757 ? -26.094 5.199 3.701 1 69.81 757 PHE B N 1
ATOM 12548 C CA . PHE B 1 757 ? -25.922 6.469 4.402 1 69.81 757 PHE B CA 1
ATOM 12549 C C . PHE B 1 757 ? -25.969 6.262 5.91 1 69.81 757 PHE B C 1
ATOM 12551 O O . PHE B 1 757 ? -26.359 5.195 6.387 1 69.81 757 PHE B O 1
ATOM 12558 N N . THR B 1 758 ? -25.438 7.16 6.535 1 75.81 758 THR B N 1
ATOM 12559 C CA . THR B 1 758 ? -25.516 7.152 7.992 1 75.81 758 THR B CA 1
ATOM 12560 C C . THR B 1 758 ? -26.75 7.91 8.469 1 75.81 758 THR B C 1
ATOM 12562 O O . THR B 1 758 ? -26.984 9.039 8.039 1 75.81 758 THR B O 1
ATOM 12565 N N . ALA B 1 759 ? -27.484 7.102 9.32 1 80.44 759 ALA B N 1
ATOM 12566 C CA . ALA B 1 759 ? -28.672 7.723 9.891 1 80.44 759 ALA B CA 1
ATOM 12567 C C . ALA B 1 759 ? -28.5 7.941 11.391 1 80.44 759 ALA B C 1
ATOM 12569 O O . ALA B 1 759 ? -27.891 7.121 12.086 1 80.44 759 ALA B O 1
ATOM 12570 N N . GLN B 1 760 ? -29 9.016 11.836 1 79.88 760 GLN B N 1
ATOM 12571 C CA . GLN B 1 760 ? -29.125 9.281 13.266 1 79.88 760 GLN B CA 1
ATOM 12572 C C . GLN B 1 760 ? -30.578 9.188 13.719 1 79.88 760 GLN B C 1
ATOM 12574 O O . GLN B 1 760 ? -31.453 9.883 13.188 1 79.88 760 GLN B O 1
ATOM 12579 N N . ILE B 1 761 ? -30.734 8.266 14.727 1 86.12 761 ILE B N 1
ATOM 12580 C CA . ILE B 1 761 ? -32.094 7.957 15.156 1 86.12 761 ILE B CA 1
ATOM 12581 C C . ILE B 1 761 ? -32.312 8.445 16.594 1 86.12 761 ILE B C 1
ATOM 12583 O O . ILE B 1 761 ? -31.438 8.258 17.453 1 86.12 761 ILE B O 1
ATOM 12587 N N . GLY B 1 762 ? -33.469 9.086 16.781 1 86.19 762 GLY B N 1
ATOM 12588 C CA . GLY B 1 762 ? -33.875 9.562 18.094 1 86.19 762 GLY B CA 1
ATOM 12589 C C . GLY B 1 762 ? -35.375 9.664 18.25 1 86.19 762 GLY B C 1
ATOM 12590 O O . GLY B 1 762 ? -36.125 9.523 17.266 1 86.19 762 GLY B O 1
ATOM 12591 N N . LEU B 1 763 ? -35.875 9.797 19.5 1 85.94 763 LEU B N 1
ATOM 12592 C CA . LEU B 1 763 ? -37.25 10.078 19.828 1 85.94 763 LEU B CA 1
ATOM 12593 C C . LEU B 1 763 ? -37.5 11.586 19.922 1 85.94 763 LEU B C 1
ATOM 12595 O O . LEU B 1 763 ? -36.781 12.289 20.641 1 85.94 763 LEU B O 1
ATOM 12599 N N . TYR B 1 764 ? -38.531 11.891 19.156 1 84 764 TYR B N 1
ATOM 12600 C CA . TYR B 1 764 ? -38.781 13.328 19.078 1 84 764 TYR B CA 1
ATOM 12601 C C . TYR B 1 764 ? -40.219 13.656 19.453 1 84 764 TYR B C 1
ATOM 12603 O O . TYR B 1 764 ? -41.125 12.883 19.141 1 84 764 TYR B O 1
ATOM 12611 N N . ALA B 1 765 ? -40.375 14.789 20.109 1 81.25 765 ALA B N 1
ATOM 12612 C CA . ALA B 1 765 ? -41.719 15.32 20.359 1 81.25 765 ALA B CA 1
ATOM 12613 C C . ALA B 1 765 ? -42.281 15.945 19.094 1 81.25 765 ALA B C 1
ATOM 12615 O O . ALA B 1 765 ? -41.594 16.125 18.094 1 81.25 765 ALA B O 1
ATOM 12616 N N . GLN B 1 766 ? -43.562 16.109 19.047 1 76.75 766 GLN B N 1
ATOM 12617 C CA . GLN B 1 766 ? -44.25 16.703 17.922 1 76.75 766 GLN B CA 1
ATOM 12618 C C . GLN B 1 766 ? -43.656 18.062 17.562 1 76.75 766 GLN B C 1
ATOM 12620 O O . GLN B 1 766 ? -43.625 18.438 16.391 1 76.75 766 GLN B O 1
ATOM 12625 N N . ASP B 1 767 ? -43.094 18.688 18.484 1 69.5 767 ASP B N 1
ATOM 12626 C CA . ASP B 1 767 ? -42.531 20.016 18.266 1 69.5 767 ASP B CA 1
ATOM 12627 C C . ASP B 1 767 ? -41.062 19.938 17.875 1 69.5 767 ASP B C 1
ATOM 12629 O O . ASP B 1 767 ? -40.406 20.969 17.703 1 69.5 767 ASP B O 1
ATOM 12633 N N . GLY B 1 768 ? -40.531 18.75 17.766 1 74.31 768 GLY B N 1
ATOM 12634 C CA . GLY B 1 768 ? -39.188 18.547 17.266 1 74.31 768 GLY B CA 1
ATOM 12635 C C . GLY B 1 768 ? -38.188 18.359 18.375 1 74.31 768 GLY B C 1
ATOM 12636 O O . GLY B 1 768 ? -37 18.141 18.109 1 74.31 768 GLY B O 1
ATOM 12637 N N . ALA B 1 769 ? -38.562 18.422 19.562 1 77 769 ALA B N 1
ATOM 12638 C CA . ALA B 1 769 ? -37.656 18.203 20.688 1 77 769 ALA B CA 1
ATOM 12639 C C . ALA B 1 769 ? -37.188 16.75 20.75 1 77 769 ALA B C 1
ATOM 12641 O O . ALA B 1 769 ? -38 15.828 20.594 1 77 769 ALA B O 1
ATOM 12642 N N . LEU B 1 770 ? -35.875 16.609 21.016 1 81.88 770 LEU B N 1
ATOM 12643 C CA . LEU B 1 770 ? -35.312 15.273 21.156 1 81.88 770 LEU B CA 1
ATOM 12644 C C . LEU B 1 770 ? -35.562 14.719 22.547 1 81.88 770 LEU B C 1
ATOM 12646 O O . LEU B 1 770 ? -35.219 15.352 23.547 1 81.88 770 LEU B O 1
ATOM 12650 N N . LEU B 1 771 ? -36.062 13.539 22.672 1 82.06 771 LEU B N 1
ATOM 12651 C CA . LEU B 1 771 ? -36.5 12.945 23.938 1 82.06 771 LEU B CA 1
ATOM 12652 C C . LEU B 1 771 ? -35.656 11.742 24.297 1 82.06 771 LEU B C 1
ATOM 12654 O O . LEU B 1 771 ? -35.938 11.055 25.281 1 82.06 771 LEU B O 1
ATOM 12658 N N . SER B 1 772 ? -34.656 11.492 23.547 1 82.94 772 SER B N 1
ATOM 12659 C CA . SER B 1 772 ? -33.812 10.344 23.766 1 82.94 772 SER B CA 1
ATOM 12660 C C . SER B 1 772 ? -32.344 10.664 23.391 1 82.94 772 SER B C 1
ATOM 12662 O O . SER B 1 772 ? -32.062 11.742 22.875 1 82.94 772 SER B O 1
ATOM 12664 N N . ASP B 1 773 ? -31.594 9.82 23.719 1 78.88 773 ASP B N 1
ATOM 12665 C CA . ASP B 1 773 ? -30.266 9.898 23.109 1 78.88 773 ASP B CA 1
ATOM 12666 C C . ASP B 1 773 ? -30.344 9.641 21.609 1 78.88 773 ASP B C 1
ATOM 12668 O O . ASP B 1 773 ? -31.359 9.164 21.109 1 78.88 773 ASP B O 1
ATOM 12672 N N . LEU B 1 774 ? -29.406 10.266 20.953 1 80.38 774 LEU B N 1
ATOM 12673 C CA . LEU B 1 774 ? -29.297 10.031 19.516 1 80.38 774 LEU B CA 1
ATOM 12674 C C . LEU B 1 774 ? -28.406 8.828 19.234 1 80.38 774 LEU B C 1
ATOM 12676 O O . LEU B 1 774 ? -27.297 8.719 19.781 1 80.38 774 LEU B O 1
ATOM 12680 N N . VAL B 1 775 ? -28.906 7.988 18.406 1 79 775 VAL B N 1
ATOM 12681 C CA . VAL B 1 775 ? -28.156 6.805 18.016 1 79 775 VAL B CA 1
ATOM 12682 C C . VAL B 1 775 ? -27.859 6.855 16.516 1 79 775 VAL B C 1
ATOM 12684 O O . VAL B 1 775 ? -28.766 7.035 15.703 1 79 775 VAL B O 1
ATOM 12687 N N . THR B 1 776 ? -26.625 6.844 16.219 1 78.19 776 THR B N 1
ATOM 12688 C CA . THR B 1 776 ? -26.219 6.828 14.82 1 78.19 776 THR B CA 1
ATOM 12689 C C . THR B 1 776 ? -26.125 5.398 14.297 1 78.19 776 THR B C 1
ATOM 12691 O O . THR B 1 776 ? -25.469 4.555 14.922 1 78.19 776 THR B O 1
ATOM 12694 N N . VAL B 1 777 ? -26.797 5.219 13.188 1 78.88 777 VAL B N 1
ATOM 12695 C CA . VAL B 1 777 ? -26.828 3.895 12.57 1 78.88 777 VAL B CA 1
ATOM 12696 C C . VAL B 1 777 ? -26.375 3.994 11.117 1 78.88 777 VAL B C 1
ATOM 12698 O O . VAL B 1 777 ? -26.812 4.883 10.383 1 78.88 777 VAL B O 1
ATOM 12701 N N . GLU B 1 778 ? -25.625 3.211 10.734 1 75.88 778 GLU B N 1
ATOM 12702 C CA . GLU B 1 778 ? -25.266 3.098 9.32 1 75.88 778 GLU B CA 1
ATOM 12703 C C . GLU B 1 778 ? -26.266 2.215 8.57 1 75.88 778 GLU B C 1
ATOM 12705 O O . GLU B 1 778 ? -26.453 1.045 8.922 1 75.88 778 GLU B O 1
ATOM 12710 N N . VAL B 1 779 ? -26.844 2.902 7.641 1 77.62 779 VAL B N 1
ATOM 12711 C CA . VAL B 1 779 ? -27.766 2.209 6.75 1 77.62 779 VAL B CA 1
ATOM 12712 C C . VAL B 1 779 ? -27.016 1.688 5.527 1 77.62 779 VAL B C 1
ATOM 12714 O O . VAL B 1 779 ? -26.891 2.393 4.523 1 77.62 779 VAL B O 1
ATOM 12717 N N . ASN B 1 780 ? -26.438 0.613 5.719 1 69.69 780 ASN B N 1
ATOM 12718 C CA . ASN B 1 780 ? -25.516 0.147 4.688 1 69.69 780 ASN B CA 1
ATOM 12719 C C . ASN B 1 780 ? -25.641 -1.357 4.461 1 69.69 780 ASN B C 1
ATOM 12721 O O . ASN B 1 780 ? -24.734 -1.98 3.895 1 69.69 780 ASN B O 1
ATOM 12725 N N . SER B 1 781 ? -26.672 -1.921 4.91 1 72.88 781 SER B N 1
ATOM 12726 C CA . SER B 1 781 ? -26.812 -3.365 4.773 1 72.88 781 SER B CA 1
ATOM 12727 C C . SER B 1 781 ? -27.109 -3.76 3.332 1 72.88 781 SER B C 1
ATOM 12729 O O . SER B 1 781 ? -28.078 -3.287 2.74 1 72.88 781 SER B O 1
ATOM 12731 N N . PRO B 1 782 ? -26.375 -4.402 2.75 1 67.44 782 PRO B N 1
ATOM 12732 C CA . PRO B 1 782 ? -26.641 -4.891 1.396 1 67.44 782 PRO B CA 1
ATOM 12733 C C . PRO B 1 782 ? -27.484 -6.164 1.386 1 67.44 782 PRO B C 1
ATOM 12735 O O . PRO B 1 782 ? -27.719 -6.742 0.322 1 67.44 782 PRO B O 1
ATOM 12738 N N . SER B 1 783 ? -27.969 -6.66 2.449 1 71.44 783 SER B N 1
ATOM 12739 C CA . SER B 1 783 ? -28.703 -7.922 2.543 1 71.44 783 SER B CA 1
ATOM 12740 C C . SER B 1 783 ? -30 -7.875 1.742 1 71.44 783 SER B C 1
ATOM 12742 O O . SER B 1 783 ? -30.719 -6.875 1.775 1 71.44 783 SER B O 1
ATOM 12744 N N . GLN B 1 784 ? -30.312 -8.867 1.018 1 68.69 784 GLN B N 1
ATOM 12745 C CA . GLN B 1 784 ? -31.562 -8.969 0.261 1 68.69 784 GLN B CA 1
ATOM 12746 C C . GLN B 1 784 ? -32.719 -9.359 1.167 1 68.69 784 GLN B C 1
ATOM 12748 O O . GLN B 1 784 ? -33.875 -9.203 0.792 1 68.69 784 GLN B O 1
ATOM 12753 N N . SER B 1 785 ? -32.531 -9.938 2.32 1 70.62 785 SER B N 1
ATOM 12754 C CA . SER B 1 785 ? -33.562 -10.203 3.289 1 70.62 785 SER B CA 1
ATOM 12755 C C . SER B 1 785 ? -33.906 -8.961 4.117 1 70.62 785 SER B C 1
ATOM 12757 O O . SER B 1 785 ? -33 -8.398 4.762 1 70.62 785 SER B O 1
ATOM 12759 N N . GLN B 1 786 ? -35.125 -8.633 4.023 1 72.75 786 GLN B N 1
ATOM 12760 C CA . GLN B 1 786 ? -35.531 -7.441 4.754 1 72.75 786 GLN B CA 1
ATOM 12761 C C . GLN B 1 786 ? -35.344 -7.617 6.258 1 72.75 786 GLN B C 1
ATOM 12763 O O . GLN B 1 786 ? -34.938 -6.676 6.949 1 72.75 786 GLN B O 1
ATOM 12768 N N . GLU B 1 787 ? -35.562 -8.852 6.73 1 73.75 787 GLU B N 1
ATOM 12769 C CA . GLU B 1 787 ? -35.469 -9.102 8.164 1 73.75 787 GLU B CA 1
ATOM 12770 C C . GLU B 1 787 ? -34.031 -8.906 8.648 1 73.75 787 GLU B C 1
ATOM 12772 O O . GLU B 1 787 ? -33.812 -8.383 9.742 1 73.75 787 GLU B O 1
ATOM 12777 N N . GLN B 1 788 ? -33.219 -9.086 7.668 1 71.69 788 GLN B N 1
ATOM 12778 C CA . GLN B 1 788 ? -31.797 -9.008 8.055 1 71.69 788 GLN B CA 1
ATOM 12779 C C . GLN B 1 788 ? -31.297 -7.57 7.953 1 71.69 788 GLN B C 1
ATOM 12781 O O . GLN B 1 788 ? -30.234 -7.242 8.508 1 71.69 788 GLN B O 1
ATOM 12786 N N . ARG B 1 789 ? -32.031 -6.875 7.301 1 77.38 789 ARG B N 1
ATOM 12787 C CA . ARG B 1 789 ? -31.641 -5.473 7.188 1 77.38 789 ARG B CA 1
ATOM 12788 C C . ARG B 1 789 ? -32.156 -4.66 8.367 1 77.38 789 ARG B C 1
ATOM 12790 O O . ARG B 1 789 ? -31.781 -3.502 8.547 1 77.38 789 ARG B O 1
ATOM 12797 N N . ASN B 1 790 ? -32.875 -5.402 9.156 1 79.38 790 ASN B N 1
ATOM 12798 C CA . ASN B 1 790 ? -33.5 -4.703 10.281 1 79.38 790 ASN B CA 1
ATOM 12799 C C . ASN B 1 790 ? -32.531 -4.531 11.438 1 79.38 790 ASN B C 1
ATOM 12801 O O . ASN B 1 790 ? -31.688 -5.406 11.688 1 79.38 790 ASN B O 1
ATOM 12805 N N . ARG B 1 791 ? -32.531 -3.359 11.992 1 79.06 791 ARG B N 1
ATOM 12806 C CA . ARG B 1 791 ? -31.703 -3.053 13.156 1 79.06 791 ARG B CA 1
ATOM 12807 C C . ARG B 1 791 ? -32.562 -2.518 14.305 1 79.06 791 ARG B C 1
ATOM 12809 O O . ARG B 1 791 ? -33.438 -1.687 14.094 1 79.06 791 ARG B O 1
ATOM 12816 N N . ASN B 1 792 ? -32.312 -3.188 15.484 1 79.62 792 ASN B N 1
ATOM 12817 C CA . ASN B 1 792 ? -32.906 -2.598 16.656 1 79.62 792 ASN B CA 1
ATOM 12818 C C . ASN B 1 792 ? -32.094 -1.447 17.219 1 79.62 792 ASN B C 1
ATOM 12820 O O . ASN B 1 792 ? -30.875 -1.579 17.391 1 79.62 792 ASN B O 1
ATOM 12824 N N . VAL B 1 793 ? -32.688 -0.415 17.406 1 82 793 VAL B N 1
ATOM 12825 C CA . VAL B 1 793 ? -32.062 0.795 17.938 1 82 793 VAL B CA 1
ATOM 12826 C C . VAL B 1 793 ? -32.625 1.097 19.328 1 82 793 VAL B C 1
ATOM 12828 O O . VAL B 1 793 ? -33.812 1.307 19.5 1 82 793 VAL B O 1
ATOM 12831 N N . GLN B 1 794 ? -31.703 1.059 20.25 1 79.06 794 GLN B N 1
ATOM 12832 C CA . GLN B 1 794 ? -32.094 1.387 21.609 1 79.06 794 GLN B CA 1
ATOM 12833 C C . GLN B 1 794 ? -31.984 2.885 21.875 1 79.06 794 GLN B C 1
ATOM 12835 O O . GLN B 1 794 ? -30.922 3.48 21.641 1 79.06 794 GLN B O 1
ATOM 12840 N N . LEU B 1 795 ? -33.031 3.381 22.297 1 83.06 795 LEU B N 1
ATOM 12841 C CA . LEU B 1 795 ? -33.094 4.797 22.625 1 83.06 795 LEU B CA 1
ATOM 12842 C C . LEU B 1 795 ? -33.375 4.988 24.125 1 83.06 795 LEU B C 1
ATOM 12844 O O . LEU B 1 795 ? -34.375 4.508 24.625 1 83.06 795 LEU B O 1
ATOM 12848 N N . ALA B 1 796 ? -32.406 5.605 24.75 1 79 796 ALA B N 1
ATOM 12849 C CA . ALA B 1 796 ? -32.625 5.961 26.156 1 79 796 ALA B CA 1
ATOM 12850 C C . ALA B 1 796 ? -33.281 7.332 26.281 1 79 796 ALA B C 1
ATOM 12852 O O . ALA B 1 796 ? -32.781 8.328 25.781 1 79 796 ALA B O 1
ATOM 12853 N N . LEU B 1 797 ? -34.344 7.27 27.016 1 79.5 797 LEU B N 1
ATOM 12854 C CA . LEU B 1 797 ? -35.094 8.516 27.156 1 79.5 797 LEU B CA 1
ATOM 12855 C C . LEU B 1 797 ? -34.406 9.453 28.156 1 79.5 797 LEU B C 1
ATOM 12857 O O . LEU B 1 797 ? -33.844 9 29.156 1 79.5 797 LEU B O 1
ATOM 12861 N N . THR B 1 798 ? -34.406 10.609 27.766 1 75.88 798 THR B N 1
ATOM 12862 C CA . THR B 1 798 ? -33.844 11.617 28.641 1 75.88 798 THR B CA 1
ATOM 12863 C C . THR B 1 798 ? -34.906 12.195 29.562 1 75.88 798 THR B C 1
ATOM 12865 O O . THR B 1 798 ? -36.094 11.891 29.422 1 75.88 798 THR B O 1
ATOM 12868 N N . ALA B 1 799 ? -34.438 13.047 30.484 1 70.19 799 ALA B N 1
ATOM 12869 C CA . ALA B 1 799 ? -35.375 13.664 31.438 1 70.19 799 ALA B CA 1
ATOM 12870 C C . ALA B 1 799 ? -36.375 14.562 30.719 1 70.19 799 ALA B C 1
ATOM 12872 O O . ALA B 1 799 ? -37.469 14.773 31.203 1 70.19 799 ALA B O 1
ATOM 12873 N N . GLU B 1 800 ? -36.188 14.789 29.484 1 73.81 800 GLU B N 1
ATOM 12874 C CA . GLU B 1 800 ? -37.062 15.648 28.688 1 73.81 800 GLU B CA 1
ATOM 12875 C C . GLU B 1 800 ? -38.344 14.906 28.266 1 73.81 800 GLU B C 1
ATOM 12877 O O . GLU B 1 800 ? -39.375 15.523 28.031 1 73.81 800 GLU B O 1
ATOM 12882 N N . ALA B 1 801 ? -38.188 13.766 28.344 1 78.75 801 ALA B N 1
ATOM 12883 C CA . ALA B 1 801 ? -39.312 12.93 27.922 1 78.75 801 ALA B CA 1
ATOM 12884 C C . ALA B 1 801 ? -40.469 13.031 28.906 1 78.75 801 ALA B C 1
ATOM 12886 O O . ALA B 1 801 ? -41.625 12.844 28.547 1 78.75 801 ALA B O 1
ATOM 12887 N N . ASN B 1 802 ? -40.094 13.406 30.109 1 73.31 802 ASN B N 1
ATOM 12888 C CA . ASN B 1 802 ? -41.125 13.508 31.141 1 73.31 802 ASN B CA 1
ATOM 12889 C C . ASN B 1 802 ? -42.094 14.656 30.844 1 73.31 802 ASN B C 1
ATOM 12891 O O . ASN B 1 802 ? -43.281 14.578 31.172 1 73.31 802 ASN B O 1
ATOM 12895 N N . ALA B 1 803 ? -41.656 15.617 30.125 1 74.06 803 ALA B N 1
ATOM 12896 C CA . ALA B 1 803 ? -42.469 16.781 29.812 1 74.06 803 ALA B CA 1
ATOM 12897 C C . ALA B 1 803 ? -43.438 16.5 28.688 1 74.06 803 ALA B C 1
ATOM 12899 O O . ALA B 1 803 ? -44.375 17.266 28.438 1 74.06 803 ALA B O 1
ATOM 12900 N N . HIS B 1 804 ? -43.406 15.305 28.109 1 80.25 804 HIS B N 1
ATOM 12901 C CA . HIS B 1 804 ? -44.219 14.961 26.969 1 80.25 804 HIS B CA 1
ATOM 12902 C C . HIS B 1 804 ? -45 13.672 27.219 1 80.25 804 HIS B C 1
ATOM 12904 O O . HIS B 1 804 ? -45.375 12.969 26.266 1 80.25 804 HIS B O 1
ATOM 12910 N N . ASN B 1 805 ? -45.219 13.539 28.469 1 78.19 805 ASN B N 1
ATOM 12911 C CA . ASN B 1 805 ? -46 12.375 28.859 1 78.19 805 ASN B CA 1
ATOM 12912 C C . ASN B 1 805 ? -47.438 12.453 28.344 1 78.19 805 ASN B C 1
ATOM 12914 O O . ASN B 1 805 ? -48.031 13.523 28.344 1 78.19 805 ASN B O 1
ATOM 12918 N N . ASN B 1 806 ? -48 11.422 27.922 1 77.94 806 ASN B N 1
ATOM 12919 C CA . ASN B 1 806 ? -49.344 11.242 27.375 1 77.94 806 ASN B CA 1
ATOM 12920 C C . ASN B 1 806 ? -49.531 11.984 26.062 1 77.94 806 ASN B C 1
ATOM 12922 O O . ASN B 1 806 ? -50.625 12.477 25.75 1 77.94 806 ASN B O 1
ATOM 12926 N N . GLN B 1 807 ? -48.438 12.195 25.219 1 83 807 GLN B N 1
ATOM 12927 C CA . GLN B 1 807 ? -48.438 12.82 23.891 1 83 807 GLN B CA 1
ATOM 12928 C C . GLN B 1 807 ? -47.906 11.867 22.828 1 83 807 GLN B C 1
ATOM 12930 O O . GLN B 1 807 ? -47.25 10.883 23.156 1 83 807 GLN B O 1
ATOM 12935 N N . ASP B 1 808 ? -48.281 12.242 21.672 1 83.62 808 ASP B N 1
ATOM 12936 C CA . ASP B 1 808 ? -47.688 11.531 20.547 1 83.62 808 ASP B CA 1
ATOM 12937 C C . ASP B 1 808 ? -46.25 11.969 20.312 1 83.62 808 ASP B C 1
ATOM 12939 O O . ASP B 1 808 ? -45.938 13.164 20.359 1 83.62 808 ASP B O 1
ATOM 12943 N N . VAL B 1 809 ? -45.406 11.023 20.266 1 86.38 809 VAL B N 1
ATOM 12944 C CA . VAL B 1 809 ? -44 11.25 19.984 1 86.38 809 VAL B CA 1
ATOM 12945 C C . VAL B 1 809 ? -43.594 10.469 18.734 1 86.38 809 VAL B C 1
ATOM 12947 O O . VAL B 1 809 ? -44.344 9.602 18.266 1 86.38 809 VAL B O 1
ATOM 12950 N N . TYR B 1 810 ? -42.406 10.914 18.156 1 87.69 810 TYR B N 1
ATOM 12951 C CA . TYR B 1 810 ? -41.969 10.336 16.891 1 87.69 810 TYR B CA 1
ATOM 12952 C C . TYR B 1 810 ? -40.562 9.773 17.016 1 87.69 810 TYR B C 1
ATOM 12954 O O . TYR B 1 810 ? -39.656 10.469 17.469 1 87.69 810 TYR B O 1
ATOM 12962 N N . ILE B 1 811 ? -40.469 8.594 16.594 1 88.44 811 ILE B N 1
ATOM 12963 C CA . ILE B 1 811 ? -39.156 8.055 16.312 1 88.44 811 ILE B CA 1
ATOM 12964 C C . ILE B 1 811 ? -38.719 8.477 14.906 1 88.44 811 ILE B C 1
ATOM 12966 O O . ILE B 1 811 ? -39.344 8.125 13.914 1 88.44 811 ILE B O 1
ATOM 12970 N N . ARG B 1 812 ? -37.625 9.266 14.852 1 87.12 812 ARG B N 1
ATOM 12971 C CA . ARG B 1 812 ? -37.188 9.781 13.562 1 87.12 812 ARG B CA 1
ATOM 12972 C C . ARG B 1 812 ? -35.75 9.352 13.281 1 87.12 812 ARG B C 1
ATOM 12974 O O . ARG B 1 812 ? -34.906 9.297 14.188 1 87.12 812 ARG B O 1
ATOM 12981 N N . ALA B 1 813 ? -35.531 9.055 11.992 1 85.88 813 ALA B N 1
ATOM 12982 C CA . ALA B 1 813 ? -34.188 8.82 11.461 1 85.88 813 ALA B CA 1
ATOM 12983 C C . ALA B 1 813 ? -33.75 9.945 10.508 1 85.88 813 ALA B C 1
ATOM 12985 O O . ALA B 1 813 ? -34.438 10.203 9.516 1 85.88 813 ALA B O 1
ATOM 12986 N N . HIS B 1 814 ? -32.75 10.578 10.789 1 79 814 HIS B N 1
ATOM 12987 C CA . HIS B 1 814 ? -32.156 11.609 9.93 1 79 814 HIS B CA 1
ATOM 12988 C C . HIS B 1 814 ? -30.906 11.109 9.227 1 79 814 HIS B C 1
ATOM 12990 O O . HIS B 1 814 ? -30.078 10.438 9.844 1 79 814 HIS B O 1
ATOM 12996 N N . LYS B 1 815 ? -30.875 11.258 7.992 1 75.25 815 LYS B N 1
ATOM 12997 C CA . LYS B 1 815 ? -29.656 10.961 7.242 1 75.25 815 LYS B CA 1
ATOM 12998 C C . LYS B 1 815 ? -28.531 11.945 7.586 1 75.25 815 LYS B C 1
ATOM 13000 O O . LYS B 1 815 ? -28.766 13.156 7.645 1 75.25 815 LYS B O 1
ATOM 13005 N N . LEU B 1 816 ? -27.5 11.312 7.91 1 68.44 816 LEU B N 1
ATOM 13006 C CA . LEU B 1 816 ? -26.312 12.141 8.148 1 68.44 816 LEU B CA 1
ATOM 13007 C C . LEU B 1 816 ? -25.516 12.344 6.863 1 68.44 816 LEU B C 1
ATOM 13009 O O . LEU B 1 816 ? -25.188 11.375 6.18 1 68.44 816 LEU B O 1
ATOM 13013 N N . VAL B 1 817 ? -25.531 13.492 6.465 1 56.47 817 VAL B N 1
ATOM 13014 C CA . VAL B 1 817 ? -24.734 13.852 5.297 1 56.47 817 VAL B CA 1
ATOM 13015 C C . VAL B 1 817 ? -23.578 14.773 5.719 1 56.47 817 VAL B C 1
ATOM 13017 O O . VAL B 1 817 ? -23.812 15.867 6.227 1 56.47 817 VAL B O 1
ATOM 13020 N N . ASN B 1 818 ? -22.344 14.328 5.766 1 45.28 818 ASN B N 1
ATOM 13021 C CA . ASN B 1 818 ? -21.141 15.023 6.223 1 45.28 818 ASN B CA 1
ATOM 13022 C C . ASN B 1 818 ? -21.234 15.406 7.695 1 45.28 818 ASN B C 1
ATOM 13024 O O . ASN B 1 818 ? -20.922 16.547 8.07 1 45.28 818 ASN B O 1
ATOM 13028 N N . GLY B 1 819 ? -21.922 14.555 8.539 1 52.22 819 GLY B N 1
ATOM 13029 C CA . GLY B 1 819 ? -22.094 14.695 9.977 1 52.22 819 GLY B CA 1
ATOM 13030 C C . GLY B 1 819 ? -23.297 15.531 10.359 1 52.22 819 GLY B C 1
ATOM 13031 O O . GLY B 1 819 ? -23.609 15.664 11.539 1 52.22 819 GLY B O 1
ATOM 13032 N N . ASN B 1 820 ? -24.016 16.078 9.469 1 51.81 820 ASN B N 1
ATOM 13033 C CA . ASN B 1 820 ? -25.203 16.875 9.758 1 51.81 820 ASN B CA 1
ATOM 13034 C C . ASN B 1 820 ? -26.484 16.125 9.383 1 51.81 820 ASN B C 1
ATOM 13036 O O . ASN B 1 820 ? -26.516 15.406 8.383 1 51.81 820 ASN B O 1
ATOM 13040 N N . GLN B 1 821 ? -27.484 16.406 10.359 1 62.38 821 GLN B N 1
ATOM 13041 C CA . GLN B 1 821 ? -28.781 15.797 10.086 1 62.38 821 GLN B CA 1
ATOM 13042 C C . GLN B 1 821 ? -29.5 16.516 8.945 1 62.38 821 GLN B C 1
ATOM 13044 O O . GLN B 1 821 ? -29.531 17.75 8.914 1 62.38 821 GLN B O 1
ATOM 13049 N N . VAL B 1 822 ? -29.859 15.742 7.961 1 59.59 822 VAL B N 1
ATOM 13050 C CA . VAL B 1 822 ? -30.719 16.297 6.922 1 59.59 822 VAL B CA 1
ATOM 13051 C C . VAL B 1 822 ? -32.156 15.961 7.215 1 59.59 822 VAL B C 1
ATOM 13053 O O . VAL B 1 822 ? -32.469 15.383 8.258 1 59.59 822 VAL B O 1
ATOM 13056 N N . ALA B 1 823 ? -33.031 16.125 6.262 1 64.19 823 ALA B N 1
ATOM 13057 C CA . ALA B 1 823 ? -34.469 15.852 6.457 1 64.19 823 ALA B CA 1
ATOM 13058 C C . ALA B 1 823 ? -34.688 14.414 6.906 1 64.19 823 ALA B C 1
ATOM 13060 O O . ALA B 1 823 ? -33.906 13.523 6.582 1 64.19 823 ALA B O 1
ATOM 13061 N N . ALA B 1 824 ? -35.688 14.305 7.816 1 74.5 824 ALA B N 1
ATOM 13062 C CA . ALA B 1 824 ? -36 12.969 8.297 1 74.5 824 ALA B CA 1
ATOM 13063 C C . ALA B 1 824 ? -36.281 12.023 7.133 1 74.5 824 ALA B C 1
ATOM 13065 O O . ALA B 1 824 ? -37.094 12.344 6.238 1 74.5 824 ALA B O 1
ATOM 13066 N N . VAL B 1 825 ? -35.594 10.859 7.109 1 76 825 VAL B N 1
ATOM 13067 C CA . VAL B 1 825 ? -35.75 9.883 6.043 1 76 825 VAL B CA 1
ATOM 13068 C C . VAL B 1 825 ? -36.781 8.828 6.453 1 76 825 VAL B C 1
ATOM 13070 O O . VAL B 1 825 ? -37.281 8.078 5.609 1 76 825 VAL B O 1
ATOM 13073 N N . ALA B 1 826 ? -37 8.734 7.723 1 83.44 826 ALA B N 1
ATOM 13074 C CA . ALA B 1 826 ? -38.031 7.84 8.234 1 83.44 826 ALA B CA 1
ATOM 13075 C C . ALA B 1 826 ? -38.562 8.32 9.578 1 83.44 826 ALA B C 1
ATOM 13077 O O . ALA B 1 826 ? -37.844 8.922 10.367 1 83.44 826 ALA B O 1
ATOM 13078 N N . GLU B 1 827 ? -39.938 8.148 9.836 1 83.25 827 GLU B N 1
ATOM 13079 C CA . GLU B 1 827 ? -40.531 8.508 11.117 1 83.25 827 GLU B CA 1
ATOM 13080 C C . GLU B 1 827 ? -41.625 7.512 11.516 1 83.25 827 GLU B C 1
ATOM 13082 O O . GLU B 1 827 ? -42.25 6.891 10.656 1 83.25 827 GLU B O 1
ATOM 13087 N N . HIS B 1 828 ? -41.781 7.188 12.82 1 86.31 828 HIS B N 1
ATOM 13088 C CA . HIS B 1 828 ? -42.844 6.355 13.406 1 86.31 828 HIS B CA 1
ATOM 13089 C C . HIS B 1 828 ? -43.469 7.043 14.602 1 86.31 828 HIS B C 1
ATOM 13091 O O . HIS B 1 828 ? -42.781 7.402 15.562 1 86.31 828 HIS B O 1
ATOM 13097 N N . LYS B 1 829 ? -44.812 7.188 14.484 1 85 829 LYS B N 1
ATOM 13098 C CA . LYS B 1 829 ? -45.562 7.848 15.539 1 85 829 LYS B CA 1
ATOM 13099 C C . LYS B 1 829 ? -45.938 6.863 16.641 1 85 829 LYS B C 1
ATOM 13101 O O . LYS B 1 829 ? -46.406 5.758 16.359 1 85 829 LYS B O 1
ATOM 13106 N N . VAL B 1 830 ? -45.656 7.254 17.938 1 85.38 830 VAL B N 1
ATOM 13107 C CA . VAL B 1 830 ? -46 6.434 19.094 1 85.38 830 VAL B CA 1
ATOM 13108 C C . VAL B 1 830 ? -46.438 7.328 20.25 1 85.38 830 VAL B C 1
ATOM 13110 O O . VAL B 1 830 ? -46.031 8.492 20.328 1 85.38 830 VAL B O 1
ATOM 13113 N N . ARG B 1 831 ? -47.281 6.711 21.172 1 85 831 ARG B N 1
ATOM 13114 C CA . ARG B 1 831 ? -47.719 7.449 22.359 1 85 831 ARG B CA 1
ATOM 13115 C C . ARG B 1 831 ? -46.781 7.25 23.531 1 85 831 ARG B C 1
ATOM 13117 O O . ARG B 1 831 ? -46.344 6.129 23.797 1 85 831 ARG B O 1
ATOM 13124 N N . LEU B 1 832 ? -46.375 8.281 24.156 1 84.38 832 LEU B N 1
ATOM 13125 C CA . LEU B 1 832 ? -45.531 8.219 25.344 1 84.38 832 LEU B CA 1
ATOM 13126 C C . LEU B 1 832 ? -46.406 8.219 26.609 1 84.38 832 LEU B C 1
ATOM 13128 O O . LEU B 1 832 ? -47.156 9.172 26.844 1 84.38 832 LEU B O 1
ATOM 13132 N N . LEU B 1 833 ? -46.312 6.996 27.422 1 79.81 833 LEU B N 1
ATOM 13133 C CA . LEU B 1 833 ? -47.031 6.824 28.688 1 79.81 833 LEU B CA 1
ATOM 13134 C C . LEU B 1 833 ? -46.094 6.453 29.812 1 79.81 833 LEU B C 1
ATOM 13136 O O . LEU B 1 833 ? -45.656 5.309 29.906 1 79.81 833 LEU B O 1
ATOM 13140 N N . ARG B 1 834 ? -45.344 7.246 30.406 1 64 834 ARG B N 1
ATOM 13141 C CA . ARG B 1 834 ? -44.438 6.957 31.516 1 64 834 ARG B CA 1
ATOM 13142 C C . ARG B 1 834 ? -45.188 6.824 32.844 1 64 834 ARG B C 1
ATOM 13144 O O . ARG B 1 834 ? -45.969 7.699 33.188 1 64 834 ARG B O 1
ATOM 13151 N N . SER B 1 835 ? -45.25 5.625 33.344 1 52.75 835 SER B N 1
ATOM 13152 C CA . SER B 1 835 ? -45.781 5.465 34.688 1 52.75 835 SER B CA 1
ATOM 13153 C C . SER B 1 835 ? -44.969 6.23 35.719 1 52.75 835 SER B C 1
ATOM 13155 O O . SER B 1 835 ? -43.812 6.617 35.438 1 52.75 835 SER B O 1
ATOM 13157 N N . GLY B 1 836 ? -45.031 5.93 37.062 1 44.38 836 GLY B N 1
ATOM 13158 C CA . GLY B 1 836 ? -44.531 6.504 38.281 1 44.38 836 GLY B CA 1
ATOM 13159 C C . GLY B 1 836 ? -43.031 6.434 38.438 1 44.38 836 GLY B C 1
ATOM 13160 O O . GLY B 1 836 ? -42.469 5.348 38.594 1 44.38 836 GLY B O 1
ATOM 13161 N N . PHE B 1 837 ? -42.344 7.035 37.719 1 36.41 837 PHE B N 1
ATOM 13162 C CA . PHE B 1 837 ? -40.938 7.098 38.094 1 36.41 837 PHE B CA 1
ATOM 13163 C C . PHE B 1 837 ? -40.781 7.305 39.625 1 36.41 837 PHE B C 1
ATOM 13165 O O . PHE B 1 837 ? -41.188 8.352 40.125 1 36.41 837 PHE B O 1
ATOM 13172 N N . ASN B 1 838 ? -40.844 6.285 40.438 1 30.77 838 ASN B N 1
ATOM 13173 C CA . ASN B 1 838 ? -40.25 6.426 41.781 1 30.77 838 ASN B CA 1
ATOM 13174 C C . ASN B 1 838 ? -38.875 7.07 41.719 1 30.77 838 ASN B C 1
ATOM 13176 O O . ASN B 1 838 ? -38.094 6.816 40.812 1 30.77 838 ASN B O 1
ATOM 13180 N N . ALA B 1 839 ? -38.688 8.242 42.438 1 31.69 839 ALA B N 1
ATOM 13181 C CA . ALA B 1 839 ? -37.531 9.008 42.906 1 31.69 839 ALA B CA 1
ATOM 13182 C C . ALA B 1 839 ? -36.406 8.078 43.344 1 31.69 839 ALA B C 1
ATOM 13184 O O . ALA B 1 839 ? -36.312 7.703 44.5 1 31.69 839 ALA B O 1
ATOM 13185 N N . PHE B 1 840 ? -36.125 6.961 42.875 1 27.28 840 PHE B N 1
ATOM 13186 C CA . PHE B 1 840 ? -35.125 6.172 43.562 1 27.28 840 PHE B CA 1
ATOM 13187 C C . PHE B 1 840 ? -33.844 6.988 43.781 1 27.28 840 PHE B C 1
ATOM 13189 O O . PHE B 1 840 ? -33.031 6.664 44.656 1 27.28 840 PHE B O 1
ATOM 13196 N N . GLY B 1 841 ? -33.219 7.699 42.938 1 27.56 841 GLY B N 1
ATOM 13197 C CA . GLY B 1 841 ? -31.953 8.102 43.562 1 27.56 841 GLY B CA 1
ATOM 13198 C C . GLY B 1 841 ? -32.125 9.156 44.625 1 27.56 841 GLY B C 1
ATOM 13199 O O . GLY B 1 841 ? -31.156 9.727 45.125 1 27.56 841 GLY B O 1
ATOM 13200 N N . GLY B 1 842 ? -33.219 9.891 44.969 1 23.06 842 GLY B N 1
ATOM 13201 C CA . GLY B 1 842 ? -32.969 10.594 46.219 1 23.06 842 GLY B CA 1
ATOM 13202 C C . GLY B 1 842 ? -32.938 9.68 47.406 1 23.06 842 GLY B C 1
ATOM 13203 O O . GLY B 1 842 ? -33.938 9.086 47.781 1 23.06 842 GLY B O 1
ATOM 13204 N N . PHE B 1 843 ? -31.953 8.727 47.594 1 20.88 843 PHE B N 1
ATOM 13205 C CA . PHE B 1 843 ? -31.734 8.445 49 1 20.88 843 PHE B CA 1
ATOM 13206 C C . PHE B 1 843 ? -31.75 9.727 49.812 1 20.88 843 PHE B C 1
ATOM 13208 O O . PHE B 1 843 ? -31.141 10.727 49.438 1 20.88 843 PHE B O 1
ATOM 13215 N N . ASP B 1 844 ? -32.875 10.047 50.438 1 19.7 844 ASP B N 1
ATOM 13216 C CA . ASP B 1 844 ? -33 10.664 51.75 1 19.7 844 ASP B CA 1
ATOM 13217 C C . ASP B 1 844 ? -31.938 10.109 52.719 1 19.7 844 ASP B C 1
ATOM 13219 O O . ASP B 1 844 ? -31.922 10.469 53.875 1 19.7 844 ASP B O 1
ATOM 13223 N N . ILE B 1 845 ? -30.703 9.438 52.344 1 19.23 845 ILE B N 1
ATOM 13224 C CA . ILE B 1 845 ? -29.781 9.641 53.469 1 19.23 845 ILE B CA 1
ATOM 13225 C C . ILE B 1 845 ? -29.25 11.07 53.438 1 19.23 845 ILE B C 1
ATOM 13227 O O . ILE B 1 845 ? -28.922 11.602 52.375 1 19.23 845 ILE B O 1
#

Radius of gyration: 41.63 Å; Cα contacts (8 Å, |Δi|>4): 3086; chains: 2; bounding box: 124×117×91 Å